Protein AF-0000000071568798 (afdb_homodimer)

Solvent-accessible surface area (backbone atoms only — not comparable to full-atom values): 110452 Å² total; per-residue (Å²): 127,75,78,74,66,63,70,78,69,66,72,73,74,75,79,70,74,93,84,93,96,95,95,94,94,70,35,66,52,79,51,81,70,35,26,46,68,62,47,50,63,55,49,27,70,62,66,70,27,49,75,42,53,26,78,19,25,55,56,41,79,43,61,43,69,45,80,43,75,60,34,46,70,65,58,53,50,53,61,67,34,60,94,37,57,38,45,77,49,81,45,94,85,40,34,30,41,41,48,33,74,70,71,74,75,55,58,53,50,32,55,31,32,27,34,33,16,28,80,80,67,43,45,36,58,60,23,35,37,24,40,64,98,51,90,57,59,37,52,18,39,81,71,2,37,34,68,41,74,79,34,47,24,80,35,35,35,34,36,38,38,95,64,27,42,64,40,76,44,67,34,75,66,48,48,64,54,69,41,64,31,43,60,34,70,55,63,54,68,33,68,38,71,51,79,93,46,69,40,37,48,74,74,53,38,53,53,66,42,73,45,50,14,67,65,42,37,68,56,73,58,90,27,40,54,55,43,45,46,32,68,40,60,42,44,47,52,42,48,39,41,53,45,52,80,49,55,46,70,45,51,26,41,70,48,59,60,55,93,67,83,31,54,44,32,34,26,48,72,86,37,81,51,60,66,66,76,43,57,39,83,44,33,45,32,37,29,37,23,65,36,33,49,42,15,36,79,70,34,40,62,18,61,26,12,28,37,38,37,36,59,58,71,44,46,48,82,33,68,40,42,35,39,38,42,36,43,34,39,37,30,68,69,47,62,68,56,60,54,55,62,53,57,45,43,51,49,49,9,47,22,47,19,67,71,36,60,90,63,37,70,52,61,76,47,45,71,63,51,48,75,35,36,75,64,43,22,79,79,38,43,79,84,31,22,79,34,60,50,58,69,74,47,42,49,80,51,18,52,35,40,38,41,36,42,37,40,31,23,22,36,85,42,32,20,33,23,37,37,42,35,41,39,39,27,41,31,46,37,81,73,28,36,20,40,37,42,38,39,41,38,40,36,39,36,44,77,50,98,40,35,35,39,36,47,34,41,38,39,38,40,37,40,43,40,30,35,58,42,78,43,49,54,54,40,73,34,57,39,29,65,33,32,53,46,34,94,85,67,47,45,28,40,28,62,82,14,48,25,50,59,44,35,36,74,43,22,30,39,32,40,38,36,42,37,37,42,38,39,38,41,35,42,38,43,32,90,50,91,46,35,41,38,36,45,36,45,33,48,36,39,38,44,37,39,38,42,34,37,37,26,47,23,69,21,33,37,93,90,39,80,87,39,73,70,45,40,36,42,77,81,54,76,20,68,38,23,31,40,41,37,36,50,33,42,36,39,36,40,40,38,36,44,37,38,37,40,44,53,72,45,96,87,34,40,38,41,39,39,36,41,35,40,41,38,38,41,41,42,40,40,40,36,34,37,33,24,37,62,37,81,63,88,85,57,94,35,49,57,65,28,42,81,83,43,60,48,69,40,23,49,74,51,71,54,43,39,41,36,42,36,38,37,41,37,40,31,45,68,80,27,44,37,38,37,41,38,41,30,41,40,33,40,62,48,32,34,88,95,44,22,69,50,76,32,46,20,33,26,34,25,42,31,51,49,69,34,67,73,49,52,70,62,65,53,77,55,58,60,40,38,36,44,27,34,30,33,18,34,24,33,36,75,87,75,63,84,36,54,39,47,76,49,73,47,65,44,80,42,82,40,80,50,97,98,33,81,41,77,44,78,44,72,41,65,51,50,53,51,39,56,80,37,58,66,21,39,36,37,29,40,38,42,35,41,40,39,22,26,59,79,57,28,37,34,41,39,38,39,40,39,42,36,41,24,37,35,30,75,31,66,43,88,64,68,61,89,75,74,42,51,57,34,65,35,60,44,27,33,29,39,25,39,37,42,32,36,38,41,34,38,50,54,68,55,86,64,41,35,43,33,42,35,42,28,29,19,39,54,50,34,34,32,32,58,38,86,84,50,68,47,83,53,60,42,25,45,34,64,75,33,36,61,47,15,31,33,21,35,48,57,66,57,54,25,83,44,73,65,54,57,71,74,46,47,47,78,50,74,87,64,64,50,79,22,32,64,31,52,50,53,62,13,33,100,85,65,42,55,68,68,42,42,43,84,89,45,22,48,41,80,72,47,51,47,55,70,31,46,37,31,18,28,39,37,40,37,33,46,78,54,39,42,40,38,36,32,32,31,35,31,67,36,20,52,34,68,68,51,61,91,62,64,48,56,36,45,97,81,65,24,30,40,33,40,83,47,64,93,30,35,21,46,94,88,47,52,71,73,54,39,72,68,32,79,38,52,38,56,46,77,86,42,39,72,67,62,67,45,58,33,58,76,43,46,42,64,48,23,35,42,31,40,52,29,40,36,45,36,40,44,56,56,52,71,59,25,54,69,65,77,30,65,34,42,33,42,34,41,35,37,26,43,76,50,68,54,59,67,52,59,83,32,52,52,90,52,36,42,92,56,40,49,50,41,48,22,37,42,34,42,34,39,38,39,32,74,127,75,78,74,66,63,68,77,67,66,72,72,72,74,77,71,74,89,81,90,95,96,92,92,92,68,35,66,53,81,49,79,69,36,26,44,68,64,47,51,63,56,50,26,70,64,65,72,28,49,74,43,53,25,77,19,26,56,58,41,78,43,62,44,70,45,80,43,75,58,36,46,71,66,60,55,51,53,61,68,36,61,93,38,57,40,46,75,48,78,47,95,86,40,33,31,40,39,48,33,74,70,71,78,73,55,61,56,49,32,55,32,31,27,35,33,15,30,80,76,67,44,45,37,58,62,24,36,38,25,40,65,98,51,91,56,58,36,51,18,40,82,72,2,37,34,70,40,72,76,34,46,22,80,34,33,35,32,37,37,37,96,63,28,43,63,40,76,42,69,35,74,67,47,48,66,54,70,41,63,29,42,61,34,71,56,62,54,68,35,68,39,70,52,77,92,45,70,41,38,48,74,74,52,38,52,54,66,43,72,44,50,15,68,66,42,36,69,54,72,57,90,28,40,54,55,46,45,46,32,69,40,60,43,45,47,51,42,49,37,40,53,44,52,80,51,56,45,70,45,50,24,40,70,48,58,61,52,93,66,83,32,53,45,32,34,26,48,71,88,36,82,50,60,65,67,74,44,58,39,82,44,32,44,32,38,27,36,22,64,35,32,50,41,17,35,80,69,32,40,62,19,61,28,12,29,39,36,37,35,61,58,72,42,46,48,84,35,69,41,40,35,40,39,42,35,43,34,40,38,29,68,69,48,62,69,57,59,54,56,61,51,58,43,44,51,51,49,8,48,22,46,19,66,71,36,60,91,63,38,71,52,62,75,46,45,69,64,51,46,75,36,37,74,64,43,21,78,79,38,43,77,82,31,24,78,35,60,50,57,69,74,49,41,48,79,52,17,50,33,39,38,40,35,41,37,41,32,22,22,36,84,43,32,20,33,22,35,39,43,36,42,39,39,29,41,32,46,37,79,73,27,37,20,39,36,40,39,38,41,37,39,34,41,37,44,78,52,99,41,34,34,38,37,48,35,41,37,40,37,40,37,38,43,40,31,35,58,43,78,42,49,52,52,40,72,33,55,39,28,64,33,32,52,45,35,93,86,68,46,43,28,40,29,62,82,13,48,26,49,59,42,36,37,74,44,22,30,37,32,40,38,37,42,36,38,42,38,37,39,40,36,42,36,42,33,92,48,91,46,36,39,38,36,44,37,44,32,48,36,40,39,43,36,38,40,42,34,39,37,25,47,23,69,23,33,36,92,92,38,79,88,40,73,70,47,41,34,43,78,82,54,77,21,67,39,23,32,40,39,39,36,51,32,41,35,38,35,40,40,38,38,44,38,39,37,38,43,53,72,46,96,86,34,42,40,40,39,39,36,41,37,39,40,39,37,41,39,42,41,39,43,38,36,36,33,26,37,62,38,80,62,89,84,56,93,36,50,60,64,28,42,81,85,42,60,49,69,40,24,49,73,51,73,52,44,40,40,35,41,36,39,37,42,38,39,30,45,68,79,28,43,36,39,38,40,37,41,30,40,40,34,40,63,46,32,33,87,94,44,23,67,49,78,31,45,21,34,25,34,26,41,30,51,50,69,34,68,72,49,53,69,60,65,52,76,55,59,59,40,37,34,42,29,36,30,35,18,36,25,34,36,74,88,75,64,84,36,52,40,47,77,51,73,47,67,44,80,43,82,39,80,51,98,96,35,82,44,76,44,78,44,73,42,64,51,50,53,51,41,56,82,38,58,65,21,38,38,36,30,38,38,42,37,42,41,39,24,25,60,79,57,27,37,35,40,39,37,37,42,38,42,34,42,23,38,34,30,76,37,67,44,85,64,68,64,87,76,71,40,49,58,35,65,36,60,55,25,33,30,38,25,39,37,41,33,36,38,41,36,38,51,54,68,56,82,64,39,34,42,35,42,36,40,28,30,18,39,54,49,35,35,31,33,55,38,82,91,50,64,47,82,53,59,42,24,45,33,62,75,33,36,61,47,15,30,33,22,34,48,56,65,56,55,24,83,44,70,64,55,56,70,75,50,45,47,76,50,75,89,63,63,51,77,22,32,65,30,53,51,51,63,15,33,101,82,65,42,56,68,67,43,42,44,83,88,44,21,47,43,81,71,46,53,48,56,70,30,45,38,31,18,27,40,36,40,37,34,46,78,54,40,41,41,39,36,31,34,32,36,31,66,37,20,51,34,67,66,47,62,90,63,65,49,56,35,46,96,80,65,24,30,39,33,40,82,50,64,93,29,35,20,46,94,87,47,52,72,71,54,39,71,67,32,79,38,51,38,56,46,77,85,43,38,72,68,61,66,45,56,33,58,76,44,45,45,64,48,22,34,41,32,41,52,28,40,36,45,36,40,43,57,57,52,71,63,26,53,70,67,76,30,64,34,40,33,42,35,41,35,36,27,42,77,48,68,52,59,68,52,59,84,31,52,52,89,52,36,43,92,55,40,48,50,42,48,21,37,42,37,42,35,40,38,39,31,72

InterPro domains:
  IPR008969 Carboxypeptidase-like, regulatory domain superfamily [SSF49464] (111-191)
  IPR011662 Secretin/TonB, short N-terminal domain [PF07660] (49-100)
  IPR011662 Secretin/TonB, short N-terminal domain [SM00965] (49-101)
  IPR012910 TonB-dependent receptor, plug domain [PF07715] (200-306)
  IPR023996 TonB-dependent outer membrane protein, SusC/RagA [TIGR04056] (110-1107)
  IPR023997 TonB-dependent outer membrane protein SusC/RagA, conserved site [TIGR04057] (282-312)
  IPR036942 TonB-dependent receptor-like, beta-barrel domain superfamily [G3DSA:2.40.170.20] (400-1056)
  IPR037066 TonB-dependent receptor, plug domain superfamily [G3DSA:2.170.130.10] (183-317)
  IPR039426 TonB-dependent receptor-like [PS52016] (200-1052)

Secondary structure (DSSP, 8-state):
--GGGSGGGGGGGGGG----------EEEEEEEEEHHHHHHHHHHHHSPEEE--TTSTTTT-EEEEEEEEE-HHHHHHHHTTTSSEEEEEETTTEEEEEE-----SS--EEEEEEEEETT--B-TT-EEEETTSS-EEE--TTSEEEEEEE-TT-EEEEEETTEEEEEEE-TT-SB--EEEEE---GGG-EEEETTEEEEGGG--S-EEEEEHHHHHTT--S-HHHHTTTTSTTEEEE-S---TT---SEEEESS---SS--PPEEEETTEE--GGGS-GGGEEEEEEE-SHHHHGGG-GGGTT-EEEEEE----TT-EEEEEEEEEEEEEES----B--HHHHHHHHHHHHHHH-GGG-TTSSS-HHHHHHHHHHHHH-TTTS----HHHHH--S-EEEEEEEEEEEEE-SSEEEEEEEEEEEEE-SSTT-EEEEEEEEEEEEEE-SSSEEEEEEEEEEEEEEEEESS--HHHHHH--TTS-SB-TTSPBP-TBTTB-HHHHHHHSEEEEEEEEEEEEEEEEEE-SSTTEEEEEEEEEEEEEEEEEEEEPP-EEE-SS-TTSEEEESSTTSTTSS-EEEEEEEEEEEEEEEEEEEEEEEETTTEEEEEEEEEEEEEEEEEEEEEEEE--S-TT---GGGS-STTEEEEEEEEEEEEEEEEEEEEEEETTTEEEEEEEEEEEETTS-TTT-EEEEEEEEEEEEGGGSHHHHTTT-TTEEEEEEEEEEEEEEE--S-S-TTS-PEEEEEEEEEETTEEEEEEEEEE-B---TT---EEEEEEEEEEEEEETTTTEEEEEEEEEEEEES-EEE----GGG-PBPPEEE--EEEEEEEEEEEEEEEEETTEEEEEEEEEEEEEEEE---TT--B-SSEEB-TTSBTTEEEEBPEEEE--SHHHHHHS--S-TTT--TTSEEE-----TTSS--S---TTTS-EEEEE-S-EEEEEEEEEEEETTEEEEEEEEEEEE-EEE--HHHH-TTGGGTPPPBGGGTTSB--TTS-HHHHHT-SBPPP-STTHHHHTSSBGGGEEE--EEEEEEEEEEEEPPHHHHHHTT-SEEEEEEEEES--EEE-SPTT--TTS-TTSPPPEEEEEEEEEEE-/--GGGSHHHHTTGGGG-----PPP--EEEEEEEEEHHHHHHHHHHHHSPEEE--TTSTTTT-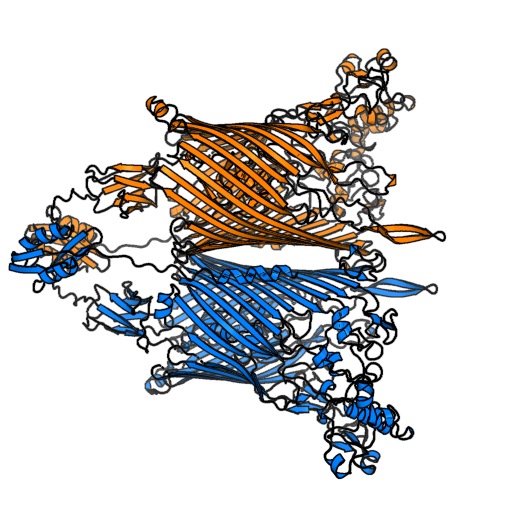EEEEEEEEE-HHHHHHHHTTTSSEEEEEETTTEEEEEE-----SS--EEEEEEEEETT--B-TT-EEEETTSS-EEE--TTSEEEEEEE-TTPEEEEEETTEEEEEEE-TT-SB--EEEEE---GGG-EEEETTEEEEGGG--S-EEEEEHHHHHTT--S-HHHHTTTTSTTEEEE-S---TT---SEEEESS---SS--PPEEEETTEE--GGGS-GGGEEEEEEE-SHHHHGGG-GGGTT-EEEEEE----TT-EEEEEEEEEEEEEES----B--HHHHHHHHHHHHHHH-GGG-S-SSS-HHHHHHHHHHHHH-TTTS----HHHHH--S-EEEEEEEEEEEEE-SSEEEEEEEEEEEEE-SSTT-EEEEEEEEEEEEEE-SSSEEEEEEEEEEEEEEEEESS--HHHHHH--TTS-SB-TTSPBP-TBTTB-HHHHHHHSEEEEEEEEEEEEEEEEEE-SSTTEEEEEEEEEEEEEEEEEEEEPP-EEE-SS-TTSEEEESSTTSTTSS-EEEEEEEEEEEEEEEEEEEEEEEETTTEEEEEEEEEEEEEEEEEEEEEEEE--S-TT---GGGS-STTEEEEEEEEEEEEEEEEEEEEEEETTTEEEEEEEEEEEETTS-TTT-EEEEEEEEEEEEGGGSHHHHHTT-TTEEEEEEEEEEEEEEE--S-S-TTS-PEEEEEEEEEETTEEEEEEEEEE-B---TT---EEEEEEEEEEEEEETTTTEEEEEEEEEEEEEEEEEE----GGG-PBPPEEEEEEEEEEEEEEEEEEEEEETTEEEEEEEEEEEEEEEE---TT--B-SSEEB-TTSBTTEEEEBPEEEE--SHHHHHHS--S-TTT--TTSEEE-----TTSS--S---TTTS-EEEEE-S-EEEEEEEEEEEETTEEEEEEEEEEEE-EEE--HHHH-TTGGGTPPPBGGGTTSB--TTS-HHHHHT-SBPPP-STTHHHHTSSBGGGEEE--EEEEEEEEEEEEPPHHHHHHTT-SEEEEEEEEES--EEE-SPTT--TTS-TTSPPPEEEEEEEEEEE-

Sequence (2214 aa):
MRQNKMIMRSLVLLGALFFWGNSFAQISLSVNKQTIKQIIPQIEKASGYNVFYTDKLPNLETKKDLNVSNASLEAVLKELFKGTKISFEIKANKQILLFQQTNKSVGAKKKVTGRIVDENDEPLIGASVIIKGSTQGTITNIDGEYTLEDVPEKATLTVSYVGYIPASVAVNGKNAINVVLQEDSKTLEEVVVIGYGTVKKKDLTGAVGSVGGAEVAARKTTSLSTALQGTIPGLMVTRNNNAPGANADKIYVRGITTIGNSDPLVIVDGVPGDINSVNANDVESISVLKDAASAAIYGSRAAAGVILVTTKRASDKELSLTYNGEFGWEIPTAEPEVVGVQRFLEMANELRYTDNPDGGKYQAYSEDQVNNWVKNNATNPNQYPITDWQDLILEKSATRQSHSIHLSGGSKVVKTKASLAYDEVGGLYGDRYFQRYTLRVNNDFNITQKLSATLDFNVKRTKHHMPQFTPFGMMRYMPAIYAGVWDDGRIAEGKSGANPYGLMKLGGTTEKWYTALGGKASIDFKPFDGFKISAIVAPRFNYDKFKTFKKAASYTLADDPNTIGGYLDNSGLYNTTKLSETRNDSYNVTTQLIANYAKKFAGKHDINLMAGYENYYEYIEELGADRDGYVLTNFPYLNNGPKDLIGNSGKGKEYAYRSYFGRVMYSYADRYLFQANIRHDGSSRFAKKHRWGTFPSFSAGWVLSEENFMKNLNWDWLSFLKIRATWGALGNERIGDFPYMSTIAFGNTIFYQNNGIYFDQTASQQKYAIENVTWEKTESTDIGLDISFLNNRLRVNGDYYWKNTKDMLLAMAIPDFLGFSDPDVNAGKMSTKGYELNVSWNDHIGDFSYGIAINFSDFTSKMGDLQGTQFLGDKVKMEGSEFNEWYGYVSDGLFLTEEDLKNSPKINDKNTQLGDIKYKDISGPDGVPDGKISPEYDRVLLGSSLPHFLYGGNINLGYKNFDLSLAFQGVGKQNARLAREMVEPFRNNYGNFPAIIDGNYWSPYNTDEQNAVAKYPRLTHVNKSSNYAMSDYWLFNGGYFRLKNITLGYTFPKEWMNAIGIKGARIYASASDLFCLSKYPKGWDPEMGVSEYPITTSILLGVSVNFMRQNKMIMRSLVLLGALFFWGNSFAQISLSVNKQTIKQIIPQIEKASGYNVFYTDKLPNLETKKDLNVSNASLEAVLKELFKGTKISFEIKANKQILLFQQTNKSVGAKKKVTGRIVDENDEPLIGASVIIKGSTQGTITNIDGEYTLEDVPEKATLTVSYVGYIPASVAVNGKNAINVVLQEDSKTLEEVVVIGYGTVKKKDLTGAVGSVGGAEVAARKTTSLSTALQGTIPGLMVTRNNNAPGANADKIYVRGITTIGNSDPLVIVDGVPGDINSVNANDVESISVLKDAASAAIYGSRAAAGVILVTTKRASDKELSLTYNGEFGWEIPTAEPEVVGVQRFLEMANELRYTDNPDGGKYQAYSEDQVNNWVKNNATNPNQYPITDWQDLILEKSATRQSHSIHLSGGSKVVKTKASLAYDEVGGLYGDRYFQRYTLRVNNDFNITQKLSATLDFNVKRTKHHMPQFTPFGMMRYMPAIYAGVWDDGRIAEGKSGANPYGLMKLGGTTEKWYTALGGKASIDFKPFDGFKISAIVAPRFNYDKFKTFKKAASYTLADDPNTIGGYLDNSGLYNTTKLSETRNDSYNVTTQLIANYAKKFAGKHDINLMAGYENYYEYIEELGADRDGYVLTNFPYLNNGPKDLIGNSGKGKEYAYRSYFGRVMYSYADRYLFQANIRHDGSSRFAKKHRWGTFPSFSAGWVLSEENFMKNLNWDWLSFLKIRATWGALGNERIGDFPYMSTIAFGNTIFYQNNGIYFDQTASQQKYAIENVTWEKTESTDIGLDISFLNNRLRVNGDYYWKNTKDMLLAMAIPDFLGFSDPDVNAGKMSTKGYELNVSWNDHIGDFSYGIAINFSDFTSKMGDLQGTQFLGDKVKMEGSEFNEWYGYVSDGLFLTEEDLKNSPKINDKNTQLGDIKYKDISGPDGVPDGKISPEYDRVLLGSSLPHFLYGGNINLGYKNFDLSLAFQGVGKQNARLAREMVEPFRNNYGNFPAIIDGNYWSPYNTDEQNAVAKYPRLTHVNKSSNYAMSDYWLFNGGYFRLKNITLGYTFPKEWMNAIGIKGARIYASASDLFCLSKYPKGWDPEMGVSEYPITTSILLGVSVNF

Structure (mmCIF, N/CA/C/O backbone):
data_AF-0000000071568798-model_v1
#
loop_
_entity.id
_entity.type
_entity.pdbx_description
1 polymer 'TonB-linked outer membrane protein, SusC/RagA family'
#
loop_
_atom_site.group_PDB
_atom_site.id
_atom_site.type_symbol
_atom_site.label_atom_id
_atom_site.label_alt_id
_atom_site.label_comp_id
_atom_site.label_asym_id
_atom_site.label_entity_id
_atom_site.label_seq_id
_atom_site.pdbx_PDB_ins_code
_atom_site.Cartn_x
_atom_site.Cartn_y
_atom_site.Cartn_z
_atom_site.occupancy
_atom_site.B_iso_or_equiv
_atom_site.auth_seq_id
_atom_site.auth_comp_id
_atom_site.auth_asym_id
_atom_site.auth_atom_id
_atom_site.pdbx_PDB_model_num
ATOM 1 N N . MET A 1 1 ? -7.872 4.97 -21.879 1 19.92 1 MET A N 1
ATOM 2 C CA . MET A 1 1 ? -7.15 3.702 -21.823 1 19.92 1 MET A CA 1
ATOM 3 C C . MET A 1 1 ? -6.275 3.519 -23.059 1 19.92 1 MET A C 1
ATOM 5 O O . MET A 1 1 ? -5.183 2.955 -22.974 1 19.92 1 MET A O 1
ATOM 9 N N . ARG A 1 2 ? -6.842 3.884 -24.289 1 23.44 2 ARG A N 1
ATOM 10 C CA . ARG A 1 2 ? -6.102 3.501 -25.487 1 23.44 2 ARG A CA 1
ATOM 11 C C . ARG A 1 2 ? -4.852 4.358 -25.656 1 23.44 2 ARG A C 1
ATOM 13 O O . ARG A 1 2 ? -3.856 3.907 -26.224 1 23.44 2 ARG A O 1
ATOM 20 N N . GLN A 1 3 ? -5.001 5.689 -25.426 1 22.32 3 GLN A N 1
ATOM 21 C CA . GLN A 1 3 ? -3.989 6.618 -25.918 1 22.32 3 GLN A CA 1
ATOM 22 C C . GLN A 1 3 ? -2.708 6.524 -25.094 1 22.32 3 GLN A C 1
ATOM 24 O O . GLN A 1 3 ? -1.726 7.211 -25.382 1 22.32 3 GLN A O 1
ATOM 29 N N . ASN A 1 4 ? -2.742 5.808 -23.931 1 24.05 4 ASN A N 1
ATOM 30 C CA . ASN A 1 4 ? -1.504 5.832 -23.159 1 24.05 4 ASN A CA 1
ATOM 31 C C . ASN A 1 4 ? -0.44 4.931 -23.779 1 24.05 4 ASN A C 1
ATOM 33 O O . ASN A 1 4 ? 0.594 4.67 -23.161 1 24.05 4 ASN A O 1
ATOM 37 N N . LYS A 1 5 ? -0.738 4.082 -24.899 1 27.02 5 LYS A N 1
ATOM 38 C CA . LYS A 1 5 ? 0.161 3.098 -25.496 1 27.02 5 LYS A CA 1
ATOM 39 C C . LYS A 1 5 ? 1.347 3.777 -26.175 1 27.02 5 LYS A C 1
ATOM 41 O O . LYS A 1 5 ? 2.339 3.123 -26.502 1 27.02 5 LYS A O 1
ATOM 46 N N . MET A 1 6 ? 1.169 5.079 -26.773 1 23.82 6 MET A N 1
ATOM 47 C CA . MET A 1 6 ? 2.154 5.557 -27.739 1 23.82 6 MET A CA 1
ATOM 48 C C . MET A 1 6 ? 3.455 5.944 -27.043 1 23.82 6 MET A C 1
ATOM 50 O O . MET A 1 6 ? 4.531 5.864 -27.639 1 23.82 6 MET A O 1
ATOM 54 N N . ILE A 1 7 ? 3.464 6.52 -25.814 1 24.89 7 ILE A N 1
ATOM 55 C CA . ILE A 1 7 ? 4.65 7.26 -25.395 1 24.89 7 ILE A CA 1
ATOM 56 C C . ILE A 1 7 ? 5.759 6.283 -25.013 1 24.89 7 ILE A C 1
ATOM 58 O O . ILE A 1 7 ? 6.941 6.559 -25.232 1 24.89 7 ILE A O 1
ATOM 62 N N . MET A 1 8 ? 5.543 5.004 -24.664 1 23.32 8 MET A N 1
ATOM 63 C CA . MET A 1 8 ? 6.688 4.234 -24.188 1 23.32 8 MET A CA 1
ATOM 64 C C . MET A 1 8 ? 7.565 3.787 -25.353 1 23.32 8 MET A C 1
ATOM 66 O O . MET A 1 8 ? 8.688 3.323 -25.147 1 23.32 8 MET A O 1
ATOM 70 N N . ARG A 1 9 ? 7.184 3.786 -26.639 1 27.25 9 ARG A N 1
ATOM 71 C CA . ARG A 1 9 ? 8.023 3.319 -27.738 1 27.25 9 ARG A CA 1
ATOM 72 C C . ARG A 1 9 ? 9.175 4.285 -27.996 1 27.25 9 ARG A C 1
ATOM 74 O O . ARG A 1 9 ? 10.249 3.874 -28.441 1 27.25 9 ARG A O 1
ATOM 81 N N . SER A 1 10 ? 9.051 5.657 -27.866 1 24.42 10 SER A N 1
ATOM 82 C CA . SER A 1 10 ? 10.012 6.588 -28.448 1 24.42 10 SER A CA 1
ATOM 83 C C . SER A 1 10 ? 11.294 6.646 -27.624 1 24.42 10 SER A C 1
ATOM 85 O O . SER A 1 10 ? 12.297 7.21 -28.066 1 24.42 10 SER A O 1
ATOM 87 N N . LEU A 1 11 ? 11.429 6.306 -26.457 1 23.14 11 LEU A N 1
ATOM 88 C CA . LEU A 1 11 ? 12.654 6.694 -25.766 1 23.14 11 LEU A CA 1
ATOM 89 C C . LEU A 1 11 ? 13.825 5.82 -26.203 1 23.14 11 LEU A C 1
ATOM 91 O O . LEU A 1 11 ? 14.979 6.118 -25.888 1 23.14 11 LEU A O 1
ATOM 95 N N . VAL A 1 12 ? 13.725 4.694 -26.881 1 22.61 12 VAL A N 1
ATOM 96 C CA . VAL A 1 12 ? 14.911 3.86 -27.04 1 22.61 12 VAL A CA 1
ATOM 97 C C . VAL A 1 12 ? 15.811 4.444 -28.126 1 22.61 12 VAL A C 1
ATOM 99 O O . VAL A 1 12 ? 17.028 4.24 -28.109 1 22.61 12 VAL A O 1
ATOM 102 N N . LEU A 1 13 ? 15.428 5.238 -29.158 1 21.89 13 LEU A N 1
ATOM 103 C CA . LEU A 1 13 ? 16.291 5.414 -30.321 1 21.89 13 LEU A CA 1
ATOM 104 C C . LEU A 1 13 ? 17.423 6.389 -30.016 1 21.89 13 LEU A C 1
ATOM 106 O O . LEU A 1 13 ? 18.44 6.403 -30.712 1 21.89 13 LEU A O 1
ATOM 110 N N . LEU A 1 14 ? 17.447 7.361 -29.102 1 21.52 14 LEU A N 1
ATOM 111 C CA . LEU A 1 14 ? 18.343 8.498 -29.285 1 21.52 14 LEU A CA 1
ATOM 112 C C . LEU A 1 14 ? 19.761 8.148 -28.846 1 21.52 14 LEU A C 1
ATOM 114 O O . LEU A 1 14 ? 20.677 8.963 -28.983 1 21.52 14 LEU A O 1
ATOM 118 N N . GLY A 1 15 ? 20.228 7.18 -28.098 1 20.75 15 GLY A N 1
ATOM 119 C CA . GLY A 1 15 ? 21.556 7.183 -27.506 1 20.75 15 GLY A CA 1
ATOM 120 C C . GLY A 1 15 ? 22.652 6.837 -28.496 1 20.75 15 GLY A C 1
ATOM 121 O O . GLY A 1 15 ? 23.83 6.797 -28.137 1 20.75 15 GLY A O 1
ATOM 122 N N . ALA A 1 16 ? 22.64 6.387 -29.724 1 20.53 16 ALA A N 1
ATOM 123 C CA . ALA A 1 16 ? 23.788 5.755 -30.369 1 20.53 16 ALA A CA 1
ATOM 124 C C . ALA A 1 16 ? 24.754 6.801 -30.918 1 20.53 16 ALA A C 1
ATOM 126 O O . ALA A 1 16 ? 25.813 6.459 -31.45 1 20.53 16 ALA A O 1
ATOM 127 N N . LEU A 1 17 ? 24.723 8.21 -30.993 1 18.36 17 LEU A N 1
ATOM 128 C CA . LEU A 1 17 ? 25.529 8.756 -32.08 1 18.36 17 LEU A CA 1
ATOM 129 C C . LEU A 1 17 ? 26.943 9.068 -31.605 1 18.36 17 LEU A C 1
ATOM 131 O O . LEU A 1 17 ? 27.909 8.873 -32.346 1 18.36 17 LEU A O 1
ATOM 135 N N . PHE A 1 18 ? 27.569 9.921 -30.521 1 18.37 18 PHE A N 1
ATOM 136 C CA . PHE A 1 18 ? 28.586 10.938 -30.757 1 18.37 18 PHE A CA 1
ATOM 137 C C . PHE A 1 18 ? 29.967 10.424 -30.368 1 18.37 18 PHE A C 1
ATOM 139 O O . PHE A 1 18 ? 30.335 10.448 -29.191 1 18.37 18 PHE A O 1
ATOM 146 N N . PHE A 1 19 ? 30.843 9.536 -30.905 1 19.04 19 PHE A N 1
ATOM 147 C CA . PHE A 1 19 ? 32.109 8.952 -30.479 1 19.04 19 PHE A CA 1
ATOM 148 C C . PHE A 1 19 ? 33.283 9.808 -30.939 1 19.04 19 PHE A C 1
ATOM 150 O O . PHE A 1 19 ? 33.961 9.469 -31.911 1 19.04 19 PHE A O 1
ATOM 157 N N . TRP A 1 20 ? 33.684 11.254 -30.843 1 19.6 20 TRP A N 1
ATOM 158 C CA . TRP A 1 20 ? 34.799 11.833 -31.585 1 19.6 20 TRP A CA 1
ATOM 159 C C . TRP A 1 20 ? 36.104 11.685 -30.81 1 19.6 20 TRP A C 1
ATOM 161 O O . TRP A 1 20 ? 36.093 11.559 -29.583 1 19.6 20 TRP A O 1
ATOM 171 N N . GLY A 1 21 ? 37.757 11.827 -31.377 1 20.33 21 GLY A N 1
ATOM 172 C CA . GLY A 1 21 ? 39.146 11.41 -31.488 1 20.33 21 GLY A CA 1
ATOM 173 C C . GLY A 1 21 ? 40.108 12.347 -30.782 1 20.33 21 GLY A C 1
ATOM 174 O O . GLY A 1 21 ? 40.161 13.539 -31.09 1 20.33 21 GLY A O 1
ATOM 175 N N . ASN A 1 22 ? 40.843 12.301 -29.446 1 20.98 22 ASN A N 1
ATOM 176 C CA . ASN A 1 22 ? 41.747 13.153 -28.681 1 20.98 22 ASN A CA 1
ATOM 177 C C . ASN A 1 22 ? 43.207 12.884 -29.037 1 20.98 22 ASN A C 1
ATOM 179 O O . ASN A 1 22 ? 43.649 11.734 -29.031 1 20.98 22 ASN A O 1
ATOM 183 N N . SER A 1 23 ? 44.467 13.897 -29.531 1 24.81 23 SER A N 1
ATOM 184 C CA . SER A 1 23 ? 45.78 14.048 -30.151 1 24.81 23 SER A CA 1
ATOM 185 C C . SER A 1 23 ? 46.858 14.313 -29.105 1 24.81 23 SER A C 1
ATOM 187 O O . SER A 1 23 ? 46.72 15.218 -28.28 1 24.81 23 SER A O 1
ATOM 189 N N . PHE A 1 24 ? 48.202 13.533 -28.722 1 30.01 24 PHE A N 1
ATOM 190 C CA . PHE A 1 24 ? 49.315 13.493 -27.781 1 30.01 24 PHE A CA 1
ATOM 191 C C . PHE A 1 24 ? 50.512 14.263 -28.326 1 30.01 24 PHE A C 1
ATOM 193 O O . PHE A 1 24 ? 50.725 14.313 -29.539 1 30.01 24 PHE A O 1
ATOM 200 N N . ALA A 1 25 ? 51.818 15.038 -27.581 1 41.63 25 ALA A N 1
ATOM 201 C CA . ALA A 1 25 ? 52.86 16.03 -27.836 1 41.63 25 ALA A CA 1
ATOM 202 C C . ALA A 1 25 ? 54.185 15.356 -28.181 1 41.63 25 ALA A C 1
ATOM 204 O O . ALA A 1 25 ? 54.645 14.47 -27.457 1 41.63 25 ALA A O 1
ATOM 205 N N . GLN A 1 26 ? 55.12 15.35 -29.322 1 54.79 26 GLN A N 1
ATOM 206 C CA . GLN A 1 26 ? 56.274 14.735 -29.968 1 54.79 26 GLN A CA 1
ATOM 207 C C . GLN A 1 26 ? 57.521 15.599 -29.806 1 54.79 26 GLN A C 1
ATOM 209 O O . GLN A 1 26 ? 57.445 16.828 -29.879 1 54.79 26 GLN A O 1
ATOM 214 N N . ILE A 1 27 ? 59.004 15.069 -29.289 1 69.64 27 ILE A N 1
ATOM 215 C CA . ILE A 1 27 ? 60.234 15.787 -28.975 1 69.64 27 ILE A CA 1
ATOM 216 C C . ILE A 1 27 ? 61.304 15.457 -30.014 1 69.64 27 ILE A C 1
ATOM 218 O O . ILE A 1 27 ? 61.418 14.311 -30.454 1 69.64 27 ILE A O 1
ATOM 222 N N . SER A 1 28 ? 62.231 16.482 -30.691 1 70.82 28 SER A N 1
ATOM 223 C CA . SER A 1 28 ? 63.332 16.311 -31.634 1 70.82 28 SER A CA 1
ATOM 224 C C . SER A 1 28 ? 64.639 16.85 -31.061 1 70.82 28 SER A C 1
ATOM 226 O O . SER A 1 28 ? 64.696 17.991 -30.599 1 70.82 28 SER A O 1
ATOM 228 N N . LEU A 1 29 ? 65.842 15.986 -30.635 1 74.17 29 LEU A N 1
ATOM 229 C CA . LEU A 1 29 ? 67.114 16.403 -30.055 1 74.17 29 LEU A CA 1
ATOM 230 C C . LEU A 1 29 ? 68.28 15.691 -30.733 1 74.17 29 LEU A C 1
ATOM 232 O O . LEU A 1 29 ? 68.23 14.478 -30.951 1 74.17 29 LEU A O 1
ATOM 236 N N . SER A 1 30 ? 69.364 16.309 -31.359 1 73.83 30 SER A N 1
ATOM 237 C CA . SER A 1 30 ? 70.572 15.762 -31.969 1 73.83 30 SER A CA 1
ATOM 238 C C . SER A 1 30 ? 71.816 16.155 -31.179 1 73.83 30 SER A C 1
ATOM 240 O O . SER A 1 30 ? 72.145 17.338 -31.077 1 73.83 30 SER A O 1
ATOM 242 N N . VAL A 1 31 ? 72.508 15.227 -30.24 1 73.67 31 VAL A N 1
ATOM 243 C CA . VAL A 1 31 ? 73.72 15.498 -29.474 1 73.67 31 VAL A CA 1
ATOM 244 C C . VAL A 1 31 ? 74.802 14.486 -29.842 1 73.67 31 VAL A C 1
ATOM 246 O O . VAL A 1 31 ? 74.52 13.296 -29.999 1 73.67 31 VAL A O 1
ATOM 249 N N . ASN A 1 32 ? 76.039 14.792 -30.292 1 72.66 32 ASN A N 1
ATOM 250 C CA . ASN A 1 32 ? 77.173 13.959 -30.677 1 72.66 32 ASN A CA 1
ATOM 251 C C . ASN A 1 32 ? 78.241 13.928 -29.588 1 72.66 32 ASN A C 1
ATOM 253 O O . ASN A 1 32 ? 78.794 14.968 -29.226 1 72.66 32 ASN A O 1
ATOM 257 N N . LYS A 1 33 ? 78.707 12.702 -28.906 1 69.83 33 LYS A N 1
ATOM 258 C CA . LYS A 1 33 ? 79.817 12.329 -28.035 1 69.83 33 LYS A CA 1
ATOM 259 C C . LYS A 1 33 ? 79.823 13.17 -26.761 1 69.83 33 LYS A C 1
ATOM 261 O O . LYS A 1 33 ? 80.832 13.793 -26.427 1 69.83 33 LYS A O 1
ATOM 266 N N . GLN A 1 34 ? 78.687 13.409 -26.181 1 75.97 34 GLN A N 1
ATOM 267 C CA . GLN A 1 34 ? 78.596 14.111 -24.905 1 75.97 34 GLN A CA 1
ATOM 268 C C . GLN A 1 34 ? 78.282 13.144 -23.767 1 75.97 34 GLN A C 1
ATOM 270 O O . GLN A 1 34 ? 77.7 12.081 -23.991 1 75.97 34 GLN A O 1
ATOM 275 N N . THR A 1 35 ? 78.899 13.22 -22.649 1 77.42 35 THR A N 1
ATOM 276 C CA . THR A 1 35 ? 78.664 12.356 -21.498 1 77.42 35 THR A CA 1
ATOM 277 C C . THR A 1 35 ? 77.197 12.4 -21.078 1 77.42 35 THR A C 1
ATOM 279 O O . THR A 1 35 ? 76.492 13.367 -21.371 1 77.42 35 THR A O 1
ATOM 282 N N . ILE A 1 36 ? 76.664 11.417 -20.586 1 77.4 36 ILE A N 1
ATOM 283 C CA . ILE A 1 36 ? 75.279 11.322 -20.135 1 77.4 36 ILE A CA 1
ATOM 284 C C . ILE A 1 36 ? 74.954 12.497 -19.217 1 77.4 36 ILE A C 1
ATOM 286 O O . ILE A 1 36 ? 73.876 13.09 -19.315 1 77.4 36 ILE A O 1
ATOM 290 N N . LYS A 1 37 ? 75.881 12.974 -18.402 1 76.96 37 LYS A N 1
ATOM 291 C CA . LYS A 1 37 ? 75.743 14.12 -17.508 1 76.96 37 LYS A CA 1
ATOM 292 C C . LYS A 1 37 ? 75.513 15.407 -18.296 1 76.96 37 LYS A C 1
ATOM 294 O O . LYS A 1 37 ? 74.754 16.278 -17.865 1 76.96 37 LYS A O 1
ATOM 299 N N . GLN A 1 38 ? 76.05 15.497 -19.567 1 78.21 38 GLN A N 1
ATOM 300 C CA . GLN A 1 38 ? 75.943 16.682 -20.412 1 78.21 38 GLN A CA 1
ATOM 301 C C . GLN A 1 38 ? 74.663 16.652 -21.242 1 78.21 38 GLN A C 1
ATOM 303 O O . GLN A 1 38 ? 74.144 17.701 -21.629 1 78.21 38 GLN A O 1
ATOM 308 N N . ILE A 1 39 ? 74.167 15.447 -21.591 1 78.73 39 ILE A N 1
ATOM 309 C CA . ILE A 1 39 ? 72.99 15.273 -22.436 1 78.73 39 ILE A CA 1
ATOM 310 C C . ILE A 1 39 ? 71.726 15.51 -21.613 1 78.73 39 ILE A C 1
ATOM 312 O O . ILE A 1 39 ? 70.724 16.008 -22.133 1 78.73 39 ILE A O 1
ATOM 316 N N . ILE A 1 40 ? 71.761 15.313 -20.285 1 77.36 40 ILE A N 1
ATOM 317 C CA . ILE A 1 40 ? 70.586 15.361 -19.422 1 77.36 40 ILE A CA 1
ATOM 318 C C . ILE A 1 40 ? 70.033 16.784 -19.383 1 77.36 40 ILE A C 1
ATOM 320 O O . ILE A 1 40 ? 68.834 16.996 -19.576 1 77.36 40 ILE A O 1
ATOM 324 N N . PRO A 1 41 ? 70.852 17.921 -19.299 1 77.56 41 PRO A N 1
ATOM 325 C CA . PRO A 1 41 ? 70.277 19.267 -19.343 1 77.56 41 PRO A CA 1
ATOM 326 C C . PRO A 1 41 ? 69.661 19.601 -20.7 1 77.56 41 PRO A C 1
ATOM 328 O O . PRO A 1 41 ? 68.702 20.373 -20.774 1 77.56 41 PRO A O 1
ATOM 331 N N . GLN A 1 4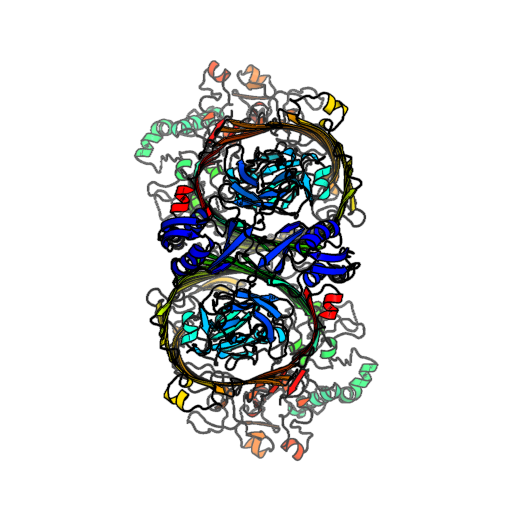2 ? 70.106 18.963 -21.819 1 78.05 42 GLN A N 1
ATOM 332 C CA . GLN A 1 42 ? 69.546 19.204 -23.144 1 78.05 42 GLN A CA 1
ATOM 333 C C . GLN A 1 42 ? 68.193 18.516 -23.304 1 78.05 42 GLN A C 1
ATOM 335 O O . GLN A 1 42 ? 67.304 19.033 -23.984 1 78.05 42 GLN A O 1
ATOM 340 N N . ILE A 1 43 ? 67.998 17.421 -22.707 1 76.5 43 ILE A N 1
ATOM 341 C CA . ILE A 1 43 ? 66.716 16.724 -22.692 1 76.5 43 ILE A CA 1
ATOM 342 C C . ILE A 1 43 ? 65.723 17.488 -21.819 1 76.5 43 ILE A C 1
ATOM 344 O O . ILE A 1 43 ? 64.548 17.616 -22.172 1 76.5 43 ILE A O 1
ATOM 348 N N . GLU A 1 44 ? 66.176 18.079 -20.708 1 75.88 44 GLU A N 1
ATOM 349 C CA . GLU A 1 44 ? 65.323 18.915 -19.868 1 75.88 44 GLU A CA 1
ATOM 350 C C . GLU A 1 44 ? 64.783 20.11 -20.648 1 75.88 44 GLU A C 1
ATOM 352 O O . GLU A 1 44 ? 63.596 20.429 -20.561 1 75.88 44 GLU A O 1
ATOM 357 N N . LYS A 1 45 ? 65.525 20.764 -21.503 1 76.28 45 LYS A N 1
ATOM 358 C CA . LYS A 1 45 ? 65.152 21.929 -22.3 1 76.28 45 LYS A CA 1
ATOM 359 C C . LYS A 1 45 ? 64.206 21.541 -23.432 1 76.28 45 LYS A C 1
ATOM 361 O O . LYS A 1 45 ? 63.24 22.253 -23.713 1 76.28 45 LYS A O 1
ATOM 366 N N . ALA A 1 46 ? 64.347 20.343 -24.041 1 72.87 46 ALA A N 1
ATOM 367 C CA . ALA A 1 46 ? 63.548 19.934 -25.194 1 72.87 46 ALA A CA 1
ATOM 368 C C . ALA A 1 46 ? 62.22 19.326 -24.753 1 72.87 46 ALA A C 1
ATOM 370 O O . ALA A 1 46 ? 61.22 19.417 -25.469 1 72.87 46 ALA A O 1
ATOM 371 N N . SER A 1 47 ? 62.209 18.663 -23.599 1 71.99 47 SER A N 1
ATOM 372 C CA . SER A 1 47 ? 61.009 17.945 -23.181 1 71.99 47 SER A CA 1
ATOM 373 C C . SER A 1 47 ? 60.196 18.762 -22.182 1 71.99 47 SER A C 1
ATOM 375 O O . SER A 1 47 ? 58.994 18.539 -22.023 1 71.99 47 SER A O 1
ATOM 377 N N . GLY A 1 48 ? 60.615 19.865 -21.527 1 71.99 48 GLY A N 1
ATOM 378 C CA . GLY A 1 48 ? 60.03 20.618 -20.429 1 71.99 48 GLY A CA 1
ATOM 379 C C . GLY A 1 48 ? 60.013 19.851 -19.121 1 71.99 48 GLY A C 1
ATOM 380 O O . GLY A 1 48 ? 59.361 20.265 -18.16 1 71.99 48 GLY A O 1
ATOM 381 N N . TYR A 1 49 ? 60.692 18.66 -19.119 1 72.87 49 TYR A N 1
ATOM 382 C CA . TYR A 1 49 ? 60.775 17.856 -17.905 1 72.87 49 TYR A CA 1
ATOM 383 C C . TYR A 1 49 ? 62.044 18.177 -17.124 1 72.87 49 TYR A C 1
ATOM 385 O O . TYR A 1 49 ? 63.073 18.517 -17.712 1 72.87 49 TYR A O 1
ATOM 393 N N . ASN A 1 50 ? 62.026 18.032 -15.702 1 74.51 50 ASN A N 1
ATOM 394 C CA . ASN A 1 50 ? 63.198 18.125 -14.839 1 74.51 50 ASN A CA 1
ATOM 395 C C . ASN A 1 50 ? 63.764 16.747 -14.511 1 74.51 50 ASN A C 1
ATOM 397 O O . ASN A 1 50 ? 63.015 15.83 -14.167 1 74.51 50 ASN A O 1
ATOM 401 N N . VAL A 1 51 ? 65.019 16.364 -14.798 1 73.79 51 VAL A N 1
ATOM 402 C CA . VAL A 1 51 ? 65.66 15.074 -14.563 1 73.79 51 VAL A CA 1
ATOM 403 C C . VAL A 1 51 ? 66.445 15.117 -13.254 1 73.79 51 VAL A C 1
ATOM 405 O O . VAL A 1 51 ? 67.32 15.967 -13.075 1 73.79 51 VAL A O 1
ATOM 408 N N . PHE A 1 52 ? 66.122 14.249 -12.172 1 69.53 52 PHE A N 1
ATOM 409 C CA . PHE A 1 52 ? 66.755 14.09 -10.868 1 69.53 52 PHE A CA 1
ATOM 410 C C . PHE A 1 52 ? 67.633 12.845 -10.84 1 69.53 52 PHE A C 1
ATOM 412 O O . PHE A 1 52 ? 67.198 11.763 -11.239 1 69.53 52 PHE A O 1
ATOM 419 N N . TYR A 1 53 ? 68.908 12.851 -10.705 1 68.5 53 TYR A N 1
ATOM 420 C CA . TYR A 1 53 ? 69.806 11.713 -10.543 1 68.5 53 TYR A CA 1
ATOM 421 C C . TYR A 1 53 ? 70.929 12.04 -9.566 1 68.5 53 TYR A C 1
ATOM 423 O O . TYR A 1 53 ? 71.182 13.21 -9.27 1 68.5 53 TYR A O 1
ATOM 431 N N . THR A 1 54 ? 71.565 10.892 -8.745 1 65.46 54 THR A N 1
ATOM 432 C CA . THR A 1 54 ? 72.738 11.053 -7.894 1 65.46 54 THR A CA 1
ATOM 433 C C . THR A 1 54 ? 74.018 11.011 -8.724 1 65.46 54 THR A C 1
ATOM 435 O O . THR A 1 54 ? 74.064 10.364 -9.772 1 65.46 54 THR A O 1
ATOM 438 N N . ASP A 1 55 ? 75.009 11.785 -8.458 1 63.12 55 ASP A N 1
ATOM 439 C CA . ASP A 1 55 ? 76.284 11.815 -9.168 1 63.12 55 ASP A CA 1
ATOM 440 C C . ASP A 1 55 ? 76.983 10.459 -9.098 1 63.12 55 ASP A C 1
ATOM 442 O O . ASP A 1 55 ? 77.971 10.227 -9.799 1 63.12 55 ASP A O 1
ATOM 446 N N . LYS A 1 56 ? 76.437 9.513 -8.157 1 56.41 56 LYS A N 1
ATOM 447 C CA . LYS A 1 56 ? 77.062 8.199 -8.042 1 56.41 56 LYS A CA 1
ATOM 448 C C . LYS A 1 56 ? 76.444 7.208 -9.024 1 56.41 56 LYS A C 1
ATOM 450 O O . LYS A 1 56 ? 76.706 6.006 -8.949 1 56.41 56 LYS A O 1
ATOM 455 N N . LEU A 1 57 ? 75.587 7.683 -9.816 1 66.5 57 LEU A N 1
ATOM 456 C CA . LEU A 1 57 ? 75.041 6.727 -10.773 1 66.5 57 LEU A CA 1
ATOM 457 C C . LEU A 1 57 ? 76.12 6.245 -11.736 1 66.5 57 LEU A C 1
ATOM 459 O O . LEU A 1 57 ? 76.886 7.05 -12.27 1 66.5 57 LEU A O 1
ATOM 463 N N . PRO A 1 58 ? 76.414 4.899 -11.719 1 70.65 58 PRO A N 1
ATOM 464 C CA . PRO A 1 58 ? 77.446 4.419 -12.641 1 70.65 58 PRO A CA 1
ATOM 465 C C . PRO A 1 58 ? 77.177 4.822 -14.089 1 70.65 58 PRO A C 1
ATOM 467 O O . PRO A 1 58 ? 76.02 4.999 -14.479 1 70.65 58 PRO A O 1
ATOM 470 N N . ASN A 1 59 ? 78.096 5.18 -14.899 1 69.77 59 ASN A N 1
ATOM 471 C CA . ASN A 1 59 ? 78.155 5.384 -16.343 1 69.77 59 ASN A CA 1
ATOM 472 C C . ASN A 1 59 ? 77.646 6.769 -16.734 1 69.77 59 ASN A C 1
ATOM 474 O O . ASN A 1 59 ? 77.273 6.995 -17.886 1 69.77 59 ASN A O 1
ATOM 478 N N . LEU A 1 60 ? 77.606 7.753 -15.616 1 72.77 60 LEU A N 1
ATOM 479 C CA . LEU A 1 60 ? 77.158 9.105 -15.93 1 72.77 60 LEU A CA 1
ATOM 480 C C . LEU A 1 60 ? 78.143 9.799 -16.866 1 72.77 60 LEU A C 1
ATOM 482 O O . LEU A 1 60 ? 77.759 10.692 -17.626 1 72.77 60 LEU A O 1
ATOM 486 N N . GLU A 1 61 ? 79.483 9.298 -16.801 1 71.56 61 GLU A N 1
ATOM 487 C CA . GLU A 1 61 ? 80.543 9.896 -17.606 1 71.56 61 GLU A CA 1
ATOM 488 C C . GLU A 1 61 ? 80.691 9.18 -18.945 1 71.56 61 GLU A C 1
ATOM 490 O O . GLU A 1 61 ? 81.606 9.476 -19.716 1 71.56 61 GLU A O 1
ATOM 495 N N . THR A 1 62 ? 79.772 8.108 -19.285 1 74.84 62 THR A N 1
ATOM 496 C CA . THR A 1 62 ? 79.842 7.402 -20.56 1 74.84 62 THR A CA 1
ATOM 497 C C . THR A 1 62 ? 79.346 8.289 -21.698 1 74.84 62 THR A C 1
ATOM 499 O O . THR A 1 62 ? 78.302 8.934 -21.579 1 74.84 62 THR A O 1
ATOM 502 N N . LYS A 1 63 ? 80.205 8.592 -22.677 1 75.28 63 LYS A N 1
ATOM 503 C CA . LYS A 1 63 ? 79.924 9.404 -23.858 1 75.28 63 LYS A CA 1
ATOM 504 C C . LYS A 1 63 ? 78.926 8.707 -24.779 1 75.28 63 LYS A C 1
ATOM 506 O O . LYS A 1 63 ? 79.065 7.517 -25.066 1 75.28 63 LYS A O 1
ATOM 511 N N . LYS A 1 64 ? 77.841 9.24 -24.912 1 74.32 64 LYS A N 1
ATOM 512 C CA . LYS A 1 64 ? 76.836 8.655 -25.794 1 74.32 64 LYS A CA 1
ATOM 513 C C . LYS A 1 64 ? 76.434 9.632 -26.895 1 74.32 64 LYS A C 1
ATOM 515 O O . LYS A 1 64 ? 76.522 10.848 -26.715 1 74.32 64 LYS A O 1
ATOM 520 N N . ASP A 1 65 ? 76.258 9.17 -28.134 1 75.17 65 ASP A N 1
ATOM 521 C CA . ASP A 1 65 ? 75.679 9.856 -29.285 1 75.17 65 ASP A CA 1
ATOM 522 C C . ASP A 1 65 ? 74.159 9.709 -29.304 1 75.17 65 ASP A C 1
ATOM 524 O O . ASP A 1 65 ? 73.632 8.622 -29.059 1 75.17 65 ASP A O 1
ATOM 528 N N . LEU A 1 66 ? 73.299 10.778 -29.143 1 72.17 66 LEU A N 1
ATOM 529 C CA . LEU A 1 66 ? 71.843 10.696 -29.174 1 72.17 66 LEU A CA 1
ATOM 530 C C . LEU A 1 66 ? 71.273 11.577 -30.281 1 72.17 66 LEU A C 1
ATOM 532 O O . LEU A 1 66 ? 71.482 12.792 -30.283 1 72.17 66 LEU A O 1
ATOM 536 N N . ASN A 1 67 ? 70.811 11.076 -31.467 1 72.78 67 ASN A N 1
ATOM 537 C CA . ASN A 1 67 ? 70.114 11.72 -32.576 1 72.78 67 ASN A CA 1
ATOM 538 C C . ASN A 1 67 ? 68.653 11.285 -32.647 1 72.78 67 ASN A C 1
ATOM 540 O O . ASN A 1 67 ? 68.345 10.209 -33.163 1 72.78 67 ASN A O 1
ATOM 544 N N . VAL A 1 68 ? 67.741 11.987 -31.938 1 71.15 68 VAL A N 1
ATOM 545 C CA . VAL A 1 68 ? 66.331 11.612 -31.929 1 71.15 68 VAL A CA 1
ATOM 546 C C . VAL A 1 68 ? 65.49 12.745 -32.511 1 71.15 68 VAL A C 1
ATOM 548 O O . VAL A 1 68 ? 65.772 13.922 -32.272 1 71.15 68 VAL A O 1
ATOM 551 N N . SER A 1 69 ? 64.605 12.534 -33.54 1 72.97 69 SER A N 1
ATOM 552 C CA . SER A 1 69 ? 63.671 13.444 -34.194 1 72.97 69 SER A CA 1
ATOM 553 C C . SER A 1 69 ? 62.226 13.058 -33.9 1 72.97 69 SER A C 1
ATOM 555 O O . SER A 1 69 ? 61.807 11.934 -34.185 1 72.97 69 SER A O 1
ATOM 557 N N . ASN A 1 70 ? 61.36 13.902 -33.245 1 70.23 70 ASN A N 1
ATOM 558 C CA . ASN A 1 70 ? 59.94 13.752 -32.946 1 70.23 70 ASN A CA 1
ATOM 559 C C . ASN A 1 70 ? 59.674 12.512 -32.096 1 70.23 70 ASN A C 1
ATOM 561 O O . ASN A 1 70 ? 58.74 11.756 -32.369 1 70.23 70 ASN A O 1
ATOM 565 N N . ALA A 1 71 ? 60.569 12.202 -31.125 1 72.92 71 ALA A N 1
ATOM 566 C CA . ALA A 1 71 ? 60.434 10.999 -30.307 1 72.92 71 ALA A CA 1
ATOM 567 C C . ALA A 1 71 ? 59.842 11.329 -28.94 1 72.92 71 ALA A C 1
ATOM 569 O O . ALA A 1 71 ? 59.936 12.468 -28.474 1 72.92 71 ALA A O 1
ATOM 570 N N . SER A 1 72 ? 59.124 10.408 -28.332 1 74.89 72 SER A N 1
ATOM 571 C CA . SER A 1 72 ? 58.595 10.603 -26.986 1 74.89 72 SER A CA 1
ATOM 572 C C . SER A 1 72 ? 59.719 10.701 -25.959 1 74.89 72 SER A C 1
ATOM 574 O O . SER A 1 72 ? 60.813 10.177 -26.177 1 74.89 72 SER A O 1
ATOM 576 N N . LEU A 1 73 ? 59.483 11.412 -24.918 1 77.19 73 LEU A N 1
ATOM 577 C CA . LEU A 1 73 ? 60.452 11.602 -23.845 1 77.19 73 LEU A CA 1
ATOM 578 C C . LEU A 1 73 ? 60.963 10.26 -23.33 1 77.19 73 LEU A C 1
ATOM 580 O O . LEU A 1 73 ? 62.159 10.104 -23.074 1 77.19 73 LEU A O 1
ATOM 584 N N . GLU A 1 74 ? 60.141 9.26 -23.272 1 77.44 74 GLU A N 1
ATOM 585 C CA . GLU A 1 74 ? 60.503 7.935 -22.78 1 77.44 74 GLU A CA 1
ATOM 586 C C . GLU A 1 74 ? 61.46 7.232 -23.739 1 77.44 74 GLU A C 1
ATOM 588 O O . GLU A 1 74 ? 62.433 6.61 -23.308 1 77.44 74 GLU A O 1
ATOM 593 N N . ALA A 1 75 ? 61.238 7.345 -25.014 1 77.52 75 ALA A N 1
ATOM 594 C CA . ALA A 1 75 ? 62.108 6.723 -26.009 1 77.52 75 ALA A CA 1
ATOM 595 C C . ALA A 1 75 ? 63.499 7.351 -25.991 1 77.52 75 ALA A C 1
ATOM 597 O O . ALA A 1 75 ? 64.505 6.651 -26.128 1 77.52 75 ALA A O 1
ATOM 598 N N . VAL A 1 76 ? 63.546 8.725 -25.782 1 79.62 76 VAL A N 1
ATOM 599 C CA . VAL A 1 76 ? 64.809 9.457 -25.767 1 79.62 76 VAL A CA 1
ATOM 600 C C . VAL A 1 76 ? 65.644 9.023 -24.565 1 79.62 76 VAL A C 1
ATOM 602 O O . VAL A 1 76 ? 66.846 8.778 -24.692 1 79.62 76 VAL A O 1
ATOM 605 N N . LEU A 1 77 ? 64.997 8.789 -23.398 1 79.6 77 LEU A N 1
ATOM 606 C CA . LEU A 1 77 ? 65.695 8.4 -22.178 1 79.6 77 LEU A CA 1
ATOM 607 C C . LEU A 1 77 ? 66.143 6.944 -22.249 1 79.6 77 LEU A C 1
ATOM 609 O O . LEU A 1 77 ? 67.237 6.604 -21.791 1 79.6 77 LEU A O 1
ATOM 613 N N . LYS A 1 78 ? 65.384 6.01 -22.864 1 77.66 78 LYS A N 1
ATOM 614 C CA . LYS A 1 78 ? 65.776 4.618 -23.062 1 77.66 78 LYS A CA 1
ATOM 615 C C . LYS A 1 78 ? 67.016 4.515 -23.946 1 77.66 78 LYS A C 1
ATOM 617 O O . LYS A 1 78 ? 67.914 3.715 -23.674 1 77.66 78 LYS A O 1
ATOM 622 N N . GLU A 1 79 ? 67.037 5.405 -24.948 1 78.54 79 GLU A N 1
ATOM 623 C CA . GLU A 1 79 ? 68.19 5.398 -25.844 1 78.54 79 GLU A CA 1
ATOM 624 C C . GLU A 1 79 ? 69.42 5.992 -25.164 1 78.54 79 GLU A C 1
ATOM 626 O O . GLU A 1 79 ? 70.533 5.49 -25.334 1 78.54 79 GLU A O 1
ATOM 631 N N . LEU A 1 80 ? 69.208 7.047 -24.359 1 79.71 80 LEU A N 1
ATOM 632 C CA . LEU A 1 80 ? 70.327 7.69 -23.679 1 79.71 80 LEU A CA 1
ATOM 633 C C . LEU A 1 80 ? 70.98 6.736 -22.684 1 79.71 80 LEU A C 1
ATOM 635 O O . LEU A 1 80 ? 72.208 6.673 -22.592 1 79.71 80 LEU A O 1
ATOM 639 N N . PHE A 1 81 ? 70.17 5.862 -21.884 1 76.49 81 PHE A N 1
ATOM 640 C CA . PHE A 1 81 ? 70.708 5.068 -20.785 1 76.49 81 PHE A CA 1
ATOM 641 C C . PHE A 1 81 ? 70.879 3.612 -21.201 1 76.49 81 PHE A C 1
ATOM 643 O O . PHE A 1 81 ? 71.141 2.748 -20.362 1 76.49 81 PHE A O 1
ATOM 650 N N . LYS A 1 82 ? 70.677 3.313 -22.526 1 74.93 82 LYS A N 1
ATOM 651 C CA . LYS A 1 82 ? 70.978 1.982 -23.047 1 74.93 82 LYS A CA 1
ATOM 652 C C . LYS A 1 82 ? 72.439 1.614 -22.803 1 74.93 82 LYS A C 1
ATOM 654 O O . LYS A 1 82 ? 73.343 2.372 -23.159 1 74.93 82 LYS A O 1
ATOM 659 N N . GLY A 1 83 ? 72.844 0.544 -22.038 1 70.99 83 GLY A N 1
ATOM 660 C CA . GLY A 1 83 ? 74.174 0.038 -21.738 1 70.99 83 GLY A CA 1
ATOM 661 C C . GLY A 1 83 ? 74.764 0.625 -20.47 1 70.99 83 GLY A C 1
ATOM 662 O O . GLY A 1 83 ? 75.938 0.404 -20.165 1 70.99 83 GLY A O 1
ATOM 663 N N . THR A 1 84 ? 74.036 1.571 -19.832 1 73.51 84 THR A N 1
ATOM 664 C CA . THR A 1 84 ? 74.481 2.078 -18.539 1 73.51 84 THR A CA 1
ATOM 665 C C . THR A 1 84 ? 73.654 1.475 -17.407 1 73.51 84 THR A C 1
ATOM 667 O O . THR A 1 84 ? 72.611 0.865 -17.651 1 73.51 84 THR A O 1
ATOM 670 N N . LYS A 1 85 ? 73.985 1.297 -16.244 1 65.48 85 LYS A N 1
ATOM 671 C CA . LYS A 1 85 ? 73.251 0.816 -15.076 1 65.48 85 LYS A CA 1
ATOM 672 C C . LYS A 1 85 ? 72.329 1.898 -14.522 1 65.48 85 LYS A C 1
ATOM 674 O O . LYS A 1 85 ? 71.977 1.876 -13.341 1 65.48 85 LYS A O 1
ATOM 679 N N . ILE A 1 86 ? 72.148 2.977 -15.423 1 74.16 86 ILE A N 1
ATOM 680 C CA . ILE A 1 86 ? 71.259 4.045 -14.98 1 74.16 86 ILE A CA 1
ATOM 681 C C . ILE A 1 86 ? 69.832 3.752 -15.439 1 74.16 86 ILE A C 1
ATOM 683 O O . ILE A 1 86 ? 69.597 3.476 -16.617 1 74.16 86 ILE A O 1
ATOM 687 N N . SER A 1 87 ? 68.838 3.65 -14.691 1 73.74 87 SER A N 1
ATOM 688 C CA . SER A 1 87 ? 67.41 3.534 -14.965 1 73.74 87 SER A CA 1
ATOM 689 C C . SER A 1 87 ? 66.677 4.83 -14.637 1 73.74 87 SER A C 1
ATOM 691 O O . SER A 1 87 ? 67.195 5.673 -13.902 1 73.74 87 SER A O 1
ATOM 693 N N . PHE A 1 88 ? 65.578 5.191 -15.468 1 76.61 88 PHE A N 1
ATOM 694 C CA . PHE A 1 88 ? 64.876 6.448 -15.241 1 76.61 88 PHE A CA 1
ATOM 695 C C . PHE A 1 88 ? 63.393 6.202 -14.99 1 76.61 88 PHE A C 1
ATOM 697 O O . PHE A 1 88 ? 62.851 5.173 -15.399 1 76.61 88 PHE A O 1
ATOM 704 N N . GLU A 1 89 ? 62.676 6.969 -14.159 1 73.86 89 GLU A N 1
ATOM 705 C CA . GLU A 1 89 ? 61.24 7.046 -13.91 1 73.86 89 GLU A CA 1
ATOM 706 C C . GLU A 1 89 ? 60.7 8.44 -14.216 1 73.86 89 GLU A C 1
ATOM 708 O O . GLU A 1 89 ? 61.212 9.436 -13.7 1 73.86 89 GLU A O 1
ATOM 713 N N . ILE A 1 90 ? 59.768 8.593 -15.313 1 72.98 90 ILE A N 1
ATOM 714 C CA . ILE A 1 90 ? 59.127 9.853 -15.674 1 72.98 90 ILE A CA 1
ATOM 715 C C . ILE A 1 90 ? 57.882 10.064 -14.815 1 72.98 90 ILE A C 1
ATOM 717 O O . ILE A 1 90 ? 56.957 9.248 -14.842 1 72.98 90 ILE A O 1
ATOM 721 N N . LYS A 1 91 ? 57.791 10.979 -14.015 1 59.13 91 LYS A N 1
ATOM 722 C CA . LYS A 1 91 ? 56.675 11.301 -13.131 1 59.13 91 LYS A CA 1
ATOM 723 C C . LYS A 1 91 ? 55.716 12.286 -13.793 1 59.13 91 LYS A C 1
ATOM 725 O O . LYS A 1 91 ? 56.109 13.036 -14.689 1 59.13 91 LYS A O 1
ATOM 730 N N . ALA A 1 92 ? 54.409 12.305 -13.571 1 56.88 92 ALA A N 1
ATOM 731 C CA . ALA A 1 92 ? 53.333 13.09 -14.17 1 56.88 92 ALA A CA 1
ATOM 732 C C . ALA A 1 92 ? 53.641 14.584 -14.103 1 56.88 92 ALA A C 1
ATOM 734 O O . ALA A 1 92 ? 53.208 15.352 -14.965 1 56.88 92 ALA A O 1
ATOM 735 N N . ASN A 1 93 ? 54.417 15.157 -13.218 1 52.83 93 ASN A N 1
ATOM 736 C CA . ASN A 1 93 ? 54.704 16.576 -13.036 1 52.83 93 ASN A CA 1
ATOM 737 C C . ASN A 1 93 ? 55.993 16.983 -13.744 1 52.83 93 ASN A C 1
ATOM 739 O O . ASN A 1 93 ? 56.718 17.858 -13.268 1 52.83 93 ASN A O 1
ATOM 743 N N . LYS A 1 94 ? 56.276 16.285 -15.014 1 62.57 94 LYS A N 1
ATOM 744 C CA . LYS A 1 94 ? 57.389 16.543 -15.924 1 62.57 94 LYS A CA 1
ATOM 745 C C . LYS A 1 94 ? 58.729 16.399 -15.208 1 62.57 94 LYS A C 1
ATOM 747 O O . LYS A 1 94 ? 59.634 17.212 -15.405 1 62.57 94 LYS A O 1
ATOM 752 N N . GLN A 1 95 ? 58.849 15.46 -14.133 1 70.54 95 GLN A N 1
ATOM 753 C CA . GLN A 1 95 ? 60.117 15.121 -13.497 1 70.54 95 GLN A CA 1
ATOM 754 C C . GLN A 1 95 ? 60.601 13.741 -13.932 1 70.54 95 GLN A C 1
ATOM 756 O O . GLN A 1 95 ? 59.798 12.82 -14.099 1 70.54 95 GLN A O 1
ATOM 761 N N . ILE A 1 96 ? 61.911 13.601 -14.272 1 75.94 96 ILE A N 1
ATOM 762 C CA . ILE A 1 96 ? 62.571 12.341 -14.596 1 75.94 96 ILE A CA 1
ATOM 763 C C . ILE A 1 96 ? 63.574 11.987 -13.5 1 75.94 96 ILE A C 1
ATOM 765 O O . ILE A 1 96 ? 64.461 12.782 -13.181 1 75.94 96 ILE A O 1
ATOM 769 N N . LEU A 1 97 ? 63.443 10.787 -12.691 1 74.44 97 LEU A N 1
ATOM 770 C CA . LEU A 1 97 ? 64.365 10.268 -11.687 1 74.44 97 LEU A CA 1
ATOM 771 C C . LEU A 1 97 ? 65.282 9.207 -12.287 1 74.44 97 LEU A C 1
ATOM 773 O O . LEU A 1 97 ? 64.809 8.226 -12.865 1 74.44 97 LEU A O 1
ATOM 777 N N . LEU A 1 98 ? 66.719 9.535 -12.282 1 75.69 98 LEU A N 1
ATOM 778 C CA . LEU A 1 98 ? 67.71 8.539 -12.675 1 75.69 98 LEU A CA 1
ATOM 779 C C . LEU A 1 98 ? 68.26 7.808 -11.454 1 75.69 98 LEU A C 1
ATOM 781 O O . LEU A 1 98 ? 68.545 8.431 -10.429 1 75.69 98 LEU A O 1
ATOM 785 N N . PHE A 1 99 ? 68.288 6.469 -11.113 1 72.53 99 PHE A N 1
ATOM 786 C CA . PHE A 1 99 ? 68.79 5.705 -9.976 1 72.53 99 PHE A CA 1
ATOM 787 C C . PHE A 1 99 ? 69.613 4.512 -10.447 1 72.53 99 PHE A C 1
ATOM 789 O O . PHE A 1 99 ? 69.515 4.102 -11.606 1 72.53 99 PHE A O 1
ATOM 796 N N . GLN A 1 100 ? 70.807 4.187 -9.405 1 59.49 100 GLN A N 1
ATOM 797 C CA . GLN A 1 100 ? 71.656 3.033 -9.682 1 59.49 100 GLN A CA 1
ATOM 798 C C . GLN A 1 100 ? 70.884 1.728 -9.51 1 59.49 100 GLN A C 1
ATOM 800 O O . GLN A 1 100 ? 70.117 1.575 -8.556 1 59.49 100 GLN A O 1
ATOM 805 N N . GLN A 1 101 ? 71.107 0.864 -10.133 1 45.34 101 GLN A N 1
ATOM 806 C CA . GLN A 1 101 ? 70.628 -0.511 -10.033 1 45.34 101 GLN A CA 1
ATOM 807 C C . GLN A 1 101 ? 71.404 -1.288 -8.974 1 45.34 101 GLN A C 1
ATOM 809 O O . GLN A 1 101 ? 72.619 -1.459 -9.088 1 45.34 101 GLN A O 1
ATOM 814 N N . THR A 1 102 ? 71.25 -1.049 -7.445 1 37.63 102 THR A N 1
ATOM 815 C CA . THR A 1 102 ? 71.971 -1.864 -6.474 1 37.63 102 THR A CA 1
ATOM 816 C C . THR A 1 102 ? 71.589 -3.335 -6.611 1 37.63 102 THR A C 1
ATOM 818 O O . THR A 1 102 ? 70.411 -3.664 -6.767 1 37.63 102 THR A O 1
ATOM 821 N N . ASN A 1 103 ? 72.603 -4.157 -6.541 1 31.19 103 ASN A N 1
ATOM 822 C CA . ASN A 1 103 ? 72.665 -5.614 -6.589 1 31.19 103 ASN A CA 1
ATOM 823 C C . ASN A 1 103 ? 72.353 -6.234 -5.23 1 31.19 103 ASN A C 1
ATOM 825 O O . ASN A 1 103 ? 72.682 -7.395 -4.983 1 31.19 103 ASN A O 1
ATOM 829 N N . LYS A 1 104 ? 72.097 -5.663 -3.9 1 36.15 104 LYS A N 1
ATOM 830 C CA . LYS A 1 104 ? 72.122 -6.75 -2.926 1 36.15 104 LYS A CA 1
ATOM 831 C C . LYS A 1 104 ? 71.311 -7.946 -3.418 1 36.15 104 LYS A C 1
ATOM 833 O O . LYS A 1 104 ? 70.325 -7.781 -4.139 1 36.15 104 LYS A O 1
ATOM 838 N N . SER A 1 105 ? 72.011 -8.982 -2.896 1 30.63 105 SER A N 1
ATOM 839 C CA . SER A 1 105 ? 71.604 -10.372 -3.078 1 30.63 105 SER A CA 1
ATOM 840 C C . SER A 1 105 ? 70.213 -10.62 -2.504 1 30.63 105 SER A C 1
ATOM 842 O O . SER A 1 105 ? 69.887 -11.744 -2.116 1 30.63 105 SER A O 1
ATOM 844 N N . VAL A 1 106 ? 69.57 -9.555 -1.725 1 34.21 106 VAL A N 1
ATOM 845 C CA . VAL A 1 106 ? 68.203 -9.958 -1.414 1 34.21 106 VAL A CA 1
ATOM 846 C C . VAL A 1 106 ? 67.625 -10.765 -2.575 1 34.21 106 VAL A C 1
ATOM 848 O O . VAL A 1 106 ? 67.826 -10.419 -3.741 1 34.21 106 VAL A O 1
ATOM 851 N N . GLY A 1 107 ? 67.381 -12.097 -2.054 1 34.33 107 GLY A N 1
ATOM 852 C CA . GLY A 1 107 ? 67.009 -12.759 -3.295 1 34.33 107 GLY A CA 1
ATOM 853 C C . GLY A 1 107 ? 66.348 -11.828 -4.293 1 34.33 107 GLY A C 1
ATOM 854 O O . GLY A 1 107 ? 65.827 -10.776 -3.918 1 34.33 107 GLY A O 1
ATOM 855 N N . ALA A 1 108 ? 66.897 -11.624 -5.242 1 42.29 108 ALA A N 1
ATOM 856 C CA . ALA A 1 108 ? 66.566 -10.835 -6.426 1 42.29 108 ALA A CA 1
ATOM 857 C C . ALA A 1 108 ? 65.065 -10.571 -6.506 1 42.29 108 ALA A C 1
ATOM 859 O O . ALA A 1 108 ? 64.271 -11.502 -6.659 1 42.29 108 ALA A O 1
ATOM 860 N N . LYS A 1 109 ? 64.738 -9.591 -5.639 1 56.57 109 LYS A N 1
ATOM 861 C CA . LYS A 1 109 ? 63.355 -9.199 -5.893 1 56.57 109 LYS A CA 1
ATOM 862 C C . LYS A 1 109 ? 63.163 -8.77 -7.345 1 56.57 109 LYS A C 1
ATOM 864 O O . LYS A 1 109 ? 63.983 -8.031 -7.893 1 56.57 109 LYS A O 1
ATOM 869 N N . LYS A 1 110 ? 62.492 -9.447 -7.947 1 67.03 110 LYS A N 1
ATOM 870 C CA . LYS A 1 110 ? 62.31 -9.216 -9.377 1 67.03 110 LYS A CA 1
ATOM 871 C C . LYS A 1 110 ? 60.911 -8.684 -9.674 1 67.03 110 LYS A C 1
ATOM 873 O O . LYS A 1 110 ? 60.003 -8.819 -8.852 1 67.03 110 LYS A O 1
ATOM 878 N N . LYS A 1 111 ? 60.995 -7.793 -10.526 1 75.86 111 LYS A N 1
ATOM 879 C CA . LYS A 1 111 ? 59.728 -7.415 -11.147 1 75.86 111 LYS A CA 1
ATOM 880 C C . LYS A 1 111 ? 59.098 -8.599 -11.874 1 75.86 111 LYS A C 1
ATOM 882 O O . LYS A 1 111 ? 59.739 -9.23 -12.717 1 75.86 111 LYS A O 1
ATOM 887 N N . VAL A 1 112 ? 58.056 -8.999 -11.29 1 78.83 112 VAL A N 1
ATOM 888 C CA . VAL A 1 112 ? 57.353 -10.085 -11.966 1 78.83 112 VAL A CA 1
ATOM 889 C C . VAL A 1 112 ? 56.178 -9.523 -12.762 1 78.83 112 VAL A C 1
ATOM 891 O O . VAL A 1 112 ? 55.368 -8.76 -12.231 1 78.83 112 VAL A O 1
ATOM 894 N N . THR A 1 113 ? 56.268 -9.623 -13.992 1 80.13 113 THR A N 1
ATOM 895 C CA . THR A 1 113 ? 55.166 -9.286 -14.885 1 80.13 113 THR A CA 1
ATOM 896 C C . THR A 1 113 ? 54.509 -10.549 -15.435 1 80.13 113 THR A C 1
ATOM 898 O O . THR A 1 113 ? 55.113 -11.624 -15.425 1 80.13 113 THR A O 1
ATOM 901 N N . GLY A 1 114 ? 53.327 -10.586 -15.613 1 78.86 114 GLY A N 1
ATOM 902 C CA . GLY A 1 114 ? 52.665 -11.723 -16.232 1 78.86 114 GLY A CA 1
ATOM 903 C C . GLY A 1 114 ? 51.254 -11.413 -16.695 1 78.86 114 GLY A C 1
ATOM 904 O O . GLY A 1 114 ? 50.807 -10.267 -16.615 1 78.86 114 GLY A O 1
ATOM 905 N N . ARG A 1 115 ? 50.727 -12.342 -17.347 1 80.59 115 ARG A N 1
ATOM 906 C CA . ARG A 1 115 ? 49.35 -12.328 -17.832 1 80.59 115 ARG A CA 1
ATOM 907 C C . ARG A 1 115 ? 48.526 -13.429 -17.172 1 80.59 115 ARG A C 1
ATOM 909 O O . ARG A 1 115 ? 48.995 -14.559 -17.025 1 80.59 115 ARG A O 1
ATOM 916 N N . ILE A 1 116 ? 47.559 -12.966 -16.546 1 78.16 116 ILE A N 1
ATOM 917 C CA . ILE A 1 116 ? 46.613 -13.946 -16.025 1 78.16 116 ILE A CA 1
ATOM 918 C C . ILE A 1 116 ? 45.481 -14.155 -17.028 1 78.16 116 ILE A C 1
ATOM 920 O O . ILE A 1 116 ? 44.8 -13.202 -17.413 1 78.16 116 ILE A O 1
ATOM 924 N N . VAL A 1 117 ? 45.414 -15.315 -17.506 1 76.09 117 VAL A N 1
ATOM 925 C CA . VAL A 1 117 ? 44.402 -15.673 -18.494 1 76.09 117 VAL A CA 1
ATOM 926 C C . VAL A 1 117 ? 43.626 -16.899 -18.02 1 76.09 117 VAL A C 1
ATOM 928 O O . VAL A 1 117 ? 44.062 -17.602 -17.105 1 76.09 117 VAL A O 1
ATOM 931 N N . ASP A 1 118 ? 42.481 -17.033 -18.536 1 69.92 118 ASP A N 1
ATOM 932 C CA . ASP A 1 118 ? 41.778 -18.284 -18.27 1 69.92 118 ASP A CA 1
ATOM 933 C C . ASP A 1 118 ? 42.248 -19.39 -19.212 1 69.92 118 ASP A C 1
ATOM 935 O O . ASP A 1 118 ? 43.191 -19.197 -19.982 1 69.92 118 ASP A O 1
ATOM 939 N N . GLU A 1 119 ? 41.753 -20.58 -19.055 1 64.24 119 GLU A N 1
ATOM 940 C CA . GLU A 1 119 ? 42.169 -21.735 -19.844 1 64.24 119 GLU A CA 1
ATOM 941 C C . GLU A 1 119 ? 42.062 -21.449 -21.34 1 64.24 119 GLU A C 1
ATOM 943 O O . GLU A 1 119 ? 42.745 -22.081 -22.148 1 64.24 119 GLU A O 1
ATOM 948 N N . ASN A 1 120 ? 41.206 -20.54 -21.682 1 59.66 120 ASN A N 1
ATOM 949 C CA . ASN A 1 120 ? 41.033 -20.196 -23.089 1 59.66 120 ASN A CA 1
ATOM 950 C C . ASN A 1 120 ? 41.914 -19.017 -23.491 1 59.66 120 ASN A C 1
ATOM 952 O O . ASN A 1 120 ? 41.677 -18.381 -24.52 1 59.66 120 ASN A O 1
ATOM 956 N N . ASP A 1 121 ? 42.802 -18.592 -22.732 1 61.7 121 ASP A N 1
ATOM 957 C CA . ASP A 1 121 ? 43.789 -17.536 -22.933 1 61.7 121 ASP A CA 1
ATOM 958 C C . ASP A 1 121 ? 43.129 -16.159 -22.934 1 61.7 121 ASP A C 1
ATOM 960 O O . ASP A 1 121 ? 43.654 -15.213 -23.524 1 61.7 121 ASP A O 1
ATOM 964 N N . GLU A 1 122 ? 41.934 -16.147 -22.342 1 67.32 122 GLU A N 1
ATOM 965 C CA . GLU A 1 122 ? 41.288 -14.849 -22.17 1 67.32 122 GLU A CA 1
ATOM 966 C C . GLU A 1 122 ? 41.835 -14.118 -20.947 1 67.32 122 GLU A C 1
ATOM 968 O O . GLU A 1 122 ? 41.915 -14.692 -19.859 1 67.32 122 GLU A O 1
ATOM 973 N N . PRO A 1 123 ? 42.147 -12.827 -21.161 1 72.69 123 PRO A N 1
ATOM 974 C CA . PRO A 1 123 ? 42.695 -12.091 -20.02 1 72.69 123 PRO A CA 1
ATOM 975 C C . PRO A 1 123 ? 41.684 -11.916 -18.889 1 72.69 123 PRO A C 1
ATOM 977 O O . PRO A 1 123 ? 40.507 -11.651 -19.145 1 72.69 123 PRO A O 1
ATOM 980 N N . LEU A 1 124 ? 41.999 -12.396 -17.749 1 70.12 124 LEU A N 1
ATOM 981 C CA . LEU A 1 124 ? 41.169 -12.177 -16.57 1 70.12 124 LEU A CA 1
ATOM 982 C C . LEU A 1 124 ? 41.431 -10.8 -15.968 1 70.12 124 LEU A C 1
ATOM 984 O O . LEU A 1 124 ? 42.475 -10.576 -15.351 1 70.12 124 LEU A O 1
ATOM 988 N N . ILE A 1 125 ? 40.452 -9.961 -16.267 1 66.64 125 ILE A N 1
ATOM 989 C CA . ILE A 1 125 ? 40.551 -8.58 -15.809 1 66.64 125 ILE A CA 1
ATOM 990 C C . ILE A 1 125 ? 40.198 -8.502 -14.325 1 66.64 125 ILE A C 1
ATOM 992 O O . ILE A 1 125 ? 39.148 -8.993 -13.904 1 66.64 125 ILE A O 1
ATOM 996 N N . GLY A 1 126 ? 41.033 -7.934 -13.46 1 65.85 126 GLY A N 1
ATOM 997 C CA . GLY A 1 126 ? 40.771 -7.728 -12.045 1 65.85 126 GLY A CA 1
ATOM 998 C C . GLY A 1 126 ? 41.153 -8.919 -11.187 1 65.85 126 GLY A C 1
ATOM 999 O O . GLY A 1 126 ? 40.715 -9.031 -10.04 1 65.85 126 GLY A O 1
ATOM 1000 N N . ALA A 1 127 ? 41.874 -9.888 -11.8 1 72.83 127 ALA A N 1
ATOM 1001 C CA . ALA A 1 127 ? 42.384 -10.986 -10.982 1 72.83 127 ALA A CA 1
ATOM 1002 C C . ALA A 1 127 ? 43.375 -10.479 -9.938 1 72.83 127 ALA A C 1
ATOM 1004 O O . ALA A 1 127 ? 44.248 -9.664 -10.247 1 72.83 127 ALA A O 1
ATOM 1005 N N . SER A 1 128 ? 43.184 -10.948 -8.814 1 77.13 128 SER A N 1
ATOM 1006 C CA . SER A 1 128 ? 44.073 -10.567 -7.721 1 77.13 128 SER A CA 1
ATOM 1007 C C . SER A 1 128 ? 45.354 -11.394 -7.738 1 77.13 128 SER A C 1
ATOM 1009 O O . SER A 1 128 ? 45.305 -12.625 -7.763 1 77.13 128 SER A O 1
ATOM 1011 N N . VAL A 1 129 ? 46.468 -10.737 -7.886 1 79.08 129 VAL A N 1
ATOM 1012 C CA . VAL A 1 129 ? 47.786 -11.355 -7.798 1 79.08 129 VAL A CA 1
ATOM 1013 C C . VAL A 1 129 ? 48.487 -10.898 -6.521 1 79.08 129 VAL A C 1
ATOM 1015 O O . VAL A 1 129 ? 48.853 -9.727 -6.391 1 79.08 129 VAL A O 1
ATOM 1018 N N . ILE A 1 130 ? 48.588 -11.797 -5.587 1 77.74 130 ILE A N 1
ATOM 1019 C CA . ILE A 1 130 ? 49.135 -11.455 -4.279 1 77.74 130 ILE A CA 1
ATOM 1020 C C . ILE A 1 130 ? 50.32 -12.364 -3.961 1 77.74 130 ILE A C 1
ATOM 1022 O O . ILE A 1 130 ? 50.328 -13.539 -4.338 1 77.74 130 ILE A O 1
ATOM 1026 N N . ILE A 1 131 ? 51.427 -11.784 -3.365 1 76.46 131 ILE A N 1
ATOM 1027 C CA . ILE A 1 131 ? 52.503 -12.607 -2.824 1 76.46 131 ILE A CA 1
ATOM 1028 C C . ILE A 1 131 ? 51.991 -13.405 -1.627 1 76.46 131 ILE A C 1
ATOM 1030 O O . ILE A 1 131 ? 51.489 -12.829 -0.658 1 76.46 131 ILE A O 1
ATOM 1034 N N . LYS A 1 132 ? 51.985 -14.767 -1.811 1 72.69 132 LYS A N 1
ATOM 1035 C CA . LYS A 1 132 ? 51.463 -15.644 -0.767 1 72.69 132 LYS A CA 1
ATOM 1036 C C . LYS A 1 132 ? 52.064 -15.3 0.592 1 72.69 132 LYS A C 1
ATOM 1038 O O . LYS A 1 132 ? 53.286 -15.234 0.738 1 72.69 132 LYS A O 1
ATOM 1043 N N . GLY A 1 133 ? 51.251 -15.005 1.637 1 63.23 133 GLY A N 1
ATOM 1044 C CA . GLY A 1 133 ? 51.672 -14.67 2.989 1 63.23 133 GLY A CA 1
ATOM 1045 C C . GLY A 1 133 ? 51.899 -13.184 3.192 1 63.23 133 GLY A C 1
ATOM 1046 O O . GLY A 1 133 ? 52.371 -12.762 4.25 1 63.23 133 GLY A O 1
ATOM 1047 N N . SER A 1 134 ? 51.778 -12.332 2.103 1 64.46 134 SER A N 1
ATOM 1048 C CA . SER A 1 134 ? 51.928 -10.885 2.215 1 64.46 134 SER A CA 1
ATOM 1049 C C . SER A 1 134 ? 50.681 -10.159 1.721 1 64.46 134 SER A C 1
ATOM 1051 O O . SER A 1 134 ? 49.816 -10.764 1.085 1 64.46 134 SER A O 1
ATOM 1053 N N . THR A 1 135 ? 50.498 -8.969 2.12 1 63.51 135 THR A N 1
ATOM 1054 C CA . THR A 1 135 ? 49.398 -8.144 1.632 1 63.51 135 THR A CA 1
ATOM 1055 C C . THR A 1 135 ? 49.792 -7.425 0.344 1 63.51 135 THR A C 1
ATOM 1057 O O . THR A 1 135 ? 49.009 -6.645 -0.201 1 63.51 135 THR A O 1
ATOM 1060 N N . GLN A 1 136 ? 50.945 -7.701 -0.15 1 67.6 136 GLN A N 1
ATOM 1061 C CA . GLN A 1 136 ? 51.396 -7.077 -1.389 1 67.6 136 GLN A CA 1
ATOM 1062 C C . GLN A 1 136 ? 50.798 -7.776 -2.606 1 67.6 136 GLN A C 1
ATOM 1064 O O . GLN A 1 136 ? 50.936 -8.991 -2.761 1 67.6 136 GLN A O 1
ATOM 1069 N N . GLY A 1 137 ? 49.895 -7.213 -3.238 1 73.15 137 GLY A N 1
ATOM 1070 C CA . GLY A 1 137 ? 49.283 -7.765 -4.436 1 73.15 137 GLY A CA 1
ATOM 1071 C C . GLY A 1 137 ? 48.886 -6.705 -5.446 1 73.15 137 GLY A C 1
ATOM 1072 O O . GLY A 1 137 ? 49.111 -5.514 -5.224 1 73.15 137 GLY A O 1
ATOM 1073 N N . THR A 1 138 ? 48.64 -7.161 -6.638 1 75.02 138 THR A N 1
ATOM 1074 C CA . THR A 1 138 ? 48.116 -6.346 -7.728 1 75.02 138 THR A CA 1
ATOM 1075 C C . THR A 1 138 ? 46.92 -7.028 -8.386 1 75.02 138 THR A C 1
ATOM 1077 O O . THR A 1 138 ? 46.599 -8.174 -8.067 1 75.02 138 THR A O 1
ATOM 1080 N N . ILE A 1 139 ? 46.176 -6.284 -9.129 1 75.29 139 ILE A N 1
ATOM 1081 C CA . ILE A 1 139 ? 45.108 -6.879 -9.925 1 75.29 139 ILE A CA 1
ATOM 1082 C C . ILE A 1 139 ? 45.438 -6.75 -11.411 1 75.29 139 ILE A C 1
ATOM 1084 O O . ILE A 1 139 ? 46.175 -5.846 -11.813 1 75.29 139 ILE A O 1
ATOM 1088 N N . THR A 1 140 ? 44.968 -7.691 -12.157 1 76.03 140 THR A N 1
ATOM 1089 C CA . THR A 1 140 ? 45.254 -7.685 -13.588 1 76.03 140 THR A CA 1
ATOM 1090 C C . THR A 1 140 ? 44.503 -6.555 -14.285 1 76.03 140 THR A C 1
ATOM 1092 O O . THR A 1 140 ? 43.436 -6.138 -13.829 1 76.03 140 THR A O 1
ATOM 1095 N N . ASN A 1 141 ? 45.131 -5.958 -15.346 1 69.6 141 ASN A N 1
ATOM 1096 C CA . ASN A 1 141 ? 44.482 -4.95 -16.176 1 69.6 141 ASN A CA 1
ATOM 1097 C C . ASN A 1 141 ? 43.569 -5.587 -17.22 1 69.6 141 ASN A C 1
ATOM 1099 O O . ASN A 1 141 ? 43.304 -6.789 -17.169 1 69.6 141 ASN A O 1
ATOM 1103 N N . ILE A 1 142 ? 43.076 -4.872 -18.163 1 67.57 142 ILE A N 1
ATOM 1104 C CA . ILE A 1 142 ? 42.088 -5.299 -19.148 1 67.57 142 ILE A CA 1
ATOM 1105 C C . ILE A 1 142 ? 42.664 -6.426 -20.002 1 67.57 142 ILE A C 1
ATOM 1107 O O . ILE A 1 142 ? 41.921 -7.26 -20.524 1 67.57 142 ILE A O 1
ATOM 1111 N N . ASP A 1 143 ? 43.876 -6.454 -20.172 1 69.62 143 ASP A N 1
ATOM 1112 C CA . ASP A 1 143 ? 44.515 -7.496 -20.971 1 69.62 143 ASP A CA 1
ATOM 1113 C C . ASP A 1 143 ? 44.981 -8.654 -20.093 1 69.62 143 ASP A C 1
ATOM 1115 O O . ASP A 1 143 ? 45.723 -9.527 -20.549 1 69.62 143 ASP A O 1
ATOM 1119 N N . GLY A 1 144 ? 44.575 -8.693 -18.825 1 73.29 144 GLY A N 1
ATOM 1120 C CA . GLY A 1 144 ? 44.966 -9.709 -17.862 1 73.29 144 GLY A CA 1
ATOM 1121 C C . GLY A 1 144 ? 46.397 -9.558 -17.383 1 73.29 144 GLY A C 1
ATOM 1122 O O . GLY A 1 144 ? 46.945 -10.465 -16.752 1 73.29 144 GLY A O 1
ATOM 1123 N N . GLU A 1 145 ? 46.985 -8.507 -17.727 1 76.78 145 GLU A N 1
ATOM 1124 C CA . GLU A 1 145 ? 48.393 -8.311 -17.396 1 76.78 145 GLU A CA 1
ATOM 1125 C C . GLU A 1 145 ? 48.555 -7.732 -15.993 1 76.78 145 GLU A C 1
ATOM 1127 O O . GLU A 1 145 ? 47.727 -6.937 -15.545 1 76.78 145 GLU A O 1
ATOM 1132 N N . TYR A 1 146 ? 49.492 -8.34 -15.277 1 77.07 146 TYR A N 1
ATOM 1133 C CA . TYR A 1 146 ? 49.82 -7.787 -13.968 1 77.07 146 TYR A CA 1
ATOM 1134 C C . TYR A 1 146 ? 51.308 -7.48 -13.862 1 77.07 146 TYR A C 1
ATOM 1136 O O . TYR A 1 146 ? 52.122 -8.065 -14.58 1 77.07 146 TYR A O 1
ATOM 1144 N N . THR A 1 147 ? 51.606 -6.436 -13.167 1 78.37 147 THR A N 1
ATOM 1145 C CA . THR A 1 147 ? 52.973 -6.107 -12.778 1 78.37 147 THR A CA 1
ATOM 1146 C C . THR A 1 147 ? 53.092 -5.996 -11.26 1 78.37 147 THR A C 1
ATOM 1148 O O . THR A 1 147 ? 52.352 -5.239 -10.628 1 78.37 147 THR A O 1
ATOM 1151 N N . LEU A 1 148 ? 53.788 -6.866 -10.626 1 76.91 148 LEU A N 1
ATOM 1152 C CA . LEU A 1 148 ? 54.039 -6.877 -9.189 1 76.91 148 LEU A CA 1
ATOM 1153 C C . LEU A 1 148 ? 55.508 -6.592 -8.892 1 76.91 148 LEU A C 1
ATOM 1155 O O . LEU A 1 148 ? 56.391 -7.325 -9.344 1 76.91 148 LEU A O 1
ATOM 1159 N N . GLU A 1 149 ? 55.712 -5.503 -8.344 1 72.06 149 GLU A N 1
ATOM 1160 C CA . GLU A 1 149 ? 57.076 -5.078 -8.045 1 72.06 149 GLU A CA 1
ATOM 1161 C C . GLU A 1 149 ? 57.543 -5.627 -6.7 1 72.06 149 GLU A C 1
ATOM 1163 O O . GLU A 1 149 ? 56.724 -6.007 -5.861 1 72.06 149 GLU A O 1
ATOM 1168 N N . ASP A 1 150 ? 58.921 -5.779 -6.447 1 69.13 150 ASP A N 1
ATOM 1169 C CA . ASP A 1 150 ? 59.595 -6.175 -5.213 1 69.13 150 ASP A CA 1
ATOM 1170 C C . ASP A 1 150 ? 59.146 -7.563 -4.764 1 69.13 150 ASP A C 1
ATOM 1172 O O . ASP A 1 150 ? 58.856 -7.776 -3.585 1 69.13 150 ASP A O 1
ATOM 1176 N N . VAL A 1 151 ? 59.066 -8.484 -5.755 1 75.95 151 VAL A N 1
ATOM 1177 C CA . VAL A 1 151 ? 58.713 -9.87 -5.463 1 75.95 151 VAL A CA 1
ATOM 1178 C C . VAL A 1 151 ? 59.97 -10.659 -5.107 1 75.95 151 VAL A C 1
ATOM 1180 O O . VAL A 1 151 ? 60.923 -10.708 -5.888 1 75.95 151 VAL A O 1
ATOM 1183 N N . PRO A 1 152 ? 60.129 -11.229 -3.985 1 76.05 152 PRO A N 1
ATOM 1184 C CA . PRO A 1 152 ? 61.27 -12.088 -3.66 1 76.05 152 PRO A CA 1
ATOM 1185 C C . PRO A 1 152 ? 61.419 -13.262 -4.625 1 76.05 152 PRO A C 1
ATOM 1187 O O . PRO A 1 152 ? 60.42 -13.783 -5.128 1 76.05 152 PRO A O 1
ATOM 1190 N N . GLU A 1 153 ? 62.664 -13.639 -5.095 1 70.65 153 GLU A N 1
ATOM 1191 C CA . GLU A 1 153 ? 62.982 -14.679 -6.069 1 70.65 153 GLU A CA 1
ATOM 1192 C C . GLU A 1 153 ? 62.261 -15.983 -5.739 1 70.65 153 GLU A C 1
ATOM 1194 O O . GLU A 1 153 ? 61.853 -16.718 -6.64 1 70.65 153 GLU A O 1
ATOM 1199 N N . LYS A 1 154 ? 62.052 -16.322 -4.511 1 71.49 154 LYS A N 1
ATOM 1200 C CA . LYS A 1 154 ? 61.42 -17.579 -4.122 1 71.49 154 LYS A CA 1
ATOM 1201 C C . LYS A 1 154 ? 59.974 -17.355 -3.688 1 71.49 154 LYS A C 1
ATOM 1203 O O . LYS A 1 154 ? 59.377 -18.213 -3.034 1 71.49 154 LYS A O 1
ATOM 1208 N N . ALA A 1 155 ? 59.46 -16.283 -4.062 1 75.94 155 ALA A N 1
ATOM 1209 C CA . ALA A 1 155 ? 58.093 -15.999 -3.636 1 75.94 155 ALA A CA 1
ATOM 1210 C C . ALA A 1 155 ? 57.085 -16.8 -4.454 1 75.94 155 ALA A C 1
ATOM 1212 O O . ALA A 1 155 ? 57.394 -17.254 -5.558 1 75.94 155 ALA A O 1
ATOM 1213 N N . THR A 1 156 ? 55.9 -17.17 -3.863 1 78.96 156 THR A N 1
ATOM 1214 C CA . THR A 1 156 ? 54.752 -17.753 -4.549 1 78.96 156 THR A CA 1
ATOM 1215 C C . THR A 1 156 ? 53.646 -16.718 -4.73 1 78.96 156 THR A C 1
ATOM 1217 O O . THR A 1 156 ? 53.273 -16.028 -3.779 1 78.96 156 THR A O 1
ATOM 1220 N N . LEU A 1 157 ? 53.303 -16.548 -5.987 1 78.94 157 LEU A N 1
ATOM 1221 C CA . LEU A 1 157 ? 52.17 -15.676 -6.278 1 78.94 157 LEU A CA 1
ATOM 1222 C C . LEU A 1 157 ? 50.857 -16.447 -6.201 1 78.94 157 LEU A C 1
ATOM 1224 O O . LEU A 1 157 ? 50.765 -17.575 -6.691 1 78.94 157 LEU A O 1
ATOM 1228 N N . THR A 1 158 ? 49.972 -15.911 -5.421 1 78.86 158 THR A N 1
ATOM 1229 C CA . THR A 1 158 ? 48.607 -16.423 -5.463 1 78.86 158 THR A CA 1
ATOM 1230 C C . THR A 1 158 ? 47.722 -15.536 -6.335 1 78.86 158 THR A C 1
ATOM 1232 O O . THR A 1 158 ? 47.613 -14.332 -6.095 1 78.86 158 THR A O 1
ATOM 1235 N N . VAL A 1 159 ? 47.247 -16.101 -7.415 1 75.98 159 VAL A N 1
ATOM 1236 C CA . VAL A 1 159 ? 46.35 -15.424 -8.345 1 75.98 159 VAL A CA 1
ATOM 1237 C C . VAL A 1 159 ? 44.917 -15.902 -8.121 1 75.98 159 VAL A C 1
ATOM 1239 O O . VAL A 1 159 ? 44.647 -17.105 -8.136 1 75.98 159 VAL A O 1
ATOM 1242 N N . SER A 1 160 ? 44.098 -15.007 -7.692 1 72.96 160 SER A N 1
ATOM 1243 C CA . SER A 1 160 ? 42.697 -15.363 -7.49 1 72.96 160 SER A CA 1
ATOM 1244 C C . SER A 1 160 ? 41.775 -14.467 -8.309 1 72.96 160 SER A C 1
ATOM 1246 O O . SER A 1 160 ? 42.097 -13.305 -8.566 1 72.96 160 SER A O 1
ATOM 1248 N N . TYR A 1 161 ? 40.862 -15.031 -8.968 1 66.23 161 TYR A N 1
ATOM 1249 C CA . TYR A 1 161 ? 39.797 -14.388 -9.73 1 66.23 161 TYR A CA 1
ATOM 1250 C C . TYR A 1 161 ? 38.464 -15.089 -9.501 1 66.23 161 TYR A C 1
ATOM 1252 O O . TYR A 1 161 ? 38.399 -16.32 -9.475 1 66.23 161 TYR A O 1
ATOM 1260 N N . VAL A 1 162 ? 37.415 -14.273 -9.204 1 54.55 162 VAL A N 1
ATOM 1261 C CA . VAL A 1 162 ? 36.1 -14.85 -8.948 1 54.55 162 VAL A CA 1
ATOM 1262 C C . VAL A 1 162 ? 35.709 -15.776 -10.098 1 54.55 162 VAL A C 1
ATOM 1264 O O . VAL A 1 162 ? 35.785 -15.39 -11.267 1 54.55 162 VAL A O 1
ATOM 1267 N N . GLY A 1 163 ? 35.336 -17.01 -9.896 1 54.53 163 GLY A N 1
ATOM 1268 C CA . GLY A 1 163 ? 34.958 -18.03 -10.861 1 54.53 163 GLY A CA 1
ATOM 1269 C C . GLY A 1 163 ? 36.123 -18.896 -11.301 1 54.53 163 GLY A C 1
ATOM 1270 O O . GLY A 1 163 ? 35.955 -19.802 -12.12 1 54.53 163 GLY A O 1
ATOM 1271 N N . TYR A 1 164 ? 37.385 -18.564 -10.859 1 61.16 164 TYR A N 1
ATOM 1272 C CA . TYR A 1 164 ? 38.565 -19.336 -11.233 1 61.16 164 TYR A CA 1
ATOM 1273 C C . TYR A 1 164 ? 39.264 -19.894 -9.999 1 61.16 164 TYR A C 1
ATOM 1275 O O . TYR A 1 164 ? 39.184 -19.312 -8.915 1 61.16 164 TYR A O 1
ATOM 1283 N N . ILE A 1 165 ? 39.788 -21.133 -10.029 1 62.6 165 ILE A N 1
ATOM 1284 C CA . ILE A 1 165 ? 40.605 -21.73 -8.978 1 62.6 165 ILE A CA 1
ATOM 1285 C C . ILE A 1 165 ? 41.857 -20.885 -8.755 1 62.6 165 ILE A C 1
ATOM 1287 O O . ILE A 1 165 ? 42.607 -20.614 -9.697 1 62.6 165 ILE A O 1
ATOM 1291 N N . PRO A 1 166 ? 41.91 -20.358 -7.512 1 67.3 166 PRO A N 1
ATOM 1292 C CA . PRO A 1 166 ? 43.147 -19.605 -7.294 1 67.3 166 PRO A CA 1
ATOM 1293 C C . PRO A 1 166 ? 44.397 -20.409 -7.643 1 67.3 166 PRO A C 1
ATOM 1295 O O . PRO A 1 166 ? 44.448 -21.616 -7.393 1 67.3 166 PRO A O 1
ATOM 1298 N N . ALA A 1 167 ? 45.317 -19.893 -8.345 1 71.84 167 ALA A N 1
ATOM 1299 C CA . ALA A 1 167 ? 46.578 -20.53 -8.717 1 71.84 167 ALA A CA 1
ATOM 1300 C C . ALA A 1 167 ? 47.741 -19.955 -7.914 1 71.84 167 ALA A C 1
ATOM 1302 O O . ALA A 1 167 ? 47.82 -18.741 -7.707 1 71.84 167 ALA A O 1
ATOM 1303 N N . SER A 1 168 ? 48.459 -20.862 -7.183 1 75.36 168 SER A N 1
ATOM 1304 C CA . SER A 1 168 ? 49.72 -20.466 -6.563 1 75.36 168 SER A CA 1
ATOM 1305 C C . SER A 1 168 ? 50.905 -20.784 -7.469 1 75.36 168 SER A C 1
ATOM 1307 O O . SER A 1 168 ? 51.122 -21.941 -7.833 1 75.36 168 SER A O 1
ATOM 1309 N N . VAL A 1 169 ? 51.585 -19.828 -7.95 1 76.92 169 VAL A N 1
ATOM 1310 C CA . VAL A 1 169 ? 52.708 -20.035 -8.859 1 76.92 169 VAL A CA 1
ATOM 1311 C C . VAL A 1 169 ? 53.997 -19.538 -8.209 1 76.92 169 VAL A C 1
ATOM 1313 O O . VAL A 1 169 ? 54.062 -18.404 -7.73 1 76.92 169 VAL A O 1
ATOM 1316 N N . ALA A 1 170 ? 55.033 -20.405 -8.139 1 76.34 170 ALA A N 1
ATOM 1317 C CA . ALA A 1 170 ? 56.334 -20.022 -7.597 1 76.34 170 ALA A CA 1
ATOM 1318 C C . ALA A 1 170 ? 57.066 -19.078 -8.547 1 76.34 170 ALA A C 1
ATOM 1320 O O . ALA A 1 170 ? 57.106 -19.312 -9.757 1 76.34 170 ALA A O 1
ATOM 1321 N N . VAL A 1 171 ? 57.539 -18.053 -8.17 1 78.37 171 VAL A N 1
ATOM 1322 C CA . VAL A 1 171 ? 58.286 -17.085 -8.966 1 78.37 171 VAL A CA 1
ATOM 1323 C C . VAL A 1 171 ? 59.617 -17.692 -9.403 1 78.37 171 VAL A C 1
ATOM 1325 O O . VAL A 1 171 ? 60.047 -17.505 -10.543 1 78.37 171 VAL A O 1
ATOM 1328 N N . ASN A 1 172 ? 60.129 -18.775 -8.7 1 70.17 172 ASN A N 1
ATOM 1329 C CA . ASN A 1 172 ? 61.388 -19.476 -8.929 1 70.17 172 ASN A CA 1
ATOM 1330 C C . ASN A 1 172 ? 62.318 -18.675 -9.837 1 70.17 172 ASN A C 1
ATOM 1332 O O . ASN A 1 172 ? 62.869 -19.214 -10.799 1 70.17 172 ASN A O 1
ATOM 1336 N N . GLY A 1 173 ? 62.561 -17.329 -9.622 1 70.31 173 GLY A N 1
ATOM 1337 C CA . GLY A 1 173 ? 63.513 -16.483 -10.324 1 70.31 173 GLY A CA 1
ATOM 1338 C C . GLY A 1 173 ? 62.996 -15.984 -11.66 1 70.31 173 GLY A C 1
ATOM 1339 O O . GLY A 1 173 ? 63.728 -15.337 -12.412 1 70.31 173 GLY A O 1
ATOM 1340 N N . LYS A 1 174 ? 61.746 -16.28 -12.024 1 74.93 174 LYS A N 1
ATOM 1341 C CA . LYS A 1 174 ? 61.215 -15.849 -13.314 1 74.93 174 LYS A CA 1
ATOM 1342 C C . LYS A 1 174 ? 60.725 -14.405 -13.252 1 74.93 174 LYS A C 1
ATOM 1344 O O . LYS A 1 174 ? 60.171 -13.975 -12.239 1 74.93 174 LYS A O 1
ATOM 1349 N N . ASN A 1 175 ? 61.024 -13.679 -14.305 1 75.81 175 ASN A N 1
ATOM 1350 C CA . ASN A 1 175 ? 60.593 -12.289 -14.399 1 75.81 175 ASN A CA 1
ATOM 1351 C C . ASN A 1 175 ? 59.215 -12.172 -15.044 1 75.81 175 ASN A C 1
ATOM 1353 O O . ASN A 1 175 ? 58.589 -11.111 -14.994 1 75.81 175 ASN A O 1
ATOM 1357 N N . ALA A 1 176 ? 58.793 -13.061 -15.776 1 75.63 176 ALA A N 1
ATOM 1358 C CA . ALA A 1 176 ? 57.48 -13.109 -16.412 1 75.63 176 ALA A CA 1
ATOM 1359 C C . ALA A 1 176 ? 56.743 -14.396 -16.053 1 75.63 176 ALA A C 1
ATOM 1361 O O . ALA A 1 176 ? 57.244 -15.495 -16.302 1 75.63 176 ALA A O 1
ATOM 1362 N N . ILE A 1 177 ? 55.719 -14.33 -15.284 1 78.32 177 ILE A N 1
ATOM 1363 C CA . ILE A 1 177 ? 54.911 -15.486 -14.91 1 78.32 177 ILE A CA 1
ATOM 1364 C C . ILE A 1 177 ? 53.499 -15.33 -15.469 1 78.32 177 ILE A C 1
ATOM 1366 O O . ILE A 1 177 ? 52.761 -14.427 -15.066 1 78.32 177 ILE A O 1
ATOM 1370 N N . ASN A 1 178 ? 53.197 -16.036 -16.512 1 77.79 178 ASN A N 1
ATOM 1371 C CA . ASN A 1 178 ? 51.838 -16.133 -17.032 1 77.79 178 ASN A CA 1
ATOM 1372 C C . ASN A 1 178 ? 51.043 -17.225 -16.323 1 77.79 178 ASN A C 1
ATOM 1374 O O . ASN A 1 178 ? 51.56 -18.318 -16.081 1 77.79 178 ASN A O 1
ATOM 1378 N N . VAL A 1 179 ? 50.011 -16.864 -15.716 1 75.78 179 VAL A N 1
ATOM 1379 C CA . VAL A 1 179 ? 49.185 -17.823 -14.99 1 75.78 179 VAL A CA 1
ATOM 1380 C C . VAL A 1 179 ? 47.881 -18.061 -15.747 1 75.78 179 VAL A C 1
ATOM 1382 O O . VAL A 1 179 ? 47.239 -17.112 -16.202 1 75.78 179 VAL A O 1
ATOM 1385 N N . VAL A 1 180 ? 47.621 -19.174 -16.111 1 71.37 180 VAL A N 1
ATOM 1386 C CA . VAL A 1 180 ? 46.309 -19.582 -16.601 1 71.37 180 VAL A CA 1
ATOM 1387 C C . VAL A 1 180 ? 45.434 -20.026 -15.431 1 71.37 180 VAL A C 1
ATOM 1389 O O . VAL A 1 180 ? 45.785 -20.959 -14.704 1 71.37 180 VAL A O 1
ATOM 1392 N N . LEU A 1 181 ? 44.528 -19.11 -15.118 1 67.37 181 LEU A N 1
ATOM 1393 C CA . LEU A 1 181 ? 43.589 -19.522 -14.08 1 67.37 181 LEU A CA 1
ATOM 1394 C C . LEU A 1 181 ? 42.529 -20.461 -14.647 1 67.37 181 LEU A C 1
ATOM 1396 O O . LEU A 1 181 ? 42.045 -20.256 -15.762 1 67.37 181 LEU A O 1
ATOM 1400 N N . GLN A 1 182 ? 42.501 -21.542 -14.042 1 57.46 182 GLN A N 1
ATOM 1401 C CA . GLN A 1 182 ? 41.438 -22.474 -14.406 1 57.46 182 GLN A CA 1
ATOM 1402 C C . GLN A 1 182 ? 40.097 -22.029 -13.83 1 57.46 182 GLN A C 1
ATOM 1404 O O . GLN A 1 182 ? 40.026 -21.576 -12.686 1 57.46 182 GLN A O 1
ATOM 1409 N N . GLU A 1 183 ? 39.167 -21.759 -14.744 1 50.83 183 GLU A N 1
ATOM 1410 C CA . GLU A 1 183 ? 37.826 -21.465 -14.247 1 50.83 183 GLU A CA 1
ATOM 1411 C C . GLU A 1 183 ? 37.453 -22.383 -13.087 1 50.83 183 GLU A C 1
ATOM 1413 O O . GLU A 1 183 ? 37.796 -23.567 -13.09 1 50.83 183 GLU A O 1
ATOM 1418 N N . ASP A 1 184 ? 37.294 -21.777 -12.013 1 45.8 184 ASP A N 1
ATOM 1419 C CA . ASP A 1 184 ? 36.827 -22.571 -10.88 1 45.8 184 ASP A CA 1
ATOM 1420 C C . ASP A 1 184 ? 35.588 -23.383 -11.253 1 45.8 184 ASP A C 1
ATOM 1422 O O . ASP A 1 184 ? 34.47 -22.864 -11.23 1 45.8 184 ASP A O 1
ATOM 1426 N N . SER A 1 185 ? 35.665 -24.006 -12.257 1 42.47 185 SER A N 1
ATOM 1427 C CA . SER A 1 185 ? 34.549 -24.935 -12.409 1 42.47 185 SER A CA 1
ATOM 1428 C C . SER A 1 185 ? 34.226 -25.631 -11.091 1 42.47 185 SER A C 1
ATOM 1430 O O . SER A 1 185 ? 33.484 -26.615 -11.069 1 42.47 185 SER A O 1
ATOM 1432 N N . LYS A 1 186 ? 35.119 -25.467 -10.075 1 45.81 186 LYS A N 1
ATOM 1433 C CA . LYS A 1 186 ? 35.007 -26.424 -8.978 1 45.81 186 LYS A CA 1
ATOM 1434 C C . LYS A 1 186 ? 33.74 -26.18 -8.163 1 45.81 186 LYS A C 1
ATOM 1436 O O . LYS A 1 186 ? 33.654 -25.201 -7.418 1 45.81 186 LYS A O 1
ATOM 1441 N N . THR A 1 187 ? 32.682 -26.756 -8.556 1 52.51 187 THR A N 1
ATOM 1442 C CA . THR A 1 187 ? 31.371 -27.004 -7.967 1 52.51 187 THR A CA 1
ATOM 1443 C C . THR A 1 187 ? 31.495 -27.297 -6.474 1 52.51 187 THR A C 1
ATOM 1445 O O . THR A 1 187 ? 30.646 -26.883 -5.682 1 52.51 187 THR A O 1
ATOM 1448 N N . LEU A 1 188 ? 32.657 -27.942 -6.144 1 48.57 188 LEU A N 1
ATOM 1449 C CA . LEU A 1 188 ? 32.683 -28.383 -4.754 1 48.57 188 LEU A CA 1
ATOM 1450 C C . LEU A 1 188 ? 32.964 -27.213 -3.817 1 48.57 188 LEU A C 1
ATOM 1452 O O . LEU A 1 188 ? 32.639 -27.271 -2.629 1 48.57 188 LEU A O 1
ATOM 1456 N N . GLU A 1 189 ? 33.44 -26.064 -4.356 1 56.15 189 GLU A N 1
ATOM 1457 C CA . GLU A 1 189 ? 33.713 -24.882 -3.544 1 56.15 189 GLU A CA 1
ATOM 1458 C C . GLU A 1 189 ? 32.586 -23.86 -3.66 1 56.15 189 GLU A C 1
ATOM 1460 O O . GLU A 1 189 ? 32.664 -22.774 -3.082 1 56.15 189 GLU A O 1
ATOM 1465 N N . GLU A 1 190 ? 31.644 -24.438 -4.389 1 71.33 190 GLU A N 1
ATOM 1466 C CA . GLU A 1 190 ? 30.464 -23.585 -4.492 1 71.33 190 GLU A CA 1
ATOM 1467 C C . GLU A 1 190 ? 29.809 -23.381 -3.129 1 71.33 190 GLU A C 1
ATOM 1469 O O . GLU A 1 190 ? 29.721 -24.316 -2.331 1 71.33 190 GLU A O 1
ATOM 1474 N N . VAL A 1 191 ? 29.64 -22.183 -2.865 1 73.88 191 VAL A N 1
ATOM 1475 C CA . VAL A 1 191 ? 28.987 -21.849 -1.604 1 73.88 191 VAL A CA 1
ATOM 1476 C C . VAL A 1 191 ? 27.472 -21.969 -1.759 1 73.88 191 VAL A C 1
ATOM 1478 O O . VAL A 1 191 ? 26.899 -21.467 -2.729 1 73.88 191 VAL A O 1
ATOM 1481 N N . VAL A 1 192 ? 26.954 -22.749 -0.948 1 78.51 192 VAL A N 1
ATOM 1482 C CA . VAL A 1 192 ? 25.507 -22.937 -0.937 1 78.51 192 VAL A CA 1
ATOM 1483 C C . VAL A 1 192 ? 24.904 -22.236 0.277 1 78.51 192 VAL A C 1
ATOM 1485 O O . VAL A 1 192 ? 25.486 -22.251 1.364 1 78.51 192 VAL A O 1
ATOM 1488 N N . VAL A 1 193 ? 23.865 -21.601 -0.022 1 80.71 193 VAL A N 1
ATOM 1489 C CA . VAL A 1 193 ? 23.186 -20.893 1.058 1 80.71 193 VAL A CA 1
ATOM 1490 C C . VAL A 1 193 ? 22.339 -21.874 1.866 1 80.71 193 VAL A C 1
ATOM 1492 O O . VAL A 1 193 ? 21.604 -22.685 1.297 1 80.71 193 VAL A O 1
ATOM 1495 N N . ILE A 1 194 ? 22.525 -21.808 3.136 1 77.71 194 ILE A N 1
ATOM 1496 C CA . ILE A 1 194 ? 21.708 -22.576 4.069 1 77.71 194 ILE A CA 1
ATOM 1497 C C . ILE A 1 194 ? 21.024 -21.632 5.055 1 77.71 194 ILE A C 1
ATOM 1499 O O . ILE A 1 194 ? 20.982 -20.419 4.835 1 77.71 194 ILE A O 1
ATOM 1503 N N . GLY A 1 195 ? 20.359 -22.214 5.965 1 75.05 195 GLY A N 1
ATOM 1504 C CA . GLY A 1 195 ? 19.652 -21.375 6.92 1 75.05 195 GLY A CA 1
ATOM 1505 C C . GLY A 1 195 ? 20.573 -20.461 7.706 1 75.05 195 GLY A C 1
ATOM 1506 O O . GLY A 1 195 ? 21.329 -20.921 8.565 1 75.05 195 GLY A O 1
ATOM 1507 N N . TYR A 1 196 ? 20.569 -19.271 7.435 1 78.04 196 TYR A N 1
ATOM 1508 C CA . TYR A 1 196 ? 21.25 -18.196 8.148 1 78.04 196 TYR A CA 1
ATOM 1509 C C . TYR A 1 196 ? 22.758 -18.272 7.939 1 78.04 196 TYR A C 1
ATOM 1511 O O . TYR A 1 196 ? 23.533 -17.989 8.855 1 78.04 196 TYR A O 1
ATOM 1519 N N . GLY A 1 197 ? 23.13 -18.903 6.795 1 78.6 197 GLY A N 1
ATOM 1520 C CA . GLY A 1 197 ? 24.553 -18.943 6.496 1 78.6 197 GLY A CA 1
ATOM 1521 C C . GLY A 1 197 ? 24.862 -19.57 5.15 1 78.6 197 GLY A C 1
ATOM 1522 O O . GLY A 1 197 ? 23.957 -19.807 4.347 1 78.6 197 GLY A O 1
ATOM 1523 N N . THR A 1 198 ? 26.093 -19.594 4.885 1 78.73 198 THR A N 1
ATOM 1524 C CA . THR A 1 198 ? 26.592 -20.246 3.679 1 78.73 198 THR A CA 1
ATOM 1525 C C . THR A 1 198 ? 27.625 -21.314 4.029 1 78.73 198 THR A C 1
ATOM 1527 O O . THR A 1 198 ? 28.301 -21.218 5.055 1 78.73 198 THR A O 1
ATOM 1530 N N . VAL A 1 199 ? 27.615 -22.268 3.32 1 81.7 199 VAL A N 1
ATOM 1531 C CA . VAL A 1 199 ? 28.57 -23.356 3.5 1 81.7 199 VAL A CA 1
ATOM 1532 C C . VAL A 1 199 ? 29.07 -23.835 2.139 1 81.7 199 VAL A C 1
ATOM 1534 O O . VAL A 1 199 ? 28.364 -23.716 1.134 1 81.7 199 VAL A O 1
ATOM 1537 N N . LYS A 1 200 ? 30.225 -24.262 2.171 1 82.85 200 LYS A N 1
ATOM 1538 C CA . LYS A 1 200 ? 30.719 -24.893 0.95 1 82.85 200 LYS A CA 1
ATOM 1539 C C . LYS A 1 200 ? 30.013 -26.221 0.694 1 82.85 200 LYS A C 1
ATOM 1541 O O . LYS A 1 200 ? 29.7 -26.955 1.633 1 82.85 200 LYS A O 1
ATOM 1546 N N . LYS A 1 201 ? 29.822 -26.505 -0.439 1 82.2 201 LYS A N 1
ATOM 1547 C CA . LYS A 1 201 ? 29.113 -27.72 -0.829 1 82.2 201 LYS A CA 1
ATOM 1548 C C . LYS A 1 201 ? 29.801 -28.961 -0.267 1 82.2 201 LYS A C 1
ATOM 1550 O O . LYS A 1 201 ? 29.136 -29.932 0.101 1 82.2 201 LYS A O 1
ATOM 1555 N N . LYS A 1 202 ? 31.169 -28.982 -0.248 1 82.48 202 LYS A N 1
ATOM 1556 C CA . LYS A 1 202 ? 31.915 -30.142 0.23 1 82.48 202 LYS A CA 1
ATOM 1557 C C . LYS A 1 202 ? 31.692 -30.363 1.723 1 82.48 202 LYS A C 1
ATOM 1559 O O . LYS A 1 202 ? 31.837 -31.482 2.219 1 82.48 202 LYS A O 1
ATOM 1564 N N . ASP A 1 203 ? 31.338 -29.296 2.458 1 83.55 203 ASP A N 1
ATOM 1565 C CA . ASP A 1 203 ? 31.184 -29.381 3.907 1 83.55 203 ASP A CA 1
ATOM 1566 C C . ASP A 1 203 ? 29.72 -29.577 4.293 1 83.55 203 ASP A C 1
ATOM 1568 O O . ASP A 1 203 ? 29.394 -29.691 5.476 1 83.55 203 ASP A O 1
ATOM 1572 N N . LEU A 1 204 ? 28.932 -29.638 3.356 1 86.75 204 LEU A N 1
ATOM 1573 C CA . LEU A 1 204 ? 27.499 -29.764 3.598 1 86.75 204 LEU A CA 1
ATOM 1574 C C . LEU A 1 204 ? 27.138 -31.192 3.99 1 86.75 204 LEU A C 1
ATOM 1576 O O . LEU A 1 204 ? 27.516 -32.144 3.304 1 86.75 204 LEU A O 1
ATOM 1580 N N . THR A 1 205 ? 26.458 -31.373 5.032 1 90.14 205 THR A N 1
ATOM 1581 C CA . THR A 1 205 ? 26.037 -32.704 5.454 1 90.14 205 THR A CA 1
ATOM 1582 C C . THR A 1 205 ? 24.567 -32.938 5.119 1 90.14 205 THR A C 1
ATOM 1584 O O . THR A 1 205 ? 24.11 -34.083 5.069 1 90.14 205 THR A O 1
ATOM 1587 N N . GLY A 1 206 ? 23.771 -31.933 4.933 1 88.65 206 GLY A N 1
ATOM 1588 C CA . GLY A 1 206 ? 22.363 -32.067 4.596 1 88.65 206 GLY A CA 1
ATOM 1589 C C . GLY A 1 206 ? 22.116 -32.189 3.104 1 88.65 206 GLY A C 1
ATOM 1590 O O . GLY A 1 206 ? 23.024 -31.972 2.299 1 88.65 206 GLY A O 1
ATOM 1591 N N . ALA A 1 207 ? 20.922 -32.603 2.773 1 91.32 207 ALA A N 1
ATOM 1592 C CA . ALA A 1 207 ? 20.524 -32.699 1.371 1 91.32 207 ALA A CA 1
ATOM 1593 C C . ALA A 1 207 ? 20.03 -31.353 0.848 1 91.32 207 ALA A C 1
ATOM 1595 O O . ALA A 1 207 ? 18.935 -30.908 1.198 1 91.32 207 ALA A O 1
ATOM 1596 N N . VAL A 1 208 ? 20.772 -30.726 0.06 1 90.61 208 VAL A N 1
ATOM 1597 C CA . VAL A 1 208 ? 20.434 -29.416 -0.487 1 90.61 208 VAL A CA 1
ATOM 1598 C C . VAL A 1 208 ? 20.628 -29.423 -2.001 1 90.61 208 VAL A C 1
ATOM 1600 O O . VAL A 1 208 ? 21.649 -29.901 -2.501 1 90.61 208 VAL A O 1
ATOM 1603 N N . GLY A 1 209 ? 19.577 -29.105 -2.7 1 90.85 209 GLY A N 1
ATOM 1604 C CA . GLY A 1 209 ? 19.691 -28.829 -4.123 1 90.85 209 GLY A CA 1
ATOM 1605 C C . GLY A 1 209 ? 19.774 -27.347 -4.438 1 90.85 209 GLY A C 1
ATOM 1606 O O . GLY A 1 209 ? 19.122 -26.531 -3.784 1 90.85 209 GLY A O 1
ATOM 1607 N N . SER A 1 210 ? 20.599 -27.013 -5.389 1 89.93 210 SER A N 1
ATOM 1608 C CA . SER A 1 210 ? 20.744 -25.594 -5.698 1 89.93 210 SER A CA 1
ATOM 1609 C C . SER A 1 210 ? 20.767 -25.355 -7.204 1 89.93 210 SER A C 1
ATOM 1611 O O . SER A 1 210 ? 21.218 -26.212 -7.967 1 89.93 210 SER A O 1
ATOM 1613 N N . VAL A 1 211 ? 20.217 -24.186 -7.552 1 89.74 211 VAL A N 1
ATOM 1614 C CA . VAL A 1 211 ? 20.257 -23.725 -8.936 1 89.74 211 VAL A CA 1
ATOM 1615 C C . VAL A 1 211 ? 20.698 -22.263 -8.981 1 89.74 211 VAL A C 1
ATOM 1617 O O . VAL A 1 211 ? 20.286 -21.458 -8.143 1 89.74 211 VAL A O 1
ATOM 1620 N N . GLY A 1 212 ? 21.529 -22.045 -9.945 1 88.53 212 GLY A N 1
ATOM 1621 C CA . GLY A 1 212 ? 22.028 -20.686 -10.086 1 88.53 212 GLY A CA 1
ATOM 1622 C C . GLY A 1 212 ? 21.034 -19.751 -10.749 1 88.53 212 GLY A C 1
ATOM 1623 O O . GLY A 1 212 ? 20.156 -20.195 -11.492 1 88.53 212 GLY A O 1
ATOM 1624 N N . GLY A 1 213 ? 21.281 -18.566 -10.561 1 87.58 213 GLY A N 1
ATOM 1625 C CA . GLY A 1 213 ? 20.406 -17.541 -11.107 1 87.58 213 GLY A CA 1
ATOM 1626 C C . GLY A 1 213 ? 20.417 -17.492 -12.623 1 87.58 213 GLY A C 1
ATOM 1627 O O . GLY A 1 213 ? 19.389 -17.222 -13.248 1 87.58 213 GLY A O 1
ATOM 1628 N N . ALA A 1 214 ? 21.507 -17.697 -13.196 1 81.61 214 ALA A N 1
ATOM 1629 C CA . ALA A 1 214 ? 21.612 -17.662 -14.653 1 81.61 214 ALA A CA 1
ATOM 1630 C C . ALA A 1 214 ? 20.74 -18.739 -15.291 1 81.61 214 ALA A C 1
ATOM 1632 O O . ALA A 1 214 ? 20.104 -18.502 -16.321 1 81.61 214 ALA A O 1
ATOM 1633 N N . GLU A 1 215 ? 20.765 -19.889 -14.703 1 84.93 215 GLU A N 1
ATOM 1634 C CA . GLU A 1 215 ? 19.941 -20.981 -15.212 1 84.93 215 GLU A CA 1
ATOM 1635 C C . GLU A 1 215 ? 18.455 -20.655 -15.089 1 84.93 215 GLU A C 1
ATOM 1637 O O . GLU A 1 215 ? 17.666 -20.991 -15.974 1 84.93 215 GLU A O 1
ATOM 1642 N N . VAL A 1 216 ? 18.096 -20.038 -14.028 1 88.03 216 VAL A N 1
ATOM 1643 C CA . VAL A 1 216 ? 16.702 -19.681 -13.787 1 88.03 216 VAL A CA 1
ATOM 1644 C C . VAL A 1 216 ? 16.273 -18.585 -14.761 1 88.03 216 VAL A C 1
ATOM 1646 O O . VAL A 1 216 ? 15.178 -18.642 -15.326 1 88.03 216 VAL A O 1
ATOM 1649 N N . ALA A 1 217 ? 17.127 -17.645 -14.95 1 85.49 217 ALA A N 1
ATOM 1650 C CA . ALA A 1 217 ? 16.815 -16.532 -15.842 1 85.49 217 ALA A CA 1
ATOM 1651 C C . ALA A 1 217 ? 16.713 -17.001 -17.291 1 85.49 217 ALA A C 1
ATOM 1653 O O . ALA A 1 217 ? 15.989 -16.408 -18.093 1 85.49 217 ALA A O 1
ATOM 1654 N N . ALA A 1 218 ? 17.391 -18.028 -17.6 1 83.72 218 ALA A N 1
ATOM 1655 C CA . ALA A 1 218 ? 17.427 -18.537 -18.969 1 83.72 218 ALA A CA 1
ATOM 1656 C C . ALA A 1 218 ? 16.089 -19.157 -19.359 1 83.72 218 ALA A C 1
ATOM 1658 O O . ALA A 1 218 ? 15.792 -19.312 -20.546 1 83.72 218 ALA A O 1
ATOM 1659 N N . ARG A 1 219 ? 15.273 -19.498 -18.373 1 86.88 219 ARG A N 1
ATOM 1660 C CA . ARG A 1 219 ? 13.97 -20.095 -18.648 1 86.88 219 ARG A CA 1
ATOM 1661 C C . ARG A 1 219 ? 12.999 -19.059 -19.204 1 86.88 219 ARG A C 1
ATOM 1663 O O . ARG A 1 219 ? 11.992 -19.412 -19.821 1 86.88 219 ARG A O 1
ATOM 1670 N N . LYS A 1 220 ? 13.246 -17.807 -19.109 1 83.42 220 LYS A N 1
ATOM 1671 C CA . LYS A 1 220 ? 12.505 -16.677 -19.66 1 83.42 220 LYS A CA 1
ATOM 1672 C C . LYS A 1 220 ? 11.02 -16.778 -19.326 1 83.42 220 LYS A C 1
ATOM 1674 O O . LYS A 1 220 ? 10.168 -16.601 -20.2 1 83.42 220 LYS A O 1
ATOM 1679 N N . THR A 1 221 ? 10.697 -17.207 -18.133 1 84.04 221 THR A N 1
ATOM 1680 C CA . THR A 1 221 ? 9.323 -17.218 -17.642 1 84.04 221 THR A CA 1
ATOM 1681 C C . THR A 1 221 ? 9.065 -16.021 -16.732 1 84.04 221 THR A C 1
ATOM 1683 O O . THR A 1 221 ? 10.005 -15.409 -16.22 1 84.04 221 THR A O 1
ATOM 1686 N N . THR A 1 222 ? 7.778 -15.697 -16.652 1 80.53 222 THR A N 1
ATOM 1687 C CA . THR A 1 222 ? 7.417 -14.583 -15.783 1 80.53 222 THR A CA 1
ATOM 1688 C C . THR A 1 222 ? 7.252 -15.053 -14.341 1 80.53 222 THR A C 1
ATOM 1690 O O . THR A 1 222 ? 7.256 -14.241 -13.413 1 80.53 222 THR A O 1
ATOM 1693 N N . SER A 1 223 ? 7.082 -16.338 -14.153 1 89.85 223 SER A N 1
ATOM 1694 C CA . SER A 1 223 ? 6.915 -16.902 -12.818 1 89.85 223 SER A CA 1
ATOM 1695 C C . SER A 1 223 ? 8.14 -17.709 -12.401 1 89.85 223 SER A C 1
ATOM 1697 O O . SER A 1 223 ? 8.523 -18.662 -13.083 1 89.85 223 SER A O 1
ATOM 1699 N N . LEU A 1 224 ? 8.676 -17.335 -11.322 1 91.09 224 LEU A N 1
ATOM 1700 C CA . LEU A 1 224 ? 9.869 -18.02 -10.835 1 91.09 224 LEU A CA 1
ATOM 1701 C C . LEU A 1 224 ? 9.549 -19.46 -10.447 1 91.09 224 LEU A C 1
ATOM 1703 O O . LEU A 1 224 ? 10.385 -20.352 -10.613 1 91.09 224 LEU A O 1
ATOM 1707 N N . SER A 1 225 ? 8.382 -19.674 -9.96 1 93.45 225 SER A N 1
ATOM 1708 C CA . SER A 1 225 ? 8.001 -21.022 -9.555 1 93.45 225 SER A CA 1
ATOM 1709 C C . SER A 1 225 ? 7.987 -21.974 -10.746 1 93.45 225 SER A C 1
ATOM 1711 O O . SER A 1 225 ? 8.447 -23.113 -10.642 1 93.45 225 SER A O 1
ATOM 1713 N N . THR A 1 226 ? 7.538 -21.529 -11.864 1 91.71 226 THR A N 1
ATOM 1714 C CA . THR A 1 226 ? 7.474 -22.383 -13.045 1 91.71 226 THR A CA 1
ATOM 1715 C C . THR A 1 226 ? 8.869 -22.625 -13.614 1 91.71 226 THR A C 1
ATOM 1717 O O . THR A 1 226 ? 9.114 -23.649 -14.255 1 91.71 226 THR A O 1
ATOM 1720 N N . ALA A 1 227 ? 9.756 -21.709 -13.327 1 90.95 227 ALA A N 1
ATOM 1721 C CA . ALA A 1 227 ? 11.125 -21.838 -13.819 1 90.95 227 ALA A CA 1
ATOM 1722 C C . ALA A 1 227 ? 11.851 -22.988 -13.126 1 90.95 227 ALA A C 1
ATOM 1724 O O . ALA A 1 227 ? 12.878 -23.466 -13.613 1 90.95 227 ALA A O 1
ATOM 1725 N N . LEU A 1 228 ? 11.307 -23.466 -12.105 1 93.17 228 LEU A N 1
ATOM 1726 C CA . LEU A 1 228 ? 11.983 -24.485 -11.309 1 93.17 228 LEU A CA 1
ATOM 1727 C C . LEU A 1 228 ? 11.605 -25.884 -11.783 1 93.17 228 LEU A C 1
ATOM 1729 O O . LEU A 1 228 ? 12.182 -26.875 -11.328 1 93.17 228 LEU A O 1
ATOM 1733 N N . GLN A 1 229 ? 10.746 -25.98 -12.691 1 92.9 229 GLN A N 1
ATOM 1734 C CA . GLN A 1 229 ? 10.33 -27.297 -13.162 1 92.9 229 GLN A CA 1
ATOM 1735 C C . GLN A 1 229 ? 11.507 -28.065 -13.757 1 92.9 229 GLN A C 1
ATOM 1737 O O . GLN A 1 229 ? 12.147 -27.598 -14.702 1 92.9 229 GLN A O 1
ATOM 1742 N N . GLY A 1 230 ? 11.865 -29.193 -13.19 1 92.63 230 GLY A N 1
ATOM 1743 C CA . GLY A 1 230 ? 12.864 -30.102 -13.73 1 92.63 230 GLY A CA 1
ATOM 1744 C C . GLY A 1 230 ? 14.287 -29.675 -13.422 1 92.63 230 GLY A C 1
ATOM 1745 O O . GLY A 1 230 ? 15.239 -30.213 -13.991 1 92.63 230 GLY A O 1
ATOM 1746 N N . THR A 1 231 ? 14.404 -28.774 -12.49 1 91.61 231 THR A N 1
ATOM 1747 C CA . THR A 1 231 ? 15.736 -28.223 -12.268 1 91.61 231 THR A CA 1
ATOM 1748 C C . THR A 1 231 ? 16.434 -28.942 -11.117 1 91.61 231 THR A C 1
ATOM 1750 O O . THR A 1 231 ? 17.663 -29.042 -11.094 1 91.61 231 THR A O 1
ATOM 1753 N N . ILE A 1 232 ? 15.709 -29.35 -10.143 1 94 232 ILE A N 1
ATOM 1754 C CA . ILE A 1 232 ? 16.255 -29.98 -8.946 1 94 232 ILE A CA 1
ATOM 1755 C C . ILE A 1 232 ? 15.553 -31.314 -8.7 1 94 232 ILE A C 1
ATOM 1757 O O . ILE A 1 232 ? 14.322 -31.386 -8.712 1 94 232 ILE A O 1
ATOM 1761 N N . PRO A 1 233 ? 16.365 -32.397 -8.536 1 95.51 233 PRO A N 1
ATOM 1762 C CA . PRO A 1 233 ? 15.704 -33.661 -8.201 1 95.51 233 PRO A CA 1
ATOM 1763 C C . PRO A 1 233 ? 14.932 -33.592 -6.886 1 95.51 233 PRO A C 1
ATOM 1765 O O . PRO A 1 233 ? 15.391 -32.964 -5.928 1 95.51 233 PRO A O 1
ATOM 1768 N N . GLY A 1 234 ? 13.825 -34.179 -6.886 1 94.55 234 GLY A N 1
ATOM 1769 C CA . GLY A 1 234 ? 13.004 -34.198 -5.686 1 94.55 234 GLY A CA 1
ATOM 1770 C C . GLY A 1 234 ? 12.054 -33.019 -5.595 1 94.55 234 GLY A C 1
ATOM 1771 O O . GLY A 1 234 ? 11.189 -32.978 -4.717 1 94.55 234 GLY A O 1
ATOM 1772 N N . LEU A 1 235 ? 12.251 -32.069 -6.392 1 95.15 235 LEU A N 1
ATOM 1773 C CA . LEU A 1 235 ? 11.337 -30.934 -6.467 1 95.15 235 LEU A CA 1
ATOM 1774 C C . LEU A 1 235 ? 10.307 -31.137 -7.573 1 95.15 235 LEU A C 1
ATOM 1776 O O . LEU A 1 235 ? 10.656 -31.16 -8.756 1 95.15 235 LEU A O 1
ATOM 1780 N N . MET A 1 236 ? 9.118 -31.268 -7.137 1 95.6 236 MET A N 1
ATOM 1781 C CA . MET A 1 236 ? 8.03 -31.413 -8.101 1 95.6 236 MET A CA 1
ATOM 1782 C C . MET A 1 236 ? 7.257 -30.107 -8.25 1 95.6 236 MET A C 1
ATOM 1784 O O . MET A 1 236 ? 6.672 -29.614 -7.284 1 95.6 236 MET A O 1
ATOM 1788 N N . VAL A 1 237 ? 7.297 -29.526 -9.405 1 94.74 237 VAL A N 1
ATOM 1789 C CA . VAL A 1 237 ? 6.544 -28.318 -9.728 1 94.74 237 VAL A CA 1
ATOM 1790 C C . VAL A 1 237 ? 5.529 -28.62 -10.828 1 94.74 237 VAL A C 1
ATOM 1792 O O . VAL A 1 237 ? 5.892 -29.116 -11.897 1 94.74 237 VAL A O 1
ATOM 1795 N N . THR A 1 238 ? 4.301 -28.324 -10.548 1 93.72 238 THR A N 1
ATOM 1796 C CA . THR A 1 238 ? 3.262 -28.594 -11.535 1 93.72 238 THR A CA 1
ATOM 1797 C C . THR A 1 238 ? 2.58 -27.3 -11.97 1 93.72 238 THR A C 1
ATOM 1799 O O . THR A 1 238 ? 2.615 -26.301 -11.249 1 93.72 238 THR A O 1
ATOM 1802 N N . ARG A 1 239 ? 2.12 -27.283 -13.18 1 92.42 239 ARG A N 1
ATOM 1803 C CA . ARG A 1 239 ? 1.251 -26.231 -13.696 1 92.42 239 ARG A CA 1
ATOM 1804 C C . ARG A 1 239 ? 0.019 -26.821 -14.373 1 92.42 239 ARG A C 1
ATOM 1806 O O . ARG A 1 239 ? 0 -28.004 -14.718 1 92.42 239 ARG A O 1
ATOM 1813 N N . ASN A 1 240 ? -1.063 -26.048 -14.434 1 93.26 240 ASN A N 1
ATOM 1814 C CA . ASN A 1 240 ? -2.269 -26.553 -15.08 1 93.26 240 ASN A CA 1
ATOM 1815 C C . ASN A 1 240 ? -2.715 -25.647 -16.224 1 93.26 240 ASN A C 1
ATOM 1817 O O . ASN A 1 240 ? -3.682 -25.953 -16.923 1 93.26 240 ASN A O 1
ATOM 1821 N N . ASN A 1 241 ? -2.102 -24.528 -16.389 1 93.5 241 ASN A N 1
ATOM 1822 C CA . ASN A 1 241 ? -2.382 -23.606 -17.485 1 93.5 241 ASN A CA 1
ATOM 1823 C C . ASN A 1 241 ? -1.268 -22.576 -17.651 1 93.5 241 ASN A C 1
ATOM 1825 O O . ASN A 1 241 ? -0.333 -22.533 -16.85 1 93.5 241 ASN A O 1
ATOM 1829 N N . ASN A 1 242 ? -1.328 -21.847 -18.696 1 94.81 242 ASN A N 1
ATOM 1830 C CA . ASN A 1 242 ? -0.418 -20.733 -18.94 1 94.81 242 ASN A CA 1
ATOM 1831 C C . ASN A 1 242 ? -1.173 -19.418 -19.107 1 94.81 242 ASN A C 1
ATOM 1833 O O . ASN A 1 242 ? -0.822 -18.599 -19.958 1 94.81 242 ASN A O 1
ATOM 1837 N N . ALA A 1 243 ? -2.278 -19.278 -18.422 1 95.57 243 ALA A N 1
ATOM 1838 C CA . ALA A 1 243 ? -3.005 -18.013 -18.497 1 95.57 243 ALA A CA 1
ATOM 1839 C C . ALA A 1 243 ? -2.111 -16.842 -18.098 1 95.57 243 ALA A C 1
ATOM 1841 O O . ALA A 1 243 ? -1.144 -17.017 -17.352 1 95.57 243 ALA A O 1
ATOM 1842 N N . PRO A 1 244 ? -2.393 -15.667 -18.636 1 94.6 244 PRO A N 1
ATOM 1843 C CA . PRO A 1 244 ? -1.607 -14.502 -18.222 1 94.6 244 PRO A CA 1
ATOM 1844 C C . PRO A 1 244 ? -1.513 -14.364 -16.704 1 94.6 244 PRO A C 1
ATOM 1846 O O . PRO A 1 244 ? -2.539 -14.281 -16.023 1 94.6 244 PRO A O 1
ATOM 1849 N N . GLY A 1 245 ? -0.315 -14.407 -16.274 1 92.64 245 GLY A N 1
ATOM 1850 C CA . GLY A 1 245 ? -0.094 -14.218 -14.849 1 92.64 245 GLY A CA 1
ATOM 1851 C C . GLY A 1 245 ? -0.148 -15.513 -14.061 1 92.64 245 GLY A C 1
ATOM 1852 O O . GLY A 1 245 ? -0.034 -15.503 -12.833 1 92.64 245 GLY A O 1
ATOM 1853 N N . ALA A 1 246 ? -0.302 -16.575 -14.651 1 93.09 246 ALA A N 1
ATOM 1854 C CA . ALA A 1 246 ? -0.412 -17.857 -13.959 1 93.09 246 ALA A CA 1
ATOM 1855 C C . ALA A 1 246 ? 0.906 -18.234 -13.29 1 93.09 246 ALA A C 1
ATOM 1857 O O . ALA A 1 246 ? 1.983 -17.963 -13.827 1 93.09 246 ALA A O 1
ATOM 1858 N N . ASN A 1 247 ? 0.809 -18.829 -12.189 1 91.11 247 ASN A N 1
ATOM 1859 C CA . ASN A 1 247 ? 1.917 -19.398 -11.43 1 91.11 247 ASN A CA 1
ATOM 1860 C C . ASN A 1 247 ? 1.832 -20.92 -11.37 1 91.11 247 ASN A C 1
ATOM 1862 O O . ASN A 1 247 ? 0.904 -21.516 -11.919 1 91.11 247 ASN A O 1
ATOM 1866 N N . ALA A 1 248 ? 2.893 -21.478 -10.766 1 89.29 248 ALA A N 1
ATOM 1867 C CA . ALA A 1 248 ? 2.809 -22.916 -10.528 1 89.29 248 ALA A CA 1
ATOM 1868 C C . ALA A 1 248 ? 1.604 -23.259 -9.658 1 89.29 248 ALA A C 1
ATOM 1870 O O . ALA A 1 248 ? 1.249 -22.501 -8.752 1 89.29 248 ALA A O 1
ATOM 1871 N N . ASP A 1 249 ? 1.06 -24.299 -10.023 1 86.39 249 ASP A N 1
ATOM 1872 C CA . ASP A 1 249 ? -0.11 -24.762 -9.283 1 86.39 249 ASP A CA 1
ATOM 1873 C C . ASP A 1 249 ? 0.289 -25.327 -7.922 1 86.39 249 ASP A C 1
ATOM 1875 O O . ASP A 1 249 ? -0.337 -25.014 -6.906 1 86.39 249 ASP A O 1
ATOM 1879 N N . LYS A 1 250 ? 1.361 -26.192 -7.949 1 92.52 250 LYS A N 1
ATOM 1880 C CA . LYS A 1 250 ? 1.852 -26.824 -6.728 1 92.52 250 LYS A CA 1
ATOM 1881 C C . LYS A 1 250 ? 3.369 -26.987 -6.763 1 92.52 250 LYS A C 1
ATOM 1883 O O . LYS A 1 250 ? 3.954 -27.163 -7.834 1 92.52 250 LYS A O 1
ATOM 1888 N N . ILE A 1 251 ? 3.934 -26.909 -5.647 1 95.37 251 ILE A N 1
ATOM 1889 C CA . ILE A 1 251 ? 5.346 -27.207 -5.432 1 95.37 251 ILE A CA 1
ATOM 1890 C C . ILE A 1 251 ? 5.497 -28.164 -4.251 1 95.37 251 ILE A C 1
ATOM 1892 O O . ILE A 1 251 ? 5.023 -27.879 -3.149 1 95.37 251 ILE A O 1
ATOM 1896 N N . TYR A 1 252 ? 6.164 -29.302 -4.47 1 95.96 252 TYR A N 1
ATOM 1897 C CA . TYR A 1 252 ? 6.4 -30.277 -3.411 1 95.96 252 TYR A CA 1
ATOM 1898 C C . TYR A 1 252 ? 7.874 -30.659 -3.341 1 95.96 252 TYR A C 1
ATOM 1900 O O . TYR A 1 252 ? 8.53 -30.817 -4.373 1 95.96 252 TYR A O 1
ATOM 1908 N N . VAL A 1 253 ? 8.319 -30.703 -2.238 1 95.78 253 VAL A N 1
ATOM 1909 C CA . VAL A 1 253 ? 9.679 -31.178 -2.003 1 95.78 253 VAL A CA 1
ATOM 1910 C C . VAL A 1 253 ? 9.642 -32.595 -1.435 1 95.78 253 VAL A C 1
ATOM 1912 O O . VAL A 1 253 ? 9.146 -32.813 -0.327 1 95.78 253 VAL A O 1
ATOM 1915 N N . ARG A 1 254 ? 10.187 -33.553 -2.222 1 95.83 254 ARG A N 1
ATOM 1916 C CA . ARG A 1 254 ? 10.302 -34.956 -1.84 1 95.83 254 ARG A CA 1
ATOM 1917 C C . ARG A 1 254 ? 8.937 -35.546 -1.502 1 95.83 254 ARG A C 1
ATOM 1919 O O . ARG A 1 254 ? 8.778 -36.208 -0.475 1 95.83 254 ARG A O 1
ATOM 1926 N N . GLY A 1 255 ? 7.934 -35.176 -2.334 1 93.28 255 GLY A N 1
ATOM 1927 C CA . GLY A 1 255 ? 6.634 -35.826 -2.314 1 93.28 255 GLY A CA 1
ATOM 1928 C C . GLY A 1 255 ? 5.646 -35.157 -1.377 1 93.28 255 GLY A C 1
ATOM 1929 O O . GLY A 1 255 ? 5.861 -34.021 -0.949 1 93.28 255 GLY A O 1
ATOM 1930 N N . ILE A 1 256 ? 4.514 -35.786 -1.166 1 94.62 256 ILE A N 1
ATOM 1931 C CA . ILE A 1 256 ? 3.456 -35.331 -0.272 1 94.62 256 ILE A CA 1
ATOM 1932 C C . ILE A 1 256 ? 3.687 -35.893 1.129 1 94.62 256 ILE A C 1
ATOM 1934 O O . ILE A 1 256 ? 3.767 -37.11 1.312 1 94.62 256 ILE A O 1
ATOM 1938 N N . THR A 1 257 ? 3.702 -35.06 2.06 1 89.97 257 THR A N 1
ATOM 1939 C CA . THR A 1 257 ? 4.17 -35.525 3.362 1 89.97 257 THR A CA 1
ATOM 1940 C C . THR A 1 257 ? 3.043 -35.477 4.39 1 89.97 257 THR A C 1
ATOM 1942 O O . THR A 1 257 ? 3.199 -35.96 5.513 1 89.97 257 THR A O 1
ATOM 1945 N N . THR A 1 258 ? 1.96 -34.852 4.035 1 89.76 258 THR A N 1
ATOM 1946 C CA . THR A 1 258 ? 0.808 -34.81 4.928 1 89.76 258 THR A CA 1
ATOM 1947 C C . THR A 1 258 ? -0.491 -34.725 4.132 1 89.76 258 THR A C 1
ATOM 1949 O O . THR A 1 258 ? -0.472 -34.454 2.929 1 89.76 258 THR A O 1
ATOM 1952 N N . ILE A 1 259 ? -1.599 -34.947 4.821 1 87.53 259 ILE A N 1
ATOM 1953 C CA . ILE A 1 259 ? -2.907 -34.858 4.182 1 87.53 259 ILE A CA 1
ATOM 1954 C C . ILE A 1 259 ? -3.291 -33.392 3.992 1 87.53 259 ILE A C 1
ATOM 1956 O O . ILE A 1 259 ? -4.013 -33.05 3.053 1 87.53 259 ILE A O 1
ATOM 1960 N N . GLY A 1 260 ? -2.728 -32.554 4.882 1 82.2 260 GLY A N 1
ATOM 1961 C CA . GLY A 1 260 ? -3.006 -31.129 4.799 1 82.2 260 GLY A CA 1
ATOM 1962 C C . GLY A 1 260 ? -2.123 -30.406 3.798 1 82.2 260 GLY A C 1
ATOM 1963 O O . GLY A 1 260 ? -1.98 -30.849 2.657 1 82.2 260 GLY A O 1
ATOM 1964 N N . ASN A 1 261 ? -1.6 -29.361 4.15 1 83.96 261 ASN A N 1
ATOM 1965 C CA . ASN A 1 261 ? -0.791 -28.52 3.273 1 83.96 261 ASN A CA 1
ATOM 1966 C C . ASN A 1 261 ? 0.657 -28.997 3.219 1 83.96 261 ASN A C 1
ATOM 1968 O O . ASN A 1 261 ? 1.372 -28.937 4.221 1 83.96 261 ASN A O 1
ATOM 1972 N N . SER A 1 262 ? 1.134 -29.383 2.058 1 89.94 262 SER A N 1
ATOM 1973 C CA . SER A 1 262 ? 2.496 -29.866 1.857 1 89.94 262 SER A CA 1
ATOM 1974 C C . SER A 1 262 ? 3.329 -28.859 1.072 1 89.94 262 SER A C 1
ATOM 1976 O O . SER A 1 262 ? 4.293 -29.232 0.399 1 89.94 262 SER A O 1
ATOM 1978 N N . ASP A 1 263 ? 2.947 -27.58 1.087 1 91.32 263 ASP A N 1
ATOM 1979 C CA . ASP A 1 263 ? 3.73 -26.552 0.407 1 91.32 263 ASP A CA 1
ATOM 1980 C C . ASP A 1 263 ? 5.019 -26.25 1.168 1 91.32 263 ASP A C 1
ATOM 1982 O O . ASP A 1 263 ? 5.019 -26.189 2.399 1 91.32 263 ASP A O 1
ATOM 1986 N N . PRO A 1 264 ? 6.071 -26.085 0.482 1 94.32 264 PRO A N 1
ATOM 1987 C CA . PRO A 1 264 ? 7.308 -25.707 1.17 1 94.32 264 PRO A CA 1
ATOM 1988 C C . PRO A 1 264 ? 7.294 -24.26 1.656 1 94.32 264 PRO A C 1
ATOM 1990 O O . PRO A 1 264 ? 6.506 -23.447 1.166 1 94.32 264 PRO A O 1
ATOM 1993 N N . LEU A 1 265 ? 8.112 -24.013 2.655 1 94.33 265 LEU A N 1
ATOM 1994 C CA . LEU A 1 265 ? 8.327 -22.64 3.097 1 94.33 265 LEU A CA 1
ATOM 1995 C C . LEU A 1 265 ? 9.255 -21.899 2.14 1 94.33 265 LEU A C 1
ATOM 1997 O O . LEU A 1 265 ? 10.302 -22.424 1.754 1 94.33 265 LEU A O 1
ATOM 2001 N N . VAL A 1 266 ? 8.93 -20.768 1.732 1 95.64 266 VAL A N 1
ATOM 2002 C CA . VAL A 1 266 ? 9.77 -19.963 0.851 1 95.64 266 VAL A CA 1
ATOM 2003 C C . VAL A 1 266 ? 10.432 -18.843 1.65 1 95.64 266 VAL A C 1
ATOM 2005 O O . VAL A 1 266 ? 9.753 -18.076 2.336 1 95.64 266 VAL A O 1
ATOM 2008 N N . ILE A 1 267 ? 11.708 -18.833 1.572 1 95.51 267 ILE A N 1
ATOM 2009 C CA . ILE A 1 267 ? 12.51 -17.804 2.226 1 95.51 267 ILE A CA 1
ATOM 2010 C C . ILE A 1 267 ? 13.213 -16.952 1.172 1 95.51 267 ILE A C 1
ATOM 2012 O O . ILE A 1 267 ? 13.955 -17.473 0.336 1 95.51 267 ILE A O 1
ATOM 2016 N N . VAL A 1 268 ? 13.015 -15.71 1.171 1 94.94 268 VAL A N 1
ATOM 2017 C CA . VAL A 1 268 ? 13.699 -14.783 0.276 1 94.94 268 VAL A CA 1
ATOM 2018 C C . VAL A 1 268 ? 14.671 -13.916 1.073 1 94.94 268 VAL A C 1
ATOM 2020 O O . VAL A 1 268 ? 14.251 -13.09 1.886 1 94.94 268 VAL A O 1
ATOM 2023 N N . ASP A 1 269 ? 15.892 -14.107 0.892 1 92.81 269 ASP A N 1
ATOM 2024 C CA . ASP A 1 269 ? 16.951 -13.376 1.582 1 92.81 269 ASP A CA 1
ATOM 2025 C C . ASP A 1 269 ? 16.815 -13.515 3.097 1 92.81 269 ASP A C 1
ATOM 2027 O O . ASP A 1 269 ? 16.868 -12.52 3.823 1 92.81 269 ASP A O 1
ATOM 2031 N N . GLY A 1 270 ? 16.474 -14.66 3.539 1 90.07 270 GLY A N 1
ATOM 2032 C CA . GLY A 1 270 ? 16.534 -14.99 4.954 1 90.07 270 GLY A CA 1
ATOM 2033 C C . GLY A 1 270 ? 15.211 -14.792 5.669 1 90.07 270 GLY A C 1
ATOM 2034 O O . GLY A 1 270 ? 15.09 -15.098 6.857 1 90.07 270 GLY A O 1
ATOM 2035 N N . VAL A 1 271 ? 14.166 -14.319 4.938 1 92 271 VAL A N 1
ATOM 2036 C CA . VAL A 1 271 ? 12.87 -14.121 5.579 1 92 271 VAL A CA 1
ATOM 2037 C C . VAL A 1 271 ? 11.774 -14.774 4.741 1 92 271 VAL A C 1
ATOM 2039 O O . VAL A 1 271 ? 11.913 -14.91 3.523 1 92 271 VAL A O 1
ATOM 2042 N N . PRO A 1 272 ? 10.639 -15.142 5.373 1 91.41 272 PRO A N 1
ATOM 2043 C CA . PRO A 1 272 ? 9.545 -15.751 4.614 1 91.41 272 PRO A CA 1
ATOM 2044 C C . PRO A 1 272 ? 8.989 -14.825 3.534 1 91.41 272 PRO A C 1
ATOM 2046 O O . PRO A 1 272 ? 8.869 -13.617 3.754 1 91.41 272 PRO A O 1
ATOM 2049 N N . GLY A 1 273 ? 8.753 -15.415 2.397 1 90.75 273 GLY A N 1
ATOM 2050 C CA . GLY A 1 273 ? 8.231 -14.624 1.295 1 90.75 273 GLY A CA 1
ATOM 2051 C C . GLY A 1 273 ? 7.533 -15.46 0.238 1 90.75 273 GLY A C 1
ATOM 2052 O O . GLY A 1 273 ? 7.167 -16.609 0.491 1 90.75 273 GLY A O 1
ATOM 2053 N N . ASP A 1 274 ? 7.215 -14.787 -0.85 1 91.24 274 ASP A N 1
ATOM 2054 C CA . ASP A 1 274 ? 6.582 -15.396 -2.016 1 91.24 274 ASP A CA 1
ATOM 2055 C C . ASP A 1 274 ? 7.574 -15.535 -3.169 1 91.24 274 ASP A C 1
ATOM 2057 O O . ASP A 1 274 ? 8.159 -14.545 -3.614 1 91.24 274 ASP A O 1
ATOM 2061 N N . ILE A 1 275 ? 7.674 -16.704 -3.595 1 92.7 275 ILE A N 1
ATOM 2062 C CA . ILE A 1 275 ? 8.668 -17.002 -4.621 1 92.7 275 ILE A CA 1
ATOM 2063 C C . ILE A 1 275 ? 8.378 -16.181 -5.875 1 92.7 275 ILE A C 1
ATOM 2065 O O . ILE A 1 275 ? 9.301 -15.771 -6.583 1 92.7 275 ILE A O 1
ATOM 2069 N N . ASN A 1 276 ? 7.177 -15.903 -6.187 1 91.76 276 ASN A N 1
ATOM 2070 C CA . ASN A 1 276 ? 6.811 -15.231 -7.43 1 91.76 276 ASN A CA 1
ATOM 2071 C C . ASN A 1 276 ? 6.886 -13.714 -7.289 1 91.76 276 ASN A C 1
ATOM 2073 O O . ASN A 1 276 ? 6.537 -12.982 -8.217 1 91.76 276 ASN A O 1
ATOM 2077 N N . SER A 1 277 ? 7.344 -13.27 -6.182 1 89.88 277 SER A N 1
ATOM 2078 C CA . SER A 1 277 ? 7.573 -11.841 -5.993 1 89.88 277 SER A CA 1
ATOM 2079 C C . SER A 1 277 ? 8.963 -11.436 -6.472 1 89.88 277 SER A C 1
ATOM 2081 O O . SER A 1 277 ? 9.271 -10.246 -6.564 1 89.88 277 SER A O 1
ATOM 2083 N N . VAL A 1 278 ? 9.723 -12.392 -6.834 1 91.97 278 VAL A N 1
ATOM 2084 C CA . VAL A 1 278 ? 11.087 -12.108 -7.268 1 91.97 278 VAL A CA 1
ATOM 2085 C C . VAL A 1 278 ? 11.204 -12.315 -8.776 1 91.97 278 VAL A C 1
ATOM 2087 O O . VAL A 1 278 ? 10.763 -13.338 -9.305 1 91.97 278 VAL A O 1
ATOM 2090 N N . ASN A 1 279 ? 11.796 -11.367 -9.364 1 91.6 279 ASN A N 1
ATOM 2091 C CA . ASN A 1 279 ? 12.108 -11.512 -10.782 1 91.6 279 ASN A CA 1
ATOM 2092 C C . ASN A 1 279 ? 13.275 -12.469 -11.005 1 91.6 279 ASN A C 1
ATOM 2094 O O . ASN A 1 279 ? 14.267 -12.427 -10.274 1 91.6 279 ASN A O 1
ATOM 2098 N N . ALA A 1 280 ? 13.155 -13.274 -11.963 1 90.26 280 ALA A N 1
ATOM 2099 C CA . ALA A 1 280 ? 14.173 -14.284 -12.241 1 90.26 280 ALA A CA 1
ATOM 2100 C C . ALA A 1 280 ? 15.539 -13.641 -12.46 1 90.26 280 ALA A C 1
ATOM 2102 O O . ALA A 1 280 ? 16.566 -14.203 -12.073 1 90.26 280 ALA A O 1
ATOM 2103 N N . ASN A 1 281 ? 15.581 -12.49 -13.005 1 89.1 281 ASN A N 1
ATOM 2104 C CA . ASN A 1 281 ? 16.838 -11.813 -13.305 1 89.1 281 ASN A CA 1
ATOM 2105 C C . ASN A 1 281 ? 17.502 -11.277 -12.04 1 89.1 281 ASN A C 1
ATOM 2107 O O . ASN A 1 281 ? 18.683 -10.924 -12.055 1 89.1 281 ASN A O 1
ATOM 2111 N N . ASP A 1 282 ? 16.797 -11.276 -10.99 1 92.92 282 ASP A N 1
ATOM 2112 C CA . ASP A 1 282 ? 17.336 -10.757 -9.737 1 92.92 282 ASP A CA 1
ATOM 2113 C C . ASP A 1 282 ? 17.83 -11.891 -8.841 1 92.92 282 ASP A C 1
ATOM 2115 O O . ASP A 1 282 ? 18.392 -11.644 -7.772 1 92.92 282 ASP A O 1
ATOM 2119 N N . VAL A 1 283 ? 17.671 -13.054 -9.266 1 94.04 283 VAL A N 1
ATOM 2120 C CA . VAL A 1 283 ? 18.011 -14.214 -8.448 1 94.04 283 VAL A CA 1
ATOM 2121 C C . VAL A 1 283 ? 19.495 -14.536 -8.599 1 94.04 283 VAL A C 1
ATOM 2123 O O . VAL A 1 283 ? 20.009 -14.615 -9.718 1 94.04 283 VAL A O 1
ATOM 2126 N N . GLU A 1 284 ? 20.148 -14.633 -7.529 1 93.02 284 GLU A N 1
ATOM 2127 C CA . GLU A 1 284 ? 21.521 -15.13 -7.515 1 93.02 284 GLU A CA 1
ATOM 2128 C C . GLU A 1 284 ? 21.555 -16.655 -7.471 1 93.02 284 GLU A C 1
ATOM 2130 O O . GLU A 1 284 ? 22.372 -17.283 -8.148 1 93.02 284 GLU A O 1
ATOM 2135 N N . SER A 1 285 ? 20.733 -17.181 -6.594 1 92.04 285 SER A N 1
ATOM 2136 C CA . SER A 1 285 ? 20.656 -18.633 -6.468 1 92.04 285 SER A CA 1
ATOM 2137 C C . SER A 1 285 ? 19.362 -19.061 -5.783 1 92.04 285 SER A C 1
ATOM 2139 O O . SER A 1 285 ? 18.718 -18.258 -5.106 1 92.04 285 SER A O 1
ATOM 2141 N N . ILE A 1 286 ? 18.908 -20.207 -6.015 1 94.3 286 ILE A N 1
ATOM 2142 C CA . ILE A 1 286 ? 17.811 -20.873 -5.322 1 94.3 286 ILE A CA 1
ATOM 2143 C C . ILE A 1 286 ? 18.305 -22.183 -4.711 1 94.3 286 ILE A C 1
ATOM 2145 O O . ILE A 1 286 ? 18.918 -23.003 -5.399 1 94.3 286 ILE A O 1
ATOM 2149 N N . SER A 1 287 ? 18.11 -22.326 -3.428 1 94.21 287 SER A N 1
ATOM 2150 C CA . SER A 1 287 ? 18.454 -23.556 -2.724 1 94.21 287 SER A CA 1
ATOM 2151 C C . SER A 1 287 ? 17.213 -24.231 -2.15 1 94.21 287 SER A C 1
ATOM 2153 O O . SER A 1 287 ? 16.346 -23.566 -1.58 1 94.21 287 SER A O 1
ATOM 2155 N N . VAL A 1 288 ? 17.116 -25.447 -2.359 1 94.93 288 VAL A N 1
ATOM 2156 C CA . VAL A 1 288 ? 16.014 -26.223 -1.801 1 94.93 288 VAL A CA 1
ATOM 2157 C C . VAL A 1 288 ? 16.534 -27.138 -0.694 1 94.93 288 VAL A C 1
ATOM 2159 O O . VAL A 1 288 ? 17.356 -28.022 -0.947 1 94.93 288 VAL A O 1
ATOM 2162 N N . LEU A 1 289 ? 16.15 -26.855 0.481 1 94.64 289 LEU A N 1
ATOM 2163 C CA . LEU A 1 289 ? 16.47 -27.702 1.625 1 94.64 289 LEU A CA 1
ATOM 2164 C C . LEU A 1 289 ? 15.461 -28.837 1.76 1 94.64 289 LEU A C 1
ATOM 2166 O O . LEU A 1 289 ? 14.286 -28.599 2.049 1 94.64 289 LEU A O 1
ATOM 2170 N N . LYS A 1 290 ? 15.911 -30.024 1.71 1 93.34 290 LYS A N 1
ATOM 2171 C CA . LYS A 1 290 ? 14.992 -31.135 1.482 1 93.34 290 LYS A CA 1
ATOM 2172 C C . LYS A 1 290 ? 14.896 -32.031 2.713 1 93.34 290 LYS A C 1
ATOM 2174 O O . LYS A 1 290 ? 13.912 -32.754 2.887 1 93.34 290 LYS A O 1
ATOM 2179 N N . ASP A 1 291 ? 15.924 -32.081 3.497 1 89.76 291 ASP A N 1
ATOM 2180 C CA . ASP A 1 291 ? 15.893 -32.953 4.668 1 89.76 291 ASP A CA 1
ATOM 2181 C C . ASP A 1 291 ? 15.762 -32.14 5.954 1 89.76 291 ASP A C 1
ATOM 2183 O O . ASP A 1 291 ? 15.813 -30.909 5.925 1 89.76 291 ASP A O 1
ATOM 2187 N N . ALA A 1 292 ? 15.586 -32.821 7.042 1 84.61 292 ALA A N 1
ATOM 2188 C CA . ALA A 1 292 ? 15.319 -32.166 8.32 1 84.61 292 ALA A CA 1
ATOM 2189 C C . ALA A 1 292 ? 16.545 -31.402 8.812 1 84.61 292 ALA A C 1
ATOM 2191 O O . ALA A 1 292 ? 16.419 -30.332 9.412 1 84.61 292 ALA A O 1
ATOM 2192 N N . ALA A 1 293 ? 17.641 -31.884 8.582 1 81.75 293 ALA A N 1
ATOM 2193 C CA . ALA A 1 293 ? 18.852 -31.242 9.087 1 81.75 293 ALA A CA 1
ATOM 2194 C C . ALA A 1 293 ? 19.057 -29.873 8.444 1 81.75 293 ALA A C 1
ATOM 2196 O O . ALA A 1 293 ? 19.563 -28.949 9.084 1 81.75 293 ALA A O 1
ATOM 2197 N N . SER A 1 294 ? 18.649 -29.798 7.295 1 82.13 294 SER A N 1
ATOM 2198 C CA . SER A 1 294 ? 18.837 -28.539 6.581 1 82.13 294 SER A CA 1
ATOM 2199 C C . SER A 1 294 ? 17.674 -27.584 6.827 1 82.13 294 SER A C 1
ATOM 2201 O O . SER A 1 294 ? 17.867 -26.369 6.904 1 82.13 294 SER A O 1
ATOM 2203 N N . ALA A 1 295 ? 16.485 -28.093 6.925 1 85.69 295 ALA A N 1
ATOM 2204 C CA . ALA A 1 295 ? 15.287 -27.259 6.964 1 85.69 295 ALA A CA 1
ATOM 2205 C C . ALA A 1 295 ? 14.903 -26.918 8.401 1 85.69 295 ALA A C 1
ATOM 2207 O O . ALA A 1 295 ? 14.203 -25.932 8.646 1 85.69 295 ALA A O 1
ATOM 2208 N N . ALA A 1 296 ? 15.414 -27.635 9.32 1 83.21 296 ALA A N 1
ATOM 2209 C CA . ALA A 1 296 ? 14.927 -27.56 10.695 1 83.21 296 ALA A CA 1
ATOM 2210 C C . ALA A 1 296 ? 15.205 -26.187 11.301 1 83.21 296 ALA A C 1
ATOM 2212 O O . ALA A 1 296 ? 14.498 -25.749 12.211 1 83.21 296 ALA A O 1
ATOM 2213 N N . ILE A 1 297 ? 16.124 -25.584 10.77 1 84.63 297 ILE A N 1
ATOM 2214 C CA . ILE A 1 297 ? 16.505 -24.295 11.338 1 84.63 297 ILE A CA 1
ATOM 2215 C C . ILE A 1 297 ? 15.402 -23.271 11.079 1 84.63 297 ILE A C 1
ATOM 2217 O O . ILE A 1 297 ? 15.327 -22.245 11.758 1 84.63 297 ILE A O 1
ATOM 2221 N N . TYR A 1 298 ? 14.543 -23.608 10.155 1 87.4 298 TYR A N 1
ATOM 2222 C CA . TYR A 1 298 ? 13.47 -22.675 9.828 1 87.4 298 TYR A CA 1
ATOM 2223 C C . TYR A 1 298 ? 12.183 -23.048 10.553 1 87.4 298 TYR A C 1
ATOM 2225 O O . TYR A 1 298 ? 11.192 -22.316 10.489 1 87.4 298 TYR A O 1
ATOM 2233 N N . GLY A 1 299 ? 12.212 -24.188 11.132 1 84.58 299 GLY A N 1
ATOM 2234 C CA . GLY A 1 299 ? 11.162 -24.482 12.094 1 84.58 299 GLY A CA 1
ATOM 2235 C C . GLY A 1 299 ? 9.992 -25.234 11.489 1 84.58 299 GLY A C 1
ATOM 2236 O O . GLY A 1 299 ? 10.156 -25.96 10.506 1 84.58 299 GLY A O 1
ATOM 2237 N N . SER A 1 300 ? 8.807 -25.049 12.15 1 82.99 300 SER A N 1
ATOM 2238 C CA . SER A 1 300 ? 7.618 -25.867 11.934 1 82.99 300 SER A CA 1
ATOM 2239 C C . SER A 1 300 ? 7.008 -25.604 10.561 1 82.99 300 SER A C 1
ATOM 2241 O O . SER A 1 300 ? 6.265 -26.436 10.036 1 82.99 300 SER A O 1
ATOM 2243 N N . ARG A 1 301 ? 7.26 -24.576 9.922 1 83.8 301 ARG A N 1
ATOM 2244 C CA . ARG A 1 301 ? 6.713 -24.277 8.603 1 83.8 301 ARG A CA 1
ATOM 2245 C C . ARG A 1 301 ? 7.517 -24.97 7.507 1 83.8 301 ARG A C 1
ATOM 2247 O O . ARG A 1 301 ? 7.117 -24.968 6.341 1 83.8 301 ARG A O 1
ATOM 2254 N N . ALA A 1 302 ? 8.571 -25.613 7.915 1 87.59 302 ALA A N 1
ATOM 2255 C CA . ALA A 1 302 ? 9.513 -26.179 6.954 1 87.59 302 ALA A CA 1
ATOM 2256 C C . ALA A 1 302 ? 9.347 -27.692 6.848 1 87.59 302 ALA A C 1
ATOM 2258 O O . ALA A 1 302 ? 10.176 -28.373 6.24 1 87.59 302 ALA A O 1
ATOM 2259 N N . ALA A 1 303 ? 8.373 -28.188 7.396 1 85.34 303 ALA A N 1
ATOM 2260 C CA . ALA A 1 303 ? 8.201 -29.638 7.425 1 85.34 303 ALA A CA 1
ATOM 2261 C C . ALA A 1 303 ? 8.152 -30.212 6.012 1 85.34 303 ALA A C 1
ATOM 2263 O O . ALA A 1 303 ? 8.612 -31.331 5.773 1 85.34 303 ALA A O 1
ATOM 2264 N N . ALA A 1 304 ? 7.685 -29.442 5.123 1 88.66 304 ALA A N 1
ATOM 2265 C CA . ALA A 1 304 ? 7.558 -29.898 3.741 1 88.66 304 ALA A CA 1
ATOM 2266 C C . ALA A 1 304 ? 8.777 -29.496 2.917 1 88.66 304 ALA A C 1
ATOM 2268 O O . ALA A 1 304 ? 8.819 -29.725 1.706 1 88.66 304 ALA A O 1
ATOM 2269 N N . GLY A 1 305 ? 9.738 -28.877 3.501 1 91.98 305 GLY A N 1
ATOM 2270 C CA . GLY A 1 305 ? 10.915 -28.387 2.801 1 91.98 305 GLY A CA 1
ATOM 2271 C C . GLY A 1 305 ? 10.982 -26.873 2.734 1 91.98 305 GLY A C 1
ATOM 2272 O O . GLY A 1 305 ? 10.017 -26.188 3.078 1 91.98 305 GLY A O 1
ATOM 2273 N N . VAL A 1 306 ? 12.16 -26.394 2.37 1 94.86 306 VAL A N 1
ATOM 2274 C CA . VAL A 1 306 ? 12.35 -24.949 2.297 1 94.86 306 VAL A CA 1
ATOM 2275 C C . VAL A 1 306 ? 12.971 -24.576 0.953 1 94.86 306 VAL A C 1
ATOM 2277 O O . VAL A 1 306 ? 13.862 -25.272 0.459 1 94.86 306 VAL A O 1
ATOM 2280 N N . ILE A 1 307 ? 12.475 -23.545 0.336 1 96.02 307 ILE A N 1
ATOM 2281 C CA . ILE A 1 307 ? 13.09 -22.937 -0.839 1 96.02 307 ILE A CA 1
ATOM 2282 C C . ILE A 1 307 ? 13.688 -21.582 -0.466 1 96.02 307 ILE A C 1
ATOM 2284 O O . ILE A 1 307 ? 12.964 -20.665 -0.073 1 96.02 307 ILE A O 1
ATOM 2288 N N . LEU A 1 308 ? 14.975 -21.521 -0.605 1 95.74 308 LEU A N 1
ATOM 2289 C CA . LEU A 1 308 ? 15.683 -20.276 -0.323 1 95.74 308 LEU A CA 1
ATOM 2290 C C . LEU A 1 308 ? 15.986 -19.52 -1.612 1 95.74 308 LEU A C 1
ATOM 2292 O O . LEU A 1 308 ? 16.648 -20.051 -2.507 1 95.74 308 LEU A O 1
ATOM 2296 N N . VAL A 1 309 ? 15.563 -18.375 -1.685 1 95.57 309 VAL A N 1
ATOM 2297 C CA . VAL A 1 309 ? 15.88 -17.501 -2.81 1 95.57 309 VAL A CA 1
ATOM 2298 C C . VAL A 1 309 ? 16.836 -16.4 -2.355 1 95.57 309 VAL A C 1
ATOM 2300 O O . VAL A 1 309 ? 16.536 -15.657 -1.418 1 95.57 309 VAL A O 1
ATOM 2303 N N . THR A 1 310 ? 17.929 -16.417 -2.946 1 94.38 310 THR A N 1
ATOM 2304 C CA . THR A 1 310 ? 18.901 -15.357 -2.698 1 94.38 310 THR A CA 1
ATOM 2305 C C . THR A 1 310 ? 18.941 -14.376 -3.866 1 94.38 310 THR A C 1
ATOM 2307 O O . THR A 1 310 ? 19.108 -14.781 -5.019 1 94.38 310 THR A O 1
ATOM 2310 N N . THR A 1 311 ? 18.854 -13.159 -3.65 1 94.89 311 THR A N 1
ATOM 2311 C CA . THR A 1 311 ? 18.843 -12.167 -4.72 1 94.89 311 THR A CA 1
ATOM 2312 C C . THR A 1 311 ? 20.23 -11.562 -4.911 1 94.89 311 THR A C 1
ATOM 2314 O O . THR A 1 311 ? 21.068 -11.619 -4.008 1 94.89 311 THR A O 1
ATOM 2317 N N . LYS A 1 312 ? 20.474 -11.062 -6.027 1 93.57 312 LYS A N 1
ATOM 2318 C CA . LYS A 1 312 ? 21.766 -10.495 -6.405 1 93.57 312 LYS A CA 1
ATOM 2319 C C . LYS A 1 312 ? 22.073 -9.238 -5.596 1 93.57 312 LYS A C 1
ATOM 2321 O O . LYS A 1 312 ? 21.173 -8.45 -5.298 1 93.57 312 LYS A O 1
ATOM 2326 N N . ARG A 1 313 ? 23.351 -9.153 -5.298 1 92.83 313 ARG A N 1
ATOM 2327 C CA . ARG A 1 313 ? 23.882 -7.965 -4.636 1 92.83 313 ARG A CA 1
ATOM 2328 C C . ARG A 1 313 ? 25.105 -7.429 -5.372 1 92.83 313 ARG A C 1
ATOM 2330 O O . ARG A 1 313 ? 25.761 -8.164 -6.114 1 92.83 313 ARG A O 1
ATOM 2337 N N . ALA A 1 314 ? 25.428 -6.174 -5.158 1 90.95 314 ALA A N 1
ATOM 2338 C CA . ALA A 1 314 ? 26.568 -5.565 -5.838 1 90.95 314 ALA A CA 1
ATOM 2339 C C . ALA A 1 314 ? 27.881 -5.954 -5.163 1 90.95 314 ALA A C 1
ATOM 2341 O O . ALA A 1 314 ? 27.918 -6.19 -3.953 1 90.95 314 ALA A O 1
ATOM 2342 N N . SER A 1 315 ? 28.867 -5.966 -5.954 1 84.97 315 SER A N 1
ATOM 2343 C CA . SER A 1 315 ? 30.212 -6.181 -5.431 1 84.97 315 SER A CA 1
ATOM 2344 C C . SER A 1 315 ? 30.956 -4.86 -5.259 1 84.97 315 SER A C 1
ATOM 2346 O O . SER A 1 315 ? 30.485 -3.814 -5.71 1 84.97 315 SER A O 1
ATOM 2348 N N . ASP A 1 316 ? 32.022 -4.695 -4.503 1 79.7 316 ASP A N 1
ATOM 2349 C CA . ASP A 1 316 ? 32.758 -3.486 -4.146 1 79.7 316 ASP A CA 1
ATOM 2350 C C . ASP A 1 316 ? 33.127 -2.68 -5.39 1 79.7 316 ASP A C 1
ATOM 2352 O O . ASP A 1 316 ? 33.094 -1.448 -5.37 1 79.7 316 ASP A O 1
ATOM 2356 N N . LYS A 1 317 ? 33.453 -3.271 -6.552 1 74 317 LYS A N 1
ATOM 2357 C CA . LYS A 1 317 ? 33.899 -2.502 -7.711 1 74 317 LYS A CA 1
ATOM 2358 C C . LYS A 1 317 ? 32.948 -2.685 -8.89 1 74 317 LYS A C 1
ATOM 2360 O O . LYS A 1 317 ? 33.325 -2.448 -10.04 1 74 317 LYS A O 1
ATOM 2365 N N . GLU A 1 318 ? 31.824 -2.857 -8.505 1 79.9 318 GLU A N 1
ATOM 2366 C CA . GLU A 1 318 ? 30.87 -3.114 -9.58 1 79.9 318 GLU A CA 1
ATOM 2367 C C . GLU A 1 318 ? 30.182 -1.827 -10.027 1 79.9 318 GLU A C 1
ATOM 2369 O O . GLU A 1 318 ? 29.853 -0.974 -9.2 1 79.9 318 GLU A O 1
ATOM 2374 N N . LEU A 1 319 ? 30.177 -1.558 -11.292 1 82.18 319 LEU A N 1
ATOM 2375 C CA . LEU A 1 319 ? 29.361 -0.523 -11.917 1 82.18 319 LEU A CA 1
ATOM 2376 C C . LEU A 1 319 ? 28.762 -1.022 -13.228 1 82.18 319 LEU A C 1
ATOM 2378 O O . LEU A 1 319 ? 29.491 -1.294 -14.185 1 82.18 319 LEU A O 1
ATOM 2382 N N . SER A 1 320 ? 27.491 -1.172 -13.222 1 84.52 320 SER A N 1
ATOM 2383 C CA . SER A 1 320 ? 26.896 -1.698 -14.447 1 84.52 320 SER A CA 1
ATOM 2384 C C . SER A 1 320 ? 25.438 -1.27 -14.581 1 84.52 320 SER A C 1
ATOM 2386 O O . SER A 1 320 ? 24.742 -1.095 -13.579 1 84.52 320 SER A O 1
ATOM 2388 N N . LEU A 1 321 ? 25.021 -0.917 -15.745 1 89.25 321 LEU A N 1
ATOM 2389 C CA . LEU A 1 321 ? 23.639 -0.722 -16.167 1 89.25 321 LEU A CA 1
ATOM 2390 C C . LEU A 1 321 ? 23.262 -1.709 -17.268 1 89.25 321 LEU A C 1
ATOM 2392 O O . LEU A 1 321 ? 23.868 -1.708 -18.342 1 89.25 321 LEU A O 1
ATOM 2396 N N . THR A 1 322 ? 22.328 -2.488 -16.991 1 91.82 322 THR A N 1
ATOM 2397 C CA . THR A 1 322 ? 21.926 -3.509 -17.953 1 91.82 322 THR A CA 1
ATOM 2398 C C . THR A 1 322 ? 20.459 -3.341 -18.337 1 91.82 322 THR A C 1
ATOM 2400 O O . THR A 1 322 ? 19.606 -3.124 -17.474 1 91.82 322 THR A O 1
ATOM 2403 N N . TYR A 1 323 ? 20.226 -3.341 -19.566 1 92.36 323 TYR A N 1
ATOM 2404 C CA . TYR A 1 323 ? 18.861 -3.369 -20.081 1 92.36 323 TYR A CA 1
ATOM 2405 C C . TYR A 1 323 ? 18.563 -4.699 -20.763 1 92.36 323 TYR A C 1
ATOM 2407 O O . TYR A 1 323 ? 19.336 -5.158 -21.607 1 92.36 323 TYR A O 1
ATOM 2415 N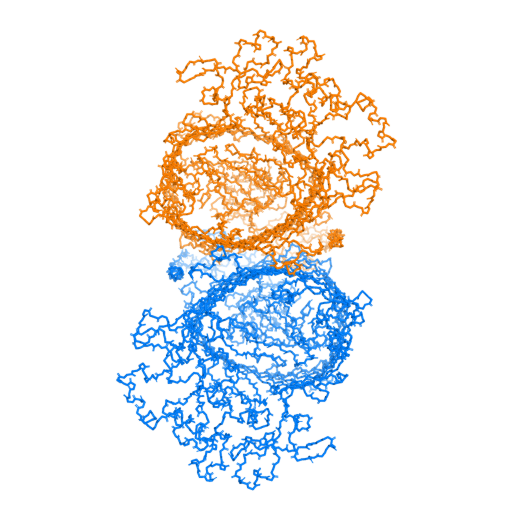 N . ASN A 1 324 ? 17.453 -5.269 -20.4 1 94.36 324 ASN A N 1
ATOM 2416 C CA . ASN A 1 324 ? 16.938 -6.464 -21.059 1 94.36 324 ASN A CA 1
ATOM 2417 C C . ASN A 1 324 ? 15.553 -6.223 -21.654 1 94.36 324 ASN A C 1
ATOM 2419 O O . ASN A 1 324 ? 14.636 -5.796 -20.95 1 94.36 324 ASN A O 1
ATOM 2423 N N . GLY A 1 325 ? 15.4 -6.386 -22.895 1 95.58 325 GLY A N 1
ATOM 2424 C CA . GLY A 1 325 ? 14.125 -6.295 -23.589 1 95.58 325 GLY A CA 1
ATOM 2425 C C . GLY A 1 325 ? 13.744 -7.575 -24.308 1 95.58 325 GLY A C 1
ATOM 2426 O O . GLY A 1 325 ? 14.574 -8.182 -24.987 1 95.58 325 GLY A O 1
ATOM 2427 N N . GLU A 1 326 ? 12.552 -7.99 -24.05 1 96.4 326 GLU A N 1
ATOM 2428 C CA . GLU A 1 326 ? 12.048 -9.195 -24.702 1 96.4 326 GLU A CA 1
ATOM 2429 C C . GLU A 1 326 ? 10.668 -8.957 -25.309 1 96.4 326 GLU A C 1
ATOM 2431 O O . GLU A 1 326 ? 9.839 -8.256 -24.724 1 96.4 326 GLU A O 1
ATOM 2436 N N . PHE A 1 327 ? 10.462 -9.432 -26.487 1 97.18 327 PHE A N 1
ATOM 2437 C CA . PHE A 1 327 ? 9.179 -9.431 -27.178 1 97.18 327 PHE A CA 1
ATOM 2438 C C . PHE A 1 327 ? 8.879 -10.804 -27.767 1 97.18 327 PHE A C 1
ATOM 2440 O O . PHE A 1 327 ? 9.775 -11.47 -28.29 1 97.18 327 PHE A O 1
ATOM 2447 N N . GLY A 1 328 ? 7.59 -11.228 -27.585 1 96.72 328 GLY A N 1
ATOM 2448 C CA . GLY A 1 328 ? 7.308 -12.554 -28.112 1 96.72 328 GLY A CA 1
ATOM 2449 C C . GLY A 1 328 ? 5.824 -12.834 -28.259 1 96.72 328 GLY A C 1
ATOM 2450 O O . GLY A 1 328 ? 5.005 -11.914 -28.212 1 96.72 328 GLY A O 1
ATOM 2451 N N . TRP A 1 329 ? 5.552 -14.124 -28.562 1 97.05 329 TRP A N 1
ATOM 2452 C CA . TRP A 1 329 ? 4.2 -14.605 -28.826 1 97.05 329 TRP A CA 1
ATOM 2453 C C . TRP A 1 329 ? 3.911 -15.877 -28.035 1 97.05 329 TRP A C 1
ATOM 2455 O O . TRP A 1 329 ? 4.798 -16.713 -27.846 1 97.05 329 TRP A O 1
ATOM 2465 N N . GLU A 1 330 ? 2.644 -15.998 -27.63 1 96.55 330 GLU A N 1
ATOM 2466 C CA . GLU A 1 330 ? 2.109 -17.204 -27.005 1 96.55 330 GLU A CA 1
ATOM 2467 C C . GLU A 1 330 ? 1.172 -17.947 -27.953 1 96.55 330 GLU A C 1
ATOM 2469 O O . GLU A 1 330 ? 0.169 -17.391 -28.407 1 96.55 330 GLU A O 1
ATOM 2474 N N . ILE A 1 331 ? 1.529 -19.224 -28.329 1 96.81 331 ILE A N 1
ATOM 2475 C CA . ILE A 1 331 ? 0.771 -20.043 -29.269 1 96.81 331 ILE A CA 1
ATOM 2476 C C . ILE A 1 331 ? 0.291 -21.314 -28.573 1 96.81 331 ILE A C 1
ATOM 2478 O O . ILE A 1 331 ? 1.085 -22.034 -27.964 1 96.81 331 ILE A O 1
ATOM 2482 N N . PRO A 1 332 ? -1.039 -21.603 -28.5 1 95.26 332 PRO A N 1
ATOM 2483 C CA . PRO A 1 332 ? -1.5 -22.82 -27.827 1 95.26 332 PRO A CA 1
ATOM 2484 C C . PRO A 1 332 ? -0.799 -24.077 -28.336 1 95.26 332 PRO A C 1
ATOM 2486 O O . PRO A 1 332 ? -0.587 -24.226 -29.542 1 95.26 332 PRO A O 1
ATOM 2489 N N . THR A 1 333 ? -0.478 -24.996 -27.48 1 94.87 333 THR A N 1
ATOM 2490 C CA . THR A 1 333 ? 0.234 -26.215 -27.848 1 94.87 333 THR A CA 1
ATOM 2491 C C . THR A 1 333 ? -0.731 -27.259 -28.401 1 94.87 333 THR A C 1
ATOM 2493 O O . THR A 1 333 ? -0.346 -28.095 -29.221 1 94.87 333 THR A O 1
ATOM 2496 N N . ALA A 1 334 ? -1.928 -27.25 -27.837 1 92.87 334 ALA A N 1
ATOM 2497 C CA . ALA A 1 334 ? -2.919 -28.258 -28.203 1 92.87 334 ALA A CA 1
ATOM 2498 C C . ALA A 1 334 ? -4.336 -27.712 -28.059 1 92.87 334 ALA A C 1
ATOM 2500 O O . ALA A 1 334 ? -4.615 -26.924 -27.152 1 92.87 334 ALA A O 1
ATOM 2501 N N . GLU A 1 335 ? -5.186 -28.141 -28.981 1 90.99 335 GLU A N 1
ATOM 2502 C CA . GLU A 1 335 ? -6.615 -27.846 -28.954 1 90.99 335 GLU A CA 1
ATOM 2503 C C . GLU A 1 335 ? -7.44 -29.074 -29.33 1 90.99 335 GLU A C 1
ATOM 2505 O O . GLU A 1 335 ? -7.271 -29.632 -30.416 1 90.99 335 GLU A O 1
ATOM 2510 N N . PRO A 1 336 ? -8.29 -29.422 -28.45 1 92.71 336 PRO A N 1
ATOM 2511 C CA . PRO A 1 336 ? -9.095 -30.606 -28.76 1 92.71 336 PRO A CA 1
ATOM 2512 C C . PRO A 1 336 ? -9.992 -30.408 -29.98 1 92.71 336 PRO A C 1
ATOM 2514 O O . PRO A 1 336 ? -10.44 -29.289 -30.245 1 92.71 336 PRO A O 1
ATOM 2517 N N . GLU A 1 337 ? -10.226 -31.509 -30.681 1 92.65 337 GLU A N 1
ATOM 2518 C CA . GLU A 1 337 ? -11.072 -31.468 -31.87 1 92.65 337 GLU A CA 1
ATOM 2519 C C . GLU A 1 337 ? -12.429 -32.115 -31.605 1 92.65 337 GLU A C 1
ATOM 2521 O O . GLU A 1 337 ? -12.54 -33.017 -30.773 1 92.65 337 GLU A O 1
ATOM 2526 N N . VAL A 1 338 ? -13.43 -31.678 -32.295 1 95.5 338 VAL A N 1
ATOM 2527 C CA . VAL A 1 338 ? -14.779 -32.231 -32.236 1 95.5 338 VAL A CA 1
ATOM 2528 C C . VAL A 1 338 ? -15.243 -32.611 -33.64 1 95.5 338 VAL A C 1
ATOM 2530 O O . VAL A 1 338 ? -14.607 -32.246 -34.632 1 95.5 338 VAL A O 1
ATOM 2533 N N . VAL A 1 339 ? -16.299 -33.362 -33.706 1 96.33 339 VAL A N 1
ATOM 2534 C CA . VAL A 1 339 ? -16.784 -33.832 -35 1 96.33 339 VAL A CA 1
ATOM 2535 C C . VAL A 1 339 ? -17.447 -32.681 -35.753 1 96.33 339 VAL A C 1
ATOM 2537 O O . VAL A 1 339 ? -17.84 -31.68 -35.148 1 96.33 339 VAL A O 1
ATOM 2540 N N . GLY A 1 340 ? -17.48 -32.754 -37.048 1 94.7 340 GLY A N 1
ATOM 2541 C CA . GLY A 1 340 ? -18.157 -31.761 -37.867 1 94.7 340 GLY A CA 1
ATOM 2542 C C . GLY A 1 340 ? -19.667 -31.81 -37.737 1 94.7 340 GLY A C 1
ATOM 2543 O O . GLY A 1 340 ? -20.212 -32.705 -37.087 1 94.7 340 GLY A O 1
ATOM 2544 N N . VAL A 1 341 ? -20.405 -30.982 -38.384 1 96.7 341 VAL A N 1
ATOM 2545 C CA . VAL A 1 341 ? -21.84 -30.762 -38.235 1 96.7 341 VAL A CA 1
ATOM 2546 C C . VAL A 1 341 ? -22.602 -32.017 -38.656 1 96.7 341 VAL A C 1
ATOM 2548 O O . VAL A 1 341 ? -23.481 -32.49 -37.931 1 96.7 341 VAL A O 1
ATOM 2551 N N . GLN A 1 342 ? -22.285 -32.585 -39.778 1 96.24 342 GLN A N 1
ATOM 2552 C CA . GLN A 1 342 ? -23.008 -33.753 -40.269 1 96.24 342 GLN A CA 1
ATOM 2553 C C . GLN A 1 342 ? -22.836 -34.943 -39.329 1 96.24 342 GLN A C 1
ATOM 2555 O O . GLN A 1 342 ? -23.81 -35.621 -38.993 1 96.24 342 GLN A O 1
ATOM 2560 N N . ARG A 1 343 ? -21.62 -35.145 -38.99 1 96.38 343 ARG A N 1
ATOM 2561 C CA . ARG A 1 343 ? -21.348 -36.263 -38.092 1 96.38 343 ARG A CA 1
ATOM 2562 C C . ARG A 1 343 ? -22.016 -36.053 -36.738 1 96.38 343 ARG A C 1
ATOM 2564 O O . ARG A 1 343 ? -22.458 -37.013 -36.102 1 96.38 343 ARG A O 1
ATOM 2571 N N . PHE A 1 344 ? -22.065 -34.796 -36.353 1 97.29 344 PHE A N 1
ATOM 2572 C CA . PHE A 1 344 ? -22.775 -34.493 -35.116 1 97.29 344 PHE A CA 1
ATOM 2573 C C . PHE A 1 344 ? -24.23 -34.937 -35.204 1 97.29 344 PHE A C 1
ATOM 2575 O O . PHE A 1 344 ? -24.746 -35.577 -34.286 1 97.29 344 PHE A O 1
ATOM 2582 N N . LEU A 1 345 ? -24.925 -34.645 -36.254 1 98.11 345 LEU A N 1
ATOM 2583 C CA . LEU A 1 345 ? -26.334 -34.978 -36.434 1 98.11 345 LEU A CA 1
ATOM 2584 C C . LEU A 1 345 ? -26.531 -36.489 -36.491 1 98.11 345 LEU A C 1
ATOM 2586 O O . LEU A 1 345 ? -27.472 -37.02 -35.895 1 98.11 345 LEU A O 1
ATOM 2590 N N . GLU A 1 346 ? -25.629 -37.161 -37.171 1 97.47 346 GLU A N 1
ATOM 2591 C CA . GLU A 1 346 ? -25.695 -38.615 -37.274 1 97.47 346 GLU A CA 1
ATOM 2592 C C . GLU A 1 346 ? -25.528 -39.274 -35.908 1 97.47 346 GLU A C 1
ATOM 2594 O O . GLU A 1 346 ? -26.304 -40.158 -35.54 1 97.47 346 GLU A O 1
ATOM 2599 N N . MET A 1 347 ? -24.533 -38.773 -35.199 1 97.92 347 MET A N 1
ATOM 2600 C CA . MET A 1 347 ? -24.209 -39.389 -33.915 1 97.92 347 MET A CA 1
ATOM 2601 C C . MET A 1 347 ? -25.273 -39.064 -32.872 1 97.92 347 MET A C 1
ATOM 2603 O O . MET A 1 347 ? -25.567 -39.886 -32.002 1 97.92 347 MET A O 1
ATOM 2607 N N . ALA A 1 348 ? -25.859 -37.863 -32.957 1 97.91 348 ALA A N 1
ATOM 2608 C CA . ALA A 1 348 ? -26.96 -37.513 -32.062 1 97.91 348 ALA A CA 1
ATOM 2609 C C . ALA A 1 348 ? -28.159 -38.43 -32.284 1 97.91 348 ALA A C 1
ATOM 2611 O O . ALA A 1 348 ? -28.79 -38.881 -31.325 1 97.91 348 ALA A O 1
ATOM 2612 N N . ASN A 1 349 ? -28.492 -38.676 -33.551 1 97.88 349 ASN A N 1
ATOM 2613 C CA . ASN A 1 349 ? -29.569 -39.603 -33.881 1 97.88 349 ASN A CA 1
ATOM 2614 C C . ASN A 1 349 ? -29.255 -41.019 -33.408 1 97.88 349 ASN A C 1
ATOM 2616 O O . ASN A 1 349 ? -30.135 -41.72 -32.904 1 97.88 349 ASN A O 1
ATOM 2620 N N . GLU A 1 350 ? -28.007 -41.41 -33.634 1 97.59 350 GLU A N 1
ATOM 2621 C CA . GLU A 1 350 ? -27.619 -42.742 -33.182 1 97.59 350 GLU A CA 1
ATOM 2622 C C . GLU A 1 350 ? -27.774 -42.88 -31.67 1 97.59 350 GLU A C 1
ATOM 2624 O O . GLU A 1 350 ? -28.252 -43.906 -31.181 1 97.59 350 GLU A O 1
ATOM 2629 N N . LEU A 1 351 ? -27.285 -41.855 -30.934 1 97.81 351 LEU A N 1
ATOM 2630 C CA . LEU A 1 351 ? -27.407 -41.872 -29.48 1 97.81 351 LEU A CA 1
ATOM 2631 C C . LEU A 1 351 ? -28.866 -42.007 -29.058 1 97.81 351 LEU A C 1
ATOM 2633 O O . LEU A 1 351 ? -29.194 -42.826 -28.197 1 97.81 351 LEU A O 1
ATOM 2637 N N . ARG A 1 352 ? -29.793 -41.257 -29.724 1 97.12 352 ARG A N 1
ATOM 2638 C CA . ARG A 1 352 ? -31.215 -41.33 -29.402 1 97.12 352 ARG A CA 1
ATOM 2639 C C . ARG A 1 352 ? -31.786 -42.7 -29.749 1 97.12 352 ARG A C 1
ATOM 2641 O O . ARG A 1 352 ? -32.628 -43.231 -29.021 1 97.12 352 ARG A O 1
ATOM 2648 N N . TYR A 1 353 ? -31.314 -43.222 -30.833 1 96.56 353 TYR A N 1
ATOM 2649 C CA . TYR A 1 353 ? -31.778 -44.536 -31.263 1 96.56 353 TYR A CA 1
ATOM 2650 C C . TYR A 1 353 ? -31.339 -45.617 -30.282 1 96.56 353 TYR A C 1
ATOM 2652 O O . TYR A 1 353 ? -32.119 -46.512 -29.946 1 96.56 353 TYR A O 1
ATOM 2660 N N . THR A 1 354 ? -30.063 -45.53 -29.866 1 95.98 354 THR A N 1
ATOM 2661 C CA . THR A 1 354 ? -29.544 -46.516 -28.925 1 95.98 354 THR A CA 1
ATOM 2662 C C . THR A 1 354 ? -30.276 -46.425 -27.589 1 95.98 354 THR A C 1
ATOM 2664 O O . THR A 1 354 ? -30.478 -47.438 -26.916 1 95.98 354 THR A O 1
ATOM 2667 N N . ASP A 1 355 ? -30.658 -45.259 -27.197 1 95.22 355 ASP A N 1
ATOM 2668 C CA . ASP A 1 355 ? -31.363 -45.052 -25.936 1 95.22 355 ASP A CA 1
ATOM 2669 C C . ASP A 1 355 ? -32.833 -45.447 -26.057 1 95.22 355 ASP A C 1
ATOM 2671 O O . ASP A 1 355 ? -33.452 -45.866 -25.077 1 95.22 355 ASP A O 1
ATOM 2675 N N . ASN A 1 356 ? -33.378 -45.242 -27.288 1 94.84 356 ASN A N 1
ATOM 2676 C CA . ASN A 1 356 ? -34.778 -45.545 -27.567 1 94.84 356 ASN A CA 1
ATOM 2677 C C . ASN A 1 356 ? -34.966 -46.065 -28.989 1 94.84 356 ASN A C 1
ATOM 2679 O O . ASN A 1 356 ? -35.45 -45.34 -29.86 1 94.84 356 ASN A O 1
ATOM 2683 N N . PRO A 1 357 ? -34.762 -47.304 -29.197 1 92.46 357 PRO A N 1
ATOM 2684 C CA . PRO A 1 357 ? -34.844 -47.869 -30.546 1 92.46 357 PRO A CA 1
ATOM 2685 C C . PRO A 1 357 ? -36.232 -47.72 -31.165 1 92.46 357 PRO A C 1
ATOM 2687 O O . PRO A 1 357 ? -36.36 -47.618 -32.387 1 92.46 357 PRO A O 1
ATOM 2690 N N . ASP A 1 358 ? -37.304 -47.682 -30.394 1 93.62 358 ASP A N 1
ATOM 2691 C CA . ASP A 1 358 ? -38.678 -47.621 -30.882 1 93.62 358 ASP A CA 1
ATOM 2692 C C . ASP A 1 358 ? -38.969 -46.272 -31.535 1 93.62 358 ASP A C 1
ATOM 2694 O O . ASP A 1 358 ? -39.916 -46.146 -32.315 1 93.62 358 ASP A O 1
ATOM 2698 N N . GLY A 1 359 ? -38.143 -45.277 -31.22 1 94.33 359 GLY A N 1
ATOM 2699 C CA . GLY A 1 359 ? -38.355 -43.95 -31.776 1 94.33 359 GLY A CA 1
ATOM 2700 C C . GLY A 1 359 ? -37.816 -43.802 -33.186 1 94.33 359 GLY A C 1
ATOM 2701 O O . GLY A 1 359 ? -38.015 -42.767 -33.827 1 94.33 359 GLY A O 1
ATOM 2702 N N . GLY A 1 360 ? -37.1 -44.768 -33.688 1 93.53 360 GLY A N 1
ATOM 2703 C CA . GLY A 1 360 ? -36.589 -44.741 -35.049 1 93.53 360 GLY A CA 1
ATOM 2704 C C . GLY A 1 360 ? -35.205 -44.129 -35.155 1 93.53 360 GLY A C 1
ATOM 2705 O O . GLY A 1 360 ? -34.663 -43.633 -34.165 1 93.53 360 GLY A O 1
ATOM 2706 N N . LYS A 1 361 ? -34.659 -44.076 -36.36 1 94.67 361 LYS A N 1
ATOM 2707 C CA . LYS A 1 361 ? -33.277 -43.684 -36.617 1 94.67 361 LYS A CA 1
ATOM 2708 C C . LYS A 1 361 ? -33.137 -42.165 -36.668 1 94.67 361 LYS A C 1
ATOM 2710 O O . LYS A 1 361 ? -32.047 -41.629 -36.456 1 94.67 361 LYS A O 1
ATOM 2715 N N . TYR A 1 362 ? -34.195 -41.427 -36.928 1 96.31 362 TYR A N 1
ATOM 2716 C CA . TYR A 1 362 ? -34.156 -39.979 -37.094 1 96.31 362 TYR A CA 1
ATOM 2717 C C . TYR A 1 362 ? -35.046 -39.288 -36.067 1 96.31 362 TYR A C 1
ATOM 2719 O O . TYR A 1 362 ? -35.931 -38.509 -36.427 1 96.31 362 TYR A O 1
ATOM 2727 N N . GLN A 1 363 ? -34.672 -39.522 -34.76 1 93.9 363 GLN A N 1
ATOM 2728 C CA . GLN A 1 363 ? -35.484 -39.031 -33.652 1 93.9 363 GLN A CA 1
ATOM 2729 C C . GLN A 1 363 ? -35.084 -37.61 -33.264 1 93.9 363 GLN A C 1
ATOM 2731 O O . GLN A 1 363 ? -35.934 -36.802 -32.885 1 93.9 363 GLN A O 1
ATOM 2736 N N . ALA A 1 364 ? -33.828 -37.311 -33.359 1 95.45 364 ALA A N 1
ATOM 2737 C CA . ALA A 1 364 ? -33.341 -36 -32.936 1 95.45 364 ALA A CA 1
ATOM 2738 C C . ALA A 1 364 ? -33.38 -35.003 -34.091 1 95.45 364 ALA A C 1
ATOM 2740 O O . ALA A 1 364 ? -33.799 -33.856 -33.915 1 95.45 364 ALA A O 1
ATOM 2741 N N . TYR A 1 365 ? -32.906 -35.497 -35.263 1 97.29 365 TYR A N 1
ATOM 2742 C CA . TYR A 1 365 ? -32.855 -34.685 -36.474 1 97.29 365 TYR A CA 1
ATOM 2743 C C . TYR A 1 365 ? -33.38 -35.462 -37.675 1 97.29 365 TYR A C 1
ATOM 2745 O O . TYR A 1 365 ? -33.12 -36.66 -37.809 1 97.29 365 TYR A O 1
ATOM 2753 N N . SER A 1 366 ? -34.072 -34.782 -38.554 1 97.19 366 SER A N 1
ATOM 2754 C CA . SER A 1 366 ? -34.671 -35.423 -39.719 1 97.19 366 SER A CA 1
ATOM 2755 C C . SER A 1 366 ? -33.607 -35.831 -40.734 1 97.19 366 SER A C 1
ATOM 2757 O O . SER A 1 366 ? -32.481 -35.332 -40.694 1 97.19 366 SER A O 1
ATOM 2759 N N . GLU A 1 367 ? -33.991 -36.782 -41.518 1 96.75 367 GLU A N 1
ATOM 2760 C CA . GLU A 1 367 ? -33.09 -37.217 -42.581 1 96.75 367 GLU A CA 1
ATOM 2761 C C . GLU A 1 367 ? -32.668 -36.044 -43.461 1 96.75 367 GLU A C 1
ATOM 2763 O O . GLU A 1 367 ? -31.516 -35.97 -43.895 1 96.75 367 GLU A O 1
ATOM 2768 N N . ASP A 1 368 ? -33.586 -35.158 -43.67 1 96.62 368 ASP A N 1
ATOM 2769 C CA . ASP A 1 368 ? -33.306 -33.976 -44.481 1 96.62 368 ASP A CA 1
ATOM 2770 C C . ASP A 1 368 ? -32.273 -33.078 -43.803 1 96.62 368 ASP A C 1
ATOM 2772 O O . ASP A 1 368 ? -31.367 -32.561 -44.46 1 96.62 368 ASP A O 1
ATOM 2776 N N . GLN A 1 369 ? -32.404 -32.853 -42.546 1 97.16 369 GLN A N 1
ATOM 2777 C CA . GLN A 1 369 ? -31.45 -32.037 -41.803 1 97.16 369 GLN A CA 1
ATOM 2778 C C . GLN A 1 369 ? -30.054 -32.651 -41.84 1 97.16 369 GLN A C 1
ATOM 2780 O O . GLN A 1 369 ? -29.065 -31.947 -42.055 1 97.16 369 GLN A O 1
ATOM 2785 N N . VAL A 1 370 ? -29.989 -33.96 -41.628 1 97.42 370 VAL A N 1
ATOM 2786 C CA . VAL A 1 370 ? -28.714 -34.668 -41.574 1 97.42 370 VAL A CA 1
ATOM 2787 C C . VAL A 1 370 ? -27.999 -34.548 -42.918 1 97.42 370 VAL A C 1
ATOM 2789 O O . VAL A 1 370 ? -26.794 -34.292 -42.967 1 97.42 370 VAL A O 1
ATOM 2792 N N . ASN A 1 371 ? -28.749 -34.636 -44.005 1 95.94 371 ASN A N 1
ATOM 2793 C CA . ASN A 1 371 ? -28.134 -34.726 -45.325 1 95.94 371 ASN A CA 1
ATOM 2794 C C . ASN A 1 371 ? -27.904 -33.345 -45.932 1 95.94 371 ASN A C 1
ATOM 2796 O O . ASN A 1 371 ? -27.037 -33.176 -46.791 1 95.94 371 ASN A O 1
ATOM 2800 N N . ASN A 1 372 ? -28.676 -32.333 -45.456 1 96.53 372 ASN A N 1
ATOM 2801 C CA . ASN A 1 372 ? -28.669 -31.081 -46.206 1 96.53 372 ASN A CA 1
ATOM 2802 C C . ASN A 1 372 ? -28.32 -29.895 -45.312 1 96.53 372 ASN A C 1
ATOM 2804 O O . ASN A 1 372 ? -28.4 -28.743 -45.743 1 96.53 372 ASN A O 1
ATOM 2808 N N . TRP A 1 373 ? -27.88 -30.12 -44.12 1 97.57 373 TRP A N 1
ATOM 2809 C CA . TRP A 1 373 ? -27.598 -29.021 -43.203 1 97.57 373 TRP A CA 1
ATOM 2810 C C . TRP A 1 373 ? -26.585 -28.054 -43.807 1 97.57 373 TRP A C 1
ATOM 2812 O O . TRP A 1 373 ? -26.79 -26.838 -43.787 1 97.57 373 TRP A O 1
ATOM 2822 N N . VAL A 1 374 ? -25.441 -28.574 -44.342 1 96.5 374 VAL A N 1
ATOM 2823 C CA . VAL A 1 374 ? -24.347 -27.77 -44.877 1 96.5 374 VAL A CA 1
ATOM 2824 C C . VAL A 1 374 ? -24.83 -26.985 -46.094 1 96.5 374 VAL A C 1
ATOM 2826 O O . VAL A 1 374 ? -24.497 -25.808 -46.253 1 96.5 374 VAL A O 1
ATOM 2829 N N . LYS A 1 375 ? -25.635 -27.645 -46.878 1 96.26 375 LYS A N 1
ATOM 2830 C CA . LYS A 1 375 ? -26.192 -26.985 -48.056 1 96.26 375 LYS A CA 1
ATOM 2831 C C . LYS A 1 375 ? -27.144 -25.861 -47.658 1 96.26 375 LYS A C 1
ATOM 2833 O O . LYS A 1 375 ? -27.099 -24.771 -48.231 1 96.26 375 LYS A O 1
ATOM 2838 N N . ASN A 1 376 ? -27.963 -26.161 -46.734 1 97.01 376 ASN A N 1
ATOM 2839 C CA . ASN A 1 376 ? -28.951 -25.182 -46.292 1 97.01 376 ASN A CA 1
ATOM 2840 C C . ASN A 1 376 ? -28.293 -24.006 -45.575 1 97.01 376 ASN A C 1
ATOM 2842 O O . ASN A 1 376 ? -28.838 -22.901 -45.557 1 97.01 376 ASN A O 1
ATOM 2846 N N . ASN A 1 377 ? -27.121 -24.273 -44.917 1 96.88 377 ASN A N 1
ATOM 2847 C CA . ASN A 1 377 ? -26.385 -23.199 -44.258 1 96.88 377 ASN A CA 1
ATOM 2848 C C . ASN A 1 377 ? -26.006 -22.094 -45.24 1 96.88 377 ASN A C 1
ATOM 2850 O O . ASN A 1 377 ? -25.99 -20.916 -44.88 1 96.88 377 ASN A O 1
ATOM 2854 N N . ALA A 1 378 ? -25.706 -22.427 -46.53 1 95.36 378 ALA A N 1
ATOM 2855 C CA . ALA A 1 378 ? -25.3 -21.465 -47.551 1 95.36 378 ALA A CA 1
ATOM 2856 C C . ALA A 1 378 ? -26.421 -20.472 -47.845 1 95.36 378 ALA A C 1
ATOM 2858 O O . ALA A 1 378 ? -26.161 -19.303 -48.141 1 95.36 378 ALA A O 1
ATOM 2859 N N . THR A 1 379 ? -27.655 -20.934 -47.691 1 94.66 379 THR A N 1
ATOM 2860 C CA . THR A 1 379 ? -28.784 -20.082 -48.049 1 94.66 379 THR A CA 1
ATOM 2861 C C . THR A 1 379 ? -29.427 -19.484 -46.8 1 94.66 379 THR A C 1
ATOM 2863 O O . THR A 1 379 ? -30.061 -18.429 -46.868 1 94.66 379 THR A O 1
ATOM 2866 N N . ASN A 1 380 ? -29.42 -20.229 -45.738 1 95.78 380 ASN A N 1
ATOM 2867 C CA . ASN A 1 380 ? -30.035 -19.789 -44.491 1 95.78 380 ASN A CA 1
ATOM 2868 C C . ASN A 1 380 ? -29.152 -20.107 -43.287 1 95.78 380 ASN A C 1
ATOM 2870 O O . ASN A 1 380 ? -29.487 -20.974 -42.478 1 95.78 380 ASN A O 1
ATOM 2874 N N . PRO A 1 381 ? -28.105 -19.366 -43.049 1 95.88 381 PRO A N 1
ATOM 2875 C CA . PRO A 1 381 ? -27.139 -19.679 -41.993 1 95.88 381 PRO A CA 1
ATOM 2876 C C . PRO A 1 381 ? -27.711 -19.48 -40.591 1 95.88 381 PRO A C 1
ATOM 2878 O O . PRO A 1 381 ? -27.202 -20.054 -39.625 1 95.88 381 PRO A O 1
ATOM 2881 N N . ASN A 1 382 ? -28.747 -18.674 -40.363 1 96.66 382 ASN A N 1
ATOM 2882 C CA . ASN A 1 382 ? -29.337 -18.467 -39.044 1 96.66 382 ASN A CA 1
ATOM 2883 C C . ASN A 1 382 ? -30.155 -19.677 -38.601 1 96.66 382 ASN A C 1
ATOM 2885 O O . ASN A 1 382 ? -30.204 -19.996 -37.412 1 96.66 382 ASN A O 1
ATOM 2889 N N . GLN A 1 383 ? -30.759 -20.331 -39.546 1 94.82 383 GLN A N 1
ATOM 2890 C CA . GLN A 1 383 ? -31.538 -21.524 -39.233 1 94.82 383 GLN A CA 1
ATOM 2891 C C . GLN A 1 383 ? -30.651 -22.766 -39.193 1 94.82 383 GLN A C 1
ATOM 2893 O O . GLN A 1 383 ? -30.914 -23.699 -38.431 1 94.82 383 GLN A O 1
ATOM 2898 N N . TYR A 1 384 ? -29.625 -22.774 -40.11 1 97.15 384 TYR A N 1
ATOM 2899 C CA . TYR A 1 384 ? -28.696 -23.895 -40.196 1 97.15 384 TYR A CA 1
ATOM 2900 C C . TYR A 1 384 ? -27.268 -23.442 -39.921 1 97.15 384 TYR A C 1
ATOM 2902 O O . TYR A 1 384 ? -26.402 -23.532 -40.795 1 97.15 384 TYR A O 1
ATOM 2910 N N . PRO A 1 385 ? -27.01 -23.061 -38.718 1 96.96 385 PRO A N 1
ATOM 2911 C CA . PRO A 1 385 ? -25.696 -22.502 -38.393 1 96.96 385 PRO A CA 1
ATOM 2912 C C . PRO A 1 385 ? -24.585 -23.549 -38.423 1 96.96 385 PRO A C 1
ATOM 2914 O O . PRO A 1 385 ? -24.833 -24.726 -38.151 1 96.96 385 PRO A O 1
ATOM 2917 N N . ILE A 1 386 ? -23.407 -23.169 -38.781 1 97.57 386 ILE A N 1
ATOM 2918 C CA . ILE A 1 386 ? -22.151 -23.895 -38.628 1 97.57 386 ILE A CA 1
ATOM 2919 C C . ILE A 1 386 ? -21.13 -23.016 -37.908 1 97.57 386 ILE A C 1
ATOM 2921 O O . ILE A 1 386 ? -20.462 -22.19 -38.534 1 97.57 386 ILE A O 1
ATOM 2925 N N . THR A 1 387 ? -21.011 -23.193 -36.633 1 96.99 387 THR A N 1
ATOM 2926 C CA . THR A 1 387 ? -20.177 -22.327 -35.807 1 96.99 387 THR A CA 1
ATOM 2927 C C . THR A 1 387 ? -18.934 -23.071 -35.327 1 96.99 387 THR A C 1
ATOM 2929 O O . THR A 1 387 ? -19.039 -24.113 -34.676 1 96.99 387 THR A O 1
ATOM 2932 N N . ASP A 1 388 ? -17.755 -22.595 -35.66 1 95.78 388 ASP A N 1
ATOM 2933 C CA . ASP A 1 388 ? -16.52 -23.025 -35.012 1 95.78 388 ASP A CA 1
ATOM 2934 C C . ASP A 1 388 ? -16.229 -22.184 -33.771 1 95.78 388 ASP A C 1
ATOM 2936 O O . ASP A 1 388 ? -15.549 -21.159 -33.855 1 95.78 388 ASP A O 1
ATOM 2940 N N . TRP A 1 389 ? -16.656 -22.652 -32.722 1 96.51 389 TRP A N 1
ATOM 2941 C CA . TRP A 1 389 ? -16.598 -21.9 -31.473 1 96.51 389 TRP A CA 1
ATOM 2942 C C . TRP A 1 389 ? -15.156 -21.583 -31.094 1 96.51 389 TRP A C 1
ATOM 2944 O O . TRP A 1 389 ? -14.871 -20.513 -30.55 1 96.51 389 TRP A O 1
ATOM 2954 N N . GLN A 1 390 ? -14.189 -22.483 -31.298 1 94.75 390 GLN A N 1
ATOM 2955 C CA . GLN A 1 390 ? -12.786 -22.265 -30.962 1 94.75 390 GLN A CA 1
ATOM 2956 C C . GLN A 1 390 ? -12.191 -21.129 -31.789 1 94.75 390 GLN A C 1
ATOM 2958 O O . GLN A 1 390 ? -11.508 -20.254 -31.253 1 94.75 390 GLN A O 1
ATOM 2963 N N . ASP A 1 391 ? -12.451 -21.149 -33.016 1 94.63 391 ASP A N 1
ATOM 2964 C CA . ASP A 1 391 ? -11.93 -20.108 -33.896 1 94.63 391 ASP A CA 1
ATOM 2965 C C . ASP A 1 391 ? -12.592 -18.762 -33.605 1 94.63 391 ASP A C 1
ATOM 2967 O O . ASP A 1 391 ? -11.978 -17.709 -33.793 1 94.63 391 ASP A O 1
ATOM 2971 N N . LEU A 1 392 ? -13.888 -18.795 -33.265 1 96.03 392 LEU A N 1
ATOM 2972 C CA . LEU A 1 392 ? -14.635 -17.578 -32.965 1 96.03 392 LEU A CA 1
ATOM 2973 C C . LEU A 1 392 ? -14.089 -16.899 -31.714 1 96.03 392 LEU A C 1
ATOM 2975 O O . LEU A 1 392 ? -14.054 -15.669 -31.635 1 96.03 392 LEU A O 1
ATOM 2979 N N . ILE A 1 393 ? -13.649 -17.671 -30.802 1 96.69 393 ILE A N 1
ATOM 2980 C CA . ILE A 1 393 ? -13.338 -17.132 -29.483 1 96.69 393 ILE A CA 1
ATOM 2981 C C . ILE A 1 393 ? -11.827 -16.964 -29.338 1 96.69 393 ILE A C 1
ATOM 2983 O O . ILE A 1 393 ? -11.355 -15.932 -28.856 1 96.69 393 ILE A O 1
ATOM 2987 N N . LEU A 1 394 ? -11.043 -17.97 -29.788 1 95.82 394 LEU A N 1
ATOM 2988 C CA . LEU A 1 394 ? -9.615 -18.001 -29.494 1 95.82 394 LEU A CA 1
ATOM 2989 C C . LEU A 1 394 ? -8.821 -17.28 -30.578 1 95.82 394 LEU A C 1
ATOM 2991 O O . LEU A 1 394 ? -9.113 -17.425 -31.767 1 95.82 394 LEU A O 1
ATOM 2995 N N . GLU A 1 395 ? -7.894 -16.592 -30.108 1 94.55 395 GLU A N 1
ATOM 2996 C CA . GLU A 1 395 ? -6.896 -16.03 -31.012 1 94.55 395 GLU A CA 1
ATOM 2997 C C . GLU A 1 395 ? -5.789 -17.038 -31.308 1 94.55 395 GLU A C 1
ATOM 2999 O O . GLU A 1 395 ? -5.55 -17.955 -30.519 1 94.55 395 GLU A O 1
ATOM 3004 N N . LYS A 1 396 ? -5.175 -16.797 -32.386 1 94.16 396 LYS A N 1
ATOM 3005 C CA . LYS A 1 396 ? -4.126 -17.726 -32.796 1 94.16 396 LYS A CA 1
ATOM 3006 C C . LYS A 1 396 ? -2.863 -17.532 -31.963 1 94.16 396 LYS A C 1
ATOM 3008 O O . LYS A 1 396 ? -2.055 -18.452 -31.827 1 94.16 396 LYS A O 1
ATOM 3013 N N . SER A 1 397 ? -2.683 -16.365 -31.536 1 95.9 397 SER A N 1
ATOM 3014 C CA . SER A 1 397 ? -1.539 -16.057 -30.684 1 95.9 397 SER A CA 1
ATOM 3015 C C . SER A 1 397 ? -1.797 -14.812 -29.841 1 95.9 397 SER A C 1
ATOM 3017 O O . SER A 1 397 ? -2.726 -14.051 -30.116 1 95.9 397 SER A O 1
ATOM 3019 N N . ALA A 1 398 ? -1.139 -14.667 -28.818 1 96.92 398 ALA A N 1
ATOM 3020 C CA . ALA A 1 398 ? -1.16 -13.483 -27.963 1 96.92 398 ALA A CA 1
ATOM 3021 C C . ALA A 1 398 ? 0.244 -12.911 -27.785 1 96.92 398 ALA A C 1
ATOM 3023 O O . ALA A 1 398 ? 1.232 -13.647 -27.831 1 96.92 398 ALA A O 1
ATOM 3024 N N . THR A 1 399 ? 0.375 -11.642 -27.555 1 96.45 399 THR A N 1
ATOM 3025 C CA . THR A 1 399 ? 1.679 -10.997 -27.446 1 96.45 399 THR A CA 1
ATOM 3026 C C . THR A 1 399 ? 2.147 -10.966 -25.994 1 96.45 399 THR A C 1
ATOM 3028 O O . THR A 1 399 ? 1.333 -11.036 -25.072 1 96.45 399 THR A O 1
ATOM 3031 N N . ARG A 1 400 ? 3.395 -10.905 -25.811 1 96.21 400 ARG A N 1
ATOM 3032 C CA . ARG A 1 400 ? 4.029 -10.736 -24.508 1 96.21 400 ARG A CA 1
ATOM 3033 C C . ARG A 1 400 ? 5.257 -9.838 -24.608 1 96.21 400 ARG A C 1
ATOM 3035 O O . ARG A 1 400 ? 5.953 -9.841 -25.626 1 96.21 400 ARG A O 1
ATOM 3042 N N . GLN A 1 401 ? 5.56 -9.094 -23.647 1 96.56 401 GLN A N 1
ATOM 3043 C CA . GLN A 1 401 ? 6.75 -8.251 -23.597 1 96.56 401 GLN A CA 1
ATOM 3044 C C . GLN A 1 401 ? 7.283 -8.135 -22.172 1 96.56 401 GLN A C 1
ATOM 3046 O O . GLN A 1 401 ? 6.521 -8.233 -21.209 1 96.56 401 GLN A O 1
ATOM 3051 N N . SER A 1 402 ? 8.537 -8.04 -22.023 1 95.4 402 SER A N 1
ATOM 3052 C CA . SER A 1 402 ? 9.229 -7.844 -20.754 1 95.4 402 SER A CA 1
ATOM 3053 C C . SER A 1 402 ? 10.368 -6.84 -20.894 1 95.4 402 SER A C 1
ATOM 3055 O O . SER A 1 402 ? 11.117 -6.876 -21.873 1 95.4 402 SER A O 1
ATOM 3057 N N . HIS A 1 403 ? 10.469 -5.905 -20.05 1 95.42 403 HIS A N 1
ATOM 3058 C CA . HIS A 1 403 ? 11.541 -4.921 -19.96 1 95.42 403 HIS A CA 1
ATOM 3059 C C . HIS A 1 403 ? 12.112 -4.854 -18.548 1 95.42 403 HIS A C 1
ATOM 3061 O O . HIS A 1 403 ? 11.36 -4.851 -17.57 1 95.42 403 HIS A O 1
ATOM 3067 N N . SER A 1 404 ? 13.388 -4.927 -18.465 1 94.22 404 SER A N 1
ATOM 3068 C CA . SER A 1 404 ? 14.008 -4.782 -17.152 1 94.22 404 SER A CA 1
ATOM 3069 C C . SER A 1 404 ? 15.261 -3.915 -17.225 1 94.22 404 SER A C 1
ATOM 3071 O O . SER A 1 404 ? 16.003 -3.969 -18.209 1 94.22 404 SER A O 1
ATOM 3073 N N . ILE A 1 405 ? 15.492 -3.143 -16.268 1 93.71 405 ILE A N 1
ATOM 3074 C CA . ILE A 1 405 ? 16.678 -2.316 -16.076 1 93.71 405 ILE A CA 1
ATOM 3075 C C . ILE A 1 405 ? 17.335 -2.657 -14.741 1 93.71 405 ILE A C 1
ATOM 3077 O O . ILE A 1 405 ? 16.661 -2.731 -13.711 1 93.71 405 ILE A O 1
ATOM 3081 N N . HIS A 1 406 ? 18.598 -2.955 -14.829 1 93.05 406 HIS A N 1
ATOM 3082 C CA . HIS A 1 406 ? 19.372 -3.284 -13.637 1 93.05 406 HIS A CA 1
ATOM 3083 C C . HIS A 1 406 ? 20.529 -2.309 -13.446 1 93.05 406 HIS A C 1
ATOM 3085 O O . HIS A 1 406 ? 21.329 -2.1 -14.361 1 93.05 406 HIS A O 1
ATOM 3091 N N . LEU A 1 407 ? 20.576 -1.761 -12.314 1 91.64 407 LEU A N 1
ATOM 3092 C CA . LEU A 1 407 ? 21.652 -0.848 -11.945 1 91.64 407 LEU A CA 1
ATOM 3093 C C . LEU A 1 407 ? 22.431 -1.381 -10.747 1 91.64 407 LEU A C 1
ATOM 3095 O O . LEU A 1 407 ? 21.837 -1.766 -9.737 1 91.64 407 LEU A O 1
ATOM 3099 N N . SER A 1 408 ? 23.737 -1.468 -10.869 1 91.09 408 SER A N 1
ATOM 3100 C CA . SER A 1 408 ? 24.593 -1.933 -9.783 1 91.09 408 SER A CA 1
ATOM 3101 C C . SER A 1 408 ? 25.779 -0.997 -9.575 1 91.09 408 SER A C 1
ATOM 3103 O O . SER A 1 408 ? 26.391 -0.536 -10.541 1 91.09 408 SER A O 1
ATOM 3105 N N . GLY A 1 409 ? 26.012 -0.646 -8.369 1 88.51 409 GLY A N 1
ATOM 3106 C CA . GLY A 1 409 ? 27.156 0.156 -7.965 1 88.51 409 GLY A CA 1
ATOM 3107 C C . GLY A 1 409 ? 27.706 -0.231 -6.605 1 88.51 409 GLY A C 1
ATOM 3108 O O . GLY A 1 409 ? 26.943 -0.472 -5.667 1 88.51 409 GLY A O 1
ATOM 3109 N N . GLY A 1 410 ? 29.027 -0.406 -6.598 1 87.68 410 GLY A N 1
ATOM 3110 C CA . GLY A 1 410 ? 29.584 -0.83 -5.323 1 87.68 410 GLY A CA 1
ATOM 3111 C C . GLY A 1 410 ? 30.9 -0.152 -4.992 1 87.68 410 GLY A C 1
ATOM 3112 O O . GLY A 1 410 ? 31.681 0.171 -5.89 1 87.68 410 GLY A O 1
ATOM 3113 N N . SER A 1 411 ? 31.104 0.135 -3.707 1 85.47 411 SER A N 1
ATOM 3114 C CA . SER A 1 411 ? 32.357 0.544 -3.08 1 85.47 411 SER A CA 1
ATOM 3115 C C . SER A 1 411 ? 32.593 -0.208 -1.775 1 85.47 411 SER A C 1
ATOM 3117 O O . SER A 1 411 ? 31.797 -1.069 -1.396 1 85.47 411 SER A O 1
ATOM 3119 N N . LYS A 1 412 ? 33.692 0.091 -1.188 1 81.84 412 LYS A N 1
ATOM 3120 C CA . LYS A 1 412 ? 34.004 -0.588 0.066 1 81.84 412 LYS A CA 1
ATOM 3121 C C . LYS A 1 412 ? 33.046 -0.162 1.175 1 81.84 412 LYS A C 1
ATOM 3123 O O . LYS A 1 412 ? 32.844 -0.897 2.144 1 81.84 412 LYS A O 1
ATOM 3128 N N . VAL A 1 413 ? 32.494 0.961 0.921 1 85.29 413 VAL A N 1
ATOM 3129 C CA . VAL A 1 413 ? 31.676 1.511 1.997 1 85.29 413 VAL A CA 1
ATOM 3130 C C . VAL A 1 413 ? 30.201 1.229 1.722 1 85.29 413 VAL A C 1
ATOM 3132 O O . VAL A 1 413 ? 29.425 0.99 2.65 1 85.29 413 VAL A O 1
ATOM 3135 N N . VAL A 1 414 ? 29.819 1.296 0.431 1 90.78 414 VAL A N 1
ATOM 3136 C CA . VAL A 1 414 ? 28.41 1.12 0.094 1 90.78 414 VAL A CA 1
ATOM 3137 C C . VAL A 1 414 ? 28.285 0.33 -1.207 1 90.78 414 VAL A C 1
ATOM 3139 O O . VAL A 1 414 ? 29.072 0.524 -2.137 1 90.78 414 VAL A O 1
ATOM 3142 N N . LYS A 1 415 ? 27.379 -0.582 -1.223 1 93.44 415 LYS A N 1
ATOM 3143 C CA . LYS A 1 415 ? 27.007 -1.359 -2.402 1 93.44 415 LYS A CA 1
ATOM 3144 C C . LYS A 1 415 ? 25.498 -1.33 -2.626 1 93.44 415 LYS A C 1
ATOM 3146 O O . LYS A 1 415 ? 24.723 -1.598 -1.705 1 93.44 415 LYS A O 1
ATOM 3151 N N . THR A 1 416 ? 25.119 -0.997 -3.84 1 93.5 416 THR A N 1
ATOM 3152 C CA . THR A 1 416 ? 23.695 -0.927 -4.15 1 93.5 416 THR A CA 1
ATOM 3153 C C . THR A 1 416 ? 23.39 -1.655 -5.456 1 93.5 416 THR A C 1
ATOM 3155 O O . THR A 1 416 ? 24.094 -1.475 -6.452 1 93.5 416 THR A O 1
ATOM 3158 N N . LYS A 1 417 ? 22.427 -2.434 -5.455 1 94.84 417 LYS A N 1
ATOM 3159 C CA . LYS A 1 417 ? 21.843 -3.045 -6.646 1 94.84 417 LYS A CA 1
ATOM 3160 C C . LYS A 1 417 ? 20.352 -2.737 -6.747 1 94.84 417 LYS A C 1
ATOM 3162 O O . LYS A 1 417 ? 19.592 -3.01 -5.816 1 94.84 417 LYS A O 1
ATOM 3167 N N . ALA A 1 418 ? 19.965 -2.174 -7.857 1 93.17 418 ALA A N 1
ATOM 3168 C CA . ALA A 1 418 ? 18.569 -1.814 -8.089 1 93.17 418 ALA A CA 1
ATOM 3169 C C . ALA A 1 418 ? 18.057 -2.415 -9.395 1 93.17 418 ALA A C 1
ATOM 3171 O O . ALA A 1 418 ? 18.785 -2.467 -10.389 1 93.17 418 ALA A O 1
ATOM 3172 N N . SER A 1 419 ? 16.809 -2.838 -9.353 1 95.21 419 SER A N 1
ATOM 3173 C CA . SER A 1 419 ? 16.204 -3.387 -10.562 1 95.21 419 SER A CA 1
ATOM 3174 C C . SER A 1 419 ? 14.753 -2.942 -10.706 1 95.21 419 SER A C 1
ATOM 3176 O O . SER A 1 419 ? 14.03 -2.836 -9.713 1 95.21 419 SER A O 1
ATOM 3178 N N . LEU A 1 420 ? 14.349 -2.601 -11.857 1 93.65 420 LEU A N 1
ATOM 3179 C CA . LEU A 1 420 ? 12.979 -2.31 -12.265 1 93.65 420 LEU A CA 1
ATOM 3180 C C . LEU A 1 420 ? 12.569 -3.179 -13.449 1 93.65 420 LEU A C 1
ATOM 3182 O O . LEU A 1 420 ? 13.272 -3.228 -14.461 1 93.65 420 LEU A O 1
ATOM 3186 N N . ALA A 1 421 ? 11.423 -3.829 -13.292 1 95.15 421 ALA A N 1
ATOM 3187 C CA . ALA A 1 421 ? 10.969 -4.71 -14.365 1 95.15 421 ALA A CA 1
ATOM 3188 C C . ALA A 1 421 ? 9.49 -4.491 -14.667 1 95.15 421 ALA A C 1
ATOM 3190 O O . ALA A 1 421 ? 8.697 -4.227 -13.76 1 95.15 421 ALA A O 1
ATOM 3191 N N . TYR A 1 422 ? 9.135 -4.543 -15.911 1 95.52 422 TYR A N 1
ATOM 3192 C CA . TYR A 1 422 ? 7.765 -4.495 -16.409 1 95.52 422 TYR A CA 1
ATOM 3193 C C . TYR A 1 422 ? 7.462 -5.702 -17.288 1 95.52 422 TYR A C 1
ATOM 3195 O O . TYR A 1 422 ? 8.191 -5.982 -18.243 1 95.52 422 TYR A O 1
ATOM 3203 N N . ASP A 1 423 ? 6.348 -6.371 -16.979 1 96.27 423 ASP A N 1
ATOM 3204 C CA . ASP A 1 423 ? 5.883 -7.511 -17.763 1 96.27 423 ASP A CA 1
ATOM 3205 C C . ASP A 1 423 ? 4.429 -7.325 -18.192 1 96.27 423 ASP A C 1
ATOM 3207 O O . ASP A 1 423 ? 3.592 -6.892 -17.398 1 96.27 423 ASP A O 1
ATOM 3211 N N . GLU A 1 424 ? 4.147 -7.64 -19.428 1 97.19 424 GLU A N 1
ATOM 3212 C CA . GLU A 1 424 ? 2.785 -7.684 -19.952 1 97.19 424 GLU A CA 1
ATOM 3213 C C . GLU A 1 424 ? 2.56 -8.931 -20.801 1 97.19 424 GLU A C 1
ATOM 3215 O O . GLU A 1 424 ? 3.343 -9.221 -21.708 1 97.19 424 GLU A O 1
ATOM 3220 N N . VAL A 1 425 ? 1.527 -9.619 -20.475 1 96.54 425 VAL A N 1
ATOM 3221 C CA . VAL A 1 425 ? 1.175 -10.832 -21.204 1 96.54 425 VAL A CA 1
ATOM 3222 C C . VAL A 1 425 ? -0.288 -10.768 -21.638 1 96.54 425 VAL A C 1
ATOM 3224 O O . VAL A 1 425 ? -1.181 -10.588 -20.807 1 96.54 425 VAL A O 1
ATOM 3227 N N . GLY A 1 426 ? -0.484 -10.927 -22.934 1 96.81 426 GLY A N 1
ATOM 3228 C CA . GLY A 1 426 ? -1.843 -10.984 -23.449 1 96.81 426 GLY A CA 1
ATOM 3229 C C . GLY A 1 426 ? -2.459 -12.367 -23.355 1 96.81 426 GLY A C 1
ATOM 3230 O O . GLY A 1 426 ? -1.748 -13.358 -23.176 1 96.81 426 GLY A O 1
ATOM 3231 N N . GLY A 1 427 ? -3.785 -12.413 -23.439 1 96.55 427 GLY A N 1
ATOM 3232 C CA . GLY A 1 427 ? -4.504 -13.677 -23.434 1 96.55 427 GLY A CA 1
ATOM 3233 C C . GLY A 1 427 ? -4.916 -14.135 -24.82 1 96.55 427 GLY A C 1
ATOM 3234 O O . GLY A 1 427 ? -4.869 -13.357 -25.776 1 96.55 427 GLY A O 1
ATOM 3235 N N . LEU A 1 428 ? -5.344 -15.34 -24.943 1 96.74 428 LEU A N 1
ATOM 3236 C CA . LEU A 1 428 ? -5.72 -15.943 -26.217 1 96.74 428 LEU A CA 1
ATOM 3237 C C . LEU A 1 428 ? -7.163 -15.603 -26.575 1 96.74 428 LEU A C 1
ATOM 3239 O O . LEU A 1 428 ? -7.714 -16.146 -27.535 1 96.74 428 LEU A O 1
ATOM 3243 N N . TYR A 1 429 ? -7.8 -14.793 -25.762 1 96.01 429 TYR A N 1
ATOM 3244 C CA . TYR A 1 429 ? -9.133 -14.301 -26.091 1 96.01 429 TYR A CA 1
ATOM 3245 C C . TYR A 1 429 ? -9.274 -12.826 -25.731 1 96.01 429 TYR A C 1
ATOM 3247 O O . TYR A 1 429 ? -8.442 -12.276 -25.006 1 96.01 429 TYR A O 1
ATOM 3255 N N . GLY A 1 430 ? -10.231 -12.251 -26.262 1 92.03 430 GLY A N 1
ATOM 3256 C CA . GLY A 1 430 ? -10.356 -10.803 -26.206 1 92.03 430 GLY A CA 1
ATOM 3257 C C . GLY A 1 430 ? -10.492 -10.27 -24.792 1 92.03 430 GLY A C 1
ATOM 3258 O O . GLY A 1 430 ? -11.131 -10.898 -23.945 1 92.03 430 GLY A O 1
ATOM 3259 N N . ASP A 1 431 ? -9.806 -9.139 -24.583 1 93.82 431 ASP A N 1
ATOM 3260 C CA . ASP A 1 431 ? -9.936 -8.332 -23.374 1 93.82 431 ASP A CA 1
ATOM 3261 C C . ASP A 1 431 ? -9.321 -9.044 -22.171 1 93.82 431 ASP A C 1
ATOM 3263 O O . ASP A 1 431 ? -9.895 -9.037 -21.079 1 93.82 431 ASP A O 1
ATOM 3267 N N . ARG A 1 432 ? -8.362 -9.836 -22.329 1 96.98 432 ARG A N 1
ATOM 3268 C CA . ARG A 1 432 ? -7.623 -10.534 -21.282 1 96.98 432 ARG A CA 1
ATOM 3269 C C . ARG A 1 432 ? -6.148 -10.147 -21.302 1 96.98 432 ARG A C 1
ATOM 3271 O O . ARG A 1 432 ? -5.482 -10.272 -22.332 1 96.98 432 ARG A O 1
ATOM 3278 N N . TYR A 1 433 ? -5.598 -9.676 -20.229 1 97.07 433 TYR A N 1
ATOM 3279 C CA . TYR A 1 433 ? -4.17 -9.388 -20.15 1 97.07 433 TYR A CA 1
ATOM 3280 C C . TYR A 1 433 ? -3.706 -9.328 -18.7 1 97.07 433 TYR A C 1
ATOM 3282 O O . TYR A 1 433 ? -4.525 -9.318 -17.779 1 97.07 433 TYR A O 1
ATOM 3290 N N . PHE A 1 434 ? -2.412 -9.407 -18.464 1 96.43 434 PHE A N 1
ATOM 3291 C CA . PHE A 1 434 ? -1.721 -9.323 -17.183 1 96.43 434 PHE A CA 1
ATOM 3292 C C . PHE A 1 434 ? -0.578 -8.317 -17.25 1 96.43 434 PHE A C 1
ATOM 3294 O O . PHE A 1 434 ? 0.164 -8.278 -18.233 1 96.43 434 PHE A O 1
ATOM 3301 N N . GLN A 1 435 ? -0.457 -7.51 -16.235 1 97.03 435 GLN A N 1
ATOM 3302 C CA . GLN A 1 435 ? 0.645 -6.563 -16.102 1 97.03 435 GLN A CA 1
ATOM 3303 C C . GLN A 1 435 ? 1.308 -6.678 -14.733 1 97.03 435 GLN A C 1
ATOM 3305 O O . GLN A 1 435 ? 0.63 -6.888 -13.725 1 97.03 435 GLN A O 1
ATOM 3310 N N . ARG A 1 436 ? 2.602 -6.55 -14.704 1 96.22 436 ARG A N 1
ATOM 3311 C CA . ARG A 1 436 ? 3.346 -6.616 -13.45 1 96.22 436 ARG A CA 1
ATOM 3312 C C . ARG A 1 436 ? 4.48 -5.596 -13.432 1 96.22 436 ARG A C 1
ATOM 3314 O O . ARG A 1 436 ? 5.236 -5.483 -14.399 1 96.22 436 ARG A O 1
ATOM 3321 N N . TYR A 1 437 ? 4.594 -4.837 -12.424 1 94.39 437 TYR A N 1
ATOM 3322 C CA . TYR A 1 437 ? 5.722 -3.971 -12.099 1 94.39 437 TYR A CA 1
ATOM 3323 C C . TYR A 1 437 ? 6.471 -4.488 -10.876 1 94.39 437 TYR A C 1
ATOM 3325 O O . TYR A 1 437 ? 5.862 -4.774 -9.843 1 94.39 437 TYR A O 1
ATOM 3333 N N . THR A 1 438 ? 7.765 -4.649 -10.996 1 94.38 438 THR A N 1
ATOM 3334 C CA . THR A 1 438 ? 8.586 -5.092 -9.875 1 94.38 438 THR A CA 1
ATOM 3335 C C . THR A 1 438 ? 9.758 -4.14 -9.653 1 94.38 438 THR A C 1
ATOM 3337 O O . THR A 1 438 ? 10.473 -3.798 -10.597 1 94.38 438 THR A O 1
ATOM 3340 N N . LEU A 1 439 ? 9.943 -3.724 -8.501 1 93.27 439 LEU A N 1
ATOM 3341 C CA . LEU A 1 439 ? 11.069 -2.902 -8.072 1 93.27 439 LEU A CA 1
ATOM 3342 C C . LEU A 1 439 ? 11.799 -3.55 -6.9 1 93.27 439 LEU A C 1
ATOM 3344 O O . LEU A 1 439 ? 11.166 -4 -5.941 1 93.27 439 LEU A O 1
ATOM 3348 N N . ARG A 1 440 ? 13.061 -3.652 -6.956 1 94.96 440 ARG A N 1
ATOM 3349 C CA . ARG A 1 440 ? 13.888 -4.162 -5.867 1 94.96 440 ARG A CA 1
ATOM 3350 C C . ARG A 1 440 ? 15.152 -3.325 -5.702 1 94.96 440 ARG A C 1
ATOM 3352 O O . ARG A 1 440 ? 15.82 -2.998 -6.686 1 94.96 440 ARG A O 1
ATOM 3359 N N . VAL A 1 441 ? 15.519 -2.984 -4.506 1 93.67 441 VAL A N 1
ATOM 3360 C CA . VAL A 1 441 ? 16.732 -2.248 -4.168 1 93.67 441 VAL A CA 1
ATOM 3361 C C . VAL A 1 441 ? 17.42 -2.907 -2.974 1 93.67 441 VAL A C 1
ATOM 3363 O O . VAL A 1 441 ? 16.854 -2.969 -1.88 1 93.67 441 VAL A O 1
ATOM 3366 N N . ASN A 1 442 ? 18.578 -3.388 -3.159 1 94.77 442 ASN A N 1
ATOM 3367 C CA . ASN A 1 442 ? 19.415 -3.966 -2.113 1 94.77 442 ASN A CA 1
ATOM 3368 C C . ASN A 1 442 ? 20.591 -3.055 -1.769 1 94.77 442 ASN A C 1
ATOM 3370 O O . ASN A 1 442 ? 21.398 -2.721 -2.638 1 94.77 442 ASN A O 1
ATOM 3374 N N . ASN A 1 443 ? 20.737 -2.713 -0.512 1 93.76 443 ASN A N 1
ATOM 3375 C CA . ASN A 1 443 ? 21.809 -1.843 -0.04 1 93.76 443 ASN A CA 1
ATOM 3376 C C . ASN A 1 443 ? 22.619 -2.505 1.072 1 93.76 443 ASN A C 1
ATOM 3378 O O . ASN A 1 443 ? 22.05 -3.051 2.019 1 93.76 443 ASN A O 1
ATOM 3382 N N . ASP A 1 444 ? 23.931 -2.431 0.924 1 93.25 444 ASP A N 1
ATOM 3383 C CA . ASP A 1 444 ? 24.862 -2.865 1.96 1 93.25 444 ASP A CA 1
ATOM 3384 C C . ASP A 1 444 ? 25.768 -1.717 2.4 1 93.25 444 ASP A C 1
ATOM 3386 O O . ASP A 1 444 ? 26.32 -0.998 1.563 1 93.25 444 ASP A O 1
ATOM 3390 N N . PHE A 1 445 ? 25.908 -1.571 3.711 1 91.43 445 PHE A N 1
ATOM 3391 C CA . PHE A 1 445 ? 26.754 -0.532 4.287 1 91.43 445 PHE A CA 1
ATOM 3392 C C . PHE A 1 445 ? 27.81 -1.139 5.203 1 91.43 445 PHE A C 1
ATOM 3394 O O . PHE A 1 445 ? 27.489 -1.936 6.087 1 91.43 445 PHE A O 1
ATOM 3401 N N . ASN A 1 446 ? 29.016 -0.817 4.933 1 89.68 446 ASN A N 1
ATOM 3402 C CA . ASN A 1 446 ? 30.09 -1.072 5.888 1 89.68 446 ASN A CA 1
ATOM 3403 C C . ASN A 1 446 ? 30.462 0.188 6.663 1 89.68 446 ASN A C 1
ATOM 3405 O O . ASN A 1 446 ? 31.329 0.952 6.236 1 89.68 446 ASN A O 1
ATOM 3409 N N . ILE A 1 447 ? 29.971 0.284 7.759 1 85.7 447 ILE A N 1
ATOM 3410 C CA . ILE A 1 447 ? 30.074 1.525 8.518 1 85.7 447 ILE A CA 1
ATOM 3411 C C . ILE A 1 447 ? 31.445 1.611 9.184 1 85.7 447 ILE A C 1
ATOM 3413 O O . ILE A 1 447 ? 32.135 2.627 9.069 1 85.7 447 ILE A O 1
ATOM 3417 N N . THR A 1 448 ? 31.825 0.583 10.025 1 84 448 THR A N 1
ATOM 3418 C CA . THR A 1 448 ? 33.146 0.382 10.61 1 84 448 THR A CA 1
ATOM 3419 C C . THR A 1 448 ? 33.623 -1.051 10.389 1 84 448 THR A C 1
ATOM 3421 O O . THR A 1 448 ? 32.929 -1.852 9.76 1 84 448 THR A O 1
ATOM 3424 N N . GLN A 1 449 ? 34.692 -1.31 10.774 1 81.73 449 GLN A N 1
ATOM 3425 C CA . GLN A 1 449 ? 35.184 -2.679 10.661 1 81.73 449 GLN A CA 1
ATOM 3426 C C . GLN A 1 449 ? 34.331 -3.641 11.483 1 81.73 449 GLN A C 1
ATOM 3428 O O . GLN A 1 449 ? 34.248 -4.83 11.169 1 81.73 449 GLN A O 1
ATOM 3433 N N . LYS A 1 450 ? 33.667 -3.048 12.516 1 87.92 450 LYS A N 1
ATOM 3434 C CA . LYS A 1 450 ? 32.925 -3.915 13.426 1 87.92 450 LYS A CA 1
ATOM 3435 C C . LYS A 1 450 ? 31.423 -3.814 13.178 1 87.92 450 LYS A C 1
ATOM 3437 O O . LYS A 1 450 ? 30.649 -4.63 13.683 1 87.92 450 LYS A O 1
ATOM 3442 N N . LEU A 1 451 ? 30.978 -2.823 12.379 1 89.88 451 LEU A N 1
ATOM 3443 C CA . LEU A 1 451 ? 29.545 -2.595 12.226 1 89.88 451 LEU A CA 1
ATOM 3444 C C . LEU A 1 451 ? 29.165 -2.493 10.753 1 89.88 451 LEU A C 1
ATOM 3446 O O . LEU A 1 451 ? 29.749 -1.702 10.009 1 89.88 451 LEU A O 1
ATOM 3450 N N . SER A 1 452 ? 28.243 -3.315 10.356 1 91.87 452 SER A N 1
ATOM 3451 C CA . SER A 1 452 ? 27.681 -3.245 9.011 1 91.87 452 SER A CA 1
ATOM 3452 C C . SER A 1 452 ? 26.157 -3.271 9.046 1 91.87 452 SER A C 1
ATOM 3454 O O . SER A 1 452 ? 25.56 -3.656 10.054 1 91.87 452 SER A O 1
ATOM 3456 N N . ALA A 1 453 ? 25.533 -2.765 8.003 1 92.76 453 ALA A N 1
ATOM 3457 C CA . ALA A 1 453 ? 24.075 -2.715 7.93 1 92.76 453 ALA A CA 1
ATOM 3458 C C . ALA A 1 453 ? 23.584 -3.069 6.529 1 92.76 453 ALA A C 1
ATOM 3460 O O . ALA A 1 453 ? 24.288 -2.844 5.542 1 92.76 453 ALA A O 1
ATOM 3461 N N . THR A 1 454 ? 22.488 -3.681 6.472 1 94.02 454 THR A N 1
ATOM 3462 C CA . THR A 1 454 ? 21.799 -3.98 5.222 1 94.02 454 THR A CA 1
ATOM 3463 C C . THR A 1 454 ? 20.391 -3.391 5.225 1 94.02 454 THR A C 1
ATOM 3465 O O . THR A 1 454 ? 19.689 -3.453 6.237 1 94.02 454 THR A O 1
ATOM 3468 N N . LEU A 1 455 ? 20.015 -2.785 4.129 1 93.17 455 LEU A N 1
ATOM 3469 C CA . LEU A 1 455 ? 18.67 -2.255 3.938 1 93.17 455 LEU A CA 1
ATOM 3470 C C . LEU A 1 455 ? 18.125 -2.635 2.565 1 93.17 455 LEU A C 1
ATOM 3472 O O . LEU A 1 455 ? 18.513 -2.047 1.554 1 93.17 455 LEU A O 1
ATOM 3476 N N . ASP A 1 456 ? 17.146 -3.515 2.512 1 94.52 456 ASP A N 1
ATOM 3477 C CA . ASP A 1 456 ? 16.532 -3.979 1.272 1 94.52 456 ASP A CA 1
ATOM 3478 C C . ASP A 1 456 ? 15.07 -3.544 1.186 1 94.52 456 ASP A C 1
ATOM 3480 O O . ASP A 1 456 ? 14.357 -3.544 2.191 1 94.52 456 ASP A O 1
ATOM 3484 N N . PHE A 1 457 ? 14.676 -3.192 -0.035 1 91.88 457 PHE A N 1
ATOM 3485 C CA . PHE A 1 457 ? 13.298 -2.8 -0.308 1 91.88 457 PHE A CA 1
ATOM 3486 C C . PHE A 1 457 ? 12.79 -3.463 -1.582 1 91.88 457 PHE A C 1
ATOM 3488 O O . PHE A 1 457 ? 13.528 -3.585 -2.562 1 91.88 457 PHE A O 1
ATOM 3495 N N . ASN A 1 458 ? 11.487 -3.857 -1.58 1 93.6 458 ASN A N 1
ATOM 3496 C CA . ASN A 1 458 ? 10.89 -4.42 -2.786 1 93.6 458 ASN A CA 1
ATOM 3497 C C . ASN A 1 458 ? 9.408 -4.074 -2.893 1 93.6 458 ASN A C 1
ATOM 3499 O O . ASN A 1 458 ? 8.702 -4.03 -1.884 1 93.6 458 ASN A O 1
ATOM 3503 N N . VAL A 1 459 ? 8.943 -3.858 -4.082 1 93.85 459 VAL A N 1
ATOM 3504 C CA . VAL A 1 459 ? 7.546 -3.592 -4.405 1 93.85 459 VAL A CA 1
ATOM 3505 C C . VAL A 1 459 ? 7.133 -4.409 -5.627 1 93.85 459 VAL A C 1
ATOM 3507 O O . VAL A 1 459 ? 7.897 -4.53 -6.588 1 93.85 459 VAL A O 1
ATOM 3510 N N . LYS A 1 460 ? 5.986 -4.988 -5.561 1 95.4 460 LYS A N 1
ATOM 3511 C CA . LYS A 1 460 ? 5.364 -5.689 -6.681 1 95.4 460 LYS A CA 1
ATOM 3512 C C . LYS A 1 460 ? 3.911 -5.258 -6.859 1 95.4 460 LYS A C 1
ATOM 3514 O O . LYS A 1 460 ? 3.126 -5.295 -5.91 1 95.4 460 LYS A O 1
ATOM 3519 N N . ARG A 1 461 ? 3.568 -4.842 -7.948 1 95.31 461 ARG A N 1
ATOM 3520 C CA . ARG A 1 461 ? 2.184 -4.521 -8.284 1 95.31 461 ARG A CA 1
ATOM 3521 C C . ARG A 1 461 ? 1.736 -5.271 -9.534 1 95.31 461 ARG A C 1
ATOM 3523 O O . ARG A 1 461 ? 2.381 -5.184 -10.581 1 95.31 461 ARG A O 1
ATOM 3530 N N . THR A 1 462 ? 0.662 -5.974 -9.436 1 96.67 462 THR A N 1
ATOM 3531 C CA . THR A 1 462 ? 0.129 -6.731 -10.563 1 96.67 462 THR A CA 1
ATOM 3532 C C . THR A 1 462 ? -1.319 -6.336 -10.844 1 96.67 462 THR A C 1
ATOM 3534 O O . THR A 1 462 ? -2.05 -5.949 -9.93 1 96.67 462 THR A O 1
ATOM 3537 N N . LYS A 1 463 ? -1.702 -6.403 -12.056 1 97.13 463 LYS A N 1
ATOM 3538 C CA . LYS A 1 463 ? -3.074 -6.207 -12.514 1 97.13 463 LYS A CA 1
ATOM 3539 C C . LYS A 1 463 ? -3.529 -7.363 -13.4 1 97.13 463 LYS A C 1
ATOM 3541 O O . LYS A 1 463 ? -2.889 -7.669 -14.408 1 97.13 463 LYS A O 1
ATOM 3546 N N . HIS A 1 464 ? -4.521 -8.047 -13.016 1 97.59 464 HIS A N 1
ATOM 3547 C CA . HIS A 1 464 ? -5.223 -9.045 -13.816 1 97.59 464 HIS A CA 1
ATOM 3548 C C . HIS A 1 464 ? -6.506 -8.472 -14.409 1 97.59 464 HIS A C 1
ATOM 3550 O O . HIS A 1 464 ? -7.387 -8.022 -13.673 1 97.59 464 HIS A O 1
ATOM 3556 N N . HIS A 1 465 ? -6.553 -8.375 -15.685 1 97.75 465 HIS A N 1
ATOM 3557 C CA . HIS A 1 465 ? -7.766 -7.96 -16.38 1 97.75 465 HIS A CA 1
ATOM 3558 C C . HIS A 1 465 ? -8.346 -9.102 -17.207 1 97.75 465 HIS A C 1
ATOM 3560 O O . HIS A 1 465 ? -7.644 -9.697 -18.029 1 97.75 465 HIS A O 1
ATOM 3566 N N . MET A 1 466 ? -9.666 -9.385 -17.027 1 97.52 466 MET A N 1
ATOM 3567 C CA . MET A 1 466 ? -10.294 -10.455 -17.796 1 97.52 466 MET A CA 1
ATOM 3568 C C . MET A 1 466 ? -11.802 -10.245 -17.89 1 97.52 466 MET A C 1
ATOM 3570 O O . MET A 1 466 ? -12.394 -9.58 -17.038 1 97.52 466 MET A O 1
ATOM 3574 N N . PRO A 1 467 ? -12.422 -10.851 -18.872 1 96.77 467 PRO A N 1
ATOM 3575 C CA . PRO A 1 467 ? -13.885 -10.908 -18.855 1 96.77 467 PRO A CA 1
ATOM 3576 C C . PRO A 1 467 ? -14.432 -11.687 -17.66 1 96.77 467 PRO A C 1
ATOM 3578 O O . PRO A 1 467 ? -13.737 -12.544 -17.108 1 96.77 467 PRO A O 1
ATOM 3581 N N . GLN A 1 468 ? -15.573 -11.376 -17.296 1 95.35 468 GLN A N 1
ATOM 3582 C CA . GLN A 1 468 ? -16.203 -12.036 -16.157 1 95.35 468 GLN A CA 1
ATOM 3583 C C . GLN A 1 468 ? -16.411 -13.523 -16.428 1 95.35 468 GLN A C 1
ATOM 3585 O O . GLN A 1 468 ? -16.468 -14.327 -15.496 1 95.35 468 GLN A O 1
ATOM 3590 N N . PHE A 1 469 ? -16.512 -13.862 -17.743 1 94.05 469 PHE A N 1
ATOM 3591 C CA . PHE A 1 469 ? -16.74 -15.249 -18.132 1 94.05 469 PHE A CA 1
ATOM 3592 C C . PHE A 1 469 ? -15.483 -15.851 -18.748 1 94.05 469 PHE A C 1
ATOM 3594 O O . PHE A 1 469 ? -14.871 -15.251 -19.634 1 94.05 469 PHE A O 1
ATOM 3601 N N . THR A 1 470 ? -15.086 -17.09 -18.264 1 93.69 470 THR A N 1
ATOM 3602 C CA . THR A 1 470 ? -14.019 -17.871 -18.88 1 93.69 470 THR A CA 1
ATOM 3603 C C . THR A 1 470 ? -14.591 -18.889 -19.862 1 93.69 470 THR A C 1
ATOM 3605 O O . THR A 1 470 ? -15.356 -19.773 -19.472 1 93.69 470 THR A O 1
ATOM 3608 N N . PRO A 1 471 ? -14.159 -18.853 -21.006 1 94.63 471 PRO A N 1
ATOM 3609 C CA . PRO A 1 471 ? -14.927 -19.53 -22.053 1 94.63 471 PRO A CA 1
ATOM 3610 C C . PRO A 1 471 ? -14.51 -20.986 -22.243 1 94.63 471 PRO A C 1
ATOM 3612 O O . PRO A 1 471 ? -15.195 -21.743 -22.937 1 94.63 471 PRO A O 1
ATOM 3615 N N . PHE A 1 472 ? -13.457 -21.523 -21.694 1 93.46 472 PHE A N 1
ATOM 3616 C CA . PHE A 1 472 ? -12.799 -22.75 -22.128 1 93.46 472 PHE A CA 1
ATOM 3617 C C . PHE A 1 472 ? -13.692 -23.96 -21.881 1 93.46 472 PHE A C 1
ATOM 3619 O O . PHE A 1 472 ? -13.801 -24.843 -22.735 1 93.46 472 PHE A O 1
ATOM 3626 N N . GLY A 1 473 ? -14.379 -24.002 -20.729 1 91.38 473 GLY A N 1
ATOM 3627 C CA . GLY A 1 473 ? -15.258 -25.129 -20.464 1 91.38 473 GLY A CA 1
ATOM 3628 C C . GLY A 1 473 ? -16.39 -25.252 -21.466 1 91.38 473 GLY A C 1
ATOM 3629 O O . GLY A 1 473 ? -16.564 -26.301 -22.089 1 91.38 473 GLY A O 1
ATOM 3630 N N . MET A 1 474 ? -17.071 -24.183 -21.765 1 93.38 474 MET A N 1
ATOM 3631 C CA . MET A 1 474 ? -18.237 -24.189 -22.643 1 93.38 474 MET A CA 1
ATOM 3632 C C . MET A 1 474 ? -17.816 -24.201 -24.108 1 93.38 474 MET A C 1
ATOM 3634 O O . MET A 1 474 ? -18.442 -24.869 -24.933 1 93.38 474 MET A O 1
ATOM 3638 N N . MET A 1 475 ? -16.773 -23.522 -24.432 1 94.52 475 MET A N 1
ATOM 3639 C CA . MET A 1 475 ? -16.275 -23.443 -25.803 1 94.52 475 MET A CA 1
ATOM 3640 C C . MET A 1 475 ? -15.975 -24.833 -26.354 1 94.52 475 MET A C 1
ATOM 3642 O O . MET A 1 475 ? -16.24 -25.112 -27.524 1 94.52 475 MET A O 1
ATOM 3646 N N . ARG A 1 476 ? -15.575 -25.718 -25.53 1 92.61 476 ARG A N 1
ATOM 3647 C CA . ARG A 1 476 ? -15.079 -27.015 -25.977 1 92.61 476 ARG A CA 1
ATOM 3648 C C . ARG A 1 476 ? -16.226 -28.001 -26.177 1 92.61 476 ARG A C 1
ATOM 3650 O O . ARG A 1 476 ? -16.094 -28.972 -26.925 1 92.61 476 ARG A O 1
ATOM 3657 N N . TYR A 1 477 ? -17.383 -27.777 -25.548 1 93.83 477 TYR A N 1
ATOM 3658 C CA . TYR A 1 477 ? -18.416 -28.785 -25.757 1 93.83 477 TYR A CA 1
ATOM 3659 C C . TYR A 1 477 ? -19.577 -28.217 -26.564 1 93.83 477 TYR A C 1
ATOM 3661 O O . TYR A 1 477 ? -20.491 -28.95 -26.95 1 93.83 477 TYR A O 1
ATOM 3669 N N . MET A 1 478 ? -19.539 -26.952 -26.953 1 95.55 478 MET A N 1
ATOM 3670 C CA . MET A 1 478 ? -20.625 -26.377 -27.742 1 95.55 478 MET A CA 1
ATOM 3671 C C . MET A 1 478 ? -20.606 -26.918 -29.168 1 95.55 478 MET A C 1
ATOM 3673 O O . MET A 1 478 ? -19.585 -26.839 -29.853 1 95.55 478 MET A O 1
ATOM 3677 N N . PRO A 1 479 ? -21.702 -27.477 -29.639 1 96.74 479 PRO A N 1
ATOM 3678 C CA . PRO A 1 479 ? -21.731 -28.004 -31.006 1 96.74 479 PRO A CA 1
ATOM 3679 C C . PRO A 1 479 ? -21.808 -26.904 -32.061 1 96.74 479 PRO A C 1
ATOM 3681 O O . PRO A 1 479 ? -22.261 -25.794 -31.769 1 96.74 479 PRO A O 1
ATOM 3684 N N . ALA A 1 480 ? -21.425 -27.241 -33.279 1 97.25 480 ALA A N 1
ATOM 3685 C CA . ALA A 1 480 ? -21.348 -26.289 -34.385 1 97.25 480 ALA A CA 1
ATOM 3686 C C . ALA A 1 480 ? -22.741 -25.916 -34.885 1 97.25 480 ALA A C 1
ATOM 3688 O O . ALA A 1 480 ? -22.909 -24.913 -35.581 1 97.25 480 ALA A O 1
ATOM 3689 N N . ILE A 1 481 ? -23.826 -26.583 -34.422 1 97.56 481 ILE A N 1
ATOM 3690 C CA . ILE A 1 481 ? -25.157 -26.405 -34.993 1 97.56 481 ILE A CA 1
ATOM 3691 C C . ILE A 1 481 ? -25.854 -25.226 -34.317 1 97.56 481 ILE A C 1
ATOM 3693 O O . ILE A 1 481 ? -26.98 -24.875 -34.677 1 97.56 481 ILE A O 1
ATOM 3697 N N . TYR A 1 482 ? -25.26 -24.659 -33.361 1 96.61 482 TYR A N 1
ATOM 3698 C CA . TYR A 1 482 ? -25.822 -23.484 -32.706 1 96.61 482 TYR A CA 1
ATOM 3699 C C . TYR A 1 482 ? -25.078 -22.22 -33.121 1 96.61 482 TYR A C 1
ATOM 3701 O O . TYR A 1 482 ? -23.852 -22.232 -33.261 1 96.61 482 TYR A O 1
ATOM 3709 N N . ALA A 1 483 ? -25.761 -21.134 -33.298 1 96.78 483 ALA A N 1
ATOM 3710 C CA . ALA A 1 483 ? -25.165 -19.884 -33.76 1 96.78 483 ALA A CA 1
ATOM 3711 C C . ALA A 1 483 ? -24.543 -19.111 -32.6 1 96.78 483 ALA A C 1
ATOM 3713 O O . ALA A 1 483 ? -25.151 -18.982 -31.535 1 96.78 483 ALA A O 1
ATOM 3714 N N . GLY A 1 484 ? -23.305 -18.713 -32.783 1 96.87 484 GLY A N 1
ATOM 3715 C CA . GLY A 1 484 ? -22.705 -17.77 -31.852 1 96.87 484 GLY A CA 1
ATOM 3716 C C . GLY A 1 484 ? -23.051 -16.326 -32.16 1 96.87 484 GLY A C 1
ATOM 3717 O O . GLY A 1 484 ? -23.26 -15.524 -31.247 1 96.87 484 GLY A O 1
ATOM 3718 N N . VAL A 1 485 ? -23.153 -16.087 -33.437 1 97.16 485 VAL A N 1
ATOM 3719 C CA . VAL A 1 485 ? -23.541 -14.789 -33.979 1 97.16 485 VAL A CA 1
ATOM 3720 C C . VAL A 1 485 ? -24.481 -14.985 -35.167 1 97.16 485 VAL A C 1
ATOM 3722 O O . VAL A 1 485 ? -24.413 -16.004 -35.858 1 97.16 485 VAL A O 1
ATOM 3725 N N . TRP A 1 486 ? -25.408 -14.043 -35.28 1 96.78 486 TRP A N 1
ATOM 3726 C CA . TRP A 1 486 ? -26.236 -14.058 -36.481 1 96.78 486 TRP A CA 1
ATOM 3727 C C . TRP A 1 486 ? -25.438 -13.605 -37.699 1 96.78 486 TRP A C 1
ATOM 3729 O O . TRP A 1 486 ? -24.319 -13.103 -37.564 1 96.78 486 TRP A O 1
ATOM 3739 N N . ASP A 1 487 ? -25.945 -13.765 -38.867 1 93.62 487 ASP A N 1
ATOM 3740 C CA . ASP A 1 487 ? -25.259 -13.452 -40.117 1 93.62 487 ASP A CA 1
ATOM 3741 C C . ASP A 1 487 ? -24.893 -11.971 -40.186 1 93.62 487 ASP A C 1
ATOM 3743 O O . ASP A 1 487 ? -23.957 -11.589 -40.892 1 93.62 487 ASP A O 1
ATOM 3747 N N . ASP A 1 488 ? -25.57 -11.107 -39.335 1 93.1 488 ASP A N 1
ATOM 3748 C CA . ASP A 1 488 ? -25.307 -9.672 -39.359 1 93.1 488 ASP A CA 1
ATOM 3749 C C . ASP A 1 488 ? -24.352 -9.27 -38.238 1 93.1 488 ASP A C 1
ATOM 3751 O O . ASP A 1 488 ? -24.086 -8.083 -38.037 1 93.1 488 ASP A O 1
ATOM 3755 N N . GLY A 1 489 ? -23.891 -10.206 -37.489 1 93.4 489 GLY A N 1
ATOM 3756 C CA . GLY A 1 489 ? -22.853 -9.933 -36.507 1 93.4 489 GLY A CA 1
ATOM 3757 C C . GLY A 1 489 ? -23.391 -9.784 -35.096 1 93.4 489 GLY A C 1
ATOM 3758 O O . GLY A 1 489 ? -22.621 -9.735 -34.134 1 93.4 489 GLY A O 1
ATOM 3759 N N . ARG A 1 490 ? -24.841 -9.801 -34.92 1 93.17 490 ARG A N 1
ATOM 3760 C CA . ARG A 1 490 ? -25.442 -9.717 -33.593 1 93.17 490 ARG A CA 1
ATOM 3761 C C . ARG A 1 490 ? -25.242 -11.015 -32.819 1 93.17 490 ARG A C 1
ATOM 3763 O O . ARG A 1 490 ? -25.094 -12.084 -33.415 1 93.17 490 ARG A O 1
ATOM 3770 N N . ILE A 1 491 ? -25.162 -10.835 -31.486 1 96.29 491 ILE A N 1
ATOM 3771 C CA . ILE A 1 491 ? -25.001 -12.005 -30.63 1 96.29 491 ILE A CA 1
ATOM 3772 C C . ILE A 1 491 ? -26.251 -12.878 -30.707 1 96.29 491 ILE A C 1
ATOM 3774 O O . ILE A 1 491 ? -27.372 -12.382 -30.567 1 96.29 491 ILE A O 1
ATOM 3778 N N . ALA A 1 492 ? -26.068 -14.114 -30.926 1 96.67 492 ALA A N 1
ATOM 3779 C CA . ALA A 1 492 ? -27.162 -15.078 -31.002 1 96.67 492 ALA A CA 1
ATOM 3780 C C . ALA A 1 492 ? -27.376 -15.771 -29.659 1 96.67 492 ALA A C 1
ATOM 3782 O O . ALA A 1 492 ? -26.625 -15.542 -28.709 1 96.67 492 ALA A O 1
ATOM 3783 N N . GLU A 1 493 ? -28.371 -16.536 -29.51 1 94.1 493 GLU A N 1
ATOM 3784 C CA . GLU A 1 493 ? -28.739 -17.188 -28.257 1 94.1 493 GLU A CA 1
ATOM 3785 C C . GLU A 1 493 ? -27.846 -18.394 -27.979 1 94.1 493 GLU A C 1
ATOM 3787 O O . GLU A 1 493 ? -27.684 -18.8 -26.826 1 94.1 493 GLU A O 1
ATOM 3792 N N . GLY A 1 494 ? -27.146 -18.902 -29.056 1 94.59 494 GLY A N 1
ATOM 3793 C CA . GLY A 1 494 ? -26.528 -20.204 -28.869 1 94.59 494 GLY A CA 1
ATOM 3794 C C . GLY A 1 494 ? -27.533 -21.309 -28.603 1 94.59 494 GLY A C 1
ATOM 3795 O O . GLY A 1 494 ? -28.509 -21.459 -29.341 1 94.59 494 GLY A O 1
ATOM 3796 N N . LYS A 1 495 ? -27.284 -22.154 -27.619 1 94.89 495 LYS A N 1
ATOM 3797 C CA . LYS A 1 495 ? -28.269 -23.135 -27.175 1 94.89 495 LYS A CA 1
ATOM 3798 C C . LYS A 1 495 ? -29.107 -22.591 -26.022 1 94.89 495 LYS A C 1
ATOM 3800 O O . LYS A 1 495 ? -28.727 -22.722 -24.856 1 94.89 495 LYS A O 1
ATOM 3805 N N . SER A 1 496 ? -30.274 -22.088 -26.278 1 89.76 496 SER A N 1
ATOM 3806 C CA . SER A 1 496 ? -31.213 -21.602 -25.272 1 89.76 496 SER A CA 1
ATOM 3807 C C . SER A 1 496 ? -30.539 -20.629 -24.311 1 89.76 496 SER A C 1
ATOM 3809 O O . SER A 1 496 ? -30.664 -20.765 -23.092 1 89.76 496 SER A O 1
ATOM 3811 N N . GLY A 1 497 ? -29.64 -19.813 -24.864 1 92.34 497 GLY A N 1
ATOM 3812 C CA . GLY A 1 497 ? -28.976 -18.803 -24.056 1 92.34 497 GLY A CA 1
ATOM 3813 C C . GLY A 1 497 ? -27.517 -19.12 -23.785 1 92.34 497 GLY A C 1
ATOM 3814 O O . GLY A 1 497 ? -26.741 -18.234 -23.422 1 92.34 497 GLY A O 1
ATOM 3815 N N . ALA A 1 498 ? -27.137 -20.394 -23.935 1 94.21 498 ALA A N 1
ATOM 3816 C CA . ALA A 1 498 ? -25.744 -20.774 -23.715 1 94.21 498 ALA A CA 1
ATOM 3817 C C . ALA A 1 498 ? -24.869 -20.355 -24.894 1 94.21 498 ALA A C 1
ATOM 3819 O O . ALA A 1 498 ? -24.876 -21.006 -25.942 1 94.21 498 ALA A O 1
ATOM 3820 N N . ASN A 1 499 ? -24.205 -19.288 -24.837 1 96.05 499 ASN A N 1
ATOM 3821 C CA . ASN A 1 499 ? -23.309 -18.734 -25.846 1 96.05 499 ASN A CA 1
ATOM 3822 C C . ASN A 1 499 ? -22.023 -18.199 -25.22 1 96.05 499 ASN A C 1
ATOM 3824 O O . ASN A 1 499 ? -21.986 -17.064 -24.742 1 96.05 499 ASN A O 1
ATOM 3828 N N . PRO A 1 500 ? -20.979 -19.038 -25.191 1 95.58 500 PRO A N 1
ATOM 3829 C CA . PRO A 1 500 ? -19.737 -18.622 -24.534 1 95.58 500 PRO A CA 1
ATOM 3830 C C . PRO A 1 500 ? -19.13 -17.368 -25.159 1 95.58 500 PRO A C 1
ATOM 3832 O O . PRO A 1 500 ? -18.478 -16.582 -24.467 1 95.58 500 PRO A O 1
ATOM 3835 N N . TYR A 1 501 ? -19.306 -17.13 -26.457 1 96.49 501 TYR A N 1
ATOM 3836 C CA . TYR A 1 501 ? -18.778 -15.936 -27.108 1 96.49 501 TYR A CA 1
ATOM 3837 C C . TYR A 1 501 ? -19.501 -14.685 -26.623 1 96.49 501 TYR A C 1
ATOM 3839 O O . TYR A 1 501 ? -18.865 -13.678 -26.302 1 96.49 501 TYR A O 1
ATOM 3847 N N . GLY A 1 502 ? -20.836 -14.747 -26.63 1 96.27 502 GLY A N 1
ATOM 3848 C CA . GLY A 1 502 ? -21.61 -13.624 -26.127 1 96.27 502 GLY A CA 1
ATOM 3849 C C . GLY A 1 502 ? -21.289 -13.276 -24.686 1 96.27 502 GLY A C 1
ATOM 3850 O O . GLY A 1 502 ? -21.198 -12.099 -24.331 1 96.27 502 GLY A O 1
ATOM 3851 N N . LEU A 1 503 ? -21.183 -14.287 -23.832 1 95.81 503 LEU A N 1
ATOM 3852 C CA . LEU A 1 503 ? -20.878 -14.065 -22.423 1 95.81 503 LEU A CA 1
ATOM 3853 C C . LEU A 1 503 ? -19.511 -13.409 -22.26 1 95.81 503 LEU A C 1
ATOM 3855 O O . LEU A 1 503 ? -19.328 -12.553 -21.391 1 95.81 503 LEU A O 1
ATOM 3859 N N . MET A 1 504 ? -18.553 -13.836 -23.048 1 95.7 504 MET A N 1
ATOM 3860 C CA . MET A 1 504 ? -17.211 -13.264 -22.985 1 95.7 504 MET A CA 1
ATOM 3861 C C . MET A 1 504 ? -17.226 -11.795 -23.395 1 95.7 504 MET A C 1
ATOM 3863 O O . MET A 1 504 ? -16.543 -10.969 -22.787 1 95.7 504 MET A O 1
ATOM 3867 N N . LYS A 1 505 ? -17.979 -11.447 -24.339 1 95.57 505 LYS A N 1
ATOM 3868 C CA . LYS A 1 505 ? -17.978 -10.108 -24.921 1 95.57 505 LYS A CA 1
ATOM 3869 C C . LYS A 1 505 ? -18.838 -9.152 -24.1 1 95.57 505 LYS A C 1
ATOM 3871 O O . LYS A 1 505 ? -18.535 -7.96 -24.007 1 95.57 505 LYS A O 1
ATOM 3876 N N . LEU A 1 506 ? -19.998 -9.685 -23.574 1 95.76 506 LEU A N 1
ATOM 3877 C CA . LEU A 1 506 ? -20.994 -8.787 -23 1 95.76 506 LEU A CA 1
ATOM 3878 C C . LEU A 1 506 ? -21.09 -8.976 -21.49 1 95.76 506 LEU A C 1
ATOM 3880 O O . LEU A 1 506 ? -21.685 -8.149 -20.793 1 95.76 506 LEU A O 1
ATOM 3884 N N . GLY A 1 507 ? -20.548 -10.052 -20.938 1 95.43 507 GLY A N 1
ATOM 3885 C CA . GLY A 1 507 ? -20.8 -10.462 -19.566 1 95.43 507 GLY A CA 1
ATOM 3886 C C . GLY A 1 507 ? -20.124 -9.569 -18.542 1 95.43 507 GLY A C 1
ATOM 3887 O O . GLY A 1 507 ? -20.363 -9.702 -17.34 1 95.43 507 GLY A O 1
ATOM 3888 N N . GLY A 1 508 ? -19.323 -8.643 -18.971 1 96.42 508 GLY A N 1
ATOM 3889 C CA . GLY A 1 508 ? -18.657 -7.74 -18.046 1 96.42 508 GLY A CA 1
ATOM 3890 C C . GLY A 1 508 ? -17.19 -8.068 -17.844 1 96.42 508 GLY A C 1
ATOM 3891 O O . GLY A 1 508 ? -16.579 -8.742 -18.676 1 96.42 508 GLY A O 1
ATOM 3892 N N . THR A 1 509 ? -16.636 -7.443 -16.753 1 96.38 509 THR A N 1
ATOM 3893 C CA . THR A 1 509 ? -15.194 -7.555 -16.569 1 96.38 509 THR A CA 1
ATOM 3894 C C . THR A 1 509 ? -14.853 -7.8 -15.101 1 96.38 509 THR A C 1
ATOM 3896 O O . THR A 1 509 ? -15.637 -7.462 -14.212 1 96.38 509 THR A O 1
ATOM 3899 N N . THR A 1 510 ? -13.727 -8.464 -14.822 1 97.21 510 THR A N 1
ATOM 3900 C CA . THR A 1 510 ? -13.108 -8.631 -13.512 1 97.21 510 THR A CA 1
ATOM 3901 C C . THR A 1 510 ? -11.694 -8.057 -13.504 1 97.21 510 THR A C 1
ATOM 3903 O O . THR A 1 510 ? -10.875 -8.398 -14.359 1 97.21 510 THR A O 1
ATOM 3906 N N . GLU A 1 511 ? -11.46 -7.168 -12.601 1 97.05 511 GLU A N 1
ATOM 3907 C CA . GLU A 1 511 ? -10.132 -6.596 -12.401 1 97.05 511 GLU A CA 1
ATOM 3908 C C . GLU A 1 511 ? -9.595 -6.923 -11.01 1 97.05 511 GLU A C 1
ATOM 3910 O O . GLU A 1 511 ? -10.299 -6.754 -10.012 1 97.05 511 GLU A O 1
ATOM 3915 N N . LYS A 1 512 ? -8.33 -7.407 -10.918 1 97.57 512 LYS A N 1
ATOM 3916 C CA . LYS A 1 512 ? -7.656 -7.692 -9.655 1 97.57 512 LYS A CA 1
ATOM 3917 C C . LYS A 1 512 ? -6.313 -6.971 -9.574 1 97.57 512 LYS A C 1
ATOM 3919 O O . LYS A 1 512 ? -5.504 -7.049 -10.502 1 97.57 512 LYS A O 1
ATOM 3924 N N . TRP A 1 513 ? -6.158 -6.193 -8.585 1 97 513 TRP A N 1
ATOM 3925 C CA . TRP A 1 513 ? -4.885 -5.538 -8.298 1 97 513 TRP A CA 1
ATOM 3926 C C . TRP A 1 513 ? -4.254 -6.106 -7.032 1 97 513 TRP A C 1
ATOM 3928 O O . TRP A 1 513 ? -4.924 -6.245 -6.006 1 97 513 TRP A O 1
ATOM 3938 N N . TYR A 1 514 ? -3.019 -6.508 -7.103 1 96.49 514 TYR A N 1
ATOM 3939 C CA . TYR A 1 514 ? -2.239 -6.943 -5.95 1 96.49 514 TYR A CA 1
ATOM 3940 C C . TYR A 1 514 ? -1.004 -6.07 -5.765 1 96.49 514 TYR A C 1
ATOM 3942 O O . TYR A 1 514 ? -0.183 -5.945 -6.677 1 96.49 514 TYR A O 1
ATOM 3950 N N . THR A 1 515 ? -0.901 -5.41 -4.673 1 95.94 515 THR A N 1
ATOM 3951 C CA . THR A 1 515 ? 0.279 -4.618 -4.345 1 95.94 515 THR A CA 1
ATOM 3952 C C . THR A 1 515 ? 0.952 -5.148 -3.082 1 95.94 515 THR A C 1
ATOM 3954 O O . THR A 1 515 ? 0.319 -5.241 -2.028 1 95.94 515 THR A O 1
ATOM 3957 N N . ALA A 1 516 ? 2.175 -5.481 -3.201 1 95.84 516 ALA A N 1
ATOM 3958 C CA . ALA A 1 516 ? 2.963 -5.967 -2.071 1 95.84 516 ALA A CA 1
ATOM 3959 C C . ALA A 1 516 ? 4.184 -5.083 -1.834 1 95.84 516 ALA A C 1
ATOM 3961 O O . ALA A 1 516 ? 4.903 -4.74 -2.775 1 95.84 516 ALA A O 1
ATOM 3962 N N . LEU A 1 517 ? 4.352 -4.675 -0.63 1 93.51 517 LEU A N 1
ATOM 3963 C CA . LEU A 1 517 ? 5.514 -3.919 -0.176 1 93.51 517 LEU A CA 1
ATOM 3964 C C . LEU A 1 517 ? 6.285 -4.693 0.888 1 93.51 517 LEU A C 1
ATOM 3966 O O . LEU A 1 517 ? 5.696 -5.183 1.854 1 93.51 517 LEU A O 1
ATOM 3970 N N . GLY A 1 518 ? 7.58 -4.856 0.656 1 92 518 GLY A N 1
ATOM 3971 C CA . GLY A 1 518 ? 8.407 -5.551 1.63 1 92 518 GLY A CA 1
ATOM 3972 C C . GLY A 1 518 ? 9.762 -4.902 1.834 1 92 518 GLY A C 1
ATOM 3973 O O . GLY A 1 518 ? 10.178 -4.057 1.039 1 92 518 GLY A O 1
ATOM 3974 N N . GLY A 1 519 ? 10.408 -5.226 2.88 1 90.45 519 GLY A N 1
ATOM 3975 C CA . GLY A 1 519 ? 11.75 -4.759 3.192 1 90.45 519 GLY A CA 1
ATOM 3976 C C . GLY A 1 519 ? 12.432 -5.581 4.269 1 90.45 519 GLY A C 1
ATOM 3977 O O . GLY A 1 519 ? 11.799 -6.425 4.907 1 90.45 519 GLY A O 1
ATOM 3978 N N . LYS A 1 520 ? 13.673 -5.429 4.365 1 94.66 520 LYS A N 1
ATOM 3979 C CA . LYS A 1 520 ? 14.513 -6.055 5.382 1 94.66 520 LYS A CA 1
ATOM 3980 C C . LYS A 1 520 ? 15.609 -5.103 5.852 1 94.66 520 LYS A C 1
ATOM 3982 O O . LYS A 1 520 ? 16.313 -4.505 5.035 1 94.66 520 LYS A O 1
ATOM 3987 N N . ALA A 1 521 ? 15.67 -4.874 7.104 1 93.62 521 ALA A N 1
ATOM 3988 C CA . ALA A 1 521 ? 16.754 -4.123 7.733 1 93.62 521 ALA A CA 1
ATOM 3989 C C . ALA A 1 521 ? 17.544 -5.005 8.697 1 93.62 521 ALA A C 1
ATOM 3991 O O . ALA A 1 521 ? 16.96 -5.769 9.469 1 93.62 521 ALA A O 1
ATOM 3992 N N . SER A 1 522 ? 18.815 -4.965 8.586 1 94.99 522 SER A N 1
ATOM 3993 C CA . SER A 1 522 ? 19.683 -5.756 9.452 1 94.99 522 SER A CA 1
ATOM 3994 C C . SER A 1 522 ? 20.889 -4.945 9.914 1 94.99 522 SER A C 1
ATOM 3996 O O . SER A 1 522 ? 21.428 -4.136 9.155 1 94.99 522 SER A O 1
ATOM 3998 N N . ILE A 1 523 ? 21.311 -5.125 11.138 1 93.54 523 ILE A N 1
ATOM 3999 C CA . ILE A 1 523 ? 22.553 -4.608 11.701 1 93.54 523 ILE A CA 1
ATOM 4000 C C . ILE A 1 523 ? 23.425 -5.767 12.179 1 93.54 523 ILE A C 1
ATOM 4002 O O . ILE A 1 523 ? 22.96 -6.638 12.918 1 93.54 523 ILE A O 1
ATOM 4006 N N . ASP A 1 524 ? 24.624 -5.75 11.726 1 94.37 524 ASP A N 1
ATOM 4007 C CA . ASP A 1 524 ? 25.592 -6.769 12.119 1 94.37 524 ASP A CA 1
ATOM 4008 C C . ASP A 1 524 ? 26.71 -6.166 12.966 1 94.37 524 ASP A C 1
ATOM 4010 O O . ASP A 1 524 ? 27.399 -5.242 12.528 1 94.37 524 ASP A O 1
ATOM 4014 N N . PHE A 1 525 ? 26.993 -6.662 14.157 1 93.01 525 PHE A N 1
ATOM 4015 C CA . PHE A 1 525 ? 28.033 -6.243 15.091 1 93.01 525 PHE A CA 1
ATOM 4016 C C . PHE A 1 525 ? 29.06 -7.35 15.289 1 93.01 525 PHE A C 1
ATOM 4018 O O . PHE A 1 525 ? 28.709 -8.47 15.666 1 93.01 525 PHE A O 1
ATOM 4025 N N . LYS A 1 526 ? 30.195 -7.01 14.964 1 93.18 526 LYS A N 1
ATOM 4026 C CA . LYS A 1 526 ? 31.319 -7.928 15.119 1 93.18 526 LYS A CA 1
ATOM 4027 C C . LYS A 1 526 ? 32.296 -7.426 16.178 1 93.18 526 LYS A C 1
ATOM 4029 O O . LYS A 1 526 ? 33.37 -6.919 15.849 1 93.18 526 LYS A O 1
ATOM 4034 N N . PRO A 1 527 ? 32.092 -7.706 17.423 1 88.95 527 PRO A N 1
ATOM 4035 C CA . PRO A 1 527 ? 32.933 -7.175 18.497 1 88.95 527 PRO A CA 1
ATOM 4036 C C . PRO A 1 527 ? 34.35 -7.746 18.475 1 88.95 527 PRO A C 1
ATOM 4038 O O . PRO A 1 527 ? 35.301 -7.06 18.857 1 88.95 527 PRO A O 1
ATOM 4041 N N . PHE A 1 528 ? 34.55 -9.014 18.082 1 89.06 528 PHE A N 1
ATOM 4042 C CA . PHE A 1 528 ? 35.861 -9.633 17.925 1 89.06 528 PHE A CA 1
ATOM 4043 C C . PHE A 1 528 ? 35.846 -10.655 16.795 1 89.06 528 PHE A C 1
ATOM 4045 O O . PHE A 1 528 ? 34.784 -10.99 16.268 1 89.06 528 PHE A O 1
ATOM 4052 N N . ASP A 1 529 ? 36.892 -11.084 16.419 1 87.47 529 ASP A N 1
ATOM 4053 C CA . ASP A 1 529 ? 37.033 -11.938 15.244 1 87.47 529 ASP A CA 1
ATOM 4054 C C . ASP A 1 529 ? 36.24 -13.233 15.408 1 87.47 529 ASP A C 1
ATOM 4056 O O . ASP A 1 529 ? 36.324 -13.89 16.447 1 87.47 529 ASP A O 1
ATOM 4060 N N . GLY A 1 530 ? 35.469 -13.511 14.455 1 90.19 530 GLY A N 1
ATOM 4061 C CA . GLY A 1 530 ? 34.728 -14.76 14.392 1 90.19 530 GLY A CA 1
ATOM 4062 C C . GLY A 1 530 ? 33.338 -14.66 14.992 1 90.19 530 GLY A C 1
ATOM 4063 O O . GLY A 1 530 ? 32.532 -15.584 14.861 1 90.19 530 GLY A O 1
ATOM 4064 N N . PHE A 1 531 ? 33.085 -13.659 15.706 1 94.27 531 PHE A N 1
ATOM 4065 C CA . PHE A 1 531 ? 31.793 -13.515 16.366 1 94.27 531 PHE A CA 1
ATOM 4066 C C . PHE A 1 531 ? 30.965 -12.42 15.704 1 94.27 531 PHE A C 1
ATOM 4068 O O . PHE A 1 531 ? 31.446 -11.301 15.514 1 94.27 531 PHE A O 1
ATOM 4075 N N . LYS A 1 532 ? 29.696 -12.752 15.365 1 94.51 532 LYS A N 1
ATOM 4076 C CA . LYS A 1 532 ? 28.797 -11.812 14.702 1 94.51 532 LYS A CA 1
ATOM 4077 C C . LYS A 1 532 ? 27.398 -11.867 15.309 1 94.51 532 LYS A C 1
ATOM 4079 O O . LYS A 1 532 ? 26.842 -12.95 15.502 1 94.51 532 LYS A O 1
ATOM 4084 N N . ILE A 1 533 ? 26.858 -10.776 15.699 1 96.6 533 ILE A N 1
ATOM 4085 C CA . ILE A 1 533 ? 25.473 -10.662 16.142 1 96.6 533 ILE A CA 1
ATOM 4086 C C . ILE A 1 533 ? 24.663 -9.884 15.107 1 96.6 533 ILE A C 1
ATOM 4088 O O . ILE A 1 533 ? 25.052 -8.787 14.701 1 96.6 533 ILE A O 1
ATOM 4092 N N . SER A 1 534 ? 23.551 -10.488 14.674 1 95.87 534 SER A N 1
ATOM 4093 C CA . SER A 1 534 ? 22.704 -9.86 13.666 1 95.87 534 SER A CA 1
ATOM 4094 C C . SER A 1 534 ? 21.301 -9.602 14.205 1 95.87 534 SER A C 1
ATOM 4096 O O . SER A 1 534 ? 20.655 -10.511 14.731 1 95.87 534 SER A O 1
ATOM 4098 N N . ALA A 1 535 ? 20.881 -8.379 14.165 1 96.5 535 ALA A N 1
ATOM 4099 C CA . ALA A 1 535 ? 19.496 -8.009 14.443 1 96.5 535 ALA A CA 1
ATOM 4100 C C . ALA A 1 535 ? 18.748 -7.678 13.155 1 96.5 535 ALA A C 1
ATOM 4102 O O . ALA A 1 535 ? 19.17 -6.808 12.391 1 96.5 535 ALA A O 1
ATOM 4103 N N . ILE A 1 536 ? 17.603 -8.391 12.912 1 96.5 536 ILE A N 1
ATOM 4104 C CA . ILE A 1 536 ? 16.909 -8.269 11.634 1 96.5 536 ILE A CA 1
ATOM 4105 C C . ILE A 1 536 ? 15.436 -7.945 11.876 1 96.5 536 ILE A C 1
ATOM 4107 O O . ILE A 1 536 ? 14.806 -8.518 12.767 1 96.5 536 ILE A O 1
ATOM 4111 N N . VAL A 1 537 ? 14.828 -7.043 11.153 1 96.07 537 VAL A N 1
ATOM 4112 C CA . VAL A 1 537 ? 13.398 -6.762 11.086 1 96.07 537 VAL A CA 1
ATOM 4113 C C . VAL A 1 537 ? 12.944 -6.735 9.628 1 96.07 537 VAL A C 1
ATOM 4115 O O . VAL A 1 537 ? 13.574 -6.089 8.787 1 96.07 537 VAL A O 1
ATOM 4118 N N . ALA A 1 538 ? 11.841 -7.452 9.315 1 96.69 538 ALA A N 1
ATOM 4119 C CA . ALA A 1 538 ? 11.384 -7.564 7.932 1 96.69 538 ALA A CA 1
ATOM 4120 C C . ALA A 1 538 ? 9.863 -7.475 7.848 1 96.69 538 ALA A C 1
ATOM 4122 O O . ALA A 1 538 ? 9.17 -8.491 7.939 1 96.69 538 ALA A O 1
ATOM 4123 N N . PRO A 1 539 ? 9.317 -6.309 7.634 1 95.53 539 PRO A N 1
ATOM 4124 C CA . PRO A 1 539 ? 7.873 -6.162 7.438 1 95.53 539 PRO A CA 1
ATOM 4125 C C . PRO A 1 539 ? 7.443 -6.425 5.997 1 95.53 539 PRO A C 1
ATOM 4127 O O . PRO A 1 539 ? 8.216 -6.187 5.065 1 95.53 539 PRO A O 1
ATOM 4130 N N . ARG A 1 540 ? 6.204 -6.877 5.817 1 95.68 540 ARG A N 1
ATOM 4131 C CA . ARG A 1 540 ? 5.553 -7.041 4.522 1 95.68 540 ARG A CA 1
ATOM 4132 C C . ARG A 1 540 ? 4.094 -6.6 4.583 1 95.68 540 ARG A C 1
ATOM 4134 O O . ARG A 1 540 ? 3.341 -7.046 5.452 1 95.68 540 ARG A O 1
ATOM 4141 N N . PHE A 1 541 ? 3.691 -5.778 3.665 1 95.93 541 PHE A N 1
ATOM 4142 C CA . PHE A 1 541 ? 2.32 -5.29 3.563 1 95.93 541 PHE A CA 1
ATOM 4143 C C . PHE A 1 541 ? 1.699 -5.696 2.232 1 95.93 541 PHE A C 1
ATOM 4145 O O . PHE A 1 541 ? 2.362 -5.654 1.194 1 95.93 541 PHE A O 1
ATOM 4152 N N . ASN A 1 542 ? 0.483 -6.113 2.261 1 96.93 542 ASN A N 1
ATOM 4153 C CA . ASN A 1 542 ? -0.259 -6.483 1.06 1 96.93 542 ASN A CA 1
ATOM 4154 C C . ASN A 1 542 ? -1.579 -5.725 0.961 1 96.93 542 ASN A C 1
ATOM 4156 O O . ASN A 1 542 ? -2.302 -5.596 1.951 1 96.93 542 ASN A O 1
ATOM 4160 N N . TYR A 1 543 ? -1.841 -5.212 -0.197 1 97.25 543 TYR A N 1
ATOM 4161 C CA . TYR A 1 543 ? -3.107 -4.567 -0.526 1 97.25 543 TYR A CA 1
ATOM 4162 C C . TYR A 1 543 ? -3.73 -5.191 -1.769 1 97.25 543 TYR A C 1
ATOM 4164 O O . TYR A 1 543 ? -3.229 -5.008 -2.881 1 97.25 543 TYR A O 1
ATOM 4172 N N . ASP A 1 544 ? -4.866 -5.874 -1.559 1 97.64 544 ASP A N 1
ATOM 4173 C CA . ASP A 1 544 ? -5.552 -6.558 -2.651 1 97.64 544 ASP A CA 1
ATOM 4174 C C . ASP A 1 544 ? -6.88 -5.879 -2.977 1 97.64 544 ASP A C 1
ATOM 4176 O O . ASP A 1 544 ? -7.685 -5.616 -2.081 1 97.64 544 ASP A O 1
ATOM 4180 N N . LYS A 1 545 ? -7.096 -5.569 -4.212 1 97.42 545 LYS A N 1
ATOM 4181 C CA . LYS A 1 545 ? -8.328 -4.958 -4.703 1 97.42 545 LYS A CA 1
ATOM 4182 C C . LYS A 1 545 ? -8.969 -5.812 -5.793 1 97.42 545 LYS A C 1
ATOM 4184 O O . LYS A 1 545 ? -8.313 -6.172 -6.772 1 97.42 545 LYS A O 1
ATOM 4189 N N . PHE A 1 546 ? -10.231 -6.239 -5.591 1 97.62 546 PHE A N 1
ATOM 4190 C CA . PHE A 1 546 ? -11.019 -6.983 -6.567 1 97.62 546 PHE A CA 1
ATOM 4191 C C . PHE A 1 546 ? -12.254 -6.191 -6.982 1 97.62 546 PHE A C 1
ATOM 4193 O O . PHE A 1 546 ? -12.995 -5.695 -6.13 1 97.62 546 PHE A O 1
ATOM 4200 N N . LYS A 1 547 ? -12.429 -6.022 -8.218 1 96.72 547 LYS A N 1
ATOM 4201 C CA . LYS A 1 547 ? -13.606 -5.35 -8.76 1 96.72 547 LYS A CA 1
ATOM 4202 C C . LYS A 1 547 ? -14.232 -6.163 -9.889 1 96.72 547 LYS A C 1
ATOM 4204 O O . LYS A 1 547 ? -13.616 -6.354 -10.94 1 96.72 547 LYS A O 1
ATOM 4209 N N . THR A 1 548 ? -15.425 -6.654 -9.674 1 97.75 548 THR A N 1
ATOM 4210 C CA . THR A 1 548 ? -16.168 -7.445 -10.648 1 97.75 548 THR A CA 1
ATOM 4211 C C . THR A 1 548 ? -17.467 -6.745 -11.037 1 97.75 548 THR A C 1
ATOM 4213 O O . THR A 1 548 ? -18.34 -6.532 -10.193 1 97.75 548 THR A O 1
ATOM 4216 N N . PHE A 1 549 ? -17.556 -6.362 -12.232 1 97.39 549 PHE A N 1
ATOM 4217 C CA . PHE A 1 549 ? -18.765 -5.778 -12.798 1 97.39 549 PHE A CA 1
ATOM 4218 C C . PHE A 1 549 ? -19.423 -6.74 -13.781 1 97.39 549 PHE A C 1
ATOM 4220 O O . PHE A 1 549 ? -19.134 -6.706 -14.979 1 97.39 549 PHE A O 1
ATOM 4227 N N . LYS A 1 550 ? -20.315 -7.545 -13.252 1 97 550 LYS A N 1
ATOM 4228 C CA . LYS A 1 550 ? -21.096 -8.476 -14.061 1 97 550 LYS A CA 1
ATOM 4229 C C . LYS A 1 550 ? -22.292 -7.778 -14.702 1 97 550 LYS A C 1
ATOM 4231 O O . LYS A 1 550 ? -23.159 -7.251 -14.002 1 97 550 LYS A O 1
ATOM 4236 N N . LYS A 1 551 ? -22.37 -7.822 -15.99 1 96.4 551 LYS A N 1
ATOM 4237 C CA . LYS A 1 551 ? -23.406 -7.089 -16.711 1 96.4 551 LYS A CA 1
ATOM 4238 C C . LYS A 1 551 ? -24.514 -8.026 -17.184 1 96.4 551 LYS A C 1
ATOM 4240 O O . LYS A 1 551 ? -24.259 -9.194 -17.487 1 96.4 551 LYS A O 1
ATOM 4245 N N . ALA A 1 552 ? -25.669 -7.47 -17.185 1 94.99 552 ALA A N 1
ATOM 4246 C CA . ALA A 1 552 ? -26.746 -8.172 -17.878 1 94.99 552 ALA A CA 1
ATOM 4247 C C . ALA A 1 552 ? -26.415 -8.362 -19.355 1 94.99 552 ALA A C 1
ATOM 4249 O O . ALA A 1 552 ? -26.088 -7.4 -20.053 1 94.99 552 ALA A O 1
ATOM 4250 N N . ALA A 1 553 ? -26.442 -9.623 -19.842 1 95.3 553 ALA A N 1
ATOM 4251 C CA . ALA A 1 553 ? -26.076 -9.954 -21.216 1 95.3 553 ALA A CA 1
ATOM 4252 C C . ALA A 1 553 ? -27.267 -10.525 -21.98 1 95.3 553 ALA A C 1
ATOM 4254 O O . ALA A 1 553 ? -27.613 -11.697 -21.815 1 95.3 553 ALA A O 1
ATOM 4255 N N . SER A 1 554 ? -27.796 -9.7 -22.838 1 94.24 554 SER A N 1
ATOM 4256 C CA . SER A 1 554 ? -28.961 -10.128 -23.607 1 94.24 554 SER A CA 1
ATOM 4257 C C . SER A 1 554 ? -28.584 -10.443 -25.05 1 94.24 554 SER A C 1
ATOM 4259 O O . SER A 1 554 ? -27.516 -10.045 -25.52 1 94.24 554 SER A O 1
ATOM 4261 N N . TYR A 1 555 ? -29.386 -11.28 -25.685 1 95.16 555 TYR A N 1
ATOM 4262 C CA . TYR A 1 555 ? -29.284 -11.505 -27.123 1 95.16 555 TYR A CA 1
ATOM 4263 C C . TYR A 1 555 ? -30.571 -11.101 -27.831 1 95.16 555 TYR A C 1
ATOM 4265 O O . TYR A 1 555 ? -31.621 -10.97 -27.197 1 95.16 555 TYR A O 1
ATOM 4273 N N . THR A 1 556 ? -30.415 -10.931 -29.162 1 94.55 556 THR A N 1
ATOM 4274 C CA . THR A 1 556 ? -31.564 -10.541 -29.971 1 94.55 556 THR A CA 1
ATOM 4275 C C . THR A 1 556 ? -31.986 -11.679 -30.897 1 94.55 556 THR A C 1
ATOM 4277 O O . THR A 1 556 ? -31.215 -12.612 -31.132 1 94.55 556 THR A O 1
ATOM 4280 N N . LEU A 1 557 ? -33.141 -11.59 -31.326 1 94.69 557 LEU A N 1
ATOM 4281 C CA . LEU A 1 557 ? -33.671 -12.62 -32.212 1 94.69 557 LEU A CA 1
ATOM 4282 C C . LEU A 1 557 ? -33.098 -12.476 -33.618 1 94.69 557 LEU A C 1
ATOM 4284 O O . LEU A 1 557 ? -32.739 -11.373 -34.037 1 94.69 557 LEU A O 1
ATOM 4288 N N . ALA A 1 558 ? -33.036 -13.588 -34.332 1 93.9 558 ALA A N 1
ATOM 4289 C CA . ALA A 1 558 ? -32.469 -13.613 -35.677 1 93.9 558 ALA A CA 1
ATOM 4290 C C . ALA A 1 558 ? -33.235 -12.684 -36.613 1 93.9 558 ALA A C 1
ATOM 4292 O O . ALA A 1 558 ? -32.633 -11.951 -37.401 1 93.9 558 ALA A O 1
ATOM 4293 N N . ASP A 1 559 ? -34.558 -12.584 -36.492 1 91.41 559 ASP A N 1
ATOM 4294 C CA . ASP A 1 559 ? -35.411 -11.899 -37.458 1 91.41 559 ASP A CA 1
ATOM 4295 C C . ASP A 1 559 ? -35.748 -10.486 -36.989 1 91.41 559 ASP A C 1
ATOM 4297 O O . ASP A 1 559 ? -36.251 -9.671 -37.766 1 91.41 559 ASP A O 1
ATOM 4301 N N . ASP A 1 560 ? -35.442 -10.203 -35.687 1 93.15 560 ASP A N 1
ATOM 4302 C CA . ASP A 1 560 ? -35.777 -8.886 -35.155 1 93.15 560 ASP A CA 1
ATOM 4303 C C . ASP A 1 560 ? -34.663 -8.356 -34.256 1 93.15 560 ASP A C 1
ATOM 4305 O O . ASP A 1 560 ? -34.632 -8.648 -33.059 1 93.15 560 ASP A O 1
ATOM 4309 N N . PRO A 1 561 ? -33.856 -7.552 -34.694 1 90.52 561 PRO A N 1
ATOM 4310 C CA . PRO A 1 561 ? -32.721 -7.026 -33.931 1 90.52 561 PRO A CA 1
ATOM 4311 C C . PRO A 1 561 ? -33.155 -6.197 -32.725 1 90.52 561 PRO A C 1
ATOM 4313 O O . PRO A 1 561 ? -32.351 -5.944 -31.823 1 90.52 561 PRO A O 1
ATOM 4316 N N . ASN A 1 562 ? -34.4 -5.716 -32.667 1 91.3 562 ASN A N 1
ATOM 4317 C CA . ASN A 1 562 ? -34.841 -4.811 -31.61 1 91.3 562 ASN A CA 1
ATOM 4318 C C . ASN A 1 562 ? -35.499 -5.569 -30.461 1 91.3 562 ASN A C 1
ATOM 4320 O O . ASN A 1 562 ? -35.821 -4.981 -29.427 1 91.3 562 ASN A O 1
ATOM 4324 N N . THR A 1 563 ? -35.607 -6.875 -30.627 1 93.98 563 THR A N 1
ATOM 4325 C CA . THR A 1 563 ? -36.256 -7.667 -29.588 1 93.98 563 THR A CA 1
ATOM 4326 C C . THR A 1 563 ? -35.229 -8.49 -28.815 1 93.98 563 THR A C 1
ATOM 4328 O O . THR A 1 563 ? -34.46 -9.249 -29.408 1 93.98 563 THR A O 1
ATOM 4331 N N . ILE A 1 564 ? -35.269 -8.275 -27.517 1 93.09 564 ILE A N 1
ATOM 4332 C CA . ILE A 1 564 ? -34.47 -9.118 -26.634 1 93.09 564 ILE A CA 1
ATOM 4333 C C . ILE A 1 564 ? -35.108 -10.502 -26.526 1 93.09 564 ILE A C 1
ATOM 4335 O O . ILE A 1 564 ? -36.245 -10.633 -26.067 1 93.09 564 ILE A O 1
ATOM 4339 N N . GLY A 1 565 ? -34.418 -11.429 -27.035 1 93.12 565 GLY A N 1
ATOM 4340 C CA . GLY A 1 565 ? -34.915 -12.794 -26.976 1 93.12 565 GLY A CA 1
ATOM 4341 C C . GLY A 1 565 ? -34.721 -13.442 -25.618 1 93.12 565 GLY A C 1
ATOM 4342 O O . GLY A 1 565 ? -35.37 -14.441 -25.303 1 93.12 565 GLY A O 1
ATOM 4343 N N . GLY A 1 566 ? -33.836 -12.848 -24.839 1 93.96 566 GLY A N 1
ATOM 4344 C CA . GLY A 1 566 ? -33.487 -13.374 -23.528 1 93.96 566 GLY A CA 1
ATOM 4345 C C . GLY A 1 566 ? -32.096 -12.974 -23.076 1 93.96 566 GLY A C 1
ATOM 4346 O O . GLY A 1 566 ? -31.499 -12.048 -23.63 1 93.96 566 GLY A O 1
ATOM 4347 N N . TYR A 1 567 ? -31.646 -13.657 -22.013 1 95.04 567 TYR A N 1
ATOM 4348 C CA . TYR A 1 567 ? -30.315 -13.406 -21.471 1 95.04 567 TYR A CA 1
ATOM 4349 C C . TYR A 1 567 ? -29.428 -14.637 -21.613 1 95.04 567 TYR A C 1
ATOM 4351 O O . TYR A 1 567 ? -29.926 -15.757 -21.75 1 95.04 567 TYR A O 1
ATOM 4359 N N . LEU A 1 568 ? -28.169 -14.275 -21.621 1 93.58 568 LEU A N 1
ATOM 4360 C CA . LEU A 1 568 ? -27.19 -15.341 -21.804 1 93.58 568 LEU A CA 1
ATOM 4361 C C . LEU A 1 568 ? -26.98 -16.114 -20.506 1 93.58 568 LEU A C 1
ATOM 4363 O O . LEU A 1 568 ? -26.955 -15.524 -19.424 1 93.58 568 LEU A O 1
ATOM 4367 N N . ASP A 1 569 ? -26.879 -17.29 -20.471 1 77.46 569 ASP A N 1
ATOM 4368 C CA . ASP A 1 569 ? -26.764 -18.266 -19.391 1 77.46 569 ASP A CA 1
ATOM 4369 C C . ASP A 1 569 ? -28.123 -18.543 -18.754 1 77.46 569 ASP A C 1
ATOM 4371 O O . ASP A 1 569 ? -28.837 -17.613 -18.372 1 77.46 569 ASP A O 1
ATOM 4375 N N . ASN A 1 570 ? -28.602 -19.502 -18.847 1 66.94 570 ASN A N 1
ATOM 4376 C CA . ASN A 1 570 ? -29.948 -19.879 -18.43 1 66.94 570 ASN A CA 1
ATOM 4377 C C . ASN A 1 570 ? -30.077 -19.904 -16.909 1 66.94 570 ASN A C 1
ATOM 4379 O O . ASN A 1 570 ? -31.152 -20.189 -16.378 1 66.94 570 ASN A O 1
ATOM 4383 N N . SER A 1 571 ? -28.988 -19.612 -16.185 1 68.85 571 SER A N 1
ATOM 4384 C CA . SER A 1 571 ? -29.039 -19.702 -14.729 1 68.85 571 SER A CA 1
ATOM 4385 C C . SER A 1 571 ? -29.516 -18.393 -14.11 1 68.85 571 SER A C 1
ATOM 4387 O O . SER A 1 571 ? -29.831 -18.341 -12.92 1 68.85 571 SER A O 1
ATOM 4389 N N . GLY A 1 572 ? -29.663 -17.34 -14.902 1 79.42 572 GLY A N 1
ATOM 4390 C CA . GLY A 1 572 ? -30.116 -16.058 -14.387 1 79.42 572 GLY A CA 1
ATOM 4391 C C . GLY A 1 572 ? -28.986 -15.195 -13.856 1 79.42 572 GLY A C 1
ATOM 4392 O O . GLY A 1 572 ? -29.211 -14.06 -13.432 1 79.42 572 GLY A O 1
ATOM 4393 N N . LEU A 1 573 ? -27.871 -15.717 -13.903 1 86.88 573 LEU A N 1
ATOM 4394 C CA . LEU A 1 573 ? -26.726 -15.009 -13.342 1 86.88 573 LEU A CA 1
ATOM 4395 C C . LEU A 1 573 ? -26.463 -13.713 -14.1 1 86.88 573 LEU A C 1
ATOM 4397 O O . LEU A 1 573 ? -25.943 -12.75 -13.531 1 86.88 573 LEU A O 1
ATOM 4401 N N . TYR A 1 574 ? -26.854 -13.651 -15.43 1 94.54 574 TYR A N 1
ATOM 4402 C CA . TYR A 1 574 ? -26.539 -12.497 -16.265 1 94.54 574 TYR A CA 1
ATOM 4403 C C . TYR A 1 574 ? -27.806 -11.756 -16.672 1 94.54 574 TYR A C 1
ATOM 4405 O O . TYR A 1 574 ? -27.876 -11.185 -17.763 1 94.54 574 TYR A O 1
ATOM 4413 N N . ASN A 1 575 ? -28.829 -11.818 -15.783 1 94.12 575 ASN A N 1
ATOM 4414 C CA . ASN A 1 575 ? -30.071 -11.097 -16.036 1 94.12 575 ASN A CA 1
ATOM 4415 C C . ASN A 1 575 ? -30.029 -9.686 -15.455 1 94.12 575 ASN A C 1
ATOM 4417 O O . ASN A 1 575 ? -30.854 -8.841 -15.805 1 94.12 575 ASN A O 1
ATOM 4421 N N . THR A 1 576 ? -29.071 -9.52 -14.533 1 93.79 576 THR A N 1
ATOM 4422 C CA . THR A 1 576 ? -28.908 -8.204 -13.925 1 93.79 576 THR A CA 1
ATOM 4423 C C . THR A 1 576 ? -27.44 -7.788 -13.922 1 93.79 576 THR A C 1
ATOM 4425 O O . THR A 1 576 ? -26.551 -8.627 -14.084 1 93.79 576 THR A O 1
ATOM 4428 N N . THR A 1 577 ? -27.272 -6.536 -13.821 1 95.86 577 THR A N 1
ATOM 4429 C CA . THR A 1 577 ? -25.923 -5.997 -13.685 1 95.86 577 THR A CA 1
ATOM 4430 C C . THR A 1 577 ? -25.549 -5.842 -12.214 1 95.86 577 THR A C 1
ATOM 4432 O O . THR A 1 577 ? -26.282 -5.218 -11.444 1 95.86 577 THR A O 1
ATOM 4435 N N . LYS A 1 578 ? -24.466 -6.425 -11.827 1 96.85 578 LYS A N 1
ATOM 4436 C CA . LYS A 1 578 ? -24.029 -6.445 -10.434 1 96.85 578 LYS A CA 1
ATOM 4437 C C . LYS A 1 578 ? -22.571 -6.014 -10.308 1 96.85 578 LYS A C 1
ATOM 4439 O O . LYS A 1 578 ? -21.726 -6.423 -11.108 1 96.85 578 LYS A O 1
ATOM 4444 N N . LEU A 1 579 ? -22.317 -5.13 -9.329 1 97.33 579 LEU A N 1
ATOM 4445 C CA . LEU A 1 579 ? -20.947 -4.776 -8.976 1 97.33 579 LEU A CA 1
ATOM 4446 C C . LEU A 1 579 ? -20.556 -5.385 -7.634 1 97.33 579 LEU A C 1
ATOM 4448 O O . LEU A 1 579 ? -21.309 -5.291 -6.662 1 97.33 579 LEU A O 1
ATOM 4452 N N . SER A 1 580 ? -19.452 -6.075 -7.592 1 97.94 580 SER A N 1
ATOM 4453 C CA . SER A 1 580 ? -18.836 -6.558 -6.36 1 97.94 580 SER A CA 1
ATOM 4454 C C . SER A 1 580 ? -17.405 -6.048 -6.221 1 97.94 580 SER A C 1
ATOM 4456 O O . SER A 1 580 ? -16.598 -6.187 -7.143 1 97.94 580 SER A O 1
ATOM 4458 N N . GLU A 1 581 ? -17.147 -5.441 -5.102 1 97.22 581 GLU A N 1
ATOM 4459 C CA . GLU A 1 581 ? -15.808 -4.932 -4.825 1 97.22 581 GLU A CA 1
ATOM 4460 C C . GLU A 1 581 ? -15.281 -5.458 -3.493 1 97.22 581 GLU A C 1
ATOM 4462 O O . GLU A 1 581 ? -16.037 -5.583 -2.527 1 97.22 581 GLU A O 1
ATOM 4467 N N . THR A 1 582 ? -14.026 -5.752 -3.449 1 97.39 582 THR A N 1
ATOM 4468 C CA . THR A 1 582 ? -13.353 -6.165 -2.222 1 97.39 582 THR A CA 1
ATOM 4469 C C . THR A 1 582 ? -12.01 -5.456 -2.077 1 97.39 582 THR A C 1
ATOM 4471 O O . THR A 1 582 ? -11.3 -5.252 -3.064 1 97.39 582 THR A O 1
ATOM 4474 N N . ARG A 1 583 ? -11.716 -4.97 -0.881 1 97.88 583 ARG A N 1
ATOM 4475 C CA . ARG A 1 583 ? -10.413 -4.449 -0.484 1 97.88 583 ARG A CA 1
ATOM 4476 C C . ARG A 1 583 ? -9.861 -5.21 0.717 1 97.88 583 ARG A C 1
ATOM 4478 O O . ARG A 1 583 ? -10.286 -4.983 1.852 1 97.88 583 ARG A O 1
ATOM 4485 N N . ASN A 1 584 ? -8.835 -5.977 0.487 1 97.31 584 ASN A N 1
ATOM 4486 C CA . ASN A 1 584 ? -8.197 -6.75 1.547 1 97.31 584 ASN A CA 1
ATOM 4487 C C . ASN A 1 584 ? -6.805 -6.213 1.871 1 97.31 584 ASN A C 1
ATOM 4489 O O . ASN A 1 584 ? -6.068 -5.804 0.972 1 97.31 584 ASN A O 1
ATOM 4493 N N . ASP A 1 585 ? -6.533 -6.136 3.094 1 95.57 585 ASP A N 1
ATOM 4494 C CA . ASP A 1 585 ? -5.18 -5.765 3.498 1 95.57 585 ASP A CA 1
ATOM 4495 C C . ASP A 1 585 ? -4.63 -6.74 4.536 1 95.57 585 ASP A C 1
ATOM 4497 O O . ASP A 1 585 ? -5.384 -7.284 5.345 1 95.57 585 ASP A O 1
ATOM 4501 N N . SER A 1 586 ? -3.393 -6.971 4.535 1 96.5 586 SER A N 1
ATOM 4502 C CA . SER A 1 586 ? -2.678 -7.812 5.49 1 96.5 586 SER A CA 1
ATOM 4503 C C . SER A 1 586 ? -1.241 -7.338 5.677 1 96.5 586 SER A C 1
ATOM 4505 O O . SER A 1 586 ? -0.706 -6.614 4.835 1 96.5 586 SER A O 1
ATOM 4507 N N . TYR A 1 587 ? -0.663 -7.655 6.778 1 94.91 587 TYR A N 1
ATOM 4508 C CA . TYR A 1 587 ? 0.762 -7.424 6.984 1 94.91 587 TYR A CA 1
ATOM 4509 C C . TYR A 1 587 ? 1.355 -8.473 7.917 1 94.91 587 TYR A C 1
ATOM 4511 O O . TYR A 1 587 ? 0.636 -9.084 8.712 1 94.91 587 TYR A O 1
ATOM 4519 N N . ASN A 1 588 ? 2.55 -8.752 7.785 1 96 588 ASN A N 1
ATOM 4520 C CA . ASN A 1 588 ? 3.329 -9.586 8.693 1 96 588 ASN A CA 1
ATOM 4521 C C . ASN A 1 588 ? 4.696 -8.973 8.985 1 96 588 ASN A C 1
ATOM 4523 O O . ASN A 1 588 ? 5.207 -8.18 8.192 1 96 588 ASN A O 1
ATOM 4527 N N . VAL A 1 589 ? 5.248 -9.283 10.104 1 96.21 589 VAL A N 1
ATOM 4528 C CA . VAL A 1 589 ? 6.551 -8.787 10.534 1 96.21 589 VAL A CA 1
ATOM 4529 C C . VAL A 1 589 ? 7.369 -9.931 11.13 1 96.21 589 VAL A C 1
ATOM 4531 O O . VAL A 1 589 ? 6.897 -10.64 12.021 1 96.21 589 VAL A O 1
ATOM 4534 N N . THR A 1 590 ? 8.539 -10.105 10.615 1 96.57 590 THR A N 1
ATOM 4535 C CA . THR A 1 590 ? 9.513 -11.04 11.166 1 96.57 590 THR A CA 1
ATOM 4536 C C . THR A 1 590 ? 10.639 -10.294 11.875 1 96.57 590 THR A C 1
ATOM 4538 O O . THR A 1 590 ? 11.243 -9.383 11.304 1 96.57 590 THR A O 1
ATOM 4541 N N . THR A 1 591 ? 10.941 -10.626 13.076 1 96.88 591 THR A N 1
ATOM 4542 C CA . THR A 1 591 ? 12.067 -10.099 13.839 1 96.88 591 THR A CA 1
ATOM 4543 C C . THR A 1 591 ? 12.999 -11.226 14.276 1 96.88 591 THR A C 1
ATOM 4545 O O . THR A 1 591 ? 12.542 -12.259 14.771 1 96.88 591 THR A O 1
ATOM 4548 N N . GLN A 1 592 ? 14.294 -11.019 14.076 1 96.76 592 GLN A N 1
ATOM 4549 C CA . GLN A 1 592 ? 15.273 -12.051 14.4 1 96.76 592 GLN A CA 1
ATOM 4550 C C . GLN A 1 592 ? 16.478 -11.459 15.125 1 96.76 592 GLN A C 1
ATOM 4552 O O . GLN A 1 592 ? 16.905 -10.343 14.821 1 96.76 592 GLN A O 1
ATOM 4557 N N . LEU A 1 593 ? 16.989 -12.127 16.06 1 97.37 593 LEU A N 1
ATOM 4558 C CA . LEU A 1 593 ? 18.273 -11.915 16.718 1 97.37 593 LEU A CA 1
ATOM 4559 C C . LEU A 1 593 ? 19.141 -13.166 16.632 1 97.37 593 LEU A C 1
ATOM 4561 O O . LEU A 1 593 ? 18.811 -14.198 17.222 1 97.37 593 LEU A O 1
ATOM 4565 N N . ILE A 1 594 ? 20.222 -13.079 15.898 1 96.31 594 ILE A N 1
ATOM 4566 C CA . ILE A 1 594 ? 21.048 -14.246 15.609 1 96.31 594 ILE A CA 1
ATOM 4567 C C . ILE A 1 594 ? 22.488 -13.98 16.042 1 96.31 594 ILE A C 1
ATOM 4569 O O . ILE A 1 594 ? 23.06 -12.94 15.709 1 96.31 594 ILE A O 1
ATOM 4573 N N . ALA A 1 595 ? 23.107 -14.88 16.722 1 96.68 595 ALA A N 1
ATOM 4574 C CA . ALA A 1 595 ? 24.516 -14.855 17.106 1 96.68 595 ALA A CA 1
ATOM 4575 C C . ALA A 1 595 ? 25.277 -16.017 16.473 1 96.68 595 ALA A C 1
ATOM 4577 O O . ALA A 1 595 ? 24.838 -17.167 16.543 1 96.68 595 ALA A O 1
ATOM 4578 N N . ASN A 1 596 ? 26.309 -15.71 15.804 1 94.75 596 ASN A N 1
ATOM 4579 C CA . ASN A 1 596 ? 27.148 -16.704 15.144 1 94.75 596 ASN A CA 1
ATOM 4580 C C . ASN A 1 596 ? 28.597 -16.616 15.615 1 94.75 596 ASN A C 1
ATOM 4582 O O . ASN A 1 596 ? 29.127 -15.52 15.803 1 94.75 596 ASN A O 1
ATOM 4586 N N . TYR A 1 597 ? 29.221 -17.693 15.915 1 94.36 597 TYR A N 1
ATOM 4587 C CA . TYR A 1 597 ? 30.635 -17.803 16.256 1 94.36 597 TYR A CA 1
ATOM 4588 C C . TYR A 1 597 ? 31.325 -18.85 15.39 1 94.36 597 TYR A C 1
ATOM 4590 O O . TYR A 1 597 ? 30.978 -20.032 15.44 1 94.36 597 TYR A O 1
ATOM 4598 N N . ALA A 1 598 ? 32.16 -18.453 14.543 1 91.76 598 ALA A N 1
ATOM 4599 C CA . ALA A 1 598 ? 32.925 -19.336 13.666 1 91.76 598 ALA A CA 1
ATOM 4600 C C . ALA A 1 598 ? 34.425 -19.146 13.869 1 91.76 598 ALA A C 1
ATOM 4602 O O . ALA A 1 598 ? 34.94 -18.033 13.738 1 91.76 598 ALA A O 1
ATOM 4603 N N . LYS A 1 599 ? 35.148 -20.228 14.198 1 90.91 599 LYS A N 1
ATOM 4604 C CA . LYS A 1 599 ? 36.585 -20.143 14.439 1 90.91 599 LYS A CA 1
ATOM 4605 C C . LYS A 1 599 ? 37.269 -21.479 14.161 1 90.91 599 LYS A C 1
ATOM 4607 O O . LYS A 1 599 ? 36.679 -22.54 14.374 1 90.91 599 LYS A O 1
ATOM 4612 N N . LYS A 1 600 ? 38.353 -21.4 13.584 1 89.5 600 LYS A N 1
ATOM 4613 C CA . LYS A 1 600 ? 39.202 -22.572 13.391 1 89.5 600 LYS A CA 1
ATOM 4614 C C . LYS A 1 600 ? 40.27 -22.662 14.477 1 89.5 600 LYS A C 1
ATOM 4616 O O . LYS A 1 600 ? 41.052 -21.728 14.666 1 89.5 600 LYS A O 1
ATOM 4621 N N . PHE A 1 601 ? 40.305 -23.829 15.185 1 90.33 601 PHE A N 1
ATOM 4622 C CA . PHE A 1 601 ? 41.276 -24.053 16.249 1 90.33 601 PHE A CA 1
ATOM 4623 C C . PHE A 1 601 ? 42.33 -25.065 15.817 1 90.33 601 PHE A C 1
ATOM 4625 O O . PHE A 1 601 ? 42.01 -26.067 15.174 1 90.33 601 PHE A O 1
ATOM 4632 N N . ALA A 1 602 ? 43.624 -24.863 16.16 1 89.88 602 ALA A N 1
ATOM 4633 C CA . ALA A 1 602 ? 44.757 -25.757 15.931 1 89.88 602 ALA A CA 1
ATOM 4634 C C . ALA A 1 602 ? 44.817 -26.205 14.474 1 89.88 602 ALA A C 1
ATOM 4636 O O . ALA A 1 602 ? 45.203 -27.339 14.182 1 89.88 602 ALA A O 1
ATOM 4637 N N . GLY A 1 603 ? 44.167 -25.499 13.579 1 82.45 603 GLY A N 1
ATOM 4638 C CA . GLY A 1 603 ? 44.23 -25.73 12.144 1 82.45 603 GLY A CA 1
ATOM 4639 C C . GLY A 1 603 ? 43.379 -26.902 11.691 1 82.45 603 GLY A C 1
ATOM 4640 O O . GLY A 1 603 ? 43.182 -27.106 10.492 1 82.45 603 GLY A O 1
ATOM 4641 N N . LYS A 1 604 ? 42.864 -27.7 12.572 1 89.68 604 LYS A N 1
ATOM 4642 C CA . LYS A 1 604 ? 42.143 -28.902 12.163 1 89.68 604 LYS A CA 1
ATOM 4643 C C . LYS A 1 604 ? 40.687 -28.851 12.615 1 89.68 604 LYS A C 1
ATOM 4645 O O . LYS A 1 604 ? 39.838 -29.563 12.074 1 89.68 604 LYS A O 1
ATOM 4650 N N . HIS A 1 605 ? 40.404 -28.135 13.741 1 93.32 605 HIS A N 1
ATOM 4651 C CA . HIS A 1 605 ? 39.056 -28.061 14.292 1 93.32 605 HIS A CA 1
ATOM 4652 C C . HIS A 1 605 ? 38.326 -26.816 13.8 1 93.32 605 HIS A C 1
ATOM 4654 O O . HIS A 1 605 ? 38.685 -25.695 14.169 1 93.32 605 HIS A O 1
ATOM 4660 N N . ASP A 1 606 ? 37.341 -27.002 12.941 1 92.4 606 ASP A N 1
ATOM 4661 C CA . ASP A 1 606 ? 36.479 -25.905 12.51 1 92.4 606 ASP A CA 1
ATOM 4662 C C . ASP A 1 606 ? 35.137 -25.944 13.237 1 92.4 606 ASP A C 1
ATOM 4664 O O . ASP A 1 606 ? 34.407 -26.933 13.152 1 92.4 606 ASP A O 1
ATOM 4668 N N . ILE A 1 607 ? 34.812 -24.87 13.946 1 93.28 607 ILE A N 1
ATOM 4669 C CA . ILE A 1 607 ? 33.569 -24.832 14.708 1 93.28 607 ILE A CA 1
ATOM 4670 C C . ILE A 1 607 ? 32.721 -23.646 14.254 1 93.28 607 ILE A C 1
ATOM 4672 O O . ILE A 1 607 ? 33.244 -22.552 14.026 1 93.28 607 ILE A O 1
ATOM 4676 N N . ASN A 1 608 ? 31.46 -23.864 13.977 1 92.81 608 ASN A N 1
ATOM 4677 C CA . ASN A 1 608 ? 30.455 -22.843 13.701 1 92.81 608 ASN A CA 1
ATOM 4678 C C . ASN A 1 608 ? 29.242 -22.988 14.616 1 92.81 608 ASN A C 1
ATOM 4680 O O . ASN A 1 608 ? 28.463 -23.933 14.477 1 92.81 608 ASN A O 1
ATOM 4684 N N . LEU A 1 609 ? 29.118 -22.073 15.581 1 94.59 609 LEU A N 1
ATOM 4685 C CA . LEU A 1 609 ? 28.01 -22.056 16.53 1 94.59 609 LEU A CA 1
ATOM 4686 C C . LEU A 1 609 ? 27.024 -20.942 16.195 1 94.59 609 LEU A C 1
ATOM 4688 O O . LEU A 1 609 ? 27.43 -19.826 15.865 1 94.59 609 LEU A O 1
ATOM 4692 N N . MET A 1 610 ? 25.765 -21.303 16.202 1 94.49 610 MET A N 1
ATOM 4693 C CA . MET A 1 610 ? 24.736 -20.302 15.937 1 94.49 610 MET A CA 1
ATOM 4694 C C . MET A 1 610 ? 23.592 -20.419 16.939 1 94.49 610 MET A C 1
ATOM 4696 O O . MET A 1 610 ? 23.163 -21.525 17.271 1 94.49 610 MET A O 1
ATOM 4700 N N . ALA A 1 611 ? 23.159 -19.369 17.512 1 96.18 611 ALA A N 1
ATOM 4701 C CA . ALA A 1 611 ? 21.958 -19.258 18.337 1 96.18 611 ALA A CA 1
ATOM 4702 C C . ALA A 1 611 ? 21.055 -18.132 17.842 1 96.18 611 ALA A C 1
ATOM 4704 O O . ALA A 1 611 ? 21.539 -17.083 17.411 1 96.18 611 ALA A O 1
ATOM 4705 N N . GLY A 1 612 ? 19.765 -18.397 17.877 1 95.8 612 GLY A N 1
ATOM 4706 C CA . GLY A 1 612 ? 18.883 -17.369 17.349 1 95.8 612 GLY A CA 1
ATOM 4707 C C . GLY A 1 612 ? 17.521 -17.351 18.017 1 95.8 612 GLY A C 1
ATOM 4708 O O . GLY A 1 612 ? 17.14 -18.314 18.687 1 95.8 612 GLY A O 1
ATOM 4709 N N . TYR A 1 613 ? 16.876 -16.261 17.967 1 96.92 613 TYR A N 1
ATOM 4710 C CA . TYR A 1 613 ? 15.497 -16 18.363 1 96.92 613 TYR A CA 1
ATOM 4711 C C . TYR A 1 613 ? 14.708 -15.381 17.215 1 96.92 613 TYR A C 1
ATOM 4713 O O . TYR A 1 613 ? 15.209 -14.499 16.514 1 96.92 613 TYR A O 1
ATOM 4721 N N . GLU A 1 614 ? 13.445 -15.895 16.97 1 96.1 614 GLU A N 1
ATOM 4722 C CA . GLU A 1 614 ? 12.603 -15.378 15.895 1 96.1 614 GLU A CA 1
ATOM 4723 C C . GLU A 1 614 ? 11.176 -15.139 16.378 1 96.1 614 GLU A C 1
ATOM 4725 O O . GLU A 1 614 ? 10.62 -15.955 17.116 1 96.1 614 GLU A O 1
ATOM 4730 N N . ASN A 1 615 ? 10.635 -14.04 16.023 1 96.68 615 ASN A N 1
ATOM 4731 C CA . ASN A 1 615 ? 9.23 -13.701 16.222 1 96.68 615 ASN A CA 1
ATOM 4732 C C . ASN A 1 615 ? 8.536 -13.389 14.899 1 96.68 615 ASN A C 1
ATOM 4734 O O . ASN A 1 615 ? 9.099 -12.704 14.044 1 96.68 615 ASN A O 1
ATOM 4738 N N . TYR A 1 616 ? 7.299 -13.948 14.692 1 95.22 616 TYR A N 1
ATOM 4739 C CA . TYR A 1 616 ? 6.489 -13.703 13.504 1 95.22 616 TYR A CA 1
ATOM 4740 C C . TYR A 1 616 ? 5.061 -13.329 13.886 1 95.22 616 TYR A C 1
ATOM 4742 O O . TYR A 1 616 ? 4.434 -14.003 14.707 1 95.22 616 TYR A O 1
ATOM 4750 N N . TYR A 1 617 ? 4.582 -12.259 13.359 1 96.55 617 TYR A N 1
ATOM 4751 C CA . TYR A 1 617 ? 3.215 -11.798 13.572 1 96.55 617 TYR A CA 1
ATOM 4752 C C . TYR A 1 617 ? 2.521 -11.517 12.245 1 96.55 617 TYR A C 1
ATOM 4754 O O . TYR A 1 617 ? 3.093 -10.873 11.362 1 96.55 617 TYR A O 1
ATOM 4762 N N . GLU A 1 618 ? 1.246 -11.989 12.108 1 95.64 618 GLU A N 1
ATOM 4763 C CA . GLU A 1 618 ? 0.472 -11.76 10.891 1 95.64 618 GLU A CA 1
ATOM 4764 C C . GLU A 1 618 ? -0.938 -11.275 11.217 1 95.64 618 GLU A C 1
ATOM 4766 O O . GLU A 1 618 ? -1.571 -11.771 12.151 1 95.64 618 GLU A O 1
ATOM 4771 N N . TYR A 1 619 ? -1.367 -10.277 10.537 1 96.43 619 TYR A N 1
ATOM 4772 C CA . TYR A 1 619 ? -2.722 -9.742 10.605 1 96.43 619 TYR A CA 1
ATOM 4773 C C . TYR A 1 619 ? -3.35 -9.669 9.218 1 96.43 619 TYR A C 1
ATOM 4775 O O . TYR A 1 619 ? -2.693 -9.271 8.253 1 96.43 619 TYR A O 1
ATOM 4783 N N . ILE A 1 620 ? -4.66 -10.104 9.085 1 96.58 620 ILE A N 1
ATOM 4784 C CA . ILE A 1 620 ? -5.405 -10.076 7.831 1 96.58 620 ILE A CA 1
ATOM 4785 C C . ILE A 1 620 ? -6.793 -9.486 8.069 1 96.58 620 ILE A C 1
ATOM 4787 O O . ILE A 1 620 ? -7.473 -9.85 9.031 1 96.58 620 ILE A O 1
ATOM 4791 N N . GLU A 1 621 ? -7.249 -8.632 7.223 1 96.75 621 GLU A N 1
ATOM 4792 C CA . GLU A 1 621 ? -8.596 -8.072 7.274 1 96.75 621 GLU A CA 1
ATOM 4793 C C . GLU A 1 621 ? -9.187 -7.926 5.875 1 96.75 621 GLU A C 1
ATOM 4795 O O . GLU A 1 621 ? -8.484 -7.549 4.935 1 96.75 621 GLU A O 1
ATOM 4800 N N . GLU A 1 622 ? -10.47 -8.196 5.787 1 97.29 622 GLU A N 1
ATOM 4801 C CA . GLU A 1 622 ? -11.17 -8.144 4.507 1 97.29 622 GLU A CA 1
ATOM 4802 C C . GLU A 1 622 ? -12.363 -7.194 4.569 1 97.29 622 GLU A C 1
ATOM 4804 O O . GLU A 1 622 ? -13.047 -7.114 5.591 1 97.29 622 GLU A O 1
ATOM 4809 N N . LEU A 1 623 ? -12.625 -6.497 3.481 1 97.9 623 LEU A N 1
ATOM 4810 C CA . LEU A 1 623 ? -13.811 -5.669 3.291 1 97.9 623 LEU A CA 1
ATOM 4811 C C . LEU A 1 623 ? -14.423 -5.904 1.914 1 97.9 623 LEU A C 1
ATOM 4813 O O . LEU A 1 623 ? -13.725 -5.836 0.9 1 97.9 623 LEU A O 1
ATOM 4817 N N . GLY A 1 624 ? -15.652 -6.226 1.904 1 97.75 624 GLY A N 1
ATOM 4818 C CA . GLY A 1 624 ? -16.38 -6.402 0.657 1 97.75 624 GLY A CA 1
ATOM 4819 C C . GLY A 1 624 ? -17.706 -5.667 0.631 1 97.75 624 GLY A C 1
ATOM 4820 O O . GLY A 1 624 ? -18.303 -5.415 1.679 1 97.75 624 GLY A O 1
ATOM 4821 N N . ALA A 1 625 ? -18.138 -5.276 -0.578 1 97.76 625 ALA A N 1
ATOM 4822 C CA . ALA A 1 625 ? -19.434 -4.643 -0.807 1 97.76 625 ALA A CA 1
ATOM 4823 C C . ALA A 1 625 ? -19.95 -4.942 -2.212 1 97.76 625 ALA A C 1
ATOM 4825 O O . ALA A 1 625 ? -19.162 -5.147 -3.139 1 97.76 625 ALA A O 1
ATOM 4826 N N . ASP A 1 626 ? -21.23 -4.98 -2.313 1 97.45 626 ASP A N 1
ATOM 4827 C CA . ASP A 1 626 ? -21.814 -5.203 -3.632 1 97.45 626 ASP A CA 1
ATOM 4828 C C . ASP A 1 626 ? -23.204 -4.58 -3.729 1 97.45 626 ASP A C 1
ATOM 4830 O O . ASP A 1 626 ? -23.851 -4.329 -2.71 1 97.45 626 ASP A O 1
ATOM 4834 N N . ARG A 1 627 ? -23.606 -4.283 -4.884 1 95.21 627 ARG A N 1
ATOM 4835 C CA . ARG A 1 627 ? -24.964 -3.884 -5.242 1 95.21 627 ARG A CA 1
ATOM 4836 C C . ARG A 1 627 ? -25.409 -4.558 -6.536 1 95.21 627 ARG A C 1
ATOM 4838 O O . ARG A 1 627 ? -24.599 -4.775 -7.44 1 95.21 627 ARG A O 1
ATOM 4845 N N . ASP A 1 628 ? -26.625 -4.868 -6.576 1 94.7 628 ASP A N 1
ATOM 4846 C CA . ASP A 1 628 ? -27.225 -5.513 -7.739 1 94.7 628 ASP A CA 1
ATOM 4847 C C . ASP A 1 628 ? -28.354 -4.662 -8.317 1 94.7 628 ASP A C 1
ATOM 4849 O O . ASP A 1 628 ? -28.798 -3.7 -7.687 1 94.7 628 ASP A O 1
ATOM 4853 N N . GLY A 1 629 ? -28.67 -4.855 -9.622 1 91.95 629 GLY A N 1
ATOM 4854 C CA . GLY A 1 629 ? -29.811 -4.207 -10.249 1 91.95 629 GLY A CA 1
ATOM 4855 C C . GLY A 1 629 ? -29.481 -2.844 -10.827 1 91.95 629 GLY A C 1
ATOM 4856 O O . GLY A 1 629 ? -30.296 -1.922 -10.762 1 91.95 629 GLY A O 1
ATOM 4857 N N . TYR A 1 630 ? -28.329 -2.675 -11.334 1 91.99 630 TYR A N 1
ATOM 4858 C CA . TYR A 1 630 ? -27.928 -1.402 -11.924 1 91.99 630 TYR A CA 1
ATOM 4859 C C . TYR A 1 630 ? -28.789 -1.066 -13.135 1 91.99 630 TYR A C 1
ATOM 4861 O O . TYR A 1 630 ? -29.067 -1.934 -13.967 1 91.99 630 TYR A O 1
ATOM 4869 N N . VAL A 1 631 ? -29.006 0.17 -13.187 1 86.16 631 VAL A N 1
ATOM 4870 C CA . VAL A 1 631 ? -29.731 0.658 -14.355 1 86.16 631 VAL A CA 1
ATOM 4871 C C . VAL A 1 631 ? -28.742 1.113 -15.426 1 86.16 631 VAL A C 1
ATOM 4873 O O . VAL A 1 631 ? -28.948 0.865 -16.616 1 86.16 631 VAL A O 1
ATOM 4876 N N . LEU A 1 632 ? -27.657 1.801 -14.959 1 86.12 632 LEU A N 1
ATOM 4877 C CA . LEU A 1 632 ? -26.581 2.195 -15.861 1 86.12 632 LEU A CA 1
ATOM 4878 C C . LEU A 1 632 ? -25.46 1.161 -15.855 1 86.12 632 LEU A C 1
ATOM 4880 O O . LEU A 1 632 ? -24.78 0.983 -14.842 1 86.12 632 LEU A O 1
ATOM 4884 N N . THR A 1 633 ? -25.206 0.59 -16.965 1 87.82 633 THR A N 1
ATOM 4885 C CA . THR A 1 633 ? -24.345 -0.587 -16.985 1 87.82 633 THR A CA 1
ATOM 4886 C C . THR A 1 633 ? -22.915 -0.205 -17.357 1 87.82 633 THR A C 1
ATOM 4888 O O . THR A 1 633 ? -22.049 -1.073 -17.485 1 87.82 633 THR A O 1
ATOM 4891 N N . ASN A 1 634 ? -22.64 1.01 -17.494 1 87.29 634 ASN A N 1
ATOM 4892 C CA . ASN A 1 634 ? -21.294 1.391 -17.908 1 87.29 634 ASN A CA 1
ATOM 4893 C C . ASN A 1 634 ? -20.539 2.095 -16.784 1 87.29 634 ASN A C 1
ATOM 4895 O O . ASN A 1 634 ? -19.392 2.508 -16.965 1 87.29 634 ASN A O 1
ATOM 4899 N N . PHE A 1 635 ? -21.148 2.258 -15.609 1 88.88 635 PHE A N 1
ATOM 4900 C CA . PHE A 1 635 ? -20.542 2.982 -14.498 1 88.88 635 PHE A CA 1
ATOM 4901 C C . PHE A 1 635 ? -20.407 2.083 -13.275 1 88.88 635 PHE A C 1
ATOM 4903 O O . PHE A 1 635 ? -21.281 2.072 -12.406 1 88.88 635 PHE A O 1
ATOM 4910 N N . PRO A 1 636 ? -19.273 1.448 -13.135 1 93.03 636 PRO A N 1
ATOM 4911 C CA . PRO A 1 636 ? -19.09 0.448 -12.08 1 93.03 636 PRO A CA 1
ATOM 4912 C C . PRO A 1 636 ? -18.718 1.07 -10.736 1 93.03 636 PRO A C 1
ATOM 4914 O O . PRO A 1 636 ? -17.616 0.841 -10.23 1 93.03 636 PRO A O 1
ATOM 4917 N N . TYR A 1 637 ? -19.735 1.794 -10.09 1 94.27 637 TYR A N 1
ATOM 4918 C CA . TYR A 1 637 ? -19.559 2.361 -8.758 1 94.27 637 TYR A CA 1
ATOM 4919 C C . TYR A 1 637 ? -20.785 2.105 -7.889 1 94.27 637 TYR A C 1
ATOM 4921 O O . TYR A 1 637 ? -21.919 2.204 -8.362 1 94.27 637 TYR A O 1
ATOM 4929 N N . LEU A 1 638 ? -20.537 1.828 -6.655 1 95.24 638 LEU A N 1
ATOM 4930 C CA . LEU A 1 638 ? -21.596 1.36 -5.767 1 95.24 638 LEU A CA 1
ATOM 4931 C C . LEU A 1 638 ? -22.687 2.414 -5.618 1 95.24 638 LEU A C 1
ATOM 4933 O O . LEU A 1 638 ? -23.871 2.081 -5.528 1 95.24 638 LEU A O 1
ATOM 4937 N N . ASN A 1 639 ? -22.307 3.634 -5.617 1 91.26 639 ASN A N 1
ATOM 4938 C CA . ASN A 1 639 ? -23.271 4.707 -5.4 1 91.26 639 ASN A CA 1
ATOM 4939 C C . ASN A 1 639 ? -24.267 4.808 -6.553 1 91.26 639 ASN A C 1
ATOM 4941 O O . ASN A 1 639 ? -25.302 5.465 -6.429 1 91.26 639 ASN A O 1
ATOM 4945 N N . ASN A 1 640 ? -23.964 4.199 -7.661 1 90.38 640 ASN A N 1
ATOM 4946 C CA . ASN A 1 640 ? -24.858 4.208 -8.814 1 90.38 640 ASN A CA 1
ATOM 4947 C C . ASN A 1 640 ? -25.861 3.06 -8.754 1 90.38 640 ASN A C 1
ATOM 4949 O O . ASN A 1 640 ? -26.809 3.017 -9.54 1 90.38 640 ASN A O 1
ATOM 4953 N N . GLY A 1 641 ? -25.639 2.122 -7.854 1 90.3 641 GLY A N 1
ATOM 4954 C CA . GLY A 1 641 ? -26.563 1.01 -7.704 1 90.3 641 GLY A CA 1
ATOM 4955 C C . GLY A 1 641 ? -27.675 1.288 -6.71 1 90.3 641 GLY A C 1
ATOM 4956 O O . GLY A 1 641 ? -27.568 2.203 -5.891 1 90.3 641 GLY A O 1
ATOM 4957 N N . PRO A 1 642 ? -28.691 0.511 -6.798 1 86.6 642 PRO A N 1
ATOM 4958 C CA . PRO A 1 642 ? -29.816 0.708 -5.881 1 86.6 642 PRO A CA 1
ATOM 4959 C C . PRO A 1 642 ? -29.477 0.329 -4.441 1 86.6 642 PRO A C 1
ATOM 4961 O O . PRO A 1 642 ? -28.592 -0.499 -4.209 1 86.6 642 PRO A O 1
ATOM 4964 N N . LYS A 1 643 ? -30.126 0.811 -3.47 1 83.27 643 LYS A N 1
ATOM 4965 C CA . LYS A 1 643 ? -29.877 0.586 -2.049 1 83.27 643 LYS A CA 1
ATOM 4966 C C . LYS A 1 643 ? -30.68 -0.603 -1.531 1 83.27 643 LYS A C 1
ATOM 4968 O O . LYS A 1 643 ? -30.433 -1.092 -0.427 1 83.27 643 LYS A O 1
ATOM 4973 N N . ASP A 1 644 ? -31.529 -1.043 -2.409 1 80.37 644 ASP A N 1
ATOM 4974 C CA . ASP A 1 644 ? -32.386 -2.134 -1.957 1 80.37 644 ASP A CA 1
ATOM 4975 C C . ASP A 1 644 ? -31.668 -3.477 -2.064 1 80.37 644 ASP A C 1
ATOM 4977 O O . ASP A 1 644 ? -32.038 -4.44 -1.389 1 80.37 644 ASP A O 1
ATOM 4981 N N . LEU A 1 645 ? -30.745 -3.563 -2.971 1 88.49 645 LEU A N 1
ATOM 4982 C CA . LEU A 1 645 ? -30.007 -4.807 -3.157 1 88.49 645 LEU A CA 1
ATOM 4983 C C . LEU A 1 645 ? -28.533 -4.623 -2.812 1 88.49 645 LEU A C 1
ATOM 4985 O O . LEU A 1 645 ? -27.668 -4.739 -3.683 1 88.49 645 LEU A O 1
ATOM 4989 N N . ILE A 1 646 ? -28.397 -4.43 -1.534 1 91.57 646 ILE A N 1
ATOM 4990 C CA . ILE A 1 646 ? -27.067 -4.111 -1.027 1 91.57 646 ILE A CA 1
ATOM 4991 C C . ILE A 1 646 ? -26.507 -5.307 -0.26 1 91.57 646 ILE A C 1
ATOM 4993 O O . ILE A 1 646 ? -27.257 -6.054 0.372 1 91.57 646 ILE A O 1
ATOM 4997 N N . GLY A 1 647 ? -25.162 -5.564 -0.399 1 93.47 647 GLY A N 1
ATOM 4998 C CA . GLY A 1 647 ? -24.429 -6.523 0.413 1 93.47 647 GLY A CA 1
ATOM 4999 C C . GLY A 1 647 ? -23.065 -6.019 0.845 1 93.47 647 GLY A C 1
ATOM 5000 O O . GLY A 1 647 ? -22.494 -5.133 0.207 1 93.47 647 GLY A O 1
ATOM 5001 N N . ASN A 1 648 ? -22.67 -6.439 2.018 1 95.6 648 ASN A N 1
ATOM 5002 C CA . ASN A 1 648 ? -21.289 -6.19 2.416 1 95.6 648 ASN A CA 1
ATOM 5003 C C . ASN A 1 648 ? -20.762 -7.293 3.329 1 95.6 648 ASN A C 1
ATOM 5005 O O . ASN A 1 648 ? -21.518 -8.169 3.753 1 95.6 648 ASN A O 1
ATOM 5009 N N . SER A 1 649 ? -19.462 -7.338 3.479 1 95.31 649 SER A N 1
ATOM 5010 C CA . SER A 1 649 ? -18.789 -8.321 4.322 1 95.31 649 SER A CA 1
ATOM 5011 C C . SER A 1 649 ? -17.474 -7.775 4.867 1 95.31 649 SER A C 1
ATOM 5013 O O . SER A 1 649 ? -16.9 -6.843 4.3 1 95.31 649 SER A O 1
ATOM 5015 N N . GLY A 1 650 ? -17.118 -8.294 6.01 1 95.26 650 GLY A N 1
ATOM 5016 C CA . GLY A 1 650 ? -15.857 -7.947 6.645 1 95.26 650 GLY A CA 1
ATOM 5017 C C . GLY A 1 650 ? -15.467 -8.901 7.758 1 95.26 650 GLY A C 1
ATOM 5018 O O . GLY A 1 650 ? -16.283 -9.217 8.627 1 95.26 650 GLY A O 1
ATOM 5019 N N . LYS A 1 651 ? -14.25 -9.372 7.731 1 94.14 651 LYS A N 1
ATOM 5020 C CA . LYS A 1 651 ? -13.714 -10.266 8.753 1 94.14 651 LYS A CA 1
ATOM 5021 C C . LYS A 1 651 ? -12.233 -9.992 9.002 1 94.14 651 LYS A C 1
ATOM 5023 O O . LYS A 1 651 ? -11.603 -9.237 8.259 1 94.14 651 LYS A O 1
ATOM 5028 N N . GLY A 1 652 ? -11.734 -10.556 10.145 1 92.9 652 GLY A N 1
ATOM 5029 C CA . GLY A 1 652 ? -10.334 -10.409 10.508 1 92.9 652 GLY A CA 1
ATOM 5030 C C . GLY A 1 652 ? -9.771 -11.626 11.218 1 92.9 652 GLY A C 1
ATOM 5031 O O . GLY A 1 652 ? -10.521 -12.417 11.794 1 92.9 652 GLY A O 1
ATOM 5032 N N . LYS A 1 653 ? -8.501 -11.749 11.062 1 93.11 653 LYS A N 1
ATOM 5033 C CA . LYS A 1 653 ? -7.783 -12.797 11.782 1 93.11 653 LYS A CA 1
ATOM 5034 C C . LYS A 1 653 ? -6.348 -12.373 12.082 1 93.11 653 LYS A C 1
ATOM 5036 O O . LYS A 1 653 ? -5.783 -11.535 11.377 1 93.11 653 LYS A O 1
ATOM 5041 N N . GLU A 1 654 ? -5.77 -12.927 13.141 1 93.87 654 GLU A N 1
ATOM 5042 C CA . GLU A 1 654 ? -4.373 -12.693 13.493 1 93.87 654 GLU A CA 1
ATOM 5043 C C . GLU A 1 654 ? -3.76 -13.919 14.165 1 93.87 654 GLU A C 1
ATOM 5045 O O . GLU A 1 654 ? -4.47 -14.713 14.785 1 93.87 654 GLU A O 1
ATOM 5050 N N . TYR A 1 655 ? -2.509 -14.177 14.044 1 93.42 655 TYR A N 1
ATOM 5051 C CA . TYR A 1 655 ? -1.769 -15.222 14.743 1 93.42 655 TYR A CA 1
ATOM 5052 C C . TYR A 1 655 ? -0.289 -14.874 14.835 1 93.42 655 TYR A C 1
ATOM 5054 O O . TYR A 1 655 ? 0.184 -13.959 14.157 1 93.42 655 TYR A O 1
ATOM 5062 N N . ALA A 1 656 ? 0.498 -15.607 15.683 1 94.49 656 ALA A N 1
ATOM 5063 C CA . ALA A 1 656 ? 1.905 -15.316 15.945 1 94.49 656 ALA A CA 1
ATOM 5064 C C . ALA A 1 656 ? 2.674 -16.589 16.285 1 94.49 656 ALA A C 1
ATOM 5066 O O . ALA A 1 656 ? 2.077 -17.603 16.653 1 94.49 656 ALA A O 1
ATOM 5067 N N . TYR A 1 657 ? 4.034 -16.531 15.982 1 92.28 657 TYR A N 1
ATOM 5068 C CA . TYR A 1 657 ? 4.98 -17.575 16.36 1 92.28 657 TYR A CA 1
ATOM 5069 C C . TYR A 1 657 ? 6.211 -16.979 17.032 1 92.28 657 TYR A C 1
ATOM 5071 O O . TYR A 1 657 ? 6.627 -15.866 16.704 1 92.28 657 TYR A O 1
ATOM 5079 N N . ARG A 1 658 ? 6.713 -17.77 18.029 1 95.89 658 ARG A N 1
ATOM 5080 C CA . ARG A 1 658 ? 8.003 -17.482 18.647 1 95.89 658 ARG A CA 1
ATOM 5081 C C . ARG A 1 658 ? 8.897 -18.718 18.651 1 95.89 658 ARG A C 1
ATOM 5083 O O . ARG A 1 658 ? 8.418 -19.835 18.855 1 95.89 658 ARG A O 1
ATOM 5090 N N . SER A 1 659 ? 10.188 -18.516 18.394 1 96.41 659 SER A N 1
ATOM 5091 C CA . SER A 1 659 ? 11.082 -19.664 18.287 1 96.41 659 SER A CA 1
ATOM 5092 C C . SER A 1 659 ? 12.461 -19.345 18.857 1 96.41 659 SER A C 1
ATOM 5094 O O . SER A 1 659 ? 12.97 -18.237 18.681 1 96.41 659 SER A O 1
ATOM 5096 N N . TYR A 1 660 ? 13.01 -20.279 19.574 1 96.82 660 TYR A N 1
ATOM 5097 C CA . TYR A 1 660 ? 14.414 -20.331 19.968 1 96.82 660 TYR A CA 1
ATOM 5098 C C . TYR A 1 660 ? 15.138 -21.469 19.258 1 96.82 660 TYR A C 1
ATOM 5100 O O . TYR A 1 660 ? 14.609 -22.578 19.15 1 96.82 660 TYR A O 1
ATOM 5108 N N . PHE A 1 661 ? 16.276 -21.16 18.711 1 95.28 661 PHE A N 1
ATOM 5109 C CA . PHE A 1 661 ? 16.938 -22.241 17.99 1 95.28 661 PHE A CA 1
ATOM 5110 C C . PHE A 1 661 ? 18.453 -22.107 18.085 1 95.28 661 PHE A C 1
ATOM 5112 O O . PHE A 1 661 ? 18.966 -21.044 18.439 1 95.28 661 PHE A O 1
ATOM 5119 N N . GLY A 1 662 ? 19.125 -23.125 17.797 1 95.42 662 GLY A N 1
ATOM 5120 C CA . GLY A 1 662 ? 20.577 -23.217 17.805 1 95.42 662 GLY A CA 1
ATOM 5121 C C . GLY A 1 662 ? 21.113 -24.27 16.853 1 95.42 662 GLY A C 1
ATOM 5122 O O . GLY A 1 662 ? 20.418 -25.236 16.532 1 95.42 662 GLY A O 1
ATOM 5123 N N . ARG A 1 663 ? 22.33 -24.099 16.364 1 94.96 663 ARG A N 1
ATOM 5124 C CA . ARG A 1 663 ? 23 -25.024 15.456 1 94.96 663 ARG A CA 1
ATOM 5125 C C . ARG A 1 663 ? 24.488 -25.123 15.776 1 94.96 663 ARG A C 1
ATOM 5127 O O . ARG A 1 663 ? 25.133 -24.116 16.073 1 94.96 663 ARG A O 1
ATOM 5134 N N . VAL A 1 664 ? 25.019 -26.293 15.769 1 94.75 664 VAL A N 1
ATOM 5135 C CA . VAL A 1 664 ? 26.449 -26.554 15.902 1 94.75 664 VAL A CA 1
ATOM 5136 C C . VAL A 1 664 ? 26.953 -27.307 14.673 1 94.75 664 VAL A C 1
ATOM 5138 O O . VAL A 1 664 ? 26.387 -28.333 14.29 1 94.75 664 VAL A O 1
ATOM 5141 N N . MET A 1 665 ? 27.853 -26.788 14.001 1 93.39 665 MET A N 1
ATOM 5142 C CA . MET A 1 665 ? 28.566 -27.465 12.921 1 93.39 665 MET A CA 1
ATOM 5143 C C . MET A 1 665 ? 30.031 -27.68 13.288 1 93.39 665 MET A C 1
ATOM 5145 O O . MET A 1 665 ? 30.722 -26.738 13.681 1 93.39 665 MET A O 1
ATOM 5149 N N . TYR A 1 666 ? 30.468 -28.839 13.221 1 93.99 666 TYR A N 1
ATOM 5150 C CA . TYR A 1 666 ? 31.834 -29.206 13.579 1 93.99 666 TYR A CA 1
ATOM 5151 C C . TYR A 1 666 ? 32.488 -30.02 12.469 1 93.99 666 TYR A C 1
ATOM 5153 O O . TYR A 1 666 ? 31.87 -30.929 11.91 1 93.99 666 TYR A O 1
ATOM 5161 N N . SER A 1 667 ? 33.614 -29.632 12.058 1 94.41 667 SER A N 1
ATOM 5162 C CA . SER A 1 667 ? 34.426 -30.363 11.09 1 94.41 667 SER A CA 1
ATOM 5163 C C . SER A 1 667 ? 35.818 -30.651 11.642 1 94.41 667 SER A C 1
ATOM 5165 O O . SER A 1 667 ? 36.478 -29.756 12.173 1 94.41 667 SER A O 1
ATOM 5167 N N . TYR A 1 668 ? 36.285 -31.894 11.551 1 94.6 668 TYR A N 1
ATOM 5168 C CA . TYR A 1 668 ? 37.636 -32.278 11.943 1 94.6 668 TYR A CA 1
ATOM 5169 C C . TYR A 1 668 ? 38.478 -32.634 10.723 1 94.6 668 TYR A C 1
ATOM 5171 O O . TYR A 1 668 ? 38.207 -33.626 10.043 1 94.6 668 TYR A O 1
ATOM 5179 N N . ALA A 1 669 ? 39.511 -31.819 10.469 1 91.93 669 ALA A N 1
ATOM 5180 C CA . ALA A 1 669 ? 40.499 -32.016 9.412 1 91.93 669 ALA A CA 1
ATOM 5181 C C . ALA A 1 669 ? 39.828 -32.116 8.045 1 91.93 669 ALA A C 1
ATOM 5183 O O . ALA A 1 669 ? 40.284 -32.864 7.176 1 91.93 669 ALA A O 1
ATOM 5184 N N . ASP A 1 670 ? 38.567 -31.567 7.906 1 87.77 670 ASP A N 1
ATOM 5185 C CA . ASP A 1 670 ? 37.797 -31.581 6.667 1 87.77 670 ASP A CA 1
ATOM 5186 C C . ASP A 1 670 ? 37.441 -33.008 6.257 1 87.77 670 ASP A C 1
ATOM 5188 O O . ASP A 1 670 ? 37.324 -33.307 5.067 1 87.77 670 ASP A O 1
ATOM 5192 N N . ARG A 1 671 ? 37.433 -33.942 7.229 1 92.59 671 ARG A N 1
ATOM 5193 C CA . ARG A 1 671 ? 37.17 -35.358 6.993 1 92.59 671 ARG A CA 1
ATOM 5194 C C . ARG A 1 671 ? 35.88 -35.797 7.677 1 92.59 671 ARG A C 1
ATOM 5196 O O . ARG A 1 671 ? 35.053 -36.483 7.073 1 92.59 671 ARG A O 1
ATOM 5203 N N . TYR A 1 672 ? 35.78 -35.439 8.936 1 96.35 672 TYR A N 1
ATOM 5204 C CA . TYR A 1 672 ? 34.606 -35.792 9.727 1 96.35 672 TYR A CA 1
ATOM 5205 C C . TYR A 1 672 ? 33.739 -34.568 9.991 1 96.35 672 TYR A C 1
ATOM 5207 O O . TYR A 1 672 ? 34.184 -33.61 10.628 1 96.35 672 TYR A O 1
ATOM 5215 N N . LEU A 1 673 ? 32.588 -34.66 9.463 1 96.12 673 LEU A N 1
ATOM 5216 C CA . LEU A 1 673 ? 31.661 -33.538 9.563 1 96.12 673 LEU A CA 1
ATOM 5217 C C . LEU A 1 673 ? 30.47 -33.893 10.446 1 96.12 673 LEU A C 1
ATOM 5219 O O . LEU A 1 673 ? 29.941 -35.003 10.365 1 96.12 673 LEU A O 1
ATOM 5223 N N . PHE A 1 674 ? 30.058 -32.969 11.318 1 95.25 674 PHE A N 1
ATOM 5224 C CA . PHE A 1 674 ? 28.915 -33.155 12.204 1 95.25 674 PHE A CA 1
ATOM 5225 C C . PHE A 1 674 ? 28.102 -31.87 12.316 1 95.25 674 PHE A C 1
ATOM 5227 O O . PHE A 1 674 ? 28.666 -30.776 12.376 1 95.25 674 PHE A O 1
ATOM 5234 N N . GLN A 1 675 ? 26.766 -32.025 12.29 1 94.21 675 GLN A N 1
ATOM 5235 C CA . GLN A 1 675 ? 25.862 -30.901 12.509 1 94.21 675 GLN A CA 1
ATOM 5236 C C . GLN A 1 675 ? 24.695 -31.301 13.407 1 94.21 675 GLN A C 1
ATOM 5238 O O . GLN A 1 675 ? 24.155 -32.402 13.28 1 94.21 675 GLN A O 1
ATOM 5243 N N . ALA A 1 676 ? 24.368 -30.432 14.328 1 94.8 676 ALA A N 1
ATOM 5244 C CA . ALA A 1 676 ? 23.219 -30.615 15.211 1 94.8 676 ALA A CA 1
ATOM 5245 C C . ALA A 1 676 ? 22.41 -29.327 15.333 1 94.8 676 ALA A C 1
ATOM 5247 O O . ALA A 1 676 ? 22.978 -28.236 15.422 1 94.8 676 ALA A O 1
ATOM 5248 N N . ASN A 1 677 ? 21.1 -29.463 15.175 1 94.04 677 ASN A N 1
ATOM 5249 C CA . ASN A 1 677 ? 20.17 -28.351 15.339 1 94.04 677 ASN A CA 1
ATOM 5250 C C . ASN A 1 677 ? 19.085 -28.674 16.362 1 94.04 677 ASN A C 1
ATOM 5252 O O . ASN A 1 677 ? 18.677 -29.829 16.497 1 94.04 677 ASN A O 1
ATOM 5256 N N . ILE A 1 678 ? 18.676 -27.662 17.048 1 95.35 678 ILE A N 1
ATOM 5257 C CA . ILE A 1 678 ? 17.51 -27.776 17.917 1 95.35 678 ILE A CA 1
ATOM 5258 C C . ILE A 1 678 ? 16.668 -26.505 17.82 1 95.35 678 ILE A C 1
ATOM 5260 O O . ILE A 1 678 ? 17.209 -25.402 17.714 1 95.35 678 ILE A O 1
ATOM 5264 N N . ARG A 1 679 ? 15.411 -26.655 17.683 1 94.96 679 ARG A N 1
ATOM 5265 C CA . ARG A 1 679 ? 14.491 -25.524 17.615 1 94.96 679 ARG A CA 1
ATOM 5266 C C . ARG A 1 679 ? 13.283 -25.745 18.52 1 94.96 679 ARG A C 1
ATOM 5268 O O . ARG A 1 679 ? 12.725 -26.844 18.562 1 94.96 679 ARG A O 1
ATOM 5275 N N . HIS A 1 680 ? 12.962 -24.775 19.345 1 96.2 680 HIS A N 1
ATOM 5276 C CA . HIS A 1 680 ? 11.806 -24.719 20.233 1 96.2 680 HIS A CA 1
ATOM 5277 C C . HIS A 1 680 ? 10.803 -23.668 19.766 1 96.2 680 HIS A C 1
ATOM 5279 O O . HIS A 1 680 ? 11.011 -22.471 19.974 1 96.2 680 HIS A O 1
ATOM 5285 N N . ASP A 1 681 ? 9.624 -24.183 19.216 1 96.12 681 ASP A N 1
ATOM 5286 C CA . ASP A 1 681 ? 8.66 -23.306 18.56 1 96.12 681 ASP A CA 1
ATOM 5287 C C . ASP A 1 681 ? 7.394 -23.156 19.401 1 96.12 681 ASP A C 1
ATOM 5289 O O . ASP A 1 681 ? 6.919 -24.125 19.997 1 96.12 681 ASP A O 1
ATOM 5293 N N . GLY A 1 682 ? 6.904 -21.918 19.465 1 95.66 682 GLY A N 1
ATOM 5294 C CA . GLY A 1 682 ? 5.596 -21.62 20.026 1 95.66 682 GLY A CA 1
ATOM 5295 C C . GLY A 1 682 ? 4.621 -21.065 19.005 1 95.66 682 GLY A C 1
ATOM 5296 O O . GLY A 1 682 ? 4.995 -20.243 18.165 1 95.66 682 GLY A O 1
ATOM 5297 N N . SER A 1 683 ? 3.311 -21.634 19.039 1 94.16 683 SER A N 1
ATOM 5298 C CA . SER A 1 683 ? 2.281 -21.173 18.114 1 94.16 683 SER A CA 1
ATOM 5299 C C . SER A 1 683 ? 1.037 -20.705 18.86 1 94.16 683 SER A C 1
ATOM 5301 O O . SER A 1 683 ? 0.586 -21.362 19.8 1 94.16 683 SER A O 1
ATOM 5303 N N . SER A 1 684 ? 0.466 -19.58 18.445 1 92.98 684 SER A N 1
ATOM 5304 C CA . SER A 1 684 ? -0.75 -19.058 19.06 1 92.98 684 SER A CA 1
ATOM 5305 C C . SER A 1 684 ? -1.969 -19.885 18.663 1 92.98 684 SER A C 1
ATOM 5307 O O . SER A 1 684 ? -3.038 -19.753 19.263 1 92.98 684 SER A O 1
ATOM 5309 N N . ARG A 1 685 ? -1.903 -20.785 17.735 1 91.33 685 ARG A N 1
ATOM 5310 C CA . ARG A 1 685 ? -3.024 -21.586 17.253 1 91.33 685 ARG A CA 1
ATOM 5311 C C . ARG A 1 685 ? -3.394 -22.672 18.257 1 91.33 685 ARG A C 1
ATOM 5313 O O . ARG A 1 685 ? -4.493 -23.227 18.203 1 91.33 685 ARG A O 1
ATOM 5320 N N . PHE A 1 686 ? -2.466 -22.954 19.181 1 92.6 686 PHE A N 1
ATOM 5321 C CA . PHE A 1 686 ? -2.691 -23.965 20.208 1 92.6 686 PHE A CA 1
ATOM 5322 C C . PHE A 1 686 ? -2.977 -23.314 21.556 1 92.6 686 PHE A C 1
ATOM 5324 O O . PHE A 1 686 ? -2.561 -22.18 21.804 1 92.6 686 PHE A O 1
ATOM 5331 N N . ALA A 1 687 ? -3.705 -24.119 22.431 1 93.08 687 ALA A N 1
ATOM 5332 C CA . ALA A 1 687 ? -3.944 -23.66 23.797 1 93.08 687 ALA A CA 1
ATOM 5333 C C . ALA A 1 687 ? -2.63 -23.44 24.54 1 93.08 687 ALA A C 1
ATOM 5335 O O . ALA A 1 687 ? -1.616 -24.067 24.221 1 93.08 687 ALA A O 1
ATOM 5336 N N . LYS A 1 688 ? -2.602 -22.707 25.576 1 93.21 688 LYS A N 1
ATOM 5337 C CA . LYS A 1 688 ? -1.407 -22.285 26.301 1 93.21 688 LYS A CA 1
ATOM 5338 C C . LYS A 1 688 ? -0.621 -23.489 26.814 1 93.21 688 LYS A C 1
ATOM 5340 O O . LYS A 1 688 ? 0.612 -23.483 26.801 1 93.21 688 LYS A O 1
ATOM 5345 N N . LYS A 1 689 ? -1.415 -24.557 27.27 1 92.2 689 LYS A N 1
ATOM 5346 C CA . LYS A 1 689 ? -0.786 -25.733 27.866 1 92.2 689 LYS A CA 1
ATOM 5347 C C . LYS A 1 689 ? -0.107 -26.591 26.803 1 92.2 689 LYS A C 1
ATOM 5349 O O . LYS A 1 689 ? 0.742 -27.427 27.121 1 92.2 689 LYS A O 1
ATOM 5354 N N . HIS A 1 690 ? -0.282 -26.408 25.421 1 91.87 690 HIS A N 1
ATOM 5355 C CA . HIS A 1 690 ? 0.186 -27.29 24.358 1 91.87 690 HIS A CA 1
ATOM 5356 C C . HIS A 1 690 ? 0.87 -26.501 23.247 1 91.87 690 HIS A C 1
ATOM 5358 O O . HIS A 1 690 ? 1.184 -27.053 22.19 1 91.87 690 HIS A O 1
ATOM 5364 N N . ARG A 1 691 ? 1.158 -25.294 23.351 1 93.06 691 ARG A N 1
ATOM 5365 C CA . ARG A 1 691 ? 1.549 -24.423 22.247 1 93.06 691 ARG A CA 1
ATOM 5366 C C . ARG A 1 691 ? 3.028 -24.593 21.913 1 93.06 691 ARG A C 1
ATOM 5368 O O . ARG A 1 691 ? 3.462 -24.261 20.808 1 93.06 691 ARG A O 1
ATOM 5375 N N . TRP A 1 692 ? 3.89 -25.203 22.811 1 95.24 692 TRP A N 1
ATOM 5376 C CA . TRP A 1 692 ? 5.329 -25.274 22.581 1 95.24 692 TRP A CA 1
ATOM 5377 C C . TRP A 1 692 ? 5.739 -26.671 22.125 1 95.24 692 TRP A C 1
ATOM 5379 O O . TRP A 1 692 ? 5.219 -27.671 22.624 1 95.24 692 TRP A O 1
ATOM 5389 N N . GLY A 1 693 ? 6.598 -26.803 21.056 1 94.1 693 GLY A N 1
ATOM 5390 C CA . GLY A 1 693 ? 7.198 -28.034 20.568 1 94.1 693 GLY A CA 1
ATOM 5391 C C . GLY A 1 693 ? 8.696 -27.923 20.352 1 94.1 693 GLY A C 1
ATOM 5392 O O . GLY A 1 693 ? 9.195 -26.865 19.965 1 94.1 693 GLY A O 1
ATOM 5393 N N . THR A 1 694 ? 9.433 -28.994 20.636 1 95.44 694 THR A N 1
ATOM 5394 C CA . THR A 1 694 ? 10.877 -29.052 20.437 1 95.44 694 THR A CA 1
ATOM 5395 C C . THR A 1 694 ? 11.231 -30.038 19.327 1 95.44 694 THR A C 1
ATOM 5397 O O . THR A 1 694 ? 10.795 -31.19 19.351 1 95.44 694 THR A O 1
ATOM 5400 N N . PHE A 1 695 ? 12.097 -29.679 18.42 1 95.06 695 PHE A N 1
ATOM 5401 C CA . PHE A 1 695 ? 12.382 -30.466 17.226 1 95.06 695 PHE A CA 1
ATOM 5402 C C . PHE A 1 695 ? 13.881 -30.525 16.962 1 95.06 695 PHE A C 1
ATOM 5404 O O . PHE A 1 695 ? 14.455 -29.594 16.393 1 95.06 695 PHE A O 1
ATOM 5411 N N . PRO A 1 696 ? 14.534 -31.551 17.219 1 94.99 696 PRO A N 1
ATOM 5412 C CA . PRO A 1 696 ? 15.973 -31.714 16.999 1 94.99 696 PRO A CA 1
ATOM 5413 C C . PRO A 1 696 ? 16.296 -32.333 15.641 1 94.99 696 PRO A C 1
ATOM 5415 O O . PRO A 1 696 ? 15.444 -32.994 15.042 1 94.99 696 PRO A O 1
ATOM 5418 N N . SER A 1 697 ? 17.426 -32.161 15.122 1 94.96 697 SER A N 1
ATOM 5419 C CA . SER A 1 697 ? 17.939 -32.792 13.91 1 94.96 697 SER A CA 1
ATOM 5420 C C . SER A 1 697 ? 19.453 -32.966 13.977 1 94.96 697 SER A C 1
ATOM 5422 O O . SER A 1 697 ? 20.149 -32.162 14.601 1 94.96 697 SER A O 1
ATOM 5424 N N . PHE A 1 698 ? 19.953 -34.027 13.346 1 94.97 698 PHE A N 1
ATOM 5425 C CA . PHE A 1 698 ? 21.365 -34.392 13.326 1 94.97 698 PHE A CA 1
ATOM 5426 C C . PHE A 1 698 ? 21.796 -34.808 11.924 1 94.97 698 PHE A C 1
ATOM 5428 O O . PHE A 1 698 ? 21.005 -35.374 11.167 1 94.97 698 PHE A O 1
ATOM 5435 N N . SER A 1 699 ? 23.002 -34.496 11.592 1 95.61 699 SER A N 1
ATOM 5436 C CA . SER A 1 699 ? 23.592 -34.981 10.349 1 95.61 699 SER A CA 1
ATOM 5437 C C . SER A 1 699 ? 25.084 -35.25 10.513 1 95.61 699 SER A C 1
ATOM 5439 O O . SER A 1 699 ? 25.749 -34.61 11.331 1 95.61 699 SER A O 1
ATOM 5441 N N . ALA A 1 700 ? 25.613 -36.174 9.814 1 96.33 700 ALA A N 1
ATOM 5442 C CA . ALA A 1 700 ? 27.024 -36.553 9.818 1 96.33 700 ALA A CA 1
ATOM 5443 C C . ALA A 1 700 ? 27.517 -36.845 8.404 1 96.33 700 ALA A C 1
ATOM 5445 O O . ALA A 1 700 ? 26.762 -37.346 7.568 1 96.33 700 ALA A O 1
ATOM 5446 N N . GLY A 1 701 ? 28.693 -36.456 8.147 1 96.26 701 GLY A N 1
ATOM 5447 C CA . GLY A 1 701 ? 29.349 -36.723 6.877 1 96.26 701 GLY A CA 1
ATOM 5448 C C . GLY A 1 701 ? 30.776 -37.212 7.033 1 96.26 701 GLY A C 1
ATOM 5449 O O . GLY A 1 701 ? 31.481 -36.802 7.958 1 96.26 701 GLY A O 1
ATOM 5450 N N . TRP A 1 702 ? 31.194 -38.169 6.178 1 97.23 702 TRP A N 1
ATOM 5451 C CA . TRP A 1 702 ? 32.539 -38.73 6.121 1 97.23 702 TRP A CA 1
ATOM 5452 C C . TRP A 1 702 ? 33.126 -38.601 4.72 1 97.23 702 TRP A C 1
ATOM 5454 O O . TRP A 1 702 ? 32.642 -39.232 3.777 1 97.23 702 TRP A O 1
ATOM 5464 N N . VAL A 1 703 ? 34.117 -37.743 4.659 1 95.84 703 VAL A N 1
ATOM 5465 C CA . VAL A 1 703 ? 34.793 -37.552 3.38 1 95.84 703 VAL A CA 1
ATOM 5466 C C . VAL A 1 703 ? 35.917 -38.576 3.231 1 95.84 703 VAL A C 1
ATOM 5468 O O . VAL A 1 703 ? 37.072 -38.289 3.552 1 95.84 703 VAL A O 1
ATOM 5471 N N . LEU A 1 704 ? 35.706 -39.608 2.584 1 95.15 704 LEU A N 1
ATOM 5472 C CA . LEU A 1 704 ? 36.621 -40.739 2.466 1 95.15 704 LEU A CA 1
ATOM 5473 C C . LEU A 1 704 ? 37.832 -40.372 1.616 1 95.15 704 LEU A C 1
ATOM 5475 O O . LEU A 1 704 ? 38.933 -40.877 1.845 1 95.15 704 LEU A O 1
ATOM 5479 N N . SER A 1 705 ? 37.636 -39.525 0.662 1 92.16 705 SER A N 1
ATOM 5480 C CA . SER A 1 705 ? 38.728 -39.151 -0.231 1 92.16 705 SER A CA 1
ATOM 5481 C C . SER A 1 705 ? 39.832 -38.418 0.523 1 92.16 705 SER A C 1
ATOM 5483 O O . SER A 1 705 ? 40.967 -38.338 0.049 1 92.16 705 SER A O 1
ATOM 5485 N N . GLU A 1 706 ? 39.467 -37.832 1.658 1 90.1 706 GLU A N 1
ATOM 5486 C CA . GLU A 1 706 ? 40.452 -37.086 2.434 1 90.1 706 GLU A CA 1
ATOM 5487 C C . GLU A 1 706 ? 41.167 -37.99 3.434 1 90.1 706 GLU A C 1
ATOM 5489 O O . GLU A 1 706 ? 42.101 -37.558 4.113 1 90.1 706 GLU A O 1
ATOM 5494 N N . GLU A 1 707 ? 40.858 -39.288 3.484 1 93.5 707 GLU A N 1
ATOM 5495 C CA . GLU A 1 707 ? 41.555 -40.246 4.337 1 93.5 707 GLU A CA 1
ATOM 5496 C C . GLU A 1 707 ? 42.915 -40.617 3.754 1 93.5 707 GLU A C 1
ATOM 5498 O O . GLU A 1 707 ? 43.06 -40.743 2.536 1 93.5 707 GLU A O 1
ATOM 5503 N N . ASN A 1 708 ? 43.799 -40.994 4.65 1 90.08 708 ASN A N 1
ATOM 5504 C CA . ASN A 1 708 ? 45.145 -41.352 4.216 1 90.08 708 ASN A CA 1
ATOM 5505 C C . ASN A 1 708 ? 45.144 -42.633 3.387 1 90.08 708 ASN A C 1
ATOM 5507 O O . ASN A 1 708 ? 45.879 -42.741 2.403 1 90.08 708 ASN A O 1
ATOM 5511 N N . PHE A 1 709 ? 44.414 -43.499 3.785 1 92.25 709 PHE A N 1
ATOM 5512 C CA . PHE A 1 709 ? 44.403 -44.77 3.071 1 92.25 709 PHE A CA 1
ATOM 5513 C C . PHE A 1 709 ? 43.86 -44.593 1.658 1 92.25 709 PHE A C 1
ATOM 5515 O O . PHE A 1 709 ? 44.286 -45.287 0.733 1 92.25 709 PHE A O 1
ATOM 5522 N N . MET A 1 710 ? 42.955 -43.721 1.463 1 91.59 710 MET A N 1
ATOM 5523 C CA . MET A 1 710 ? 42.397 -43.49 0.134 1 91.59 710 MET A CA 1
ATOM 5524 C C . MET A 1 710 ? 43.35 -42.659 -0.719 1 91.59 710 MET A C 1
ATOM 5526 O O . MET A 1 710 ? 43.461 -42.878 -1.927 1 91.59 710 MET A O 1
ATOM 5530 N N . LYS A 1 711 ? 43.918 -41.683 -0.086 1 86.68 711 LYS A N 1
ATOM 5531 C CA . LYS A 1 711 ? 44.894 -40.873 -0.809 1 86.68 711 LYS A CA 1
ATOM 5532 C C . LYS A 1 711 ? 46.078 -41.719 -1.269 1 86.68 711 LYS A C 1
ATOM 5534 O O . LYS A 1 711 ? 46.652 -41.469 -2.331 1 86.68 711 LYS A O 1
ATOM 5539 N N . ASN A 1 712 ? 46.431 -42.78 -0.552 1 88.41 712 ASN A N 1
ATOM 5540 C CA . ASN A 1 712 ? 47.564 -43.646 -0.86 1 88.41 712 ASN A CA 1
ATOM 5541 C C . ASN A 1 712 ? 47.254 -44.583 -2.024 1 88.41 712 ASN A C 1
ATOM 5543 O O . ASN A 1 712 ? 48.166 -45.13 -2.647 1 88.41 712 ASN A O 1
ATOM 5547 N N . LEU A 1 713 ? 46.05 -44.714 -2.282 1 90.91 713 LEU A N 1
ATOM 5548 C CA . LEU A 1 713 ? 45.671 -45.566 -3.405 1 90.91 713 LEU A CA 1
ATOM 5549 C C . LEU A 1 713 ? 45.939 -44.866 -4.733 1 90.91 713 LEU A C 1
ATOM 5551 O O . LEU A 1 713 ? 45.977 -45.511 -5.783 1 90.91 713 LEU A O 1
ATOM 5555 N N . ASN A 1 714 ? 46.203 -43.558 -4.757 1 83.55 714 ASN A N 1
ATOM 5556 C CA . ASN A 1 714 ? 46.519 -42.72 -5.91 1 83.55 714 ASN A CA 1
ATOM 5557 C C . ASN A 1 714 ? 45.542 -42.955 -7.058 1 83.55 714 ASN A C 1
ATOM 5559 O O . ASN A 1 714 ? 45.957 -43.143 -8.203 1 83.55 714 ASN A O 1
ATOM 5563 N N . TRP A 1 715 ? 44.293 -43.188 -6.777 1 90.97 715 TRP A N 1
ATOM 5564 C CA . TRP A 1 715 ? 43.27 -43.306 -7.81 1 90.97 715 TRP A CA 1
ATOM 5565 C C . TRP A 1 715 ? 43.035 -41.966 -8.499 1 90.97 715 TRP A C 1
ATOM 5567 O O . TRP A 1 715 ? 42.222 -41.159 -8.042 1 90.97 715 TRP A O 1
ATOM 5577 N N . ASP A 1 716 ? 43.613 -41.74 -9.679 1 83.38 716 ASP A N 1
ATOM 5578 C CA . ASP A 1 716 ? 43.561 -40.46 -10.378 1 83.38 716 ASP A CA 1
ATOM 5579 C C . ASP A 1 716 ? 42.16 -40.188 -10.922 1 83.38 716 ASP A C 1
ATOM 5581 O O . ASP A 1 716 ? 41.802 -39.037 -11.181 1 83.38 716 ASP A O 1
ATOM 5585 N N . TRP A 1 717 ? 41.336 -41.24 -11.053 1 89.02 717 TRP A N 1
ATOM 5586 C CA . TRP A 1 717 ? 40.014 -41.061 -11.643 1 89.02 717 TRP A CA 1
ATOM 5587 C C . TRP A 1 717 ? 38.997 -40.645 -10.585 1 89.02 717 TRP A C 1
ATOM 5589 O O . TRP A 1 717 ? 37.906 -40.174 -10.915 1 89.02 717 TRP A O 1
ATOM 5599 N N . LEU A 1 718 ? 39.284 -40.782 -9.28 1 92.86 718 LEU A N 1
ATOM 5600 C CA . LEU A 1 718 ? 38.398 -40.396 -8.187 1 92.86 718 LEU A CA 1
ATOM 5601 C C . LEU A 1 718 ? 38.848 -39.081 -7.56 1 92.86 718 LEU A C 1
ATOM 5603 O O . LEU A 1 718 ? 39.945 -38.997 -7.004 1 92.86 718 LEU A O 1
ATOM 5607 N N . SER A 1 719 ? 38.014 -38.062 -7.688 1 88.73 719 SER A N 1
ATOM 5608 C CA . SER A 1 719 ? 38.376 -36.734 -7.204 1 88.73 719 SER A CA 1
ATOM 5609 C C . SER A 1 719 ? 37.84 -36.493 -5.797 1 88.73 719 SER A C 1
ATOM 5611 O O . SER A 1 719 ? 38.471 -35.8 -4.996 1 88.73 719 SER A O 1
ATOM 5613 N N . PHE A 1 720 ? 36.704 -36.947 -5.506 1 91.99 720 PHE A N 1
ATOM 5614 C CA . PHE A 1 720 ? 36.018 -36.666 -4.25 1 91.99 720 PHE A CA 1
ATOM 5615 C C . PHE A 1 720 ? 35.003 -37.757 -3.932 1 91.99 720 PHE A C 1
ATOM 5617 O O . PHE A 1 720 ? 34.318 -38.255 -4.828 1 91.99 720 PHE A O 1
ATOM 5624 N N . LEU A 1 721 ? 34.939 -38.289 -2.702 1 95.36 721 LEU A N 1
ATOM 5625 C CA . LEU A 1 721 ? 33.965 -39.271 -2.237 1 95.36 721 LEU A CA 1
ATOM 5626 C C . LEU A 1 721 ? 33.507 -38.952 -0.818 1 95.36 721 LEU A C 1
ATOM 5628 O O . LEU A 1 721 ? 34.325 -38.888 0.103 1 95.36 721 LEU A O 1
ATOM 5632 N N . LYS A 1 722 ? 32.221 -38.766 -0.646 1 95.87 722 LYS A N 1
ATOM 5633 C CA . LYS A 1 722 ? 31.641 -38.455 0.657 1 95.87 722 LYS A CA 1
ATOM 5634 C C . LYS A 1 722 ? 30.341 -39.223 0.877 1 95.87 722 LYS A C 1
ATOM 5636 O O . LYS A 1 722 ? 29.512 -39.323 -0.029 1 95.87 722 LYS A O 1
ATOM 5641 N N . ILE A 1 723 ? 30.197 -39.81 2.054 1 96.82 723 ILE A N 1
ATOM 5642 C CA . ILE A 1 723 ? 28.934 -40.398 2.487 1 96.82 723 ILE A CA 1
ATOM 5643 C C . ILE A 1 723 ? 28.333 -39.558 3.612 1 96.82 723 ILE A C 1
ATOM 5645 O O . ILE A 1 723 ? 29.059 -39.022 4.451 1 96.82 723 ILE A O 1
ATOM 5649 N N . ARG A 1 724 ? 27.088 -39.389 3.563 1 95.73 724 ARG A N 1
ATOM 5650 C CA . ARG A 1 724 ? 26.444 -38.594 4.603 1 95.73 724 ARG A CA 1
ATOM 5651 C C . ARG A 1 724 ? 25.123 -39.222 5.033 1 95.73 724 ARG A C 1
ATOM 5653 O O . ARG A 1 724 ? 24.505 -39.966 4.269 1 95.73 724 ARG A O 1
ATOM 5660 N N . ALA A 1 725 ? 24.655 -38.906 6.209 1 96.34 725 ALA A N 1
ATOM 5661 C CA . ALA A 1 725 ? 23.397 -39.357 6.8 1 96.34 725 ALA A CA 1
ATOM 5662 C C . ALA A 1 725 ? 22.769 -38.26 7.655 1 96.34 725 ALA A C 1
ATOM 5664 O O . ALA A 1 725 ? 23.475 -37.527 8.352 1 96.34 725 ALA A O 1
ATOM 5665 N N . THR A 1 726 ? 21.473 -38.153 7.534 1 95.83 726 THR A N 1
ATOM 5666 C CA . THR A 1 726 ? 20.756 -37.13 8.287 1 95.83 726 THR A CA 1
ATOM 5667 C C . THR A 1 726 ? 19.507 -37.715 8.94 1 95.83 726 THR A C 1
ATOM 5669 O O . THR A 1 726 ? 18.901 -38.648 8.409 1 95.83 726 THR A O 1
ATOM 5672 N N . TRP A 1 727 ? 19.127 -37.189 10.104 1 95.53 727 TRP A N 1
ATOM 5673 C CA . TRP A 1 727 ? 17.872 -37.47 10.793 1 95.53 727 TRP A CA 1
ATOM 5674 C C . TRP A 1 727 ? 17.345 -36.223 11.495 1 95.53 727 TRP A C 1
ATOM 5676 O O . TRP A 1 727 ? 18.123 -35.424 12.022 1 95.53 727 TRP A O 1
ATOM 5686 N N . GLY A 1 728 ? 16.05 -36.096 11.512 1 94.59 728 GLY A N 1
ATOM 5687 C CA . GLY A 1 728 ? 15.481 -35.004 12.285 1 94.59 728 GLY A CA 1
ATOM 5688 C C . GLY A 1 728 ? 13.964 -35.023 12.316 1 94.59 728 GLY A C 1
ATOM 5689 O O . GLY A 1 728 ? 13.333 -35.806 11.603 1 94.59 728 GLY A O 1
ATOM 5690 N N . ALA A 1 729 ? 13.426 -34.196 13.205 1 93.59 729 ALA A N 1
ATOM 5691 C CA . ALA A 1 729 ? 11.982 -34.031 13.355 1 93.59 729 ALA A CA 1
ATOM 5692 C C . ALA A 1 729 ? 11.576 -32.57 13.181 1 93.59 729 ALA A C 1
ATOM 5694 O O . ALA A 1 729 ? 12.281 -31.665 13.633 1 93.59 729 ALA A O 1
ATOM 5695 N N . LEU A 1 730 ? 10.477 -32.38 12.515 1 92.51 730 LEU A N 1
ATOM 5696 C CA . LEU A 1 730 ? 9.926 -31.043 12.318 1 92.51 730 LEU A CA 1
ATOM 5697 C C . LEU A 1 730 ? 8.448 -31.004 12.691 1 92.51 730 LEU A C 1
ATOM 5699 O O . LEU A 1 730 ? 7.719 -31.972 12.459 1 92.51 730 LEU A O 1
ATOM 5703 N N . GLY A 1 731 ? 8.044 -29.889 13.22 1 89.87 731 GLY A N 1
ATOM 5704 C CA . GLY A 1 731 ? 6.644 -29.708 13.57 1 89.87 731 GLY A CA 1
ATOM 5705 C C . GLY A 1 731 ? 5.847 -28.998 12.492 1 89.87 731 GLY A C 1
ATOM 5706 O O . GLY A 1 731 ? 6.419 -28.325 11.631 1 89.87 731 GLY A O 1
ATOM 5707 N N . ASN A 1 732 ? 4.497 -29.204 12.504 1 88.75 732 ASN A N 1
ATOM 5708 C CA . ASN A 1 732 ? 3.545 -28.516 11.639 1 88.75 732 ASN A CA 1
ATOM 5709 C C . ASN A 1 732 ? 2.351 -27.985 12.428 1 88.75 732 ASN A C 1
ATOM 5711 O O . ASN A 1 732 ? 1.678 -28.744 13.129 1 88.75 732 ASN A O 1
ATOM 5715 N N . GLU A 1 733 ? 2.159 -26.725 12.344 1 84.7 733 GLU A N 1
ATOM 5716 C CA . GLU A 1 733 ? 1.065 -26.115 13.095 1 84.7 733 GLU A CA 1
ATOM 5717 C C . GLU A 1 733 ? -0.045 -25.637 12.164 1 84.7 733 GLU A C 1
ATOM 5719 O O . GLU A 1 733 ? -0.94 -24.9 12.583 1 84.7 733 GLU A O 1
ATOM 5724 N N . ARG A 1 734 ? -0.087 -25.981 10.852 1 76.64 734 ARG A N 1
ATOM 5725 C CA . ARG A 1 734 ? -1.081 -25.491 9.903 1 76.64 734 ARG A CA 1
ATOM 5726 C C . ARG A 1 734 ? -2.375 -26.293 10.003 1 76.64 734 ARG A C 1
ATOM 5728 O O . ARG A 1 734 ? -2.74 -27.011 9.071 1 76.64 734 ARG A O 1
ATOM 5735 N N . ILE A 1 735 ? -3.19 -26.194 11.075 1 68.83 735 ILE A N 1
ATOM 5736 C CA . ILE A 1 735 ? -4.374 -26.987 11.389 1 68.83 735 ILE A CA 1
ATOM 5737 C C . ILE A 1 735 ? -5.603 -26.082 11.439 1 68.83 735 ILE A C 1
ATOM 5739 O O . ILE A 1 735 ? -6.628 -26.448 12.019 1 68.83 735 ILE A O 1
ATOM 5743 N N . GLY A 1 736 ? -5.566 -25.018 10.903 1 74.46 736 GLY A N 1
ATOM 5744 C CA . GLY A 1 736 ? -6.635 -24.051 11.098 1 74.46 736 GLY A CA 1
ATOM 5745 C C . GLY A 1 736 ? -6.366 -23.086 12.237 1 74.46 736 GLY A C 1
ATOM 5746 O O . GLY A 1 736 ? -5.39 -23.243 12.974 1 74.46 736 GLY A O 1
ATOM 5747 N N . ASP A 1 737 ? -7.362 -22.222 12.473 1 82.45 737 ASP A N 1
ATOM 5748 C CA . ASP A 1 737 ? -7.081 -21.183 13.459 1 82.45 737 ASP A CA 1
ATOM 5749 C C . ASP A 1 737 ? -7.852 -21.43 14.753 1 82.45 737 ASP A C 1
ATOM 5751 O O . ASP A 1 737 ? -9.085 -21.452 14.752 1 82.45 737 ASP A O 1
ATOM 5755 N N . PHE A 1 738 ? -7.259 -21.77 15.863 1 87.42 738 PHE A N 1
ATOM 5756 C CA . PHE A 1 738 ? -7.679 -21.811 17.259 1 87.42 738 PHE A CA 1
ATOM 5757 C C . PHE A 1 738 ? -8.702 -22.918 17.484 1 87.42 738 PHE A C 1
ATOM 5759 O O . PHE A 1 738 ? -9.772 -22.677 18.046 1 87.42 738 PHE A O 1
ATOM 5766 N N . PRO A 1 739 ? -8.426 -24.065 17.119 1 85.04 739 PRO A N 1
ATOM 5767 C CA . PRO A 1 739 ? -9.378 -25.16 17.322 1 85.04 739 PRO A CA 1
ATOM 5768 C C . PRO A 1 739 ? -9.696 -25.401 18.796 1 85.04 739 PRO A C 1
ATOM 5770 O O . PRO A 1 739 ? -10.687 -26.061 19.117 1 85.04 739 PRO A O 1
ATOM 5773 N N . TYR A 1 740 ? -8.904 -24.853 19.692 1 88.35 740 TYR A N 1
ATOM 5774 C CA . TYR A 1 740 ? -9.085 -25.05 21.126 1 88.35 740 TYR A CA 1
ATOM 5775 C C . TYR A 1 740 ? -10.141 -24.101 21.679 1 88.35 740 TYR A C 1
ATOM 5777 O O . TYR A 1 740 ? -10.599 -24.263 22.812 1 88.35 740 TYR A O 1
ATOM 5785 N N . MET A 1 741 ? -10.529 -23.204 20.858 1 88.06 741 MET A N 1
ATOM 5786 C CA . MET A 1 741 ? -11.525 -22.239 21.315 1 88.06 741 MET A CA 1
ATOM 5787 C C . MET A 1 741 ? -12.906 -22.581 20.765 1 88.06 741 MET A C 1
ATOM 5789 O O . MET A 1 741 ? -13.031 -23.037 19.627 1 88.06 741 MET A O 1
ATOM 5793 N N . SER A 1 742 ? -13.895 -22.319 21.674 1 85.41 742 SER A N 1
ATOM 5794 C CA . SER A 1 742 ? -15.273 -22.381 21.198 1 85.41 742 SER A CA 1
ATOM 5795 C C . SER A 1 742 ? -15.659 -21.106 20.455 1 85.41 742 SER A C 1
ATOM 5797 O O . SER A 1 742 ? -15.606 -20.012 21.02 1 85.41 742 SER A O 1
ATOM 5799 N N . THR A 1 743 ? -15.87 -21.244 19.211 1 83.25 743 THR A N 1
ATOM 5800 C CA . THR A 1 743 ? -16.229 -20.078 18.411 1 83.25 743 THR A CA 1
ATOM 5801 C C . THR A 1 743 ? -17.728 -20.055 18.13 1 83.25 743 THR A C 1
ATOM 5803 O O . THR A 1 743 ? -18.364 -21.108 18.039 1 83.25 743 THR A O 1
ATOM 5806 N N . ILE A 1 744 ? -18.275 -18.832 18.209 1 85.09 744 ILE A N 1
ATOM 5807 C CA . ILE A 1 744 ? -19.664 -18.622 17.814 1 85.09 744 ILE A CA 1
ATOM 5808 C C . ILE A 1 744 ? -19.717 -18.049 16.4 1 85.09 744 ILE A C 1
ATOM 5810 O O . ILE A 1 744 ? -19.119 -17.006 16.123 1 85.09 744 ILE A O 1
ATOM 5814 N N . ALA A 1 745 ? -20.375 -18.799 15.509 1 83.02 745 ALA A N 1
ATOM 5815 C CA . ALA A 1 745 ? -20.557 -18.342 14.134 1 83.02 745 ALA A CA 1
ATOM 5816 C C . ALA A 1 745 ? -21.946 -17.744 13.933 1 83.02 745 ALA A C 1
ATOM 5818 O O . ALA A 1 745 ? -22.946 -18.325 14.361 1 83.02 745 ALA A O 1
ATOM 5819 N N . PHE A 1 746 ? -21.944 -16.544 13.386 1 79.14 746 PHE A N 1
ATOM 5820 C CA . PHE A 1 746 ? -23.216 -15.916 13.047 1 79.14 746 PHE A CA 1
ATOM 5821 C C . PHE A 1 746 ? -23.68 -16.348 11.661 1 79.14 746 PHE A C 1
ATOM 5823 O O . PHE A 1 746 ? -22.859 -16.617 10.781 1 79.14 746 PHE A O 1
ATOM 5830 N N . GLY A 1 747 ? -24.918 -16.655 11.601 1 74.99 747 GLY A N 1
ATOM 5831 C CA . GLY A 1 747 ? -25.537 -17.013 10.336 1 74.99 747 GLY A CA 1
ATOM 5832 C C . GLY A 1 747 ? -26.877 -16.336 10.114 1 74.99 747 GLY A C 1
ATOM 5833 O O . GLY A 1 747 ? -27.324 -15.546 10.948 1 74.99 747 GLY A O 1
ATOM 5834 N N . ASN A 1 748 ? -27.28 -16.383 8.843 1 72.53 748 ASN A N 1
ATOM 5835 C CA . ASN A 1 748 ? -28.611 -15.908 8.481 1 72.53 748 ASN A CA 1
ATOM 5836 C C . ASN A 1 748 ? -29.54 -17.064 8.121 1 72.53 748 ASN A C 1
ATOM 5838 O O . ASN A 1 748 ? -29.169 -17.945 7.343 1 72.53 748 ASN A O 1
ATOM 5842 N N . THR A 1 749 ? -30.585 -17.112 8.958 1 76.09 749 THR A N 1
ATOM 5843 C CA . THR A 1 749 ? -31.538 -18.185 8.696 1 76.09 749 THR A CA 1
ATOM 5844 C C . THR A 1 749 ? -32.875 -17.618 8.229 1 76.09 749 THR A C 1
ATOM 5846 O O . THR A 1 749 ? -33.245 -16.501 8.597 1 76.09 749 THR A O 1
ATOM 5849 N N . ILE A 1 750 ? -33.49 -18.344 7.353 1 76.9 750 ILE A N 1
ATOM 5850 C CA . ILE A 1 750 ? -34.817 -18.015 6.844 1 76.9 750 ILE A CA 1
ATOM 5851 C C . ILE A 1 750 ? -35.884 -18.607 7.762 1 76.9 750 ILE A C 1
ATOM 5853 O O . ILE A 1 750 ? -35.849 -19.8 8.076 1 76.9 750 ILE A O 1
ATOM 5857 N N . PHE A 1 751 ? -36.62 -17.653 8.283 1 77.63 751 PHE A N 1
ATOM 5858 C CA . PHE A 1 751 ? -37.747 -18.08 9.104 1 77.63 751 PHE A CA 1
ATOM 5859 C C . PHE A 1 751 ? -39.062 -17.899 8.354 1 77.63 751 PHE A C 1
ATOM 5861 O O . PHE A 1 751 ? -39.183 -17.008 7.51 1 77.63 751 PHE A O 1
ATOM 5868 N N . TYR A 1 752 ? -39.833 -18.91 8.398 1 80.68 752 TYR A N 1
ATOM 5869 C CA . TYR A 1 752 ? -41.199 -18.784 7.902 1 80.68 752 TYR A CA 1
ATOM 5870 C C . TYR A 1 752 ? -42.177 -18.558 9.049 1 80.68 752 TYR A C 1
ATOM 5872 O O . TYR A 1 752 ? -42.29 -19.392 9.951 1 80.68 752 TYR A O 1
ATOM 5880 N N . GLN A 1 753 ? -42.552 -17.29 9.094 1 77.21 753 GLN A N 1
ATOM 5881 C CA . GLN A 1 753 ? -43.563 -16.937 10.085 1 77.21 753 GLN A CA 1
ATOM 5882 C C . GLN A 1 753 ? -44.68 -16.107 9.46 1 77.21 753 GLN A C 1
ATOM 5884 O O . GLN A 1 753 ? -44.424 -15.255 8.606 1 77.21 753 GLN A O 1
ATOM 5889 N N . ASN A 1 754 ? -45.89 -16.222 10.061 1 76.53 754 ASN A N 1
ATOM 5890 C CA . ASN A 1 754 ? -47.082 -15.492 9.643 1 76.53 754 ASN A CA 1
ATOM 5891 C C . ASN A 1 754 ? -47.185 -15.41 8.123 1 76.53 754 ASN A C 1
ATOM 5893 O O . ASN A 1 754 ? -47.425 -14.336 7.57 1 76.53 754 ASN A O 1
ATOM 5897 N N . ASN A 1 755 ? -46.898 -16.611 7.407 1 75.42 755 ASN A N 1
ATOM 5898 C CA . ASN A 1 755 ? -47.005 -16.787 5.963 1 75.42 755 ASN A CA 1
ATOM 5899 C C . ASN A 1 755 ? -45.963 -15.957 5.218 1 75.42 755 ASN A C 1
ATOM 5901 O O . ASN A 1 755 ? -46.163 -15.598 4.057 1 75.42 755 ASN A O 1
ATOM 5905 N N . GLY A 1 756 ? -44.996 -15.413 5.975 1 72.91 756 GLY A N 1
ATOM 5906 C CA . GLY A 1 756 ? -43.917 -14.658 5.357 1 72.91 756 GLY A CA 1
ATOM 5907 C C . GLY A 1 756 ? -42.541 -15.207 5.684 1 72.91 756 GLY A C 1
ATOM 5908 O O . GLY A 1 756 ? -42.367 -15.904 6.685 1 72.91 756 GLY A O 1
ATOM 5909 N N . ILE A 1 757 ? -41.703 -15.15 4.699 1 76.27 757 ILE A N 1
ATOM 5910 C CA . ILE A 1 757 ? -40.297 -15.499 4.868 1 76.27 757 ILE A CA 1
ATOM 5911 C C . ILE A 1 757 ? -39.529 -14.298 5.416 1 76.27 757 ILE A C 1
ATOM 5913 O O . ILE A 1 757 ? -39.664 -13.182 4.907 1 76.27 757 ILE A O 1
ATOM 5917 N N . TYR A 1 758 ? -39.05 -14.512 6.633 1 74.54 758 TYR A N 1
ATOM 5918 C CA . TYR A 1 758 ? -38.196 -13.427 7.103 1 74.54 758 TYR A CA 1
ATOM 5919 C C . TYR A 1 758 ? -36.814 -13.945 7.482 1 74.54 758 TYR A C 1
ATOM 5921 O O . TYR A 1 758 ? -36.641 -15.138 7.742 1 74.54 758 TYR A O 1
ATOM 5929 N N . PHE A 1 759 ? -35.8 -13.121 7.345 1 72 759 PHE A N 1
ATOM 5930 C CA . PHE A 1 759 ? -34.411 -13.428 7.663 1 72 759 PHE A CA 1
ATOM 5931 C C . PHE A 1 759 ? -34.031 -12.868 9.029 1 72 759 PHE A C 1
ATOM 5933 O O . PHE A 1 759 ? -34.451 -11.768 9.393 1 72 759 PHE A O 1
ATOM 5940 N N . ASP A 1 760 ? -33.468 -13.732 9.843 1 76.16 760 ASP A N 1
ATOM 5941 C CA . ASP A 1 760 ? -32.928 -13.218 11.098 1 76.16 760 ASP A CA 1
ATOM 5942 C C . ASP A 1 760 ? -31.514 -13.741 11.342 1 76.16 760 ASP A C 1
ATOM 5944 O O . ASP A 1 760 ? -31.127 -14.778 10.799 1 76.16 760 ASP A O 1
ATOM 5948 N N . GLN A 1 761 ? -30.744 -12.992 12.111 1 77.05 761 GLN A N 1
ATOM 5949 C CA . GLN A 1 761 ? -29.387 -13.384 12.477 1 77.05 761 GLN A CA 1
ATOM 5950 C C . GLN A 1 761 ? -29.399 -14.495 13.524 1 77.05 761 GLN A C 1
ATOM 5952 O O . GLN A 1 761 ? -30.207 -14.469 14.455 1 77.05 761 GLN A O 1
ATOM 5957 N N . THR A 1 762 ? -28.755 -15.522 13.311 1 81.88 762 THR A N 1
ATOM 5958 C CA . THR A 1 762 ? -28.551 -16.614 14.257 1 81.88 762 THR A CA 1
ATOM 5959 C C . THR A 1 762 ? -27.102 -16.651 14.736 1 81.88 762 THR A C 1
ATOM 5961 O O . THR A 1 762 ? -26.233 -16.002 14.15 1 81.88 762 THR A O 1
ATOM 5964 N N . ALA A 1 763 ? -26.82 -17.187 15.873 1 83.75 763 ALA A N 1
ATOM 5965 C CA . ALA A 1 763 ? -25.482 -17.471 16.387 1 83.75 763 ALA A CA 1
ATOM 5966 C C . ALA A 1 763 ? -25.415 -18.868 16.997 1 83.75 763 ALA A C 1
ATOM 5968 O O . ALA A 1 763 ? -26.348 -19.301 17.677 1 83.75 763 ALA A O 1
ATOM 5969 N N . SER A 1 764 ? -24.485 -19.63 16.592 1 86.16 764 SER A N 1
ATOM 5970 C CA . SER A 1 764 ? -24.328 -20.971 17.147 1 86.16 764 SER A CA 1
ATOM 5971 C C . SER A 1 764 ? -22.856 -21.352 17.263 1 86.16 764 SER A C 1
ATOM 5973 O O . SER A 1 764 ? -22.014 -20.828 16.532 1 86.16 764 SER A O 1
ATOM 5975 N N . GLN A 1 765 ? -22.608 -22.236 18.22 1 87.06 765 GLN A N 1
ATOM 5976 C CA . GLN A 1 765 ? -21.327 -22.934 18.231 1 87.06 765 GLN A CA 1
ATOM 5977 C C . GLN A 1 765 ? -21.305 -24.061 17.202 1 87.06 765 GLN A C 1
ATOM 5979 O O . GLN A 1 765 ? -22.12 -24.984 17.267 1 87.06 765 GLN A O 1
ATOM 5984 N N . GLN A 1 766 ? -20.484 -24.028 16.282 1 82.4 766 GLN A N 1
ATOM 5985 C CA . GLN A 1 766 ? -20.526 -24.994 15.19 1 82.4 766 GLN A CA 1
ATOM 5986 C C . GLN A 1 766 ? -19.473 -26.083 15.378 1 82.4 766 GLN A C 1
ATOM 5988 O O . GLN A 1 766 ? -19.656 -27.215 14.927 1 82.4 766 GLN A O 1
ATOM 5993 N N . LYS A 1 767 ? -18.366 -25.802 16.046 1 82.49 767 LYS A N 1
ATOM 5994 C CA . LYS A 1 767 ? -17.292 -26.781 16.187 1 82.49 767 LYS A CA 1
ATOM 5995 C C . LYS A 1 767 ? -16.993 -27.062 17.657 1 82.49 767 LYS A C 1
ATOM 5997 O O . LYS A 1 767 ? -17.018 -26.149 18.486 1 82.49 767 LYS A O 1
ATOM 6002 N N . TYR A 1 768 ? -16.751 -28.39 17.896 1 87 768 TYR A N 1
ATOM 6003 C CA . TYR A 1 768 ? -16.326 -28.785 19.234 1 87 768 TYR A CA 1
ATOM 6004 C C . TYR A 1 768 ? -14.892 -28.343 19.504 1 87 768 TYR A C 1
ATOM 6006 O O . TYR A 1 768 ? -13.998 -28.584 18.689 1 87 768 TYR A O 1
ATOM 6014 N N . ALA A 1 769 ? -14.721 -27.678 20.611 1 87.65 769 ALA A N 1
ATOM 6015 C CA . ALA A 1 769 ? -13.383 -27.209 20.964 1 87.65 769 ALA A CA 1
ATOM 6016 C C . ALA A 1 769 ? -12.543 -28.34 21.55 1 87.65 769 ALA A C 1
ATOM 6018 O O . ALA A 1 769 ? -12.995 -29.057 22.446 1 87.65 769 ALA A O 1
ATOM 6019 N N . ILE A 1 770 ? -11.406 -28.567 21.017 1 87.93 770 ILE A N 1
ATOM 6020 C CA . ILE A 1 770 ? -10.467 -29.564 21.519 1 87.93 770 ILE A CA 1
ATOM 6021 C C . ILE A 1 770 ? -9.218 -28.87 22.058 1 87.93 770 ILE A C 1
ATOM 6023 O O . ILE A 1 770 ? -8.342 -28.468 21.289 1 87.93 770 ILE A O 1
ATOM 6027 N N . GLU A 1 771 ? -9.054 -28.961 23.246 1 89.44 771 GLU A N 1
ATOM 6028 C CA . GLU A 1 771 ? -7.974 -28.213 23.883 1 89.44 771 GLU A CA 1
ATOM 6029 C C . GLU A 1 771 ? -6.633 -28.919 23.705 1 89.44 771 GLU A C 1
ATOM 6031 O O . GLU A 1 771 ? -5.581 -28.277 23.721 1 89.44 771 GLU A O 1
ATOM 6036 N N . ASN A 1 772 ? -6.629 -30.222 23.483 1 88.84 772 ASN A N 1
ATOM 6037 C CA . ASN A 1 772 ? -5.374 -30.964 23.533 1 88.84 772 ASN A CA 1
ATOM 6038 C C . ASN A 1 772 ? -4.795 -31.182 22.138 1 88.84 772 ASN A C 1
ATOM 6040 O O . ASN A 1 772 ? -3.928 -32.037 21.947 1 88.84 772 ASN A O 1
ATOM 6044 N N . VAL A 1 773 ? -5.32 -30.444 21.189 1 89.84 773 VAL A N 1
ATOM 6045 C CA . VAL A 1 773 ? -4.711 -30.479 19.863 1 89.84 773 VAL A CA 1
ATOM 6046 C C . VAL A 1 773 ? -3.289 -29.928 19.933 1 89.84 773 VAL A C 1
ATOM 6048 O O . VAL A 1 773 ? -3.033 -28.938 20.622 1 89.84 773 VAL A O 1
ATOM 6051 N N . THR A 1 774 ? -2.408 -30.678 19.315 1 89.78 774 THR A N 1
ATOM 6052 C CA . THR A 1 774 ? -1 -30.301 19.379 1 89.78 774 THR A CA 1
ATOM 6053 C C . THR A 1 774 ? -0.346 -30.418 18.006 1 89.78 774 THR A C 1
ATOM 6055 O O . THR A 1 774 ? -1.036 -30.472 16.986 1 89.78 774 THR A O 1
ATOM 6058 N N . TRP A 1 775 ? 1 -30.482 17.958 1 91.07 775 TRP A N 1
ATOM 6059 C CA . TRP A 1 775 ? 1.791 -30.415 16.733 1 91.07 775 TRP A CA 1
ATOM 6060 C C . TRP A 1 775 ? 1.704 -31.725 15.956 1 91.07 775 TRP A C 1
ATOM 6062 O O . TRP A 1 775 ? 1.724 -32.807 16.547 1 91.07 775 TRP A O 1
ATOM 6072 N N . GLU A 1 776 ? 1.538 -31.572 14.611 1 91.5 776 GLU A N 1
ATOM 6073 C CA . GLU A 1 776 ? 1.92 -32.652 13.706 1 91.5 776 GLU A CA 1
ATOM 6074 C C . GLU A 1 776 ? 3.438 -32.77 13.598 1 91.5 776 GLU A C 1
ATOM 6076 O O . GLU A 1 776 ? 4.141 -31.761 13.527 1 91.5 776 GLU A O 1
ATOM 6081 N N . LYS A 1 777 ? 4.059 -34.037 13.588 1 91.38 777 LYS A N 1
ATOM 6082 C CA . LYS A 1 777 ? 5.505 -34.24 13.571 1 91.38 777 LYS A CA 1
ATOM 6083 C C . LYS A 1 777 ? 5.927 -35.084 12.372 1 91.38 777 LYS A C 1
ATOM 6085 O O . LYS A 1 777 ? 5.369 -36.158 12.135 1 91.38 777 LYS A O 1
ATOM 6090 N N . THR A 1 778 ? 6.816 -34.59 11.633 1 92.63 778 THR A N 1
ATOM 6091 C CA . THR A 1 778 ? 7.403 -35.332 10.523 1 92.63 778 THR A CA 1
ATOM 6092 C C . THR A 1 778 ? 8.853 -35.699 10.825 1 92.63 778 THR A C 1
ATOM 6094 O O . THR A 1 778 ? 9.701 -34.819 10.991 1 92.63 778 THR A O 1
ATOM 6097 N N . GLU A 1 779 ? 9.137 -36.96 10.895 1 94.29 779 GLU A N 1
ATOM 6098 C CA . GLU A 1 779 ? 10.497 -37.464 11.062 1 94.29 779 GLU A CA 1
ATOM 6099 C C . GLU A 1 779 ? 11.106 -37.866 9.722 1 94.29 779 GLU A C 1
ATOM 6101 O O . GLU A 1 779 ? 10.515 -38.649 8.975 1 94.29 779 GLU A O 1
ATOM 6106 N N . SER A 1 780 ? 12.214 -37.35 9.444 1 94.76 780 SER A N 1
ATOM 6107 C CA . SER A 1 780 ? 12.852 -37.594 8.154 1 94.76 780 SER A CA 1
ATOM 6108 C C . SER A 1 780 ? 14.239 -38.203 8.331 1 94.76 780 SER A C 1
ATOM 6110 O O . SER A 1 780 ? 15.003 -37.778 9.2 1 94.76 780 SER A O 1
ATOM 6112 N N . THR A 1 781 ? 14.566 -39.212 7.588 1 95.93 781 THR A N 1
ATOM 6113 C CA . THR A 1 781 ? 15.881 -39.836 7.496 1 95.93 781 THR A CA 1
ATOM 6114 C C . THR A 1 781 ? 16.39 -39.815 6.058 1 95.93 781 THR A C 1
ATOM 6116 O O . THR A 1 781 ? 15.625 -40.045 5.119 1 95.93 781 THR A O 1
ATOM 6119 N N . ASP A 1 782 ? 17.635 -39.558 5.886 1 96.92 782 ASP A N 1
ATOM 6120 C CA . ASP A 1 782 ? 18.232 -39.466 4.557 1 96.92 782 ASP A CA 1
ATOM 6121 C C . ASP A 1 782 ? 19.651 -40.031 4.552 1 96.92 782 ASP A C 1
ATOM 6123 O O . ASP A 1 782 ? 20.422 -39.796 5.485 1 96.92 782 ASP A O 1
ATOM 6127 N N . ILE A 1 783 ? 20.003 -40.835 3.574 1 97.37 783 ILE A N 1
ATOM 6128 C CA . ILE A 1 783 ? 21.353 -41.313 3.297 1 97.37 783 ILE A CA 1
ATOM 6129 C C . ILE A 1 783 ? 21.794 -40.842 1.913 1 97.37 783 ILE A C 1
ATOM 6131 O O . ILE A 1 783 ? 21.08 -41.039 0.927 1 97.37 783 ILE A O 1
ATOM 6135 N N . GLY A 1 784 ? 22.901 -40.227 1.931 1 96.3 784 GLY A N 1
ATOM 6136 C CA . GLY A 1 784 ? 23.35 -39.635 0.681 1 96.3 784 GLY A CA 1
ATOM 6137 C C . GLY A 1 784 ? 24.764 -40.035 0.305 1 96.3 784 GLY A C 1
ATOM 6138 O O . GLY A 1 784 ? 25.552 -40.432 1.166 1 96.3 784 GLY A O 1
ATOM 6139 N N . LEU A 1 785 ? 25.07 -39.931 -0.953 1 96.2 785 LEU A N 1
ATOM 6140 C CA . LEU A 1 785 ? 26.371 -40.209 -1.553 1 96.2 785 LEU A CA 1
ATOM 6141 C C . LEU A 1 785 ? 26.76 -39.112 -2.539 1 96.2 785 LEU A C 1
ATOM 6143 O O . LEU A 1 785 ? 25.968 -38.744 -3.409 1 96.2 785 LEU A O 1
ATOM 6147 N N . ASP A 1 786 ? 27.894 -38.555 -2.337 1 95.44 786 ASP A N 1
ATOM 6148 C CA . ASP A 1 786 ? 28.459 -37.57 -3.255 1 95.44 786 ASP A CA 1
ATOM 6149 C C . ASP A 1 786 ? 29.786 -38.056 -3.833 1 95.44 786 ASP A C 1
ATOM 6151 O O . ASP A 1 786 ? 30.744 -38.287 -3.092 1 95.44 786 ASP A O 1
ATOM 6155 N N . ILE A 1 787 ? 29.868 -38.129 -5.166 1 95.1 787 ILE A N 1
ATOM 6156 C CA . ILE A 1 787 ? 31.07 -38.643 -5.813 1 95.1 787 ILE A CA 1
ATOM 6157 C C . ILE A 1 787 ? 31.439 -37.753 -6.997 1 95.1 787 ILE A C 1
ATOM 6159 O O . ILE A 1 787 ? 30.562 -37.281 -7.725 1 95.1 787 ILE A O 1
ATOM 6163 N N . SER A 1 788 ? 32.624 -37.439 -7.111 1 93.86 788 SER A N 1
ATOM 6164 C CA . SER A 1 788 ? 33.146 -36.75 -8.286 1 93.86 788 SER A CA 1
ATOM 6165 C C . SER A 1 788 ? 34.29 -37.532 -8.923 1 93.86 788 SER A C 1
ATOM 6167 O O . SER A 1 788 ? 35.136 -38.088 -8.219 1 93.86 788 SER A O 1
ATOM 6169 N N . PHE A 1 789 ? 34.333 -37.551 -10.316 1 94.13 789 PHE A N 1
ATOM 6170 C CA . PHE A 1 789 ? 35.342 -38.284 -11.072 1 94.13 789 PHE A CA 1
ATOM 6171 C C . PHE A 1 789 ? 36.044 -37.368 -12.067 1 94.13 789 PHE A C 1
ATOM 6173 O O . PHE A 1 789 ? 35.504 -36.328 -12.45 1 94.13 789 PHE A O 1
ATOM 6180 N N . LEU A 1 790 ? 37.248 -37.714 -12.506 1 92.04 790 LEU A N 1
ATOM 6181 C CA . LEU A 1 790 ? 37.981 -37.14 -13.629 1 92.04 790 LEU A CA 1
ATOM 6182 C C . LEU A 1 790 ? 38.155 -35.635 -13.452 1 92.04 790 LEU A C 1
ATOM 6184 O O . LEU A 1 790 ? 37.779 -34.855 -14.33 1 92.04 790 LEU A O 1
ATOM 6188 N N . ASN A 1 791 ? 38.67 -35.246 -12.331 1 84.14 791 ASN A N 1
ATOM 6189 C CA . ASN A 1 791 ? 38.91 -33.854 -11.963 1 84.14 791 ASN A CA 1
ATOM 6190 C C . ASN A 1 791 ? 37.608 -33.061 -11.892 1 84.14 791 ASN A C 1
ATOM 6192 O O . ASN A 1 791 ? 37.51 -31.97 -12.456 1 84.14 791 ASN A O 1
ATOM 6196 N N . ASN A 1 792 ? 36.539 -33.743 -11.386 1 84.66 792 ASN A N 1
ATOM 6197 C CA . ASN A 1 792 ? 35.242 -33.153 -11.073 1 84.66 792 ASN A CA 1
ATOM 6198 C C . ASN A 1 792 ? 34.44 -32.861 -12.338 1 84.66 792 ASN A C 1
ATOM 6200 O O . ASN A 1 792 ? 33.478 -32.091 -12.305 1 84.66 792 ASN A O 1
ATOM 6204 N N . ARG A 1 793 ? 34.857 -33.411 -13.555 1 89.92 793 ARG A N 1
ATOM 6205 C CA . ARG A 1 793 ? 34.08 -33.245 -14.779 1 89.92 793 ARG A CA 1
ATOM 6206 C C . ARG A 1 793 ? 32.765 -34.013 -14.701 1 89.92 793 ARG A C 1
ATOM 6208 O O . ARG A 1 793 ? 31.759 -33.592 -15.275 1 89.92 793 ARG A O 1
ATOM 6215 N N . LEU A 1 794 ? 32.889 -35.161 -14.032 1 94.32 794 LEU A N 1
ATOM 6216 C CA . LEU A 1 794 ? 31.686 -35.948 -13.787 1 94.32 794 LEU A CA 1
ATOM 6217 C C . LEU A 1 794 ? 31.305 -35.915 -12.311 1 94.32 794 LEU A C 1
ATOM 6219 O O . LEU A 1 794 ? 32.093 -36.32 -11.453 1 94.32 794 LEU A O 1
ATOM 6223 N N . ARG A 1 795 ? 30.207 -35.523 -12.009 1 93.47 795 ARG A N 1
ATOM 6224 C CA . ARG A 1 795 ? 29.711 -35.453 -10.638 1 93.47 795 ARG A CA 1
ATOM 6225 C C . ARG A 1 795 ? 28.404 -36.224 -10.489 1 93.47 795 ARG A C 1
ATOM 6227 O O . ARG A 1 795 ? 27.507 -36.104 -11.327 1 93.47 795 ARG A O 1
ATOM 6234 N N . VAL A 1 796 ? 28.298 -36.982 -9.425 1 95.32 796 VAL A N 1
ATOM 6235 C CA . VAL A 1 796 ? 27.115 -37.789 -9.146 1 95.32 796 VAL A CA 1
ATOM 6236 C C . VAL A 1 796 ? 26.683 -37.589 -7.696 1 95.32 796 VAL A C 1
ATOM 6238 O O . VAL A 1 796 ? 27.491 -37.732 -6.775 1 95.32 796 VAL A O 1
ATOM 6241 N N . ASN A 1 797 ? 25.482 -37.205 -7.517 1 94.37 797 ASN A N 1
ATOM 6242 C CA . ASN A 1 797 ? 24.862 -37.093 -6.202 1 94.37 797 ASN A CA 1
ATOM 6243 C C . ASN A 1 797 ? 23.607 -37.956 -6.098 1 94.37 797 ASN A C 1
ATOM 6245 O O . ASN A 1 797 ? 22.709 -37.856 -6.936 1 94.37 797 ASN A O 1
ATOM 6249 N N . GLY A 1 798 ? 23.513 -38.754 -5.11 1 95.74 798 GLY A N 1
ATOM 6250 C CA . GLY A 1 798 ? 22.369 -39.625 -4.89 1 95.74 798 GLY A CA 1
ATOM 6251 C C . GLY A 1 798 ? 21.871 -39.606 -3.458 1 95.74 798 GLY A C 1
ATOM 6252 O O . GLY A 1 798 ? 22.665 -39.511 -2.52 1 95.74 798 GLY A O 1
ATOM 6253 N N . ASP A 1 799 ? 20.6 -39.719 -3.287 1 97.01 799 ASP A N 1
ATOM 6254 C CA . ASP A 1 799 ? 19.986 -39.747 -1.963 1 97.01 799 ASP A CA 1
ATOM 6255 C C . ASP A 1 799 ? 18.874 -40.791 -1.896 1 97.01 799 ASP A C 1
ATOM 6257 O O . ASP A 1 799 ? 18.139 -40.986 -2.866 1 97.01 799 ASP A O 1
ATOM 6261 N N . TYR A 1 800 ? 18.819 -41.455 -0.842 1 97.61 800 TYR A N 1
ATOM 6262 C CA . TYR A 1 800 ? 17.674 -42.263 -0.436 1 97.61 800 TYR A CA 1
ATOM 6263 C C . TYR A 1 800 ? 17.083 -41.753 0.873 1 97.61 800 TYR A C 1
ATOM 6265 O O . TYR A 1 800 ? 17.814 -41.495 1.832 1 97.61 800 TYR A O 1
ATOM 6273 N N . TYR A 1 801 ? 15.739 -41.582 0.878 1 96.83 801 TYR A N 1
ATOM 6274 C CA . TYR A 1 801 ? 15.153 -40.951 2.056 1 96.83 801 TYR A CA 1
ATOM 6275 C C . TYR A 1 801 ? 13.82 -41.597 2.414 1 96.83 801 TYR A C 1
ATOM 6277 O O . TYR A 1 801 ? 13.182 -42.23 1.569 1 96.83 801 TYR A O 1
ATOM 6285 N N . TRP A 1 802 ? 13.347 -41.442 3.597 1 95.96 802 TRP A N 1
ATOM 6286 C CA . TRP A 1 802 ? 12.002 -41.791 4.04 1 95.96 802 TRP A CA 1
ATOM 6287 C C . TRP A 1 802 ? 11.525 -40.841 5.134 1 95.96 802 TRP A C 1
ATOM 6289 O O . TRP A 1 802 ? 12.308 -40.43 5.993 1 95.96 802 TRP A O 1
ATOM 6299 N N . LYS A 1 803 ? 10.324 -40.348 5.047 1 95.72 803 LYS A N 1
ATOM 6300 C CA . LYS A 1 803 ? 9.644 -39.432 5.958 1 95.72 803 LYS A CA 1
ATOM 6301 C C . LYS A 1 803 ? 8.422 -40.092 6.591 1 95.72 803 LYS A C 1
ATOM 6303 O O . LYS A 1 803 ? 7.623 -40.724 5.897 1 95.72 803 LYS A O 1
ATOM 6308 N N . ASN A 1 804 ? 8.343 -39.962 7.891 1 95.69 804 ASN A N 1
ATOM 6309 C CA . ASN A 1 804 ? 7.177 -40.436 8.629 1 95.69 804 ASN A CA 1
ATOM 6310 C C . ASN A 1 804 ? 6.471 -39.294 9.355 1 95.69 804 ASN A C 1
ATOM 6312 O O . ASN A 1 804 ? 7.048 -38.668 10.246 1 95.69 804 ASN A O 1
ATOM 6316 N N . THR A 1 805 ? 5.283 -39.015 8.981 1 94.24 805 THR A N 1
ATOM 6317 C CA . THR A 1 805 ? 4.478 -37.988 9.634 1 94.24 805 THR A CA 1
ATOM 6318 C C . THR A 1 805 ? 3.485 -38.617 10.607 1 94.24 805 THR A C 1
ATOM 6320 O O . THR A 1 805 ? 2.715 -39.502 10.231 1 94.24 805 THR A O 1
ATOM 6323 N N . LYS A 1 806 ? 3.553 -38.146 11.814 1 93.44 806 LYS A N 1
ATOM 6324 C CA . LYS A 1 806 ? 2.68 -38.654 12.868 1 93.44 806 LYS A CA 1
ATOM 6325 C C . LYS A 1 806 ? 1.807 -37.541 13.443 1 93.44 806 LYS A C 1
ATOM 6327 O O . LYS A 1 806 ? 2.117 -36.359 13.286 1 93.44 806 LYS A O 1
ATOM 6332 N N . ASP A 1 807 ? 0.697 -37.916 14.089 1 91.02 807 ASP A N 1
ATOM 6333 C CA . ASP A 1 807 ? -0.235 -37.013 14.758 1 91.02 807 ASP A CA 1
ATOM 6334 C C . ASP A 1 807 ? -0.794 -35.98 13.782 1 91.02 807 ASP A C 1
ATOM 6336 O O . ASP A 1 807 ? -0.855 -34.79 14.097 1 91.02 807 ASP A O 1
ATOM 6340 N N . MET A 1 808 ? -1.075 -36.506 12.593 1 89.93 808 MET A N 1
ATOM 6341 C CA . MET A 1 808 ? -1.655 -35.596 11.61 1 89.93 808 MET A CA 1
ATOM 6342 C C . MET A 1 808 ? -3.005 -35.069 12.087 1 89.93 808 MET A C 1
ATOM 6344 O O . MET A 1 808 ? -3.725 -35.759 12.81 1 89.93 808 MET A O 1
ATOM 6348 N N . LEU A 1 809 ? -3.3 -33.878 11.752 1 79.31 809 LEU A N 1
ATOM 6349 C CA . LEU A 1 809 ? -4.585 -33.298 12.128 1 79.31 809 LEU A CA 1
ATOM 6350 C C . LEU A 1 809 ? -5.686 -33.75 11.174 1 79.31 809 LEU A C 1
ATOM 6352 O O . LEU A 1 809 ? -5.591 -33.536 9.964 1 79.31 809 LEU A O 1
ATOM 6356 N N . LEU A 1 810 ? -6.612 -34.457 11.69 1 80.97 810 LEU A N 1
ATOM 6357 C CA . LEU A 1 810 ? -7.737 -34.993 10.932 1 80.97 810 LEU A CA 1
ATOM 6358 C C . LEU A 1 810 ? -9.058 -34.688 11.63 1 80.97 810 LEU A C 1
ATOM 6360 O O . LEU A 1 810 ? -9.134 -34.71 12.861 1 80.97 810 LEU A O 1
ATOM 6364 N N . ALA A 1 811 ? -10 -34.35 10.75 1 80.36 811 ALA A N 1
ATOM 6365 C CA . ALA A 1 811 ? -11.349 -34.251 11.302 1 80.36 811 ALA A CA 1
ATOM 6366 C C . ALA A 1 811 ? -11.883 -35.625 11.697 1 80.36 811 ALA A C 1
ATOM 6368 O O . ALA A 1 811 ? -12.09 -36.487 10.839 1 80.36 811 ALA A O 1
ATOM 6369 N N . MET A 1 812 ? -12.001 -35.885 12.981 1 79.92 812 MET A N 1
ATOM 6370 C CA . MET A 1 812 ? -12.487 -37.168 13.481 1 79.92 812 MET A CA 1
ATOM 6371 C C . MET A 1 812 ? -14.011 -37.206 13.493 1 79.92 812 MET A C 1
ATOM 6373 O O . MET A 1 812 ? -14.655 -36.299 14.023 1 79.92 812 MET A O 1
ATOM 6377 N N . ALA A 1 813 ? -14.532 -38.28 12.852 1 78.42 813 ALA A N 1
ATOM 6378 C CA . ALA A 1 813 ? -15.984 -38.424 12.805 1 78.42 813 ALA A CA 1
ATOM 6379 C C . ALA A 1 813 ? -16.562 -38.613 14.204 1 78.42 813 ALA A C 1
ATOM 6381 O O . ALA A 1 813 ? -16.084 -39.452 14.972 1 78.42 813 ALA A O 1
ATOM 6382 N N . ILE A 1 814 ? -17.444 -37.759 14.629 1 81.55 814 ILE A N 1
ATOM 6383 C CA . ILE A 1 814 ? -18.158 -37.877 15.896 1 81.55 814 ILE A CA 1
ATOM 6384 C C . ILE A 1 814 ? -19.645 -38.105 15.631 1 81.55 814 ILE A C 1
ATOM 6386 O O . ILE A 1 814 ? -20.138 -37.819 14.537 1 81.55 814 ILE A O 1
ATOM 6390 N N . PRO A 1 815 ? -20.388 -38.558 16.635 1 85.44 815 PRO A N 1
ATOM 6391 C CA . PRO A 1 815 ? -21.821 -38.777 16.427 1 85.44 815 PRO A CA 1
ATOM 6392 C C . PRO A 1 815 ? -22.586 -37.478 16.178 1 85.44 815 PRO A C 1
ATOM 6394 O O . PRO A 1 815 ? -22.329 -36.47 16.841 1 85.44 815 PRO A O 1
ATOM 6397 N N . ASP A 1 816 ? -23.475 -37.416 15.394 1 85.08 816 ASP A N 1
ATOM 6398 C CA . ASP A 1 816 ? -24.222 -36.237 14.967 1 85.08 816 ASP A CA 1
ATOM 6399 C C . ASP A 1 816 ? -25.076 -35.686 16.107 1 85.08 816 ASP A C 1
ATOM 6401 O O . ASP A 1 816 ? -25.404 -34.497 16.125 1 85.08 816 ASP A O 1
ATOM 6405 N N . PHE A 1 817 ? -25.42 -36.497 17.055 1 86.32 817 PHE A N 1
ATOM 6406 C CA . PHE A 1 817 ? -26.32 -36.061 18.116 1 86.32 817 PHE A CA 1
ATOM 6407 C C . PHE A 1 817 ? -25.634 -35.051 19.027 1 86.32 817 PHE A C 1
ATOM 6409 O O . PHE A 1 817 ? -26.295 -34.357 19.803 1 86.32 817 PHE A O 1
ATOM 6416 N N . LEU A 1 818 ? -24.416 -34.872 18.86 1 86.39 818 LEU A N 1
ATOM 6417 C CA . LEU A 1 818 ? -23.702 -33.864 19.635 1 86.39 818 LEU A CA 1
ATOM 6418 C C . LEU A 1 818 ? -23.931 -32.471 19.057 1 86.39 818 LEU A C 1
ATOM 6420 O O . LEU A 1 818 ? -23.682 -31.467 19.729 1 86.39 818 LEU A O 1
ATOM 6424 N N . GLY A 1 819 ? -24.896 -32.488 17.442 1 85.28 819 GLY A N 1
ATOM 6425 C CA . GLY A 1 819 ? -25.233 -31.224 16.807 1 85.28 819 GLY A CA 1
ATOM 6426 C C . GLY A 1 819 ? -24.019 -30.469 16.299 1 85.28 819 GLY A C 1
ATOM 6427 O O . GLY A 1 819 ? -24.12 -29.299 15.926 1 85.28 819 GLY A O 1
ATOM 6428 N N . PHE A 1 820 ? -22.453 -30.985 16.676 1 88.64 820 PHE A N 1
ATOM 6429 C CA . PHE A 1 820 ? -21.231 -30.327 16.228 1 88.64 820 PHE A CA 1
ATOM 6430 C C . PHE A 1 820 ? -20.701 -30.978 14.956 1 88.64 820 PHE A C 1
ATOM 6432 O O . PHE A 1 820 ? -20.982 -32.148 14.687 1 88.64 820 PHE A O 1
ATOM 6439 N N . SER A 1 821 ? -19.915 -30.142 14.194 1 85.05 821 SER A N 1
ATOM 6440 C CA . SER A 1 821 ? -19.135 -30.713 13.101 1 85.05 821 SER A CA 1
ATOM 6441 C C . SER A 1 821 ? -17.909 -31.454 13.625 1 85.05 821 SER A C 1
ATOM 6443 O O . SER A 1 821 ? -17.501 -31.257 14.771 1 85.05 821 SER A O 1
ATOM 6445 N N . ASP A 1 822 ? -17.341 -32.356 12.841 1 82.99 822 ASP A N 1
ATOM 6446 C CA . ASP A 1 822 ? -16.166 -33.147 13.194 1 82.99 822 ASP A CA 1
ATOM 6447 C C . ASP A 1 822 ? -15.01 -32.25 13.628 1 82.99 822 ASP A C 1
ATOM 6449 O O . ASP A 1 822 ? -14.605 -31.349 12.891 1 82.99 822 ASP A O 1
ATOM 6453 N N . PRO A 1 823 ? -14.56 -32.499 14.854 1 83.6 823 PRO A N 1
ATOM 6454 C CA . PRO A 1 823 ? -13.424 -31.697 15.313 1 83.6 823 PRO A CA 1
ATOM 6455 C C . PRO A 1 823 ? -12.09 -32.193 14.759 1 83.6 823 PRO A C 1
ATOM 6457 O O . PRO A 1 823 ? -11.959 -33.371 14.416 1 83.6 823 PRO A O 1
ATOM 6460 N N . ASP A 1 824 ? -11.123 -31.316 14.666 1 81.88 824 ASP A N 1
ATOM 6461 C CA . ASP A 1 824 ? -9.772 -31.695 14.265 1 81.88 824 ASP A CA 1
ATOM 6462 C C . ASP A 1 824 ? -8.983 -32.251 15.448 1 81.88 824 ASP A C 1
ATOM 6464 O O . ASP A 1 824 ? -8.912 -31.62 16.505 1 81.88 824 ASP A O 1
ATOM 6468 N N . VAL A 1 825 ? -8.496 -33.457 15.371 1 84.95 825 VAL A N 1
ATOM 6469 C CA . VAL A 1 825 ? -7.695 -34.091 16.413 1 84.95 825 VAL A CA 1
ATOM 6470 C C . VAL A 1 825 ? -6.392 -34.617 15.815 1 84.95 825 VAL A C 1
ATOM 6472 O O . VAL A 1 825 ? -6.282 -34.781 14.597 1 84.95 825 VAL A O 1
ATOM 6475 N N . ASN A 1 826 ? -5.434 -34.805 16.687 1 88.77 826 ASN A N 1
ATOM 6476 C CA . ASN A 1 826 ? -4.192 -35.444 16.266 1 88.77 826 ASN A CA 1
ATOM 6477 C C . ASN A 1 826 ? -4.373 -36.947 16.074 1 88.77 826 ASN A C 1
ATOM 6479 O O . ASN A 1 826 ? -4.351 -37.708 17.043 1 88.77 826 ASN A O 1
ATOM 6483 N N . ALA A 1 827 ? -4.702 -37.237 14.742 1 82.78 827 ALA A N 1
ATOM 6484 C CA . ALA A 1 827 ? -4.944 -38.647 14.443 1 82.78 827 ALA A CA 1
ATOM 6485 C C . ALA A 1 827 ? -4.461 -39.001 13.04 1 82.78 827 ALA A C 1
ATOM 6487 O O . ALA A 1 827 ? -4.399 -38.137 12.162 1 82.78 827 ALA A O 1
ATOM 6488 N N . GLY A 1 828 ? -3.433 -39.758 12.773 1 88.01 828 GLY A N 1
ATOM 6489 C CA . GLY A 1 828 ? -3.058 -40.238 11.453 1 88.01 828 GLY A CA 1
ATOM 6490 C C . GLY A 1 828 ? -1.559 -40.396 11.279 1 88.01 828 GLY A C 1
ATOM 6491 O O . GLY A 1 828 ? -0.776 -39.741 11.969 1 88.01 828 GLY A O 1
ATOM 6492 N N . LYS A 1 829 ? -1.31 -41.155 10.403 1 93.79 829 LYS A N 1
ATOM 6493 C CA . LYS A 1 829 ? 0.082 -41.412 10.048 1 93.79 829 LYS A CA 1
ATOM 6494 C C . LYS A 1 829 ? 0.251 -41.526 8.536 1 93.79 829 LYS A C 1
ATOM 6496 O O . LYS A 1 829 ? -0.667 -41.956 7.834 1 93.79 829 LYS A O 1
ATOM 6501 N N . MET A 1 830 ? 1.345 -41.07 8.057 1 94.8 830 MET A N 1
ATOM 6502 C CA . MET A 1 830 ? 1.702 -41.159 6.644 1 94.8 830 MET A CA 1
ATOM 6503 C C . MET A 1 830 ? 3.2 -41.389 6.474 1 94.8 830 MET A C 1
ATOM 6505 O O . MET A 1 830 ? 3.999 -40.938 7.297 1 94.8 830 MET A O 1
ATOM 6509 N N . SER A 1 831 ? 3.532 -42.138 5.481 1 95.92 831 SER A N 1
ATOM 6510 C CA . SER A 1 831 ? 4.941 -42.373 5.184 1 95.92 831 SER A CA 1
ATOM 6511 C C . SER A 1 831 ? 5.265 -42.032 3.733 1 95.92 831 SER A C 1
ATOM 6513 O O . SER A 1 831 ? 4.47 -42.307 2.833 1 95.92 831 SER A O 1
ATOM 6515 N N . THR A 1 832 ? 6.363 -41.408 3.468 1 96.52 832 THR A N 1
ATOM 6516 C CA . THR A 1 832 ? 6.858 -41.084 2.135 1 96.52 832 THR A CA 1
ATOM 6517 C C . THR A 1 832 ? 8.3 -41.551 1.964 1 96.52 832 THR A C 1
ATOM 6519 O O . THR A 1 832 ? 9.166 -41.22 2.777 1 96.52 832 THR A O 1
ATOM 6522 N N . LYS A 1 833 ? 8.539 -42.317 0.947 1 96.99 833 LYS A N 1
ATOM 6523 C CA . LYS A 1 833 ? 9.877 -42.807 0.627 1 96.99 833 LYS A CA 1
ATOM 6524 C C . LYS A 1 833 ? 10.252 -42.48 -0.816 1 96.99 833 LYS A C 1
ATOM 6526 O O . LYS A 1 833 ? 9.384 -42.419 -1.69 1 96.99 833 LYS A O 1
ATOM 6531 N N . GLY A 1 834 ? 11.513 -42.238 -1.009 1 97.41 834 GLY A N 1
ATOM 6532 C CA . GLY A 1 834 ? 11.922 -41.917 -2.367 1 97.41 834 GLY A CA 1
ATOM 6533 C C . GLY A 1 834 ? 13.426 -41.958 -2.563 1 97.41 834 GLY A C 1
ATOM 6534 O O . GLY A 1 834 ? 14.17 -42.278 -1.633 1 97.41 834 GLY A O 1
ATOM 6535 N N . TYR A 1 835 ? 13.904 -41.774 -3.74 1 97.19 835 TYR A N 1
ATOM 6536 C CA . TYR A 1 835 ? 15.314 -41.685 -4.104 1 97.19 835 TYR A CA 1
ATOM 6537 C C . TYR A 1 835 ? 15.54 -40.604 -5.154 1 97.19 835 TYR A C 1
ATOM 6539 O O . TYR A 1 835 ? 14.611 -40.22 -5.868 1 97.19 835 TYR A O 1
ATOM 6547 N N . GLU A 1 836 ? 16.697 -40.138 -5.192 1 97.76 836 GLU A N 1
ATOM 6548 C CA . GLU A 1 836 ? 17.111 -39.051 -6.074 1 97.76 836 GLU A CA 1
ATOM 6549 C C . GLU A 1 836 ? 18.497 -39.31 -6.656 1 97.76 836 GLU A C 1
ATOM 6551 O O . GLU A 1 836 ? 19.361 -39.881 -5.986 1 97.76 836 GLU A O 1
ATOM 6556 N N . LEU A 1 837 ? 18.642 -38.851 -7.858 1 97.47 837 LEU A N 1
ATOM 6557 C CA . LEU A 1 837 ? 19.927 -38.941 -8.542 1 97.47 837 LEU A CA 1
ATOM 6558 C C . LEU A 1 837 ? 20.181 -37.698 -9.388 1 97.47 837 LEU A C 1
ATOM 6560 O O . LEU A 1 837 ? 19.283 -37.224 -10.088 1 97.47 837 LEU A O 1
ATOM 6564 N N . ASN A 1 838 ? 21.259 -37.139 -9.258 1 96.3 838 ASN A N 1
ATOM 6565 C CA . ASN A 1 838 ? 21.735 -36.039 -10.089 1 96.3 838 ASN A CA 1
ATOM 6566 C C . ASN A 1 838 ? 23.093 -36.353 -10.71 1 96.3 838 ASN A C 1
ATOM 6568 O O . ASN A 1 838 ? 24.04 -36.698 -10.001 1 96.3 838 ASN A O 1
ATOM 6572 N N . VAL A 1 839 ? 23.256 -36.252 -12.015 1 96.59 839 VAL A N 1
ATOM 6573 C CA . VAL A 1 839 ? 24.497 -36.503 -12.74 1 96.59 839 VAL A CA 1
ATOM 6574 C C . VAL A 1 839 ? 24.829 -35.306 -13.628 1 96.59 839 VAL A C 1
ATOM 6576 O O . VAL A 1 839 ? 23.975 -34.824 -14.375 1 96.59 839 VAL A O 1
ATOM 6579 N N . SER A 1 840 ? 25.921 -34.855 -13.479 1 94.06 840 SER A N 1
ATOM 6580 C CA . SER A 1 840 ? 26.334 -33.717 -14.294 1 94.06 840 SER A CA 1
ATOM 6581 C C . SER A 1 840 ? 27.701 -33.957 -14.927 1 94.06 840 SER A C 1
ATOM 6583 O O . SER A 1 840 ? 28.591 -34.529 -14.295 1 94.06 840 SER A O 1
ATOM 6585 N N . TRP A 1 841 ? 27.871 -33.575 -16.151 1 94.66 841 TRP A N 1
ATOM 6586 C CA . TRP A 1 841 ? 29.115 -33.624 -16.913 1 94.66 841 TRP A CA 1
ATOM 6587 C C . TRP A 1 841 ? 29.43 -32.264 -17.528 1 94.66 841 TRP A C 1
ATOM 6589 O O . TRP A 1 841 ? 28.587 -31.671 -18.204 1 94.66 841 TRP A O 1
ATOM 6599 N N . ASN A 1 842 ? 30.468 -31.695 -17.293 1 90.22 842 ASN A N 1
ATOM 6600 C CA . ASN A 1 842 ? 30.934 -30.449 -17.893 1 90.22 842 ASN A CA 1
ATOM 6601 C C . ASN A 1 842 ? 32.363 -30.578 -18.412 1 90.22 842 ASN A C 1
ATOM 6603 O O . ASN A 1 842 ? 33.229 -31.131 -17.731 1 90.22 842 ASN A O 1
ATOM 6607 N N . ASP A 1 843 ? 32.65 -30.084 -19.661 1 89.14 843 ASP A N 1
ATOM 6608 C CA . ASP A 1 843 ? 33.978 -30.151 -20.263 1 89.14 843 ASP A CA 1
ATOM 6609 C C . ASP A 1 843 ? 34.122 -29.131 -21.39 1 89.14 843 ASP A C 1
ATOM 6611 O O . ASP A 1 843 ? 33.178 -28.4 -21.697 1 89.14 843 ASP A O 1
ATOM 6615 N N . HIS A 1 844 ? 35.287 -28.917 -21.865 1 87.02 844 HIS A N 1
ATOM 6616 C CA . HIS A 1 844 ? 35.548 -28.019 -22.984 1 87.02 844 HIS A CA 1
ATOM 6617 C C . HIS A 1 844 ? 36.641 -28.574 -23.892 1 87.02 844 HIS A C 1
ATOM 6619 O O . HIS A 1 844 ? 37.521 -29.307 -23.434 1 87.02 844 HIS A O 1
ATOM 6625 N N . ILE A 1 845 ? 36.642 -28.337 -25.21 1 91.74 845 ILE A N 1
ATOM 6626 C CA . ILE A 1 845 ? 37.647 -28.625 -26.228 1 91.74 845 ILE A CA 1
ATOM 6627 C C . ILE A 1 845 ? 37.982 -27.35 -26.998 1 91.74 845 ILE A C 1
ATOM 6629 O O . ILE A 1 845 ? 37.236 -26.942 -27.891 1 91.74 845 ILE A O 1
ATOM 6633 N N . GLY A 1 846 ? 38.995 -26.76 -26.769 1 83.19 846 GLY A N 1
ATOM 6634 C CA . GLY A 1 846 ? 39.3 -25.459 -27.344 1 83.19 846 GLY A CA 1
ATOM 6635 C C . GLY A 1 846 ? 38.259 -24.405 -27.02 1 83.19 846 GLY A C 1
ATOM 6636 O O . GLY A 1 846 ? 37.942 -24.176 -25.851 1 83.19 846 GLY A O 1
ATOM 6637 N N . ASP A 1 847 ? 37.699 -24.066 -28.153 1 84.3 847 ASP A N 1
ATOM 6638 C CA . ASP A 1 847 ? 36.706 -23.009 -27.988 1 84.3 847 ASP A CA 1
ATOM 6639 C C . ASP A 1 847 ? 35.312 -23.594 -27.772 1 84.3 847 ASP A C 1
ATOM 6641 O O . ASP A 1 847 ? 34.358 -22.858 -27.509 1 84.3 847 ASP A O 1
ATOM 6645 N N . PHE A 1 848 ? 35.056 -25.807 -27.424 1 89.71 848 PHE A N 1
ATOM 6646 C CA . PHE A 1 848 ? 33.767 -26.473 -27.281 1 89.71 848 PHE A CA 1
ATOM 6647 C C . PHE A 1 848 ? 33.57 -26.972 -25.855 1 89.71 848 PHE A C 1
ATOM 6649 O O . PHE A 1 848 ? 34.36 -27.779 -25.359 1 89.71 848 PHE A O 1
ATOM 6656 N N . SER A 1 849 ? 32.757 -25.507 -25.531 1 90.27 849 SER A N 1
ATOM 6657 C CA . SER A 1 849 ? 32.364 -25.935 -24.193 1 90.27 849 SER A CA 1
ATOM 6658 C C . SER A 1 849 ? 31.038 -26.689 -24.22 1 90.27 849 SER A C 1
ATOM 6660 O O . SER A 1 849 ? 30.131 -26.333 -24.975 1 90.27 849 SER A O 1
ATOM 6662 N N . TYR A 1 850 ? 30.812 -27.985 -23.424 1 91.26 850 TYR A N 1
ATOM 6663 C CA . TYR A 1 850 ? 29.567 -28.744 -23.386 1 91.26 850 TYR A CA 1
ATOM 6664 C C . TYR A 1 850 ? 29.297 -29.28 -21.986 1 91.26 850 TYR A C 1
ATOM 6666 O O . TYR A 1 850 ? 30.23 -29.623 -21.255 1 91.26 850 TYR A O 1
ATOM 6674 N N . GLY A 1 851 ? 28.196 -28.95 -21.638 1 93.31 851 GLY A N 1
ATOM 6675 C CA . GLY A 1 851 ? 27.735 -29.419 -20.341 1 93.31 851 GLY A CA 1
ATOM 6676 C C . GLY A 1 851 ? 26.373 -30.084 -20.397 1 93.31 851 GLY A C 1
ATOM 6677 O O . GLY A 1 851 ? 25.496 -29.652 -21.148 1 93.31 851 GLY A O 1
ATOM 6678 N N . ILE A 1 852 ? 26.248 -31.204 -19.703 1 95.04 852 ILE A N 1
ATOM 6679 C CA . ILE A 1 852 ? 24.978 -31.914 -19.594 1 95.04 852 ILE A CA 1
ATOM 6680 C C . ILE A 1 852 ? 24.689 -32.231 -18.128 1 95.04 852 ILE A C 1
ATOM 6682 O O . ILE A 1 852 ? 25.58 -32.66 -17.392 1 95.04 852 ILE A O 1
ATOM 6686 N N . ALA A 1 853 ? 23.569 -31.858 -17.641 1 94.33 853 ALA A N 1
ATOM 6687 C CA . ALA A 1 853 ? 23.1 -32.211 -16.304 1 94.33 853 ALA A CA 1
ATOM 6688 C C . ALA A 1 853 ? 21.738 -32.896 -16.363 1 94.33 853 ALA A C 1
ATOM 6690 O O . ALA A 1 853 ? 20.815 -32.401 -17.015 1 94.33 853 ALA A O 1
ATOM 6691 N N . ILE A 1 854 ? 21.66 -34.053 -15.772 1 96.63 854 ILE A N 1
ATOM 6692 C CA . ILE A 1 854 ? 20.416 -34.815 -15.746 1 96.63 854 ILE A CA 1
ATOM 6693 C C . ILE A 1 854 ? 20.051 -35.159 -14.304 1 96.63 854 ILE A C 1
ATOM 6695 O O . ILE A 1 854 ? 20.928 -35.45 -13.487 1 96.63 854 ILE A O 1
ATOM 6699 N N . ASN A 1 855 ? 18.816 -35.083 -13.999 1 96.57 855 ASN A N 1
ATOM 6700 C CA . ASN A 1 855 ? 18.338 -35.486 -12.681 1 96.57 855 ASN A CA 1
ATOM 6701 C C . ASN A 1 855 ? 17.15 -36.439 -12.782 1 96.57 855 ASN A C 1
ATOM 6703 O O . ASN A 1 855 ? 16.436 -36.442 -13.786 1 96.57 855 ASN A O 1
ATOM 6707 N N . PHE A 1 856 ? 17.043 -37.21 -11.779 1 97.67 856 PHE A N 1
ATOM 6708 C CA . PHE A 1 856 ? 16.005 -38.229 -11.68 1 97.67 856 PHE A CA 1
ATOM 6709 C C . PHE A 1 856 ? 15.53 -38.38 -10.24 1 97.67 856 PHE A C 1
ATOM 6711 O O . PHE A 1 856 ? 16.333 -38.319 -9.307 1 97.67 856 PHE A O 1
ATOM 6718 N N . SER A 1 857 ? 14.249 -38.51 -10.076 1 97.92 857 SER A N 1
ATOM 6719 C CA . SER A 1 857 ? 13.726 -38.745 -8.734 1 97.92 857 SER A CA 1
ATOM 6720 C C . SER A 1 857 ? 12.408 -39.511 -8.78 1 97.92 857 SER A C 1
ATOM 6722 O O . SER A 1 857 ? 11.699 -39.475 -9.788 1 97.92 857 SER A O 1
ATOM 6724 N N . ASP A 1 858 ? 12.109 -40.127 -7.714 1 97.59 858 ASP A N 1
ATOM 6725 C CA . ASP A 1 858 ? 10.84 -40.824 -7.526 1 97.59 858 ASP A CA 1
ATOM 6726 C C . ASP A 1 858 ? 10.466 -40.893 -6.047 1 97.59 858 ASP A C 1
ATOM 6728 O O . ASP A 1 858 ? 11.338 -40.836 -5.177 1 97.59 858 ASP A O 1
ATOM 6732 N N . PHE A 1 859 ? 9.201 -40.963 -5.78 1 97.22 859 PHE A N 1
ATOM 6733 C CA . PHE A 1 859 ? 8.726 -41.075 -4.406 1 97.22 859 PHE A CA 1
ATOM 6734 C C . PHE A 1 859 ? 7.394 -41.814 -4.352 1 97.22 859 PHE A C 1
ATOM 6736 O O . PHE A 1 859 ? 6.685 -41.9 -5.357 1 97.22 859 PHE A O 1
ATOM 6743 N N . THR A 1 860 ? 7.052 -42.332 -3.241 1 96.9 860 THR A N 1
ATOM 6744 C CA . THR A 1 860 ? 5.752 -42.911 -2.925 1 96.9 860 THR A CA 1
ATOM 6745 C C . THR A 1 860 ? 5.27 -42.444 -1.554 1 96.9 860 THR A C 1
ATOM 6747 O O . THR A 1 860 ? 5.999 -42.549 -0.565 1 96.9 860 THR A O 1
ATOM 6750 N N . SER A 1 861 ? 4.156 -41.901 -1.543 1 96.49 861 SER A N 1
ATOM 6751 C CA . SER A 1 861 ? 3.51 -41.5 -0.298 1 96.49 861 SER A CA 1
ATOM 6752 C C . SER A 1 861 ? 2.358 -42.434 0.054 1 96.49 861 SER A C 1
ATOM 6754 O O . SER A 1 861 ? 1.38 -42.531 -0.69 1 96.49 861 SER A O 1
ATOM 6756 N N . LYS A 1 862 ? 2.404 -43.015 1.169 1 96.54 862 LYS A N 1
ATOM 6757 C CA . LYS A 1 862 ? 1.409 -44.001 1.58 1 96.54 862 LYS A CA 1
ATOM 6758 C C . LYS A 1 862 ? 0.701 -43.566 2.861 1 96.54 862 LYS A C 1
ATOM 6760 O O . LYS A 1 862 ? 1.337 -43.054 3.784 1 96.54 862 LYS A O 1
ATOM 6765 N N . MET A 1 863 ? -0.547 -43.855 2.859 1 95.6 863 MET A N 1
ATOM 6766 C CA . MET A 1 863 ? -1.343 -43.54 4.042 1 95.6 863 MET A CA 1
ATOM 6767 C C . MET A 1 863 ? -1.202 -44.631 5.099 1 95.6 863 MET A C 1
ATOM 6769 O O . MET A 1 863 ? -1.263 -45.82 4.781 1 95.6 863 MET A O 1
ATOM 6773 N N . GLY A 1 864 ? -0.971 -44.208 6.293 1 94.53 864 GLY A N 1
ATOM 6774 C CA . GLY A 1 864 ? -0.986 -45.12 7.426 1 94.53 864 GLY A CA 1
ATOM 6775 C C . GLY A 1 864 ? -2.304 -45.119 8.177 1 94.53 864 GLY A C 1
ATOM 6776 O O . GLY A 1 864 ? -3.366 -44.94 7.576 1 94.53 864 GLY A O 1
ATOM 6777 N N . ASP A 1 865 ? -2.272 -45.307 9.45 1 92.4 865 ASP A N 1
ATOM 6778 C CA . ASP A 1 865 ? -3.463 -45.369 10.292 1 92.4 865 ASP A CA 1
ATOM 6779 C C . ASP A 1 865 ? -4.18 -44.022 10.329 1 92.4 865 ASP A C 1
ATOM 6781 O O . ASP A 1 865 ? -3.574 -42.998 10.654 1 92.4 865 ASP A O 1
ATOM 6785 N N . LEU A 1 866 ? -5.44 -43.974 9.989 1 91.8 866 LEU A N 1
ATOM 6786 C CA . LEU A 1 866 ? -6.259 -42.767 10 1 91.8 866 LEU A CA 1
ATOM 6787 C C . LEU A 1 866 ? -7.388 -42.884 11.018 1 91.8 866 LEU A C 1
ATOM 6789 O O . LEU A 1 866 ? -8.405 -42.196 10.905 1 91.8 866 LEU A O 1
ATOM 6793 N N . GLN A 1 867 ? -7.238 -43.88 11.894 1 86.67 867 GLN A N 1
ATOM 6794 C CA . GLN A 1 867 ? -8.202 -44.11 12.964 1 86.67 867 GLN A CA 1
ATOM 6795 C C . GLN A 1 867 ? -9.611 -44.292 12.407 1 86.67 867 GLN A C 1
ATOM 6797 O O . GLN A 1 867 ? -10.56 -43.669 12.888 1 86.67 867 GLN A O 1
ATOM 6802 N N . GLY A 1 868 ? -9.671 -44.914 11.31 1 82.59 868 GLY A N 1
ATOM 6803 C CA . GLY A 1 868 ? -10.962 -45.27 10.743 1 82.59 868 GLY A CA 1
ATOM 6804 C C . GLY A 1 868 ? -11.479 -44.247 9.749 1 82.59 868 GLY A C 1
ATOM 6805 O O . GLY A 1 868 ? -12.435 -44.513 9.017 1 82.59 868 GLY A O 1
ATOM 6806 N N . THR A 1 869 ? -10.842 -43.065 9.667 1 85.48 869 THR A N 1
ATOM 6807 C CA . THR A 1 869 ? -11.278 -42.038 8.727 1 85.48 869 THR A CA 1
ATOM 6808 C C . THR A 1 869 ? -10.873 -42.402 7.302 1 85.48 869 THR A C 1
ATOM 6810 O O . THR A 1 869 ? -9.776 -42.916 7.075 1 85.48 869 THR A O 1
ATOM 6813 N N . GLN A 1 870 ? -11.82 -42.235 6.342 1 87.74 870 GLN A N 1
ATOM 6814 C CA . GLN A 1 870 ? -11.553 -42.453 4.924 1 87.74 870 GLN A CA 1
ATOM 6815 C C . GLN A 1 870 ? -12.098 -41.306 4.079 1 87.74 870 GLN A C 1
ATOM 6817 O O . GLN A 1 870 ? -13.171 -40.771 4.367 1 87.74 870 GLN A O 1
ATOM 6822 N N . PHE A 1 871 ? -11.353 -40.874 3.275 1 90.05 871 PHE A N 1
ATOM 6823 C CA . PHE A 1 871 ? -11.796 -39.932 2.254 1 90.05 871 PHE A CA 1
ATOM 6824 C C . PHE A 1 871 ? -12.025 -40.642 0.925 1 90.05 871 PHE A C 1
ATOM 6826 O O . PHE A 1 871 ? -11.069 -41.006 0.237 1 90.05 871 PHE A O 1
ATOM 6833 N N . LEU A 1 872 ? -13.237 -40.808 0.614 1 90.35 872 LEU A N 1
ATOM 6834 C CA . LEU A 1 872 ? -13.577 -41.652 -0.526 1 90.35 872 LEU A CA 1
ATOM 6835 C C . LEU A 1 872 ? -14.026 -40.806 -1.714 1 90.35 872 LEU A C 1
ATOM 6837 O O . LEU A 1 872 ? -14.708 -39.794 -1.538 1 90.35 872 LEU A O 1
ATOM 6841 N N . GLY A 1 873 ? -13.639 -41.077 -2.854 1 93.37 873 GLY A N 1
ATOM 6842 C CA . GLY A 1 873 ? -13.972 -40.542 -4.164 1 93.37 873 GLY A CA 1
ATOM 6843 C C . GLY A 1 873 ? -13.322 -41.305 -5.303 1 93.37 873 GLY A C 1
ATOM 6844 O O . GLY A 1 873 ? -13.115 -42.517 -5.206 1 93.37 873 GLY A O 1
ATOM 6845 N N . ASP A 1 874 ? -13.209 -40.652 -6.393 1 95.6 874 ASP A N 1
ATOM 6846 C CA . ASP A 1 874 ? -12.469 -41.28 -7.483 1 95.6 874 ASP A CA 1
ATOM 6847 C C . ASP A 1 874 ? -11.001 -41.475 -7.11 1 95.6 874 ASP A C 1
ATOM 6849 O O . ASP A 1 874 ? -10.318 -42.326 -7.683 1 95.6 874 ASP A O 1
ATOM 6853 N N . LYS A 1 875 ? -10.578 -40.611 -6.229 1 96.5 875 LYS A N 1
ATOM 6854 C CA . LYS A 1 875 ? -9.311 -40.751 -5.518 1 96.5 875 LYS A CA 1
ATOM 6855 C C . LYS A 1 875 ? -9.537 -40.921 -4.018 1 96.5 875 LYS A C 1
ATOM 6857 O O . LYS A 1 875 ? -10.485 -40.364 -3.461 1 96.5 875 LYS A O 1
ATOM 6862 N N . VAL A 1 876 ? -8.679 -41.701 -3.425 1 95.29 876 VAL A N 1
ATOM 6863 C CA . VAL A 1 876 ? -8.984 -42.008 -2.031 1 95.29 876 VAL A CA 1
ATOM 6864 C C . VAL A 1 876 ? -7.757 -41.739 -1.163 1 95.29 876 VAL A C 1
ATOM 6866 O O . VAL A 1 876 ? -6.631 -41.693 -1.665 1 95.29 876 VAL A O 1
ATOM 6869 N N . LYS A 1 877 ? -7.974 -41.509 0.071 1 94.32 877 LYS A N 1
ATOM 6870 C CA . LYS A 1 877 ? -7.027 -41.517 1.182 1 94.32 877 LYS A CA 1
ATOM 6871 C C . LYS A 1 877 ? -7.517 -42.414 2.315 1 94.32 877 LYS A C 1
ATOM 6873 O O . LYS A 1 877 ? -8.367 -42.009 3.111 1 94.32 877 LYS A O 1
ATOM 6878 N N . MET A 1 878 ? -7.03 -43.621 2.363 1 93.32 878 MET A N 1
ATOM 6879 C CA . MET A 1 878 ? -7.385 -44.584 3.401 1 93.32 878 MET A CA 1
ATOM 6880 C C . MET A 1 878 ? -6.171 -45.406 3.819 1 93.32 878 MET A C 1
ATOM 6882 O O . MET A 1 878 ? -5.137 -45.379 3.149 1 93.32 878 MET A O 1
ATOM 6886 N N . GLU A 1 879 ? -6.234 -46.039 4.913 1 93.51 879 GLU A N 1
ATOM 6887 C CA . GLU A 1 879 ? -5.107 -46.818 5.417 1 93.51 879 GLU A CA 1
ATOM 6888 C C . GLU A 1 879 ? -4.643 -47.846 4.389 1 93.51 879 GLU A C 1
ATOM 6890 O O . GLU A 1 879 ? -5.45 -48.62 3.871 1 93.51 879 GLU A O 1
ATOM 6895 N N . GLY A 1 880 ? -3.394 -47.784 4.04 1 93.88 880 GLY A N 1
ATOM 6896 C CA . GLY A 1 880 ? -2.815 -48.74 3.109 1 93.88 880 GLY A CA 1
ATOM 6897 C C . GLY A 1 880 ? -2.746 -48.221 1.686 1 93.88 880 GLY A C 1
ATOM 6898 O O . GLY A 1 880 ? -2.017 -48.767 0.855 1 93.88 880 GLY A O 1
ATOM 6899 N N . SER A 1 881 ? -3.481 -47.26 1.347 1 96.4 881 SER A N 1
ATOM 6900 C CA . SER A 1 881 ? -3.458 -46.691 0.004 1 96.4 881 SER A CA 1
ATOM 6901 C C . SER A 1 881 ? -2.324 -45.682 -0.15 1 96.4 881 SER A C 1
ATOM 6903 O O . SER A 1 881 ? -1.799 -45.175 0.843 1 96.4 881 SER A O 1
ATOM 6905 N N . GLU A 1 882 ? -1.972 -45.424 -1.342 1 96.59 882 GLU A N 1
ATOM 6906 C CA . GLU A 1 882 ? -1.163 -44.241 -1.622 1 96.59 882 GLU A CA 1
ATOM 6907 C C . GLU A 1 882 ? -1.996 -42.967 -1.52 1 96.59 882 GLU A C 1
ATOM 6909 O O . GLU A 1 882 ? -3.227 -43.021 -1.523 1 96.59 882 GLU A O 1
ATOM 6914 N N . PHE A 1 883 ? -1.373 -41.857 -1.325 1 95.71 883 PHE A N 1
ATOM 6915 C CA . PHE A 1 883 ? -2.07 -40.577 -1.294 1 95.71 883 PHE A CA 1
ATOM 6916 C C . PHE A 1 883 ? -2.769 -40.309 -2.622 1 95.71 883 PHE A C 1
ATOM 6918 O O . PHE A 1 883 ? -2.123 -40.258 -3.67 1 95.71 883 PHE A O 1
ATOM 6925 N N . ASN A 1 884 ? -4.048 -40.143 -2.639 1 95.79 884 ASN A N 1
ATOM 6926 C CA . ASN A 1 884 ? -4.884 -39.876 -3.804 1 95.79 884 ASN A CA 1
ATOM 6927 C C . ASN A 1 884 ? -4.76 -40.983 -4.848 1 95.79 884 ASN A C 1
ATOM 6929 O O . ASN A 1 884 ? -4.519 -40.708 -6.025 1 95.79 884 ASN A O 1
ATOM 6933 N N . GLU A 1 885 ? -4.84 -42.162 -4.413 1 97.16 885 GLU A N 1
ATOM 6934 C CA . GLU A 1 885 ? -4.801 -43.312 -5.312 1 97.16 885 GLU A CA 1
ATOM 6935 C C . GLU A 1 885 ? -6.13 -43.486 -6.042 1 97.16 885 GLU A C 1
ATOM 6937 O O . GLU A 1 885 ? -7.196 -43.275 -5.461 1 97.16 885 GLU A O 1
ATOM 6942 N N . TRP A 1 886 ? -6.042 -43.768 -7.312 1 97.91 886 TRP A N 1
ATOM 6943 C CA . TRP A 1 886 ? -7.27 -44.031 -8.056 1 97.91 886 TRP A CA 1
ATOM 6944 C C . TRP A 1 886 ? -8.048 -45.184 -7.43 1 97.91 886 TRP A C 1
ATOM 6946 O O . TRP A 1 886 ? -7.46 -46.186 -7.015 1 97.91 886 TRP A O 1
ATOM 6956 N N . TYR A 1 887 ? -9.34 -45.009 -7.259 1 97.56 887 TYR A N 1
ATOM 6957 C CA . TYR A 1 887 ? -10.243 -45.97 -6.635 1 97.56 887 TYR A CA 1
ATOM 6958 C C . TYR A 1 887 ? -11.513 -46.14 -7.461 1 97.56 887 TYR A C 1
ATOM 6960 O O . TYR A 1 887 ? -12.273 -45.187 -7.646 1 97.56 887 TYR A O 1
ATOM 6968 N N . GLY A 1 888 ? -11.62 -47.301 -8.057 1 97.22 888 GLY A N 1
ATOM 6969 C CA . GLY A 1 888 ? -12.756 -47.539 -8.933 1 97.22 888 GLY A CA 1
ATOM 6970 C C . GLY A 1 888 ? -12.929 -49 -9.303 1 97.22 888 GLY A C 1
ATOM 6971 O O . GLY A 1 888 ? -12.531 -49.888 -8.547 1 97.22 888 GLY A O 1
ATOM 6972 N N . TYR A 1 889 ? -13.615 -49.309 -10.387 1 97.31 889 TYR A N 1
ATOM 6973 C CA . TYR A 1 889 ? -13.991 -50.66 -10.79 1 97.31 889 TYR A CA 1
ATOM 6974 C C . TYR A 1 889 ? -12.954 -51.257 -11.733 1 97.31 889 TYR A C 1
ATOM 6976 O O . TYR A 1 889 ? -12.218 -50.526 -12.4 1 97.31 889 TYR A O 1
ATOM 6984 N N . VAL A 1 890 ? -12.827 -52.597 -11.718 1 97.49 890 VAL A N 1
ATOM 6985 C CA . VAL A 1 890 ? -12.056 -53.318 -12.726 1 97.49 890 VAL A CA 1
ATOM 6986 C C . VAL A 1 890 ? -12.959 -53.689 -13.9 1 97.49 890 VAL A C 1
ATOM 6988 O O . VAL A 1 890 ? -14.028 -54.273 -13.708 1 97.49 890 VAL A O 1
ATOM 6991 N N . SER A 1 891 ? -12.55 -53.301 -15.056 1 97.07 891 SER A N 1
ATOM 6992 C CA . SER A 1 891 ? -13.38 -53.512 -16.238 1 97.07 891 SER A CA 1
ATOM 6993 C C . SER A 1 891 ? -13.061 -54.846 -16.906 1 97.07 891 SER A C 1
ATOM 6995 O O . SER A 1 891 ? -11.962 -55.38 -16.744 1 97.07 891 SER A O 1
ATOM 6997 N N . ASP A 1 892 ? -13.999 -55.433 -17.507 1 95.25 892 ASP A N 1
ATOM 6998 C CA . ASP A 1 892 ? -13.858 -56.649 -18.302 1 95.25 892 ASP A CA 1
ATOM 6999 C C . ASP A 1 892 ? -14.335 -56.427 -19.736 1 95.25 892 ASP A C 1
ATOM 7001 O O . ASP A 1 892 ? -15.145 -57.198 -20.253 1 95.25 892 ASP A O 1
ATOM 7005 N N . GLY A 1 893 ? -13.968 -55.224 -20.334 1 94.93 893 GLY A N 1
ATOM 7006 C CA . GLY A 1 893 ? -14.303 -54.885 -21.707 1 94.93 893 GLY A CA 1
ATOM 7007 C C . GLY A 1 893 ? -15.732 -54.402 -21.871 1 94.93 893 GLY A C 1
ATOM 7008 O O . GLY A 1 893 ? -16.286 -53.767 -20.971 1 94.93 893 GLY A O 1
ATOM 7009 N N . LEU A 1 894 ? -16.319 -54.566 -23.115 1 97.33 894 LEU A N 1
ATOM 7010 C CA . LEU A 1 894 ? -17.692 -54.191 -23.438 1 97.33 894 LEU A CA 1
ATOM 7011 C C . LEU A 1 894 ? -18.592 -55.421 -23.49 1 97.33 894 LEU A C 1
ATOM 7013 O O . LEU A 1 894 ? -18.116 -56.535 -23.721 1 97.33 894 LEU A O 1
ATOM 7017 N N . PHE A 1 895 ? -19.818 -55.262 -23.191 1 97.2 895 PHE A N 1
ATOM 7018 C CA . PHE A 1 895 ? -20.788 -56.311 -23.483 1 97.2 895 PHE A CA 1
ATOM 7019 C C . PHE A 1 895 ? -20.942 -56.502 -24.987 1 97.2 895 PHE A C 1
ATOM 7021 O O . PHE A 1 895 ? -21.463 -55.626 -25.68 1 97.2 895 PHE A O 1
ATOM 7028 N N . LEU A 1 896 ? -20.513 -57.63 -25.501 1 96.03 896 LEU A N 1
ATOM 7029 C CA . LEU A 1 896 ? -20.487 -57.797 -26.95 1 96.03 896 LEU A CA 1
ATOM 7030 C C . LEU A 1 896 ? -21.576 -58.762 -27.406 1 96.03 896 LEU A C 1
ATOM 7032 O O . LEU A 1 896 ? -21.953 -58.77 -28.58 1 96.03 896 LEU A O 1
ATOM 7036 N N . THR A 1 897 ? -22.097 -59.637 -26.364 1 95.23 897 THR A N 1
ATOM 7037 C CA . THR A 1 897 ? -23.117 -60.616 -26.728 1 95.23 897 THR A CA 1
ATOM 7038 C C . THR A 1 897 ? -24.288 -60.565 -25.75 1 95.23 897 THR A C 1
ATOM 7040 O O . THR A 1 897 ? -24.124 -60.158 -24.598 1 95.23 897 THR A O 1
ATOM 7043 N N . GLU A 1 898 ? -25.434 -60.987 -26.217 1 94.5 898 GLU A N 1
ATOM 7044 C CA . GLU A 1 898 ? -26.631 -61.024 -25.382 1 94.5 898 GLU A CA 1
ATOM 7045 C C . GLU A 1 898 ? -26.458 -61.99 -24.212 1 94.5 898 GLU A C 1
ATOM 7047 O O . GLU A 1 898 ? -26.992 -61.759 -23.126 1 94.5 898 GLU A O 1
ATOM 7052 N N . GLU A 1 899 ? -25.727 -63.027 -24.503 1 95.08 899 GLU A N 1
ATOM 7053 C CA . GLU A 1 899 ? -25.477 -64.008 -23.451 1 95.08 899 GLU A CA 1
ATOM 7054 C C . GLU A 1 899 ? -24.663 -63.4 -22.312 1 95.08 899 GLU A C 1
ATOM 7056 O O . GLU A 1 899 ? -24.991 -63.587 -21.138 1 95.08 899 GLU A O 1
ATOM 7061 N N . ASP A 1 900 ? -23.676 -62.763 -22.748 1 94.09 900 ASP A N 1
ATOM 7062 C CA . ASP A 1 900 ? -22.832 -62.097 -21.761 1 94.09 900 ASP A CA 1
ATOM 7063 C C . ASP A 1 900 ? -23.615 -61.029 -21.001 1 94.09 900 ASP A C 1
ATOM 7065 O O . ASP A 1 900 ? -23.46 -60.885 -19.786 1 94.09 900 ASP A O 1
ATOM 7069 N N . LEU A 1 901 ? -24.441 -60.206 -21.629 1 95.58 901 LEU A N 1
ATOM 7070 C CA . LEU A 1 901 ? -25.262 -59.159 -21.03 1 95.58 901 LEU A CA 1
ATOM 7071 C C . LEU A 1 901 ? -26.246 -59.749 -20.024 1 95.58 901 LEU A C 1
ATOM 7073 O O . LEU A 1 901 ? -26.486 -59.162 -18.967 1 95.58 901 LEU A O 1
ATOM 7077 N N . LYS A 1 902 ? -26.774 -60.913 -20.322 1 93.57 902 LYS A N 1
ATOM 7078 C CA . LYS A 1 902 ? -27.781 -61.54 -19.471 1 93.57 902 LYS A CA 1
ATOM 7079 C C . LYS A 1 902 ? -27.141 -62.19 -18.248 1 93.57 902 LYS A C 1
ATOM 7081 O O . LYS A 1 902 ? -27.715 -62.174 -17.157 1 93.57 902 LYS A O 1
ATOM 7086 N N . ASN A 1 903 ? -25.936 -62.722 -18.401 1 92.43 903 ASN A N 1
ATOM 7087 C CA . ASN A 1 903 ? -25.374 -63.587 -17.369 1 92.43 903 ASN A CA 1
ATOM 7088 C C . ASN A 1 903 ? -24.336 -62.852 -16.525 1 92.43 903 ASN A C 1
ATOM 7090 O O . ASN A 1 903 ? -23.798 -63.412 -15.569 1 92.43 903 ASN A O 1
ATOM 7094 N N . SER A 1 904 ? -24.022 -61.649 -16.815 1 94.31 904 SER A N 1
ATOM 7095 C CA . SER A 1 904 ? -22.986 -60.908 -16.103 1 94.31 904 SER A CA 1
ATOM 7096 C C . SER A 1 904 ? -23.593 -59.876 -15.159 1 94.31 904 SER A C 1
ATOM 7098 O O . SER A 1 904 ? -24.656 -59.318 -15.442 1 94.31 904 SER A O 1
ATOM 7100 N N . PRO A 1 905 ? -22.908 -59.598 -14.005 1 94.32 905 PRO A N 1
ATOM 7101 C CA . PRO A 1 905 ? -23.37 -58.535 -13.11 1 94.32 905 PRO A CA 1
ATOM 7102 C C . PRO A 1 905 ? -23.224 -57.144 -13.721 1 94.32 905 PRO A C 1
ATOM 7104 O O . PRO A 1 905 ? -22.319 -56.911 -14.527 1 94.32 905 PRO A O 1
ATOM 7107 N N . LYS A 1 906 ? -24.13 -56.223 -13.31 1 94.25 906 LYS A N 1
ATOM 7108 C CA . LYS A 1 906 ? -24.146 -54.862 -13.839 1 94.25 906 LYS A CA 1
ATOM 7109 C C . LYS A 1 906 ? -24.253 -53.836 -12.714 1 94.25 906 LYS A C 1
ATOM 7111 O O . LYS A 1 906 ? -24.795 -54.131 -11.647 1 94.25 906 LYS A O 1
ATOM 7116 N N . ILE A 1 907 ? -23.685 -52.653 -12.907 1 91.36 907 ILE A N 1
ATOM 7117 C CA . ILE A 1 907 ? -23.863 -51.533 -11.99 1 91.36 907 ILE A CA 1
ATOM 7118 C C . ILE A 1 907 ? -25.311 -51.051 -12.038 1 91.36 907 ILE A C 1
ATOM 7120 O O . ILE A 1 907 ? -25.902 -50.739 -11.002 1 91.36 907 ILE A O 1
ATOM 7124 N N . ASN A 1 908 ? -25.811 -50.876 -13.238 1 89.93 908 ASN A N 1
ATOM 7125 C CA . ASN A 1 908 ? -27.179 -50.47 -13.542 1 89.93 908 ASN A CA 1
ATOM 7126 C C . ASN A 1 908 ? -27.885 -51.494 -14.426 1 89.93 908 ASN A C 1
ATOM 7128 O O . ASN A 1 908 ? -27.638 -51.555 -15.632 1 89.93 908 ASN A O 1
ATOM 7132 N N . ASP A 1 909 ? -28.841 -52.213 -13.917 1 86.07 909 ASP A N 1
ATOM 7133 C CA . ASP A 1 909 ? -29.499 -53.298 -14.638 1 86.07 909 ASP A CA 1
ATOM 7134 C C . ASP A 1 909 ? -30.494 -52.754 -15.66 1 86.07 909 ASP A C 1
ATOM 7136 O O . ASP A 1 909 ? -30.674 -53.338 -16.731 1 86.07 909 ASP A O 1
ATOM 7140 N N . LYS A 1 910 ? -31.079 -51.669 -15.291 1 88.13 910 LYS A N 1
ATOM 7141 C CA . LYS A 1 910 ? -32.198 -51.177 -16.089 1 88.13 910 LYS A CA 1
ATOM 7142 C C . LYS A 1 910 ? -31.717 -50.621 -17.427 1 88.13 910 LYS A C 1
ATOM 7144 O O . LYS A 1 910 ? -32.367 -50.815 -18.456 1 88.13 910 LYS A O 1
ATOM 7149 N N . ASN A 1 911 ? -30.597 -50.008 -17.516 1 92.31 911 ASN A N 1
ATOM 7150 C CA . ASN A 1 911 ? -30.233 -49.257 -18.713 1 92.31 911 ASN A CA 1
ATOM 7151 C C . ASN A 1 911 ? -29.033 -49.878 -19.422 1 92.31 911 ASN A C 1
ATOM 7153 O O . ASN A 1 911 ? -28.647 -49.434 -20.504 1 92.31 911 ASN A O 1
ATOM 7157 N N . THR A 1 912 ? -28.442 -50.967 -18.882 1 95.88 912 THR A N 1
ATOM 7158 C CA . THR A 1 912 ? -27.247 -51.564 -19.467 1 95.88 912 THR A CA 1
ATOM 7159 C C . THR A 1 912 ? -27.597 -52.354 -20.725 1 95.88 912 THR A C 1
ATOM 7161 O O . THR A 1 912 ? -28.538 -53.15 -20.722 1 95.88 912 THR A O 1
ATOM 7164 N N . GLN A 1 913 ? -26.856 -52.121 -21.823 1 95.57 913 GLN A N 1
ATOM 7165 C CA . GLN A 1 913 ? -27.073 -52.765 -23.114 1 95.57 913 GLN A CA 1
ATOM 7166 C C . GLN A 1 913 ? -25.751 -53.19 -23.746 1 95.57 913 GLN A C 1
ATOM 7168 O O . GLN A 1 913 ? -24.684 -52.981 -23.165 1 95.57 913 GLN A O 1
ATOM 7173 N N . LEU A 1 914 ? -25.924 -53.899 -24.956 1 95.71 914 LEU A N 1
ATOM 7174 C CA . LEU A 1 914 ? -24.721 -54.231 -25.711 1 95.71 914 LEU A CA 1
ATOM 7175 C C . LEU A 1 914 ? -23.916 -52.976 -26.03 1 95.71 914 LEU A C 1
ATOM 7177 O O . LEU A 1 914 ? -24.486 -51.938 -26.374 1 95.71 914 LEU A O 1
ATOM 7181 N N . GLY A 1 915 ? -22.611 -53.07 -25.794 1 97.11 915 GLY A N 1
ATOM 7182 C CA . GLY A 1 915 ? -21.734 -51.946 -26.083 1 97.11 915 GLY A CA 1
ATOM 7183 C C . GLY A 1 915 ? -21.358 -51.149 -24.848 1 97.11 915 GLY A C 1
ATOM 7184 O O . GLY A 1 915 ? -20.468 -50.298 -24.9 1 97.11 915 GLY A O 1
ATOM 7185 N N . ASP A 1 916 ? -22.069 -51.367 -23.733 1 97.73 916 ASP A N 1
ATOM 7186 C CA . ASP A 1 916 ? -21.715 -50.711 -22.477 1 97.73 916 ASP A CA 1
ATOM 7187 C C . ASP A 1 916 ? -20.517 -51.393 -21.82 1 97.73 916 ASP A C 1
ATOM 7189 O O . ASP A 1 916 ? -20.16 -52.516 -22.181 1 97.73 916 ASP A O 1
ATOM 7193 N N . ILE A 1 917 ? -19.942 -50.7 -20.879 1 97.56 917 ILE A N 1
ATOM 7194 C CA . ILE A 1 917 ? -18.754 -51.232 -20.221 1 97.56 917 ILE A CA 1
ATOM 7195 C C . ILE A 1 917 ? -19.16 -52.298 -19.206 1 97.56 917 ILE A C 1
ATOM 7197 O O . ILE A 1 917 ? -20.102 -52.102 -18.434 1 97.56 917 ILE A O 1
ATOM 7201 N N . LYS A 1 918 ? -18.436 -53.392 -19.252 1 96.29 918 LYS A N 1
ATOM 7202 C CA . LYS A 1 918 ? -18.626 -54.496 -18.316 1 96.29 918 LYS A CA 1
ATOM 7203 C C . LYS A 1 918 ? -17.633 -54.414 -17.16 1 96.29 918 LYS A C 1
ATOM 7205 O O . LYS A 1 918 ? -16.433 -54.23 -17.378 1 96.29 918 LYS A O 1
ATOM 7210 N N . TYR A 1 919 ? -18.148 -54.498 -15.917 1 96.88 919 TYR A N 1
ATOM 7211 C CA . TYR A 1 919 ? -17.297 -54.452 -14.732 1 96.88 919 TYR A CA 1
ATOM 7212 C C . TYR A 1 919 ? -17.276 -55.801 -14.024 1 96.88 919 TYR A C 1
ATOM 7214 O O . TYR A 1 919 ? -18.231 -56.576 -14.121 1 96.88 919 TYR A O 1
ATOM 7222 N N . LYS A 1 920 ? -16.225 -56.022 -13.298 1 96.07 920 LYS A N 1
ATOM 7223 C CA . LYS A 1 920 ? -16.07 -57.29 -12.591 1 96.07 920 LYS A CA 1
ATOM 7224 C C . LYS A 1 920 ? -16.661 -57.212 -11.186 1 96.07 920 LYS A C 1
ATOM 7226 O O . LYS A 1 920 ? -16.515 -56.197 -10.501 1 96.07 920 LYS A O 1
ATOM 7231 N N . ASP A 1 921 ? -17.371 -58.145 -10.832 1 96.07 921 ASP A N 1
ATOM 7232 C CA . ASP A 1 921 ? -17.789 -58.342 -9.447 1 96.07 921 ASP A CA 1
ATOM 7233 C C . ASP A 1 921 ? -16.65 -58.912 -8.605 1 96.07 921 ASP A C 1
ATOM 7235 O O . ASP A 1 921 ? -16.28 -60.077 -8.759 1 96.07 921 ASP A O 1
ATOM 7239 N N . ILE A 1 922 ? -16.15 -58.157 -7.823 1 95.38 922 ILE A N 1
ATOM 7240 C CA . ILE A 1 922 ? -14.935 -58.529 -7.106 1 95.38 922 ILE A CA 1
ATOM 7241 C C . ILE A 1 922 ? -15.296 -59.066 -5.723 1 95.38 922 ILE A C 1
ATOM 7243 O O . ILE A 1 922 ? -14.643 -59.981 -5.216 1 95.38 922 ILE A O 1
ATOM 7247 N N . SER A 1 923 ? -16.345 -58.436 -5.093 1 94.47 923 SER A N 1
ATOM 7248 C CA . SER A 1 923 ? -16.666 -58.825 -3.724 1 94.47 923 SER A CA 1
ATOM 7249 C C . SER A 1 923 ? -18.127 -58.535 -3.395 1 94.47 923 SER A C 1
ATOM 7251 O O . SER A 1 923 ? -18.877 -58.058 -4.248 1 94.47 923 SER A O 1
ATOM 7253 N N . GLY A 1 924 ? -18.627 -58.81 -2.129 1 92.94 924 GLY A N 1
ATOM 7254 C CA . GLY A 1 924 ? -19.943 -58.566 -1.561 1 92.94 924 GLY A CA 1
ATOM 7255 C C . GLY A 1 924 ? -19.935 -58.496 -0.045 1 92.94 924 GLY A C 1
ATOM 7256 O O . GLY A 1 924 ? -18.87 -58.503 0.576 1 92.94 924 GLY A O 1
ATOM 7257 N N . PRO A 1 925 ? -21.086 -58.435 0.521 1 92.16 925 PRO A N 1
ATOM 7258 C CA . PRO A 1 925 ? -21.175 -58.318 1.978 1 92.16 925 PRO A CA 1
ATOM 7259 C C . PRO A 1 925 ? -20.45 -59.448 2.706 1 92.16 925 PRO A C 1
ATOM 7261 O O . PRO A 1 925 ? -19.942 -59.248 3.812 1 92.16 925 PRO A O 1
ATOM 7264 N N . ASP A 1 926 ? -20.34 -60.65 1.996 1 91.04 926 ASP A N 1
ATOM 7265 C CA . ASP A 1 926 ? -19.672 -61.795 2.607 1 91.04 926 ASP A CA 1
ATOM 7266 C C . ASP A 1 926 ? -18.237 -61.928 2.102 1 91.04 926 ASP A C 1
ATOM 7268 O O . ASP A 1 926 ? -17.56 -62.917 2.392 1 91.04 926 ASP A O 1
ATOM 7272 N N . GLY A 1 927 ? -17.723 -61.051 1.28 1 91.4 927 GLY A N 1
ATOM 7273 C CA . GLY A 1 927 ? -16.345 -61.03 0.817 1 91.4 927 GLY A CA 1
ATOM 7274 C C . GLY A 1 927 ? -16.138 -61.8 -0.474 1 91.4 927 GLY A C 1
ATOM 7275 O O . GLY A 1 927 ? -15.002 -61.995 -0.911 1 91.4 927 GLY A O 1
ATOM 7276 N N . VAL A 1 928 ? -17.209 -62.376 -0.959 1 93.82 928 VAL A N 1
ATOM 7277 C CA . VAL A 1 928 ? -17.151 -63.098 -2.226 1 93.82 928 VAL A CA 1
ATOM 7278 C C . VAL A 1 928 ? -18.099 -62.451 -3.233 1 93.82 928 VAL A C 1
ATOM 7280 O O . VAL A 1 928 ? -19.06 -61.78 -2.849 1 93.82 928 VAL A O 1
ATOM 7283 N N . PRO A 1 929 ? -17.743 -62.576 -4.458 1 94.33 929 PRO A N 1
ATOM 7284 C CA . PRO A 1 929 ? -18.646 -62.005 -5.46 1 94.33 929 PRO A CA 1
ATOM 7285 C C . PRO A 1 929 ? -20.096 -62.443 -5.264 1 94.33 929 PRO A C 1
ATOM 7287 O O . PRO A 1 929 ? -20.361 -63.624 -5.024 1 94.33 929 PRO A O 1
ATOM 7290 N N . ASP A 1 930 ? -21.026 -61.579 -5.247 1 92.53 930 ASP A N 1
ATOM 7291 C CA . ASP A 1 930 ? -22.426 -61.882 -4.967 1 92.53 930 ASP A CA 1
ATOM 7292 C C . ASP A 1 930 ? -23.291 -61.68 -6.209 1 92.53 930 ASP A C 1
ATOM 7294 O O . ASP A 1 930 ? -24.519 -61.627 -6.116 1 92.53 930 ASP A O 1
ATOM 7298 N N . GLY A 1 931 ? -22.738 -61.407 -7.307 1 91.74 931 GLY A N 1
ATOM 7299 C CA . GLY A 1 931 ? -23.47 -61.248 -8.554 1 91.74 931 GLY A CA 1
ATOM 7300 C C . GLY A 1 931 ? -23.972 -59.834 -8.775 1 91.74 931 GLY A C 1
ATOM 7301 O O . GLY A 1 931 ? -24.709 -59.574 -9.729 1 91.74 931 GLY A O 1
ATOM 7302 N N . LYS A 1 932 ? -23.497 -58.908 -7.867 1 92.07 932 LYS A N 1
ATOM 7303 C CA . LYS A 1 932 ? -23.865 -57.5 -7.985 1 92.07 932 LYS A CA 1
ATOM 7304 C C . LYS A 1 932 ? -22.632 -56.602 -7.924 1 92.07 932 LYS A C 1
ATOM 7306 O O . LYS A 1 932 ? -21.665 -56.914 -7.225 1 92.07 932 LYS A O 1
ATOM 7311 N N . ILE A 1 933 ? -22.66 -55.561 -8.718 1 95.19 933 ILE A N 1
ATOM 7312 C CA . ILE A 1 933 ? -21.595 -54.567 -8.65 1 95.19 933 ILE A CA 1
ATOM 7313 C C . ILE A 1 933 ? -22.017 -53.42 -7.734 1 95.19 933 ILE A C 1
ATOM 7315 O O . ILE A 1 933 ? -22.953 -52.68 -8.047 1 95.19 933 ILE A O 1
ATOM 7319 N N . SER A 1 934 ? -21.443 -53.223 -6.612 1 92.02 934 SER A N 1
ATOM 7320 C CA . SER A 1 934 ? -21.759 -52.161 -5.663 1 92.02 934 SER A CA 1
ATOM 7321 C C . SER A 1 934 ? -20.538 -51.294 -5.376 1 92.02 934 SER A C 1
ATOM 7323 O O . SER A 1 934 ? -19.404 -51.775 -5.424 1 92.02 934 SER A O 1
ATOM 7325 N N . PRO A 1 935 ? -20.776 -49.953 -5.161 1 91.67 935 PRO A N 1
ATOM 7326 C CA . PRO A 1 935 ? -19.656 -49.061 -4.85 1 91.67 935 PRO A CA 1
ATOM 7327 C C . PRO A 1 935 ? -18.941 -49.442 -3.555 1 91.67 935 PRO A C 1
ATOM 7329 O O . PRO A 1 935 ? -17.745 -49.178 -3.406 1 91.67 935 PRO A O 1
ATOM 7332 N N . GLU A 1 936 ? -19.622 -50.071 -2.648 1 89.79 936 GLU A N 1
ATOM 7333 C CA . GLU A 1 936 ? -19.104 -50.387 -1.32 1 89.79 936 GLU A CA 1
ATOM 7334 C C . GLU A 1 936 ? -18.135 -51.565 -1.371 1 89.79 936 GLU A C 1
ATOM 7336 O O . GLU A 1 936 ? -17.157 -51.604 -0.621 1 89.79 936 GLU A O 1
ATOM 7341 N N . TYR A 1 937 ? -18.373 -52.505 -2.335 1 93.55 937 TYR A N 1
ATOM 7342 C CA . TYR A 1 937 ? -17.637 -53.758 -2.205 1 93.55 937 TYR A CA 1
ATOM 7343 C C . TYR A 1 937 ? -16.799 -54.03 -3.448 1 93.55 937 TYR A C 1
ATOM 7345 O O . TYR A 1 937 ? -15.867 -54.837 -3.411 1 93.55 937 TYR A O 1
ATOM 7353 N N . ASP A 1 938 ? -17.094 -53.371 -4.488 1 95.66 938 ASP A N 1
ATOM 7354 C CA . ASP A 1 938 ? -16.489 -53.817 -5.739 1 95.66 938 ASP A CA 1
ATOM 7355 C C . ASP A 1 938 ? -15.474 -52.798 -6.253 1 95.66 938 ASP A C 1
ATOM 7357 O O . ASP A 1 938 ? -14.887 -52.983 -7.321 1 95.66 938 ASP A O 1
ATOM 7361 N N . ARG A 1 939 ? -15.267 -51.677 -5.678 1 96.83 939 ARG A N 1
ATOM 7362 C CA . ARG A 1 939 ? -14.205 -50.747 -6.046 1 96.83 939 ARG A CA 1
ATOM 7363 C C . ARG A 1 939 ? -12.871 -51.172 -5.441 1 96.83 939 ARG A C 1
ATOM 7365 O O . ARG A 1 939 ? -12.824 -51.664 -4.312 1 96.83 939 ARG A O 1
ATOM 7372 N N . VAL A 1 940 ? -11.83 -51.069 -6.216 1 95.99 940 VAL A N 1
ATOM 7373 C CA . VAL A 1 940 ? -10.5 -51.465 -5.763 1 95.99 940 VAL A CA 1
ATOM 7374 C C . VAL A 1 940 ? -9.502 -50.345 -6.047 1 95.99 940 VAL A C 1
ATOM 7376 O O . VAL A 1 940 ? -9.802 -49.414 -6.798 1 95.99 940 VAL A O 1
ATOM 7379 N N . LEU A 1 941 ? -8.356 -50.403 -5.399 1 96.63 941 LEU A N 1
ATOM 7380 C CA . LEU A 1 941 ? -7.253 -49.493 -5.684 1 96.63 941 LEU A CA 1
ATOM 7381 C C . LEU A 1 941 ? -6.643 -49.789 -7.05 1 96.63 941 LEU A C 1
ATOM 7383 O O . LEU A 1 941 ? -6.288 -50.933 -7.341 1 96.63 941 LEU A O 1
ATOM 7387 N N . LEU A 1 942 ? -6.593 -48.803 -7.91 1 97.33 942 LEU A N 1
ATOM 7388 C CA . LEU A 1 942 ? -6.213 -49.01 -9.303 1 97.33 942 LEU A CA 1
ATOM 7389 C C . LEU A 1 942 ? -4.819 -48.455 -9.575 1 97.33 942 LEU A C 1
ATOM 7391 O O . LEU A 1 942 ? -4.393 -48.37 -10.729 1 97.33 942 LEU A O 1
ATOM 7395 N N . GLY A 1 943 ? -4.178 -48.067 -8.571 1 95.52 943 GLY A N 1
ATOM 7396 C CA . GLY A 1 943 ? -2.829 -47.551 -8.745 1 95.52 943 GLY A CA 1
ATOM 7397 C C . GLY A 1 943 ? -2.711 -46.072 -8.426 1 95.52 943 GLY A C 1
ATOM 7398 O O . GLY A 1 943 ? -3.715 -45.357 -8.391 1 95.52 943 GLY A O 1
ATOM 7399 N N . SER A 1 944 ? -1.532 -45.572 -8.382 1 95.03 944 SER A N 1
ATOM 7400 C CA . SER A 1 944 ? -1.224 -44.215 -7.943 1 95.03 944 SER A CA 1
ATOM 7401 C C . SER A 1 944 ? -1.654 -43.187 -8.985 1 95.03 944 SER A C 1
ATOM 7403 O O . SER A 1 944 ? -1.491 -43.408 -10.186 1 95.03 944 SER A O 1
ATOM 7405 N N . SER A 1 945 ? -2.247 -42.089 -8.514 1 95.9 945 SER A N 1
ATOM 7406 C CA . SER A 1 945 ? -2.578 -40.98 -9.403 1 95.9 945 SER A CA 1
ATOM 7407 C C . SER A 1 945 ? -1.417 -39.997 -9.517 1 95.9 945 SER A C 1
ATOM 7409 O O . SER A 1 945 ? -1.429 -39.112 -10.375 1 95.9 945 SER A O 1
ATOM 7411 N N . LEU A 1 946 ? -0.401 -40.126 -8.715 1 95.16 946 LEU A N 1
ATOM 7412 C CA . LEU A 1 946 ? 0.736 -39.212 -8.701 1 95.16 946 LEU A CA 1
ATOM 7413 C C . LEU A 1 946 ? 1.781 -39.629 -9.73 1 95.16 946 LEU A C 1
ATOM 7415 O O . LEU A 1 946 ? 1.889 -40.81 -10.068 1 95.16 946 LEU A O 1
ATOM 7419 N N . PRO A 1 947 ? 2.537 -38.69 -10.197 1 95.52 947 PRO A N 1
ATOM 7420 C CA . PRO A 1 947 ? 3.58 -39.027 -11.169 1 95.52 947 PRO A CA 1
ATOM 7421 C C . PRO A 1 947 ? 4.744 -39.792 -10.544 1 95.52 947 PRO A C 1
ATOM 7423 O O . PRO A 1 947 ? 5.102 -39.544 -9.389 1 95.52 947 PRO A O 1
ATOM 7426 N N . HIS A 1 948 ? 5.354 -40.695 -11.325 1 96.34 948 HIS A N 1
ATOM 7427 C CA . HIS A 1 948 ? 6.541 -41.458 -10.957 1 96.34 948 HIS A CA 1
ATOM 7428 C C . HIS A 1 948 ? 7.657 -41.268 -11.979 1 96.34 948 HIS A C 1
ATOM 7430 O O . HIS A 1 948 ? 7.389 -41.052 -13.164 1 96.34 948 HIS A O 1
ATOM 7436 N N . PHE A 1 949 ? 8.816 -41.323 -11.487 1 97.19 949 PHE A N 1
ATOM 7437 C CA . PHE A 1 949 ? 10.019 -41.216 -12.303 1 97.19 949 PHE A CA 1
ATOM 7438 C C . PHE A 1 949 ? 10.124 -39.833 -12.933 1 97.19 949 PHE A C 1
ATOM 7440 O O . PHE A 1 949 ? 10.161 -39.704 -14.159 1 97.19 949 PHE A O 1
ATOM 7447 N N . LEU A 1 950 ? 10.168 -38.881 -12.097 1 97.7 950 LEU A N 1
ATOM 7448 C CA . LEU A 1 950 ? 10.38 -37.507 -12.537 1 97.7 950 LEU A CA 1
ATOM 7449 C C . LEU A 1 950 ? 11.815 -37.302 -13.009 1 97.7 950 LEU A C 1
ATOM 7451 O O . LEU A 1 950 ? 12.756 -37.792 -12.379 1 97.7 950 LEU A O 1
ATOM 7455 N N . TYR A 1 951 ? 11.961 -36.692 -14.117 1 97.32 951 TYR A N 1
ATOM 7456 C CA . TYR A 1 951 ? 13.315 -36.437 -14.598 1 97.32 951 TYR A CA 1
ATOM 7457 C C . TYR A 1 951 ? 13.4 -35.084 -15.294 1 97.32 951 TYR A C 1
ATOM 7459 O O . TYR A 1 951 ? 12.377 -34.504 -15.665 1 97.32 951 TYR A O 1
ATOM 7467 N N . GLY A 1 952 ? 14.46 -34.525 -15.41 1 96.6 952 GLY A N 1
ATOM 7468 C CA . GLY A 1 952 ? 14.766 -33.274 -16.085 1 96.6 952 GLY A CA 1
ATOM 7469 C C . GLY A 1 952 ? 16.251 -33.069 -16.318 1 96.6 952 GLY A C 1
ATOM 7470 O O . GLY A 1 952 ? 17.067 -33.907 -15.929 1 96.6 952 GLY A O 1
ATOM 7471 N N . GLY A 1 953 ? 16.533 -32.042 -17.002 1 94.53 953 GLY A N 1
ATOM 7472 C CA . GLY A 1 953 ? 17.937 -31.769 -17.268 1 94.53 953 GLY A CA 1
ATOM 7473 C C . GLY A 1 953 ? 18.152 -30.565 -18.164 1 94.53 953 GLY A C 1
ATOM 7474 O O . GLY A 1 953 ? 17.191 -29.905 -18.566 1 94.53 953 GLY A O 1
ATOM 7475 N N . ASN A 1 954 ? 19.36 -30.301 -18.339 1 93.91 954 ASN A N 1
ATOM 7476 C CA . ASN A 1 954 ? 19.766 -29.197 -19.202 1 93.91 954 ASN A CA 1
ATOM 7477 C C . ASN A 1 954 ? 21.018 -29.543 -20.004 1 93.91 954 ASN A C 1
ATOM 7479 O O . ASN A 1 954 ? 21.846 -30.339 -19.557 1 93.91 954 ASN A O 1
ATOM 7483 N N . ILE A 1 955 ? 21.154 -29.016 -21.189 1 95.43 955 ILE A N 1
ATOM 7484 C CA . ILE A 1 955 ? 22.309 -29.112 -22.075 1 95.43 955 ILE A CA 1
ATOM 7485 C C . ILE A 1 955 ? 22.782 -27.711 -22.459 1 95.43 955 ILE A C 1
ATOM 7487 O O . ILE A 1 955 ? 21.987 -26.88 -22.902 1 95.43 955 ILE A O 1
ATOM 7491 N N . ASN A 1 956 ? 23.977 -27.478 -22.246 1 93.09 956 ASN A N 1
ATOM 7492 C CA . ASN A 1 956 ? 24.571 -26.197 -22.615 1 93.09 956 ASN A CA 1
ATOM 7493 C C . ASN A 1 956 ? 25.741 -26.378 -23.578 1 93.09 956 ASN A C 1
ATOM 7495 O O . ASN A 1 956 ? 26.633 -27.192 -23.331 1 93.09 956 ASN A O 1
ATOM 7499 N N . LEU A 1 957 ? 25.741 -25.651 -24.668 1 95.1 957 LEU A N 1
ATOM 7500 C CA . LEU A 1 957 ? 26.806 -25.64 -25.665 1 95.1 957 LEU A CA 1
ATOM 7501 C C . LEU A 1 957 ? 27.271 -24.215 -25.948 1 95.1 957 LEU A C 1
ATOM 7503 O O . LEU A 1 957 ? 26.458 -23.289 -25.991 1 95.1 957 LEU A O 1
ATOM 7507 N N . GLY A 1 958 ? 28.561 -24.116 -25.951 1 92.27 958 GLY A N 1
ATOM 7508 C CA . GLY A 1 958 ? 29.139 -22.832 -26.314 1 92.27 958 GLY A CA 1
ATOM 7509 C C . GLY A 1 958 ? 30.288 -22.952 -27.298 1 92.27 958 GLY A C 1
ATOM 7510 O O . GLY A 1 958 ? 31.098 -23.877 -27.204 1 92.27 958 GLY A O 1
ATOM 7511 N N . TYR A 1 959 ? 30.766 -22.364 -28.072 1 92.57 959 TYR A N 1
ATOM 7512 C CA . TYR A 1 959 ? 31.868 -22.26 -29.023 1 92.57 959 TYR A CA 1
ATOM 7513 C C . TYR A 1 959 ? 32.175 -20.803 -29.344 1 92.57 959 TYR A C 1
ATOM 7515 O O . TYR A 1 959 ? 31.417 -20.145 -30.062 1 92.57 959 TYR A O 1
ATOM 7523 N N . LYS A 1 960 ? 32.762 -20.016 -29.125 1 89.13 960 LYS A N 1
ATOM 7524 C CA . LYS A 1 960 ? 33.14 -18.611 -29.246 1 89.13 960 LYS A CA 1
ATOM 7525 C C . LYS A 1 960 ? 32.03 -17.697 -28.734 1 89.13 960 LYS A C 1
ATOM 7527 O O . LYS A 1 960 ? 31.629 -17.791 -27.572 1 89.13 960 LYS A O 1
ATOM 7532 N N . ASN A 1 961 ? 31.286 -16.92 -29.775 1 89.96 961 ASN A N 1
ATOM 7533 C CA . ASN A 1 961 ? 30.299 -15.937 -29.341 1 89.96 961 ASN A CA 1
ATOM 7534 C C . ASN A 1 961 ? 28.882 -16.498 -29.41 1 89.96 961 ASN A C 1
ATOM 7536 O O . ASN A 1 961 ? 27.917 -15.8 -29.09 1 89.96 961 ASN A O 1
ATOM 7540 N N . PHE A 1 962 ? 28.744 -17.793 -29.707 1 94.95 962 PHE A N 1
ATOM 7541 C CA . PHE A 1 962 ? 27.44 -18.441 -29.775 1 94.95 962 PHE A CA 1
ATOM 7542 C C . PHE A 1 962 ? 27.216 -19.335 -28.561 1 94.95 962 PHE A C 1
ATOM 7544 O O . PHE A 1 962 ? 28.14 -20.01 -28.101 1 94.95 962 PHE A O 1
ATOM 7551 N N . ASP A 1 963 ? 26.058 -19.376 -27.989 1 92.89 963 ASP A N 1
ATOM 7552 C CA . ASP A 1 963 ? 25.694 -20.315 -26.932 1 92.89 963 ASP A CA 1
ATOM 7553 C C . ASP A 1 963 ? 24.316 -20.921 -27.186 1 92.89 963 ASP A C 1
ATOM 7555 O O . ASP A 1 963 ? 23.437 -20.264 -27.747 1 92.89 963 ASP A O 1
ATOM 7559 N N . LEU A 1 964 ? 23.731 -22.856 -26.502 1 94.09 964 LEU A N 1
ATOM 7560 C CA . LEU A 1 964 ? 22.485 -23.606 -26.621 1 94.09 964 LEU A CA 1
ATOM 7561 C C . LEU A 1 964 ? 22.163 -24.334 -25.32 1 94.09 964 LEU A C 1
ATOM 7563 O O . LEU A 1 964 ? 23.002 -25.066 -24.79 1 94.09 964 LEU A O 1
ATOM 7567 N N . SER A 1 965 ? 21.368 -23.343 -25.15 1 93.88 965 SER A N 1
ATOM 7568 C CA . SER A 1 965 ? 20.909 -23.988 -23.925 1 93.88 965 SER A CA 1
ATOM 7569 C C . SER A 1 965 ? 19.582 -24.708 -24.142 1 93.88 965 SER A C 1
ATOM 7571 O O . SER A 1 965 ? 18.653 -24.146 -24.726 1 93.88 965 SER A O 1
ATOM 7573 N N . LEU A 1 966 ? 19.535 -25.906 -23.782 1 95.58 966 LEU A N 1
ATOM 7574 C CA . LEU A 1 966 ? 18.322 -26.714 -23.845 1 95.58 966 LEU A CA 1
ATOM 7575 C C . LEU A 1 966 ? 17.941 -27.231 -22.462 1 95.58 966 LEU A C 1
ATOM 7577 O O . LEU A 1 966 ? 18.797 -27.714 -21.718 1 95.58 966 LEU A O 1
ATOM 7581 N N . ALA A 1 967 ? 16.727 -27.048 -22.101 1 95.26 967 ALA A N 1
ATOM 7582 C CA . ALA A 1 967 ? 16.189 -27.622 -20.87 1 95.26 967 ALA A CA 1
ATOM 7583 C C . ALA A 1 967 ? 15.012 -28.548 -21.165 1 95.26 967 ALA A C 1
ATOM 7585 O O . ALA A 1 967 ? 14.175 -28.246 -22.019 1 95.26 967 ALA A O 1
ATOM 7586 N N . PHE A 1 968 ? 14.961 -29.696 -20.549 1 96.02 968 PHE A N 1
ATOM 7587 C CA . PHE A 1 968 ? 13.859 -30.63 -20.745 1 96.02 968 PHE A CA 1
ATOM 7588 C C . PHE A 1 968 ? 13.367 -31.174 -19.409 1 96.02 968 PHE A C 1
ATOM 7590 O O . PHE A 1 968 ? 14.064 -31.074 -18.397 1 96.02 968 PHE A O 1
ATOM 7597 N N . GLN A 1 969 ? 12.209 -31.716 -19.341 1 96.41 969 GLN A N 1
ATOM 7598 C CA . GLN A 1 969 ? 11.567 -32.318 -18.177 1 96.41 969 GLN A CA 1
ATOM 7599 C C . GLN A 1 969 ? 10.535 -33.36 -18.595 1 96.41 969 GLN A C 1
ATOM 7601 O O . GLN A 1 969 ? 9.942 -33.258 -19.671 1 96.41 969 GLN A O 1
ATOM 7606 N N . GLY A 1 970 ? 10.298 -34.3 -17.716 1 96.31 970 GLY A N 1
ATOM 7607 C CA . GLY A 1 970 ? 9.291 -35.295 -18.049 1 96.31 970 GLY A CA 1
ATOM 7608 C C . GLY A 1 970 ? 8.848 -36.118 -16.854 1 96.31 970 GLY A C 1
ATOM 7609 O O . GLY A 1 970 ? 9.371 -35.951 -15.75 1 96.31 970 GLY A O 1
ATOM 7610 N N . VAL A 1 971 ? 7.856 -36.847 -17.069 1 97.07 971 VAL A N 1
ATOM 7611 C CA . VAL A 1 971 ? 7.287 -37.843 -16.168 1 97.07 971 VAL A CA 1
ATOM 7612 C C . VAL A 1 971 ? 7.305 -39.216 -16.836 1 97.07 971 VAL A C 1
ATOM 7614 O O . VAL A 1 971 ? 6.748 -39.392 -17.922 1 97.07 971 VAL A O 1
ATOM 7617 N N . GLY A 1 972 ? 7.985 -40.158 -16.165 1 96.5 972 GLY A N 1
ATOM 7618 C CA . GLY A 1 972 ? 8.144 -41.474 -16.763 1 96.5 972 GLY A CA 1
ATOM 7619 C C . GLY A 1 972 ? 6.871 -42.299 -16.735 1 96.5 972 GLY A C 1
ATOM 7620 O O . GLY A 1 972 ? 6.607 -43.074 -17.656 1 96.5 972 GLY A O 1
ATOM 7621 N N . LYS A 1 973 ? 6.141 -42.12 -15.686 1 95.37 973 LYS A N 1
ATOM 7622 C CA . LYS A 1 973 ? 4.905 -42.884 -15.544 1 95.37 973 LYS A CA 1
ATOM 7623 C C . LYS A 1 973 ? 3.878 -42.118 -14.714 1 95.37 973 LYS A C 1
ATOM 7625 O O . LYS A 1 973 ? 4.222 -41.509 -13.699 1 95.37 973 LYS A O 1
ATOM 7630 N N . GLN A 1 974 ? 2.683 -42.155 -15.192 1 94.53 974 GLN A N 1
ATOM 7631 C CA . GLN A 1 974 ? 1.537 -41.625 -14.46 1 94.53 974 GLN A CA 1
ATOM 7632 C C . GLN A 1 974 ? 0.238 -42.276 -14.926 1 94.53 974 GLN A C 1
ATOM 7634 O O . GLN A 1 974 ? -0.064 -42.286 -16.122 1 94.53 974 GLN A O 1
ATOM 7639 N N . ASN A 1 975 ? -0.428 -42.887 -14.019 1 95.96 975 ASN A N 1
ATOM 7640 C CA . ASN A 1 975 ? -1.776 -43.333 -14.357 1 95.96 975 ASN A CA 1
ATOM 7641 C C . ASN A 1 975 ? -2.738 -42.156 -14.49 1 95.96 975 ASN A C 1
ATOM 7643 O O . ASN A 1 975 ? -3.294 -41.688 -13.495 1 95.96 975 ASN A O 1
ATOM 7647 N N . ALA A 1 976 ? -2.896 -41.696 -15.717 1 96.33 976 ALA A N 1
ATOM 7648 C CA . ALA A 1 976 ? -3.806 -40.583 -15.973 1 96.33 976 ALA A CA 1
ATOM 7649 C C . ALA A 1 976 ? -5.192 -41.086 -16.369 1 96.33 976 ALA A C 1
ATOM 7651 O O . ALA A 1 976 ? -5.338 -42.219 -16.833 1 96.33 976 ALA A O 1
ATOM 7652 N N . ARG A 1 977 ? -6.175 -40.317 -16.08 1 96.77 977 ARG A N 1
ATOM 7653 C CA . ARG A 1 977 ? -7.55 -40.67 -16.417 1 96.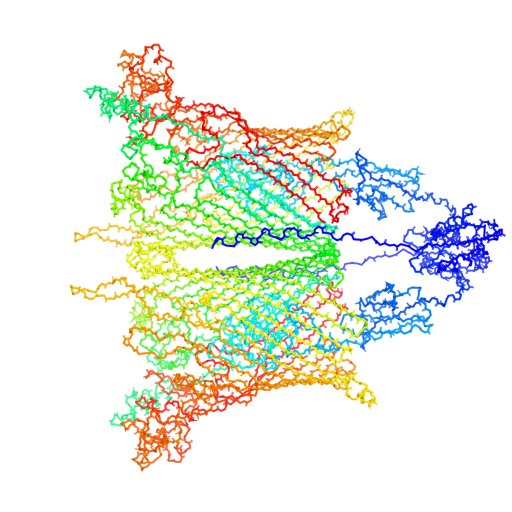77 977 ARG A CA 1
ATOM 7654 C C . ARG A 1 977 ? -8.027 -39.902 -17.645 1 96.77 977 ARG A C 1
ATOM 7656 O O . ARG A 1 977 ? -7.829 -38.689 -17.74 1 96.77 977 ARG A O 1
ATOM 7663 N N . LEU A 1 978 ? -8.56 -40.583 -18.602 1 96.26 978 LEU A N 1
ATOM 7664 C CA . LEU A 1 978 ? -9.354 -39.898 -19.616 1 96.26 978 LEU A CA 1
ATOM 7665 C C . LEU A 1 978 ? -10.585 -39.247 -18.995 1 96.26 978 LEU A C 1
ATOM 7667 O O . LEU A 1 978 ? -11.578 -39.924 -18.719 1 96.26 978 LEU A O 1
ATOM 7671 N N . ALA A 1 979 ? -10.527 -37.977 -18.831 1 94.49 979 ALA A N 1
ATOM 7672 C CA . ALA A 1 979 ? -11.621 -37.249 -18.193 1 94.49 979 ALA A CA 1
ATOM 7673 C C . ALA A 1 979 ? -12.884 -37.298 -19.048 1 94.49 979 ALA A C 1
ATOM 7675 O O . ALA A 1 979 ? -12.815 -37.536 -20.256 1 94.49 979 ALA A O 1
ATOM 7676 N N . ARG A 1 980 ? -13.986 -37.069 -18.376 1 94.55 980 ARG A N 1
ATOM 7677 C CA . ARG A 1 980 ? -15.271 -37.079 -19.068 1 94.55 980 ARG A CA 1
ATOM 7678 C C . ARG A 1 980 ? -15.298 -36.045 -20.188 1 94.55 980 ARG A C 1
ATOM 7680 O O . ARG A 1 980 ? -15.859 -36.294 -21.257 1 94.55 980 ARG A O 1
ATOM 7687 N N . GLU A 1 981 ? -14.662 -34.97 -19.968 1 93.36 981 GLU A N 1
ATOM 7688 C CA . GLU A 1 981 ? -14.63 -33.874 -20.931 1 93.36 981 GLU A CA 1
ATOM 7689 C C . GLU A 1 981 ? -13.918 -34.288 -22.216 1 93.36 981 GLU A C 1
ATOM 7691 O O . GLU A 1 981 ? -14.121 -33.679 -23.268 1 93.36 981 GLU A O 1
ATOM 7696 N N . MET A 1 982 ? -13.183 -35.364 -22.198 1 94.92 982 MET A N 1
ATOM 7697 C CA . MET A 1 982 ? -12.378 -35.78 -23.342 1 94.92 982 MET A CA 1
ATOM 7698 C C . MET A 1 982 ? -13.125 -36.805 -24.189 1 94.92 982 MET A C 1
ATOM 7700 O O . MET A 1 982 ? -12.87 -36.93 -25.388 1 94.92 982 MET A O 1
ATOM 7704 N N . VAL A 1 983 ? -14.096 -37.573 -23.519 1 95.5 983 VAL A N 1
ATOM 7705 C CA . VAL A 1 983 ? -14.553 -38.753 -24.246 1 95.5 983 VAL A CA 1
ATOM 7706 C C . VAL A 1 983 ? -16.075 -38.853 -24.166 1 95.5 983 VAL A C 1
ATOM 7708 O O . VAL A 1 983 ? -16.697 -39.582 -24.941 1 95.5 983 VAL A O 1
ATOM 7711 N N . GLU A 1 984 ? -16.689 -38.11 -23.211 1 95.95 984 GLU A N 1
ATOM 7712 C CA . GLU A 1 984 ? -18.136 -38.23 -23.062 1 95.95 984 GLU A CA 1
ATOM 7713 C C . GLU A 1 984 ? -18.867 -37.597 -24.244 1 95.95 984 GLU A C 1
ATOM 7715 O O . GLU A 1 984 ? -18.655 -36.423 -24.555 1 95.95 984 GLU A O 1
ATOM 7720 N N . PRO A 1 985 ? -19.648 -38.38 -24.945 1 95.94 985 PRO A N 1
ATOM 7721 C CA . PRO A 1 985 ? -20.426 -37.807 -26.045 1 95.94 985 PRO A CA 1
ATOM 7722 C C . PRO A 1 985 ? -21.64 -37.018 -25.56 1 95.94 985 PRO A C 1
ATOM 7724 O O . PRO A 1 985 ? -22.23 -37.355 -24.53 1 95.94 985 PRO A O 1
ATOM 7727 N N . PHE A 1 986 ? -21.955 -35.963 -26.253 1 95.62 986 PHE A N 1
ATOM 7728 C CA . PHE A 1 986 ? -23.226 -35.265 -26.092 1 95.62 986 PHE A CA 1
ATOM 7729 C C . PHE A 1 986 ? -23.392 -34.767 -24.662 1 95.62 986 PHE A C 1
ATOM 7731 O O . PHE A 1 986 ? -24.433 -34.987 -24.039 1 95.62 986 PHE A O 1
ATOM 7738 N N . ARG A 1 987 ? -22.382 -34.234 -24.122 1 93.72 987 ARG A N 1
ATOM 7739 C CA . ARG A 1 987 ? -22.407 -33.688 -22.769 1 93.72 987 ARG A CA 1
ATOM 7740 C C . ARG A 1 987 ? -23.561 -32.706 -22.596 1 93.72 987 ARG A C 1
ATOM 7742 O O . ARG A 1 987 ? -23.845 -31.909 -23.493 1 93.72 987 ARG A O 1
ATOM 7749 N N . ASN A 1 988 ? -24.228 -32.751 -21.424 1 91.14 988 ASN A N 1
ATOM 7750 C CA . ASN A 1 988 ? -25.349 -31.887 -21.069 1 91.14 988 ASN A CA 1
ATOM 7751 C C . ASN A 1 988 ? -26.546 -32.114 -21.988 1 91.14 988 ASN A C 1
ATOM 7753 O O . ASN A 1 988 ? -27.444 -31.274 -22.063 1 91.14 988 ASN A O 1
ATOM 7757 N N . ASN A 1 989 ? -26.526 -33.188 -22.747 1 93.02 989 ASN A N 1
ATOM 7758 C CA . ASN A 1 989 ? -27.6 -33.648 -23.62 1 93.02 989 ASN A CA 1
ATOM 7759 C C . ASN A 1 989 ? -27.734 -32.765 -24.857 1 93.02 989 ASN A C 1
ATOM 7761 O O . ASN A 1 989 ? -28.8 -32.709 -25.473 1 93.02 989 ASN A O 1
ATOM 7765 N N . TYR A 1 990 ? -26.75 -31.953 -25.129 1 94.38 990 TYR A N 1
ATOM 7766 C CA . TYR A 1 990 ? -26.738 -31.202 -26.38 1 94.38 990 TYR A CA 1
ATOM 7767 C C . TYR A 1 990 ? -25.311 -30.941 -26.846 1 94.38 990 TYR A C 1
ATOM 7769 O O . TYR A 1 990 ? -25.096 -30.369 -27.917 1 94.38 990 TYR A O 1
ATOM 7777 N N . GLY A 1 991 ? -24.303 -31.315 -26.057 1 95.52 991 GLY A N 1
ATOM 7778 C CA . GLY A 1 991 ? -22.909 -31.007 -26.331 1 95.52 991 GLY A CA 1
ATOM 7779 C C . GLY A 1 991 ? -22.35 -31.773 -27.515 1 95.52 991 GLY A C 1
ATOM 7780 O O . GLY A 1 991 ? -22.985 -32.705 -28.013 1 95.52 991 GLY A O 1
ATOM 7781 N N . ASN A 1 992 ? -21.193 -31.36 -27.939 1 95.79 992 ASN A N 1
ATOM 7782 C CA . ASN A 1 992 ? -20.545 -31.955 -29.103 1 95.79 992 ASN A CA 1
ATOM 7783 C C . ASN A 1 992 ? -19.975 -33.334 -28.784 1 95.79 992 ASN A C 1
ATOM 7785 O O . ASN A 1 992 ? -20.002 -33.771 -27.632 1 95.79 992 ASN A O 1
ATOM 7789 N N . PHE A 1 993 ? -19.624 -34.035 -29.852 1 97.02 993 PHE A N 1
ATOM 7790 C CA . PHE A 1 993 ? -18.935 -35.314 -29.724 1 97.02 993 PHE A CA 1
ATOM 7791 C C . PHE A 1 993 ? -17.434 -35.142 -29.926 1 97.02 993 PHE A C 1
ATOM 7793 O O . PHE A 1 993 ? -16.999 -34.561 -30.922 1 97.02 993 PHE A O 1
ATOM 7800 N N . PRO A 1 994 ? -16.635 -35.626 -28.986 1 95.96 994 PRO A N 1
ATOM 7801 C CA . PRO A 1 994 ? -15.188 -35.578 -29.21 1 95.96 994 PRO A CA 1
ATOM 7802 C C . PRO A 1 994 ? -14.755 -36.37 -30.442 1 95.96 994 PRO A C 1
ATOM 7804 O O . PRO A 1 994 ? -15.236 -37.484 -30.664 1 95.96 994 PRO A O 1
ATOM 7807 N N . ALA A 1 995 ? -13.874 -35.864 -31.231 1 95.67 995 ALA A N 1
ATOM 7808 C CA . ALA A 1 995 ? -13.447 -36.493 -32.478 1 95.67 995 ALA A CA 1
ATOM 7809 C C . ALA A 1 995 ? -12.759 -37.829 -32.211 1 95.67 995 ALA A C 1
ATOM 7811 O O . ALA A 1 995 ? -12.819 -38.742 -33.039 1 95.67 995 ALA A O 1
ATOM 7812 N N . ILE A 1 996 ? -12.225 -38.027 -31.075 1 94.88 996 ILE A N 1
ATOM 7813 C CA . ILE A 1 996 ? -11.413 -39.198 -30.762 1 94.88 996 ILE A CA 1
ATOM 7814 C C . ILE A 1 996 ? -12.301 -40.439 -30.693 1 94.88 996 ILE A C 1
ATOM 7816 O O . ILE A 1 996 ? -11.829 -41.56 -30.898 1 94.88 996 ILE A O 1
ATOM 7820 N N . ILE A 1 997 ? -13.601 -40.25 -30.408 1 96.48 997 ILE A N 1
ATOM 7821 C CA . ILE A 1 997 ? -14.437 -41.434 -30.248 1 96.48 997 ILE A CA 1
ATOM 7822 C C . ILE A 1 997 ? -15.05 -41.819 -31.592 1 96.48 997 ILE A C 1
ATOM 7824 O O . ILE A 1 997 ? -15.543 -42.938 -31.76 1 96.48 997 ILE A O 1
ATOM 7828 N N . ASP A 1 998 ? -15.088 -40.863 -32.494 1 96.17 998 ASP A N 1
ATOM 7829 C CA . ASP A 1 998 ? -15.714 -41.124 -33.786 1 96.17 998 ASP A CA 1
ATOM 7830 C C . ASP A 1 998 ? -15.028 -42.284 -34.504 1 96.17 998 ASP A C 1
ATOM 7832 O O . ASP A 1 998 ? -13.818 -42.249 -34.738 1 96.17 998 ASP A O 1
ATOM 7836 N N . GLY A 1 999 ? -15.788 -43.227 -34.805 1 94.44 999 GLY A N 1
ATOM 7837 C CA . GLY A 1 999 ? -15.284 -44.388 -35.52 1 94.44 999 GLY A CA 1
ATOM 7838 C C . GLY A 1 999 ? -14.664 -45.429 -34.607 1 94.44 999 GLY A C 1
ATOM 7839 O O . GLY A 1 999 ? -14.252 -46.497 -35.064 1 94.44 999 GLY A O 1
ATOM 7840 N N . ASN A 1 1000 ? -14.643 -45.202 -33.338 1 96.18 1000 ASN A N 1
ATOM 7841 C CA . ASN A 1 1000 ? -13.956 -46.099 -32.415 1 96.18 1000 ASN A CA 1
ATOM 7842 C C . ASN A 1 1000 ? -14.876 -46.556 -31.287 1 96.18 1000 ASN A C 1
ATOM 7844 O O . ASN A 1 1000 ? -14.41 -47.08 -30.274 1 96.18 1000 ASN A O 1
ATOM 7848 N N . TYR A 1 1001 ? -16.119 -46.332 -31.474 1 97.91 1001 TYR A N 1
ATOM 7849 C CA . TYR A 1 1001 ? -17.075 -46.726 -30.445 1 97.91 1001 TYR A CA 1
ATOM 7850 C C . TYR A 1 1001 ? -17.938 -47.889 -30.919 1 97.91 1001 TYR A C 1
ATOM 7852 O O . TYR A 1 1001 ? -17.982 -48.191 -32.114 1 97.91 1001 TYR A O 1
ATOM 7860 N N . TRP A 1 1002 ? -18.552 -48.567 -29.974 1 97.99 1002 TRP A N 1
ATOM 7861 C CA . TRP A 1 1002 ? -19.518 -49.612 -30.297 1 97.99 1002 TRP A CA 1
ATOM 7862 C C . TRP A 1 1002 ? -20.771 -49.017 -30.931 1 97.99 1002 TRP A C 1
ATOM 7864 O O . TRP A 1 1002 ? -21.261 -47.974 -30.493 1 97.99 1002 TRP A O 1
ATOM 7874 N N . SER A 1 1003 ? -21.227 -49.603 -31.974 1 97.6 1003 SER A N 1
ATOM 7875 C CA . SER A 1 1003 ? -22.416 -49.117 -32.666 1 97.6 1003 SER A CA 1
ATOM 7876 C C . SER A 1 1003 ? -23.255 -50.272 -33.201 1 97.6 1003 SER A C 1
ATOM 7878 O O . SER A 1 1003 ? -22.712 -51.274 -33.673 1 97.6 1003 SER A O 1
ATOM 7880 N N . PRO A 1 1004 ? -24.605 -50.13 -33.144 1 95.06 1004 PRO A N 1
ATOM 7881 C CA . PRO A 1 1004 ? -25.448 -51.132 -33.801 1 95.06 1004 PRO A CA 1
ATOM 7882 C C . PRO A 1 1004 ? -25.276 -51.144 -35.318 1 95.06 1004 PRO A C 1
ATOM 7884 O O . PRO A 1 1004 ? -25.712 -52.087 -35.984 1 95.06 1004 PRO A O 1
ATOM 7887 N N . TYR A 1 1005 ? -24.66 -50.106 -35.819 1 95.17 1005 TYR A N 1
ATOM 7888 C CA . TYR A 1 1005 ? -24.471 -50.002 -37.261 1 95.17 1005 TYR A CA 1
ATOM 7889 C C . TYR A 1 1005 ? -23.158 -50.649 -37.687 1 95.17 1005 TYR A C 1
ATOM 7891 O O . TYR A 1 1005 ? -22.883 -50.782 -38.881 1 95.17 1005 TYR A O 1
ATOM 7899 N N . ASN A 1 1006 ? -22.361 -51.033 -36.728 1 96.97 1006 ASN A N 1
ATOM 7900 C CA . ASN A 1 1006 ? -21.078 -51.67 -37.003 1 96.97 1006 ASN A CA 1
ATOM 7901 C C . ASN A 1 1006 ? -21.214 -53.187 -37.1 1 96.97 1006 ASN A C 1
ATOM 7903 O O . ASN A 1 1006 ? -22.175 -53.762 -36.585 1 96.97 1006 ASN A O 1
ATOM 7907 N N . THR A 1 1007 ? -20.23 -53.873 -37.703 1 96.02 1007 THR A N 1
ATOM 7908 C CA . THR A 1 1007 ? -20.158 -55.329 -37.713 1 96.02 1007 THR A CA 1
ATOM 7909 C C . THR A 1 1007 ? -19.679 -55.857 -36.363 1 96.02 1007 THR A C 1
ATOM 7911 O O . THR A 1 1007 ? -19.157 -55.098 -35.545 1 96.02 1007 THR A O 1
ATOM 7914 N N . ASP A 1 1008 ? -19.924 -57.048 -36.165 1 94.5 1008 ASP A N 1
ATOM 7915 C CA . ASP A 1 1008 ? -19.467 -57.671 -34.926 1 94.5 1008 ASP A CA 1
ATOM 7916 C C . ASP A 1 1008 ? -17.952 -57.551 -34.777 1 94.5 1008 ASP A C 1
ATOM 7918 O O . ASP A 1 1008 ? -17.444 -57.393 -33.665 1 94.5 1008 ASP A O 1
ATOM 7922 N N . GLU A 1 1009 ? -17.276 -57.618 -35.94 1 95.55 1009 GLU A N 1
ATOM 7923 C CA . GLU A 1 1009 ? -15.822 -57.495 -35.928 1 95.55 1009 GLU A CA 1
ATOM 7924 C C . GLU A 1 1009 ? -15.39 -56.087 -35.527 1 95.55 1009 GLU A C 1
ATOM 7926 O O . GLU A 1 1009 ? -14.44 -55.919 -34.76 1 95.55 1009 GLU A O 1
ATOM 7931 N N . GLN A 1 1010 ? -16.116 -55.136 -36.004 1 96.36 1010 GLN A N 1
ATOM 7932 C CA . GLN A 1 1010 ? -15.833 -53.746 -35.666 1 96.36 1010 GLN A CA 1
ATOM 7933 C C . GLN A 1 1010 ? -16.127 -53.466 -34.195 1 96.36 1010 GLN A C 1
ATOM 7935 O O . GLN A 1 1010 ? -15.367 -52.762 -33.527 1 96.36 1010 GLN A O 1
ATOM 7940 N N . ASN A 1 1011 ? -17.173 -53.905 -33.678 1 97.1 1011 ASN A N 1
ATOM 7941 C CA . ASN A 1 1011 ? -17.57 -53.722 -32.286 1 97.1 1011 ASN A CA 1
ATOM 7942 C C . ASN A 1 1011 ? -16.61 -54.428 -31.332 1 97.1 1011 ASN A C 1
ATOM 7944 O O . ASN A 1 1011 ? -16.394 -53.969 -30.209 1 97.1 1011 ASN A O 1
ATOM 7948 N N . ALA A 1 1012 ? -16.001 -55.538 -31.827 1 95.43 1012 ALA A N 1
ATOM 7949 C CA . ALA A 1 1012 ? -15.088 -56.308 -30.987 1 95.43 1012 ALA A CA 1
ATOM 7950 C C . ALA A 1 1012 ? -13.818 -55.517 -30.687 1 95.43 1012 ALA A C 1
ATOM 7952 O O . ALA A 1 1012 ? -13.17 -55.736 -29.661 1 95.43 1012 ALA A O 1
ATOM 7953 N N . VAL A 1 1013 ? -13.541 -54.614 -31.607 1 95.28 1013 VAL A N 1
ATOM 7954 C CA . VAL A 1 1013 ? -12.305 -53.861 -31.417 1 95.28 1013 VAL A CA 1
ATOM 7955 C C . VAL A 1 1013 ? -12.631 -52.433 -30.985 1 95.28 1013 VAL A C 1
ATOM 7957 O O . VAL A 1 1013 ? -11.745 -51.577 -30.931 1 95.28 1013 VAL A O 1
ATOM 7960 N N . ALA A 1 1014 ? -13.921 -52.138 -30.701 1 97 1014 ALA A N 1
ATOM 7961 C CA . ALA A 1 1014 ? -14.324 -50.801 -30.274 1 97 1014 ALA A CA 1
ATOM 7962 C C . ALA A 1 1014 ? -13.651 -50.419 -28.959 1 97 1014 ALA A C 1
ATOM 7964 O O . ALA A 1 1014 ? -13.581 -51.229 -28.032 1 97 1014 ALA A O 1
ATOM 7965 N N . LYS A 1 1015 ? -13.089 -49.202 -28.934 1 96.02 1015 LYS A N 1
ATOM 7966 C CA . LYS A 1 1015 ? -12.368 -48.722 -27.759 1 96.02 1015 LYS A CA 1
ATOM 7967 C C . LYS A 1 1015 ? -13.306 -48 -26.796 1 96.02 1015 LYS A C 1
ATOM 7969 O O . LYS A 1 1015 ? -13.023 -47.906 -25.6 1 96.02 1015 LYS A O 1
ATOM 7974 N N . TYR A 1 1016 ? -14.369 -47.397 -27.335 1 97.95 1016 TYR A N 1
ATOM 7975 C CA . TYR A 1 1016 ? -15.296 -46.62 -26.519 1 97.95 1016 TYR A CA 1
ATOM 7976 C C . TYR A 1 1016 ? -16.684 -47.251 -26.52 1 97.95 1016 TYR A C 1
ATOM 7978 O O . TYR A 1 1016 ? -17.052 -47.955 -27.464 1 97.95 1016 TYR A O 1
ATOM 7986 N N . PRO A 1 1017 ? -17.473 -47.036 -25.437 1 97.88 1017 PRO A N 1
ATOM 7987 C CA . PRO A 1 1017 ? -18.804 -47.639 -25.343 1 97.88 1017 PRO A CA 1
ATOM 7988 C C . PRO A 1 1017 ? -19.796 -47.035 -26.335 1 97.88 1017 PRO A C 1
ATOM 7990 O O . PRO A 1 1017 ? -19.465 -46.078 -27.04 1 97.88 1017 PRO A O 1
ATOM 7993 N N . ARG A 1 1018 ? -20.941 -47.671 -26.361 1 97.43 1018 ARG A N 1
ATOM 7994 C CA . ARG A 1 1018 ? -21.974 -47.161 -27.256 1 97.43 1018 ARG A CA 1
ATOM 7995 C C . ARG A 1 1018 ? -22.363 -45.733 -26.887 1 97.43 1018 ARG A C 1
ATOM 7997 O O . ARG A 1 1018 ? -22.16 -45.304 -25.749 1 97.43 1018 ARG A O 1
ATOM 8004 N N . LEU A 1 1019 ? -22.873 -44.993 -27.82 1 97.8 1019 LEU A N 1
ATOM 8005 C CA . LEU A 1 1019 ? -23.382 -43.653 -27.548 1 97.8 1019 LEU A CA 1
ATOM 8006 C C . LEU A 1 1019 ? -24.678 -43.716 -26.747 1 97.8 1019 LEU A C 1
ATOM 8008 O O . LEU A 1 1019 ? -25.669 -44.287 -27.206 1 97.8 1019 LEU A O 1
ATOM 8012 N N . THR A 1 1020 ? -24.636 -43.165 -25.516 1 96.01 1020 THR A N 1
ATOM 8013 C CA . THR A 1 1020 ? -25.838 -43.177 -24.69 1 96.01 1020 THR A CA 1
ATOM 8014 C C . THR A 1 1020 ? -25.798 -42.051 -23.661 1 96.01 1020 THR A C 1
ATOM 8016 O O . THR A 1 1020 ? -24.725 -41.679 -23.182 1 96.01 1020 THR A O 1
ATOM 8019 N N . HIS A 1 1021 ? -26.901 -41.504 -23.354 1 94.03 1021 HIS A N 1
ATOM 8020 C CA . HIS A 1 1021 ? -27.037 -40.537 -22.271 1 94.03 1021 HIS A CA 1
ATOM 8021 C C . HIS A 1 1021 ? -27.627 -41.185 -21.023 1 94.03 1021 HIS A C 1
ATOM 8023 O O . HIS A 1 1021 ? -27.4 -40.713 -19.907 1 94.03 1021 HIS A O 1
ATOM 8029 N N . VAL A 1 1022 ? -28.382 -42.259 -21.126 1 93.14 1022 VAL A N 1
ATOM 8030 C CA . VAL A 1 1022 ? -29.159 -42.831 -20.032 1 93.14 1022 VAL A CA 1
ATOM 8031 C C . VAL A 1 1022 ? -28.255 -43.686 -19.147 1 93.14 1022 VAL A C 1
ATOM 8033 O O . VAL A 1 1022 ? -28.538 -43.879 -17.962 1 93.14 1022 VAL A O 1
ATOM 8036 N N . ASN A 1 1023 ? -27.215 -44.279 -19.75 1 95.23 1023 ASN A N 1
ATOM 8037 C CA . ASN A 1 1023 ? -26.328 -45.116 -18.95 1 95.23 1023 ASN A CA 1
ATOM 8038 C C . ASN A 1 1023 ? -24.947 -44.485 -18.798 1 95.23 1023 ASN A C 1
ATOM 8040 O O . ASN A 1 1023 ? -23.96 -45.187 -18.571 1 95.23 1023 ASN A O 1
ATOM 8044 N N . LYS A 1 1024 ? -24.842 -43.206 -18.989 1 95.22 1024 LYS A N 1
ATOM 8045 C CA . LYS A 1 1024 ? -23.549 -42.529 -18.953 1 95.22 1024 LYS A CA 1
ATOM 8046 C C . LYS A 1 1024 ? -22.892 -42.67 -17.583 1 95.22 1024 LYS A C 1
ATOM 8048 O O . LYS A 1 1024 ? -21.665 -42.731 -17.481 1 95.22 1024 LYS A O 1
ATOM 8053 N N . SER A 1 1025 ? -23.664 -42.685 -16.446 1 94.3 1025 SER A N 1
ATOM 8054 C CA . SER A 1 1025 ? -23.107 -42.779 -15.1 1 94.3 1025 SER A CA 1
ATOM 8055 C C . SER A 1 1025 ? -22.318 -44.071 -14.917 1 94.3 1025 SER A C 1
ATOM 8057 O O . SER A 1 1025 ? -21.29 -44.086 -14.237 1 94.3 1025 SER A O 1
ATOM 8059 N N . SER A 1 1026 ? -22.804 -45.154 -15.522 1 95.44 1026 SER A N 1
ATOM 8060 C CA . SER A 1 1026 ? -22.114 -46.436 -15.425 1 95.44 1026 SER A CA 1
ATOM 8061 C C . SER A 1 1026 ? -20.916 -46.493 -16.367 1 95.44 1026 SER A C 1
ATOM 8063 O O . SER A 1 1026 ? -19.847 -46.977 -15.991 1 95.44 1026 SER A O 1
ATOM 8065 N N . ASN A 1 1027 ? -21.114 -46.019 -17.574 1 97.09 1027 ASN A N 1
ATOM 8066 C CA . ASN A 1 1027 ? -20.06 -46.092 -18.58 1 97.09 1027 ASN A CA 1
ATOM 8067 C C . ASN A 1 1027 ? -18.854 -45.242 -18.192 1 97.09 1027 ASN A C 1
ATOM 8069 O O . ASN A 1 1027 ? -17.724 -45.546 -18.58 1 97.09 1027 ASN A O 1
ATOM 8073 N N . TYR A 1 1028 ? -19.077 -44.17 -17.477 1 96.89 1028 TYR A N 1
ATOM 8074 C CA . TYR A 1 1028 ? -17.968 -43.268 -17.189 1 96.89 1028 TYR A CA 1
ATOM 8075 C C . TYR A 1 1028 ? -17.649 -43.254 -15.699 1 96.89 1028 TYR A C 1
ATOM 8077 O O . TYR A 1 1028 ? -17.04 -42.306 -15.197 1 96.89 1028 TYR A O 1
ATOM 8085 N N . ALA A 1 1029 ? -18.114 -44.225 -14.963 1 95.65 1029 ALA A N 1
ATOM 8086 C CA . ALA A 1 1029 ? -17.673 -44.433 -13.586 1 95.65 1029 ALA A CA 1
ATOM 8087 C C . ALA A 1 1029 ? -16.164 -44.647 -13.52 1 95.65 1029 ALA A C 1
ATOM 8089 O O . ALA A 1 1029 ? -15.559 -45.142 -14.473 1 95.65 1029 ALA A O 1
ATOM 8090 N N . MET A 1 1030 ? -15.57 -44.254 -12.421 1 96.87 1030 MET A N 1
ATOM 8091 C CA . MET A 1 1030 ? -14.125 -44.413 -12.287 1 96.87 1030 MET A CA 1
ATOM 8092 C C . MET A 1 1030 ? -13.728 -45.883 -12.377 1 96.87 1030 MET A C 1
ATOM 8094 O O . MET A 1 1030 ? -14.209 -46.708 -11.598 1 96.87 1030 MET A O 1
ATOM 8098 N N . SER A 1 1031 ? -12.946 -46.325 -13.326 1 97.09 1031 SER A N 1
ATOM 8099 C CA . SER A 1 1031 ? -12.481 -47.69 -13.546 1 97.09 1031 SER A CA 1
ATOM 8100 C C . SER A 1 1031 ? -11.138 -47.707 -14.269 1 97.09 1031 SER A C 1
ATOM 8102 O O . SER A 1 1031 ? -10.67 -46.671 -14.745 1 97.09 1031 SER A O 1
ATOM 8104 N N . ASP A 1 1032 ? -10.518 -48.866 -14.32 1 97.13 1032 ASP A N 1
ATOM 8105 C CA . ASP A 1 1032 ? -9.242 -49.011 -15.013 1 97.13 1032 ASP A CA 1
ATOM 8106 C C . ASP A 1 1032 ? -9.419 -48.875 -16.524 1 97.13 1032 ASP A C 1
ATOM 8108 O O . ASP A 1 1032 ? -8.441 -48.715 -17.257 1 97.13 1032 ASP A O 1
ATOM 8112 N N . TYR A 1 1033 ? -10.751 -48.877 -17.013 1 97.17 1033 TYR A N 1
ATOM 8113 C CA . TYR A 1 1033 ? -11.042 -48.71 -18.432 1 97.17 1033 TYR A CA 1
ATOM 8114 C C . TYR A 1 1033 ? -10.539 -47.364 -18.938 1 97.17 1033 TYR A C 1
ATOM 8116 O O . TYR A 1 1033 ? -10.141 -47.239 -20.099 1 97.17 1033 TYR A O 1
ATOM 8124 N N . TRP A 1 1034 ? -10.572 -46.387 -18.114 1 97.28 1034 TRP A N 1
ATOM 8125 C CA . TRP A 1 1034 ? -10.315 -45.008 -18.515 1 97.28 1034 TRP A CA 1
ATOM 8126 C C . TRP A 1 1034 ? -8.899 -44.586 -18.136 1 97.28 1034 TRP A C 1
ATOM 8128 O O . TRP A 1 1034 ? -8.509 -43.436 -18.349 1 97.28 1034 TRP A O 1
ATOM 8138 N N . LEU A 1 1035 ? -8.106 -45.446 -17.501 1 97.33 1035 LEU A N 1
ATOM 8139 C CA . LEU A 1 1035 ? -6.747 -45.108 -17.092 1 97.33 1035 LEU A CA 1
ATOM 8140 C C . LEU A 1 1035 ? -5.751 -45.42 -18.203 1 97.33 1035 LEU A C 1
ATOM 8142 O O . LEU A 1 1035 ? -5.904 -46.412 -18.919 1 97.33 1035 LEU A O 1
ATOM 8146 N N . PHE A 1 1036 ? -4.863 -44.594 -18.468 1 96.02 1036 PHE A N 1
ATOM 8147 C CA . PHE A 1 1036 ? -3.794 -44.787 -19.441 1 96.02 1036 PHE A CA 1
ATOM 8148 C C . PHE A 1 1036 ? -2.484 -44.199 -18.929 1 96.02 1036 PHE A C 1
ATOM 8150 O O . PHE A 1 1036 ? -2.462 -43.52 -17.9 1 96.02 1036 PHE A O 1
ATOM 8157 N N . ASN A 1 1037 ? -1.465 -44.525 -19.521 1 95.32 1037 ASN A N 1
ATOM 8158 C CA . ASN A 1 1037 ? -0.163 -43.986 -19.143 1 95.32 1037 ASN A CA 1
ATOM 8159 C C . ASN A 1 1037 ? -0.006 -42.535 -19.588 1 95.32 1037 ASN A C 1
ATOM 8161 O O . ASN A 1 1037 ? 0.112 -42.257 -20.783 1 95.32 1037 ASN A O 1
ATOM 8165 N N . GLY A 1 1038 ? 0.024 -41.643 -18.682 1 95.99 1038 GLY A N 1
ATOM 8166 C CA . GLY A 1 1038 ? 0.134 -40.224 -18.982 1 95.99 1038 GLY A CA 1
ATOM 8167 C C . GLY A 1 1038 ? 1.563 -39.715 -18.941 1 95.99 1038 GLY A C 1
ATOM 8168 O O . GLY A 1 1038 ? 1.795 -38.51 -18.821 1 95.99 1038 GLY A O 1
ATOM 8169 N N . GLY A 1 1039 ? 2.561 -40.522 -18.973 1 96.61 1039 GLY A N 1
ATOM 8170 C CA . GLY A 1 1039 ? 3.949 -40.09 -19.023 1 96.61 1039 GLY A CA 1
ATOM 8171 C C . GLY A 1 1039 ? 4.256 -39.206 -20.217 1 96.61 1039 GLY A C 1
ATOM 8172 O O . GLY A 1 1039 ? 3.611 -39.318 -21.261 1 96.61 1039 GLY A O 1
ATOM 8173 N N . TYR A 1 1040 ? 5.212 -38.306 -20.125 1 97.15 1040 TYR A N 1
ATOM 8174 C CA . TYR A 1 1040 ? 5.542 -37.416 -21.233 1 97.15 1040 TYR A CA 1
ATOM 8175 C C . TYR A 1 1040 ? 6.969 -36.896 -21.109 1 97.15 1040 TYR A C 1
ATOM 8177 O O . TYR A 1 1040 ? 7.597 -37.034 -20.056 1 97.15 1040 TYR A O 1
ATOM 8185 N N . PHE A 1 1041 ? 7.494 -36.447 -22.149 1 97.51 1041 PHE A N 1
ATOM 8186 C CA . PHE A 1 1041 ? 8.753 -35.723 -22.281 1 97.51 1041 PHE A CA 1
ATOM 8187 C C . PHE A 1 1041 ? 8.535 -34.379 -22.967 1 97.51 1041 PHE A C 1
ATOM 8189 O O . PHE A 1 1041 ? 7.912 -34.312 -24.029 1 97.51 1041 PHE A O 1
ATOM 8196 N N . ARG A 1 1042 ? 9.005 -33.32 -22.38 1 97.15 1042 ARG A N 1
ATOM 8197 C CA . ARG A 1 1042 ? 8.788 -31.989 -22.94 1 97.15 1042 ARG A CA 1
ATOM 8198 C C . ARG A 1 1042 ? 10.094 -31.207 -23.015 1 97.15 1042 ARG A C 1
ATOM 8200 O O . ARG A 1 1042 ? 10.893 -31.229 -22.076 1 97.15 1042 ARG A O 1
ATOM 8207 N N . LEU A 1 1043 ? 10.284 -30.566 -24.129 1 96.67 1043 LEU A N 1
ATOM 8208 C CA . LEU A 1 1043 ? 11.335 -29.559 -24.217 1 96.67 1043 LEU A CA 1
ATOM 8209 C C . LEU A 1 1043 ? 10.878 -28.241 -23.602 1 96.67 1043 LEU A C 1
ATOM 8211 O O . LEU A 1 1043 ? 10.125 -27.488 -24.225 1 96.67 1043 LEU A O 1
ATOM 8215 N N . LYS A 1 1044 ? 11.336 -27.945 -22.481 1 95.18 1044 LYS A N 1
ATOM 8216 C CA . LYS A 1 1044 ? 10.844 -26.817 -21.695 1 95.18 1044 LYS A CA 1
ATOM 8217 C C . LYS A 1 1044 ? 11.375 -25.494 -22.238 1 95.18 1044 LYS A C 1
ATOM 8219 O O . LYS A 1 1044 ? 10.733 -24.453 -22.088 1 95.18 1044 LYS A O 1
ATOM 8224 N N . ASN A 1 1045 ? 12.631 -25.536 -22.721 1 95.29 1045 ASN A N 1
ATOM 8225 C CA . ASN A 1 1045 ? 13.197 -24.288 -23.224 1 95.29 1045 ASN A CA 1
ATOM 8226 C C . ASN A 1 1045 ? 14.386 -24.543 -24.146 1 95.29 1045 ASN A C 1
ATOM 8228 O O . ASN A 1 1045 ? 15.165 -25.47 -23.919 1 95.29 1045 ASN A O 1
ATOM 8232 N N . ILE A 1 1046 ? 14.501 -23.802 -25.158 1 96.27 1046 ILE A N 1
ATOM 8233 C CA . ILE A 1 1046 ? 15.673 -23.736 -26.023 1 96.27 1046 ILE A CA 1
ATOM 8234 C C . ILE A 1 1046 ? 16.03 -22.276 -26.297 1 96.27 1046 ILE A C 1
ATOM 8236 O O . ILE A 1 1046 ? 15.162 -21.474 -26.647 1 96.27 1046 ILE A O 1
ATOM 8240 N N . THR A 1 1047 ? 17.202 -21.92 -26.074 1 95.56 1047 THR A N 1
ATOM 8241 C CA . THR A 1 1047 ? 17.644 -20.545 -26.275 1 95.56 1047 THR A CA 1
ATOM 8242 C C . THR A 1 1047 ? 18.933 -20.506 -27.092 1 95.56 1047 THR A C 1
ATOM 8244 O O . THR A 1 1047 ? 19.908 -21.179 -26.755 1 95.56 1047 THR A O 1
ATOM 8247 N N . LEU A 1 1048 ? 18.925 -19.761 -28.132 1 96.53 1048 LEU A N 1
ATOM 8248 C CA . LEU A 1 1048 ? 20.101 -19.466 -28.943 1 96.53 1048 LEU A CA 1
ATOM 8249 C C . LEU A 1 1048 ? 20.508 -18.004 -28.799 1 96.53 1048 LEU A C 1
ATOM 8251 O O . LEU A 1 1048 ? 19.684 -17.105 -28.982 1 96.53 1048 LEU A O 1
ATOM 8255 N N . GLY A 1 1049 ? 21.741 -17.855 -28.432 1 95.54 1049 GLY A N 1
ATOM 8256 C CA . GLY A 1 1049 ? 22.202 -16.492 -28.218 1 95.54 1049 GLY A CA 1
ATOM 8257 C C . GLY A 1 1049 ? 23.495 -16.178 -28.947 1 95.54 1049 GLY A C 1
ATOM 8258 O O . GLY A 1 1049 ? 24.274 -17.082 -29.257 1 95.54 1049 GLY A O 1
ATOM 8259 N N . TYR A 1 1050 ? 23.663 -14.925 -29.263 1 96 1050 TYR A N 1
ATOM 8260 C CA . TYR A 1 1050 ? 24.879 -14.373 -29.849 1 96 1050 TYR A CA 1
ATOM 8261 C C . TYR A 1 1050 ? 25.327 -13.125 -29.099 1 96 1050 TYR A C 1
ATOM 8263 O O . TYR A 1 1050 ? 24.555 -12.176 -28.943 1 96 1050 TYR A O 1
ATOM 8271 N N . THR A 1 1051 ? 26.482 -13.221 -28.655 1 93 1051 THR A N 1
ATOM 8272 C CA . THR A 1 1051 ? 27.08 -12.066 -27.996 1 93 1051 THR A CA 1
ATOM 8273 C C . THR A 1 1051 ? 28.006 -11.317 -28.95 1 93 1051 THR A C 1
ATOM 8275 O O . THR A 1 1051 ? 28.963 -11.892 -29.473 1 93 1051 THR A O 1
ATOM 8278 N N . PHE A 1 1052 ? 27.81 -10.081 -29.112 1 93.54 1052 PHE A N 1
ATOM 8279 C CA . PHE A 1 1052 ? 28.614 -9.281 -30.028 1 93.54 1052 PHE A CA 1
ATOM 8280 C C . PHE A 1 1052 ? 30.037 -9.125 -29.505 1 93.54 1052 PHE A C 1
ATOM 8282 O O . PHE A 1 1052 ? 30.248 -8.982 -28.299 1 93.54 1052 PHE A O 1
ATOM 8289 N N . PRO A 1 1053 ? 30.992 -9.122 -30.413 1 89.83 1053 PRO A N 1
ATOM 8290 C CA . PRO A 1 1053 ? 32.382 -8.932 -29.991 1 89.83 1053 PRO A CA 1
ATOM 8291 C C . PRO A 1 1053 ? 32.61 -7.592 -29.296 1 89.83 1053 PRO A C 1
ATOM 8293 O O . PRO A 1 1053 ? 32.036 -6.577 -29.7 1 89.83 1053 PRO A O 1
ATOM 8296 N N . LYS A 1 1054 ? 33.313 -7.661 -28.339 1 82.75 1054 LYS A N 1
ATOM 8297 C CA . LYS A 1 1054 ? 33.588 -6.486 -27.517 1 82.75 1054 LYS A CA 1
ATOM 8298 C C . LYS A 1 1054 ? 34.13 -5.337 -28.364 1 82.75 1054 LYS A C 1
ATOM 8300 O O . LYS A 1 1054 ? 33.875 -4.168 -28.069 1 82.75 1054 LYS A O 1
ATOM 8305 N N . GLU A 1 1055 ? 34.916 -5.726 -29.437 1 81.63 1055 GLU A N 1
ATOM 8306 C CA . GLU A 1 1055 ? 35.516 -4.714 -30.301 1 81.63 1055 GLU A CA 1
ATOM 8307 C C . GLU A 1 1055 ? 34.446 -3.859 -30.974 1 81.63 1055 GLU A C 1
ATOM 8309 O O . GLU A 1 1055 ? 34.601 -2.642 -31.093 1 81.63 1055 GLU A O 1
ATOM 8314 N N . TRP A 1 1056 ? 33.426 -4.532 -31.386 1 86.8 1056 TRP A N 1
ATOM 8315 C CA . TRP A 1 1056 ? 32.335 -3.808 -32.031 1 86.8 1056 TRP A CA 1
ATOM 8316 C C . TRP A 1 1056 ? 31.604 -2.92 -31.03 1 86.8 1056 TRP A C 1
ATOM 8318 O O . TRP A 1 1056 ? 31.211 -1.798 -31.358 1 86.8 1056 TRP A O 1
ATOM 8328 N N . MET A 1 1057 ? 31.401 -3.503 -29.874 1 82.41 1057 MET A N 1
ATOM 8329 C CA . MET A 1 1057 ? 30.618 -2.817 -28.85 1 82.41 1057 MET A CA 1
ATOM 8330 C C . MET A 1 1057 ? 31.356 -1.587 -28.333 1 82.41 1057 MET A C 1
ATOM 8332 O O . MET A 1 1057 ? 30.744 -0.542 -28.104 1 82.41 1057 MET A O 1
ATOM 8336 N N . ASN A 1 1058 ? 32.63 -1.771 -28.276 1 77.38 1058 ASN A N 1
ATOM 8337 C CA . ASN A 1 1058 ? 33.437 -0.639 -27.834 1 77.38 1058 ASN A CA 1
ATOM 8338 C C . ASN A 1 1058 ? 33.355 0.526 -28.816 1 77.38 1058 ASN A C 1
ATOM 8340 O O . ASN A 1 1058 ? 33.402 1.689 -28.411 1 77.38 1058 ASN A O 1
ATOM 8344 N N . ALA A 1 1059 ? 33.178 -0.217 -30.201 1 72.44 1059 ALA A N 1
ATOM 8345 C CA . ALA A 1 1059 ? 33.115 0.773 -31.272 1 72.44 1059 ALA A CA 1
ATOM 8346 C C . ALA A 1 1059 ? 31.872 1.649 -31.138 1 72.44 1059 ALA A C 1
ATOM 8348 O O . ALA A 1 1059 ? 31.858 2.792 -31.6 1 72.44 1059 ALA A O 1
ATOM 8349 N N . ILE A 1 1060 ? 30.868 1.131 -30.516 1 72.38 1060 ILE A N 1
ATOM 8350 C CA . ILE A 1 1060 ? 29.631 1.903 -30.483 1 72.38 1060 ILE A CA 1
ATOM 8351 C C . ILE A 1 1060 ? 29.346 2.361 -29.055 1 72.38 1060 ILE A C 1
ATOM 8353 O O . ILE A 1 1060 ? 28.233 2.792 -28.745 1 72.38 1060 ILE A O 1
ATOM 8357 N N . GLY A 1 1061 ? 30.346 2.48 -27.716 1 75.83 1061 GLY A N 1
ATOM 8358 C CA . GLY A 1 1061 ? 30.256 2.904 -26.328 1 75.83 1061 GLY A CA 1
ATOM 8359 C C . GLY A 1 1061 ? 29.446 1.955 -25.465 1 75.83 1061 GLY A C 1
ATOM 8360 O O . GLY A 1 1061 ? 28.823 2.375 -24.488 1 75.83 1061 GLY A O 1
ATOM 8361 N N . ILE A 1 1062 ? 29.295 0.782 -25.785 1 83.86 1062 ILE A N 1
ATOM 8362 C CA . ILE A 1 1062 ? 28.554 -0.249 -25.066 1 83.86 1062 ILE A CA 1
ATOM 8363 C C . ILE A 1 1062 ? 29.516 -1.33 -24.578 1 83.86 1062 ILE A C 1
ATOM 8365 O O . ILE A 1 1062 ? 30.462 -1.691 -25.282 1 83.86 1062 ILE A O 1
ATOM 8369 N N . LYS A 1 1063 ? 29.354 -1.731 -23.262 1 81.15 1063 LYS A N 1
ATOM 8370 C CA . LYS A 1 1063 ? 30.231 -2.756 -22.704 1 81.15 1063 LYS A CA 1
ATOM 8371 C C . LYS A 1 1063 ? 29.951 -4.119 -23.33 1 81.15 1063 LYS A C 1
ATOM 8373 O O . LYS A 1 1063 ? 30.854 -4.95 -23.453 1 81.15 1063 LYS A O 1
ATOM 8378 N N . GLY A 1 1064 ? 28.701 -4.34 -23.566 1 88.01 1064 GLY A N 1
ATOM 8379 C CA . GLY A 1 1064 ? 28.34 -5.618 -24.158 1 88.01 1064 GLY A CA 1
ATOM 8380 C C . GLY A 1 1064 ? 26.892 -5.679 -24.609 1 88.01 1064 GLY A C 1
ATOM 8381 O O . GLY A 1 1064 ? 26.037 -4.979 -24.064 1 88.01 1064 GLY A O 1
ATOM 8382 N N . ALA A 1 1065 ? 26.736 -6.42 -25.627 1 92.19 1065 ALA A N 1
ATOM 8383 C CA . ALA A 1 1065 ? 25.383 -6.642 -26.131 1 92.19 1065 ALA A CA 1
ATOM 8384 C C . ALA A 1 1065 ? 25.19 -8.093 -26.564 1 92.19 1065 ALA A C 1
ATOM 8386 O O . ALA A 1 1065 ? 26.105 -8.709 -27.116 1 92.19 1065 ALA A O 1
ATOM 8387 N N . ARG A 1 1066 ? 24.081 -8.531 -26.26 1 94.23 1066 ARG A N 1
ATOM 8388 C CA . ARG A 1 1066 ? 23.72 -9.903 -26.601 1 94.23 1066 ARG A CA 1
ATOM 8389 C C . ARG A 1 1066 ? 22.304 -9.974 -27.163 1 94.23 1066 ARG A C 1
ATOM 8391 O O . ARG A 1 1066 ? 21.396 -9.31 -26.658 1 94.23 1066 ARG A O 1
ATOM 8398 N N . ILE A 1 1067 ? 22.117 -10.634 -28.292 1 95.97 1067 ILE A N 1
ATOM 8399 C CA . ILE A 1 1067 ? 20.792 -10.931 -28.824 1 95.97 1067 ILE A CA 1
ATOM 8400 C C . ILE A 1 1067 ? 20.509 -12.426 -28.7 1 95.97 1067 ILE A C 1
ATOM 8402 O O . ILE A 1 1067 ? 21.433 -13.243 -28.717 1 95.97 1067 ILE A O 1
ATOM 8406 N N . TYR A 1 1068 ? 19.263 -12.727 -28.493 1 95.52 1068 TYR A N 1
ATOM 8407 C CA . TYR A 1 1068 ? 18.949 -14.147 -28.376 1 95.52 1068 TYR A CA 1
ATOM 8408 C C . TYR A 1 1068 ? 17.514 -14.426 -28.807 1 95.52 1068 TYR A C 1
ATOM 8410 O O . TYR A 1 1068 ? 16.69 -13.51 -28.874 1 95.52 1068 TYR A O 1
ATOM 8418 N N . ALA A 1 1069 ? 17.254 -15.61 -29.161 1 96.88 1069 ALA A N 1
ATOM 8419 C CA . ALA A 1 1069 ? 15.933 -16.176 -29.422 1 96.88 1069 ALA A CA 1
ATOM 8420 C C . ALA A 1 1069 ? 15.66 -17.373 -28.515 1 96.88 1069 ALA A C 1
ATOM 8422 O O . ALA A 1 1069 ? 16.553 -18.186 -28.266 1 96.88 1069 ALA A O 1
ATOM 8423 N N . SER A 1 1070 ? 14.524 -17.374 -27.938 1 96.09 1070 SER A N 1
ATOM 8424 C CA . SER A 1 1070 ? 14.172 -18.438 -27.002 1 96.09 1070 SER A CA 1
ATOM 8425 C C . SER A 1 1070 ? 12.774 -18.979 -27.281 1 96.09 1070 SER A C 1
ATOM 8427 O O . SER A 1 1070 ? 11.868 -18.221 -27.632 1 96.09 1070 SER A O 1
ATOM 8429 N N . ALA A 1 1071 ? 12.602 -20.261 -27.153 1 96.37 1071 ALA A N 1
ATOM 8430 C CA . ALA A 1 1071 ? 11.305 -20.922 -27.267 1 96.37 1071 ALA A CA 1
ATOM 8431 C C . ALA A 1 1071 ? 11.059 -21.856 -26.086 1 96.37 1071 ALA A C 1
ATOM 8433 O O . ALA A 1 1071 ? 11.961 -22.584 -25.664 1 96.37 1071 ALA A O 1
ATOM 8434 N N . SER A 1 1072 ? 9.903 -21.762 -25.539 1 95.25 1072 SER A N 1
ATOM 8435 C CA . SER A 1 1072 ? 9.531 -22.626 -24.423 1 95.25 1072 SER A CA 1
ATOM 8436 C C . SER A 1 1072 ? 8.369 -23.541 -24.796 1 95.25 1072 SER A C 1
ATOM 8438 O O . SER A 1 1072 ? 7.44 -23.123 -25.49 1 95.25 1072 SER A O 1
ATOM 8440 N N . ASP A 1 1073 ? 8.414 -24.766 -24.408 1 95.91 1073 ASP A N 1
ATOM 8441 C CA . ASP A 1 1073 ? 7.376 -25.772 -24.615 1 95.91 1073 ASP A CA 1
ATOM 8442 C C . ASP A 1 1073 ? 7.13 -26.008 -26.103 1 95.91 1073 ASP A C 1
ATOM 8444 O O . ASP A 1 1073 ? 5.983 -26.013 -26.555 1 95.91 1073 ASP A O 1
ATOM 8448 N N . LEU A 1 1074 ? 8.148 -26.125 -26.825 1 94.19 1074 LEU A N 1
ATOM 8449 C CA . LEU A 1 1074 ? 8.092 -26.224 -28.279 1 94.19 1074 LEU A CA 1
ATOM 8450 C C . LEU A 1 1074 ? 7.457 -27.542 -28.71 1 94.19 1074 LEU A C 1
ATOM 8452 O O . LEU A 1 1074 ? 6.731 -27.59 -29.706 1 94.19 1074 LEU A O 1
ATOM 8456 N N . PHE A 1 1075 ? 7.765 -28.616 -27.957 1 93.49 1075 PHE A N 1
ATOM 8457 C CA . PHE A 1 1075 ? 7.078 -29.862 -28.275 1 93.49 1075 PHE A CA 1
ATOM 8458 C C . PHE A 1 1075 ? 6.965 -30.748 -27.04 1 93.49 1075 PHE A C 1
ATOM 8460 O O . PHE A 1 1075 ? 7.658 -30.526 -26.044 1 93.49 1075 PHE A O 1
ATOM 8467 N N . CYS A 1 1076 ? 6.18 -31.69 -27.096 1 96.41 1076 CYS A N 1
ATOM 8468 C CA . CYS A 1 1076 ? 5.875 -32.65 -26.04 1 96.41 1076 CYS A CA 1
ATOM 8469 C C . CYS A 1 1076 ? 5.587 -34.028 -26.623 1 96.41 1076 CYS A C 1
ATOM 8471 O O . CYS A 1 1076 ? 4.719 -34.173 -27.485 1 96.41 1076 CYS A O 1
ATOM 8473 N N . LEU A 1 1077 ? 6.386 -34.986 -26.209 1 96.87 1077 LEU A N 1
ATOM 8474 C CA . LEU A 1 1077 ? 6.116 -36.377 -26.557 1 96.87 1077 LEU A CA 1
ATOM 8475 C C . LEU A 1 1077 ? 5.288 -37.057 -25.472 1 96.87 1077 LEU A C 1
ATOM 8477 O O . LEU A 1 1077 ? 5.724 -37.157 -24.323 1 96.87 1077 LEU A O 1
ATOM 8481 N N . SER A 1 1078 ? 4.136 -37.415 -25.759 1 96.28 1078 SER A N 1
ATOM 8482 C CA . SER A 1 1078 ? 3.242 -38.043 -24.791 1 96.28 1078 SER A CA 1
ATOM 8483 C C . SER A 1 1078 ? 2.268 -38.996 -25.476 1 96.28 1078 SER A C 1
ATOM 8485 O O . SER A 1 1078 ? 2.167 -39.012 -26.704 1 96.28 1078 SER A O 1
ATOM 8487 N N . LYS A 1 1079 ? 1.588 -39.756 -24.726 1 92.97 1079 LYS A N 1
ATOM 8488 C CA . LYS A 1 1079 ? 0.548 -40.652 -25.223 1 92.97 1079 LYS A CA 1
ATOM 8489 C C . LYS A 1 1079 ? -0.843 -40.096 -24.928 1 92.97 1079 LYS A C 1
ATOM 8491 O O . LYS A 1 1079 ? -1.834 -40.827 -24.986 1 92.97 1079 LYS A O 1
ATOM 8496 N N . TYR A 1 1080 ? -0.874 -38.856 -24.611 1 94.96 1080 TYR A N 1
ATOM 8497 C CA . TYR A 1 1080 ? -2.167 -38.212 -24.405 1 94.96 1080 TYR A CA 1
ATOM 8498 C C . TYR A 1 1080 ? -2.949 -38.129 -25.71 1 94.96 1080 TYR A C 1
ATOM 8500 O O . TYR A 1 1080 ? -2.36 -38.057 -26.791 1 94.96 1080 TYR A O 1
ATOM 8508 N N . PRO A 1 1081 ? -4.237 -38.161 -25.548 1 93.04 1081 PRO A N 1
ATOM 8509 C CA . PRO A 1 1081 ? -5.028 -38.039 -26.775 1 93.04 1081 PRO A CA 1
ATOM 8510 C C . PRO A 1 1081 ? -4.72 -36.76 -27.551 1 93.04 1081 PRO A C 1
ATOM 8512 O O . PRO A 1 1081 ? -4.365 -35.741 -26.952 1 93.04 1081 PRO A O 1
ATOM 8515 N N . LYS A 1 1082 ? -4.89 -36.882 -28.838 1 90.6 1082 LYS A N 1
ATOM 8516 C CA . LYS A 1 1082 ? -4.631 -35.733 -29.7 1 90.6 1082 LYS A CA 1
ATOM 8517 C C . LYS A 1 1082 ? -5.469 -34.529 -29.279 1 90.6 1082 LYS A C 1
ATOM 8519 O O . LYS A 1 1082 ? -6.666 -34.662 -29.017 1 90.6 1082 LYS A O 1
ATOM 8524 N N . GLY A 1 1083 ? -4.837 -33.433 -29.202 1 91.89 1083 GLY A N 1
ATOM 8525 C CA . GLY A 1 1083 ? -5.511 -32.192 -28.853 1 91.89 1083 GLY A CA 1
ATOM 8526 C C . GLY A 1 1083 ? -5.439 -31.87 -27.373 1 91.89 1083 GLY A C 1
ATOM 8527 O O . GLY A 1 1083 ? -5.839 -30.783 -26.949 1 91.89 1083 GLY A O 1
ATOM 8528 N N . TRP A 1 1084 ? -4.939 -32.802 -26.619 1 94.77 1084 TRP A N 1
ATOM 8529 C CA . TRP A 1 1084 ? -4.829 -32.567 -25.183 1 94.77 1084 TRP A CA 1
ATOM 8530 C C . TRP A 1 1084 ? -3.369 -32.566 -24.742 1 94.77 1084 TRP A C 1
ATOM 8532 O O . TRP A 1 1084 ? -2.564 -33.359 -25.238 1 94.77 1084 TRP A O 1
ATOM 8542 N N . ASP A 1 1085 ? -3.07 -31.671 -23.895 1 95.28 1085 ASP A N 1
ATOM 8543 C CA . ASP A 1 1085 ? -1.731 -31.546 -23.329 1 95.28 1085 ASP A CA 1
ATOM 8544 C C . ASP A 1 1085 ? -1.662 -32.174 -21.939 1 95.28 1085 ASP A C 1
ATOM 8546 O O . ASP A 1 1085 ? -2.57 -31.994 -21.125 1 95.28 1085 ASP A O 1
ATOM 8550 N N . PRO A 1 1086 ? -0.652 -32.925 -21.617 1 95.35 1086 PRO A N 1
ATOM 8551 C CA . PRO A 1 1086 ? -0.56 -33.625 -20.334 1 95.35 1086 PRO A CA 1
ATOM 8552 C C . PRO A 1 1086 ? -0.554 -32.673 -19.14 1 95.35 1086 PRO A C 1
ATOM 8554 O O . PRO A 1 1086 ? -0.876 -33.078 -18.021 1 95.35 1086 PRO A O 1
ATOM 8557 N N . GLU A 1 1087 ? -0.207 -31.415 -19.272 1 94.77 1087 GLU A N 1
ATOM 8558 C CA . GLU A 1 1087 ? -0.119 -30.476 -18.157 1 94.77 1087 GLU A CA 1
ATOM 8559 C C . GLU A 1 1087 ? -1.345 -29.57 -18.101 1 94.77 1087 GLU A C 1
ATOM 8561 O O . GLU A 1 1087 ? -1.473 -28.745 -17.194 1 94.77 1087 GLU A O 1
ATOM 8566 N N . MET A 1 1088 ? -2.202 -29.64 -18.988 1 93.5 1088 MET A N 1
ATOM 8567 C CA . MET A 1 1088 ? -3.342 -28.734 -19.09 1 93.5 1088 MET A CA 1
ATOM 8568 C C . MET A 1 1088 ? -4.566 -29.319 -18.392 1 93.5 1088 MET A C 1
ATOM 8570 O O . MET A 1 1088 ? -4.901 -30.488 -18.593 1 93.5 1088 MET A O 1
ATOM 8574 N N . GLY A 1 1089 ? -5.213 -28.563 -17.574 1 91.38 1089 GLY A N 1
ATOM 8575 C CA . GLY A 1 1089 ? -6.525 -28.966 -17.093 1 91.38 1089 GLY A CA 1
ATOM 8576 C C . GLY A 1 1089 ? -7.577 -28.999 -18.185 1 91.38 1089 GLY A C 1
ATOM 8577 O O . GLY A 1 1089 ? -7.497 -28.24 -19.153 1 91.38 1089 GLY A O 1
ATOM 8578 N N . VAL A 1 1090 ? -8.564 -29.716 -17.989 1 90.69 1090 VAL A N 1
ATOM 8579 C CA . VAL A 1 1090 ? -9.521 -30.005 -19.052 1 90.69 1090 VAL A CA 1
ATOM 8580 C C . VAL A 1 1090 ? -10.357 -28.761 -19.346 1 90.69 1090 VAL A C 1
ATOM 8582 O O . VAL A 1 1090 ? -10.906 -28.619 -20.442 1 90.69 1090 VAL A O 1
ATOM 8585 N N . SER A 1 1091 ? -10.554 -27.897 -18.36 1 91.05 1091 SER A N 1
ATOM 8586 C CA . SER A 1 1091 ? -11.354 -26.697 -18.576 1 91.05 1091 SER A CA 1
ATOM 8587 C C . SER A 1 1091 ? -10.514 -25.435 -18.413 1 91.05 1091 SER A C 1
ATOM 8589 O O . SER A 1 1091 ? -11.055 -24.336 -18.271 1 91.05 1091 SER A O 1
ATOM 8591 N N . GLU A 1 1092 ? -9.261 -25.664 -18.478 1 93.06 1092 GLU A N 1
ATOM 8592 C CA . GLU A 1 1092 ? -8.379 -24.548 -18.148 1 93.06 1092 GLU A CA 1
ATOM 8593 C C . GLU A 1 1092 ? -7.838 -23.88 -19.408 1 93.06 1092 GLU A C 1
ATOM 8595 O O . GLU A 1 1092 ? -8.008 -24.398 -20.514 1 93.06 1092 GLU A O 1
ATOM 8600 N N . TYR A 1 1093 ? -7.283 -22.72 -19.266 1 95.41 1093 TYR A N 1
ATOM 8601 C CA . TYR A 1 1093 ? -6.502 -22.04 -20.294 1 95.41 1093 TYR A CA 1
ATOM 8602 C C . TYR A 1 1093 ? -5.392 -22.942 -20.821 1 95.41 1093 TYR A C 1
ATOM 8604 O O . TYR A 1 1093 ? -4.748 -23.659 -20.051 1 95.41 1093 TYR A O 1
ATOM 8612 N N . PRO A 1 1094 ? -5.149 -23.008 -22.04 1 94.95 1094 PRO A N 1
ATOM 8613 C CA . PRO A 1 1094 ? -4.19 -23.956 -22.612 1 94.95 1094 PRO A CA 1
ATOM 8614 C C . PRO A 1 1094 ? -2.747 -23.641 -22.225 1 94.95 1094 PRO A C 1
ATOM 8616 O O . PRO A 1 1094 ? -2.426 -22.495 -21.9 1 94.95 1094 PRO A O 1
ATOM 8619 N N . ILE A 1 1095 ? -1.968 -24.693 -22.263 1 96.02 1095 ILE A N 1
ATOM 8620 C CA . ILE A 1 1095 ? -0.522 -24.504 -22.253 1 96.02 1095 ILE A CA 1
ATOM 8621 C C . ILE A 1 1095 ? -0.073 -23.878 -23.571 1 96.02 1095 ILE A C 1
ATOM 8623 O O . ILE A 1 1095 ? -0.591 -24.222 -24.636 1 96.02 1095 ILE A O 1
ATOM 8627 N N . THR A 1 1096 ? 0.848 -22.952 -23.516 1 96.17 1096 THR A N 1
ATOM 8628 C CA . THR A 1 1096 ? 1.259 -22.246 -24.724 1 96.17 1096 THR A CA 1
ATOM 8629 C C . THR A 1 1096 ? 2.757 -22.415 -24.966 1 96.17 1096 THR A C 1
ATOM 8631 O O . THR A 1 1096 ? 3.526 -22.604 -24.022 1 96.17 1096 THR A O 1
ATOM 8634 N N . THR A 1 1097 ? 3.118 -22.451 -26.195 1 96.28 1097 THR A N 1
ATOM 8635 C CA . THR A 1 1097 ? 4.495 -22.24 -26.627 1 96.28 1097 THR A CA 1
ATOM 8636 C C . THR A 1 1097 ? 4.826 -20.751 -26.67 1 96.28 1097 THR A C 1
ATOM 8638 O O . THR A 1 1097 ? 4.091 -19.963 -27.27 1 96.28 1097 THR A O 1
ATOM 8641 N N . SER A 1 1098 ? 5.877 -20.463 -26.052 1 95.68 1098 SER A N 1
ATOM 8642 C CA . SER A 1 1098 ? 6.329 -19.075 -26.069 1 95.68 1098 SER A CA 1
ATOM 8643 C C . SER A 1 1098 ? 7.547 -18.901 -26.969 1 95.68 1098 SER A C 1
ATOM 8645 O O . SER A 1 1098 ? 8.536 -19.625 -26.832 1 95.68 1098 SER A O 1
ATOM 8647 N N . ILE A 1 1099 ? 7.481 -17.969 -27.879 1 96.85 1099 ILE A N 1
ATOM 8648 C CA . ILE A 1 1099 ? 8.613 -17.587 -28.716 1 96.85 1099 ILE A CA 1
ATOM 8649 C C . ILE A 1 1099 ? 9.022 -16.149 -28.406 1 96.85 1099 ILE A C 1
ATOM 8651 O O . ILE A 1 1099 ? 8.224 -15.222 -28.567 1 96.85 1099 ILE A O 1
ATOM 8655 N N . LEU A 1 1100 ? 10.254 -16.046 -28.052 1 96.66 1100 LEU A N 1
ATOM 8656 C CA . LEU A 1 1100 ? 10.707 -14.738 -27.594 1 96.66 1100 LEU A CA 1
ATOM 8657 C C . LEU A 1 1100 ? 11.966 -14.307 -28.339 1 96.66 1100 LEU A C 1
ATOM 8659 O O . LEU A 1 1100 ? 12.847 -15.127 -28.605 1 96.66 1100 LEU A O 1
ATOM 8663 N N . LEU A 1 1101 ? 12.032 -13.031 -28.66 1 97.44 1101 LEU A N 1
ATOM 8664 C CA . LEU A 1 1101 ? 13.237 -12.333 -29.095 1 97.44 1101 LEU A CA 1
ATOM 8665 C C . LEU A 1 1101 ? 13.692 -11.326 -28.044 1 97.44 1101 LEU A C 1
ATOM 8667 O O . LEU A 1 1101 ? 12.872 -10.595 -27.483 1 97.44 1101 LEU A O 1
ATOM 8671 N N . GLY A 1 1102 ? 14.944 -11.526 -27.754 1 96.55 1102 GLY A N 1
ATOM 8672 C CA . GLY A 1 1102 ? 15.41 -10.662 -26.681 1 96.55 1102 GLY A CA 1
ATOM 8673 C C . GLY A 1 1102 ? 16.731 -9.984 -26.992 1 96.55 1102 GLY A C 1
ATOM 8674 O O . GLY A 1 1102 ? 17.479 -10.438 -27.861 1 96.55 1102 GLY A O 1
ATOM 8675 N N . VAL A 1 1103 ? 16.977 -8.877 -26.34 1 95.65 1103 VAL A N 1
ATOM 8676 C CA . VAL A 1 1103 ? 18.223 -8.121 -26.402 1 95.65 1103 VAL A CA 1
ATOM 8677 C C . VAL A 1 1103 ? 18.676 -7.753 -24.99 1 95.65 1103 VAL A C 1
ATOM 8679 O O . VAL A 1 1103 ? 17.851 -7.428 -24.132 1 95.65 1103 VAL A O 1
ATOM 8682 N N . SER A 1 1104 ? 19.883 -7.97 -24.729 1 93.68 1104 SER A N 1
ATOM 8683 C CA . SER A 1 1104 ? 20.519 -7.532 -23.491 1 93.68 1104 SER A CA 1
ATOM 8684 C C . SER A 1 1104 ? 21.668 -6.568 -23.77 1 93.68 1104 SER A C 1
ATOM 8686 O O . SER A 1 1104 ? 22.588 -6.893 -24.523 1 93.68 1104 SER A O 1
ATOM 8688 N N . VAL A 1 1105 ? 21.621 -5.444 -23.212 1 92.71 1105 VAL A N 1
ATOM 8689 C CA . VAL A 1 1105 ? 22.643 -4.426 -23.434 1 92.71 1105 VAL A CA 1
ATOM 8690 C C . VAL A 1 1105 ? 23.249 -4.002 -22.098 1 92.71 1105 VAL A C 1
ATOM 8692 O O . VAL A 1 1105 ? 22.524 -3.689 -21.152 1 92.71 1105 VAL A O 1
ATOM 8695 N N . ASN A 1 1106 ? 24.478 -4.093 -22.06 1 88.51 1106 ASN A N 1
ATOM 8696 C CA . ASN A 1 1106 ? 25.224 -3.682 -20.874 1 88.51 1106 ASN A CA 1
ATOM 8697 C C . ASN A 1 1106 ? 26.035 -2.416 -21.134 1 88.51 1106 ASN A C 1
ATOM 8699 O O . ASN A 1 1106 ? 26.775 -2.338 -22.116 1 88.51 1106 ASN A O 1
ATOM 8703 N N . PHE A 1 1107 ? 25.98 -1.549 -20.297 1 86.24 1107 PHE A N 1
ATOM 8704 C CA . PHE A 1 1107 ? 26.698 -0.286 -20.419 1 86.24 1107 PHE A CA 1
ATOM 8705 C C . PHE A 1 1107 ? 27.746 -0.151 -19.32 1 86.24 1107 PHE A C 1
ATOM 8707 O O . PHE A 1 1107 ? 27.598 -0.728 -18.241 1 86.24 1107 PHE A O 1
ATOM 8714 N N . MET B 1 1 ? -1.941 -6.639 22.558 1 20.32 1 MET B N 1
ATOM 8715 C CA . MET B 1 1 ? -1.623 -5.228 22.362 1 20.32 1 MET B CA 1
ATOM 8716 C C . MET B 1 1 ? -0.66 -4.733 23.436 1 20.32 1 MET B C 1
ATOM 8718 O O . MET B 1 1 ? 0.17 -3.86 23.177 1 20.32 1 MET B O 1
ATOM 8722 N N . ARG B 1 2 ? -0.858 -5.212 24.727 1 23.98 2 ARG B N 1
ATOM 8723 C CA . ARG B 1 2 ? -0.05 -4.637 25.797 1 23.98 2 ARG B CA 1
ATOM 8724 C C . ARG B 1 2 ? 1.396 -5.113 25.707 1 23.98 2 ARG B C 1
ATOM 8726 O O . ARG B 1 2 ? 2.322 -4.366 26.031 1 23.98 2 ARG B O 1
ATOM 8733 N N . GLN B 1 3 ? 1.617 -6.462 25.519 1 22.81 3 GLN B N 1
ATOM 8734 C CA . GLN B 1 3 ? 2.918 -7.064 25.789 1 22.81 3 GLN B CA 1
ATOM 8735 C C . GLN B 1 3 ? 3.93 -6.693 24.708 1 22.81 3 GLN B C 1
ATOM 8737 O O . GLN B 1 3 ? 5.11 -7.037 24.811 1 22.81 3 GLN B O 1
ATOM 8742 N N . ASN B 1 4 ? 3.496 -6.12 23.563 1 24.39 4 ASN B N 1
ATOM 8743 C CA . ASN B 1 4 ? 4.52 -5.87 22.554 1 24.39 4 ASN B CA 1
ATOM 8744 C C . ASN B 1 4 ? 5.405 -4.687 22.936 1 24.39 4 ASN B C 1
ATOM 8746 O O . ASN B 1 4 ? 6.192 -4.206 22.118 1 24.39 4 ASN B O 1
ATOM 8750 N N . LYS B 1 5 ? 5.093 -3.881 24.083 1 28.11 5 LYS B N 1
ATOM 8751 C CA . LYS B 1 5 ? 5.804 -2.677 24.501 1 28.11 5 LYS B CA 1
ATOM 8752 C C . LYS B 1 5 ? 7.231 -3.003 24.935 1 28.11 5 LYS B C 1
ATOM 8754 O O . LYS B 1 5 ? 8.072 -2.109 25.044 1 28.11 5 LYS B O 1
ATOM 8759 N N . MET B 1 6 ? 7.489 -4.285 25.549 1 24.16 6 MET B N 1
ATOM 8760 C CA . MET B 1 6 ? 8.729 -4.47 26.297 1 24.16 6 MET B CA 1
ATOM 8761 C C . MET B 1 6 ? 9.924 -4.562 25.355 1 24.16 6 MET B C 1
ATOM 8763 O O . MET B 1 6 ? 11.038 -4.181 25.72 1 24.16 6 MET B O 1
ATOM 8767 N N . ILE B 1 7 ? 9.829 -5.204 24.159 1 25.31 7 ILE B N 1
ATOM 8768 C CA . ILE B 1 7 ? 11.058 -5.636 23.503 1 25.31 7 ILE B CA 1
ATOM 8769 C C . ILE B 1 7 ? 11.775 -4.428 22.903 1 25.31 7 ILE B C 1
ATOM 8771 O O . ILE B 1 7 ? 13.007 -4.389 22.858 1 25.31 7 ILE B O 1
ATOM 8775 N N . MET B 1 8 ? 11.15 -3.285 22.602 1 24.04 8 MET B N 1
ATOM 8776 C CA . MET B 1 8 ? 11.938 -2.264 21.919 1 24.04 8 MET B CA 1
ATOM 8777 C C . MET B 1 8 ? 12.878 -1.56 22.892 1 24.04 8 MET B C 1
ATOM 8779 O O . MET B 1 8 ? 13.787 -0.84 22.474 1 24.04 8 MET B O 1
ATOM 8783 N N . ARG B 1 9 ? 12.741 -1.596 24.217 1 28.08 9 ARG B N 1
ATOM 8784 C CA . ARG B 1 9 ? 13.63 -0.894 25.138 1 28.08 9 ARG B CA 1
ATOM 8785 C C . ARG B 1 9 ? 15.01 -1.543 25.168 1 28.08 9 ARG B C 1
ATOM 8787 O O . ARG B 1 9 ? 16.015 -0.867 25.395 1 28.08 9 ARG B O 1
ATOM 8794 N N . SER B 1 10 ? 15.173 -2.915 25.057 1 24.9 10 SER B N 1
ATOM 8795 C CA . SER B 1 10 ? 16.425 -3.566 25.428 1 24.9 10 SER B CA 1
ATOM 8796 C C . SER B 1 10 ? 17.493 -3.359 24.359 1 24.9 10 SER B C 1
ATOM 8798 O O . SER B 1 10 ? 18.667 -3.664 24.579 1 24.9 10 SER B O 1
ATOM 8800 N N . LEU B 1 11 ? 17.295 -3.065 23.194 1 23.52 11 LEU B N 1
ATOM 8801 C CA . LEU B 1 11 ? 18.421 -3.166 22.272 1 23.52 11 LEU B CA 1
ATOM 8802 C C . LEU B 1 11 ? 19.408 -2.025 22.492 1 23.52 11 LEU B C 1
ATOM 8804 O O . LEU B 1 11 ? 20.517 -2.046 21.952 1 23.52 11 LEU B O 1
ATOM 8808 N N . VAL B 1 12 ? 19.143 -0.929 23.17 1 22.94 12 VAL B N 1
ATOM 8809 C CA . VAL B 1 12 ? 20.102 0.169 23.116 1 22.94 12 VAL B CA 1
ATOM 8810 C C . VAL B 1 12 ? 21.298 -0.146 24.012 1 22.94 12 VAL B C 1
ATOM 8812 O O . VAL B 1 12 ? 22.404 0.345 23.777 1 22.94 12 VAL B O 1
ATOM 8815 N N . LEU B 1 13 ? 21.283 -0.982 25.083 1 22.26 13 LEU B N 1
ATOM 8816 C CA . LEU B 1 13 ? 22.365 -0.918 26.059 1 22.26 13 LEU B CA 1
ATOM 8817 C C . LEU B 1 13 ? 23.616 -1.611 25.529 1 22.26 13 LEU B C 1
ATOM 8819 O O . LEU B 1 13 ? 24.722 -1.364 26.016 1 22.26 13 LEU B O 1
ATOM 8823 N N . LEU B 1 14 ? 23.64 -2.59 24.609 1 21.89 14 LEU B N 1
ATOM 8824 C CA . LEU B 1 14 ? 24.799 -3.476 24.591 1 21.89 14 LEU B CA 1
ATOM 8825 C C . LEU B 1 14 ? 25.978 -2.815 23.887 1 21.89 14 LEU B C 1
ATOM 8827 O O . LEU B 1 14 ? 27.069 -3.387 23.825 1 21.89 14 LEU B O 1
ATOM 8831 N N . GLY B 1 15 ? 26.018 -1.79 23.085 1 20.95 15 GLY B N 1
ATOM 8832 C CA . GLY B 1 15 ? 27.162 -1.471 22.245 1 20.95 15 GLY B CA 1
ATOM 8833 C C . GLY B 1 15 ? 28.319 -0.866 23.017 1 20.95 15 GLY B C 1
ATOM 8834 O O . GLY B 1 15 ? 29.372 -0.58 22.444 1 20.95 15 GLY B O 1
ATOM 8835 N N . ALA B 1 16 ? 28.392 -0.413 24.234 1 20.63 16 ALA B N 1
ATOM 8836 C CA . ALA B 1 16 ? 29.465 0.482 24.661 1 20.63 16 ALA B CA 1
ATOM 8837 C C . ALA B 1 16 ? 30.729 -0.302 25.003 1 20.63 16 ALA B C 1
ATOM 8839 O O . ALA B 1 16 ? 31.759 0.287 25.343 1 20.63 16 ALA B O 1
ATOM 8840 N N . LEU B 1 17 ? 31.004 -1.689 25.073 1 18.32 17 LEU B N 1
ATOM 8841 C CA . LEU B 1 17 ? 32.109 -2.012 25.97 1 18.32 17 LEU B CA 1
ATOM 8842 C C . LEU B 1 17 ? 33.438 -1.997 25.223 1 18.32 17 LEU B C 1
ATOM 8844 O O . LEU B 1 17 ? 34.45 -1.537 25.757 1 18.32 17 LEU B O 1
ATOM 8848 N N . PHE B 1 18 ? 33.973 -2.754 24.047 1 18.61 18 PHE B N 1
ATOM 8849 C CA . PHE B 1 18 ? 35.228 -3.496 24.078 1 18.61 18 PHE B CA 1
ATOM 8850 C C . PHE B 1 18 ? 36.343 -2.702 23.409 1 18.61 18 PHE B C 1
ATOM 8852 O O . PHE B 1 18 ? 36.474 -2.718 22.183 1 18.61 18 PHE B O 1
ATOM 8859 N N . PHE B 1 19 ? 37.011 -1.592 23.734 1 18.82 19 PHE B N 1
ATOM 8860 C CA . PHE B 1 19 ? 37.995 -0.773 23.035 1 18.82 19 PHE B CA 1
ATOM 8861 C C . PHE B 1 19 ? 39.404 -1.305 23.266 1 18.82 19 PHE B C 1
ATOM 8863 O O . PHE B 1 19 ? 40.147 -0.772 24.094 1 18.82 19 PHE B O 1
ATOM 8870 N N . TRP B 1 20 ? 40.049 -2.64 23.155 1 19.83 20 TRP B N 1
ATOM 8871 C CA . TRP B 1 20 ? 41.397 -2.89 23.656 1 19.83 20 TRP B CA 1
ATOM 8872 C C . TRP B 1 20 ? 42.444 -2.5 22.619 1 19.83 20 TRP B C 1
ATOM 8874 O O . TRP B 1 20 ? 42.162 -2.482 21.419 1 19.83 20 TRP B O 1
ATOM 8884 N N . GLY B 1 21 ? 44.06 -2.159 22.867 1 20.1 21 GLY B N 1
ATOM 8885 C CA . GLY B 1 21 ? 45.289 -1.421 22.626 1 20.1 21 GLY B CA 1
ATOM 8886 C C . GLY B 1 21 ? 46.283 -2.18 21.767 1 20.1 21 GLY B C 1
ATOM 8887 O O . GLY B 1 21 ? 46.616 -3.329 22.063 1 20.1 21 GLY B O 1
ATOM 8888 N N . ASN B 1 22 ? 46.722 -1.97 20.333 1 21.1 22 ASN B N 1
ATOM 8889 C CA . ASN B 1 22 ? 47.607 -2.563 19.337 1 21.1 22 ASN B CA 1
ATOM 8890 C C . ASN B 1 22 ? 49.036 -2.046 19.478 1 21.1 22 ASN B C 1
ATOM 8892 O O . ASN B 1 22 ? 49.265 -0.835 19.493 1 21.1 22 ASN B O 1
ATOM 8896 N N . SER B 1 23 ? 50.426 -2.812 19.734 1 24.97 23 SER B N 1
ATOM 8897 C CA . SER B 1 23 ? 51.834 -2.686 20.096 1 24.97 23 SER B CA 1
ATOM 8898 C C . SER B 1 23 ? 52.727 -2.725 18.86 1 24.97 23 SER B C 1
ATOM 8900 O O . SER B 1 23 ? 52.622 -3.639 18.041 1 24.97 23 SER B O 1
ATOM 8902 N N . PHE B 1 24 ? 53.688 -1.651 18.275 1 29.78 24 PHE B N 1
ATOM 8903 C CA . PHE B 1 24 ? 54.582 -1.392 17.152 1 29.78 24 PHE B CA 1
ATOM 8904 C C . PHE B 1 24 ? 55.991 -1.888 17.456 1 29.78 24 PHE B C 1
ATOM 8906 O O . PHE B 1 24 ? 56.422 -1.88 18.611 1 29.78 24 PHE B O 1
ATOM 8913 N N . ALA B 1 25 ? 57.181 -2.399 16.492 1 41.28 25 ALA B N 1
ATOM 8914 C CA . ALA B 1 25 ? 58.447 -3.126 16.535 1 41.28 25 ALA B CA 1
ATOM 8915 C C . ALA B 1 25 ? 59.625 -2.166 16.676 1 41.28 25 ALA B C 1
ATOM 8917 O O . ALA B 1 25 ? 59.751 -1.21 15.907 1 41.28 25 ALA B O 1
ATOM 8918 N N . GLN B 1 26 ? 60.623 -1.917 17.674 1 53.69 26 GLN B N 1
ATOM 8919 C CA . GLN B 1 26 ? 61.701 -1.048 18.135 1 53.69 26 GLN B CA 1
ATOM 8920 C C . GLN B 1 26 ? 63.066 -1.623 17.768 1 53.69 26 GLN B C 1
ATOM 8922 O O . GLN B 1 26 ? 63.272 -2.837 17.832 1 53.69 26 GLN B O 1
ATOM 8927 N N . ILE B 1 27 ? 64.235 -0.785 17.013 1 68.77 27 ILE B N 1
ATOM 8928 C CA . ILE B 1 27 ? 65.532 -1.217 16.505 1 68.77 27 ILE B CA 1
ATOM 8929 C C . ILE B 1 27 ? 66.646 -0.636 17.371 1 68.77 27 ILE B C 1
ATOM 8931 O O . ILE B 1 27 ? 66.569 0.517 17.802 1 68.77 27 ILE B O 1
ATOM 8935 N N . SER B 1 28 ? 67.843 -1.414 17.89 1 69.97 28 SER B N 1
ATOM 8936 C CA . SER B 1 28 ? 69.007 -0.977 18.652 1 69.97 28 SER B CA 1
ATOM 8937 C C . SER B 1 28 ? 70.299 -1.224 17.88 1 69.97 28 SER B C 1
ATOM 8939 O O . SER B 1 28 ? 70.539 -2.334 17.401 1 69.97 28 SER B O 1
ATOM 8941 N N . LEU B 1 29 ? 71.171 -0.127 17.283 1 73.84 29 LEU B N 1
ATOM 8942 C CA . LEU B 1 29 ? 72.401 -0.262 16.512 1 73.84 29 LEU B CA 1
ATOM 8943 C C . LEU B 1 29 ? 73.468 0.703 17.016 1 73.84 29 LEU B C 1
ATOM 8945 O O . LEU B 1 29 ? 73.184 1.879 17.257 1 73.84 29 LEU B O 1
ATOM 8949 N N . SER B 1 30 ? 74.733 0.358 17.472 1 73.27 30 SER B N 1
ATOM 8950 C CA . SER B 1 30 ? 75.867 1.172 17.897 1 73.27 30 SER B CA 1
ATOM 8951 C C . SER B 1 30 ? 77.032 1.049 16.921 1 73.27 30 SER B C 1
ATOM 8953 O O . SER B 1 30 ? 77.593 -0.035 16.749 1 73.27 30 SER B O 1
ATOM 8955 N N . VAL B 1 31 ? 77.353 2.091 15.914 1 73.48 31 VAL B N 1
ATOM 8956 C CA . VAL B 1 31 ? 78.468 2.081 14.973 1 73.48 31 VAL B CA 1
ATOM 8957 C C . VAL B 1 31 ? 79.34 3.316 15.191 1 73.48 31 VAL B C 1
ATOM 8959 O O . VAL B 1 31 ? 78.826 4.416 15.405 1 73.48 31 VAL B O 1
ATOM 8962 N N . ASN B 1 32 ? 80.652 3.305 15.431 1 72.14 32 ASN B N 1
ATOM 8963 C CA . ASN B 1 32 ? 81.612 4.38 15.658 1 72.14 32 ASN B CA 1
ATOM 8964 C C . ASN B 1 32 ? 82.477 4.628 14.426 1 72.14 32 ASN B C 1
ATOM 8966 O O . ASN B 1 32 ? 83.192 3.733 13.974 1 72.14 32 ASN B O 1
ATOM 8970 N N . LYS B 1 33 ? 82.556 5.899 13.707 1 68.98 33 LYS B N 1
ATOM 8971 C CA . LYS B 1 33 ? 83.412 6.494 12.685 1 68.98 33 LYS B CA 1
ATOM 8972 C C . LYS B 1 33 ? 83.42 5.648 11.415 1 68.98 33 LYS B C 1
ATOM 8974 O O . LYS B 1 33 ? 84.484 5.26 10.928 1 68.98 33 LYS B O 1
ATOM 8979 N N . GLN B 1 34 ? 82.299 5.166 11.001 1 75.5 34 GLN B N 1
ATOM 8980 C CA . GLN B 1 34 ? 82.19 4.435 9.743 1 75.5 34 GLN B CA 1
ATOM 8981 C C . GLN B 1 34 ? 81.506 5.281 8.673 1 75.5 34 GLN B C 1
ATOM 8983 O O . GLN B 1 34 ? 80.736 6.19 8.991 1 75.5 34 GLN B O 1
ATOM 8988 N N . THR B 1 35 ? 81.952 5.351 7.481 1 76.89 35 THR B N 1
ATOM 8989 C CA . THR B 1 35 ? 81.367 6.115 6.385 1 76.89 35 THR B CA 1
ATOM 8990 C C . THR B 1 35 ? 79.907 5.726 6.174 1 76.89 35 THR B C 1
ATOM 8992 O O . THR B 1 35 ? 79.491 4.627 6.549 1 76.89 35 THR B O 1
ATOM 8995 N N . ILE B 1 36 ? 79.123 6.57 5.779 1 77.08 36 ILE B N 1
ATOM 8996 C CA . ILE B 1 36 ? 77.704 6.338 5.531 1 77.08 36 ILE B CA 1
ATOM 8997 C C . ILE B 1 36 ? 77.53 5.102 4.651 1 77.08 36 ILE B C 1
ATOM 8999 O O . ILE B 1 36 ? 76.642 4.281 4.891 1 77.08 36 ILE B O 1
ATOM 9003 N N . LYS B 1 37 ? 78.398 4.835 3.725 1 76.83 37 LYS B N 1
ATOM 9004 C CA . LYS B 1 37 ? 78.395 3.668 2.847 1 76.83 37 LYS B CA 1
ATOM 9005 C C . LYS B 1 37 ? 78.578 2.38 3.645 1 76.83 37 LYS B C 1
ATOM 9007 O O . LYS B 1 37 ? 77.98 1.352 3.319 1 76.83 37 LYS B O 1
ATOM 9012 N N . GLN B 1 38 ? 79.296 2.447 4.823 1 78.01 38 GLN B N 1
ATOM 9013 C CA . GLN B 1 38 ? 79.581 1.287 5.66 1 78.01 38 GLN B CA 1
ATOM 9014 C C . GLN B 1 38 ? 78.46 1.045 6.666 1 78.01 38 GLN B C 1
ATOM 9016 O O . GLN B 1 38 ? 78.252 -0.086 7.112 1 78.01 38 GLN B O 1
ATOM 9021 N N . ILE B 1 39 ? 77.761 2.114 7.092 1 78.57 39 ILE B N 1
ATOM 9022 C CA . ILE B 1 39 ? 76.707 2.034 8.097 1 78.57 39 ILE B CA 1
ATOM 9023 C C . ILE B 1 39 ? 75.426 1.497 7.46 1 78.57 39 ILE B C 1
ATOM 9025 O O . ILE B 1 39 ? 74.651 0.792 8.11 1 78.57 39 ILE B O 1
ATOM 9029 N N . ILE B 1 40 ? 75.228 1.665 6.152 1 77.15 40 ILE B N 1
ATOM 9030 C CA . ILE B 1 40 ? 73.984 1.329 5.468 1 77.15 40 ILE B CA 1
ATOM 9031 C C . ILE B 1 40 ? 73.773 -0.184 5.493 1 77.15 40 ILE B C 1
ATOM 9033 O O . ILE B 1 40 ? 72.695 -0.661 5.856 1 77.15 40 ILE B O 1
ATOM 9037 N N . PRO B 1 41 ? 74.803 -1.086 5.301 1 77.36 41 PRO B N 1
ATOM 9038 C CA . PRO B 1 41 ? 74.563 -2.526 5.415 1 77.36 41 PRO B CA 1
ATOM 9039 C C . PRO B 1 41 ? 74.244 -2.96 6.844 1 77.36 41 PRO B C 1
ATOM 9041 O O . PRO B 1 41 ? 73.507 -3.928 7.049 1 77.36 41 PRO B O 1
ATOM 9044 N N . GLN B 1 42 ? 74.661 -2.214 7.861 1 77.68 42 GLN B N 1
ATOM 9045 C CA . GLN B 1 42 ? 74.365 -2.546 9.251 1 77.68 42 GLN B CA 1
ATOM 9046 C C . GLN B 1 42 ? 72.927 -2.183 9.609 1 77.68 42 GLN B C 1
ATOM 9048 O O . GLN B 1 42 ? 72.286 -2.874 10.403 1 77.68 42 GLN B O 1
ATOM 9053 N N . ILE B 1 43 ? 72.436 -1.181 9.073 1 76.34 43 ILE B N 1
ATOM 9054 C CA . ILE B 1 43 ? 71.04 -0.798 9.252 1 76.34 43 ILE B CA 1
ATOM 9055 C C . ILE B 1 43 ? 70.136 -1.787 8.52 1 76.34 43 ILE B C 1
ATOM 9057 O O . ILE B 1 43 ? 69.085 -2.176 9.036 1 76.34 43 ILE B O 1
ATOM 9061 N N . GLU B 1 44 ? 70.521 -2.256 7.376 1 75.61 44 GLU B N 1
ATOM 9062 C CA . GLU B 1 44 ? 69.772 -3.283 6.659 1 75.61 44 GLU B CA 1
ATOM 9063 C C . GLU B 1 44 ? 69.643 -4.555 7.493 1 75.61 44 GLU B C 1
ATOM 9065 O O . GLU B 1 44 ? 68.562 -5.142 7.577 1 75.61 44 GLU B O 1
ATOM 9070 N N . LYS B 1 45 ? 70.627 -5.018 8.211 1 75.77 45 LYS B N 1
ATOM 9071 C CA . LYS B 1 45 ? 70.653 -6.22 9.04 1 75.77 45 LYS B CA 1
ATOM 9072 C C . LYS B 1 45 ? 69.816 -6.034 10.302 1 75.77 45 LYS B C 1
ATOM 9074 O O . LYS B 1 45 ? 69.091 -6.943 10.712 1 75.77 45 LYS B O 1
ATOM 9079 N N . ALA B 1 46 ? 69.756 -4.813 10.903 1 72.64 46 ALA B N 1
ATOM 9080 C CA . ALA B 1 46 ? 69.057 -4.574 12.163 1 72.64 46 ALA B CA 1
ATOM 9081 C C . ALA B 1 46 ? 67.576 -4.295 11.925 1 72.64 46 ALA B C 1
ATOM 9083 O O . ALA B 1 46 ? 66.735 -4.6 12.774 1 72.64 46 ALA B O 1
ATOM 9084 N N . SER B 1 47 ? 67.241 -3.697 10.781 1 71.63 47 SER B N 1
ATOM 9085 C CA . SER B 1 47 ? 65.863 -3.279 10.549 1 71.63 47 SER B CA 1
ATOM 9086 C C . SER B 1 47 ? 65.125 -4.276 9.661 1 71.63 47 SER B C 1
ATOM 9088 O O . SER B 1 47 ? 63.894 -4.336 9.676 1 71.63 47 SER B O 1
ATOM 9090 N N . GLY B 1 48 ? 65.663 -5.236 8.956 1 71.89 48 GLY B N 1
ATOM 9091 C CA . GLY B 1 48 ? 65.12 -6.129 7.944 1 71.89 48 GLY B CA 1
ATOM 9092 C C . GLY B 1 48 ? 64.746 -5.417 6.658 1 71.89 48 GLY B C 1
ATOM 9093 O O . GLY B 1 48 ? 64.08 -5.992 5.795 1 71.89 48 GLY B O 1
ATOM 9094 N N . TYR B 1 49 ? 65.133 -4.112 6.55 1 73.01 49 TYR B N 1
ATOM 9095 C CA . TYR B 1 49 ? 64.858 -3.339 5.344 1 73.01 49 TYR B CA 1
ATOM 9096 C C . TYR B 1 49 ? 66.042 -3.382 4.386 1 73.01 49 TYR B C 1
ATOM 9098 O O . TYR B 1 49 ? 67.195 -3.467 4.818 1 73.01 49 TYR B O 1
ATOM 9106 N N . ASN B 1 50 ? 65.801 -3.247 3.002 1 74.3 50 ASN B N 1
ATOM 9107 C CA . ASN B 1 50 ? 66.831 -3.091 1.98 1 74.3 50 ASN B CA 1
ATOM 9108 C C . ASN B 1 50 ? 67.013 -1.628 1.586 1 74.3 50 ASN B C 1
ATOM 9110 O O . ASN B 1 50 ? 66.034 -0.915 1.361 1 74.3 50 ASN B O 1
ATOM 9114 N N . VAL B 1 51 ? 68.175 -0.977 1.681 1 73.2 51 VAL B N 1
ATOM 9115 C CA . VAL B 1 51 ? 68.462 0.419 1.367 1 73.2 51 VAL B CA 1
ATOM 9116 C C . VAL B 1 51 ? 69.041 0.523 -0.042 1 73.2 51 VAL B C 1
ATOM 9118 O O . VAL B 1 51 ? 70.055 -0.107 -0.351 1 73.2 51 VAL B O 1
ATOM 9121 N N . PHE B 1 52 ? 68.375 1.291 -1.042 1 69.48 52 PHE B N 1
ATOM 9122 C CA . PHE B 1 52 ? 68.764 1.556 -2.422 1 69.48 52 PHE B CA 1
ATOM 9123 C C . PHE B 1 52 ? 69.323 2.967 -2.565 1 69.48 52 PHE B C 1
ATOM 9125 O O . PHE B 1 52 ? 68.714 3.932 -2.098 1 69.48 52 PHE B O 1
ATOM 9132 N N . TYR B 1 53 ? 70.531 3.225 -2.887 1 67.75 53 TYR B N 1
ATOM 9133 C CA . TYR B 1 53 ? 71.111 4.534 -3.164 1 67.75 53 TYR B CA 1
ATOM 9134 C C . TYR B 1 53 ? 72.129 4.451 -4.295 1 67.75 53 TYR B C 1
ATOM 9136 O O . TYR B 1 53 ? 72.6 3.364 -4.637 1 67.75 53 TYR B O 1
ATOM 9144 N N . THR B 1 54 ? 72.379 5.709 -5.193 1 65.14 54 THR B N 1
ATOM 9145 C CA . THR B 1 54 ? 73.424 5.8 -6.207 1 65.14 54 THR B CA 1
ATOM 9146 C C . THR B 1 54 ? 74.765 6.154 -5.572 1 65.14 54 THR B C 1
ATOM 9148 O O . THR B 1 54 ? 74.811 6.82 -4.535 1 65.14 54 THR B O 1
ATOM 9151 N N . ASP B 1 55 ? 75.857 5.627 -6.004 1 62.7 55 ASP B N 1
ATOM 9152 C CA . ASP B 1 55 ? 77.193 5.909 -5.487 1 62.7 55 ASP B CA 1
ATOM 9153 C C . ASP B 1 55 ? 77.541 7.387 -5.644 1 62.7 55 ASP B C 1
ATOM 9155 O O . ASP B 1 55 ? 78.531 7.86 -5.081 1 62.7 55 ASP B O 1
ATOM 9159 N N . LYS B 1 56 ? 76.688 8.157 -6.464 1 56.24 56 LYS B N 1
ATOM 9160 C CA . LYS B 1 56 ? 76.973 9.577 -6.649 1 56.24 56 LYS B CA 1
ATOM 9161 C C . LYS B 1 56 ? 76.291 10.419 -5.575 1 56.24 56 LYS B C 1
ATOM 9163 O O . LYS B 1 56 ? 76.259 11.648 -5.669 1 56.24 56 LYS B O 1
ATOM 9168 N N . LEU B 1 57 ? 75.716 9.782 -4.685 1 66.24 57 LEU B N 1
ATOM 9169 C CA . LEU B 1 57 ? 75.118 10.61 -3.644 1 66.24 57 LEU B CA 1
ATOM 9170 C C . LEU B 1 57 ? 76.192 11.345 -2.849 1 66.24 57 LEU B C 1
ATOM 9172 O O . LEU B 1 57 ? 77.194 10.747 -2.451 1 66.24 57 LEU B O 1
ATOM 9176 N N . PRO B 1 58 ? 76.126 12.695 -2.888 1 70.15 58 PRO B N 1
ATOM 9177 C CA . PRO B 1 58 ? 77.151 13.41 -2.124 1 70.15 58 PRO B CA 1
ATOM 9178 C C . PRO B 1 58 ? 77.209 12.975 -0.662 1 70.15 58 PRO B C 1
ATOM 9180 O O . PRO B 1 58 ? 76.194 12.557 -0.098 1 70.15 58 PRO B O 1
ATOM 9183 N N . ASN B 1 59 ? 78.332 12.831 -0.005 1 69.33 59 ASN B N 1
ATOM 9184 C CA . ASN B 1 59 ? 78.664 12.67 1.407 1 69.33 59 ASN B CA 1
ATOM 9185 C C . ASN B 1 59 ? 78.535 11.216 1.851 1 69.33 59 ASN B C 1
ATOM 9187 O O . ASN B 1 59 ? 78.403 10.936 3.043 1 69.33 59 ASN B O 1
ATOM 9191 N N . LEU B 1 60 ? 78.524 10.264 0.754 1 72.65 60 LEU B N 1
ATOM 9192 C CA . LEU B 1 60 ? 78.443 8.853 1.116 1 72.65 60 LEU B CA 1
ATOM 9193 C C . LEU B 1 60 ? 79.683 8.419 1.891 1 72.65 60 LEU B C 1
ATOM 9195 O O . LEU B 1 60 ? 79.624 7.48 2.688 1 72.65 60 LEU B O 1
ATOM 9199 N N . GLU B 1 61 ? 80.836 9.19 1.656 1 71.46 61 GLU B N 1
ATOM 9200 C CA . GLU B 1 61 ? 82.106 8.864 2.298 1 71.46 61 GLU B CA 1
ATOM 9201 C C . GLU B 1 61 ? 82.271 9.622 3.612 1 71.46 61 GLU B C 1
ATOM 9203 O O . GLU B 1 61 ? 83.324 9.55 4.249 1 71.46 61 GLU B O 1
ATOM 9208 N N . THR B 1 62 ? 81.21 10.435 4.087 1 74.29 62 THR B N 1
ATOM 9209 C CA . THR B 1 62 ? 81.299 11.16 5.35 1 74.29 62 THR B CA 1
ATOM 9210 C C . THR B 1 62 ? 81.185 10.202 6.533 1 74.29 62 THR B C 1
ATOM 9212 O O . THR B 1 62 ? 80.306 9.337 6.555 1 74.29 62 THR B O 1
ATOM 9215 N N . LYS B 1 63 ? 82.168 10.152 7.389 1 74.72 63 LYS B N 1
ATOM 9216 C CA . LYS B 1 63 ? 82.243 9.32 8.586 1 74.72 63 LYS B CA 1
ATOM 9217 C C . LYS B 1 63 ? 81.255 9.794 9.648 1 74.72 63 LYS B C 1
ATOM 9219 O O . LYS B 1 63 ? 81.162 10.991 9.927 1 74.72 63 LYS B O 1
ATOM 9224 N N . LYS B 1 64 ? 80.391 9.01 9.942 1 73.8 64 LYS B N 1
ATOM 9225 C CA . LYS B 1 64 ? 79.421 9.368 10.973 1 73.8 64 LYS B CA 1
ATOM 9226 C C . LYS B 1 64 ? 79.417 8.343 12.104 1 73.8 64 LYS B C 1
ATOM 9228 O O . LYS B 1 64 ? 79.747 7.174 11.891 1 73.8 64 LYS B O 1
ATOM 9233 N N . ASP B 1 65 ? 79.284 8.781 13.354 1 74.63 65 ASP B N 1
ATOM 9234 C CA . ASP B 1 65 ? 79.046 8.006 14.567 1 74.63 65 ASP B CA 1
ATOM 9235 C C . ASP B 1 65 ? 77.552 7.804 14.806 1 74.63 65 ASP B C 1
ATOM 9237 O O . ASP B 1 65 ? 76.762 8.739 14.659 1 74.63 65 ASP B O 1
ATOM 9241 N N . LEU B 1 66 ? 76.972 6.581 14.769 1 71.52 66 LEU B N 1
ATOM 9242 C CA . LEU B 1 66 ? 75.557 6.327 15.017 1 71.52 66 LEU B CA 1
ATOM 9243 C C . LEU B 1 66 ? 75.374 5.364 16.185 1 71.52 66 LEU B C 1
ATOM 9245 O O . LEU B 1 66 ? 75.858 4.231 16.142 1 71.52 66 LEU B O 1
ATOM 9249 N N . ASN B 1 67 ? 74.956 5.785 17.43 1 72.23 67 ASN B N 1
ATOM 9250 C CA . ASN B 1 67 ? 74.59 5.023 18.62 1 72.23 67 ASN B CA 1
ATOM 9251 C C . ASN B 1 67 ? 73.093 5.113 18.904 1 72.23 67 ASN B C 1
ATOM 9253 O O . ASN B 1 67 ? 72.621 6.106 19.461 1 72.23 67 ASN B O 1
ATOM 9257 N N . VAL B 1 68 ? 72.273 4.199 18.335 1 70.33 68 VAL B N 1
ATOM 9258 C CA . VAL B 1 68 ? 70.828 4.24 18.535 1 70.33 68 VAL B CA 1
ATOM 9259 C C . VAL B 1 68 ? 70.364 2.953 19.214 1 70.33 68 VAL B C 1
ATOM 9261 O O . VAL B 1 68 ? 70.87 1.869 18.916 1 70.33 68 VAL B O 1
ATOM 9264 N N . SER B 1 69 ? 69.606 2.991 20.365 1 72.49 69 SER B N 1
ATOM 9265 C CA . SER B 1 69 ? 69.01 1.903 21.133 1 72.49 69 SER B CA 1
ATOM 9266 C C . SER B 1 69 ? 67.488 1.939 21.055 1 72.49 69 SER B C 1
ATOM 9268 O O . SER B 1 69 ? 66.866 2.941 21.414 1 72.49 69 SER B O 1
ATOM 9270 N N . ASN B 1 70 ? 66.756 0.919 20.523 1 69.87 70 ASN B N 1
ATOM 9271 C CA . ASN B 1 70 ? 65.312 0.734 20.43 1 69.87 70 ASN B CA 1
ATOM 9272 C C . ASN B 1 70 ? 64.653 1.859 19.637 1 69.87 70 ASN B C 1
ATOM 9274 O O . ASN B 1 70 ? 63.613 2.382 20.041 1 69.87 70 ASN B O 1
ATOM 9278 N N . ALA B 1 71 ? 65.295 2.348 18.552 1 72.26 71 ALA B N 1
ATOM 9279 C CA . ALA B 1 71 ? 64.775 3.467 17.771 1 72.26 71 ALA B CA 1
ATOM 9280 C C . ALA B 1 71 ? 64.082 2.977 16.503 1 72.26 71 ALA B C 1
ATOM 9282 O O . ALA B 1 71 ? 64.373 1.884 16.012 1 72.26 71 ALA B O 1
ATOM 9283 N N . SER B 1 72 ? 63.097 3.698 16.024 1 74.67 72 SER B N 1
ATOM 9284 C CA . SER B 1 72 ? 62.435 3.353 14.771 1 74.67 72 SER B CA 1
ATOM 9285 C C . SER B 1 72 ? 63.386 3.488 13.587 1 74.67 72 SER B C 1
ATOM 9287 O O . SER B 1 72 ? 64.351 4.254 13.643 1 74.67 72 SER B O 1
ATOM 9289 N N . LEU B 1 73 ? 63.185 2.755 12.585 1 76.81 73 LEU B N 1
ATOM 9290 C CA . LEU B 1 73 ? 64.005 2.761 11.379 1 76.81 73 LEU B CA 1
ATOM 9291 C C . LEU B 1 73 ? 64.116 4.169 10.804 1 76.81 73 LEU B C 1
ATOM 9293 O O . LEU B 1 73 ? 65.193 4.586 10.374 1 76.81 73 LEU B O 1
ATOM 9297 N N . GLU B 1 74 ? 63.081 4.942 10.878 1 77.25 74 GLU B N 1
ATOM 9298 C CA . GLU B 1 74 ? 63.057 6.304 10.352 1 77.25 74 GLU B CA 1
ATOM 9299 C C . GLU B 1 74 ? 63.961 7.226 11.165 1 77.25 74 GLU B C 1
ATOM 9301 O O . GLU B 1 74 ? 64.693 8.042 10.601 1 77.25 74 GLU B O 1
ATOM 9306 N N . ALA B 1 75 ? 63.978 7.096 12.442 1 76.92 75 ALA B N 1
ATOM 9307 C CA . ALA B 1 75 ? 64.822 7.923 13.301 1 76.92 75 ALA B CA 1
ATOM 9308 C C . ALA B 1 75 ? 66.3 7.623 13.069 1 76.92 75 ALA B C 1
ATOM 9310 O O . ALA B 1 75 ? 67.131 8.535 13.06 1 76.92 75 ALA B O 1
ATOM 9311 N N . VAL B 1 76 ? 66.609 6.303 12.839 1 79.26 76 VAL B N 1
ATOM 9312 C CA . VAL B 1 76 ? 67.989 5.88 12.628 1 79.26 76 VAL B CA 1
ATOM 9313 C C . VAL B 1 76 ? 68.514 6.462 11.317 1 79.26 76 VAL B C 1
ATOM 9315 O O . VAL B 1 76 ? 69.633 6.976 11.263 1 79.26 76 VAL B O 1
ATOM 9318 N N . LEU B 1 77 ? 67.664 6.527 10.276 1 79.46 77 LEU B N 1
ATOM 9319 C CA . LEU B 1 77 ? 68.067 7.037 8.97 1 79.46 77 LEU B CA 1
ATOM 9320 C C . LEU B 1 77 ? 68.18 8.557 8.992 1 79.46 77 LEU B C 1
ATOM 9322 O O . LEU B 1 77 ? 69.087 9.126 8.379 1 79.46 77 LEU B O 1
ATOM 9326 N N . LYS B 1 78 ? 67.348 9.287 9.719 1 77.35 78 LYS B N 1
ATOM 9327 C CA . LYS B 1 78 ? 67.44 10.736 9.876 1 77.35 78 LYS B CA 1
ATOM 9328 C C . LYS B 1 78 ? 68.742 11.133 10.565 1 77.35 78 LYS B C 1
ATOM 9330 O O . LYS B 1 78 ? 69.385 12.11 10.175 1 77.35 78 LYS B O 1
ATOM 9335 N N . GLU B 1 79 ? 69.092 10.304 11.537 1 77.81 79 GLU B N 1
ATOM 9336 C CA . GLU B 1 79 ? 70.333 10.594 12.248 1 77.81 79 GLU B CA 1
ATOM 9337 C C . GLU B 1 79 ? 71.551 10.276 11.384 1 77.81 79 GLU B C 1
ATOM 9339 O O . GLU B 1 79 ? 72.533 11.021 11.388 1 77.81 79 GLU B O 1
ATOM 9344 N N . LEU B 1 80 ? 71.469 9.189 10.622 1 79.4 80 LEU B N 1
ATOM 9345 C CA . LEU B 1 80 ? 72.593 8.8 9.778 1 79.4 80 LEU B CA 1
ATOM 9346 C C . LEU B 1 80 ? 72.856 9.851 8.705 1 79.4 80 LEU B C 1
ATOM 9348 O O . LEU B 1 80 ? 74.01 10.189 8.43 1 79.4 80 LEU B O 1
ATOM 9352 N N . PHE B 1 81 ? 71.764 10.492 8.036 1 76.32 81 PHE B N 1
ATOM 9353 C CA . PHE B 1 81 ? 71.94 11.361 6.879 1 76.32 81 PHE B CA 1
ATOM 9354 C C . PHE B 1 81 ? 71.834 12.827 7.281 1 76.32 81 PHE B C 1
ATOM 9356 O O . PHE B 1 81 ? 71.77 13.709 6.421 1 76.32 81 PHE B O 1
ATOM 9363 N N . LYS B 1 82 ? 71.778 13.116 8.622 1 74.65 82 LYS B N 1
ATOM 9364 C CA . LYS B 1 82 ? 71.84 14.493 9.105 1 74.65 82 LYS B CA 1
ATOM 9365 C C . LYS B 1 82 ? 73.125 15.178 8.649 1 74.65 82 LYS B C 1
ATOM 9367 O O . LYS B 1 82 ? 74.221 14.655 8.859 1 74.65 82 LYS B O 1
ATOM 9372 N N . GLY B 1 83 ? 73.151 16.27 7.842 1 70.28 83 GLY B N 1
ATOM 9373 C CA . GLY B 1 83 ? 74.268 17.063 7.356 1 70.28 83 GLY B CA 1
ATOM 9374 C C . GLY B 1 83 ? 74.788 16.6 6.008 1 70.28 83 GLY B C 1
ATOM 9375 O O . GLY B 1 83 ? 75.821 17.079 5.537 1 70.28 83 GLY B O 1
ATOM 9376 N N . THR B 1 84 ? 74.22 15.531 5.482 1 73.25 84 THR B N 1
ATOM 9377 C CA . THR B 1 84 ? 74.581 15.116 4.131 1 73.25 84 THR B CA 1
ATOM 9378 C C . THR B 1 84 ? 73.479 15.483 3.14 1 73.25 84 THR B C 1
ATOM 9380 O O . THR B 1 84 ? 72.368 15.835 3.542 1 73.25 84 THR B O 1
ATOM 9383 N N . LYS B 1 85 ? 73.572 15.713 1.947 1 64.81 85 LYS B N 1
ATOM 9384 C CA . LYS B 1 85 ? 72.584 15.987 0.907 1 64.81 85 LYS B CA 1
ATOM 9385 C C . LYS B 1 85 ? 71.874 14.708 0.473 1 64.81 85 LYS B C 1
ATOM 9387 O O . LYS B 1 85 ? 71.351 14.63 -0.641 1 64.81 85 LYS B O 1
ATOM 9392 N N . ILE B 1 86 ? 72.063 13.668 1.386 1 73.95 86 ILE B N 1
ATOM 9393 C CA . ILE B 1 86 ? 71.389 12.416 1.059 1 73.95 86 ILE B CA 1
ATOM 9394 C C . ILE B 1 86 ? 70.015 12.381 1.725 1 73.95 86 ILE B C 1
ATOM 9396 O O . ILE B 1 86 ? 69.896 12.618 2.93 1 73.95 86 ILE B O 1
ATOM 9400 N N . SER B 1 87 ? 68.952 12.236 1.139 1 73.28 87 SER B N 1
ATOM 9401 C CA . SER B 1 87 ? 67.591 12.027 1.623 1 73.28 87 SER B CA 1
ATOM 9402 C C . SER B 1 87 ? 67.134 10.591 1.386 1 73.28 87 SER B C 1
ATOM 9404 O O . SER B 1 87 ? 67.713 9.877 0.565 1 73.28 87 SER B O 1
ATOM 9406 N N . PHE B 1 88 ? 66.253 10.019 2.354 1 76.47 88 PHE B N 1
ATOM 9407 C CA . PHE B 1 88 ? 65.833 8.629 2.215 1 76.47 88 PHE B CA 1
ATOM 9408 C C . PHE B 1 88 ? 64.313 8.522 2.187 1 76.47 88 PHE B C 1
ATOM 9410 O O . PHE B 1 88 ? 63.614 9.408 2.684 1 76.47 88 PHE B O 1
ATOM 9417 N N . GLU B 1 89 ? 63.67 7.593 1.484 1 73.75 89 GLU B N 1
ATOM 9418 C CA . GLU B 1 89 ? 62.27 7.181 1.449 1 73.75 89 GLU B CA 1
ATOM 9419 C C . GLU B 1 89 ? 62.12 5.706 1.808 1 73.75 89 GLU B C 1
ATOM 9421 O O . GLU B 1 89 ? 62.773 4.847 1.212 1 73.75 89 GLU B O 1
ATOM 9426 N N . ILE B 1 90 ? 61.393 5.365 3.018 1 72.64 90 ILE B N 1
ATOM 9427 C CA . ILE B 1 90 ? 61.121 3.999 3.453 1 72.64 90 ILE B CA 1
ATOM 9428 C C . ILE B 1 90 ? 59.843 3.49 2.788 1 72.64 90 ILE B C 1
ATOM 9430 O O . ILE B 1 90 ? 58.77 4.072 2.965 1 72.64 90 ILE B O 1
ATOM 9434 N N . LYS B 1 91 ? 59.82 2.565 2.004 1 58.65 91 LYS B N 1
ATOM 9435 C CA . LYS B 1 91 ? 58.69 1.978 1.29 1 58.65 91 LYS B CA 1
ATOM 9436 C C . LYS B 1 91 ? 58.096 0.808 2.067 1 58.65 91 LYS B C 1
ATOM 9438 O O . LYS B 1 91 ? 58.78 0.185 2.882 1 58.65 91 LYS B O 1
ATOM 9443 N N . ALA B 1 92 ? 56.796 0.468 2.026 1 56.21 92 ALA B N 1
ATOM 9444 C CA . ALA B 1 92 ? 56.029 -0.53 2.766 1 56.21 92 ALA B CA 1
ATOM 9445 C C . ALA B 1 92 ? 56.657 -1.915 2.631 1 56.21 92 ALA B C 1
ATOM 9447 O O . ALA B 1 92 ? 56.547 -2.744 3.537 1 56.21 92 ALA B O 1
ATOM 9448 N N . ASN B 1 93 ? 57.44 -2.284 1.649 1 52.7 93 ASN B N 1
ATOM 9449 C CA . ASN B 1 93 ? 58.02 -3.602 1.411 1 52.7 93 ASN B CA 1
ATOM 9450 C C . ASN B 1 93 ? 59.457 -3.682 1.919 1 52.7 93 ASN B C 1
ATOM 9452 O O . ASN B 1 93 ? 60.29 -4.374 1.331 1 52.7 93 ASN B O 1
ATOM 9456 N N . LYS B 1 94 ? 59.764 -2.902 3.135 1 61.39 94 LYS B N 1
ATOM 9457 C CA . LYS B 1 94 ? 61.024 -2.873 3.873 1 61.39 94 LYS B CA 1
ATOM 9458 C C . LYS B 1 94 ? 62.179 -2.447 2.972 1 61.39 94 LYS B C 1
ATOM 9460 O O . LYS B 1 94 ? 63.266 -3.027 3.03 1 61.39 94 LYS B O 1
ATOM 9465 N N . GLN B 1 95 ? 61.933 -1.504 1.915 1 70.08 95 GLN B N 1
ATOM 9466 C CA . GLN B 1 95 ? 62.988 -0.904 1.107 1 70.08 95 GLN B CA 1
ATOM 9467 C C . GLN B 1 95 ? 63.205 0.559 1.483 1 70.08 95 GLN B C 1
ATOM 9469 O O . GLN B 1 95 ? 62.247 1.278 1.775 1 70.08 95 GLN B O 1
ATOM 9474 N N . ILE B 1 96 ? 64.475 1.003 1.598 1 75.45 96 ILE B N 1
ATOM 9475 C CA . ILE B 1 96 ? 64.869 2.387 1.835 1 75.45 96 ILE B CA 1
ATOM 9476 C C . ILE B 1 96 ? 65.597 2.934 0.609 1 75.45 96 ILE B C 1
ATOM 9478 O O . ILE B 1 96 ? 66.584 2.351 0.154 1 75.45 96 ILE B O 1
ATOM 9482 N N . LEU B 1 97 ? 65.086 4.085 -0.111 1 74.08 97 LEU B N 1
ATOM 9483 C CA . LEU B 1 97 ? 65.71 4.775 -1.235 1 74.08 97 LEU B CA 1
ATOM 9484 C C . LEU B 1 97 ? 66.438 6.03 -0.765 1 74.08 97 LEU B C 1
ATOM 9486 O O . LEU B 1 97 ? 65.843 6.892 -0.114 1 74.08 97 LEU B O 1
ATOM 9490 N N . LEU B 1 98 ? 67.883 6.011 -1.025 1 75.09 98 LEU B N 1
ATOM 9491 C CA . LEU B 1 98 ? 68.665 7.216 -0.77 1 75.09 98 LEU B CA 1
ATOM 9492 C C . LEU B 1 98 ? 68.853 8.023 -2.05 1 75.09 98 LEU B C 1
ATOM 9494 O O . LEU B 1 98 ? 69.125 7.457 -3.111 1 75.09 98 LEU B O 1
ATOM 9498 N N . PHE B 1 99 ? 68.514 9.337 -2.358 1 72.28 99 PHE B N 1
ATOM 9499 C CA . PHE B 1 99 ? 68.659 10.162 -3.551 1 72.28 99 PHE B CA 1
ATOM 9500 C C . PHE B 1 99 ? 69.246 11.524 -3.199 1 72.28 99 PHE B C 1
ATOM 9502 O O . PHE B 1 99 ? 69.219 11.936 -2.037 1 72.28 99 PHE B O 1
ATOM 9509 N N . GLN B 1 100 ? 70.14 12.097 -4.38 1 58.46 100 GLN B N 1
ATOM 9510 C CA . GLN B 1 100 ? 70.733 13.42 -4.218 1 58.46 100 GLN B CA 1
ATOM 9511 C C . GLN B 1 100 ? 69.667 14.511 -4.273 1 58.46 100 GLN B C 1
ATOM 9513 O O . GLN B 1 100 ? 68.763 14.461 -5.11 1 58.46 100 GLN B O 1
ATOM 9518 N N . GLN B 1 101 ? 69.752 15.404 -3.718 1 44.93 101 GLN B N 1
ATOM 9519 C CA . GLN B 1 101 ? 68.952 16.625 -3.728 1 44.93 101 GLN B CA 1
ATOM 9520 C C . GLN B 1 101 ? 69.368 17.546 -4.871 1 44.93 101 GLN B C 1
ATOM 9522 O O . GLN B 1 101 ? 70.512 18.001 -4.924 1 44.93 101 GLN B O 1
ATOM 9527 N N . THR B 1 102 ? 69.037 17.304 -6.319 1 37.03 102 THR B N 1
ATOM 9528 C CA . THR B 1 102 ? 69.424 18.238 -7.37 1 37.03 102 THR B CA 1
ATOM 9529 C C . THR B 1 102 ? 68.756 19.595 -7.161 1 37.03 102 THR B C 1
ATOM 9531 O O . THR B 1 102 ? 67.591 19.664 -6.764 1 37.03 102 THR B O 1
ATOM 9534 N N . ASN B 1 103 ? 69.472 20.656 -7.533 1 30.45 103 ASN B N 1
ATOM 9535 C CA . ASN B 1 103 ? 69.282 22.102 -7.473 1 30.45 103 ASN B CA 1
ATOM 9536 C C . ASN B 1 103 ? 68.533 22.62 -8.698 1 30.45 103 ASN B C 1
ATOM 9538 O O . ASN B 1 103 ? 68.555 23.818 -8.983 1 30.45 103 ASN B O 1
ATOM 9542 N N . LYS B 1 104 ? 68.194 22.031 -9.993 1 35.67 104 LYS B N 1
ATOM 9543 C CA . LYS B 1 104 ? 67.743 23.1 -10.879 1 35.67 104 LYS B CA 1
ATOM 9544 C C . LYS B 1 104 ? 66.791 24.049 -10.155 1 35.67 104 LYS B C 1
ATOM 9546 O O . LYS B 1 104 ? 66.048 23.631 -9.265 1 35.67 104 LYS B O 1
ATOM 9551 N N . SER B 1 105 ? 67.071 25.217 -10.711 1 29.49 105 SER B N 1
ATOM 9552 C CA . SER B 1 105 ? 66.421 26.475 -10.358 1 29.49 105 SER B CA 1
ATOM 9553 C C . SER B 1 105 ? 64.921 26.418 -10.628 1 29.49 105 SER B C 1
ATOM 9555 O O . SER B 1 105 ? 64.366 27.313 -11.269 1 29.49 105 SER B O 1
ATOM 9557 N N . VAL B 1 106 ? 64.405 25.3 -11.342 1 34.16 106 VAL B N 1
ATOM 9558 C CA . VAL B 1 106 ? 62.951 25.407 -11.385 1 34.16 106 VAL B CA 1
ATOM 9559 C C . VAL B 1 106 ? 62.447 26.12 -10.132 1 34.16 106 VAL B C 1
ATOM 9561 O O . VAL B 1 106 ? 62.945 25.877 -9.03 1 34.16 106 VAL B O 1
ATOM 9564 N N . GLY B 1 107 ? 61.807 27.33 -10.631 1 35.29 107 GLY B N 1
ATOM 9565 C CA . GLY B 1 107 ? 61.5 28.011 -9.384 1 35.29 107 GLY B CA 1
ATOM 9566 C C . GLY B 1 107 ? 61.246 27.059 -8.231 1 35.29 107 GLY B C 1
ATOM 9567 O O . GLY B 1 107 ? 60.957 25.879 -8.445 1 35.29 107 GLY B O 1
ATOM 9568 N N . ALA B 1 108 ? 62.017 27.118 -7.346 1 41.73 108 ALA B N 1
ATOM 9569 C CA . ALA B 1 108 ? 62.078 26.396 -6.078 1 41.73 108 ALA B CA 1
ATOM 9570 C C . ALA B 1 108 ? 60.725 25.783 -5.73 1 41.73 108 ALA B C 1
ATOM 9572 O O . ALA B 1 108 ? 59.758 26.503 -5.47 1 41.73 108 ALA B O 1
ATOM 9573 N N . LYS B 1 109 ? 60.463 24.698 -6.558 1 54.86 109 LYS B N 1
ATOM 9574 C CA . LYS B 1 109 ? 59.282 23.993 -6.068 1 54.86 109 LYS B CA 1
ATOM 9575 C C . LYS B 1 109 ? 59.481 23.518 -4.632 1 54.86 109 LYS B C 1
ATOM 9577 O O . LYS B 1 109 ? 60.536 22.977 -4.292 1 54.86 109 LYS B O 1
ATOM 9582 N N . LYS B 1 110 ? 58.833 24.016 -3.851 1 65.12 110 LYS B N 1
ATOM 9583 C CA . LYS B 1 110 ? 58.985 23.762 -2.421 1 65.12 110 LYS B CA 1
ATOM 9584 C C . LYS B 1 110 ? 57.84 22.906 -1.889 1 65.12 110 LYS B C 1
ATOM 9586 O O . LYS B 1 110 ? 56.794 22.79 -2.531 1 65.12 110 LYS B O 1
ATOM 9591 N N . LYS B 1 111 ? 58.233 22.092 -1.06 1 74.06 111 LYS B N 1
ATOM 9592 C CA . LYS B 1 111 ? 57.226 21.441 -0.227 1 74.06 111 LYS B CA 1
ATOM 9593 C C . LYS B 1 111 ? 56.468 22.461 0.617 1 74.06 111 LYS B C 1
ATOM 9595 O O . LYS B 1 111 ? 57.077 23.251 1.341 1 74.06 111 LYS B O 1
ATOM 9600 N N . VAL B 1 112 ? 55.295 22.596 0.236 1 77.94 112 VAL B N 1
ATOM 9601 C CA . VAL B 1 112 ? 54.486 23.499 1.048 1 77.94 112 VAL B CA 1
ATOM 9602 C C . VAL B 1 112 ? 53.648 22.694 2.038 1 77.94 112 VAL B C 1
ATOM 9604 O O . VAL B 1 112 ? 52.964 21.743 1.653 1 77.94 112 VAL B O 1
ATOM 9607 N N . THR B 1 113 ? 53.958 22.841 3.231 1 79.69 113 THR B N 1
ATOM 9608 C CA . THR B 1 113 ? 53.15 22.276 4.306 1 79.69 113 THR B CA 1
ATOM 9609 C C . THR B 1 113 ? 52.318 23.361 4.984 1 79.69 113 THR B C 1
ATOM 9611 O O . THR B 1 113 ? 52.635 24.548 4.884 1 79.69 113 THR B O 1
ATOM 9614 N N . GLY B 1 114 ? 51.21 23.104 5.359 1 78.28 114 GLY B N 1
ATOM 9615 C CA . GLY B 1 114 ? 50.417 24.067 6.107 1 78.28 114 GLY B CA 1
ATOM 9616 C C . GLY B 1 114 ? 49.231 23.44 6.817 1 78.28 114 GLY B C 1
ATOM 9617 O O . GLY B 1 114 ? 49.067 22.219 6.802 1 78.28 114 GLY B O 1
ATOM 9618 N N . ARG B 1 115 ? 48.63 24.23 7.566 1 80.33 115 ARG B N 1
ATOM 9619 C CA . ARG B 1 115 ? 47.41 23.899 8.295 1 80.33 115 ARG B CA 1
ATOM 9620 C C . ARG B 1 115 ? 46.239 24.751 7.818 1 80.33 115 ARG B C 1
ATOM 9622 O O . ARG B 1 115 ? 46.386 25.957 7.61 1 80.33 115 ARG B O 1
ATOM 9629 N N . ILE B 1 116 ? 45.316 24.052 7.366 1 77.77 116 ILE B N 1
ATOM 9630 C CA . ILE B 1 116 ? 44.082 24.762 7.045 1 77.77 116 ILE B CA 1
ATOM 9631 C C . ILE B 1 116 ? 43.137 24.723 8.244 1 77.77 116 ILE B C 1
ATOM 9633 O O . ILE B 1 116 ? 42.789 23.645 8.734 1 77.77 116 ILE B O 1
ATOM 9637 N N . VAL B 1 117 ? 42.892 25.831 8.747 1 75.65 117 VAL B N 1
ATOM 9638 C CA . VAL B 1 117 ? 42.021 25.959 9.91 1 75.65 117 VAL B CA 1
ATOM 9639 C C . VAL B 1 117 ? 40.899 26.95 9.608 1 75.65 117 VAL B C 1
ATOM 9641 O O . VAL B 1 117 ? 40.978 27.712 8.641 1 75.65 117 VAL B O 1
ATOM 9644 N N . ASP B 1 118 ? 39.871 26.811 10.323 1 69.55 118 ASP B N 1
ATOM 9645 C CA . ASP B 1 118 ? 38.85 27.848 10.213 1 69.55 118 ASP B CA 1
ATOM 9646 C C . ASP B 1 118 ? 39.202 29.059 11.074 1 69.55 118 ASP B C 1
ATOM 9648 O O . ASP B 1 118 ? 40.288 29.12 11.654 1 69.55 118 ASP B O 1
ATOM 9652 N N . GLU B 1 119 ? 38.427 30.089 11.039 1 64.05 119 GLU B N 1
ATOM 9653 C CA . GLU B 1 119 ? 38.689 31.33 11.762 1 64.05 119 GLU B CA 1
ATOM 9654 C C . GLU B 1 119 ? 38.932 31.065 13.245 1 64.05 119 GLU B C 1
ATOM 9656 O O . GLU B 1 119 ? 39.576 31.865 13.926 1 64.05 119 GLU B O 1
ATOM 9661 N N . ASN B 1 120 ? 38.456 29.993 13.715 1 59.41 120 ASN B N 1
ATOM 9662 C CA . ASN B 1 120 ? 38.634 29.655 15.123 1 59.41 120 ASN B CA 1
ATOM 9663 C C . ASN B 1 120 ? 39.834 28.735 15.331 1 59.41 120 ASN B C 1
ATOM 9665 O O . ASN B 1 120 ? 39.949 28.084 16.371 1 59.41 120 ASN B O 1
ATOM 9669 N N . ASP B 1 121 ? 40.585 28.517 14.435 1 61.84 121 ASP B N 1
ATOM 9670 C CA . ASP B 1 121 ? 41.814 27.731 14.434 1 61.84 121 ASP B CA 1
ATOM 9671 C C . ASP B 1 121 ? 41.511 26.237 14.523 1 61.84 121 ASP B C 1
ATOM 9673 O O . ASP B 1 121 ? 42.341 25.456 14.993 1 61.84 121 ASP B O 1
ATOM 9677 N N . GLU B 1 122 ? 40.26 25.925 14.158 1 67.14 122 GLU B N 1
ATOM 9678 C CA . GLU B 1 122 ? 39.921 24.507 14.079 1 67.14 122 GLU B CA 1
ATOM 9679 C C . GLU B 1 122 ? 40.394 23.9 12.761 1 67.14 122 GLU B C 1
ATOM 9681 O O . GLU B 1 122 ? 40.134 24.451 11.689 1 67.14 122 GLU B O 1
ATOM 9686 N N . PRO B 1 123 ? 41.039 22.737 12.885 1 72.32 123 PRO B N 1
ATOM 9687 C CA . PRO B 1 123 ? 41.532 22.128 11.648 1 72.32 123 PRO B CA 1
ATOM 9688 C C . PRO B 1 123 ? 40.404 21.687 10.717 1 72.32 123 PRO B C 1
ATOM 9690 O O . PRO B 1 123 ? 39.394 21.149 11.177 1 72.32 123 PRO B O 1
ATOM 9693 N N . LEU B 1 124 ? 40.395 22.192 9.556 1 69.64 124 LEU B N 1
ATOM 9694 C CA . LEU B 1 124 ? 39.441 21.751 8.544 1 69.64 124 LEU B CA 1
ATOM 9695 C C . LEU B 1 124 ? 39.914 20.464 7.875 1 69.64 124 LEU B C 1
ATOM 9697 O O . LEU B 1 124 ? 40.844 20.485 7.067 1 69.64 124 LEU B O 1
ATOM 9701 N N . ILE B 1 125 ? 39.246 19.422 8.329 1 66.35 125 ILE B N 1
ATOM 9702 C CA . ILE B 1 125 ? 39.591 18.095 7.832 1 66.35 125 ILE B CA 1
ATOM 9703 C C . ILE B 1 125 ? 38.996 17.894 6.44 1 66.35 125 ILE B C 1
ATOM 9705 O 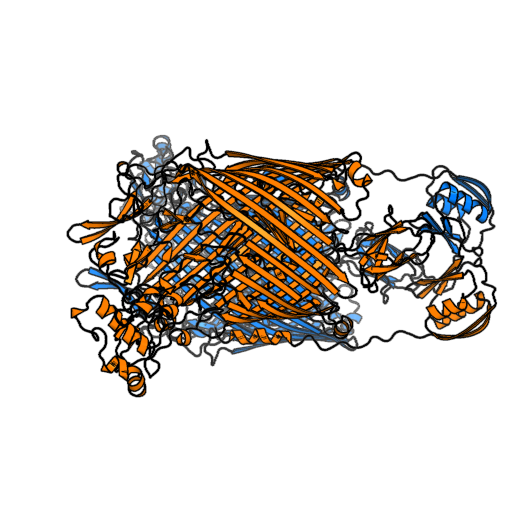O . ILE B 1 125 ? 37.798 18.102 6.234 1 66.35 125 ILE B O 1
ATOM 9709 N N . GLY B 1 126 ? 39.764 17.538 5.427 1 65.61 126 GLY B N 1
ATOM 9710 C CA . GLY B 1 126 ? 39.299 17.238 4.082 1 65.61 126 GLY B CA 1
ATOM 9711 C C . GLY B 1 126 ? 39.218 18.463 3.191 1 65.61 126 GLY B C 1
ATOM 9712 O O . GLY B 1 126 ? 38.564 18.436 2.147 1 65.61 126 GLY B O 1
ATOM 9713 N N . ALA B 1 127 ? 39.784 19.579 3.676 1 72.59 127 ALA B N 1
ATOM 9714 C CA . ALA B 1 127 ? 39.855 20.745 2.799 1 72.59 127 ALA B CA 1
ATOM 9715 C C . ALA B 1 127 ? 40.729 20.463 1.581 1 72.59 127 ALA B C 1
ATOM 9717 O O . ALA B 1 127 ? 41.812 19.887 1.705 1 72.59 127 ALA B O 1
ATOM 9718 N N . SER B 1 128 ? 40.23 20.856 0.529 1 76.82 128 SER B N 1
ATOM 9719 C CA . SER B 1 128 ? 40.968 20.669 -0.716 1 76.82 128 SER B CA 1
ATOM 9720 C C . SER B 1 128 ? 41.994 21.778 -0.923 1 76.82 128 SER B C 1
ATOM 9722 O O . SER B 1 128 ? 41.655 22.962 -0.872 1 76.82 128 SER B O 1
ATOM 9724 N N . VAL B 1 129 ? 43.246 21.403 -0.996 1 78.74 129 VAL B N 1
ATOM 9725 C CA . VAL B 1 129 ? 44.337 22.318 -1.314 1 78.74 129 VAL B CA 1
ATOM 9726 C C . VAL B 1 129 ? 44.881 22.009 -2.707 1 78.74 129 VAL B C 1
ATOM 9728 O O . VAL B 1 129 ? 45.488 20.957 -2.924 1 78.74 129 VAL B O 1
ATOM 9731 N N . ILE B 1 130 ? 44.597 22.869 -3.612 1 77.55 130 ILE B N 1
ATOM 9732 C CA . ILE B 1 130 ? 44.963 22.634 -5.005 1 77.55 130 ILE B CA 1
ATOM 9733 C C . ILE B 1 130 ? 45.817 23.792 -5.517 1 77.55 130 ILE B C 1
ATOM 9735 O O . ILE B 1 130 ? 45.611 24.943 -5.125 1 77.55 130 ILE B O 1
ATOM 9739 N N . ILE B 1 131 ? 46.9 23.479 -6.308 1 76.24 131 ILE B N 1
ATOM 9740 C CA . ILE B 1 131 ? 47.631 24.521 -7.021 1 76.24 131 ILE B CA 1
ATOM 9741 C C . ILE B 1 131 ? 46.735 25.141 -8.09 1 76.24 131 ILE B C 1
ATOM 9743 O O . ILE B 1 131 ? 46.22 24.438 -8.962 1 76.24 131 ILE B O 1
ATOM 9747 N N . LYS B 1 132 ? 46.436 26.458 -7.888 1 72.32 132 LYS B N 1
ATOM 9748 C CA . LYS B 1 132 ? 45.537 27.159 -8.799 1 72.32 132 LYS B CA 1
ATOM 9749 C C . LYS B 1 132 ? 45.943 26.936 -10.253 1 72.32 132 LYS B C 1
ATOM 9751 O O . LYS B 1 132 ? 47.098 27.16 -10.622 1 72.32 132 LYS B O 1
ATOM 9756 N N . GLY B 1 133 ? 45.04 26.417 -11.144 1 63.2 133 GLY B N 1
ATOM 9757 C CA . GLY B 1 133 ? 45.272 26.155 -12.556 1 63.2 133 GLY B CA 1
ATOM 9758 C C . GLY B 1 133 ? 45.806 24.761 -12.824 1 63.2 133 GLY B C 1
ATOM 9759 O O . GLY B 1 133 ? 46.163 24.435 -13.958 1 63.2 133 GLY B O 1
ATOM 9760 N N . SER B 1 134 ? 46.093 23.947 -11.74 1 64.33 134 SER B N 1
ATOM 9761 C CA . SER B 1 134 ? 46.564 22.576 -11.904 1 64.33 134 SER B CA 1
ATOM 9762 C C . SER B 1 134 ? 45.638 21.586 -11.205 1 64.33 134 SER B C 1
ATOM 9764 O O . SER B 1 134 ? 44.784 21.982 -10.409 1 64.33 134 SER B O 1
ATOM 9766 N N . THR B 1 135 ? 45.68 20.388 -11.597 1 63.5 135 THR B N 1
ATOM 9767 C CA . THR B 1 135 ? 44.92 19.338 -10.929 1 63.5 135 THR B CA 1
ATOM 9768 C C . THR B 1 135 ? 45.704 18.769 -9.75 1 63.5 135 THR B C 1
ATOM 9770 O O . THR B 1 135 ? 45.245 17.84 -9.082 1 63.5 135 THR B O 1
ATOM 9773 N N . GLN B 1 136 ? 46.816 19.312 -9.464 1 67.68 136 GLN B N 1
ATOM 9774 C CA . GLN B 1 136 ? 47.621 18.848 -8.338 1 67.68 136 GLN B CA 1
ATOM 9775 C C . GLN B 1 136 ? 47.103 19.417 -7.02 1 67.68 136 GLN B C 1
ATOM 9777 O O . GLN B 1 136 ? 46.974 20.634 -6.871 1 67.68 136 GLN B O 1
ATOM 9782 N N . GLY B 1 137 ? 46.508 18.671 -6.243 1 72.84 137 GLY B N 1
ATOM 9783 C CA . GLY B 1 137 ? 46.009 19.094 -4.944 1 72.84 137 GLY B CA 1
ATOM 9784 C C . GLY B 1 137 ? 46.071 17.999 -3.895 1 72.84 137 GLY B C 1
ATOM 9785 O O . GLY B 1 137 ? 46.531 16.89 -4.175 1 72.84 137 GLY B O 1
ATOM 9786 N N . THR B 1 138 ? 45.943 18.427 -2.676 1 74.81 138 THR B N 1
ATOM 9787 C CA . THR B 1 138 ? 45.838 17.54 -1.523 1 74.81 138 THR B CA 1
ATOM 9788 C C . THR B 1 138 ? 44.653 17.931 -0.645 1 74.81 138 THR B C 1
ATOM 9790 O O . THR B 1 138 ? 44.014 18.959 -0.878 1 74.81 138 THR B O 1
ATOM 9793 N N . ILE B 1 139 ? 44.266 17.062 0.198 1 75.02 139 ILE B N 1
ATOM 9794 C CA . ILE B 1 139 ? 43.251 17.404 1.188 1 75.02 139 ILE B CA 1
ATOM 9795 C C . ILE B 1 139 ? 43.869 17.397 2.584 1 75.02 139 ILE B C 1
ATOM 9797 O O . ILE B 1 139 ? 44.86 16.704 2.828 1 75.02 139 ILE B O 1
ATOM 9801 N N . THR B 1 140 ? 43.364 18.209 3.428 1 75.73 140 THR B N 1
ATOM 9802 C CA . THR B 1 140 ? 43.901 18.311 4.781 1 75.73 140 THR B CA 1
ATOM 9803 C C . THR B 1 140 ? 43.588 17.051 5.583 1 75.73 140 THR B C 1
ATOM 9805 O O . THR B 1 140 ? 42.586 16.379 5.328 1 75.73 140 THR B O 1
ATOM 9808 N N . ASN B 1 141 ? 44.553 16.641 6.493 1 68.37 141 ASN B N 1
ATOM 9809 C CA . ASN B 1 141 ? 44.338 15.528 7.412 1 68.37 141 ASN B CA 1
ATOM 9810 C C . ASN B 1 141 ? 43.502 15.948 8.616 1 68.37 141 ASN B C 1
ATOM 9812 O O . ASN B 1 141 ? 42.94 17.045 8.636 1 68.37 141 ASN B O 1
ATOM 9816 N N . ILE B 1 142 ? 43.35 15.184 9.618 1 67.5 142 ILE B N 1
ATOM 9817 C CA . ILE B 1 142 ? 42.484 15.386 10.774 1 67.5 142 ILE B CA 1
ATOM 9818 C C . ILE B 1 142 ? 42.916 16.641 11.529 1 67.5 142 ILE B C 1
ATOM 9820 O O . ILE B 1 142 ? 42.1 17.285 12.192 1 67.5 142 ILE B O 1
ATOM 9824 N N . ASP B 1 143 ? 44.091 16.964 11.483 1 69.52 143 ASP B N 1
ATOM 9825 C CA . ASP B 1 143 ? 44.594 18.149 12.171 1 69.52 143 ASP B CA 1
ATOM 9826 C C . ASP B 1 143 ? 44.593 19.363 11.245 1 69.52 143 ASP B C 1
ATOM 9828 O O . ASP B 1 143 ? 45.17 20.402 11.574 1 69.52 143 ASP B O 1
ATOM 9832 N N . GLY B 1 144 ? 43.958 19.262 10.079 1 72.85 144 GLY B N 1
ATOM 9833 C CA . GLY B 1 144 ? 43.903 20.316 9.079 1 72.85 144 GLY B CA 1
ATOM 9834 C C . GLY B 1 144 ? 45.213 20.505 8.338 1 72.85 144 GLY B C 1
ATOM 9835 O O . GLY B 1 144 ? 45.395 21.5 7.633 1 72.85 144 GLY B O 1
ATOM 9836 N N . GLU B 1 145 ? 46.096 19.644 8.552 1 76.44 145 GLU B N 1
ATOM 9837 C CA . GLU B 1 145 ? 47.422 19.786 7.96 1 76.44 145 GLU B CA 1
ATOM 9838 C C . GLU B 1 145 ? 47.455 19.23 6.539 1 76.44 145 GLU B C 1
ATOM 9840 O O . GLU B 1 145 ? 46.774 18.247 6.236 1 76.44 145 GLU B O 1
ATOM 9845 N N . TYR B 1 146 ? 48.063 20.024 5.677 1 76.44 146 TYR B N 1
ATOM 9846 C CA . TYR B 1 146 ? 48.265 19.535 4.318 1 76.44 146 TYR B CA 1
ATOM 9847 C C . TYR B 1 146 ? 49.737 19.597 3.929 1 76.44 146 TYR B C 1
ATOM 9849 O O . TYR B 1 146 ? 50.502 20.384 4.492 1 76.44 146 TYR B O 1
ATOM 9857 N N . THR B 1 147 ? 50.135 18.634 3.198 1 78.18 147 THR B N 1
ATOM 9858 C CA . THR B 1 147 ? 51.447 18.635 2.56 1 78.18 147 THR B CA 1
ATOM 9859 C C . THR B 1 147 ? 51.312 18.51 1.045 1 78.18 147 THR B C 1
ATOM 9861 O O . THR B 1 147 ? 50.675 17.579 0.548 1 78.18 147 THR B O 1
ATOM 9864 N N . LEU B 1 148 ? 51.65 19.49 0.312 1 76.63 148 LEU B N 1
ATOM 9865 C CA . LEU B 1 148 ? 51.626 19.521 -1.146 1 76.63 148 LEU B CA 1
ATOM 9866 C C . LEU B 1 148 ? 53.04 19.593 -1.712 1 76.63 148 LEU B C 1
ATOM 9868 O O . LEU B 1 148 ? 53.785 20.531 -1.416 1 76.63 148 LEU B O 1
ATOM 9872 N N . GLU B 1 149 ? 53.391 18.57 -2.291 1 72.08 149 GLU B N 1
ATOM 9873 C CA . GLU B 1 149 ? 54.741 18.482 -2.839 1 72.08 149 GLU B CA 1
ATOM 9874 C C . GLU B 1 149 ? 54.809 19.085 -4.239 1 72.08 149 GLU B C 1
ATOM 9876 O O . GLU B 1 149 ? 53.785 19.226 -4.91 1 72.08 149 GLU B O 1
ATOM 9881 N N . ASP B 1 150 ? 56.029 19.546 -4.712 1 69.13 150 ASP B N 1
ATOM 9882 C CA . ASP B 1 150 ? 56.357 20.055 -6.041 1 69.13 150 ASP B CA 1
ATOM 9883 C C . ASP B 1 150 ? 55.511 21.279 -6.383 1 69.13 150 ASP B C 1
ATOM 9885 O O . ASP B 1 150 ? 54.974 21.38 -7.488 1 69.13 150 ASP B O 1
ATOM 9889 N N . VAL B 1 151 ? 55.386 22.162 -5.402 1 75.78 151 VAL B N 1
ATOM 9890 C CA . VAL B 1 151 ? 54.657 23.409 -5.607 1 75.78 151 VAL B CA 1
ATOM 9891 C C . VAL B 1 151 ? 55.596 24.468 -6.18 1 75.78 151 VAL B C 1
ATOM 9893 O O . VAL B 1 151 ? 56.632 24.776 -5.586 1 75.78 151 VAL B O 1
ATOM 9896 N N . PRO B 1 152 ? 55.42 25 -7.304 1 75.8 152 PRO B N 1
ATOM 9897 C CA . PRO B 1 152 ? 56.243 26.095 -7.825 1 75.8 152 PRO B CA 1
ATOM 9898 C C . PRO B 1 152 ? 56.282 27.301 -6.889 1 75.8 152 PRO B C 1
ATOM 9900 O O . PRO B 1 152 ? 55.298 27.585 -6.201 1 75.8 152 PRO B O 1
ATOM 9903 N N . GLU B 1 153 ? 57.447 27.962 -6.64 1 70.13 153 GLU B N 1
ATOM 9904 C CA . GLU B 1 153 ? 57.677 29.078 -5.728 1 70.13 153 GLU B CA 1
ATOM 9905 C C . GLU B 1 153 ? 56.619 30.163 -5.905 1 70.13 153 GLU B C 1
ATOM 9907 O O . GLU B 1 153 ? 56.214 30.808 -4.935 1 70.13 153 GLU B O 1
ATOM 9912 N N . LYS B 1 154 ? 56.13 30.391 -7.054 1 70.78 154 LYS B N 1
ATOM 9913 C CA . LYS B 1 154 ? 55.16 31.453 -7.306 1 70.78 154 LYS B CA 1
ATOM 9914 C C . LYS B 1 154 ? 53.754 30.885 -7.472 1 70.78 154 LYS B C 1
ATOM 9916 O O . LYS B 1 154 ? 52.863 31.56 -7.993 1 70.78 154 LYS B O 1
ATOM 9921 N N . ALA B 1 155 ? 53.585 29.741 -7.03 1 75.71 155 ALA B N 1
ATOM 9922 C CA . ALA B 1 155 ? 52.271 29.129 -7.203 1 75.71 155 ALA B CA 1
ATOM 9923 C C . ALA B 1 155 ? 51.267 29.692 -6.2 1 75.71 155 ALA B C 1
ATOM 9925 O O . ALA B 1 155 ? 51.655 30.235 -5.163 1 75.71 155 ALA B O 1
ATOM 9926 N N . THR B 1 156 ? 49.953 29.753 -6.556 1 78.56 156 THR B N 1
ATOM 9927 C CA . THR B 1 156 ? 48.845 30.066 -5.66 1 78.56 156 THR B CA 1
ATOM 9928 C C . THR B 1 156 ? 48.072 28.802 -5.295 1 78.56 156 THR B C 1
ATOM 9930 O O . THR B 1 156 ? 47.705 28.017 -6.172 1 78.56 156 THR B O 1
ATOM 9933 N N . LEU B 1 157 ? 48.021 28.601 -3.997 1 78.52 157 LEU B N 1
ATOM 9934 C CA . LEU B 1 157 ? 47.201 27.494 -3.516 1 78.52 157 LEU B CA 1
ATOM 9935 C C . LEU B 1 157 ? 45.75 27.929 -3.339 1 78.52 157 LEU B C 1
ATOM 9937 O O . LEU B 1 157 ? 45.482 29.017 -2.824 1 78.52 157 LEU B O 1
ATOM 9941 N N . THR B 1 158 ? 44.899 27.17 -3.95 1 78.63 158 THR B N 1
ATOM 9942 C CA . THR B 1 158 ? 43.481 27.343 -3.652 1 78.63 158 THR B CA 1
ATOM 9943 C C . THR B 1 158 ? 43.007 26.295 -2.649 1 78.63 158 THR B C 1
ATOM 9945 O O . THR B 1 158 ? 43.151 25.094 -2.885 1 78.63 158 THR B O 1
ATOM 9948 N N . VAL B 1 159 ? 42.598 26.768 -1.493 1 75.65 159 VAL B N 1
ATOM 9949 C CA . VAL B 1 159 ? 42.073 25.92 -0.429 1 75.65 159 VAL B CA 1
ATOM 9950 C C . VAL B 1 159 ? 40.551 26.036 -0.378 1 75.65 159 VAL B C 1
ATOM 9952 O O . VAL B 1 159 ? 40.009 27.14 -0.295 1 75.65 159 VAL B O 1
ATOM 9955 N N . SER B 1 160 ? 39.905 24.962 -0.667 1 72.57 160 SER B N 1
ATOM 9956 C CA . SER B 1 160 ? 38.447 24.966 -0.6 1 72.57 160 SER B CA 1
ATOM 9957 C C . SER B 1 160 ? 37.934 23.897 0.359 1 72.57 160 SER B C 1
ATOM 9959 O O . SER B 1 160 ? 38.566 22.852 0.527 1 72.57 160 SER B O 1
ATOM 9961 N N . TYR B 1 161 ? 37.05 24.253 1.181 1 65.93 161 TYR B N 1
ATOM 9962 C CA . TYR B 1 161 ? 36.33 23.395 2.116 1 65.93 161 TYR B CA 1
ATOM 9963 C C . TYR B 1 161 ? 34.85 23.754 2.155 1 65.93 161 TYR B C 1
ATOM 9965 O O . TYR B 1 161 ? 34.49 24.934 2.171 1 65.93 161 TYR B O 1
ATOM 9973 N N . VAL B 1 162 ? 33.989 22.712 2.033 1 54.36 162 VAL B N 1
ATOM 9974 C CA . VAL B 1 162 ? 32.55 22.953 2.039 1 54.36 162 VAL B CA 1
ATOM 9975 C C . VAL B 1 162 ? 32.17 23.786 3.261 1 54.36 162 VAL B C 1
ATOM 9977 O O . VAL B 1 162 ? 32.555 23.46 4.386 1 54.36 162 VAL B O 1
ATOM 9980 N N . GLY B 1 163 ? 31.486 24.887 3.161 1 54.45 163 GLY B N 1
ATOM 9981 C CA . GLY B 1 163 ? 31.06 25.809 4.201 1 54.45 163 GLY B CA 1
ATOM 9982 C C . GLY B 1 163 ? 32.045 26.939 4.438 1 54.45 163 GLY B C 1
ATOM 9983 O O . GLY B 1 163 ? 31.819 27.797 5.294 1 54.45 163 GLY B O 1
ATOM 9984 N N . TYR B 1 164 ? 33.246 26.896 3.756 1 60.9 164 TYR B N 1
ATOM 9985 C CA . TYR B 1 164 ? 34.258 27.934 3.919 1 60.9 164 TYR B CA 1
ATOM 9986 C C . TYR B 1 164 ? 34.563 28.612 2.589 1 60.9 164 TYR B C 1
ATOM 9988 O O . TYR B 1 164 ? 34.425 28.001 1.527 1 60.9 164 TYR B O 1
ATOM 9996 N N . ILE B 1 165 ? 34.775 29.939 2.55 1 62.29 165 ILE B N 1
ATOM 9997 C CA . ILE B 1 165 ? 35.216 30.687 1.378 1 62.29 165 ILE B CA 1
ATOM 9998 C C . ILE B 1 165 ? 36.568 30.157 0.905 1 62.29 165 ILE B C 1
ATOM 10000 O O . ILE B 1 165 ? 37.524 30.099 1.681 1 62.29 165 ILE B O 1
ATOM 10004 N N . PRO B 1 166 ? 36.508 29.635 -0.335 1 66.68 166 PRO B N 1
ATOM 10005 C CA . PRO B 1 166 ? 37.826 29.189 -0.795 1 66.68 166 PRO B CA 1
ATOM 10006 C C . PRO B 1 166 ? 38.893 30.273 -0.669 1 66.68 166 PRO B C 1
ATOM 10008 O O . PRO B 1 166 ? 38.612 31.452 -0.901 1 66.68 166 PRO B O 1
ATOM 10011 N N . ALA B 1 167 ? 40.024 30.011 -0.165 1 71.55 167 ALA B N 1
ATOM 10012 C CA . ALA B 1 167 ? 41.144 30.937 -0.022 1 71.55 167 ALA B CA 1
ATOM 10013 C C . ALA B 1 167 ? 42.24 30.632 -1.04 1 71.55 167 ALA B C 1
ATOM 10015 O O . ALA B 1 167 ? 42.563 29.468 -1.285 1 71.55 167 ALA B O 1
ATOM 10016 N N . SER B 1 168 ? 42.58 31.67 -1.866 1 75.1 168 SER B N 1
ATOM 10017 C CA . SER B 1 168 ? 43.761 31.569 -2.717 1 75.1 168 SER B CA 1
ATOM 10018 C C . SER B 1 168 ? 44.983 32.183 -2.043 1 75.1 168 SER B C 1
ATOM 10020 O O . SER B 1 168 ? 44.986 33.371 -1.714 1 75.1 168 SER B O 1
ATOM 10022 N N . VAL B 1 169 ? 45.959 31.42 -1.714 1 76.57 169 VAL B N 1
ATOM 10023 C CA . VAL B 1 169 ? 47.149 31.911 -1.027 1 76.57 169 VAL B CA 1
ATOM 10024 C C . VAL B 1 169 ? 48.376 31.718 -1.916 1 76.57 169 VAL B C 1
ATOM 10026 O O . VAL B 1 169 ? 48.621 30.617 -2.415 1 76.57 169 VAL B O 1
ATOM 10029 N N . ALA B 1 170 ? 49.135 32.789 -2.162 1 75.92 170 ALA B N 1
ATOM 10030 C CA . ALA B 1 170 ? 50.367 32.711 -2.942 1 75.92 170 ALA B CA 1
ATOM 10031 C C . ALA B 1 170 ? 51.467 31.997 -2.161 1 75.92 170 ALA B C 1
ATOM 10033 O O . ALA B 1 170 ? 51.678 32.276 -0.978 1 75.92 170 ALA B O 1
ATOM 10034 N N . VAL B 1 171 ? 52.104 31.089 -2.626 1 77.9 171 VAL B N 1
ATOM 10035 C CA . VAL B 1 171 ? 53.193 30.348 -1.999 1 77.9 171 VAL B CA 1
ATOM 10036 C C . VAL B 1 171 ? 54.401 31.263 -1.813 1 77.9 171 VAL B C 1
ATOM 10038 O O . VAL B 1 171 ? 55.065 31.222 -0.774 1 77.9 171 VAL B O 1
ATOM 10041 N N . ASN B 1 172 ? 54.508 32.384 -2.622 1 70.43 172 ASN B N 1
ATOM 10042 C CA . ASN B 1 172 ? 55.585 33.368 -2.637 1 70.43 172 ASN B CA 1
ATOM 10043 C C . ASN B 1 172 ? 56.827 32.852 -1.916 1 70.43 172 ASN B C 1
ATOM 10045 O O . ASN B 1 172 ? 57.391 33.546 -1.068 1 70.43 172 ASN B O 1
ATOM 10049 N N . GLY B 1 173 ? 57.35 31.672 -2.138 1 69.33 173 GLY B N 1
ATOM 10050 C CA . GLY B 1 173 ? 58.59 31.111 -1.627 1 69.33 173 GLY B CA 1
ATOM 10051 C C . GLY B 1 173 ? 58.456 30.541 -0.228 1 69.33 173 GLY B C 1
ATOM 10052 O O . GLY B 1 173 ? 59.443 30.106 0.369 1 69.33 173 GLY B O 1
ATOM 10053 N N . LYS B 1 174 ? 57.249 30.527 0.371 1 74.45 174 LYS B N 1
ATOM 10054 C CA . LYS B 1 174 ? 57.073 30.018 1.728 1 74.45 174 LYS B CA 1
ATOM 10055 C C . LYS B 1 174 ? 56.938 28.498 1.732 1 74.45 174 LYS B C 1
ATOM 10057 O O . LYS B 1 174 ? 56.32 27.922 0.833 1 74.45 174 LYS B O 1
ATOM 10062 N N . ASN B 1 175 ? 57.584 27.907 2.717 1 75.59 175 ASN B N 1
ATOM 10063 C CA . ASN B 1 175 ? 57.522 26.456 2.863 1 75.59 175 ASN B CA 1
ATOM 10064 C C . ASN B 1 175 ? 56.35 26.031 3.743 1 75.59 175 ASN B C 1
ATOM 10066 O O . ASN B 1 175 ? 55.988 24.853 3.775 1 75.59 175 ASN B O 1
ATOM 10070 N N . ALA B 1 176 ? 55.863 26.799 4.567 1 75.47 176 ALA B N 1
ATOM 10071 C CA . ALA B 1 176 ? 54.712 26.55 5.43 1 75.47 176 ALA B CA 1
ATOM 10072 C C . ALA B 1 176 ? 53.638 27.616 5.234 1 75.47 176 ALA B C 1
ATOM 10074 O O . ALA B 1 176 ? 53.899 28.808 5.412 1 75.47 176 ALA B O 1
ATOM 10075 N N . ILE B 1 177 ? 52.551 27.282 4.669 1 77.8 177 ILE B N 1
ATOM 10076 C CA . ILE B 1 177 ? 51.436 28.201 4.467 1 77.8 177 ILE B CA 1
ATOM 10077 C C . ILE B 1 177 ? 50.226 27.729 5.269 1 77.8 177 ILE B C 1
ATOM 10079 O O . ILE B 1 177 ? 49.664 26.667 4.99 1 77.8 177 ILE B O 1
ATOM 10083 N N . ASN B 1 178 ? 49.952 28.362 6.368 1 77.5 178 ASN B N 1
ATOM 10084 C CA . ASN B 1 178 ? 48.726 28.143 7.128 1 77.5 178 ASN B CA 1
ATOM 10085 C C . ASN B 1 178 ? 47.578 28.996 6.596 1 77.5 178 ASN B C 1
ATOM 10087 O O . ASN B 1 178 ? 47.765 30.174 6.287 1 77.5 178 ASN B O 1
ATOM 10091 N N . VAL B 1 179 ? 46.571 28.379 6.19 1 75.48 179 VAL B N 1
ATOM 10092 C CA . VAL B 1 179 ? 45.421 29.094 5.646 1 75.48 179 VAL B CA 1
ATOM 10093 C C . VAL B 1 179 ? 44.259 29.033 6.634 1 75.48 179 VAL B C 1
ATOM 10095 O O . VAL B 1 179 ? 43.956 27.97 7.18 1 75.48 179 VAL B O 1
ATOM 10098 N N . VAL B 1 180 ? 43.81 30.058 7.057 1 70.77 180 VAL B N 1
ATOM 10099 C CA . VAL B 1 180 ? 42.551 30.152 7.788 1 70.77 180 VAL B CA 1
ATOM 10100 C C . VAL B 1 180 ? 41.397 30.346 6.808 1 70.77 180 VAL B C 1
ATOM 10102 O O . VAL B 1 180 ? 41.374 31.319 6.05 1 70.77 180 VAL B O 1
ATOM 10105 N N . LEU B 1 181 ? 40.703 29.229 6.654 1 67.09 181 LEU B N 1
ATOM 10106 C CA . LEU B 1 181 ? 39.52 29.377 5.813 1 67.09 181 LEU B CA 1
ATOM 10107 C C . LEU B 1 181 ? 38.388 30.051 6.581 1 67.09 181 LEU B C 1
ATOM 10109 O O . LEU B 1 181 ? 38.177 29.765 7.761 1 67.09 181 LEU B O 1
ATOM 10113 N N . GLN B 1 182 ? 37.996 31.074 6.007 1 57.21 182 GLN B N 1
ATOM 10114 C CA . GLN B 1 182 ? 36.828 31.735 6.58 1 57.21 182 GLN B CA 1
ATOM 10115 C C . GLN B 1 182 ? 35.548 30.972 6.249 1 57.21 182 GLN B C 1
ATOM 10117 O O . GLN B 1 182 ? 35.377 30.494 5.126 1 57.21 182 GLN B O 1
ATOM 10122 N N . GLU B 1 183 ? 34.905 30.497 7.315 1 50.46 183 GLU B N 1
ATOM 10123 C CA . GLU B 1 183 ? 33.604 29.881 7.069 1 50.46 183 GLU B CA 1
ATOM 10124 C C . GLU B 1 183 ? 32.818 30.656 6.015 1 50.46 183 GLU B C 1
ATOM 10126 O O . GLU B 1 183 ? 32.86 31.888 5.983 1 50.46 183 GLU B O 1
ATOM 10131 N N . ASP B 1 184 ? 32.621 30.008 4.977 1 45.79 184 ASP B N 1
ATOM 10132 C CA . ASP B 1 184 ? 31.783 30.64 3.963 1 45.79 184 ASP B CA 1
ATOM 10133 C C . ASP B 1 184 ? 30.469 31.133 4.565 1 45.79 184 ASP B C 1
ATOM 10135 O O . ASP B 1 184 ? 29.527 30.356 4.732 1 45.79 184 ASP B O 1
ATOM 10139 N N . SER B 1 185 ? 30.585 31.786 5.537 1 42.36 185 SER B N 1
ATOM 10140 C CA . SER B 1 185 ? 29.321 32.417 5.901 1 42.36 185 SER B CA 1
ATOM 10141 C C . SER B 1 185 ? 28.613 32.983 4.674 1 42.36 185 SER B C 1
ATOM 10143 O O . SER B 1 185 ? 27.675 33.773 4.802 1 42.36 185 SER B O 1
ATOM 10145 N N . LYS B 1 186 ? 29.32 32.981 3.513 1 45.87 186 LYS B N 1
ATOM 10146 C CA . LYS B 1 186 ? 28.801 33.864 2.472 1 45.87 186 LYS B CA 1
ATOM 10147 C C . LYS B 1 186 ? 27.489 33.332 1.903 1 45.87 186 LYS B C 1
ATOM 10149 O O . LYS B 1 186 ? 27.478 32.327 1.19 1 45.87 186 LYS B O 1
ATOM 10154 N N . THR B 1 187 ? 26.432 33.682 2.49 1 52.29 187 THR B N 1
ATOM 10155 C CA . THR B 1 187 ? 25.011 33.623 2.165 1 52.29 187 THR B CA 1
ATOM 10156 C C . THR B 1 187 ? 24.783 33.912 0.684 1 52.29 187 THR B C 1
ATOM 10158 O O . THR B 1 187 ? 23.914 33.304 0.055 1 52.29 187 THR B O 1
ATOM 10161 N N . LEU B 1 188 ? 25.684 34.78 0.158 1 47.9 188 LEU B N 1
ATOM 10162 C CA . LEU B 1 188 ? 25.343 35.194 -1.199 1 47.9 188 LEU B CA 1
ATOM 10163 C C . LEU B 1 188 ? 25.699 34.104 -2.205 1 47.9 188 LEU B C 1
ATOM 10165 O O . LEU B 1 188 ? 25.145 34.065 -3.306 1 47.9 188 LEU B O 1
ATOM 10169 N N . GLU B 1 189 ? 26.528 33.107 -1.794 1 55.78 189 GLU B N 1
ATOM 10170 C CA . GLU B 1 189 ? 26.908 32.007 -2.676 1 55.78 189 GLU B CA 1
ATOM 10171 C C . GLU B 1 189 ? 26.097 30.751 -2.371 1 55.78 189 GLU B C 1
ATOM 10173 O O . GLU B 1 189 ? 26.313 29.702 -2.983 1 55.78 189 GLU B O 1
ATOM 10178 N N . GLU B 1 190 ? 25.198 31.106 -1.459 1 71.41 190 GLU B N 1
ATOM 10179 C CA . GLU B 1 190 ? 24.295 30.001 -1.152 1 71.41 190 GLU B CA 1
ATOM 10180 C C . GLU B 1 190 ? 23.455 29.619 -2.368 1 71.41 190 GLU B C 1
ATOM 10182 O O . GLU B 1 190 ? 23.005 30.49 -3.116 1 71.41 190 GLU B O 1
ATOM 10187 N N . VAL B 1 191 ? 23.527 28.413 -2.621 1 73.93 191 VAL B N 1
ATOM 10188 C CA . VAL B 1 191 ? 22.738 27.907 -3.739 1 73.93 191 VAL B CA 1
ATOM 10189 C C . VAL B 1 191 ? 21.297 27.674 -3.292 1 73.93 191 VAL B C 1
ATOM 10191 O O . VAL B 1 191 ? 21.056 27.072 -2.243 1 73.93 191 VAL B O 1
ATOM 10194 N N . VAL B 1 192 ? 20.466 28.294 -3.974 1 78.62 192 VAL B N 1
ATOM 10195 C CA . VAL B 1 192 ? 19.041 28.137 -3.702 1 78.62 192 VAL B CA 1
ATOM 10196 C C . VAL B 1 192 ? 18.396 27.287 -4.794 1 78.62 192 VAL B C 1
ATOM 10198 O O . VAL B 1 192 ? 18.736 27.418 -5.972 1 78.62 192 VAL B O 1
ATOM 10201 N N . VAL B 1 193 ? 17.608 26.43 -4.314 1 80.88 193 VAL B N 1
ATOM 10202 C CA . VAL B 1 193 ? 16.919 25.559 -5.26 1 80.88 193 VAL B CA 1
ATOM 10203 C C . VAL B 1 193 ? 15.722 26.293 -5.861 1 80.88 193 VAL B C 1
ATOM 10205 O O . VAL B 1 193 ? 14.945 26.922 -5.138 1 80.88 193 VAL B O 1
ATOM 10208 N N . ILE B 1 194 ? 15.661 26.249 -7.149 1 77.68 194 ILE B N 1
ATOM 10209 C CA . ILE B 1 194 ? 14.52 26.784 -7.884 1 77.68 194 ILE B CA 1
ATOM 10210 C C . ILE B 1 194 ? 13.901 25.687 -8.748 1 77.68 194 ILE B C 1
ATOM 10212 O O . ILE B 1 194 ? 14.186 24.503 -8.556 1 77.68 194 ILE B O 1
ATOM 10216 N N . GLY B 1 195 ? 12.964 26.079 -9.496 1 74.83 195 GLY B N 1
ATOM 10217 C CA . GLY B 1 195 ? 12.303 25.08 -10.321 1 74.83 195 GLY B CA 1
ATOM 10218 C C . GLY B 1 195 ? 13.244 24.39 -11.29 1 74.83 195 GLY B C 1
ATOM 10219 O O . GLY B 1 195 ? 13.69 24.995 -12.267 1 74.83 195 GLY B O 1
ATOM 10220 N N . TYR B 1 196 ? 13.575 23.238 -11.058 1 77.87 196 TYR B N 1
ATOM 10221 C CA . TYR B 1 196 ? 14.336 22.335 -11.913 1 77.87 196 TYR B CA 1
ATOM 10222 C C . TYR B 1 196 ? 15.797 22.761 -11.993 1 77.87 196 TYR B C 1
ATOM 10224 O O . TYR B 1 196 ? 16.433 22.629 -13.041 1 77.87 196 TYR B O 1
ATOM 10232 N N . GLY B 1 197 ? 16.22 23.492 -10.929 1 78.6 197 GLY B N 1
ATOM 10233 C CA . GLY B 1 197 ? 17.624 23.871 -10.911 1 78.6 197 GLY B CA 1
ATOM 10234 C C . GLY B 1 197 ? 18.035 24.577 -9.633 1 78.6 197 GLY B C 1
ATOM 10235 O O . GLY B 1 197 ? 17.273 24.613 -8.664 1 78.6 197 GLY B O 1
ATOM 10236 N N . THR B 1 198 ? 19.25 24.897 -9.608 1 78.68 198 THR B N 1
ATOM 10237 C CA . THR B 1 198 ? 19.81 25.67 -8.504 1 78.68 198 THR B CA 1
ATOM 10238 C C . THR B 1 198 ? 20.477 26.942 -9.018 1 78.68 198 THR B C 1
ATOM 10240 O O . THR B 1 198 ? 20.95 26.985 -10.156 1 78.68 198 THR B O 1
ATOM 10243 N N . VAL B 1 199 ? 20.382 27.888 -8.294 1 81.74 199 VAL B N 1
ATOM 10244 C CA . VAL B 1 199 ? 21.003 29.166 -8.627 1 81.74 199 VAL B CA 1
ATOM 10245 C C . VAL B 1 199 ? 21.632 29.777 -7.376 1 81.74 199 VAL B C 1
ATOM 10247 O O . VAL B 1 199 ? 21.183 29.516 -6.258 1 81.74 199 VAL B O 1
ATOM 10250 N N . LYS B 1 200 ? 22.624 30.461 -7.623 1 82.83 200 LYS B N 1
ATOM 10251 C CA . LYS B 1 200 ? 23.183 31.215 -6.505 1 82.83 200 LYS B CA 1
ATOM 10252 C C . LYS B 1 200 ? 22.25 32.347 -6.085 1 82.83 200 LYS B C 1
ATOM 10254 O O . LYS B 1 200 ? 21.598 32.967 -6.928 1 82.83 200 LYS B O 1
ATOM 10259 N N . LYS B 1 201 ? 22.219 32.602 -4.928 1 82.27 201 LYS B N 1
ATOM 10260 C CA . LYS B 1 201 ? 21.335 33.626 -4.379 1 82.27 201 LYS B CA 1
ATOM 10261 C C . LYS B 1 201 ? 21.591 34.981 -5.033 1 82.27 201 LYS B C 1
ATOM 10263 O O . LYS B 1 201 ? 20.66 35.761 -5.243 1 82.27 201 LYS B O 1
ATOM 10268 N N . LYS B 1 202 ? 22.883 35.332 -5.312 1 82.62 202 LYS B N 1
ATOM 10269 C CA . LYS B 1 202 ? 23.231 36.625 -5.895 1 82.62 202 LYS B CA 1
ATOM 10270 C C . LYS B 1 202 ? 22.68 36.755 -7.312 1 82.62 202 LYS B C 1
ATOM 10272 O O . LYS B 1 202 ? 22.462 37.865 -7.8 1 82.62 202 LYS B O 1
ATOM 10277 N N . ASP B 1 203 ? 22.451 35.613 -7.995 1 83.62 203 ASP B N 1
ATOM 10278 C CA . ASP B 1 203 ? 22.005 35.628 -9.385 1 83.62 203 ASP B CA 1
ATOM 10279 C C . ASP B 1 203 ? 20.49 35.468 -9.478 1 83.62 203 ASP B C 1
ATOM 10281 O O . ASP B 1 203 ? 19.924 35.487 -10.573 1 83.62 203 ASP B O 1
ATOM 10285 N N . LEU B 1 204 ? 19.907 35.359 -8.397 1 86.79 204 LEU B N 1
ATOM 10286 C CA . LEU B 1 204 ? 18.466 35.137 -8.356 1 86.79 204 LEU B CA 1
ATOM 10287 C C . LEU B 1 204 ? 17.709 36.432 -8.634 1 86.79 204 LEU B C 1
ATOM 10289 O O . LEU B 1 204 ? 17.98 37.461 -8.01 1 86.79 204 LEU B O 1
ATOM 10293 N N . THR B 1 205 ? 16.814 36.435 -9.522 1 90.21 205 THR B N 1
ATOM 10294 C CA . THR B 1 205 ? 16.022 37.623 -9.822 1 90.21 205 THR B CA 1
ATOM 10295 C C . THR B 1 205 ? 14.63 37.514 -9.208 1 90.21 205 THR B C 1
ATOM 10297 O O . THR B 1 205 ? 13.938 38.521 -9.044 1 90.21 205 THR B O 1
ATOM 10300 N N . GLY B 1 206 ? 14.147 36.35 -8.883 1 88.74 206 GLY B N 1
ATOM 10301 C CA . GLY B 1 206 ? 12.837 36.161 -8.28 1 88.74 206 GLY B CA 1
ATOM 10302 C C . GLY B 1 206 ? 12.859 36.254 -6.766 1 88.74 206 GLY B C 1
ATOM 10303 O O . GLY B 1 206 ? 13.93 36.268 -6.155 1 88.74 206 GLY B O 1
ATOM 10304 N N . ALA B 1 207 ? 11.686 36.383 -6.204 1 91.49 207 ALA B N 1
ATOM 10305 C CA . ALA B 1 207 ? 11.555 36.413 -4.749 1 91.49 207 ALA B CA 1
ATOM 10306 C C . ALA B 1 207 ? 11.503 35 -4.175 1 91.49 207 ALA B C 1
ATOM 10308 O O . ALA B 1 207 ? 10.498 34.3 -4.32 1 91.49 207 ALA B O 1
ATOM 10309 N N . VAL B 1 208 ? 12.513 34.579 -3.562 1 90.75 208 VAL B N 1
ATOM 10310 C CA . VAL B 1 208 ? 12.603 33.238 -2.994 1 90.75 208 VAL B CA 1
ATOM 10311 C C . VAL B 1 208 ? 13.079 33.321 -1.545 1 90.75 208 VAL B C 1
ATOM 10313 O O . VAL B 1 208 ? 14.035 34.037 -1.239 1 90.75 208 VAL B O 1
ATOM 10316 N N . GLY B 1 209 ? 12.284 32.781 -0.672 1 91.07 209 GLY B N 1
ATOM 10317 C CA . GLY B 1 209 ? 12.734 32.568 0.694 1 91.07 209 GLY B CA 1
ATOM 10318 C C . GLY B 1 209 ? 13.22 31.154 0.948 1 91.07 209 GLY B C 1
ATOM 10319 O O . GLY B 1 209 ? 12.663 30.194 0.411 1 91.07 209 GLY B O 1
ATOM 10320 N N . SER B 1 210 ? 14.271 31.045 1.719 1 90.05 210 SER B N 1
ATOM 10321 C CA . SER B 1 210 ? 14.801 29.707 1.957 1 90.05 210 SER B CA 1
ATOM 10322 C C . SER B 1 210 ? 15.172 29.511 3.423 1 90.05 210 SER B C 1
ATOM 10324 O O . SER B 1 210 ? 15.549 30.466 4.106 1 90.05 210 SER B O 1
ATOM 10326 N N . VAL B 1 211 ? 14.995 28.25 3.835 1 89.9 211 VAL B N 1
ATOM 10327 C CA . VAL B 1 211 ? 15.411 27.841 5.173 1 89.9 211 VAL B CA 1
ATOM 10328 C C . VAL B 1 211 ? 16.183 26.526 5.094 1 89.9 211 VAL B C 1
ATOM 10330 O O . VAL B 1 211 ? 15.815 25.627 4.334 1 89.9 211 VAL B O 1
ATOM 10333 N N . GLY B 1 212 ? 17.213 26.529 5.877 1 88.66 212 GLY B N 1
ATOM 10334 C CA . GLY B 1 212 ? 18.036 25.329 5.881 1 88.66 212 GLY B CA 1
ATOM 10335 C C . GLY B 1 212 ? 17.439 24.2 6.699 1 88.66 212 GLY B C 1
ATOM 10336 O O . GLY B 1 212 ? 16.641 24.438 7.607 1 88.66 212 GLY B O 1
ATOM 10337 N N . GLY B 1 213 ? 17.919 23.103 6.433 1 87.67 213 GLY B N 1
ATOM 10338 C CA . GLY B 1 213 ? 17.432 21.912 7.111 1 87.67 213 GLY B CA 1
ATOM 10339 C C . GLY B 1 213 ? 17.747 21.899 8.595 1 87.67 213 GLY B C 1
ATOM 10340 O O . GLY B 1 213 ? 16.954 21.404 9.399 1 87.67 213 GLY B O 1
ATOM 10341 N N . ALA B 1 214 ? 18.849 22.373 8.954 1 82.02 214 ALA B N 1
ATOM 10342 C CA . ALA B 1 214 ? 19.239 22.394 10.362 1 82.02 214 ALA B CA 1
ATOM 10343 C C . ALA B 1 214 ? 18.279 23.249 11.184 1 82.02 214 ALA B C 1
ATOM 10345 O O . ALA B 1 214 ? 17.929 22.891 12.311 1 82.02 214 ALA B O 1
ATOM 10346 N N . GLU B 1 215 ? 17.915 24.357 10.631 1 85.02 215 GLU B N 1
ATOM 10347 C CA . GLU B 1 215 ? 16.973 25.236 11.317 1 85.02 215 GLU B CA 1
ATOM 10348 C C . GLU B 1 215 ? 15.61 24.569 11.475 1 85.02 215 GLU B C 1
ATOM 10350 O O . GLU B 1 215 ? 14.95 24.728 12.504 1 85.02 215 GLU B O 1
ATOM 10355 N N . VAL B 1 216 ? 15.208 23.865 10.483 1 88.23 216 VAL B N 1
ATOM 10356 C CA . VAL B 1 216 ? 13.917 23.185 10.509 1 88.23 216 VAL B CA 1
ATOM 10357 C C . VAL B 1 216 ? 13.956 22.041 11.52 1 88.23 216 VAL B C 1
ATOM 10359 O O . VAL B 1 216 ? 13.01 21.85 12.287 1 88.23 216 VAL B O 1
ATOM 10362 N N . ALA B 1 217 ? 15.033 21.33 11.516 1 85.69 217 ALA B N 1
ATOM 10363 C CA . ALA B 1 217 ? 15.169 20.194 12.423 1 85.69 217 ALA B CA 1
ATOM 10364 C C . ALA B 1 217 ? 15.242 20.657 13.875 1 85.69 217 ALA B C 1
ATOM 10366 O O . ALA B 1 217 ? 14.843 19.927 14.787 1 85.69 217 ALA B O 1
ATOM 10367 N N . ALA B 1 218 ? 15.705 21.818 14.077 1 83.89 218 ALA B N 1
ATOM 10368 C CA . ALA B 1 218 ? 15.885 22.349 15.425 1 83.89 218 ALA B CA 1
ATOM 10369 C C . ALA B 1 218 ? 14.54 22.647 16.082 1 83.89 218 ALA B C 1
ATOM 10371 O O . ALA B 1 218 ? 14.451 22.757 17.307 1 83.89 218 ALA B O 1
ATOM 10372 N N . ARG B 1 219 ? 13.494 22.763 15.282 1 87.07 219 ARG B N 1
ATOM 10373 C CA . ARG B 1 219 ? 12.166 23.043 15.818 1 87.07 219 ARG B CA 1
ATOM 10374 C C . ARG B 1 219 ? 11.594 21.823 16.532 1 87.07 219 ARG B C 1
ATOM 10376 O O . ARG B 1 219 ? 10.671 21.945 17.34 1 87.07 219 ARG B O 1
ATOM 10383 N N . LYS B 1 220 ? 12.099 20.662 16.35 1 83.91 220 LYS B N 1
ATOM 10384 C CA . LYS B 1 220 ? 11.763 19.403 17.007 1 83.91 220 LYS B CA 1
ATOM 10385 C C . LYS B 1 220 ? 10.259 19.144 16.964 1 83.91 220 LYS B C 1
ATOM 10387 O O . LYS B 1 220 ? 9.655 18.795 17.981 1 83.91 220 LYS B O 1
ATOM 10392 N N . THR B 1 221 ? 9.629 19.454 15.87 1 84.4 221 THR B N 1
ATOM 10393 C CA . THR B 1 221 ? 8.224 19.128 15.649 1 84.4 221 THR B CA 1
ATOM 10394 C C . THR B 1 221 ? 8.089 17.882 14.778 1 84.4 221 THR B C 1
ATOM 10396 O O . THR B 1 221 ? 9.031 17.501 14.08 1 84.4 221 THR B O 1
ATOM 10399 N N . THR B 1 222 ? 6.923 17.265 14.929 1 80.8 222 THR B N 1
ATOM 10400 C CA . THR B 1 222 ? 6.68 16.076 14.118 1 80.8 222 THR B CA 1
ATOM 10401 C C . THR B 1 222 ? 6.13 16.459 12.747 1 80.8 222 THR B C 1
ATOM 10403 O O . THR B 1 222 ? 6.145 15.649 11.818 1 80.8 222 THR B O 1
ATOM 10406 N N . SER B 1 223 ? 5.626 17.665 12.628 1 89.89 223 SER B N 1
ATOM 10407 C CA . SER B 1 223 ? 5.075 18.141 11.364 1 89.89 223 SER B CA 1
ATOM 10408 C C . SER B 1 223 ? 5.966 19.211 10.741 1 89.89 223 SER B C 1
ATOM 10410 O O . SER B 1 223 ? 6.232 20.243 11.361 1 89.89 223 SER B O 1
ATOM 10412 N N . LEU B 1 224 ? 6.354 18.963 9.571 1 91.25 224 LEU B N 1
ATOM 10413 C CA . LEU B 1 224 ? 7.231 19.903 8.881 1 91.25 224 LEU B CA 1
ATOM 10414 C C . LEU B 1 224 ? 6.508 21.216 8.6 1 91.25 224 LEU B C 1
ATOM 10416 O O . LEU B 1 224 ? 7.122 22.285 8.625 1 91.25 224 LEU B O 1
ATOM 10420 N N . SER B 1 225 ? 5.241 21.13 8.358 1 93.56 225 SER B N 1
ATOM 10421 C CA . SER B 1 225 ? 4.473 22.338 8.071 1 93.56 225 SER B CA 1
ATOM 10422 C C . SER B 1 225 ? 4.465 23.285 9.266 1 93.56 225 SER B C 1
ATOM 10424 O O . SER B 1 225 ? 4.61 24.498 9.103 1 93.56 225 SER B O 1
ATOM 10426 N N . THR B 1 226 ? 4.37 22.775 10.436 1 91.86 226 THR B N 1
ATOM 10427 C CA . THR B 1 226 ? 4.335 23.613 11.63 1 91.86 226 THR B CA 1
ATOM 10428 C C . THR B 1 226 ? 5.716 24.191 11.925 1 91.86 226 THR B C 1
ATOM 10430 O O . THR B 1 226 ? 5.831 25.258 12.531 1 91.86 226 THR B O 1
ATOM 10433 N N . ALA B 1 227 ? 6.72 23.502 11.448 1 91.1 227 ALA B N 1
ATOM 10434 C CA . ALA B 1 227 ? 8.089 23.96 11.671 1 91.1 227 ALA B CA 1
ATOM 10435 C C . ALA B 1 227 ? 8.377 25.233 10.88 1 91.1 227 ALA B C 1
ATOM 10437 O O . ALA B 1 227 ? 9.336 25.95 11.174 1 91.1 227 ALA B O 1
ATOM 10438 N N . LEU B 1 228 ? 7.547 25.551 9.998 1 93.28 228 LEU B N 1
ATOM 10439 C CA . LEU B 1 228 ? 7.798 26.683 9.112 1 93.28 228 LEU B CA 1
ATOM 10440 C C . LEU B 1 228 ? 7.205 27.965 9.687 1 93.28 228 LEU B C 1
ATOM 10442 O O . LEU B 1 228 ? 7.436 29.053 9.155 1 93.28 228 LEU B O 1
ATOM 10446 N N . GLN B 1 229 ? 6.54 27.871 10.747 1 92.97 229 GLN B N 1
ATOM 10447 C CA . GLN B 1 229 ? 5.929 29.063 11.325 1 92.97 229 GLN B CA 1
ATOM 10448 C C . GLN B 1 229 ? 6.987 30.097 11.701 1 92.97 229 GLN B C 1
ATOM 10450 O O . GLN B 1 229 ? 7.89 29.809 12.489 1 92.97 229 GLN B O 1
ATOM 10455 N N . GLY B 1 230 ? 6.961 31.264 11.109 1 92.68 230 GLY B N 1
ATOM 10456 C CA . GLY B 1 230 ? 7.806 32.391 11.47 1 92.68 230 GLY B CA 1
ATOM 10457 C C . GLY B 1 230 ? 9.201 32.304 10.88 1 92.68 230 GLY B C 1
ATOM 10458 O O . GLY B 1 230 ? 10.094 33.059 11.27 1 92.68 230 GLY B O 1
ATOM 10459 N N . THR B 1 231 ? 9.335 31.439 9.912 1 91.69 231 THR B N 1
ATOM 10460 C CA . THR B 1 231 ? 10.689 31.21 9.421 1 91.69 231 THR B CA 1
ATOM 10461 C C . THR B 1 231 ? 10.962 32.048 8.175 1 91.69 231 THR B C 1
ATOM 10463 O O . THR B 1 231 ? 12.106 32.427 7.913 1 91.69 231 THR B O 1
ATOM 10466 N N . ILE B 1 232 ? 9.989 32.263 7.381 1 94.14 232 ILE B N 1
ATOM 10467 C CA . ILE B 1 232 ? 10.129 32.979 6.117 1 94.14 232 ILE B CA 1
ATOM 10468 C C . ILE B 1 232 ? 9.101 34.105 6.045 1 94.14 232 ILE B C 1
ATOM 10470 O O . ILE B 1 232 ? 7.913 33.886 6.295 1 94.14 232 ILE B O 1
ATOM 10474 N N . PRO B 1 233 ? 9.592 35.342 5.758 1 95.61 233 PRO B N 1
ATOM 10475 C CA . PRO B 1 233 ? 8.601 36.408 5.591 1 95.61 233 PRO B CA 1
ATOM 10476 C C . PRO B 1 233 ? 7.628 36.135 4.446 1 95.61 233 PRO B C 1
ATOM 10478 O O . PRO B 1 233 ? 8.029 35.615 3.401 1 95.61 233 PRO B O 1
ATOM 10481 N N . GLY B 1 234 ? 6.429 36.452 4.67 1 94.63 234 GLY B N 1
ATOM 10482 C CA . GLY B 1 234 ? 5.41 36.251 3.652 1 94.63 234 GLY B CA 1
ATOM 10483 C C . GLY B 1 234 ? 4.763 34.881 3.718 1 94.63 234 GLY B C 1
ATOM 10484 O O . GLY B 1 234 ? 3.778 34.62 3.024 1 94.63 234 GLY B O 1
ATOM 10485 N N . LEU B 1 235 ? 5.326 34.016 4.435 1 95.21 235 LEU B N 1
ATOM 10486 C CA . LEU B 1 235 ? 4.737 32.699 4.656 1 95.21 235 LEU B CA 1
ATOM 10487 C C . LEU B 1 235 ? 3.923 32.677 5.946 1 95.21 235 LEU B C 1
ATOM 10489 O O . LEU B 1 235 ? 4.48 32.806 7.038 1 95.21 235 LEU B O 1
ATOM 10493 N N . MET B 1 236 ? 2.672 32.52 5.756 1 95.71 236 MET B N 1
ATOM 10494 C CA . MET B 1 236 ? 1.791 32.422 6.916 1 95.71 236 MET B CA 1
ATOM 10495 C C . MET B 1 236 ? 1.394 30.972 7.178 1 95.71 236 MET B C 1
ATOM 10497 O O . MET B 1 236 ? 0.777 30.33 6.326 1 95.71 236 MET B O 1
ATOM 10501 N N . VAL B 1 237 ? 1.786 30.445 8.29 1 94.87 237 VAL B N 1
ATOM 10502 C CA . VAL B 1 237 ? 1.418 29.1 8.72 1 94.87 237 VAL B CA 1
ATOM 10503 C C . VAL B 1 237 ? 0.59 29.175 10 1 94.87 237 VAL B C 1
ATOM 10505 O O . VAL B 1 237 ? 1.019 29.771 10.991 1 94.87 237 VAL B O 1
ATOM 10508 N N . THR B 1 238 ? -0.557 28.583 9.949 1 93.82 238 THR B N 1
ATOM 10509 C CA . THR B 1 238 ? -1.422 28.617 11.123 1 93.82 238 THR B CA 1
ATOM 10510 C C . THR B 1 238 ? -1.68 27.206 11.645 1 93.82 238 THR B C 1
ATOM 10512 O O . THR B 1 238 ? -1.547 26.23 10.904 1 93.82 238 THR B O 1
ATOM 10515 N N . ARG B 1 239 ? -1.882 27.109 12.924 1 92.46 239 ARG B N 1
ATOM 10516 C CA . ARG B 1 239 ? -2.361 25.892 13.57 1 92.46 239 ARG B CA 1
ATOM 10517 C C . ARG B 1 239 ? -3.545 26.187 14.485 1 92.46 239 ARG B C 1
ATOM 10519 O O . ARG B 1 239 ? -3.781 27.341 14.85 1 92.46 239 ARG B O 1
ATOM 10526 N N . ASN B 1 240 ? -4.375 25.186 14.739 1 93.35 240 ASN B N 1
ATOM 10527 C CA . ASN B 1 240 ? -5.519 25.405 15.618 1 93.35 240 ASN B CA 1
ATOM 10528 C C . ASN B 1 240 ? -5.506 24.444 16.804 1 93.35 240 ASN B C 1
ATOM 10530 O O . ASN B 1 240 ? -6.358 24.534 17.689 1 93.35 240 ASN B O 1
ATOM 10534 N N . ASN B 1 241 ? -4.634 23.505 16.817 1 93.66 241 ASN B N 1
ATOM 10535 C CA . ASN B 1 241 ? -4.468 22.567 17.923 1 93.66 241 ASN B CA 1
ATOM 10536 C C . ASN B 1 241 ? -3.132 21.834 17.841 1 93.66 241 ASN B C 1
ATOM 10538 O O . ASN B 1 241 ? -2.389 21.997 16.872 1 93.66 241 ASN B O 1
ATOM 10542 N N . ASN B 1 242 ? -2.808 21.127 18.86 1 94.89 242 ASN B N 1
ATOM 10543 C CA . ASN B 1 242 ? -1.632 20.265 18.894 1 94.89 242 ASN B CA 1
ATOM 10544 C C . ASN B 1 242 ? -2.009 18.812 19.169 1 94.89 242 ASN B C 1
ATOM 10546 O O . ASN B 1 242 ? -1.317 18.117 19.916 1 94.89 242 ASN B O 1
ATOM 10550 N N . ALA B 1 243 ? -3.16 18.413 18.702 1 95.65 243 ALA B N 1
ATOM 10551 C CA . ALA B 1 243 ? -3.539 17.014 18.883 1 95.65 243 ALA B CA 1
ATOM 10552 C C . ALA B 1 243 ? -2.491 16.08 18.286 1 95.65 243 ALA B C 1
ATOM 10554 O O . ALA B 1 243 ? -1.757 16.464 17.372 1 95.65 243 ALA B O 1
ATOM 10555 N N . PRO B 1 244 ? -2.384 14.877 18.829 1 94.67 244 PRO B N 1
ATOM 10556 C CA . PRO B 1 244 ? -1.443 13.921 18.24 1 94.67 244 PRO B CA 1
ATOM 10557 C C . PRO B 1 244 ? -1.617 13.777 16.729 1 94.67 244 PRO B C 1
ATOM 10559 O O . PRO B 1 244 ? -2.706 13.441 16.259 1 94.67 244 PRO B O 1
ATOM 10562 N N . GLY B 1 245 ? -0.564 14.084 16.075 1 92.71 245 GLY B N 1
ATOM 10563 C CA . GLY B 1 245 ? -0.588 13.925 14.63 1 92.71 245 GLY B CA 1
ATOM 10564 C C . GLY B 1 245 ? -1.097 15.156 13.903 1 92.71 245 GLY B C 1
ATOM 10565 O O . GLY B 1 245 ? -1.231 15.148 12.678 1 92.71 245 GLY B O 1
ATOM 10566 N N . ALA B 1 246 ? -1.378 16.17 14.55 1 93.27 246 ALA B N 1
ATOM 10567 C CA . ALA B 1 246 ? -1.917 17.377 13.929 1 93.27 246 ALA B CA 1
ATOM 10568 C C . ALA B 1 246 ? -0.879 18.041 13.028 1 93.27 246 ALA B C 1
ATOM 10570 O O . ALA B 1 246 ? 0.314 18.038 13.338 1 93.27 246 ALA B O 1
ATOM 10571 N N . ASN B 1 247 ? -1.32 18.575 11.98 1 91.29 247 ASN B N 1
ATOM 10572 C CA . ASN B 1 247 ? -0.547 19.374 11.036 1 91.29 247 ASN B CA 1
ATOM 10573 C C . ASN B 1 247 ? -1.001 20.831 11.032 1 91.29 247 ASN B C 1
ATOM 10575 O O . ASN B 1 247 ? -1.919 21.202 11.765 1 91.29 247 ASN B O 1
ATOM 10579 N N . ALA B 1 248 ? -0.244 21.613 10.252 1 89.4 248 ALA B N 1
ATOM 10580 C CA . ALA B 1 248 ? -0.709 22.986 10.073 1 89.4 248 ALA B CA 1
ATOM 10581 C C . ALA B 1 248 ? -2.107 23.017 9.461 1 89.4 248 ALA B C 1
ATOM 10583 O O . ALA B 1 248 ? -2.442 22.178 8.621 1 89.4 248 ALA B O 1
ATOM 10584 N N . ASP B 1 249 ? -2.793 23.906 9.954 1 86.65 249 ASP B N 1
ATOM 10585 C CA . ASP B 1 249 ? -4.16 24.064 9.465 1 86.65 249 ASP B CA 1
ATOM 10586 C C . ASP B 1 249 ? -4.176 24.677 8.067 1 86.65 249 ASP B C 1
ATOM 10588 O O . ASP B 1 249 ? -4.89 24.2 7.183 1 86.65 249 ASP B O 1
ATOM 10592 N N . LYS B 1 250 ? -3.355 25.776 7.912 1 92.7 250 LYS B N 1
ATOM 10593 C CA . LYS B 1 250 ? -3.273 26.478 6.634 1 92.7 250 LYS B CA 1
ATOM 10594 C C . LYS B 1 250 ? -1.859 26.995 6.38 1 92.7 250 LYS B C 1
ATOM 10596 O O . LYS B 1 250 ? -1.136 27.327 7.322 1 92.7 250 LYS B O 1
ATOM 10601 N N . ILE B 1 251 ? -1.521 27.028 5.174 1 95.43 251 ILE B N 1
ATOM 10602 C CA . ILE B 1 251 ? -0.288 27.647 4.699 1 95.43 251 ILE B CA 1
ATOM 10603 C C . ILE B 1 251 ? -0.598 28.587 3.536 1 95.43 251 ILE B C 1
ATOM 10605 O O . ILE B 1 251 ? -1.195 28.175 2.538 1 95.43 251 ILE B O 1
ATOM 10609 N N . TYR B 1 252 ? -0.198 29.857 3.655 1 96.02 252 TYR B N 1
ATOM 10610 C CA . TYR B 1 252 ? -0.409 30.837 2.595 1 96.02 252 TYR B CA 1
ATOM 10611 C C . TYR B 1 252 ? 0.89 31.557 2.252 1 96.02 252 TYR B C 1
ATOM 10613 O O . TYR B 1 252 ? 1.677 31.889 3.141 1 96.02 252 TYR B O 1
ATOM 10621 N N . VAL B 1 253 ? 1.099 31.679 1.087 1 95.83 253 VAL B N 1
ATOM 10622 C CA . VAL B 1 253 ? 2.237 32.455 0.607 1 95.83 253 VAL B CA 1
ATOM 10623 C C . VAL B 1 253 ? 1.758 33.811 0.094 1 95.83 253 VAL B C 1
ATOM 10625 O O . VAL B 1 253 ? 1.014 33.884 -0.887 1 95.83 253 VAL B O 1
ATOM 10628 N N . ARG B 1 254 ? 2.2 34.878 0.785 1 95.89 254 ARG B N 1
ATOM 10629 C CA . ARG B 1 254 ? 1.907 36.26 0.422 1 95.89 254 ARG B CA 1
ATOM 10630 C C . ARG B 1 254 ? 0.402 36.504 0.369 1 95.89 254 ARG B C 1
ATOM 10632 O O . ARG B 1 254 ? -0.104 37.088 -0.592 1 95.89 254 ARG B O 1
ATOM 10639 N N . GLY B 1 255 ? -0.303 35.93 1.366 1 93.34 255 GLY B N 1
ATOM 10640 C CA . GLY B 1 255 ? -1.699 36.256 1.613 1 93.34 255 GLY B CA 1
ATOM 10641 C C . GLY B 1 255 ? -2.663 35.351 0.868 1 93.34 255 GLY B C 1
ATOM 10642 O O . GLY B 1 255 ? -2.274 34.288 0.381 1 93.34 255 GLY B O 1
ATOM 10643 N N . ILE B 1 256 ? -3.936 35.691 0.888 1 94.68 256 ILE B N 1
ATOM 10644 C CA . ILE B 1 256 ? -5.009 34.98 0.202 1 94.68 256 ILE B CA 1
ATOM 10645 C C . ILE B 1 256 ? -5.185 35.545 -1.205 1 94.68 256 ILE B C 1
ATOM 10647 O O . ILE B 1 256 ? -5.42 36.744 -1.375 1 94.68 256 ILE B O 1
ATOM 10651 N N . THR B 1 257 ? -5.157 34.715 -2.136 1 90.03 257 THR B N 1
ATOM 10652 C CA . THR B 1 257 ? -5.07 35.244 -3.493 1 90.03 257 THR B CA 1
ATOM 10653 C C . THR B 1 257 ? -6.332 34.913 -4.285 1 90.03 257 THR B C 1
ATOM 10655 O O . THR B 1 257 ? -6.509 35.39 -5.408 1 90.03 257 THR B O 1
ATOM 10658 N N . THR B 1 258 ? -7.156 34.065 -3.733 1 89.88 258 THR B N 1
ATOM 10659 C CA . THR B 1 258 ? -8.419 33.739 -4.387 1 89.88 258 THR B CA 1
ATOM 10660 C C . THR B 1 258 ? -9.482 33.371 -3.356 1 89.88 258 THR B C 1
ATOM 10662 O O . THR B 1 258 ? -9.167 33.138 -2.188 1 89.88 258 THR B O 1
ATOM 10665 N N . ILE B 1 259 ? -10.724 33.305 -3.82 1 87.62 259 ILE B N 1
ATOM 10666 C CA . ILE B 1 259 ? -11.824 32.925 -2.94 1 87.62 259 ILE B CA 1
ATOM 10667 C C . ILE B 1 259 ? -11.804 31.415 -2.712 1 87.62 259 ILE B C 1
ATOM 10669 O O . ILE B 1 259 ? -12.224 30.935 -1.657 1 87.62 259 ILE B O 1
ATOM 10673 N N . GLY B 1 260 ? -11.247 30.71 -3.715 1 82.32 260 GLY B N 1
ATOM 10674 C CA . GLY B 1 260 ? -11.158 29.262 -3.613 1 82.32 260 GLY B CA 1
ATOM 10675 C C . GLY B 1 260 ? -9.951 28.792 -2.824 1 82.32 260 GLY B C 1
ATOM 10676 O O . GLY B 1 260 ? -9.684 29.294 -1.73 1 82.32 260 GLY B O 1
ATOM 10677 N N . ASN B 1 261 ? -9.279 27.874 -3.298 1 83.82 261 ASN B N 1
ATOM 10678 C CA . ASN B 1 261 ? -8.14 27.267 -2.618 1 83.82 261 ASN B CA 1
ATOM 10679 C C . ASN B 1 261 ? -6.862 28.073 -2.834 1 83.82 261 ASN B C 1
ATOM 10681 O O . ASN B 1 261 ? -6.364 28.166 -3.958 1 83.82 261 ASN B O 1
ATOM 10685 N N . SER B 1 262 ? -6.28 28.601 -1.78 1 90.05 262 SER B N 1
ATOM 10686 C CA . SER B 1 262 ? -5.059 29.398 -1.834 1 90.05 262 SER B CA 1
ATOM 10687 C C . SER B 1 262 ? -3.875 28.634 -1.251 1 90.05 262 SER B C 1
ATOM 10689 O O . SER B 1 262 ? -2.916 29.24 -0.769 1 90.05 262 SER B O 1
ATOM 10691 N N . ASP B 1 263 ? -3.932 27.29 -1.233 1 91.38 263 ASP B N 1
ATOM 10692 C CA . ASP B 1 263 ? -2.812 26.491 -0.746 1 91.38 263 ASP B CA 1
ATOM 10693 C C . ASP B 1 263 ? -1.662 26.488 -1.751 1 91.38 263 ASP B C 1
ATOM 10695 O O . ASP B 1 263 ? -1.887 26.409 -2.96 1 91.38 263 ASP B O 1
ATOM 10699 N N . PRO B 1 264 ? -0.483 26.592 -1.279 1 94.37 264 PRO B N 1
ATOM 10700 C CA . PRO B 1 264 ? 0.65 26.502 -2.202 1 94.37 264 PRO B CA 1
ATOM 10701 C C . PRO B 1 264 ? 0.883 25.082 -2.714 1 94.37 264 PRO B C 1
ATOM 10703 O O . PRO B 1 264 ? 0.415 24.117 -2.103 1 94.37 264 PRO B O 1
ATOM 10706 N N . LEU B 1 265 ? 1.537 25.017 -3.862 1 94.4 265 LEU B N 1
ATOM 10707 C CA . LEU B 1 265 ? 1.979 23.724 -4.371 1 94.4 265 LEU B CA 1
ATOM 10708 C C . LEU B 1 265 ? 3.221 23.243 -3.627 1 94.4 265 LEU B C 1
ATOM 10710 O O . LEU B 1 265 ? 4.169 24.008 -3.434 1 94.4 265 LEU B O 1
ATOM 10714 N N . VAL B 1 266 ? 3.251 22.076 -3.189 1 95.7 266 VAL B N 1
ATOM 10715 C CA . VAL B 1 266 ? 4.41 21.51 -2.506 1 95.7 266 VAL B CA 1
ATOM 10716 C C . VAL B 1 266 ? 5.15 20.56 -3.445 1 95.7 266 VAL B C 1
ATOM 10718 O O . VAL B 1 266 ? 4.551 19.642 -4.008 1 95.7 266 VAL B O 1
ATOM 10721 N N . ILE B 1 267 ? 6.382 20.853 -3.613 1 95.56 267 ILE B N 1
ATOM 10722 C CA . ILE B 1 267 ? 7.263 20.028 -4.433 1 95.56 267 ILE B CA 1
ATOM 10723 C C . ILE B 1 267 ? 8.336 19.388 -3.555 1 95.56 267 ILE B C 1
ATOM 10725 O O . ILE B 1 267 ? 9.075 20.087 -2.857 1 95.56 267 ILE B O 1
ATOM 10729 N N . VAL B 1 268 ? 8.446 18.133 -3.559 1 94.98 268 VAL B N 1
ATOM 10730 C CA . VAL B 1 268 ? 9.487 17.412 -2.834 1 94.98 268 VAL B CA 1
ATOM 10731 C C . VAL B 1 268 ? 10.465 16.782 -3.824 1 94.98 268 VAL B C 1
ATOM 10733 O O . VAL B 1 268 ? 10.102 15.865 -4.565 1 94.98 268 VAL B O 1
ATOM 10736 N N . ASP B 1 269 ? 11.621 17.266 -3.877 1 92.92 269 ASP B N 1
ATOM 10737 C CA . ASP B 1 269 ? 12.669 16.79 -4.774 1 92.92 269 ASP B CA 1
ATOM 10738 C C . ASP B 1 269 ? 12.218 16.856 -6.231 1 92.92 269 ASP B C 1
ATOM 10740 O O . ASP B 1 269 ? 12.367 15.886 -6.977 1 92.92 269 ASP B O 1
ATOM 10744 N N . GLY B 1 270 ? 11.542 17.883 -6.568 1 90.23 270 GLY B N 1
ATOM 10745 C CA . GLY B 1 270 ? 11.248 18.183 -7.961 1 90.23 270 GLY B CA 1
ATOM 10746 C C . GLY B 1 270 ? 9.897 17.661 -8.412 1 90.23 270 GLY B C 1
ATOM 10747 O O . GLY B 1 270 ? 9.48 17.902 -9.546 1 90.23 270 GLY B O 1
ATOM 10748 N N . VAL B 1 271 ? 9.151 16.968 -7.506 1 92.17 271 VAL B N 1
ATOM 10749 C CA . VAL B 1 271 ? 7.841 16.452 -7.89 1 92.17 271 VAL B CA 1
ATOM 10750 C C . VAL B 1 271 ? 6.802 16.849 -6.844 1 92.17 271 VAL B C 1
ATOM 10752 O O . VAL B 1 271 ? 7.134 17.041 -5.672 1 92.17 271 VAL B O 1
ATOM 10755 N N . PRO B 1 272 ? 5.509 16.931 -7.243 1 91.54 272 PRO B N 1
ATOM 10756 C CA . PRO B 1 272 ? 4.466 17.282 -6.275 1 91.54 272 PRO B CA 1
ATOM 10757 C C . PRO B 1 272 ? 4.356 16.274 -5.134 1 91.54 272 PRO B C 1
ATOM 10759 O O . PRO B 1 272 ? 4.481 15.067 -5.358 1 91.54 272 PRO B O 1
ATOM 10762 N N . GLY B 1 273 ? 4.211 16.818 -3.954 1 90.9 273 GLY B N 1
ATOM 10763 C CA . GLY B 1 273 ? 4.107 15.949 -2.793 1 90.9 273 GLY B CA 1
ATOM 10764 C C . GLY B 1 273 ? 3.451 16.62 -1.601 1 90.9 273 GLY B C 1
ATOM 10765 O O . GLY B 1 273 ? 2.769 17.636 -1.752 1 90.9 273 GLY B O 1
ATOM 10766 N N . ASP B 1 274 ? 3.533 15.93 -0.491 1 91.35 274 ASP B N 1
ATOM 10767 C CA . ASP B 1 274 ? 3.011 16.397 0.79 1 91.35 274 ASP B CA 1
ATOM 10768 C C . ASP B 1 274 ? 4.145 16.79 1.734 1 91.35 274 ASP B C 1
ATOM 10770 O O . ASP B 1 274 ? 5.025 15.979 2.028 1 91.35 274 ASP B O 1
ATOM 10774 N N . ILE B 1 275 ? 4.046 17.958 2.167 1 92.87 275 ILE B N 1
ATOM 10775 C CA . ILE B 1 275 ? 5.12 18.505 2.988 1 92.87 275 ILE B CA 1
ATOM 10776 C C . ILE B 1 275 ? 5.283 17.664 4.252 1 92.87 275 ILE B C 1
ATOM 10778 O O . ILE B 1 275 ? 6.397 17.496 4.754 1 92.87 275 ILE B O 1
ATOM 10782 N N . ASN B 1 276 ? 4.26 17.115 4.778 1 91.96 276 ASN B N 1
ATOM 10783 C CA . ASN B 1 276 ? 4.316 16.399 6.049 1 91.96 276 ASN B CA 1
ATOM 10784 C C . ASN B 1 276 ? 4.719 14.941 5.853 1 91.96 276 ASN B C 1
ATOM 10786 O O . ASN B 1 276 ? 4.742 14.165 6.81 1 91.96 276 ASN B O 1
ATOM 10790 N N . SER B 1 277 ? 5.048 14.598 4.667 1 89.91 277 SER B N 1
ATOM 10791 C CA . SER B 1 277 ? 5.565 13.26 4.399 1 89.91 277 SER B CA 1
ATOM 10792 C C . SER B 1 277 ? 7.077 13.203 4.591 1 89.91 277 SER B C 1
ATOM 10794 O O . SER B 1 277 ? 7.668 12.121 4.584 1 89.91 277 SER B O 1
ATOM 10796 N N . VAL B 1 278 ? 7.654 14.32 4.832 1 92.05 278 VAL B N 1
ATOM 10797 C CA . VAL B 1 278 ? 9.104 14.375 4.988 1 92.05 278 VAL B CA 1
ATOM 10798 C C . VAL B 1 278 ? 9.457 14.634 6.451 1 92.05 278 VAL B C 1
ATOM 10800 O O . VAL B 1 278 ? 8.906 15.542 7.077 1 92.05 278 VAL B O 1
ATOM 10803 N N . ASN B 1 279 ? 10.359 13.861 6.897 1 91.66 279 ASN B N 1
ATOM 10804 C CA . ASN B 1 279 ? 10.895 14.102 8.232 1 91.66 279 ASN B CA 1
ATOM 10805 C C . ASN B 1 279 ? 11.822 15.315 8.253 1 91.66 279 ASN B C 1
ATOM 10807 O O . ASN B 1 279 ? 12.631 15.498 7.342 1 91.66 279 ASN B O 1
ATOM 10811 N N . ALA B 1 280 ? 11.696 16.086 9.241 1 90.4 280 ALA B N 1
ATOM 10812 C CA . ALA B 1 280 ? 12.479 17.314 9.345 1 90.4 280 ALA B CA 1
ATOM 10813 C C . ALA B 1 280 ? 13.975 17.018 9.279 1 90.4 2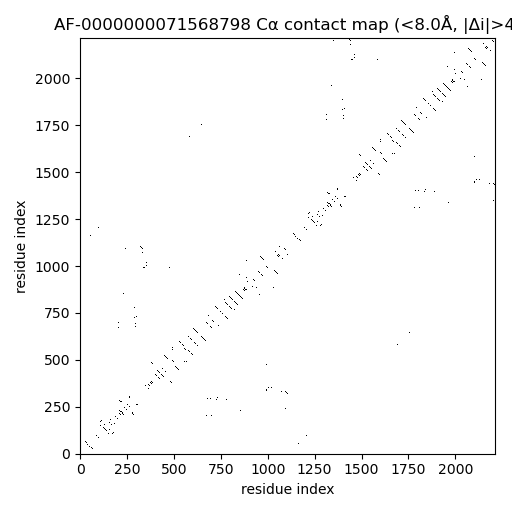80 ALA B C 1
ATOM 10815 O O . ALA B 1 280 ? 14.745 17.801 8.717 1 90.4 280 ALA B O 1
ATOM 10816 N N . ASN B 1 281 ? 14.399 15.923 9.772 1 89.13 281 ASN B N 1
ATOM 10817 C CA . ASN B 1 281 ? 15.815 15.572 9.806 1 89.13 281 ASN B CA 1
ATOM 10818 C C . ASN B 1 281 ? 16.329 15.18 8.424 1 89.13 281 ASN B C 1
ATOM 10820 O O . ASN B 1 281 ? 17.539 15.119 8.201 1 89.13 281 ASN B O 1
ATOM 10824 N N . ASP B 1 282 ? 15.451 14.989 7.535 1 92.89 282 ASP B N 1
ATOM 10825 C CA . ASP B 1 282 ? 15.843 14.587 6.187 1 92.89 282 ASP B CA 1
ATOM 10826 C C . ASP B 1 282 ? 15.874 15.787 5.244 1 92.89 282 ASP B C 1
ATOM 10828 O O . ASP B 1 282 ? 16.266 15.659 4.082 1 92.89 282 ASP B O 1
ATOM 10832 N N . VAL B 1 283 ? 15.526 16.884 5.728 1 94.08 283 VAL B N 1
ATOM 10833 C CA . VAL B 1 283 ? 15.42 18.074 4.89 1 94.08 283 VAL B CA 1
ATOM 10834 C C . VAL B 1 283 ? 16.789 18.737 4.758 1 94.08 283 VAL B C 1
ATOM 10836 O O . VAL B 1 283 ? 17.479 18.956 5.757 1 94.08 283 VAL B O 1
ATOM 10839 N N . GLU B 1 284 ? 17.183 18.959 3.58 1 93.07 284 GLU B N 1
ATOM 10840 C CA . GLU B 1 284 ? 18.37 19.765 3.312 1 93.07 284 GLU B CA 1
ATOM 10841 C C . GLU B 1 284 ? 18.036 21.254 3.301 1 93.07 284 GLU B C 1
ATOM 10843 O O . GLU B 1 284 ? 18.799 22.071 3.821 1 93.07 284 GLU B O 1
ATOM 10848 N N . SER B 1 285 ? 16.959 21.559 2.611 1 92.11 285 SER B N 1
ATOM 10849 C CA . SER B 1 285 ? 16.519 22.949 2.543 1 92.11 285 SER B CA 1
ATOM 10850 C C . SER B 1 285 ? 15.054 23.045 2.131 1 92.11 285 SER B C 1
ATOM 10852 O O . SER B 1 285 ? 14.5 22.101 1.563 1 92.11 285 SER B O 1
ATOM 10854 N N . ILE B 1 286 ? 14.389 24.04 2.477 1 94.39 286 ILE B N 1
ATOM 10855 C CA . ILE B 1 286 ? 13.053 24.413 2.026 1 94.39 286 ILE B CA 1
ATOM 10856 C C . ILE B 1 286 ? 13.097 25.789 1.365 1 94.39 286 ILE B C 1
ATOM 10858 O O . ILE B 1 286 ? 13.63 26.742 1.938 1 94.39 286 ILE B O 1
ATOM 10862 N N . SER B 1 287 ? 12.63 25.864 0.153 1 94.28 287 SER B N 1
ATOM 10863 C CA . SER B 1 287 ? 12.531 27.127 -0.571 1 94.28 287 SER B CA 1
ATOM 10864 C C . SER B 1 287 ? 11.079 27.476 -0.878 1 94.28 287 SER B C 1
ATOM 10866 O O . SER B 1 287 ? 10.298 26.61 -1.28 1 94.28 287 SER B O 1
ATOM 10868 N N . VAL B 1 288 ? 10.738 28.636 -0.629 1 95.04 288 VAL B N 1
ATOM 10869 C CA . VAL B 1 288 ? 9.398 29.119 -0.945 1 95.04 288 VAL B CA 1
ATOM 10870 C C . VAL B 1 288 ? 9.466 30.107 -2.108 1 95.04 288 VAL B C 1
ATOM 10872 O O . VAL B 1 288 ? 10.097 31.161 -1.999 1 95.04 288 VAL B O 1
ATOM 10875 N N . LEU B 1 289 ? 8.937 29.721 -3.191 1 94.71 289 LEU B N 1
ATOM 10876 C CA . LEU B 1 289 ? 8.822 30.596 -4.353 1 94.71 289 LEU B CA 1
ATOM 10877 C C . LEU B 1 289 ? 7.568 31.459 -4.262 1 94.71 289 LEU B C 1
ATOM 10879 O O . LEU B 1 289 ? 6.449 30.944 -4.323 1 94.71 289 LEU B O 1
ATOM 10883 N N . LYS B 1 290 ? 7.733 32.717 -4.262 1 93.4 290 LYS B N 1
ATOM 10884 C CA . LYS B 1 290 ? 6.64 33.584 -3.831 1 93.4 290 LYS B CA 1
ATOM 10885 C C . LYS B 1 290 ? 6.102 34.41 -4.996 1 93.4 290 LYS B C 1
ATOM 10887 O O . LYS B 1 290 ? 4.964 34.883 -4.955 1 93.4 290 LYS B O 1
ATOM 10892 N N . ASP B 1 291 ? 6.916 34.681 -5.972 1 89.93 291 ASP B N 1
ATOM 10893 C CA . ASP B 1 291 ? 6.457 35.498 -7.092 1 89.93 291 ASP B CA 1
ATOM 10894 C C . ASP B 1 291 ? 6.275 34.652 -8.35 1 89.93 291 ASP B C 1
ATOM 10896 O O . ASP B 1 291 ? 6.611 33.466 -8.361 1 89.93 291 ASP B O 1
ATOM 10900 N N . ALA B 1 292 ? 5.739 35.25 -9.362 1 84.92 292 ALA B N 1
ATOM 10901 C CA . ALA B 1 292 ? 5.393 34.526 -10.583 1 84.92 292 ALA B CA 1
ATOM 10902 C C . ALA B 1 292 ? 6.647 34.063 -11.319 1 84.92 292 ALA B C 1
ATOM 10904 O O . ALA B 1 292 ? 6.662 32.982 -11.914 1 84.92 292 ALA B O 1
ATOM 10905 N N . ALA B 1 293 ? 7.628 34.8 -11.295 1 82.05 293 ALA B N 1
ATOM 10906 C CA . ALA B 1 293 ? 8.836 34.452 -12.038 1 82.05 293 ALA B CA 1
ATOM 10907 C C . ALA B 1 293 ? 9.474 33.181 -11.485 1 82.05 293 ALA B C 1
ATOM 10909 O O . ALA B 1 293 ? 10.052 32.391 -12.235 1 82.05 293 ALA B O 1
ATOM 10910 N N . SER B 1 294 ? 9.319 33.029 -10.281 1 82.35 294 SER B N 1
ATOM 10911 C CA . SER B 1 294 ? 9.931 31.863 -9.652 1 82.35 294 SER B CA 1
ATOM 10912 C C . SER B 1 294 ? 8.998 30.658 -9.695 1 82.35 294 SER B C 1
ATOM 10914 O O . SER B 1 294 ? 9.45 29.52 -9.839 1 82.35 294 SER B O 1
ATOM 10916 N N . ALA B 1 295 ? 7.73 30.871 -9.55 1 85.88 295 ALA B N 1
ATOM 10917 C CA . ALA B 1 295 ? 6.776 29.778 -9.377 1 85.88 295 ALA B CA 1
ATOM 10918 C C . ALA B 1 295 ? 6.209 29.327 -10.72 1 85.88 295 ALA B C 1
ATOM 10920 O O . ALA B 1 295 ? 5.726 28.2 -10.85 1 85.88 295 ALA B O 1
ATOM 10921 N N . ALA B 1 296 ? 6.353 30.126 -11.695 1 83.28 296 ALA B N 1
ATOM 10922 C CA . ALA B 1 296 ? 5.636 29.908 -12.949 1 83.28 296 ALA B CA 1
ATOM 10923 C C . ALA B 1 296 ? 6.103 28.627 -13.634 1 83.28 296 ALA B C 1
ATOM 10925 O O . ALA B 1 296 ? 5.353 28.014 -14.397 1 83.28 296 ALA B O 1
ATOM 10926 N N . ILE B 1 297 ? 7.226 28.27 -13.313 1 84.7 297 ILE B N 1
ATOM 10927 C CA . ILE B 1 297 ? 7.779 27.096 -13.98 1 84.7 297 ILE B CA 1
ATOM 10928 C C . ILE B 1 297 ? 7.022 25.847 -13.537 1 84.7 297 ILE B C 1
ATOM 10930 O O . ILE B 1 297 ? 7.059 24.817 -14.215 1 84.7 297 ILE B O 1
ATOM 10934 N N . TYR B 1 298 ? 6.302 25.989 -12.464 1 87.45 298 TYR B N 1
ATOM 10935 C CA . TYR B 1 298 ? 5.563 24.837 -11.959 1 87.45 298 TYR B CA 1
ATOM 10936 C C . TYR B 1 298 ? 4.11 24.879 -12.417 1 87.45 298 TYR B C 1
ATOM 10938 O O . TYR B 1 298 ? 3.354 23.931 -12.191 1 87.45 298 TYR B O 1
ATOM 10946 N N . GLY B 1 299 ? 3.756 25.982 -12.951 1 84.77 299 GLY B N 1
ATOM 10947 C CA . GLY B 1 299 ? 2.503 26 -13.689 1 84.77 299 GLY B CA 1
ATOM 10948 C C . GLY B 1 299 ? 1.324 26.459 -12.852 1 84.77 299 GLY B C 1
ATOM 10949 O O . GLY B 1 299 ? 1.494 27.219 -11.896 1 84.77 299 GLY B O 1
ATOM 10950 N N . SER B 1 300 ? 0.112 25.978 -13.279 1 82.98 300 SER B N 1
ATOM 10951 C CA . SER B 1 300 ? -1.176 26.488 -12.819 1 82.98 300 SER B CA 1
ATOM 10952 C C . SER B 1 300 ? -1.431 26.114 -11.363 1 82.98 300 SER B C 1
ATOM 10954 O O . SER B 1 300 ? -2.244 26.747 -10.687 1 82.98 300 SER B O 1
ATOM 10956 N N . ARG B 1 301 ? -0.819 25.199 -10.804 1 83.86 301 ARG B N 1
ATOM 10957 C CA . ARG B 1 301 ? -1.015 24.807 -9.412 1 83.86 301 ARG B CA 1
ATOM 10958 C C . ARG B 1 301 ? -0.206 25.696 -8.474 1 83.86 301 ARG B C 1
ATOM 10960 O O . ARG B 1 301 ? -0.363 25.625 -7.253 1 83.86 301 ARG B O 1
ATOM 10967 N N . ALA B 1 302 ? 0.573 26.571 -9.058 1 87.53 302 ALA B N 1
ATOM 10968 C CA . ALA B 1 302 ? 1.523 27.363 -8.282 1 87.53 302 ALA B CA 1
ATOM 10969 C C . ALA B 1 302 ? 1.028 28.796 -8.108 1 87.53 302 ALA B C 1
ATOM 10971 O O . ALA B 1 302 ? 1.773 29.666 -7.651 1 87.53 302 ALA B O 1
ATOM 10972 N N . ALA B 1 303 ? -0.125 29.038 -8.444 1 85.26 303 ALA B N 1
ATOM 10973 C CA . ALA B 1 303 ? -0.637 30.405 -8.402 1 85.26 303 ALA B CA 1
ATOM 10974 C C . ALA B 1 303 ? -0.545 30.982 -6.992 1 85.26 303 ALA B C 1
ATOM 10976 O O . ALA B 1 303 ? -0.325 32.183 -6.819 1 85.26 303 ALA B O 1
ATOM 10977 N N . ALA B 1 304 ? -0.639 30.138 -6.047 1 88.72 304 ALA B N 1
ATOM 10978 C CA . ALA B 1 304 ? -0.6 30.579 -4.655 1 88.72 304 ALA B CA 1
ATOM 10979 C C . ALA B 1 304 ? 0.815 30.487 -4.09 1 88.72 304 ALA B C 1
ATOM 10981 O O . ALA B 1 304 ? 1.033 30.739 -2.902 1 88.72 304 ALA B O 1
ATOM 10982 N N . GLY B 1 305 ? 1.768 30.121 -4.876 1 92.05 305 GLY B N 1
ATOM 10983 C CA . GLY B 1 305 ? 3.139 29.936 -4.428 1 92.05 305 GLY B CA 1
ATOM 10984 C C . GLY B 1 305 ? 3.57 28.481 -4.411 1 92.05 305 GLY B C 1
ATOM 10985 O O . GLY B 1 305 ? 2.743 27.582 -4.574 1 92.05 305 GLY B O 1
ATOM 10986 N N . VAL B 1 306 ? 4.879 28.297 -4.29 1 94.89 306 VAL B N 1
ATOM 10987 C CA . VAL B 1 306 ? 5.413 26.939 -4.291 1 94.89 306 VAL B CA 1
ATOM 10988 C C . VAL B 1 306 ? 6.352 26.752 -3.102 1 94.89 306 VAL B C 1
ATOM 10990 O O . VAL B 1 306 ? 7.132 27.648 -2.771 1 94.89 306 VAL B O 1
ATOM 10993 N N . ILE B 1 307 ? 6.243 25.642 -2.424 1 96.09 307 ILE B N 1
ATOM 10994 C CA . ILE B 1 307 ? 7.2 25.222 -1.407 1 96.09 307 ILE B CA 1
ATOM 10995 C C . ILE B 1 307 ? 8.015 24.038 -1.922 1 96.09 307 ILE B C 1
ATOM 10997 O O . ILE B 1 307 ? 7.463 22.97 -2.198 1 96.09 307 ILE B O 1
ATOM 11001 N N . LEU B 1 308 ? 9.279 24.277 -2.039 1 95.8 308 LEU B N 1
ATOM 11002 C CA . LEU B 1 308 ? 10.19 23.228 -2.484 1 95.8 308 LEU B CA 1
ATOM 11003 C C . LEU B 1 308 ? 10.907 22.592 -1.297 1 95.8 308 LEU B C 1
ATOM 11005 O O . LEU B 1 308 ? 11.587 23.283 -0.535 1 95.8 308 LEU B O 1
ATOM 11009 N N . VAL B 1 309 ? 10.791 21.386 -1.176 1 95.64 309 VAL B N 1
ATOM 11010 C CA . VAL B 1 309 ? 11.517 20.635 -0.157 1 95.64 309 VAL B CA 1
ATOM 11011 C C . VAL B 1 309 ? 12.6 19.783 -0.815 1 95.64 309 VAL B C 1
ATOM 11013 O O . VAL B 1 309 ? 12.309 18.97 -1.696 1 95.64 309 VAL B O 1
ATOM 11016 N N . THR B 1 310 ? 13.758 20.075 -0.443 1 94.46 310 THR B N 1
ATOM 11017 C CA . THR B 1 310 ? 14.886 19.27 -0.9 1 94.46 310 THR B CA 1
ATOM 11018 C C . THR B 1 310 ? 15.382 18.352 0.214 1 94.46 310 THR B C 1
ATOM 11020 O O . THR B 1 310 ? 15.668 18.81 1.322 1 94.46 310 THR B O 1
ATOM 11023 N N . THR B 1 311 ? 15.55 17.144 -0.022 1 94.92 311 THR B N 1
ATOM 11024 C CA . THR B 1 311 ? 15.978 16.201 1.005 1 94.92 311 THR B CA 1
ATOM 11025 C C . THR B 1 311 ? 17.479 15.94 0.908 1 94.92 311 THR B C 1
ATOM 11027 O O . THR B 1 311 ? 18.088 16.169 -0.139 1 94.92 311 THR B O 1
ATOM 11030 N N . LYS B 1 312 ? 18.045 15.539 1.949 1 93.62 312 LYS B N 1
ATOM 11031 C CA . LYS B 1 312 ? 19.481 15.301 2.055 1 93.62 312 LYS B CA 1
ATOM 11032 C C . LYS B 1 312 ? 19.912 14.134 1.171 1 93.62 312 LYS B C 1
ATOM 11034 O O . LYS B 1 312 ? 19.181 13.151 1.033 1 93.62 312 LYS B O 1
ATOM 11039 N N . ARG B 1 313 ? 21.096 14.339 0.626 1 92.9 313 ARG B N 1
ATOM 11040 C CA . ARG B 1 313 ? 21.751 13.296 -0.158 1 92.9 313 ARG B CA 1
ATOM 11041 C C . ARG B 1 313 ? 23.185 13.078 0.311 1 92.9 313 ARG B C 1
ATOM 11043 O O . ARG B 1 313 ? 23.784 13.962 0.927 1 92.9 313 ARG B O 1
ATOM 11050 N N . ALA B 1 314 ? 23.746 11.939 -0.002 1 90.99 314 ALA B N 1
ATOM 11051 C CA . ALA B 1 314 ? 25.107 11.627 0.426 1 90.99 314 ALA B CA 1
ATOM 11052 C C . ALA B 1 314 ? 26.135 12.296 -0.482 1 90.99 314 ALA B C 1
ATOM 11054 O O . ALA B 1 314 ? 25.882 12.498 -1.672 1 90.99 314 ALA B O 1
ATOM 11055 N N . SER B 1 315 ? 27.225 12.558 0.11 1 84.96 315 SER B N 1
ATOM 11056 C CA . SER B 1 315 ? 28.356 13.067 -0.66 1 84.96 315 SER B CA 1
ATOM 11057 C C . SER B 1 315 ? 29.338 11.952 -1.002 1 84.96 315 SER B C 1
ATOM 11059 O O . SER B 1 315 ? 29.224 10.837 -0.488 1 84.96 315 SER B O 1
ATOM 11061 N N . ASP B 1 316 ? 30.249 12.037 -1.951 1 79.93 316 ASP B N 1
ATOM 11062 C CA . ASP B 1 316 ? 31.165 11.027 -2.471 1 79.93 316 ASP B CA 1
ATOM 11063 C C . ASP B 1 316 ? 31.947 10.362 -1.341 1 79.93 316 ASP B C 1
ATOM 11065 O O . ASP B 1 316 ? 32.199 9.155 -1.379 1 79.93 316 ASP B O 1
ATOM 11069 N N . LYS B 1 317 ? 32.347 11.031 -0.264 1 74.31 317 LYS B N 1
ATOM 11070 C CA . LYS B 1 317 ? 33.18 10.416 0.766 1 74.31 317 LYS B CA 1
ATOM 11071 C C . LYS B 1 317 ? 32.46 10.388 2.111 1 74.31 317 LYS B C 1
ATOM 11073 O O . LYS B 1 317 ? 33.096 10.26 3.159 1 74.31 317 LYS B O 1
ATOM 11078 N N . GLU B 1 318 ? 31.274 10.283 1.959 1 79.84 318 GLU B N 1
ATOM 11079 C CA . GLU B 1 318 ? 30.513 10.328 3.204 1 79.84 318 GLU B CA 1
ATOM 11080 C C . GLU B 1 318 ? 30.248 8.925 3.741 1 79.84 318 GLU B C 1
ATOM 11082 O O . GLU B 1 318 ? 29.978 8.001 2.97 1 79.84 318 GLU B O 1
ATOM 11087 N N . LEU B 1 319 ? 30.55 8.686 4.983 1 82.43 319 LEU B N 1
ATOM 11088 C CA . LEU B 1 319 ? 30.139 7.498 5.723 1 82.43 319 LEU B CA 1
ATOM 11089 C C . LEU B 1 319 ? 29.71 7.862 7.14 1 82.43 319 LEU B C 1
ATOM 11091 O O . LEU B 1 319 ? 30.53 8.303 7.948 1 82.43 319 LEU B O 1
ATOM 11095 N N . SER B 1 320 ? 28.464 7.71 7.388 1 84.5 320 SER B N 1
ATOM 11096 C CA . SER B 1 320 ? 28.014 8.1 8.72 1 84.5 320 SER B CA 1
ATOM 11097 C C . SER B 1 320 ? 26.749 7.348 9.119 1 84.5 320 SER B C 1
ATOM 11099 O O . SER B 1 320 ? 25.933 6.997 8.264 1 84.5 320 SER B O 1
ATOM 11101 N N . LEU B 1 321 ? 26.65 6.926 10.327 1 89.39 321 LEU B N 1
ATOM 11102 C CA . LEU B 1 321 ? 25.457 6.426 11.001 1 89.39 321 LEU B CA 1
ATOM 11103 C C . LEU B 1 321 ? 25.083 7.32 12.179 1 89.39 321 LEU B C 1
ATOM 11105 O O . LEU B 1 321 ? 25.869 7.483 13.115 1 89.39 321 LEU B O 1
ATOM 11109 N N . THR B 1 322 ? 23.956 7.861 12.111 1 91.89 322 THR B N 1
ATOM 11110 C CA . THR B 1 322 ? 23.521 8.776 13.161 1 91.89 322 THR B CA 1
ATOM 11111 C C . THR B 1 322 ? 22.236 8.278 13.815 1 91.89 322 THR B C 1
ATOM 11113 O O . THR B 1 322 ? 21.306 7.853 13.126 1 91.89 322 THR B O 1
ATOM 11116 N N . TYR B 1 323 ? 22.251 8.242 15.06 1 92.45 323 TYR B N 1
ATOM 11117 C CA . TYR B 1 323 ? 21.045 7.958 15.828 1 92.45 323 TYR B CA 1
ATOM 11118 C C . TYR B 1 323 ? 20.578 9.194 16.588 1 92.45 323 TYR B C 1
ATOM 11120 O O . TYR B 1 323 ? 21.369 9.84 17.28 1 92.45 323 TYR B O 1
ATOM 11128 N N . ASN B 1 324 ? 19.322 9.484 16.46 1 94.49 324 ASN B N 1
ATOM 11129 C CA . ASN B 1 324 ? 18.678 10.537 17.237 1 94.49 324 ASN B CA 1
ATOM 11130 C C . ASN B 1 324 ? 17.53 9.989 18.08 1 94.49 324 ASN B C 1
ATOM 11132 O O . ASN B 1 324 ? 16.618 9.349 17.554 1 94.49 324 ASN B O 1
ATOM 11136 N N . GLY B 1 325 ? 17.578 10.132 19.338 1 95.69 325 GLY B N 1
ATOM 11137 C CA . GLY B 1 325 ? 16.52 9.755 20.261 1 95.69 325 GLY B CA 1
ATOM 11138 C C . GLY B 1 325 ? 15.994 10.923 21.074 1 95.69 325 GLY B C 1
ATOM 11139 O O . GLY B 1 325 ? 16.773 11.719 21.603 1 95.69 325 GLY B O 1
ATOM 11140 N N . GLU B 1 326 ? 14.716 11.049 21.063 1 96.45 326 GLU B N 1
ATOM 11141 C CA . GLU B 1 326 ? 14.079 12.113 21.832 1 96.45 326 GLU B CA 1
ATOM 11142 C C . GLU B 1 326 ? 12.939 11.569 22.688 1 96.45 326 GLU B C 1
ATOM 11144 O O . GLU B 1 326 ? 12.202 10.679 22.257 1 96.45 326 GLU B O 1
ATOM 11149 N N . PHE B 1 327 ? 12.844 12.001 23.889 1 97.2 327 PHE B N 1
ATOM 11150 C CA . PHE B 1 327 ? 11.756 11.712 24.816 1 97.2 327 PHE B CA 1
ATOM 11151 C C . PHE B 1 327 ? 11.265 12.987 25.49 1 97.2 327 PHE B C 1
ATOM 11153 O O . PHE B 1 327 ? 12.065 13.854 25.847 1 97.2 327 PHE B O 1
ATOM 11160 N N . GLY B 1 328 ? 9.908 13.098 25.57 1 96.73 328 GLY B N 1
ATOM 11161 C CA . GLY B 1 328 ? 9.432 14.329 26.181 1 96.73 328 GLY B CA 1
ATOM 11162 C C . GLY B 1 328 ? 7.982 14.256 26.619 1 96.73 328 GLY B C 1
ATOM 11163 O O . GLY B 1 328 ? 7.406 13.169 26.699 1 96.73 328 GLY B O 1
ATOM 11164 N N . TRP B 1 329 ? 7.475 15.439 27.008 1 97.08 329 TRP B N 1
ATOM 11165 C CA . TRP B 1 329 ? 6.126 15.593 27.54 1 97.08 329 TRP B CA 1
ATOM 11166 C C . TRP B 1 329 ? 5.398 16.745 26.856 1 97.08 329 TRP B C 1
ATOM 11168 O O . TRP B 1 329 ? 6.01 17.763 26.522 1 97.08 329 TRP B O 1
ATOM 11178 N N . GLU B 1 330 ? 4.083 16.553 26.699 1 96.6 330 GLU B N 1
ATOM 11179 C CA . GLU B 1 330 ? 3.169 17.587 26.222 1 96.6 330 GLU B CA 1
ATOM 11180 C C . GLU B 1 330 ? 2.286 18.107 27.352 1 96.6 330 GLU B C 1
ATOM 11182 O O . GLU B 1 330 ? 1.547 17.34 27.973 1 96.6 330 GLU B O 1
ATOM 11187 N N . ILE B 1 331 ? 2.384 19.424 27.683 1 96.85 331 ILE B N 1
ATOM 11188 C CA . ILE B 1 331 ? 1.651 20.06 28.773 1 96.85 331 ILE B CA 1
ATOM 11189 C C . ILE B 1 331 ? 0.758 21.167 28.217 1 96.85 331 ILE B C 1
ATOM 11191 O O . ILE B 1 331 ? 1.225 22.041 27.483 1 96.85 331 ILE B O 1
ATOM 11195 N N . PRO B 1 332 ? -0.572 21.138 28.415 1 95.3 332 PRO B N 1
ATOM 11196 C CA . PRO B 1 332 ? -1.43 22.196 27.877 1 95.3 332 PRO B CA 1
ATOM 11197 C C . PRO B 1 332 ? -0.963 23.594 28.276 1 95.3 332 PRO B C 1
ATOM 11199 O O . PRO B 1 332 ? -0.563 23.812 29.422 1 95.3 332 PRO B O 1
ATOM 11202 N N . THR B 1 333 ? -1.033 24.548 27.404 1 94.89 333 THR B N 1
ATOM 11203 C CA . THR B 1 333 ? -0.572 25.908 27.661 1 94.89 333 THR B CA 1
ATOM 11204 C C . THR B 1 333 ? -1.634 26.705 28.414 1 94.89 333 THR B C 1
ATOM 11206 O O . THR B 1 333 ? -1.308 27.628 29.164 1 94.89 333 THR B O 1
ATOM 11209 N N . ALA B 1 334 ? -2.881 26.398 28.094 1 92.93 334 ALA B N 1
ATOM 11210 C CA . ALA B 1 334 ? -3.994 27.151 28.667 1 92.93 334 ALA B CA 1
ATOM 11211 C C . ALA B 1 334 ? -5.242 26.281 28.784 1 92.93 334 ALA B C 1
ATOM 11213 O O . ALA B 1 334 ? -5.498 25.432 27.927 1 92.93 334 ALA B O 1
ATOM 11214 N N . GLU B 1 335 ? -5.978 26.519 29.866 1 90.96 335 GLU B N 1
ATOM 11215 C CA . GLU B 1 335 ? -7.273 25.89 30.11 1 90.96 335 GLU B CA 1
ATOM 11216 C C . GLU B 1 335 ? -8.276 26.893 30.672 1 90.96 335 GLU B C 1
ATOM 11218 O O . GLU B 1 335 ? -8.037 27.497 31.72 1 90.96 335 GLU B O 1
ATOM 11223 N N . PRO B 1 336 ? -9.343 27.019 29.974 1 92.72 336 PRO B N 1
ATOM 11224 C CA . PRO B 1 336 ? -10.329 27.983 30.469 1 92.72 336 PRO B CA 1
ATOM 11225 C C . PRO B 1 336 ? -10.901 27.595 31.831 1 92.72 336 PRO B C 1
ATOM 11227 O O . PRO B 1 336 ? -11.006 26.406 32.144 1 92.72 336 PRO B O 1
ATOM 11230 N N . GLU B 1 337 ? -11.252 28.614 32.607 1 92.61 337 GLU B N 1
ATOM 11231 C CA . GLU B 1 337 ? -11.82 28.391 33.933 1 92.61 337 GLU B CA 1
ATOM 11232 C C . GLU B 1 337 ? -13.314 28.699 33.952 1 92.61 337 GLU B C 1
ATOM 11234 O O . GLU B 1 337 ? -13.79 29.538 33.184 1 92.61 337 GLU B O 1
ATOM 11239 N N . VAL B 1 338 ? -14.029 28.045 34.808 1 95.53 338 VAL B N 1
ATOM 11240 C CA . VAL B 1 338 ? -15.455 28.267 35.024 1 95.53 338 VAL B CA 1
ATOM 11241 C C . VAL B 1 338 ? -15.717 28.551 36.501 1 95.53 338 VAL B C 1
ATOM 11243 O O . VAL B 1 338 ? -14.835 28.36 37.342 1 95.53 338 VAL B O 1
ATOM 11246 N N . VAL B 1 339 ? -16.891 29.046 36.789 1 96.36 339 VAL B N 1
ATOM 11247 C CA . VAL B 1 339 ? -17.213 29.412 38.165 1 96.36 339 VAL B CA 1
ATOM 11248 C C . VAL B 1 339 ? -17.429 28.151 38.998 1 96.36 339 VAL B C 1
ATOM 11250 O O . VAL B 1 339 ? -17.685 27.075 38.453 1 96.36 339 VAL B O 1
ATOM 11253 N N . GLY B 1 340 ? -17.221 28.224 40.285 1 94.8 340 GLY B N 1
ATOM 11254 C CA . GLY B 1 340 ? -17.475 27.115 41.19 1 94.8 340 GLY B CA 1
ATOM 11255 C C . GLY B 1 340 ? -18.951 26.804 41.354 1 94.8 340 GLY B C 1
ATOM 11256 O O . GLY B 1 340 ? -19.804 27.539 40.852 1 94.8 340 GLY B O 1
ATOM 11257 N N . VAL B 1 341 ? -19.342 25.852 42.104 1 96.71 341 VAL B N 1
ATOM 11258 C CA . VAL B 1 341 ? -20.687 25.298 42.22 1 96.71 341 VAL B CA 1
ATOM 11259 C C . VAL B 1 341 ? -21.628 26.344 42.813 1 96.71 341 VAL B C 1
ATOM 11261 O O . VAL B 1 341 ? -22.717 26.58 42.284 1 96.71 341 VAL B O 1
ATOM 11264 N N . GLN B 1 342 ? -21.245 26.983 43.871 1 96.28 342 GLN B N 1
ATOM 11265 C CA . GLN B 1 342 ? -22.118 27.955 44.522 1 96.28 342 GLN B CA 1
ATOM 11266 C C . GLN B 1 342 ? -22.413 29.134 43.599 1 96.28 342 GLN B C 1
ATOM 11268 O O . GLN B 1 342 ? -23.565 29.555 43.471 1 96.28 342 GLN B O 1
ATOM 11273 N N . ARG B 1 343 ? -21.36 29.61 43.04 1 96.4 343 ARG B N 1
ATOM 11274 C CA . ARG B 1 343 ? -21.537 30.743 42.138 1 96.4 343 ARG B CA 1
ATOM 11275 C C . ARG B 1 343 ? -22.383 30.355 40.931 1 96.4 343 ARG B C 1
ATOM 11277 O O . ARG B 1 343 ? -23.15 31.171 40.416 1 96.4 343 ARG B O 1
ATOM 11284 N N . PHE B 1 344 ? -22.203 29.113 40.524 1 97.31 344 PHE B N 1
ATOM 11285 C CA . PHE B 1 344 ? -23.044 28.626 39.437 1 97.31 344 PHE B CA 1
ATOM 11286 C C . PHE B 1 344 ? -24.519 28.717 39.811 1 97.31 344 PHE B C 1
ATOM 11288 O O . PHE B 1 344 ? -25.337 29.195 39.023 1 97.31 344 PHE B O 1
ATOM 11295 N N . LEU B 1 345 ? -24.917 28.292 40.974 1 98.13 345 LEU B N 1
ATOM 11296 C CA . LEU B 1 345 ? -26.304 28.286 41.427 1 98.13 345 LEU B CA 1
ATOM 11297 C C . LEU B 1 345 ? -26.837 29.709 41.562 1 98.13 345 LEU B C 1
ATOM 11299 O O . LEU B 1 345 ? -27.972 29.99 41.17 1 98.13 345 LEU B O 1
ATOM 11303 N N . GLU B 1 346 ? -26.006 30.584 42.074 1 97.51 346 GLU B N 1
ATOM 11304 C CA . GLU B 1 346 ? -26.392 31.983 42.227 1 97.51 346 GLU B CA 1
ATOM 11305 C C . GLU B 1 346 ? -26.65 32.637 40.873 1 97.51 346 GLU B C 1
ATOM 11307 O O . GLU B 1 346 ? -27.668 33.305 40.684 1 97.51 346 GLU B O 1
ATOM 11312 N N . MET B 1 347 ? -25.716 32.37 39.974 1 97.95 347 MET B N 1
ATOM 11313 C CA . MET B 1 347 ? -25.798 33.019 38.669 1 97.95 347 MET B CA 1
ATOM 11314 C C . MET B 1 347 ? -26.935 32.432 37.839 1 97.95 347 MET B C 1
ATOM 11316 O O . MET B 1 347 ? -27.575 33.143 37.064 1 97.95 347 MET B O 1
ATOM 11320 N N . ALA B 1 348 ? -27.197 31.134 37.998 1 97.93 348 ALA B N 1
ATOM 11321 C CA . ALA B 1 348 ? -28.334 30.516 37.32 1 97.93 348 ALA B CA 1
ATOM 11322 C C . ALA B 1 348 ? -29.651 31.126 37.793 1 97.93 348 ALA B C 1
ATOM 11324 O O . ALA B 1 348 ? -30.544 31.394 36.984 1 97.93 348 ALA B O 1
ATOM 11325 N N . ASN B 1 349 ? -29.782 31.305 39.105 1 97.91 349 ASN B N 1
ATOM 11326 C CA . ASN B 1 349 ? -30.965 31.954 39.661 1 97.91 349 ASN B CA 1
ATOM 11327 C C . ASN B 1 349 ? -31.093 33.395 39.175 1 97.91 349 ASN B C 1
ATOM 11329 O O . ASN B 1 349 ? -32.194 33.857 38.871 1 97.91 349 ASN B O 1
ATOM 11333 N N . GLU B 1 350 ? -29.96 34.071 39.172 1 97.64 350 GLU B N 1
ATOM 11334 C CA . GLU B 1 350 ? -29.993 35.449 38.693 1 97.64 350 GLU B CA 1
ATOM 11335 C C . GLU B 1 350 ? -30.462 35.519 37.242 1 97.64 350 GLU B C 1
ATOM 11337 O O . GLU B 1 350 ? -31.255 36.392 36.882 1 97.64 350 GLU B O 1
ATOM 11342 N N . LEU B 1 351 ? -29.893 34.619 36.403 1 97.83 351 LEU B N 1
ATOM 11343 C CA . LEU B 1 351 ? -30.292 34.578 35.001 1 97.83 351 LEU B CA 1
ATOM 11344 C C . LEU B 1 351 ? -31.795 34.355 34.869 1 97.83 351 LEU B C 1
ATOM 11346 O O . LEU B 1 351 ? -32.467 35.056 34.11 1 97.83 351 LEU B O 1
ATOM 11350 N N . ARG B 1 352 ? -32.374 33.419 35.664 1 97.11 352 ARG B N 1
ATOM 11351 C CA . ARG B 1 352 ? -33.806 33.146 35.623 1 97.11 352 ARG B CA 1
ATOM 11352 C C . ARG B 1 352 ? -34.608 34.348 36.11 1 97.11 352 ARG B C 1
ATOM 11354 O O . ARG B 1 352 ? -35.677 34.647 35.573 1 97.11 352 ARG B O 1
ATOM 11361 N N . TYR B 1 353 ? -34.067 34.983 37.105 1 96.6 353 TYR B N 1
ATOM 11362 C CA . TYR B 1 353 ? -34.738 36.158 37.651 1 96.6 353 TYR B CA 1
ATOM 11363 C C . TYR B 1 353 ? -34.765 37.292 36.633 1 96.6 353 TYR B C 1
ATOM 11365 O O . TYR B 1 353 ? -35.786 37.966 36.473 1 96.6 353 TYR B O 1
ATOM 11373 N N . THR B 1 354 ? -33.603 37.504 35.977 1 96.05 354 THR B N 1
ATOM 11374 C CA . THR B 1 354 ? -33.524 38.569 34.983 1 96.05 354 THR B CA 1
ATOM 11375 C C . THR B 1 354 ? -34.458 38.283 33.81 1 96.05 354 THR B C 1
ATOM 11377 O O . THR B 1 354 ? -35.021 39.207 33.218 1 96.05 354 THR B O 1
ATOM 11380 N N . ASP B 1 355 ? -34.629 37.047 33.472 1 95.28 355 ASP B N 1
ATOM 11381 C CA . ASP B 1 355 ? -35.497 36.657 32.365 1 95.28 355 ASP B CA 1
ATOM 11382 C C . ASP B 1 355 ? -36.965 36.689 32.781 1 95.28 355 ASP B C 1
ATOM 11384 O O . ASP B 1 355 ? -37.846 36.931 31.953 1 95.28 355 ASP B O 1
ATOM 11388 N N . ASN B 1 356 ? -37.189 36.391 34.084 1 94.99 356 ASN B N 1
ATOM 11389 C CA . ASN B 1 356 ? -38.538 36.353 34.638 1 94.99 356 ASN B CA 1
ATOM 11390 C C . ASN B 1 356 ? -38.564 36.838 36.084 1 94.99 356 ASN B C 1
ATOM 11392 O O . ASN B 1 356 ? -38.679 36.034 37.011 1 94.99 356 ASN B O 1
ATOM 11396 N N . PRO B 1 357 ? -38.616 38.088 36.285 1 92.65 357 PRO B N 1
ATOM 11397 C CA . PRO B 1 357 ? -38.567 38.639 37.641 1 92.65 357 PRO B CA 1
ATOM 11398 C C . PRO B 1 357 ? -39.735 38.176 38.509 1 92.65 357 PRO B C 1
ATOM 11400 O O . PRO B 1 357 ? -39.596 38.062 39.729 1 92.65 357 PRO B O 1
ATOM 11403 N N . ASP B 1 358 ? -40.899 37.887 37.957 1 93.89 358 ASP B N 1
ATOM 11404 C CA . ASP B 1 358 ? -42.101 37.51 38.695 1 93.89 358 ASP B CA 1
ATOM 11405 C C . ASP B 1 358 ? -41.937 36.139 39.349 1 93.89 358 ASP B C 1
ATOM 11407 O O . ASP B 1 358 ? -42.656 35.805 40.292 1 93.89 358 ASP B O 1
ATOM 11411 N N . GLY B 1 359 ? -40.975 35.376 38.853 1 94.52 359 GLY B N 1
ATOM 11412 C CA . GLY B 1 359 ? -40.757 34.045 39.397 1 94.52 359 GLY B CA 1
ATOM 11413 C C . GLY B 1 359 ? -39.941 34.05 40.676 1 94.52 359 GLY B C 1
ATOM 11414 O O . GLY B 1 359 ? -39.767 33.008 41.312 1 94.52 359 GLY B O 1
ATOM 11415 N N . GLY B 1 360 ? -39.397 35.161 41.061 1 93.71 360 GLY B N 1
ATOM 11416 C CA . GLY B 1 360 ? -38.647 35.275 42.302 1 93.71 360 GLY B CA 1
ATOM 11417 C C . GLY B 1 360 ? -37.162 35.021 42.126 1 93.71 360 GLY B C 1
ATOM 11418 O O . GLY B 1 360 ? -36.713 34.659 41.036 1 93.71 360 GLY B O 1
ATOM 11419 N N . LYS B 1 361 ? -36.396 35.12 43.209 1 94.78 361 LYS B N 1
ATOM 11420 C CA . LYS B 1 361 ? -34.936 35.077 43.192 1 94.78 361 LYS B CA 1
ATOM 11421 C C . LYS B 1 361 ? -34.429 33.638 43.169 1 94.78 361 LYS B C 1
ATOM 11423 O O . LYS B 1 361 ? -33.302 33.379 42.741 1 94.78 361 LYS B O 1
ATOM 11428 N N . TYR B 1 362 ? -35.207 32.677 43.594 1 96.37 362 TYR B N 1
ATOM 11429 C CA . TYR B 1 362 ? -34.795 31.282 43.705 1 96.37 362 TYR B CA 1
ATOM 11430 C C . TYR B 1 362 ? -35.673 30.384 42.842 1 96.37 362 TYR B C 1
ATOM 11432 O O . TYR B 1 362 ? -36.264 29.422 43.339 1 96.37 362 TYR B O 1
ATOM 11440 N N . GLN B 1 363 ? -35.617 30.685 41.505 1 94 363 GLN B N 1
ATOM 11441 C CA . GLN B 1 363 ? -36.486 29.998 40.555 1 94 363 GLN B CA 1
ATOM 11442 C C . GLN B 1 363 ? -35.847 28.704 40.061 1 94 363 GLN B C 1
ATOM 11444 O O . GLN B 1 363 ? -36.541 27.71 39.834 1 94 363 GLN B O 1
ATOM 11449 N N . ALA B 1 364 ? -34.561 28.708 39.898 1 95.47 364 ALA B N 1
ATOM 11450 C CA . ALA B 1 364 ? -33.87 27.541 39.357 1 95.47 364 ALA B CA 1
ATOM 11451 C C . ALA B 1 364 ? -33.449 26.586 40.471 1 95.47 364 ALA B C 1
ATOM 11453 O O . ALA B 1 364 ? -33.602 25.369 40.345 1 95.47 364 ALA B O 1
ATOM 11454 N N . TYR B 1 365 ? -32.905 27.206 41.558 1 97.33 365 TYR B N 1
ATOM 11455 C CA . TYR B 1 365 ? -32.43 26.452 42.713 1 97.33 365 TYR B CA 1
ATOM 11456 C C . TYR B 1 365 ? -32.885 27.105 44.014 1 97.33 365 TYR B C 1
ATOM 11458 O O . TYR B 1 365 ? -32.894 28.332 44.129 1 97.33 365 TYR B O 1
ATOM 11466 N N . SER B 1 366 ? -33.205 26.306 44.992 1 97.22 366 SER B N 1
ATOM 11467 C CA . SER B 1 366 ? -33.706 26.808 46.267 1 97.22 366 SER B CA 1
ATOM 11468 C C . SER B 1 366 ? -32.597 27.478 47.072 1 97.22 366 SER B C 1
ATOM 11470 O O . SER B 1 366 ? -31.413 27.264 46.805 1 97.22 366 SER B O 1
ATOM 11472 N N . GLU B 1 367 ? -33.046 28.31 47.942 1 96.83 367 GLU B N 1
ATOM 11473 C CA . GLU B 1 367 ? -32.09 28.967 48.827 1 96.83 367 GLU B CA 1
ATOM 11474 C C . GLU B 1 367 ? -31.239 27.946 49.577 1 96.83 367 GLU B C 1
ATOM 11476 O O . GLU B 1 367 ? -30.042 28.158 49.782 1 96.83 367 GLU B O 1
ATOM 11481 N N . ASP B 1 368 ? -31.862 26.878 49.939 1 96.7 368 ASP B N 1
ATOM 11482 C CA . ASP B 1 368 ? -31.158 25.813 50.646 1 96.7 368 ASP B CA 1
ATOM 11483 C C . ASP B 1 368 ? -30.091 25.176 49.758 1 96.7 368 ASP B C 1
ATOM 11485 O O . ASP B 1 368 ? -28.978 24.905 50.212 1 96.7 368 ASP B O 1
ATOM 11489 N N . GLN B 1 369 ? -30.4 24.903 48.539 1 97.24 369 GLN B N 1
ATOM 11490 C CA . GLN B 1 369 ? -29.441 24.324 47.604 1 97.24 369 GLN B CA 1
ATOM 11491 C C . GLN B 1 369 ? -28.249 25.254 47.392 1 97.24 369 GLN B C 1
ATOM 11493 O O . GLN B 1 369 ? -27.1 24.809 47.395 1 97.24 369 GLN B O 1
ATOM 11498 N N . VAL B 1 370 ? -28.542 26.536 47.202 1 97.5 370 VAL B N 1
ATOM 11499 C CA . VAL B 1 370 ? -27.506 27.526 46.925 1 97.5 370 VAL B CA 1
ATOM 11500 C C . VAL B 1 370 ? -26.54 27.606 48.105 1 97.5 370 VAL B C 1
ATOM 11502 O O . VAL B 1 370 ? -25.322 27.645 47.917 1 97.5 370 VAL B O 1
ATOM 11505 N N . ASN B 1 371 ? -27.065 27.538 49.322 1 96.06 371 ASN B N 1
ATOM 11506 C CA . ASN B 1 371 ? -26.249 27.798 50.503 1 96.06 371 ASN B CA 1
ATOM 11507 C C . ASN B 1 371 ? -25.583 26.524 51.016 1 96.06 371 ASN B C 1
ATOM 11509 O O . ASN B 1 371 ? -24.553 26.584 51.689 1 96.06 371 ASN B O 1
ATOM 11513 N N . ASN B 1 372 ? -26.166 25.355 50.668 1 96.6 372 ASN B N 1
ATOM 11514 C CA . ASN B 1 372 ? -25.718 24.157 51.369 1 96.6 372 ASN B CA 1
ATOM 11515 C C . ASN B 1 372 ? -25.274 23.069 50.395 1 96.6 372 ASN B C 1
ATOM 11517 O O . ASN B 1 372 ? -24.986 21.943 50.804 1 96.6 372 ASN B O 1
ATOM 11521 N N . TRP B 1 373 ? -25.14 23.361 49.146 1 97.62 373 TRP B N 1
ATOM 11522 C CA . TRP B 1 373 ? -24.786 22.343 48.162 1 97.62 373 TRP B CA 1
ATOM 11523 C C . TRP B 1 373 ? -23.473 21.661 48.534 1 97.62 373 TRP B C 1
ATOM 11525 O O . TRP B 1 373 ? -23.38 20.432 48.521 1 97.62 373 TRP B O 1
ATOM 11535 N N . VAL B 1 374 ? -22.408 22.46 48.847 1 96.56 374 VAL B N 1
ATOM 11536 C CA . VAL B 1 374 ? -21.071 21.952 49.139 1 96.56 374 VAL B CA 1
ATOM 11537 C C . VAL B 1 374 ? -21.108 21.096 50.402 1 96.56 374 VAL B C 1
ATOM 11539 O O . VAL B 1 374 ? -20.479 20.036 50.46 1 96.56 374 VAL B O 1
ATOM 11542 N N . LYS B 1 375 ? -21.879 21.549 51.357 1 96.31 375 LYS B N 1
ATOM 11543 C CA . LYS B 1 375 ? -22.022 20.797 52.6 1 96.31 375 LYS B CA 1
ATOM 11544 C C . LYS B 1 375 ? -22.737 19.471 52.361 1 96.31 375 LYS B C 1
ATOM 11546 O O . LYS B 1 375 ? -22.322 18.433 52.883 1 96.31 375 LYS B O 1
ATOM 11551 N N . ASN B 1 376 ? -23.762 19.555 51.616 1 97.03 376 ASN B N 1
ATOM 11552 C CA . ASN B 1 376 ? -24.555 18.36 51.344 1 97.03 376 ASN B CA 1
ATOM 11553 C C . ASN B 1 376 ? -23.788 17.362 50.482 1 97.03 376 ASN B C 1
ATOM 11555 O O . ASN B 1 376 ? -24.05 16.159 50.534 1 97.03 376 ASN B O 1
ATOM 11559 N N . ASN B 1 377 ? -22.875 17.883 49.615 1 96.87 377 ASN B N 1
ATOM 11560 C CA . ASN B 1 377 ? -22.049 17.003 48.795 1 96.87 377 ASN B CA 1
ATOM 11561 C C . ASN B 1 377 ? -21.237 16.036 49.652 1 96.87 377 ASN B C 1
ATOM 11563 O O . ASN B 1 377 ? -21.017 14.888 49.262 1 96.87 377 ASN B O 1
ATOM 11567 N N . ALA B 1 378 ? -20.771 16.461 50.864 1 95.42 378 ALA B N 1
ATOM 11568 C CA . ALA B 1 378 ? -19.959 15.64 51.758 1 95.42 378 ALA B CA 1
ATOM 11569 C C . ALA B 1 378 ? -20.734 14.414 52.233 1 95.42 378 ALA B C 1
ATOM 11571 O O . ALA B 1 378 ? -20.153 13.345 52.437 1 95.42 378 ALA B O 1
ATOM 11572 N N . THR B 1 379 ? -22.041 14.566 52.344 1 94.69 379 THR B N 1
ATOM 11573 C CA . THR B 1 379 ? -22.844 13.477 52.889 1 94.69 379 THR B CA 1
ATOM 11574 C C . THR B 1 379 ? -23.561 12.723 51.773 1 94.69 379 THR B C 1
ATOM 11576 O O . THR B 1 379 ? -23.909 11.551 51.932 1 94.69 379 THR B O 1
ATOM 11579 N N . ASN B 1 380 ? -23.938 13.42 50.75 1 95.87 380 ASN B N 1
ATOM 11580 C CA . ASN B 1 380 ? -24.667 12.826 49.633 1 95.87 380 ASN B CA 1
ATOM 11581 C C . ASN B 1 380 ? -24.135 13.32 48.291 1 95.87 380 ASN B C 1
ATOM 11583 O O . ASN B 1 380 ? -24.813 14.07 47.588 1 95.87 380 ASN B O 1
ATOM 11587 N N . PRO B 1 381 ? -23.006 12.854 47.829 1 95.9 381 PRO B N 1
ATOM 11588 C CA . PRO B 1 381 ? -22.364 13.365 46.615 1 95.9 381 PRO B CA 1
ATOM 11589 C C . PRO B 1 381 ? -23.134 13.009 45.346 1 95.9 381 PRO B C 1
ATOM 11591 O O . PRO B 1 381 ? -22.969 13.666 44.314 1 95.9 381 PRO B O 1
ATOM 11594 N N . ASN B 1 382 ? -23.981 11.974 45.304 1 96.66 382 ASN B N 1
ATOM 11595 C CA . ASN B 1 382 ? -24.75 11.606 44.12 1 96.66 382 ASN B CA 1
ATOM 11596 C C . ASN B 1 382 ? -25.9 12.579 43.875 1 96.66 382 ASN B C 1
ATOM 11598 O O . ASN B 1 382 ? -26.25 12.856 42.726 1 96.66 382 ASN B O 1
ATOM 11602 N N . GLN B 1 383 ? -26.448 13.088 44.93 1 94.88 383 GLN B N 1
ATOM 11603 C CA . GLN B 1 383 ? -27.532 14.057 44.805 1 94.88 383 GLN B CA 1
ATOM 11604 C C . GLN B 1 383 ? -26.989 15.472 44.63 1 94.88 383 GLN B C 1
ATOM 11606 O O . GLN B 1 383 ? -27.606 16.3 43.958 1 94.88 383 GLN B O 1
ATOM 11611 N N . TYR B 1 384 ? -25.836 15.747 45.335 1 97.19 384 TYR B N 1
ATOM 11612 C CA . TYR B 1 384 ? -25.2 17.058 45.271 1 97.19 384 TYR B CA 1
ATOM 11613 C C . TYR B 1 384 ? -23.784 16.951 44.717 1 97.19 384 TYR B C 1
ATOM 11615 O O . TYR B 1 384 ? -22.814 17.262 45.411 1 97.19 384 TYR B O 1
ATOM 11623 N N . PRO B 1 385 ? -23.682 16.618 43.481 1 96.99 385 PRO B N 1
ATOM 11624 C CA . PRO B 1 385 ? -22.36 16.383 42.895 1 96.99 385 PRO B CA 1
ATOM 11625 C C . PRO B 1 385 ? -21.547 17.667 42.74 1 96.99 385 PRO B C 1
ATOM 11627 O O . PRO B 1 385 ? -22.117 18.745 42.556 1 96.99 385 PRO B O 1
ATOM 11630 N N . ILE B 1 386 ? -20.257 17.588 42.849 1 97.6 386 ILE B N 1
ATOM 11631 C CA . ILE B 1 386 ? -19.266 18.591 42.475 1 97.6 386 ILE B CA 1
ATOM 11632 C C . ILE B 1 386 ? -18.224 17.967 41.55 1 97.6 386 ILE B C 1
ATOM 11634 O O . ILE B 1 386 ? -17.257 17.36 42.016 1 97.6 386 ILE B O 1
ATOM 11638 N N . THR B 1 387 ? -18.413 18.131 40.277 1 96.99 387 THR B N 1
ATOM 11639 C CA . THR B 1 387 ? -17.573 17.469 39.285 1 96.99 387 THR B CA 1
ATOM 11640 C C . THR B 1 387 ? -16.654 18.474 38.597 1 96.99 387 THR B C 1
ATOM 11642 O O . THR B 1 387 ? -17.122 19.449 38.007 1 96.99 387 THR B O 1
ATOM 11645 N N . ASP B 1 388 ? -15.357 18.289 38.687 1 95.74 388 ASP B N 1
ATOM 11646 C CA . ASP B 1 388 ? -14.404 18.986 37.829 1 95.74 388 ASP B CA 1
ATOM 11647 C C . ASP B 1 388 ? -14.166 18.215 36.533 1 95.74 388 ASP B C 1
ATOM 11649 O O . ASP B 1 388 ? -13.262 17.38 36.458 1 95.74 388 ASP B O 1
ATOM 11653 N N . TRP B 1 389 ? -14.886 18.547 35.587 1 96.48 389 TRP B N 1
ATOM 11654 C CA . TRP B 1 389 ? -14.894 17.806 34.33 1 96.48 389 TRP B CA 1
ATOM 11655 C C . TRP B 1 389 ? -13.518 17.833 33.673 1 96.48 389 TRP B C 1
ATOM 11657 O O . TRP B 1 389 ? -13.1 16.852 33.053 1 96.48 389 TRP B O 1
ATOM 11667 N N . GLN B 1 390 ? -12.773 18.934 33.719 1 94.63 390 GLN B N 1
ATOM 11668 C CA . GLN B 1 390 ? -11.45 19.05 33.113 1 94.63 390 GLN B CA 1
ATOM 11669 C C . GLN B 1 390 ? -10.456 18.101 33.777 1 94.63 390 GLN B C 1
ATOM 11671 O O . GLN B 1 390 ? -9.704 17.404 33.093 1 94.63 390 GLN B O 1
ATOM 11676 N N . ASP B 1 391 ? -10.47 18.087 35.03 1 94.58 391 ASP B N 1
ATOM 11677 C CA . ASP B 1 391 ? -9.556 17.215 35.762 1 94.58 391 ASP B CA 1
ATOM 11678 C C . ASP B 1 391 ? -9.925 15.746 35.569 1 94.58 391 ASP B C 1
ATOM 11680 O O . ASP B 1 391 ? -9.055 14.873 35.598 1 94.58 391 ASP B O 1
ATOM 11684 N N . LEU B 1 392 ? -11.235 15.47 35.493 1 96 392 LEU B N 1
ATOM 11685 C CA . LEU B 1 392 ? -11.716 14.105 35.31 1 96 392 LEU B CA 1
ATOM 11686 C C . LEU B 1 392 ? -11.278 13.551 33.959 1 96 392 LEU B C 1
ATOM 11688 O O . LEU B 1 392 ? -10.959 12.365 33.843 1 96 392 LEU B O 1
ATOM 11692 N N . ILE B 1 393 ? -11.221 14.386 33 1 96.67 393 ILE B N 1
ATOM 11693 C CA . ILE B 1 393 ? -11.051 13.911 31.631 1 96.67 393 ILE B CA 1
ATOM 11694 C C . ILE B 1 393 ? -9.601 14.103 31.194 1 96.67 393 ILE B C 1
ATOM 11696 O O . ILE B 1 393 ? -9.002 13.206 30.597 1 96.67 393 ILE B O 1
ATOM 11700 N N . LEU B 1 394 ? -9.006 15.274 31.517 1 95.77 394 LEU B N 1
ATOM 11701 C CA . LEU B 1 394 ? -7.71 15.638 30.953 1 95.77 394 LEU B CA 1
ATOM 11702 C C . LEU B 1 394 ? -6.573 15.149 31.844 1 95.77 394 LEU B C 1
ATOM 11704 O O . LEU B 1 394 ? -6.655 15.244 33.071 1 95.77 394 LEU B O 1
ATOM 11708 N N . GLU B 1 395 ? -5.613 14.693 31.185 1 94.55 395 GLU B N 1
ATOM 11709 C CA . GLU B 1 395 ? -4.354 14.403 31.864 1 94.55 395 GLU B CA 1
ATOM 11710 C C . GLU B 1 395 ? -3.483 15.651 31.969 1 94.55 395 GLU B C 1
ATOM 11712 O O . GLU B 1 395 ? -3.624 16.582 31.173 1 94.55 395 GLU B O 1
ATOM 11717 N N . LYS B 1 396 ? -2.634 15.58 32.903 1 94.14 396 LYS B N 1
ATOM 11718 C CA . LYS B 1 396 ? -1.776 16.74 33.128 1 94.14 396 LYS B CA 1
ATOM 11719 C C . LYS B 1 396 ? -0.69 16.835 32.059 1 94.14 396 LYS B C 1
ATOM 11721 O O . LYS B 1 396 ? -0.161 17.918 31.8 1 94.14 396 LYS B O 1
ATOM 11726 N N . SER B 1 397 ? -0.329 15.732 31.568 1 95.91 397 SER B N 1
ATOM 11727 C CA . SER B 1 397 ? 0.666 15.688 30.502 1 95.91 397 SER B CA 1
ATOM 11728 C C . SER B 1 397 ? 0.552 14.402 29.691 1 95.91 397 SER B C 1
ATOM 11730 O O . SER B 1 397 ? -0.098 13.446 30.122 1 95.91 397 SER B O 1
ATOM 11732 N N . ALA B 1 398 ? 1.017 14.404 28.549 1 96.94 398 ALA B N 1
ATOM 11733 C CA . ALA B 1 398 ? 1.115 13.232 27.682 1 96.94 398 ALA B CA 1
ATOM 11734 C C . ALA B 1 398 ? 2.554 13.005 27.228 1 96.94 398 ALA B C 1
ATOM 11736 O O . ALA B 1 398 ? 3.333 13.954 27.116 1 96.94 398 ALA B O 1
ATOM 11737 N N . THR B 1 399 ? 2.931 11.798 26.941 1 96.49 399 THR B N 1
ATOM 11738 C CA . THR B 1 399 ? 4.304 11.479 26.567 1 96.49 399 THR B CA 1
ATOM 11739 C C . THR B 1 399 ? 4.479 11.532 25.052 1 96.49 399 THR B C 1
ATOM 11741 O O . THR B 1 399 ? 3.51 11.387 24.305 1 96.49 399 THR B O 1
ATOM 11744 N N . ARG B 1 400 ? 5.644 11.759 24.623 1 96.25 400 ARG B N 1
ATOM 11745 C CA . ARG B 1 400 ? 6.036 11.722 23.218 1 96.25 400 ARG B CA 1
ATOM 11746 C C . ARG B 1 400 ? 7.436 11.141 23.056 1 96.25 400 ARG B C 1
ATOM 11748 O O . ARG B 1 400 ? 8.296 11.329 23.919 1 96.25 400 ARG B O 1
ATOM 11755 N N . GLN B 1 401 ? 7.71 10.478 22.037 1 96.59 401 GLN B N 1
ATOM 11756 C CA . GLN B 1 401 ? 9.032 9.937 21.739 1 96.59 401 GLN B CA 1
ATOM 11757 C C . GLN B 1 401 ? 9.292 9.918 20.235 1 96.59 401 GLN B C 1
ATOM 11759 O O . GLN B 1 401 ? 8.357 9.807 19.439 1 96.59 401 GLN B O 1
ATOM 11764 N N . SER B 1 402 ? 10.484 10.106 19.841 1 95.43 402 SER B N 1
ATOM 11765 C CA . SER B 1 402 ? 10.944 10.051 18.458 1 95.43 402 SER B CA 1
ATOM 11766 C C . SER B 1 402 ? 12.293 9.346 18.352 1 95.43 402 SER B C 1
ATOM 11768 O O . SER B 1 402 ? 13.187 9.579 19.168 1 95.43 402 SER B O 1
ATOM 11770 N N . HIS B 1 403 ? 12.45 8.456 17.479 1 95.48 403 HIS B N 1
ATOM 11771 C CA . HIS B 1 403 ? 13.685 7.749 17.163 1 95.48 403 HIS B CA 1
ATOM 11772 C C . HIS B 1 403 ? 13.971 7.783 15.665 1 95.48 403 HIS B C 1
ATOM 11774 O O . HIS B 1 403 ? 13.069 7.57 14.852 1 95.48 403 HIS B O 1
ATOM 11780 N N . SER B 1 404 ? 15.144 8.152 15.339 1 94.21 404 SER B N 1
ATOM 11781 C CA . SER B 1 404 ? 15.515 8.129 13.928 1 94.21 404 SER B CA 1
ATOM 11782 C C . SER B 1 404 ? 16.926 7.582 13.736 1 94.21 404 SER B C 1
ATOM 11784 O O . SER B 1 404 ? 17.811 7.831 14.557 1 94.21 404 SER B O 1
ATOM 11786 N N . ILE B 1 405 ? 17.146 6.878 12.73 1 93.75 405 ILE B N 1
ATOM 11787 C CA . ILE B 1 405 ? 18.433 6.348 12.294 1 93.75 405 ILE B CA 1
ATOM 11788 C C . ILE B 1 405 ? 18.723 6.806 10.866 1 93.75 405 ILE B C 1
ATOM 11790 O O . ILE B 1 405 ? 17.866 6.695 9.986 1 93.75 405 ILE B O 1
ATOM 11794 N N . HIS B 1 406 ? 19.87 7.386 10.722 1 93.11 406 HIS B N 1
ATOM 11795 C CA . HIS B 1 406 ? 20.301 7.863 9.413 1 93.11 406 HIS B CA 1
ATOM 11796 C C . HIS B 1 406 ? 21.593 7.181 8.975 1 93.11 406 HIS B C 1
ATOM 11798 O O . HIS B 1 406 ? 22.582 7.183 9.713 1 93.11 406 HIS B O 1
ATOM 11804 N N . LEU B 1 407 ? 21.554 6.645 7.839 1 91.68 407 LEU B N 1
ATOM 11805 C CA . LEU B 1 407 ? 22.721 6.004 7.244 1 91.68 407 LEU B CA 1
ATOM 11806 C C . LEU B 1 407 ? 23.107 6.684 5.935 1 91.68 407 LEU B C 1
ATOM 11808 O O . LEU B 1 407 ? 22.257 6.901 5.068 1 91.68 407 LEU B O 1
ATOM 11812 N N . SER B 1 408 ? 24.352 7.065 5.813 1 91.23 408 SER B N 1
ATOM 11813 C CA . SER B 1 408 ? 24.849 7.698 4.595 1 91.23 408 SER B CA 1
ATOM 11814 C C . SER B 1 408 ? 26.157 7.063 4.136 1 91.23 408 SER B C 1
ATOM 11816 O O . SER B 1 408 ? 27.035 6.777 4.953 1 91.23 408 SER B O 1
ATOM 11818 N N . GLY B 1 409 ? 26.235 6.763 2.891 1 88.52 409 GLY B N 1
ATOM 11819 C CA . GLY B 1 409 ? 27.435 6.245 2.253 1 88.52 409 GLY B CA 1
ATOM 11820 C C . GLY B 1 409 ? 27.606 6.726 0.825 1 88.52 409 GLY B C 1
ATOM 11821 O O . GLY B 1 409 ? 26.642 6.762 0.057 1 88.52 409 GLY B O 1
ATOM 11822 N N . GLY B 1 410 ? 28.83 7.205 0.572 1 87.77 410 GLY B N 1
ATOM 11823 C CA . GLY B 1 410 ? 29.017 7.724 -0.773 1 87.77 410 GLY B CA 1
ATOM 11824 C C . GLY B 1 410 ? 30.36 7.355 -1.374 1 87.77 410 GLY B C 1
ATOM 11825 O O . GLY B 1 410 ? 31.353 7.226 -0.655 1 87.77 410 GLY B O 1
ATOM 11826 N N . SER B 1 411 ? 30.36 7.108 -2.687 1 85.52 411 SER B N 1
ATOM 11827 C CA . SER B 1 411 ? 31.524 6.98 -3.558 1 85.52 411 SER B CA 1
ATOM 11828 C C . SER B 1 411 ? 31.322 7.736 -4.866 1 85.52 411 SER B C 1
ATOM 11830 O O . SER B 1 411 ? 30.292 8.385 -5.062 1 85.52 411 SER B O 1
ATOM 11832 N N . LYS B 1 412 ? 32.331 7.685 -5.662 1 81.91 412 LYS B N 1
ATOM 11833 C CA . LYS B 1 412 ? 32.227 8.388 -6.938 1 81.91 412 LYS B CA 1
ATOM 11834 C C . LYS B 1 412 ? 31.194 7.728 -7.847 1 81.91 412 LYS B C 1
ATOM 11836 O O . LYS B 1 412 ? 30.641 8.374 -8.739 1 81.91 412 LYS B O 1
ATOM 11841 N N . VAL B 1 413 ? 30.987 6.507 -7.515 1 85.31 413 VAL B N 1
ATOM 11842 C CA . VAL B 1 413 ? 30.123 5.758 -8.423 1 85.31 413 VAL B CA 1
ATOM 11843 C C . VAL B 1 413 ? 28.706 5.699 -7.857 1 85.31 413 VAL B C 1
ATOM 11845 O O . VAL B 1 413 ? 27.729 5.721 -8.609 1 85.31 413 VAL B O 1
ATOM 11848 N N . VAL B 1 414 ? 28.61 5.569 -6.517 1 90.79 414 VAL B N 1
ATOM 11849 C CA . VAL B 1 414 ? 27.293 5.423 -5.907 1 90.79 414 VAL B CA 1
ATOM 11850 C C . VAL B 1 414 ? 27.244 6.196 -4.591 1 90.79 414 VAL B C 1
ATOM 11852 O O . VAL B 1 414 ? 28.22 6.214 -3.837 1 90.79 414 VAL B O 1
ATOM 11855 N N . LYS B 1 415 ? 26.168 6.88 -4.381 1 93.36 415 LYS B N 1
ATOM 11856 C CA . LYS B 1 415 ? 25.86 7.578 -3.136 1 93.36 415 LYS B CA 1
ATOM 11857 C C . LYS B 1 415 ? 24.472 7.203 -2.624 1 93.36 415 LYS B C 1
ATOM 11859 O O . LYS B 1 415 ? 23.491 7.275 -3.367 1 93.36 415 LYS B O 1
ATOM 11864 N N . THR B 1 416 ? 24.419 6.81 -1.363 1 93.58 416 THR B N 1
ATOM 11865 C CA . THR B 1 416 ? 23.14 6.411 -0.786 1 93.58 416 THR B CA 1
ATOM 11866 C C . THR B 1 416 ? 22.93 7.072 0.573 1 93.58 416 THR B C 1
ATOM 11868 O O . THR B 1 416 ? 23.836 7.086 1.409 1 93.58 416 THR B O 1
ATOM 11871 N N . LYS B 1 417 ? 21.826 7.604 0.78 1 94.81 417 LYS B N 1
ATOM 11872 C CA . LYS B 1 417 ? 21.357 8.082 2.077 1 94.81 417 LYS B CA 1
ATOM 11873 C C . LYS B 1 417 ? 20.028 7.433 2.454 1 94.81 417 LYS B C 1
ATOM 11875 O O . LYS B 1 417 ? 19.06 7.502 1.694 1 94.81 417 LYS B O 1
ATOM 11880 N N . ALA B 1 418 ? 20.005 6.811 3.599 1 93.2 418 ALA B N 1
ATOM 11881 C CA . ALA B 1 418 ? 18.804 6.139 4.086 1 93.2 418 ALA B CA 1
ATOM 11882 C C . ALA B 1 418 ? 18.429 6.628 5.481 1 93.2 418 ALA B C 1
ATOM 11884 O O . ALA B 1 418 ? 19.303 6.869 6.317 1 93.2 418 ALA B O 1
ATOM 11885 N N . SER B 1 419 ? 17.134 6.755 5.696 1 95.24 419 SER B N 1
ATOM 11886 C CA . SER B 1 419 ? 16.663 7.17 7.013 1 95.24 419 SER B CA 1
ATOM 11887 C C . SER B 1 419 ? 15.411 6.4 7.421 1 95.24 419 SER B C 1
ATOM 11889 O O . SER B 1 419 ? 14.554 6.111 6.583 1 95.24 419 SER B O 1
ATOM 11891 N N . LEU B 1 420 ? 15.335 5.992 8.619 1 93.65 420 LEU B N 1
ATOM 11892 C CA . LEU B 1 420 ? 14.177 5.395 9.274 1 93.65 420 LEU B CA 1
ATOM 11893 C C . LEU B 1 420 ? 13.811 6.165 10.539 1 93.65 420 LEU B C 1
ATOM 11895 O O . LEU B 1 420 ? 14.663 6.393 11.4 1 93.65 420 LEU B O 1
ATOM 11899 N N . ALA B 1 421 ? 12.534 6.53 10.623 1 95.18 421 ALA B N 1
ATOM 11900 C CA . ALA B 1 421 ? 12.101 7.3 11.786 1 95.18 421 ALA B CA 1
ATOM 11901 C C . ALA B 1 421 ? 10.803 6.74 12.362 1 95.18 421 ALA B C 1
ATOM 11903 O O . ALA B 1 421 ? 9.934 6.279 11.618 1 95.18 421 ALA B O 1
ATOM 11904 N N . TYR B 1 422 ? 10.689 6.719 13.65 1 95.55 422 TYR B N 1
ATOM 11905 C CA . TYR B 1 422 ? 9.493 6.36 14.404 1 95.55 422 TYR B CA 1
ATOM 11906 C C . TYR B 1 422 ? 9.089 7.482 15.352 1 95.55 422 TYR B C 1
ATOM 11908 O O . TYR B 1 422 ? 9.901 7.947 16.155 1 95.55 422 TYR B O 1
ATOM 11916 N N . ASP B 1 423 ? 7.817 7.868 15.275 1 96.28 423 ASP B N 1
ATOM 11917 C CA . ASP B 1 423 ? 7.258 8.886 16.16 1 96.28 423 ASP B CA 1
ATOM 11918 C C . ASP B 1 423 ? 5.999 8.376 16.857 1 96.28 423 ASP B C 1
ATOM 11920 O O . ASP B 1 423 ? 5.149 7.74 16.229 1 96.28 423 ASP B O 1
ATOM 11924 N N . GLU B 1 424 ? 5.892 8.643 18.129 1 97.2 424 GLU B N 1
ATOM 11925 C CA . GLU B 1 424 ? 4.686 8.376 18.908 1 97.2 424 GLU B CA 1
ATOM 11926 C C . GLU B 1 424 ? 4.343 9.554 19.815 1 97.2 424 GLU B C 1
ATOM 11928 O O . GLU B 1 424 ? 5.199 10.047 20.552 1 97.2 424 GLU B O 1
ATOM 11933 N N . VAL B 1 425 ? 3.133 9.969 19.713 1 96.6 425 VAL B N 1
ATOM 11934 C CA . VAL B 1 425 ? 2.654 11.081 20.527 1 96.6 425 VAL B CA 1
ATOM 11935 C C . VAL B 1 425 ? 1.361 10.684 21.235 1 96.6 425 VAL B C 1
ATOM 11937 O O . VAL B 1 425 ? 0.39 10.282 20.589 1 96.6 425 VAL B O 1
ATOM 11940 N N . GLY B 1 426 ? 1.385 10.814 22.548 1 96.85 426 GLY B N 1
ATOM 11941 C CA . GLY B 1 426 ? 0.18 10.56 23.32 1 96.85 426 GLY B CA 1
ATOM 11942 C C . GLY B 1 426 ? -0.752 11.755 23.385 1 96.85 426 GLY B C 1
ATOM 11943 O O . GLY B 1 426 ? -0.344 12.883 23.098 1 96.85 426 GLY B O 1
ATOM 11944 N N . GLY B 1 427 ? -2.006 11.49 23.729 1 96.58 427 GLY B N 1
ATOM 11945 C CA . GLY B 1 427 ? -2.99 12.547 23.899 1 96.58 427 GLY B CA 1
ATOM 11946 C C . GLY B 1 427 ? -3.219 12.922 25.351 1 96.58 427 GLY B C 1
ATOM 11947 O O . GLY B 1 427 ? -2.8 12.199 26.258 1 96.58 427 GLY B O 1
ATOM 11948 N N . LEU B 1 428 ? -3.893 13.995 25.586 1 96.74 428 LEU B N 1
ATOM 11949 C CA . LEU B 1 428 ? -4.146 14.518 26.925 1 96.74 428 LEU B CA 1
ATOM 11950 C C . LEU B 1 428 ? -5.368 13.85 27.547 1 96.74 428 LEU B C 1
ATOM 11952 O O . LEU B 1 428 ? -5.829 14.262 28.614 1 96.74 428 LEU B O 1
ATOM 11956 N N . TYR B 1 429 ? -5.951 12.897 26.851 1 96.05 429 TYR B N 1
ATOM 11957 C CA . TYR B 1 429 ? -7.039 12.108 27.418 1 96.05 429 TYR B CA 1
ATOM 11958 C C . TYR B 1 429 ? -6.896 10.636 27.048 1 96.05 429 TYR B C 1
ATOM 11960 O O . TYR B 1 429 ? -6.116 10.286 26.159 1 96.05 429 TYR B O 1
ATOM 11968 N N . GLY B 1 430 ? -7.563 9.863 27.736 1 92.14 430 GLY B N 1
ATOM 11969 C CA . GLY B 1 430 ? -7.351 8.426 27.667 1 92.14 430 GLY B CA 1
ATOM 11970 C C . GLY B 1 430 ? -7.631 7.847 26.293 1 92.14 430 GLY B C 1
ATOM 11971 O O . GLY B 1 430 ? -8.556 8.285 25.606 1 92.14 430 GLY B O 1
ATOM 11972 N N . ASP B 1 431 ? -6.75 6.914 25.926 1 93.9 431 ASP B N 1
ATOM 11973 C CA . ASP B 1 431 ? -6.92 6.076 24.743 1 93.9 431 ASP B CA 1
ATOM 11974 C C . ASP B 1 431 ? -6.736 6.889 23.464 1 93.9 431 ASP B C 1
ATOM 11976 O O . ASP B 1 431 ? -7.488 6.719 22.501 1 93.9 431 ASP B O 1
ATOM 11980 N N . ARG B 1 432 ? -5.982 7.887 23.45 1 97 432 ARG B N 1
ATOM 11981 C CA . ARG B 1 432 ? -5.645 8.718 22.299 1 97 432 ARG B CA 1
ATOM 11982 C C . ARG B 1 432 ? -4.145 8.692 22.026 1 97 432 ARG B C 1
ATOM 11984 O O . ARG B 1 432 ? -3.342 8.997 22.91 1 97 432 ARG B O 1
ATOM 11991 N N . TYR B 1 433 ? -3.711 8.343 20.854 1 97.11 433 TYR B N 1
ATOM 11992 C CA . TYR B 1 433 ? -2.299 8.4 20.495 1 97.11 433 TYR B CA 1
ATOM 11993 C C . TYR B 1 433 ? -2.121 8.417 18.981 1 97.11 433 TYR B C 1
ATOM 11995 O O . TYR B 1 433 ? -3.074 8.179 18.236 1 97.11 433 TYR B O 1
ATOM 12003 N N . PHE B 1 434 ? -0.961 8.792 18.501 1 96.41 434 PHE B N 1
ATOM 12004 C CA . PHE B 1 434 ? -0.531 8.845 17.108 1 96.41 434 PHE B CA 1
ATOM 12005 C C . PHE B 1 434 ? 0.806 8.136 16.927 1 96.41 434 PHE B C 1
ATOM 12007 O O . PHE B 1 434 ? 1.711 8.286 17.751 1 96.41 434 PHE B O 1
ATOM 12014 N N . GLN B 1 435 ? 0.923 7.367 15.891 1 97.07 435 GLN B N 1
ATOM 12015 C CA . GLN B 1 435 ? 2.169 6.702 15.525 1 97.07 435 GLN B CA 1
ATOM 12016 C C . GLN B 1 435 ? 2.509 6.938 14.056 1 97.07 435 GLN B C 1
ATOM 12018 O O . GLN B 1 435 ? 1.618 6.961 13.204 1 97.07 435 GLN B O 1
ATOM 12023 N N . ARG B 1 436 ? 3.758 7.112 13.769 1 96.26 436 ARG B N 1
ATOM 12024 C CA . ARG B 1 436 ? 4.208 7.322 12.397 1 96.26 436 ARG B CA 1
ATOM 12025 C C . ARG B 1 436 ? 5.524 6.598 12.134 1 96.26 436 ARG B C 1
ATOM 12027 O O . ARG B 1 436 ? 6.457 6.685 12.935 1 96.26 436 ARG B O 1
ATOM 12034 N N . TYR B 1 437 ? 5.623 5.873 11.113 1 94.4 437 TYR B N 1
ATOM 12035 C CA . TYR B 1 437 ? 6.839 5.293 10.554 1 94.4 437 TYR B CA 1
ATOM 12036 C C . TYR B 1 437 ? 7.193 5.947 9.223 1 94.4 437 TYR B C 1
ATOM 12038 O O . TYR B 1 437 ? 6.346 6.054 8.333 1 94.4 437 TYR B O 1
ATOM 12046 N N . THR B 1 438 ? 8.407 6.401 9.098 1 94.39 438 THR B N 1
ATOM 12047 C CA . THR B 1 438 ? 8.867 7.008 7.854 1 94.39 438 THR B CA 1
ATOM 12048 C C . THR B 1 438 ? 10.164 6.357 7.382 1 94.39 438 THR B C 1
ATOM 12050 O O . THR B 1 438 ? 11.111 6.214 8.157 1 94.39 438 THR B O 1
ATOM 12053 N N . LEU B 1 439 ? 10.22 5.98 6.206 1 93.39 439 LEU B N 1
ATOM 12054 C CA . LEU B 1 439 ? 11.403 5.439 5.545 1 93.39 439 LEU B CA 1
ATOM 12055 C C . LEU B 1 439 ? 11.718 6.218 4.272 1 93.39 439 LEU B C 1
ATOM 12057 O O . LEU B 1 439 ? 10.824 6.486 3.466 1 93.39 439 LEU B O 1
ATOM 12061 N N . ARG B 1 440 ? 12.9 6.613 4.088 1 94.99 440 ARG B N 1
ATOM 12062 C CA . ARG B 1 440 ? 13.358 7.282 2.874 1 94.99 440 ARG B CA 1
ATOM 12063 C C . ARG B 1 440 ? 14.726 6.763 2.446 1 94.99 440 ARG B C 1
ATOM 12065 O O . ARG B 1 440 ? 15.631 6.629 3.271 1 94.99 440 ARG B O 1
ATOM 12072 N N . VAL B 1 441 ? 14.928 6.5 1.19 1 93.69 441 VAL B N 1
ATOM 12073 C CA . VAL B 1 441 ? 16.191 6.06 0.606 1 93.69 441 VAL B CA 1
ATOM 12074 C C . VAL B 1 441 ? 16.462 6.833 -0.682 1 93.69 441 VAL B C 1
ATOM 12076 O O . VAL B 1 441 ? 15.698 6.734 -1.646 1 93.69 441 VAL B O 1
ATOM 12079 N N . ASN B 1 442 ? 17.491 7.573 -0.702 1 94.83 442 ASN B N 1
ATOM 12080 C CA . ASN B 1 442 ? 17.95 8.308 -1.875 1 94.83 442 ASN B CA 1
ATOM 12081 C C . ASN B 1 442 ? 19.216 7.691 -2.463 1 94.83 442 ASN B C 1
ATOM 12083 O O . ASN B 1 442 ? 20.232 7.573 -1.775 1 94.83 442 ASN B O 1
ATOM 12087 N N . ASN B 1 443 ? 19.199 7.371 -3.739 1 93.75 443 ASN B N 1
ATOM 12088 C CA . ASN B 1 443 ? 20.333 6.77 -4.433 1 93.75 443 ASN B CA 1
ATOM 12089 C C . ASN B 1 443 ? 20.73 7.58 -5.664 1 93.75 443 ASN B C 1
ATOM 12091 O O . ASN B 1 443 ? 19.874 7.957 -6.466 1 93.75 443 ASN B O 1
ATOM 12095 N N . ASP B 1 444 ? 22.028 7.818 -5.767 1 93.31 444 ASP B N 1
ATOM 12096 C CA . ASP B 1 444 ? 22.61 8.436 -6.955 1 93.31 444 ASP B CA 1
ATOM 12097 C C . ASP B 1 444 ? 23.662 7.528 -7.587 1 93.31 444 ASP B C 1
ATOM 12099 O O . ASP B 1 444 ? 24.521 6.986 -6.889 1 93.31 444 ASP B O 1
ATOM 12103 N N . PHE B 1 445 ? 23.573 7.384 -8.91 1 91.42 445 PHE B N 1
ATOM 12104 C CA . PHE B 1 445 ? 24.515 6.562 -9.661 1 91.42 445 PHE B CA 1
ATOM 12105 C C . PHE B 1 445 ? 25.2 7.38 -10.749 1 91.42 445 PHE B C 1
ATOM 12107 O O . PHE B 1 445 ? 24.536 8.068 -11.526 1 91.42 445 PHE B O 1
ATOM 12114 N N . ASN B 1 446 ? 26.481 7.354 -10.725 1 89.67 446 ASN B N 1
ATOM 12115 C CA . ASN B 1 446 ? 27.258 7.831 -11.864 1 89.67 446 ASN B CA 1
ATOM 12116 C C . ASN B 1 446 ? 27.76 6.675 -12.725 1 89.67 446 ASN B C 1
ATOM 12118 O O . ASN B 1 446 ? 28.847 6.145 -12.487 1 89.67 446 ASN B O 1
ATOM 12122 N N . ILE B 1 447 ? 27.095 6.439 -13.719 1 85.68 447 ILE B N 1
ATOM 12123 C CA . ILE B 1 447 ? 27.338 5.239 -14.512 1 85.68 447 ILE B CA 1
ATOM 12124 C C . ILE B 1 447 ? 28.535 5.463 -15.433 1 85.68 447 ILE B C 1
ATOM 12126 O O . ILE B 1 447 ? 29.453 4.641 -15.479 1 85.68 447 ILE B O 1
ATOM 12130 N N . THR B 1 448 ? 28.487 6.53 -16.319 1 83.9 448 THR B N 1
ATOM 12131 C CA . THR B 1 448 ? 29.585 7.023 -17.143 1 83.9 448 THR B CA 1
ATOM 12132 C C . THR B 1 448 ? 29.747 8.532 -16.981 1 83.9 448 THR B C 1
ATOM 12134 O O . THR B 1 448 ? 29.018 9.16 -16.21 1 83.9 448 THR B O 1
ATOM 12137 N N . GLN B 1 449 ? 30.635 9.022 -17.556 1 81.73 449 GLN B N 1
ATOM 12138 C CA . GLN B 1 449 ? 30.805 10.47 -17.504 1 81.73 449 GLN B CA 1
ATOM 12139 C C . GLN B 1 449 ? 29.607 11.187 -18.121 1 81.73 449 GLN B C 1
ATOM 12141 O O . GLN B 1 449 ? 29.311 12.33 -17.766 1 81.73 449 GLN B O 1
ATOM 12146 N N . LYS B 1 450 ? 28.911 10.438 -19.014 1 87.9 450 LYS B N 1
ATOM 12147 C CA . LYS B 1 450 ? 27.823 11.087 -19.741 1 87.9 450 LYS B CA 1
ATOM 12148 C C . LYS B 1 450 ? 26.464 10.641 -19.211 1 87.9 450 LYS B C 1
ATOM 12150 O O . LYS B 1 450 ? 25.438 11.242 -19.535 1 87.9 450 LYS B O 1
ATOM 12155 N N . LEU B 1 451 ? 26.427 9.592 -18.366 1 89.85 451 LEU B N 1
ATOM 12156 C CA . LEU B 1 451 ? 25.145 9.036 -17.945 1 89.85 451 LEU B CA 1
ATOM 12157 C C . LEU B 1 451 ? 25.091 8.883 -16.428 1 89.85 451 LEU B C 1
ATOM 12159 O O . LEU B 1 451 ? 25.977 8.268 -15.83 1 89.85 451 LEU B O 1
ATOM 12163 N N . SER B 1 452 ? 24.094 9.473 -15.836 1 91.83 452 SER B N 1
ATOM 12164 C CA . SER B 1 452 ? 23.835 9.304 -14.41 1 91.83 452 SER B CA 1
ATOM 12165 C C . SER B 1 452 ? 22.371 8.966 -14.15 1 91.83 452 SER B C 1
ATOM 12167 O O . SER B 1 452 ? 21.517 9.176 -15.015 1 91.83 452 SER B O 1
ATOM 12169 N N . ALA B 1 453 ? 22.108 8.348 -13.014 1 92.76 453 ALA B N 1
ATOM 12170 C CA . ALA B 1 453 ? 20.745 7.958 -12.663 1 92.76 453 ALA B CA 1
ATOM 12171 C C . ALA B 1 453 ? 20.463 8.221 -11.187 1 92.76 453 ALA B C 1
ATOM 12173 O O . ALA B 1 453 ? 21.377 8.196 -10.359 1 92.76 453 ALA B O 1
ATOM 12174 N N . THR B 1 454 ? 19.281 8.562 -10.904 1 94.02 454 THR B N 1
ATOM 12175 C CA . THR B 1 454 ? 18.793 8.725 -9.539 1 94.02 454 THR B CA 1
ATOM 12176 C C . THR B 1 454 ? 17.593 7.819 -9.283 1 94.02 454 THR B C 1
ATOM 12178 O O . THR B 1 454 ? 16.709 7.694 -10.133 1 94.02 454 THR B O 1
ATOM 12181 N N . LEU B 1 455 ? 17.597 7.162 -8.151 1 93.22 455 LEU B N 1
ATOM 12182 C CA . LEU B 1 455 ? 16.48 6.332 -7.715 1 93.22 455 LEU B CA 1
ATOM 12183 C C . LEU B 1 455 ? 16.137 6.604 -6.255 1 93.22 455 LEU B C 1
ATOM 12185 O O . LEU B 1 455 ? 16.843 6.151 -5.352 1 93.22 455 LEU B O 1
ATOM 12189 N N . ASP B 1 456 ? 15 7.232 -5.99 1 94.55 456 ASP B N 1
ATOM 12190 C CA . ASP B 1 456 ? 14.545 7.567 -4.644 1 94.55 456 ASP B CA 1
ATOM 12191 C C . ASP B 1 456 ? 13.272 6.803 -4.289 1 94.55 456 ASP B C 1
ATOM 12193 O O . ASP B 1 456 ? 12.398 6.614 -5.137 1 94.55 456 ASP B O 1
ATOM 12197 N N . PHE B 1 457 ? 13.22 6.389 -3.017 1 91.92 457 PHE B N 1
ATOM 12198 C CA . PHE B 1 457 ? 12.053 5.692 -2.491 1 91.92 457 PHE B CA 1
ATOM 12199 C C . PHE B 1 457 ? 11.657 6.25 -1.129 1 91.92 457 PHE B C 1
ATOM 12201 O O . PHE B 1 457 ? 12.52 6.568 -0.309 1 91.92 457 PHE B O 1
ATOM 12208 N N . ASN B 1 458 ? 10.318 6.328 -0.877 1 93.64 458 ASN B N 1
ATOM 12209 C CA . ASN B 1 458 ? 9.846 6.764 0.433 1 93.64 458 ASN B CA 1
ATOM 12210 C C . ASN B 1 458 ? 8.539 6.077 0.816 1 93.64 458 ASN B C 1
ATOM 12212 O O . ASN B 1 458 ? 7.683 5.842 -0.039 1 93.64 458 ASN B O 1
ATOM 12216 N N . VAL B 1 459 ? 8.382 5.775 2.066 1 93.88 459 VAL B N 1
ATOM 12217 C CA . VAL B 1 459 ? 7.179 5.188 2.648 1 93.88 459 VAL B CA 1
ATOM 12218 C C . VAL B 1 459 ? 6.828 5.91 3.947 1 93.88 459 VAL B C 1
ATOM 12220 O O . VAL B 1 459 ? 7.713 6.23 4.745 1 93.88 459 VAL B O 1
ATOM 12223 N N . LYS B 1 460 ? 5.584 6.204 4.114 1 95.43 460 LYS B N 1
ATOM 12224 C CA . LYS B 1 460 ? 5.042 6.762 5.35 1 95.43 460 LYS B CA 1
ATOM 12225 C C . LYS B 1 460 ? 3.793 6.006 5.794 1 95.43 460 LYS B C 1
ATOM 12227 O O . LYS B 1 460 ? 2.853 5.837 5.014 1 95.43 460 LYS B O 1
ATOM 12232 N N . ARG B 1 461 ? 3.775 5.536 6.919 1 95.28 461 ARG B N 1
ATOM 12233 C CA . ARG B 1 461 ? 2.598 4.904 7.505 1 95.28 461 ARG B CA 1
ATOM 12234 C C . ARG B 1 461 ? 2.235 5.551 8.838 1 95.28 461 ARG B C 1
ATOM 12236 O O . ARG B 1 461 ? 3.069 5.63 9.742 1 95.28 461 ARG B O 1
ATOM 12243 N N . THR B 1 462 ? 1.033 5.993 8.965 1 96.75 462 THR B N 1
ATOM 12244 C CA . THR B 1 462 ? 0.565 6.627 10.193 1 96.75 462 THR B CA 1
ATOM 12245 C C . THR B 1 462 ? -0.665 5.908 10.739 1 96.75 462 THR B C 1
ATOM 12247 O O . THR B 1 462 ? -1.448 5.339 9.975 1 96.75 462 THR B O 1
ATOM 12250 N N . LYS B 1 463 ? -0.818 5.909 12.005 1 97.13 463 LYS B N 1
ATOM 12251 C CA . LYS B 1 463 ? -1.989 5.403 12.716 1 97.13 463 LYS B CA 1
ATOM 12252 C C . LYS B 1 463 ? -2.525 6.439 13.7 1 97.13 463 LYS B C 1
ATOM 12254 O O . LYS B 1 463 ? -1.794 6.91 14.573 1 97.13 463 LYS B O 1
ATOM 12259 N N . HIS B 1 464 ? -3.697 6.862 13.526 1 97.63 464 HIS B N 1
ATOM 12260 C CA . HIS B 1 464 ? -4.447 7.683 14.47 1 97.63 464 HIS B CA 1
ATOM 12261 C C . HIS B 1 464 ? -5.419 6.836 15.286 1 97.63 464 HIS B C 1
ATOM 12263 O O . HIS B 1 464 ? -6.297 6.177 14.724 1 97.63 464 HIS B O 1
ATOM 12269 N N . HIS B 1 465 ? -5.193 6.752 16.548 1 97.74 465 HIS B N 1
ATOM 12270 C CA . HIS B 1 465 ? -6.113 6.075 17.454 1 97.74 465 HIS B CA 1
ATOM 12271 C C . HIS B 1 465 ? -6.775 7.064 18.407 1 97.74 465 HIS B C 1
ATOM 12273 O O . HIS B 1 465 ? -6.09 7.826 19.093 1 97.74 465 HIS B O 1
ATOM 12279 N N . MET B 1 466 ? -8.133 7.027 18.497 1 97.52 466 MET B N 1
ATOM 12280 C CA . MET B 1 466 ? -8.835 7.936 19.4 1 97.52 466 MET B CA 1
ATOM 12281 C C . MET B 1 466 ? -10.202 7.377 19.78 1 97.52 466 MET B C 1
ATOM 12283 O O . MET B 1 466 ? -10.773 6.569 19.045 1 97.52 466 MET B O 1
ATOM 12287 N N . PRO B 1 467 ? -10.748 7.838 20.865 1 96.78 467 PRO B N 1
ATOM 12288 C CA . PRO B 1 467 ? -12.159 7.546 21.133 1 96.78 467 PRO B CA 1
ATOM 12289 C C . PRO B 1 467 ? -13.095 8.147 20.087 1 96.78 467 PRO B C 1
ATOM 12291 O O . PRO B 1 467 ? -12.745 9.134 19.435 1 96.78 467 PRO B O 1
ATOM 12294 N N . GLN B 1 468 ? -14.186 7.562 19.939 1 95.36 468 GLN B N 1
ATOM 12295 C CA . GLN B 1 468 ? -15.165 8.029 18.963 1 95.36 468 GLN B CA 1
ATOM 12296 C C . GLN B 1 468 ? -15.665 9.428 19.312 1 95.36 468 GLN B C 1
ATOM 12298 O O . GLN B 1 468 ? -16.101 10.175 18.434 1 95.36 468 GLN B O 1
ATOM 12303 N N . PHE B 1 469 ? -15.574 9.77 20.637 1 94 469 PHE B N 1
ATOM 12304 C CA . PHE B 1 469 ? -16.041 11.07 21.104 1 94 469 PHE B CA 1
ATOM 12305 C C . PHE B 1 469 ? -14.867 11.963 21.483 1 94 469 PHE B C 1
ATOM 12307 O O . PHE B 1 469 ? -13.968 11.54 22.213 1 94 469 PHE B O 1
ATOM 12314 N N . THR B 1 470 ? -14.87 13.246 20.96 1 93.66 470 THR B N 1
ATOM 12315 C CA . THR B 1 470 ? -13.917 14.267 21.383 1 93.66 470 THR B CA 1
ATOM 12316 C C . THR B 1 470 ? -14.512 15.137 22.486 1 93.66 470 THR B C 1
ATOM 12318 O O . THR B 1 470 ? -15.528 15.805 22.278 1 93.66 470 THR B O 1
ATOM 12321 N N . PRO B 1 471 ? -13.874 15.237 23.526 1 94.61 471 PRO B N 1
ATOM 12322 C CA . PRO B 1 471 ? -14.559 15.739 24.72 1 94.61 471 PRO B CA 1
ATOM 12323 C C . PRO B 1 471 ? -14.472 17.257 24.856 1 94.61 471 PRO B C 1
ATOM 12325 O O . PRO B 1 471 ? -15.174 17.848 25.681 1 94.61 471 PRO B O 1
ATOM 12328 N N . PHE B 1 472 ? -13.695 18.007 24.13 1 93.43 472 PHE B N 1
ATOM 12329 C CA . PHE B 1 472 ? -13.277 19.365 24.455 1 93.43 472 PHE B CA 1
ATOM 12330 C C . PHE B 1 472 ? -14.462 20.323 24.408 1 93.43 472 PHE B C 1
ATOM 12332 O O . PHE B 1 472 ? -14.609 21.18 25.281 1 93.43 472 PHE B O 1
ATOM 12339 N N . GLY B 1 473 ? -15.349 20.163 23.412 1 91.34 473 GLY B N 1
ATOM 12340 C CA . GLY B 1 473 ? -16.506 21.041 23.343 1 91.34 473 GLY B CA 1
ATOM 12341 C C . GLY B 1 473 ? -17.424 20.915 24.544 1 91.34 473 GLY B C 1
ATOM 12342 O O . GLY B 1 473 ? -17.724 21.909 25.209 1 91.34 473 GLY B O 1
ATOM 12343 N N . MET B 1 474 ? -17.759 19.729 24.946 1 93.39 474 MET B N 1
ATOM 12344 C CA . MET B 1 474 ? -18.705 19.477 26.029 1 93.39 474 MET B CA 1
ATOM 12345 C C . MET B 1 474 ? -18.028 19.622 27.388 1 93.39 474 MET B C 1
ATOM 12347 O O . MET B 1 474 ? -18.628 20.138 28.333 1 93.39 474 MET B O 1
ATOM 12351 N N . MET B 1 475 ? -16.809 19.216 27.49 1 94.43 475 MET B N 1
ATOM 12352 C CA . MET B 1 475 ? -16.057 19.287 28.739 1 94.43 475 MET B CA 1
ATOM 12353 C C . MET B 1 475 ? -15.996 20.719 29.258 1 94.43 475 MET B C 1
ATOM 12355 O O . MET B 1 475 ? -16.093 20.952 30.464 1 94.43 475 MET B O 1
ATOM 12359 N N . ARG B 1 476 ? -15.983 21.654 28.391 1 92.57 476 ARG B N 1
ATOM 12360 C CA . ARG B 1 476 ? -15.733 23.042 28.766 1 92.57 476 ARG B CA 1
ATOM 12361 C C . ARG B 1 476 ? -17.02 23.729 29.211 1 92.57 476 ARG B C 1
ATOM 12363 O O . ARG B 1 476 ? -16.979 24.722 29.94 1 92.57 476 ARG B O 1
ATOM 12370 N N . TYR B 1 477 ? -18.187 23.218 28.823 1 93.91 477 TYR B N 1
ATOM 12371 C CA . TYR B 1 477 ? -19.371 23.951 29.256 1 93.91 477 TYR B CA 1
ATOM 12372 C C . TYR B 1 477 ? -20.181 23.138 30.258 1 93.91 477 TYR B C 1
ATOM 12374 O O . TYR B 1 477 ? -21.152 23.636 30.831 1 93.91 477 TYR B O 1
ATOM 12382 N N . MET B 1 478 ? -19.761 21.932 30.599 1 95.57 478 MET B N 1
ATOM 12383 C CA . MET B 1 478 ? -20.501 21.13 31.569 1 95.57 478 MET B CA 1
ATOM 12384 C C . MET B 1 478 ? -20.331 21.687 32.978 1 95.57 478 MET B C 1
ATOM 12386 O O . MET B 1 478 ? -19.206 21.866 33.449 1 95.57 478 MET B O 1
ATOM 12390 N N . PRO B 1 479 ? -21.41 21.979 33.671 1 96.73 479 PRO B N 1
ATOM 12391 C CA . PRO B 1 479 ? -21.291 22.513 35.03 1 96.73 479 PRO B CA 1
ATOM 12392 C C . PRO B 1 479 ? -20.913 21.444 36.053 1 96.73 479 PRO B C 1
ATOM 12394 O O . PRO B 1 479 ? -21.133 20.254 35.817 1 96.73 479 PRO B O 1
ATOM 12397 N N . ALA B 1 480 ? -20.405 21.873 37.194 1 97.28 480 ALA B N 1
ATOM 12398 C CA . ALA B 1 480 ? -19.902 20.987 38.241 1 97.28 480 ALA B CA 1
ATOM 12399 C C . ALA B 1 480 ? -21.049 20.306 38.981 1 97.28 480 ALA B C 1
ATOM 12401 O O . ALA B 1 480 ? -20.843 19.304 39.671 1 97.28 480 ALA B O 1
ATOM 12402 N N . ILE B 1 481 ? -22.325 20.7 38.745 1 97.58 481 ILE B N 1
ATOM 12403 C CA . ILE B 1 481 ? -23.445 20.225 39.551 1 97.58 481 ILE B CA 1
ATOM 12404 C C . ILE B 1 481 ? -23.96 18.902 38.989 1 97.58 481 ILE B C 1
ATOM 12406 O O . ILE B 1 481 ? -24.883 18.302 39.545 1 97.58 481 ILE B O 1
ATOM 12410 N N . TYR B 1 482 ? -23.451 18.465 37.916 1 96.64 482 TYR B N 1
ATOM 12411 C CA . TYR B 1 482 ? -23.832 17.175 37.351 1 96.64 482 TYR B CA 1
ATOM 12412 C C . TYR B 1 482 ? -22.744 16.134 37.586 1 96.64 482 TYR B C 1
ATOM 12414 O O . TYR B 1 482 ? -21.553 16.439 37.492 1 96.64 482 TYR B O 1
ATOM 12422 N N . ALA B 1 483 ? -23.099 14.936 37.863 1 96.78 483 ALA B N 1
ATOM 12423 C CA . ALA B 1 483 ? -22.146 13.872 38.168 1 96.78 483 ALA B CA 1
ATOM 12424 C C . ALA B 1 483 ? -21.596 13.245 36.89 1 96.78 483 ALA B C 1
ATOM 12426 O O . ALA B 1 483 ? -22.352 12.951 35.96 1 96.78 483 ALA B O 1
ATOM 12427 N N . GLY B 1 484 ? -20.287 13.154 36.819 1 96.84 484 GLY B N 1
ATOM 12428 C CA . GLY B 1 484 ? -19.675 12.36 35.765 1 96.84 484 GLY B CA 1
ATOM 12429 C C . GLY B 1 484 ? -19.608 10.881 36.096 1 96.84 484 GLY B C 1
ATOM 12430 O O . GLY B 1 484 ? -19.799 10.034 35.221 1 96.84 484 GLY B O 1
ATOM 12431 N N . VAL B 1 485 ? -19.401 10.657 37.36 1 97.11 485 VAL B N 1
ATOM 12432 C CA . VAL B 1 485 ? -19.367 9.315 37.93 1 97.11 485 VAL B CA 1
ATOM 12433 C C . VAL B 1 485 ? -20.078 9.308 39.281 1 97.11 485 VAL B C 1
ATOM 12435 O O . VAL B 1 485 ? -20.124 10.329 39.971 1 97.11 485 VAL B O 1
ATOM 12438 N N . TRP B 1 486 ? -20.711 8.177 39.557 1 96.77 486 TRP B N 1
ATOM 12439 C CA . TRP B 1 486 ? -21.271 8.02 40.895 1 96.77 486 TRP B CA 1
ATOM 12440 C C . TRP B 1 486 ? -20.168 7.794 41.924 1 96.77 486 TRP B C 1
ATOM 12442 O O . TRP B 1 486 ? -19.01 7.575 41.563 1 96.77 486 TRP B O 1
ATOM 12452 N N . ASP B 1 487 ? -20.462 7.856 43.176 1 93.65 487 ASP B N 1
ATOM 12453 C CA . ASP B 1 487 ? -19.491 7.739 44.259 1 93.65 487 ASP B CA 1
ATOM 12454 C C . ASP B 1 487 ? -18.777 6.39 44.213 1 93.65 487 ASP B C 1
ATOM 12456 O O . ASP B 1 487 ? -17.659 6.256 44.716 1 93.65 487 ASP B O 1
ATOM 12460 N N . ASP B 1 488 ? -19.375 5.372 43.486 1 93.12 488 ASP B N 1
ATOM 12461 C CA . ASP B 1 488 ? -18.777 4.043 43.415 1 93.12 488 ASP B CA 1
ATOM 12462 C C . ASP B 1 488 ? -17.99 3.863 42.119 1 93.12 488 ASP B C 1
ATOM 12464 O O . ASP B 1 488 ? -17.493 2.772 41.834 1 93.12 488 ASP B O 1
ATOM 12468 N N . GLY B 1 489 ? -17.922 4.872 41.318 1 93.4 489 GLY B N 1
ATOM 12469 C CA . GLY B 1 489 ? -17.061 4.84 40.146 1 93.4 489 GLY B CA 1
ATOM 12470 C C . GLY B 1 489 ? -17.811 4.537 38.863 1 93.4 489 GLY B C 1
ATOM 12471 O O . GLY B 1 489 ? -17.254 4.655 37.769 1 93.4 489 GLY B O 1
ATOM 12472 N N . ARG B 1 490 ? -19.223 4.204 38.969 1 93.22 490 ARG B N 1
ATOM 12473 C CA . ARG B 1 490 ? -20.033 3.95 37.781 1 93.22 490 ARG B CA 1
ATOM 12474 C C . ARG B 1 490 ? -20.303 5.241 37.016 1 93.22 490 ARG B C 1
ATOM 12476 O O . ARG B 1 490 ? -20.304 6.326 37.6 1 93.22 490 ARG B O 1
ATOM 12483 N N . ILE B 1 491 ? -20.448 5.056 35.694 1 96.32 491 ILE B N 1
ATOM 12484 C CA . ILE B 1 491 ? -20.737 6.213 34.853 1 96.32 491 ILE B CA 1
ATOM 12485 C C . ILE B 1 491 ? -22.119 6.767 35.194 1 96.32 491 ILE B C 1
ATOM 12487 O O . ILE B 1 491 ? -23.096 6.018 35.259 1 96.32 491 ILE B O 1
ATOM 12491 N N . ALA B 1 492 ? -22.197 8.005 35.409 1 96.69 492 ALA B N 1
ATOM 12492 C CA . ALA B 1 492 ? -23.452 8.686 35.717 1 96.69 492 ALA B CA 1
ATOM 12493 C C . ALA B 1 492 ? -24.077 9.28 34.457 1 96.69 492 ALA B C 1
ATOM 12495 O O . ALA B 1 492 ? -23.489 9.213 33.375 1 96.69 492 ALA B O 1
ATOM 12496 N N . GLU B 1 493 ? -25.232 9.778 34.513 1 94.1 493 GLU B N 1
ATOM 12497 C CA . GLU B 1 493 ? -25.977 10.298 33.37 1 94.1 493 GLU B CA 1
ATOM 12498 C C . GLU B 1 493 ? -25.463 11.674 32.956 1 94.1 493 GLU B C 1
ATOM 12500 O O . GLU B 1 493 ? -25.62 12.08 31.803 1 94.1 493 GLU B O 1
ATOM 12505 N N . GLY B 1 494 ? -24.704 12.358 33.897 1 94.6 494 GLY B N 1
ATOM 12506 C CA . GLY B 1 494 ? -24.462 13.766 33.629 1 94.6 494 GLY B CA 1
ATOM 12507 C C . GLY B 1 494 ? -25.733 14.593 33.59 1 94.6 494 GLY B C 1
ATOM 12508 O O . GLY B 1 494 ? -26.556 14.519 34.504 1 94.6 494 GLY B O 1
ATOM 12509 N N . LYS B 1 495 ? -25.882 15.45 32.595 1 94.91 495 LYS B N 1
ATOM 12510 C CA . LYS B 1 495 ? -27.141 16.155 32.376 1 94.91 495 LYS B CA 1
ATOM 12511 C C . LYS B 1 495 ? -28.03 15.401 31.391 1 94.91 495 LYS B C 1
ATOM 12513 O O . LYS B 1 495 ? -27.923 15.593 30.178 1 94.91 495 LYS B O 1
ATOM 12518 N N . SER B 1 496 ? -28.972 14.636 31.856 1 89.93 496 SER B N 1
ATOM 12519 C CA . SER B 1 496 ? -29.943 13.92 31.035 1 89.93 496 SER B CA 1
ATOM 12520 C C . SER B 1 496 ? -29.255 13.115 29.938 1 89.93 496 SER B C 1
ATOM 12522 O O . SER B 1 496 ? -29.643 13.188 28.771 1 89.93 496 SER B O 1
ATOM 12524 N N . GLY B 1 497 ? -28.096 12.558 30.282 1 92.48 497 GLY B N 1
ATOM 12525 C CA . GLY B 1 497 ? -27.376 11.722 29.335 1 92.48 497 GLY B CA 1
ATOM 12526 C C . GLY B 1 497 ? -26.117 12.377 28.799 1 92.48 497 GLY B C 1
ATOM 12527 O O . GLY B 1 497 ? -25.238 11.698 28.262 1 92.48 497 GLY B O 1
ATOM 12528 N N . ALA B 1 498 ? -26.034 13.705 28.914 1 94.29 498 ALA B N 1
ATOM 12529 C CA . ALA B 1 498 ? -24.84 14.404 28.447 1 94.29 498 ALA B CA 1
ATOM 12530 C C . ALA B 1 498 ? -23.683 14.228 29.425 1 94.29 498 ALA B C 1
ATOM 12532 O O . ALA B 1 498 ? -23.643 14.877 30.473 1 94.29 498 ALA B O 1
ATOM 12533 N N . ASN B 1 499 ? -22.812 13.353 29.217 1 96.09 499 ASN B N 1
ATOM 12534 C CA . ASN B 1 499 ? -21.634 13.045 30.021 1 96.09 499 ASN B CA 1
ATOM 12535 C C . ASN B 1 499 ? -20.404 12.815 29.148 1 96.09 499 ASN B C 1
ATOM 12537 O O . ASN B 1 499 ? -20.192 11.71 28.644 1 96.09 499 ASN B O 1
ATOM 12541 N N . PRO B 1 500 ? -19.613 13.868 28.945 1 95.61 500 PRO B N 1
ATOM 12542 C CA . PRO B 1 500 ? -18.459 13.745 28.051 1 95.61 500 PRO B CA 1
ATOM 12543 C C . PRO B 1 500 ? -17.463 12.685 28.517 1 95.61 500 PRO B C 1
ATOM 12545 O O . PRO B 1 500 ? -16.785 12.066 27.693 1 95.61 500 PRO B O 1
ATOM 12548 N N . TYR B 1 501 ? -17.337 12.444 29.817 1 96.48 501 TYR B N 1
ATOM 12549 C CA . TYR B 1 501 ? -16.427 11.422 30.323 1 96.48 501 TYR B CA 1
ATOM 12550 C C . TYR B 1 501 ? -16.913 10.027 29.952 1 96.48 501 TYR B C 1
ATOM 12552 O O . TYR B 1 501 ? -16.131 9.193 29.489 1 96.48 501 TYR B O 1
ATOM 12560 N N . GLY B 1 502 ? -18.194 9.781 30.212 1 96.29 502 GLY B N 1
ATOM 12561 C CA . GLY B 1 502 ? -18.763 8.497 29.836 1 96.29 502 GLY B CA 1
ATOM 12562 C C . GLY B 1 502 ? -18.651 8.207 28.351 1 96.29 502 GLY B C 1
ATOM 12563 O O . GLY B 1 502 ? -18.355 7.078 27.954 1 96.29 502 GLY B O 1
ATOM 12564 N N . LEU B 1 503 ? -18.947 9.192 27.516 1 95.83 503 LEU B N 1
ATOM 12565 C CA . LEU B 1 503 ? -18.876 9.022 26.069 1 95.83 503 LEU B CA 1
ATOM 12566 C C . LEU B 1 503 ? -17.451 8.703 25.629 1 95.83 503 LEU B C 1
ATOM 12568 O O . LEU B 1 503 ? -17.243 7.897 24.719 1 95.83 503 LEU B O 1
ATOM 12572 N N . MET B 1 504 ? -16.489 9.366 26.235 1 95.67 504 MET B N 1
ATOM 12573 C CA . MET B 1 504 ? -15.088 9.126 25.9 1 95.67 504 MET B CA 1
ATOM 12574 C C . MET B 1 504 ? -14.677 7.703 26.266 1 95.67 504 MET B C 1
ATOM 12576 O O . MET B 1 504 ? -13.951 7.05 25.514 1 95.67 504 MET B O 1
ATOM 12580 N N . LYS B 1 505 ? -15.132 7.217 27.33 1 95.61 505 LYS B N 1
ATOM 12581 C CA . LYS B 1 505 ? -14.703 5.927 27.863 1 95.61 505 LYS B CA 1
ATOM 12582 C C . LYS B 1 505 ? -15.456 4.779 27.197 1 95.61 505 LYS B C 1
ATOM 12584 O O . LYS B 1 505 ? -14.905 3.691 27.016 1 95.61 505 LYS B O 1
ATOM 12589 N N . LEU B 1 506 ? -16.782 5.011 26.921 1 95.79 506 LEU B N 1
ATOM 12590 C CA . LEU B 1 506 ? -17.631 3.892 26.525 1 95.79 506 LEU B CA 1
ATOM 12591 C C . LEU B 1 506 ? -18.056 4.022 25.067 1 95.79 506 LEU B C 1
ATOM 12593 O O . LEU B 1 506 ? -18.559 3.064 24.475 1 95.79 506 LEU B O 1
ATOM 12597 N N . GLY B 1 507 ? -17.903 5.185 24.447 1 95.46 507 GLY B N 1
ATOM 12598 C CA . GLY B 1 507 ? -18.503 5.495 23.159 1 95.46 507 GLY B CA 1
ATOM 12599 C C . GLY B 1 507 ? -17.847 4.763 22.003 1 95.46 507 GLY B C 1
ATOM 12600 O O . GLY B 1 507 ? -18.341 4.806 20.874 1 95.46 507 GLY B O 1
ATOM 12601 N N . GLY B 1 508 ? -16.779 4.07 22.244 1 96.43 508 GLY B N 1
ATOM 12602 C CA . GLY B 1 508 ? -16.111 3.328 21.187 1 96.43 508 GLY B CA 1
ATOM 12603 C C . GLY B 1 508 ? -14.829 3.987 20.714 1 96.43 508 GLY B C 1
ATOM 12604 O O . GLY B 1 508 ? -14.243 4.802 21.43 1 96.43 508 GLY B O 1
ATOM 12605 N N . THR B 1 509 ? -14.368 3.485 19.528 1 96.41 509 THR B N 1
ATOM 12606 C CA . THR B 1 509 ? -13.055 3.928 19.071 1 96.41 509 THR B CA 1
ATOM 12607 C C . THR B 1 509 ? -13.072 4.211 17.571 1 96.41 509 THR B C 1
ATOM 12609 O O . THR B 1 509 ? -13.907 3.672 16.842 1 96.41 509 THR B O 1
ATOM 12612 N N . THR B 1 510 ? -12.21 5.119 17.09 1 97.21 510 THR B N 1
ATOM 12613 C CA . THR B 1 510 ? -11.914 5.398 15.689 1 97.21 510 THR B CA 1
ATOM 12614 C C . THR B 1 510 ? -10.433 5.177 15.395 1 97.21 510 THR B C 1
ATOM 12616 O O . THR B 1 510 ? -9.569 5.723 16.084 1 97.21 510 THR B O 1
ATOM 12619 N N . GLU B 1 511 ? -10.178 4.355 14.444 1 97.04 511 GLU B N 1
ATOM 12620 C CA . GLU B 1 511 ? -8.816 4.111 13.978 1 97.04 511 GLU B CA 1
ATOM 12621 C C . GLU B 1 511 ? -8.652 4.518 12.516 1 97.04 511 GLU B C 1
ATOM 12623 O O . GLU B 1 511 ? -9.475 4.162 11.671 1 97.04 511 GLU B O 1
ATOM 12628 N N . LYS B 1 512 ? -7.579 5.288 12.191 1 97.57 512 LYS B N 1
ATOM 12629 C CA . LYS B 1 512 ? -7.252 5.692 10.827 1 97.57 512 LYS B CA 1
ATOM 12630 C C . LYS B 1 512 ? -5.818 5.311 10.47 1 97.57 512 LYS B C 1
ATOM 12632 O O . LYS B 1 512 ? -4.886 5.608 11.221 1 97.57 512 LYS B O 1
ATOM 12637 N N . TRP B 1 513 ? -5.672 4.566 9.451 1 97.01 513 TRP B N 1
ATOM 12638 C CA . TRP B 1 513 ? -4.36 4.227 8.909 1 97.01 513 TRP B CA 1
ATOM 12639 C C . TRP B 1 513 ? -4.139 4.898 7.557 1 97.01 513 TRP B C 1
ATOM 12641 O O . TRP B 1 513 ? -5.008 4.847 6.683 1 97.01 513 TRP B O 1
ATOM 12651 N N . TYR B 1 514 ? -3.056 5.586 7.396 1 96.54 514 TYR B N 1
ATOM 12652 C CA . TYR B 1 514 ? -2.641 6.166 6.123 1 96.54 514 TYR B CA 1
ATOM 12653 C C . TYR B 1 514 ? -1.294 5.607 5.683 1 96.54 514 TYR B C 1
ATOM 12655 O O . TYR B 1 514 ? -0.305 5.707 6.413 1 96.54 514 TYR B O 1
ATOM 12663 N N . THR B 1 515 ? -1.245 4.964 4.581 1 95.99 515 THR B N 1
ATOM 12664 C CA . THR B 1 515 ? 0.003 4.465 4.015 1 95.99 515 THR B CA 1
ATOM 12665 C C . THR B 1 515 ? 0.275 5.107 2.657 1 95.99 515 THR B C 1
ATOM 12667 O O . THR B 1 515 ? -0.55 5.019 1.746 1 95.99 515 THR B O 1
ATOM 12670 N N . ALA B 1 516 ? 1.384 5.723 2.554 1 95.87 516 ALA B N 1
ATOM 12671 C CA . ALA B 1 516 ? 1.8 6.353 1.303 1 95.87 516 ALA B CA 1
ATOM 12672 C C . ALA B 1 516 ? 3.123 5.773 0.811 1 95.87 516 ALA B C 1
ATOM 12674 O O . ALA B 1 516 ? 4.07 5.624 1.588 1 95.87 516 ALA B O 1
ATOM 12675 N N . LEU B 1 517 ? 3.146 5.401 -0.412 1 93.54 517 LEU B N 1
ATOM 12676 C CA . LEU B 1 517 ? 4.342 4.929 -1.102 1 93.54 517 LEU B CA 1
ATOM 12677 C C . LEU B 1 517 ? 4.688 5.84 -2.275 1 93.54 517 LEU B C 1
ATOM 12679 O O . LEU B 1 517 ? 3.826 6.153 -3.099 1 93.54 517 LEU B O 1
ATOM 12683 N N . GLY B 1 518 ? 5.928 6.312 -2.292 1 92.09 518 GLY B N 1
ATOM 12684 C CA . GLY B 1 518 ? 6.362 7.161 -3.389 1 92.09 518 GLY B CA 1
ATOM 12685 C C . GLY B 1 518 ? 7.767 6.847 -3.867 1 92.09 518 GLY B C 1
ATOM 12686 O O . GLY B 1 518 ? 8.516 6.141 -3.189 1 92.09 518 GLY B O 1
ATOM 12687 N N . GLY B 1 519 ? 8.101 7.293 -5.013 1 90.5 519 GLY B N 1
ATOM 12688 C CA . GLY B 1 519 ? 9.429 7.149 -5.588 1 90.5 519 GLY B CA 1
ATOM 12689 C C . GLY B 1 519 ? 9.678 8.085 -6.756 1 90.5 519 GLY B C 1
ATOM 12690 O O . GLY B 1 519 ? 8.752 8.737 -7.244 1 90.5 519 GLY B O 1
ATOM 12691 N N . LYS B 1 520 ? 10.878 8.226 -7.087 1 94.74 520 LYS B N 1
ATOM 12692 C CA . LYS B 1 520 ? 11.333 9.009 -8.232 1 94.74 520 LYS B CA 1
ATOM 12693 C C . LYS B 1 520 ? 12.51 8.331 -8.928 1 94.74 520 LYS B C 1
ATOM 12695 O O . LYS B 1 520 ? 13.479 7.935 -8.277 1 94.74 520 LYS B O 1
ATOM 12700 N N . ALA B 1 521 ? 12.385 8.097 -10.182 1 93.65 521 ALA B N 1
ATOM 12701 C CA . ALA B 1 521 ? 13.471 7.608 -11.027 1 93.65 521 ALA B CA 1
ATOM 12702 C C . ALA B 1 521 ? 13.831 8.628 -12.104 1 93.65 521 ALA B C 1
ATOM 12704 O O . ALA B 1 521 ? 12.946 9.216 -12.731 1 93.65 521 ALA B O 1
ATOM 12705 N N . SER B 1 522 ? 15.069 8.892 -12.234 1 95.01 522 SER B N 1
ATOM 12706 C CA . SER B 1 522 ? 15.542 9.846 -13.232 1 95.01 522 SER B CA 1
ATOM 12707 C C . SER B 1 522 ? 16.793 9.333 -13.937 1 95.01 522 SER B C 1
ATOM 12709 O O . SER B 1 522 ? 17.642 8.689 -13.317 1 95.01 522 SER B O 1
ATOM 12711 N N . ILE B 1 523 ? 16.923 9.582 -15.215 1 93.42 523 ILE B N 1
ATOM 12712 C CA . ILE B 1 523 ? 18.12 9.359 -16.02 1 93.42 523 ILE B CA 1
ATOM 12713 C C . ILE B 1 523 ? 18.585 10.68 -16.629 1 93.42 523 ILE B C 1
ATOM 12715 O O . ILE B 1 523 ? 17.793 11.404 -17.237 1 93.42 523 ILE B O 1
ATOM 12719 N N . ASP B 1 524 ? 19.815 10.953 -16.416 1 94.35 524 ASP B N 1
ATOM 12720 C CA . ASP B 1 524 ? 20.422 12.161 -16.966 1 94.35 524 ASP B CA 1
ATOM 12721 C C . ASP B 1 524 ? 21.462 11.818 -18.029 1 94.35 524 ASP B C 1
ATOM 12723 O O . ASP B 1 524 ? 22.418 11.089 -17.758 1 94.35 524 ASP B O 1
ATOM 12727 N N . PHE B 1 525 ? 21.377 12.344 -19.253 1 92.98 525 PHE B N 1
ATOM 12728 C CA . PHE B 1 525 ? 22.283 12.16 -20.38 1 92.98 525 PHE B CA 1
ATOM 12729 C C . PHE B 1 525 ? 22.967 13.472 -20.745 1 92.98 525 PHE B C 1
ATOM 12731 O O . PHE B 1 525 ? 22.298 14.472 -21.017 1 92.98 525 PHE B O 1
ATOM 12738 N N . LYS B 1 526 ? 24.188 13.411 -20.667 1 92.98 526 LYS B N 1
ATOM 12739 C CA . LYS B 1 526 ? 25.015 14.563 -21.016 1 92.98 526 LYS B CA 1
ATOM 12740 C C . LYS B 1 526 ? 25.854 14.281 -22.258 1 92.98 526 LYS B C 1
ATOM 12742 O O . LYS B 1 526 ? 27.061 14.048 -22.159 1 92.98 526 LYS B O 1
ATOM 12747 N N . PRO B 1 527 ? 25.339 14.476 -23.46 1 88.58 527 PRO B N 1
ATOM 12748 C CA . PRO B 1 527 ? 26.052 14.141 -24.695 1 88.58 527 PRO B CA 1
ATOM 12749 C C . PRO B 1 527 ? 27.273 15.027 -24.93 1 88.58 527 PRO B C 1
ATOM 12751 O O . PRO B 1 527 ? 28.261 14.58 -25.518 1 88.58 527 PRO B O 1
ATOM 12754 N N . PHE B 1 528 ? 27.251 16.329 -24.515 1 88.72 528 PHE B N 1
ATOM 12755 C CA . PHE B 1 528 ? 28.384 17.243 -24.597 1 88.72 528 PHE B CA 1
ATOM 12756 C C . PHE B 1 528 ? 28.348 18.255 -23.459 1 88.72 528 PHE B C 1
ATOM 12758 O O . PHE B 1 528 ? 27.359 18.34 -22.728 1 88.72 528 PHE B O 1
ATOM 12765 N N . ASP B 1 529 ? 29.314 18.926 -23.272 1 87.35 529 ASP B N 1
ATOM 12766 C CA . ASP B 1 529 ? 29.475 19.813 -22.123 1 87.35 529 ASP B CA 1
ATOM 12767 C C . ASP B 1 529 ? 28.379 20.876 -22.092 1 87.35 529 ASP B C 1
ATOM 12769 O O . ASP B 1 529 ? 28.096 21.513 -23.109 1 87.35 529 ASP B O 1
ATOM 12773 N N . GLY B 1 530 ? 27.775 20.994 -20.991 1 90.05 530 GLY B N 1
ATOM 12774 C CA . GLY B 1 530 ? 26.786 22.033 -20.75 1 90.05 530 GLY B CA 1
ATOM 12775 C C . GLY B 1 530 ? 25.37 21.595 -21.072 1 90.05 530 GLY B C 1
ATOM 12776 O O . GLY B 1 530 ? 24.409 22.299 -20.753 1 90.05 530 GLY B O 1
ATOM 12777 N N . PHE B 1 531 ? 25.231 20.549 -21.752 1 94.24 531 PHE B N 1
ATOM 12778 C CA . PHE B 1 531 ? 23.907 20.092 -22.155 1 94.24 531 PHE B CA 1
ATOM 12779 C C . PHE B 1 531 ? 23.503 18.846 -21.375 1 94.24 531 PHE B C 1
ATOM 12781 O O . PHE B 1 531 ? 24.262 17.877 -21.308 1 94.24 531 PHE B O 1
ATOM 12788 N N . LYS B 1 532 ? 22.285 18.869 -20.79 1 94.41 532 LYS B N 1
ATOM 12789 C CA . LYS B 1 532 ? 21.779 17.757 -19.991 1 94.41 532 LYS B CA 1
ATOM 12790 C C . LYS B 1 532 ? 20.315 17.469 -20.315 1 94.41 532 LYS B C 1
ATOM 12792 O O . LYS B 1 532 ? 19.494 18.387 -20.369 1 94.41 532 LYS B O 1
ATOM 12797 N N . ILE B 1 533 ? 19.986 16.277 -20.629 1 96.56 533 ILE B N 1
ATOM 12798 C CA . ILE B 1 533 ? 18.607 15.832 -20.797 1 96.56 533 ILE B CA 1
ATOM 12799 C C . ILE B 1 533 ? 18.218 14.909 -19.645 1 96.56 533 ILE B C 1
ATOM 12801 O O . ILE B 1 533 ? 18.926 13.943 -19.349 1 96.56 533 ILE B O 1
ATOM 12805 N N . SER B 1 534 ? 17.103 15.246 -18.984 1 95.83 534 SER B N 1
ATOM 12806 C CA . SER B 1 534 ? 16.638 14.458 -17.847 1 95.83 534 SER B CA 1
ATOM 12807 C C . SER B 1 534 ? 15.258 13.866 -18.112 1 95.83 534 SER B C 1
ATOM 12809 O O . SER B 1 534 ? 14.329 14.585 -18.485 1 95.83 534 SER B O 1
ATOM 12811 N N . ALA B 1 535 ? 15.159 12.579 -18.022 1 96.47 535 ALA B N 1
ATOM 12812 C CA . ALA B 1 535 ? 13.872 11.889 -18.036 1 96.47 535 ALA B CA 1
ATOM 12813 C C . ALA B 1 535 ? 13.487 11.417 -16.637 1 96.47 535 ALA B C 1
ATOM 12815 O O . ALA B 1 535 ? 14.242 10.686 -15.991 1 96.47 535 ALA B O 1
ATOM 12816 N N . ILE B 1 536 ? 12.272 11.848 -16.159 1 96.53 536 ILE B N 1
ATOM 12817 C CA . ILE B 1 536 ? 11.886 11.591 -14.776 1 96.53 536 ILE B CA 1
ATOM 12818 C C . ILE B 1 536 ? 10.513 10.923 -14.739 1 96.53 536 ILE B C 1
ATOM 12820 O O . ILE B 1 536 ? 9.606 11.313 -15.477 1 96.53 536 ILE B O 1
ATOM 12824 N N . VAL B 1 537 ? 10.294 9.908 -13.936 1 96.1 537 VAL B N 1
ATOM 12825 C CA . VAL B 1 537 ? 9.011 9.298 -13.602 1 96.1 537 VAL B CA 1
ATOM 12826 C C . VAL B 1 537 ? 8.867 9.195 -12.086 1 96.1 537 VAL B C 1
ATOM 12828 O O . VAL B 1 537 ? 9.782 8.736 -11.398 1 96.1 537 VAL B O 1
ATOM 12831 N N . ALA B 1 538 ? 7.706 9.647 -11.544 1 96.71 538 ALA B N 1
ATOM 12832 C CA . ALA B 1 538 ? 7.511 9.677 -10.097 1 96.71 538 ALA B CA 1
ATOM 12833 C C . ALA B 1 538 ? 6.1 9.233 -9.724 1 96.71 538 ALA B C 1
ATOM 12835 O O . ALA B 1 538 ? 5.182 10.054 -9.657 1 96.71 538 ALA B O 1
ATOM 12836 N N . PRO B 1 539 ? 5.905 7.975 -9.435 1 95.52 539 PRO B N 1
ATOM 12837 C CA . PRO B 1 539 ? 4.602 7.495 -8.968 1 95.52 539 PRO B CA 1
ATOM 12838 C C . PRO B 1 539 ? 4.407 7.683 -7.465 1 95.52 539 PRO B C 1
ATOM 12840 O O . PRO B 1 539 ? 5.379 7.659 -6.706 1 95.52 539 PRO B O 1
ATOM 12843 N N . ARG B 1 540 ? 3.15 7.833 -7.044 1 95.71 540 ARG B N 1
ATOM 12844 C CA . ARG B 1 540 ? 2.74 7.869 -5.644 1 95.71 540 ARG B CA 1
ATOM 12845 C C . ARG B 1 540 ? 1.442 7.096 -5.433 1 95.71 540 ARG B C 1
ATOM 12847 O O . ARG B 1 540 ? 0.455 7.329 -6.133 1 95.71 540 ARG B O 1
ATOM 12854 N N . PHE B 1 541 ? 1.436 6.216 -4.479 1 95.99 541 PHE B N 1
ATOM 12855 C CA . PHE B 1 541 ? 0.266 5.421 -4.126 1 95.99 541 PHE B CA 1
ATOM 12856 C C . PHE B 1 541 ? -0.165 5.698 -2.691 1 95.99 541 PHE B C 1
ATOM 12858 O O . PHE B 1 541 ? 0.677 5.837 -1.801 1 95.99 541 PHE B O 1
ATOM 12865 N N . ASN B 1 542 ? -1.435 5.815 -2.477 1 96.97 542 ASN B N 1
ATOM 12866 C CA . ASN B 1 542 ? -1.995 6.022 -1.145 1 96.97 542 ASN B CA 1
ATOM 12867 C C . ASN B 1 542 ? -3.053 4.975 -0.813 1 96.97 542 ASN B C 1
ATOM 12869 O O . ASN B 1 542 ? -3.9 4.654 -1.649 1 96.97 542 ASN B O 1
ATOM 12873 N N . TYR B 1 543 ? -2.951 4.435 0.363 1 97.27 543 TYR B N 1
ATOM 12874 C CA . TYR B 1 543 ? -3.941 3.516 0.913 1 97.27 543 TYR B CA 1
ATOM 12875 C C . TYR B 1 543 ? -4.443 4.001 2.268 1 97.27 543 TYR B C 1
ATOM 12877 O O . TYR B 1 543 ? -3.709 3.964 3.258 1 97.27 543 TYR B O 1
ATOM 12885 N N . ASP B 1 544 ? -5.727 4.403 2.299 1 97.66 544 ASP B N 1
ATOM 12886 C CA . ASP B 1 544 ? -6.329 4.931 3.519 1 97.66 544 ASP B CA 1
ATOM 12887 C C . ASP B 1 544 ? -7.369 3.964 4.081 1 97.66 544 ASP B C 1
ATOM 12889 O O . ASP B 1 544 ? -8.247 3.496 3.353 1 97.66 544 ASP B O 1
ATOM 12893 N N . LYS B 1 545 ? -7.258 3.635 5.327 1 97.4 545 LYS B N 1
ATOM 12894 C CA . LYS B 1 545 ? -8.185 2.758 6.036 1 97.4 545 LYS B CA 1
ATOM 12895 C C . LYS B 1 545 ? -8.787 3.46 7.25 1 97.4 545 LYS B C 1
ATOM 12897 O O . LYS B 1 545 ? -8.059 3.993 8.09 1 97.4 545 LYS B O 1
ATOM 12902 N N . PHE B 1 546 ? -10.136 3.569 7.307 1 97.61 546 PHE B N 1
ATOM 12903 C CA . PHE B 1 546 ? -10.872 4.126 8.435 1 97.61 546 PHE B CA 1
ATOM 12904 C C . PHE B 1 546 ? -11.78 3.075 9.062 1 97.61 546 PHE B C 1
ATOM 12906 O O . PHE B 1 546 ? -12.524 2.389 8.357 1 97.61 546 PHE B O 1
ATOM 12913 N N . LYS B 1 547 ? -11.67 2.914 10.305 1 96.68 547 LYS B N 1
ATOM 12914 C CA . LYS B 1 547 ? -12.53 1.998 11.048 1 96.68 547 LYS B CA 1
ATOM 12915 C C . LYS B 1 547 ? -13.102 2.669 12.294 1 96.68 547 LYS B C 1
ATOM 12917 O O . LYS B 1 547 ? -12.358 3.033 13.207 1 96.68 547 LYS B O 1
ATOM 12922 N N . THR B 1 548 ? -14.397 2.841 12.324 1 97.78 548 THR B N 1
ATOM 12923 C CA . THR B 1 548 ? -15.105 3.457 13.441 1 97.78 548 THR B CA 1
ATOM 12924 C C . THR B 1 548 ? -16.1 2.477 14.057 1 97.78 548 THR B C 1
ATOM 12926 O O . THR B 1 548 ? -17.038 2.036 13.391 1 97.78 548 THR B O 1
ATOM 12929 N N . PHE B 1 549 ? -15.869 2.126 15.24 1 97.37 549 PHE B N 1
ATOM 12930 C CA . PHE B 1 549 ? -16.774 1.287 16.017 1 97.37 549 PHE B CA 1
ATOM 12931 C C . PHE B 1 549 ? -17.438 2.091 17.128 1 97.37 549 PHE B C 1
ATOM 12933 O O . PHE B 1 549 ? -16.925 2.155 18.248 1 97.37 549 PHE B O 1
ATOM 12940 N N . LYS B 1 550 ? -18.578 2.644 16.797 1 97.02 550 LYS B N 1
ATOM 12941 C CA . LYS B 1 550 ? -19.385 3.383 17.764 1 97.02 550 LYS B CA 1
ATOM 12942 C C . LYS B 1 550 ? -20.235 2.438 18.608 1 97.02 550 LYS B C 1
ATOM 12944 O O . LYS B 1 550 ? -21.07 1.703 18.076 1 97.02 550 LYS B O 1
ATOM 12949 N N . LYS B 1 551 ? -20.076 2.492 19.884 1 96.4 551 LYS B N 1
ATOM 12950 C CA . LYS B 1 551 ? -20.749 1.549 20.773 1 96.4 551 LYS B CA 1
ATOM 12951 C C . LYS B 1 551 ? -21.933 2.206 21.476 1 96.4 551 LYS B C 1
ATOM 12953 O O . LYS B 1 551 ? -21.908 3.406 21.756 1 96.4 551 LYS B O 1
ATOM 12958 N N . ALA B 1 552 ? -22.896 1.39 21.687 1 94.99 552 ALA B N 1
ATOM 12959 C CA . ALA B 1 552 ? -23.954 1.83 22.593 1 94.99 552 ALA B CA 1
ATOM 12960 C C . ALA B 1 552 ? -23.398 2.127 23.983 1 94.99 552 ALA B C 1
ATOM 12962 O O . ALA B 1 552 ? -22.728 1.283 24.583 1 94.99 552 ALA B O 1
ATOM 12963 N N . ALA B 1 553 ? -23.617 3.345 24.492 1 95.26 553 ALA B N 1
ATOM 12964 C CA . ALA B 1 553 ? -23.08 3.784 25.777 1 95.26 553 ALA B CA 1
ATOM 12965 C C . ALA B 1 553 ? -24.201 4.075 26.77 1 95.26 553 ALA B C 1
ATOM 12967 O O . ALA B 1 553 ? -24.84 5.128 26.703 1 95.26 553 ALA B O 1
ATOM 12968 N N . SER B 1 554 ? -24.355 3.165 27.697 1 94.19 554 SER B N 1
ATOM 12969 C CA . SER B 1 554 ? -25.416 3.322 28.687 1 94.19 554 SER B CA 1
ATOM 12970 C C . SER B 1 554 ? -24.853 3.746 30.039 1 94.19 554 SER B C 1
ATOM 12972 O O . SER B 1 554 ? -23.652 3.614 30.286 1 94.19 554 SER B O 1
ATOM 12974 N N . TYR B 1 555 ? -25.684 4.38 30.835 1 95.17 555 TYR B N 1
ATOM 12975 C CA . TYR B 1 555 ? -25.361 4.652 32.231 1 95.17 555 TYR B CA 1
ATOM 12976 C C . TYR B 1 555 ? -26.353 3.966 33.163 1 95.17 555 TYR B C 1
ATOM 12978 O O . TYR B 1 555 ? -27.443 3.573 32.74 1 95.17 555 TYR B O 1
ATOM 12986 N N . THR B 1 556 ? -25.911 3.859 34.431 1 94.55 556 THR B N 1
ATOM 12987 C CA . THR B 1 556 ? -26.756 3.221 35.434 1 94.55 556 THR B CA 1
ATOM 12988 C C . THR B 1 556 ? -27.251 4.243 36.453 1 94.55 556 THR B C 1
ATOM 12990 O O . THR B 1 556 ? -26.691 5.335 36.568 1 94.55 556 THR B O 1
ATOM 12993 N N . LEU B 1 557 ? -28.247 3.886 37.096 1 94.71 557 LEU B N 1
ATOM 12994 C CA . LEU B 1 557 ? -28.826 4.777 38.095 1 94.71 557 LEU B CA 1
ATOM 12995 C C . LEU B 1 557 ? -27.975 4.802 39.36 1 94.71 557 LEU B C 1
ATOM 12997 O O . LEU B 1 557 ? -27.29 3.826 39.672 1 94.71 557 LEU B O 1
ATOM 13001 N N . ALA B 1 558 ? -28.042 5.9 40.074 1 93.84 558 ALA B N 1
ATOM 13002 C CA . ALA B 1 558 ? -27.251 6.085 41.287 1 93.84 558 ALA B CA 1
ATOM 13003 C C . ALA B 1 558 ? -27.582 5.017 42.326 1 93.84 558 ALA B C 1
ATOM 13005 O O . ALA B 1 558 ? -26.684 4.458 42.96 1 93.84 558 ALA B O 1
ATOM 13006 N N . ASP B 1 559 ? -28.841 4.608 42.463 1 91.44 559 ASP B N 1
ATOM 13007 C CA . ASP B 1 559 ? -29.306 3.759 43.556 1 91.44 559 ASP B CA 1
ATOM 13008 C C . ASP B 1 559 ? -29.387 2.298 43.12 1 91.44 559 ASP B C 1
ATOM 13010 O O . ASP B 1 559 ? -29.53 1.403 43.955 1 91.44 559 ASP B O 1
ATOM 13014 N N . ASP B 1 560 ? -29.268 2.074 41.779 1 93.16 560 ASP B N 1
ATOM 13015 C CA . ASP B 1 560 ? -29.381 0.706 41.283 1 93.16 560 ASP B CA 1
ATOM 13016 C C . ASP B 1 560 ? -28.365 0.438 40.175 1 93.16 560 ASP B C 1
ATOM 13018 O O . ASP B 1 560 ? -28.634 0.703 39.001 1 93.16 560 ASP B O 1
ATOM 13022 N N . PRO B 1 561 ? -27.326 -0.129 40.433 1 90.56 561 PRO B N 1
ATOM 13023 C CA . PRO B 1 561 ? -26.264 -0.382 39.457 1 90.56 561 PRO B CA 1
ATOM 13024 C C . PRO B 1 561 ? -26.706 -1.317 38.333 1 90.56 561 PRO B C 1
ATOM 13026 O O . PRO B 1 561 ? -26.053 -1.386 37.289 1 90.56 561 PRO B O 1
ATOM 13029 N N . ASN B 1 562 ? -27.783 -2.089 38.507 1 91.31 562 ASN B N 1
ATOM 13030 C CA . ASN B 1 562 ? -28.186 -3.094 37.53 1 91.31 562 ASN B CA 1
ATOM 13031 C C . ASN B 1 562 ? -29.214 -2.54 36.547 1 91.31 562 ASN B C 1
ATOM 13033 O O . ASN B 1 562 ? -29.577 -3.209 35.579 1 91.31 562 ASN B O 1
ATOM 13037 N N . THR B 1 563 ? -29.597 -1.296 36.762 1 93.94 563 THR B N 1
ATOM 13038 C CA . THR B 1 563 ? -30.604 -0.703 35.889 1 93.94 563 THR B CA 1
ATOM 13039 C C . THR B 1 563 ? -29.972 0.327 34.956 1 93.94 563 THR B C 1
ATOM 13041 O O . THR B 1 563 ? -29.306 1.259 35.412 1 93.94 563 THR B O 1
ATOM 13044 N N . ILE B 1 564 ? -30.207 0.089 33.68 1 93.01 564 ILE B N 1
ATOM 13045 C CA . ILE B 1 564 ? -29.82 1.082 32.684 1 93.01 564 ILE B CA 1
ATOM 13046 C C . ILE B 1 564 ? -30.777 2.271 32.741 1 93.01 564 ILE B C 1
ATOM 13048 O O . ILE B 1 564 ? -31.98 2.118 32.515 1 93.01 564 ILE B O 1
ATOM 13052 N N . GLY B 1 565 ? -30.244 3.347 33.133 1 93.08 565 GLY B N 1
ATOM 13053 C CA . GLY B 1 565 ? -31.052 4.553 33.21 1 93.08 565 GLY B CA 1
ATOM 13054 C C . GLY B 1 565 ? -31.283 5.204 31.86 1 93.08 565 GLY B C 1
ATOM 13055 O O . GLY B 1 565 ? -32.195 6.02 31.705 1 93.08 565 GLY B O 1
ATOM 13056 N N . GLY B 1 566 ? -30.452 4.808 30.899 1 93.95 566 GLY B N 1
ATOM 13057 C CA . GLY B 1 566 ? -30.498 5.377 29.562 1 93.95 566 GLY B CA 1
ATOM 13058 C C . GLY B 1 566 ? -29.167 5.31 28.838 1 93.95 566 GLY B C 1
ATOM 13059 O O . GLY B 1 566 ? -28.272 4.564 29.241 1 93.95 566 GLY B O 1
ATOM 13060 N N . TYR B 1 567 ? -29.111 6.06 27.73 1 95.07 567 TYR B N 1
ATOM 13061 C CA . TYR B 1 567 ? -27.89 6.118 26.933 1 95.07 567 TYR B CA 1
ATOM 13062 C C . TYR B 1 567 ? -27.31 7.527 26.928 1 95.07 567 TYR B C 1
ATOM 13064 O O . TYR B 1 567 ? -28.023 8.501 27.181 1 95.07 567 TYR B O 1
ATOM 13072 N N . LEU B 1 568 ? -26.022 7.482 26.684 1 93.73 568 LEU B N 1
ATOM 13073 C CA . LEU B 1 568 ? -25.309 8.755 26.695 1 93.73 568 LEU B CA 1
ATOM 13074 C C . LEU B 1 568 ? -25.546 9.521 25.398 1 93.73 568 LEU B C 1
ATOM 13076 O O . LEU B 1 568 ? -25.609 8.924 24.321 1 93.73 568 LEU B O 1
ATOM 13080 N N . ASP B 1 569 ? -25.704 10.698 25.362 1 77.37 569 ASP B N 1
ATOM 13081 C CA . ASP B 1 569 ? -26.038 11.647 24.304 1 77.37 569 ASP B CA 1
ATOM 13082 C C . ASP B 1 569 ? -27.522 11.578 23.953 1 77.37 569 ASP B C 1
ATOM 13084 O O . ASP B 1 569 ? -28.05 10.499 23.675 1 77.37 569 ASP B O 1
ATOM 13088 N N . ASN B 1 570 ? -28.185 12.386 24.177 1 66.77 570 ASN B N 1
ATOM 13089 C CA . ASN B 1 570 ? -29.638 12.423 24.047 1 66.77 570 ASN B CA 1
ATOM 13090 C C . ASN B 1 570 ? -30.071 12.386 22.584 1 66.77 570 ASN B C 1
ATOM 13092 O O . ASN B 1 570 ? -31.266 12.389 22.286 1 66.77 570 ASN B O 1
ATOM 13096 N N . SER B 1 571 ? -29.105 12.348 21.647 1 68.6 571 SER B N 1
ATOM 13097 C CA . SER B 1 571 ? -29.467 12.394 20.234 1 68.6 571 SER B CA 1
ATOM 13098 C C . SER B 1 571 ? -29.723 10.995 19.682 1 68.6 571 SER B C 1
ATOM 13100 O O . SER B 1 571 ? -30.232 10.844 18.57 1 68.6 571 SER B O 1
ATOM 13102 N N . GLY B 1 572 ? -29.461 9.965 20.469 1 79.56 572 GLY B N 1
ATOM 13103 C CA . GLY B 1 572 ? -29.685 8.601 20.016 1 79.56 572 GLY B CA 1
ATOM 13104 C C . GLY B 1 572 ? -28.507 8.024 19.255 1 79.56 572 GLY B C 1
ATOM 13105 O O . GLY B 1 572 ? -28.532 6.86 18.851 1 79.56 572 GLY B O 1
ATOM 13106 N N . LEU B 1 573 ? -27.563 8.788 19.097 1 86.92 573 LEU B N 1
ATOM 13107 C CA . LEU B 1 573 ? -26.412 8.364 18.308 1 86.92 573 LEU B CA 1
ATOM 13108 C C . LEU B 1 573 ? -25.71 7.179 18.964 1 86.92 573 LEU B C 1
ATOM 13110 O O . LEU B 1 573 ? -25.102 6.355 18.277 1 86.92 573 LEU B O 1
ATOM 13114 N N . TYR B 1 574 ? -25.814 7.062 20.343 1 94.56 574 TYR B N 1
ATOM 13115 C CA . TYR B 1 574 ? -25.08 6.031 21.067 1 94.56 574 TYR B CA 1
ATOM 13116 C C . TYR B 1 574 ? -26.033 5.019 21.692 1 94.56 574 TYR B C 1
ATOM 13118 O O . TYR B 1 574 ? -25.751 4.468 22.758 1 94.56 574 TYR B O 1
ATOM 13126 N N . ASN B 1 575 ? -27.197 4.828 21.04 1 94.13 575 ASN B N 1
ATOM 13127 C CA . ASN B 1 575 ? -28.159 3.837 21.512 1 94.13 575 ASN B CA 1
ATOM 13128 C C . ASN B 1 575 ? -27.902 2.467 20.892 1 94.13 575 ASN B C 1
ATOM 13130 O O . ASN B 1 575 ? -28.421 1.457 21.37 1 94.13 575 ASN B O 1
ATOM 13134 N N . THR B 1 576 ? -27.128 2.515 19.794 1 93.82 576 THR B N 1
ATOM 13135 C CA . THR B 1 576 ? -26.777 1.263 19.133 1 93.82 576 THR B CA 1
ATOM 13136 C C . THR B 1 576 ? -25.28 1.209 18.837 1 93.82 576 THR B C 1
ATOM 13138 O O . THR B 1 576 ? -24.602 2.238 18.85 1 93.82 576 THR B O 1
ATOM 13141 N N . THR B 1 577 ? -24.846 0.035 18.679 1 95.86 577 THR B N 1
ATOM 13142 C CA . THR B 1 577 ? -23.46 -0.17 18.272 1 95.86 577 THR B CA 1
ATOM 13143 C C . THR B 1 577 ? -23.35 -0.268 16.753 1 95.86 577 THR B C 1
ATOM 13145 O O . THR B 1 577 ? -24.05 -1.065 16.125 1 95.86 577 THR B O 1
ATOM 13148 N N . LYS B 1 578 ? -22.533 0.544 16.167 1 96.89 578 LYS B N 1
ATOM 13149 C CA . LYS B 1 578 ? -22.391 0.632 14.717 1 96.89 578 LYS B CA 1
ATOM 13150 C C . LYS B 1 578 ? -20.925 0.556 14.302 1 96.89 578 LYS B C 1
ATOM 13152 O O . LYS B 1 578 ? -20.063 1.172 14.932 1 96.89 578 LYS B O 1
ATOM 13157 N N . LEU B 1 579 ? -20.665 -0.266 13.277 1 97.35 579 LEU B N 1
ATOM 13158 C CA . LEU B 1 579 ? -19.344 -0.298 12.659 1 97.35 579 LEU B CA 1
ATOM 13159 C C . LEU B 1 579 ? -19.374 0.353 11.28 1 97.35 579 LEU B C 1
ATOM 13161 O O . LEU B 1 579 ? -20.258 0.063 10.47 1 97.35 579 LEU B O 1
ATOM 13165 N N . SER B 1 580 ? -18.492 1.281 11.043 1 97.96 580 SER B N 1
ATOM 13166 C CA . SER B 1 580 ? -18.255 1.866 9.727 1 97.96 580 SER B CA 1
ATOM 13167 C C . SER B 1 580 ? -16.799 1.704 9.303 1 97.96 580 SER B C 1
ATOM 13169 O O . SER B 1 580 ? -15.886 2.05 10.056 1 97.96 580 SER B O 1
ATOM 13171 N N . GLU B 1 581 ? -16.628 1.154 8.14 1 97.29 581 GLU B N 1
ATOM 13172 C CA . GLU B 1 581 ? -15.285 0.968 7.598 1 97.29 581 GLU B CA 1
ATOM 13173 C C . GLU B 1 581 ? -15.163 1.575 6.204 1 97.29 581 GLU B C 1
ATOM 13175 O O . GLU B 1 581 ? -16.099 1.503 5.405 1 97.29 581 GLU B O 1
ATOM 13180 N N . THR B 1 582 ? -14.042 2.151 5.925 1 97.4 582 THR B N 1
ATOM 13181 C CA . THR B 1 582 ? -13.734 2.68 4.601 1 97.4 582 THR B CA 1
ATOM 13182 C C . THR B 1 582 ? -12.319 2.294 4.181 1 97.4 582 THR B C 1
ATOM 13184 O O . THR B 1 582 ? -11.404 2.271 5.007 1 97.4 582 THR B O 1
ATOM 13187 N N . ARG B 1 583 ? -12.152 1.868 2.938 1 97.89 583 ARG B N 1
ATOM 13188 C CA . ARG B 1 583 ? -10.867 1.652 2.281 1 97.89 583 ARG B CA 1
ATOM 13189 C C . ARG B 1 583 ? -10.752 2.495 1.015 1 97.89 583 ARG B C 1
ATOM 13191 O O . ARG B 1 583 ? -11.289 2.129 -0.032 1 97.89 583 ARG B O 1
ATOM 13198 N N . ASN B 1 584 ? -9.934 3.509 1.071 1 97.32 584 ASN B N 1
ATOM 13199 C CA . ASN B 1 584 ? -9.716 4.388 -0.073 1 97.32 584 ASN B CA 1
ATOM 13200 C C . ASN B 1 584 ? -8.326 4.195 -0.672 1 97.32 584 ASN B C 1
ATOM 13202 O O . ASN B 1 584 ? -7.354 3.994 0.058 1 97.32 584 ASN B O 1
ATOM 13206 N N . ASP B 1 585 ? -8.282 4.155 -1.932 1 95.61 585 ASP B N 1
ATOM 13207 C CA . ASP B 1 585 ? -6.982 4.108 -2.595 1 95.61 585 ASP B CA 1
ATOM 13208 C C . ASP B 1 585 ? -6.889 5.16 -3.697 1 95.61 585 ASP B C 1
ATOM 13210 O O . ASP B 1 585 ? -7.894 5.497 -4.328 1 95.61 585 ASP B O 1
ATOM 13214 N N . SER B 1 586 ? -5.768 5.68 -3.938 1 96.55 586 SER B N 1
ATOM 13215 C CA . SER B 1 586 ? -5.473 6.641 -4.997 1 96.55 586 SER B CA 1
ATOM 13216 C C . SER B 1 586 ? -4.029 6.514 -5.471 1 96.55 586 SER B C 1
ATOM 13218 O O . SER B 1 586 ? -3.186 5.954 -4.768 1 96.55 586 SER B O 1
ATOM 13220 N N . TYR B 1 587 ? -3.757 6.941 -6.646 1 94.98 587 TYR B N 1
ATOM 13221 C CA . TYR B 1 587 ? -2.386 7.047 -7.131 1 94.98 587 TYR B CA 1
ATOM 13222 C C . TYR B 1 587 ? -2.25 8.184 -8.137 1 94.98 587 TYR B C 1
ATOM 13224 O O . TYR B 1 587 ? -3.233 8.59 -8.761 1 94.98 587 TYR B O 1
ATOM 13232 N N . ASN B 1 588 ? -1.159 8.746 -8.227 1 96.02 588 ASN B N 1
ATOM 13233 C CA . ASN B 1 588 ? -0.792 9.717 -9.252 1 96.02 588 ASN B CA 1
ATOM 13234 C C . ASN B 1 588 ? 0.599 9.438 -9.816 1 96.02 588 ASN B C 1
ATOM 13236 O O . ASN B 1 588 ? 1.425 8.806 -9.156 1 96.02 588 ASN B O 1
ATOM 13240 N N . VAL B 1 589 ? 0.841 9.845 -11.011 1 96.26 589 VAL B N 1
ATOM 13241 C CA . VAL B 1 589 ? 2.117 9.661 -11.694 1 96.26 589 VAL B CA 1
ATOM 13242 C C . VAL B 1 589 ? 2.512 10.952 -12.407 1 96.26 589 VAL B C 1
ATOM 13244 O O . VAL B 1 589 ? 1.723 11.512 -13.173 1 96.26 589 VAL B O 1
ATOM 13247 N N . THR B 1 590 ? 3.684 11.414 -12.114 1 96.64 590 THR B N 1
ATOM 13248 C CA . THR B 1 590 ? 4.284 12.542 -12.818 1 96.64 590 THR B CA 1
ATOM 13249 C C . THR B 1 590 ? 5.396 12.069 -13.75 1 96.64 590 THR B C 1
ATOM 13251 O O . THR B 1 590 ? 6.294 11.336 -13.331 1 96.64 590 THR B O 1
ATOM 13254 N N . THR B 1 591 ? 5.377 12.438 -14.982 1 96.93 591 THR B N 1
ATOM 13255 C CA . THR B 1 591 ? 6.425 12.177 -15.962 1 96.93 591 THR B CA 1
ATOM 13256 C C . THR B 1 591 ? 6.962 13.483 -16.54 1 96.93 591 THR B C 1
ATOM 13258 O O . THR B 1 591 ? 6.188 14.37 -16.908 1 96.93 591 THR B O 1
ATOM 13261 N N . GLN B 1 592 ? 8.288 13.587 -16.599 1 96.84 592 GLN B N 1
ATOM 13262 C CA . GLN B 1 592 ? 8.913 14.815 -17.079 1 96.84 592 GLN B CA 1
ATOM 13263 C C . GLN B 1 592 ? 10.061 14.51 -18.036 1 96.84 592 GLN B C 1
ATOM 13265 O O . GLN B 1 592 ? 10.793 13.536 -17.846 1 96.84 592 GLN B O 1
ATOM 13270 N N . LEU B 1 593 ? 10.206 15.26 -19.037 1 97.38 593 LEU B N 1
ATOM 13271 C CA . LEU B 1 593 ? 11.351 15.342 -19.936 1 97.38 593 LEU B CA 1
ATOM 13272 C C . LEU B 1 593 ? 11.9 16.764 -19.989 1 97.38 593 LEU B C 1
ATOM 13274 O O . LEU B 1 593 ? 11.226 17.676 -20.475 1 97.38 593 LEU B O 1
ATOM 13278 N N . ILE B 1 594 ? 13.089 16.951 -19.473 1 96.34 594 ILE B N 1
ATOM 13279 C CA . ILE B 1 594 ? 13.654 18.287 -19.322 1 96.34 594 ILE B CA 1
ATOM 13280 C C . ILE B 1 594 ? 15.006 18.358 -20.028 1 96.34 594 ILE B C 1
ATOM 13282 O O . ILE B 1 594 ? 15.86 17.49 -19.837 1 96.34 594 ILE B O 1
ATOM 13286 N N . ALA B 1 595 ? 15.254 19.366 -20.788 1 96.68 595 ALA B N 1
ATOM 13287 C CA . ALA B 1 595 ? 16.529 19.667 -21.434 1 96.68 595 ALA B CA 1
ATOM 13288 C C . ALA B 1 595 ? 17.103 20.987 -20.928 1 96.68 595 ALA B C 1
ATOM 13290 O O . ALA B 1 595 ? 16.396 21.996 -20.866 1 96.68 595 ALA B O 1
ATOM 13291 N N . ASN B 1 596 ? 18.283 20.939 -20.484 1 94.74 596 ASN B N 1
ATOM 13292 C CA . ASN B 1 596 ? 18.976 22.116 -19.971 1 94.74 596 ASN B CA 1
ATOM 13293 C C . ASN B 1 596 ? 20.285 22.364 -20.714 1 94.74 596 ASN B C 1
ATOM 13295 O O . ASN B 1 596 ? 21.012 21.421 -21.031 1 94.74 596 ASN B O 1
ATOM 13299 N N . TYR B 1 597 ? 20.562 23.556 -21.09 1 94.37 597 TYR B N 1
ATOM 13300 C CA . TYR B 1 597 ? 21.815 23.99 -21.696 1 94.37 597 TYR B CA 1
ATOM 13301 C C . TYR B 1 597 ? 22.395 25.188 -20.953 1 94.37 597 TYR B C 1
ATOM 13303 O O . TYR B 1 597 ? 21.773 26.251 -20.897 1 94.37 597 TYR B O 1
ATOM 13311 N N . ALA B 1 598 ? 23.44 25.024 -20.298 1 91.72 598 ALA B N 1
ATOM 13312 C CA . ALA B 1 598 ? 24.132 26.08 -19.563 1 91.72 598 ALA B CA 1
ATOM 13313 C C . ALA B 1 598 ? 25.567 26.241 -20.055 1 91.72 598 ALA B C 1
ATOM 13315 O O . ALA B 1 598 ? 26.342 25.282 -20.056 1 91.72 598 ALA B O 1
ATOM 13316 N N . LYS B 1 599 ? 25.945 27.455 -20.48 1 90.8 599 LYS B N 1
ATOM 13317 C CA . LYS B 1 599 ? 27.289 27.703 -20.994 1 90.8 599 LYS B CA 1
ATOM 13318 C C . LYS B 1 599 ? 27.681 29.168 -20.82 1 90.8 599 LYS B C 1
ATOM 13320 O O . LYS B 1 599 ? 26.831 30.057 -20.895 1 90.8 599 LYS B O 1
ATOM 13325 N N . LYS B 1 600 ? 28.847 29.352 -20.464 1 89.62 600 LYS B N 1
ATOM 13326 C CA . LYS B 1 600 ? 29.422 30.693 -20.407 1 89.62 600 LYS B CA 1
ATOM 13327 C C . LYS B 1 600 ? 30.208 31.009 -21.677 1 89.62 600 LYS B C 1
ATOM 13329 O O . LYS B 1 600 ? 31.126 30.273 -22.044 1 89.62 600 LYS B O 1
ATOM 13334 N N . PHE B 1 601 ? 29.835 32.141 -22.339 1 90.31 601 PHE B N 1
ATOM 13335 C CA . PHE B 1 601 ? 30.504 32.565 -23.563 1 90.31 601 PHE B CA 1
ATOM 13336 C C . PHE B 1 601 ? 31.357 33.804 -23.314 1 90.31 601 PHE B C 1
ATOM 13338 O O . PHE B 1 601 ? 30.94 34.716 -22.597 1 90.31 601 PHE B O 1
ATOM 13345 N N . ALA B 1 602 ? 32.569 33.895 -23.908 1 89.86 602 ALA B N 1
ATOM 13346 C CA . ALA B 1 602 ? 33.482 35.035 -23.88 1 89.86 602 ALA B CA 1
ATOM 13347 C C . ALA B 1 602 ? 33.717 35.515 -22.451 1 89.86 602 ALA B C 1
ATOM 13349 O O . ALA B 1 602 ? 33.89 36.712 -22.212 1 89.86 602 ALA B O 1
ATOM 13350 N N . GLY B 1 603 ? 33.425 34.694 -21.477 1 82.39 603 GLY B N 1
ATOM 13351 C CA . GLY B 1 603 ? 33.707 34.963 -20.076 1 82.39 603 GLY B CA 1
ATOM 13352 C C . GLY B 1 603 ? 32.713 35.915 -19.439 1 82.39 603 GLY B C 1
ATOM 13353 O O . GLY B 1 603 ? 32.707 36.09 -18.218 1 82.39 603 GLY B O 1
ATOM 13354 N N . LYS B 1 604 ? 31.867 36.556 -20.177 1 89.63 604 LYS B N 1
ATOM 13355 C CA . LYS B 1 604 ? 30.979 37.566 -19.607 1 89.63 604 LYS B CA 1
ATOM 13356 C C . LYS B 1 604 ? 29.516 37.165 -19.769 1 89.63 604 LYS B C 1
ATOM 13358 O O . LYS B 1 604 ? 28.647 37.666 -19.053 1 89.63 604 LYS B O 1
ATOM 13363 N N . HIS B 1 605 ? 29.203 36.383 -20.841 1 93.37 605 HIS B N 1
ATOM 13364 C CA . HIS B 1 605 ? 27.828 35.984 -21.121 1 93.37 605 HIS B CA 1
ATOM 13365 C C . HIS B 1 605 ? 27.521 34.613 -20.527 1 93.37 605 HIS B C 1
ATOM 13367 O O . HIS B 1 605 ? 28.069 33.602 -20.972 1 93.37 605 HIS B O 1
ATOM 13373 N N . ASP B 1 606 ? 26.691 34.578 -19.499 1 92.45 606 ASP B N 1
ATOM 13374 C CA . ASP B 1 606 ? 26.21 33.32 -18.936 1 92.45 606 ASP B CA 1
ATOM 13375 C C . ASP B 1 606 ? 24.781 33.028 -19.387 1 92.45 606 ASP B C 1
ATOM 13377 O O . ASP B 1 606 ? 23.871 33.823 -19.141 1 92.45 606 ASP B O 1
ATOM 13381 N N . ILE B 1 607 ? 24.595 31.886 -20.036 1 93.26 607 ILE B N 1
ATOM 13382 C CA . ILE B 1 607 ? 23.272 31.541 -20.544 1 93.26 607 ILE B CA 1
ATOM 13383 C C . ILE B 1 607 ? 22.829 30.201 -19.961 1 93.26 607 ILE B C 1
ATOM 13385 O O . ILE B 1 607 ? 23.628 29.268 -19.856 1 93.26 607 ILE B O 1
ATOM 13389 N N . ASN B 1 608 ? 21.62 30.128 -19.454 1 92.85 608 ASN B N 1
ATOM 13390 C CA . ASN B 1 608 ? 20.954 28.907 -19.014 1 92.85 608 ASN B CA 1
ATOM 13391 C C . ASN B 1 608 ? 19.588 28.743 -19.675 1 92.85 608 ASN B C 1
ATOM 13393 O O . ASN B 1 608 ? 18.652 29.483 -19.366 1 92.85 608 ASN B O 1
ATOM 13397 N N . LEU B 1 609 ? 19.506 27.797 -20.618 1 94.61 609 LEU B N 1
ATOM 13398 C CA . LEU B 1 609 ? 18.271 27.499 -21.337 1 94.61 609 LEU B CA 1
ATOM 13399 C C . LEU B 1 609 ? 17.658 26.192 -20.846 1 94.61 609 LEU B C 1
ATOM 13401 O O . LEU B 1 609 ? 18.372 25.211 -20.627 1 94.61 609 LEU B O 1
ATOM 13405 N N . MET B 1 610 ? 16.371 26.244 -20.609 1 94.48 610 MET B N 1
ATOM 13406 C CA . MET B 1 610 ? 15.677 25.034 -20.179 1 94.48 610 MET B CA 1
ATOM 13407 C C . MET B 1 610 ? 14.367 24.859 -20.939 1 94.48 610 MET B C 1
ATOM 13409 O O . MET B 1 610 ? 13.634 25.827 -21.154 1 94.48 610 MET B O 1
ATOM 13413 N N . ALA B 1 611 ? 14.093 23.734 -21.455 1 96.2 611 ALA B N 1
ATOM 13414 C CA . ALA B 1 611 ? 12.817 23.326 -22.036 1 96.2 611 ALA B CA 1
ATOM 13415 C C . ALA B 1 611 ? 12.317 22.028 -21.408 1 96.2 611 ALA B C 1
ATOM 13417 O O . ALA B 1 611 ? 13.108 21.129 -21.115 1 96.2 611 ALA B O 1
ATOM 13418 N N . GLY B 1 612 ? 11.013 21.981 -21.186 1 95.83 612 GLY B N 1
ATOM 13419 C CA . GLY B 1 612 ? 10.517 20.782 -20.528 1 95.83 612 GLY B CA 1
ATOM 13420 C C . GLY B 1 612 ? 9.094 20.432 -20.92 1 95.83 612 GLY B C 1
ATOM 13421 O O . GLY B 1 612 ? 8.374 21.265 -21.473 1 95.83 612 GLY B O 1
ATOM 13422 N N . TYR B 1 613 ? 8.755 19.215 -20.777 1 96.95 613 TYR B N 1
ATOM 13423 C CA . TYR B 1 613 ? 7.426 18.628 -20.905 1 96.95 613 TYR B CA 1
ATOM 13424 C C . TYR B 1 613 ? 7.043 17.866 -19.642 1 96.95 613 TYR B C 1
ATOM 13426 O O . TYR B 1 613 ? 7.864 17.145 -19.071 1 96.95 613 TYR B O 1
ATOM 13434 N N . GLU B 1 614 ? 5.764 18.069 -19.142 1 96.1 614 GLU B N 1
ATOM 13435 C CA . GLU B 1 614 ? 5.29 17.392 -17.939 1 96.1 614 GLU B CA 1
ATOM 13436 C C . GLU B 1 614 ? 3.895 16.811 -18.147 1 96.1 614 GLU B C 1
ATOM 13438 O O . GLU B 1 614 ? 3.031 17.455 -18.745 1 96.1 614 GLU B O 1
ATOM 13443 N N . ASN B 1 615 ? 3.715 15.621 -17.719 1 96.69 615 ASN B N 1
ATOM 13444 C CA . ASN B 1 615 ? 2.42 14.952 -17.657 1 96.69 615 ASN B CA 1
ATOM 13445 C C . ASN B 1 615 ? 2.084 14.512 -16.235 1 96.69 615 ASN B C 1
ATOM 13447 O O . ASN B 1 615 ? 2.947 13.999 -15.519 1 96.69 615 ASN B O 1
ATOM 13451 N N . TYR B 1 616 ? 0.812 14.773 -15.783 1 95.2 616 TYR B N 1
ATOM 13452 C CA . TYR B 1 616 ? 0.325 14.368 -14.469 1 95.2 616 TYR B CA 1
ATOM 13453 C C . TYR B 1 616 ? -1.019 13.659 -14.58 1 95.2 616 TYR B C 1
ATOM 13455 O O . TYR B 1 616 ? -1.93 14.144 -15.255 1 95.2 616 TYR B O 1
ATOM 13463 N N . TYR B 1 617 ? -1.12 12.514 -13.993 1 96.57 617 TYR B N 1
ATOM 13464 C CA . TYR B 1 617 ? -2.354 11.738 -13.95 1 96.57 617 TYR B CA 1
ATOM 13465 C C . TYR B 1 617 ? -2.689 11.326 -12.521 1 96.57 617 TYR B C 1
ATOM 13467 O O . TYR B 1 617 ? -1.82 10.855 -11.784 1 96.57 617 TYR B O 1
ATOM 13475 N N . GLU B 1 618 ? -3.993 11.475 -12.121 1 95.62 618 GLU B N 1
ATOM 13476 C CA . GLU B 1 618 ? -4.437 11.089 -10.785 1 95.62 618 GLU B CA 1
ATOM 13477 C C . GLU B 1 618 ? -5.731 10.283 -10.845 1 95.62 618 GLU B C 1
ATOM 13479 O O . GLU B 1 618 ? -6.633 10.603 -11.622 1 95.62 618 GLU B O 1
ATOM 13484 N N . TYR B 1 619 ? -5.785 9.23 -10.131 1 96.48 619 TYR B N 1
ATOM 13485 C CA . TYR B 1 619 ? -6.966 8.394 -9.95 1 96.48 619 TYR B CA 1
ATOM 13486 C C . TYR B 1 619 ? -7.275 8.2 -8.471 1 96.48 619 TYR B C 1
ATOM 13488 O O . TYR B 1 619 ? -6.368 7.982 -7.664 1 96.48 619 TYR B O 1
ATOM 13496 N N . ILE B 1 620 ? -8.593 8.324 -8.071 1 96.64 620 ILE B N 1
ATOM 13497 C CA . ILE B 1 620 ? -9.051 8.147 -6.698 1 96.64 620 ILE B CA 1
ATOM 13498 C C . ILE B 1 620 ? -10.279 7.24 -6.677 1 96.64 620 ILE B C 1
ATOM 13500 O O . ILE B 1 620 ? -11.199 7.411 -7.479 1 96.64 620 ILE B O 1
ATOM 13504 N N . GLU B 1 621 ? -10.347 6.319 -5.783 1 96.78 621 GLU B N 1
ATOM 13505 C CA . GLU B 1 621 ? -11.507 5.456 -5.587 1 96.78 621 GLU B CA 1
ATOM 13506 C C . GLU B 1 621 ? -11.768 5.209 -4.104 1 96.78 621 GLU B C 1
ATOM 13508 O O . GLU B 1 621 ? -10.829 5.031 -3.325 1 96.78 621 GLU B O 1
ATOM 13513 N N . GLU B 1 622 ? -13.043 5.179 -3.763 1 97.29 622 GLU B N 1
ATOM 13514 C CA . GLU B 1 622 ? -13.452 4.995 -2.374 1 97.29 622 GLU B CA 1
ATOM 13515 C C . GLU B 1 622 ? -14.371 3.787 -2.225 1 97.29 622 GLU B C 1
ATOM 13517 O O . GLU B 1 622 ? -15.196 3.516 -3.1 1 97.29 622 GLU B O 1
ATOM 13522 N N . LEU B 1 623 ? -14.243 3.07 -1.118 1 97.92 623 LEU B N 1
ATOM 13523 C CA . LEU B 1 623 ? -15.136 1.987 -0.722 1 97.92 623 LEU B CA 1
ATOM 13524 C C . LEU B 1 623 ? -15.507 2.1 0.753 1 97.92 623 LEU B C 1
ATOM 13526 O O . LEU B 1 623 ? -14.63 2.232 1.61 1 97.92 623 LEU B O 1
ATOM 13530 N N . GLY B 1 624 ? -16.754 2.107 1.007 1 97.74 624 GLY B N 1
ATOM 13531 C CA . GLY B 1 624 ? -17.244 2.13 2.376 1 97.74 624 GLY B CA 1
ATOM 13532 C C . GLY B 1 624 ? -18.328 1.102 2.638 1 97.74 624 GLY B C 1
ATOM 13533 O O . GLY B 1 624 ? -19.04 0.693 1.718 1 97.74 624 GLY B O 1
ATOM 13534 N N . ALA B 1 625 ? -18.409 0.652 3.895 1 97.77 625 ALA B N 1
ATOM 13535 C CA . ALA B 1 625 ? -19.45 -0.264 4.354 1 97.77 625 ALA B CA 1
ATOM 13536 C C . ALA B 1 625 ? -19.741 -0.065 5.839 1 97.77 625 ALA B C 1
ATOM 13538 O O . ALA B 1 625 ? -18.86 0.34 6.602 1 97.77 625 ALA B O 1
ATOM 13539 N N . ASP B 1 626 ? -20.948 -0.322 6.185 1 97.45 626 ASP B N 1
ATOM 13540 C CA . ASP B 1 626 ? -21.3 -0.213 7.598 1 97.45 626 ASP B CA 1
ATOM 13541 C C . ASP B 1 626 ? -22.46 -1.144 7.947 1 97.45 626 ASP B C 1
ATOM 13543 O O . ASP B 1 626 ? -23.216 -1.559 7.067 1 97.45 626 ASP B O 1
ATOM 13547 N N . ARG B 1 627 ? -22.548 -1.499 9.15 1 95.29 627 ARG B N 1
ATOM 13548 C CA . ARG B 1 627 ? -23.676 -2.199 9.755 1 95.29 627 ARG B CA 1
ATOM 13549 C C . ARG B 1 627 ? -24.01 -1.618 11.125 1 95.29 627 ARG B C 1
ATOM 13551 O O . ARG B 1 627 ? -23.115 -1.189 11.857 1 95.29 627 ARG B O 1
ATOM 13558 N N . ASP B 1 628 ? -25.233 -1.608 11.408 1 94.79 628 ASP B N 1
ATOM 13559 C CA . ASP B 1 628 ? -25.731 -1.094 12.68 1 94.79 628 ASP B CA 1
ATOM 13560 C C . ASP B 1 628 ? -26.497 -2.17 13.445 1 94.79 628 ASP B C 1
ATOM 13562 O O . ASP B 1 628 ? -26.814 -3.226 12.892 1 94.79 628 ASP B O 1
ATOM 13566 N N . GLY B 1 629 ? -26.593 -2.03 14.789 1 91.99 629 GLY B N 1
ATOM 13567 C CA . GLY B 1 629 ? -27.406 -2.913 15.61 1 91.99 629 GLY B CA 1
ATOM 13568 C C . GLY B 1 629 ? -26.657 -4.145 16.083 1 91.99 629 GLY B C 1
ATOM 13569 O O . GLY B 1 629 ? -27.226 -5.236 16.151 1 91.99 629 GLY B O 1
ATOM 13570 N N . TYR B 1 630 ? -25.426 -4.023 16.359 1 92.02 630 TYR B N 1
ATOM 13571 C CA . TYR B 1 630 ? -24.628 -5.149 16.83 1 92.02 630 TYR B CA 1
ATOM 13572 C C . TYR B 1 630 ? -25.134 -5.652 18.176 1 92.02 630 TYR B C 1
ATOM 13574 O O . TYR B 1 630 ? -25.442 -4.857 19.067 1 92.02 630 TYR B O 1
ATOM 13582 N N . VAL B 1 631 ? -25.041 -6.896 18.246 1 86.24 631 VAL B N 1
ATOM 13583 C CA . VAL B 1 631 ? -25.39 -7.517 19.519 1 86.24 631 VAL B CA 1
ATOM 13584 C C . VAL B 1 631 ? -24.134 -7.696 20.369 1 86.24 631 VAL B C 1
ATOM 13586 O O . VAL B 1 631 ? -24.162 -7.48 21.583 1 86.24 631 VAL B O 1
ATOM 13589 N N . LEU B 1 632 ? -23.022 -8.113 19.679 1 86.26 632 LEU B N 1
ATOM 13590 C CA . LEU B 1 632 ? -21.73 -8.217 20.348 1 86.26 632 LEU B CA 1
ATOM 13591 C C . LEU B 1 632 ? -20.911 -6.945 20.15 1 86.26 632 LEU B C 1
ATOM 13593 O O . LEU B 1 632 ? -20.503 -6.633 19.029 1 86.26 632 LEU B O 1
ATOM 13597 N N . THR B 1 633 ? -20.589 -6.306 21.199 1 87.99 633 THR B N 1
ATOM 13598 C CA . THR B 1 633 ? -20.044 -4.958 21.08 1 87.99 633 THR B CA 1
ATOM 13599 C C . THR B 1 633 ? -18.521 -4.981 21.165 1 87.99 633 THR B C 1
ATOM 13601 O O . THR B 1 633 ? -17.877 -3.93 21.155 1 87.99 633 THR B O 1
ATOM 13604 N N . ASN B 1 634 ? -17.94 -6.1 21.221 1 87.5 634 ASN B N 1
ATOM 13605 C CA . ASN B 1 634 ? -16.488 -6.142 21.364 1 87.5 634 ASN B CA 1
ATOM 13606 C C . ASN B 1 634 ? -15.816 -6.672 20.101 1 87.5 634 ASN B C 1
ATOM 13608 O O . ASN B 1 634 ? -14.59 -6.788 20.047 1 87.5 634 ASN B O 1
ATOM 13612 N N . PHE B 1 635 ? -16.583 -7.002 19.067 1 88.95 635 PHE B N 1
ATOM 13613 C CA . PHE B 1 635 ? -16.046 -7.589 17.845 1 88.95 635 PHE B CA 1
ATOM 13614 C C . PHE B 1 635 ? -16.37 -6.717 16.638 1 88.95 635 PHE B C 1
ATOM 13616 O O . PHE B 1 635 ? -17.378 -6.934 15.961 1 88.95 635 PHE B O 1
ATOM 13623 N N . PRO B 1 636 ? -15.478 -5.834 16.28 1 93.04 636 PRO B N 1
ATOM 13624 C CA . PRO B 1 636 ? -1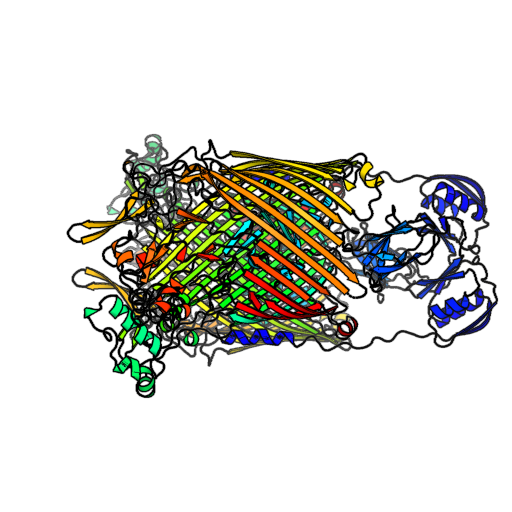5.75 -4.849 15.23 1 93.04 636 PRO B CA 1
ATOM 13625 C C . PRO B 1 636 ? -15.509 -5.401 13.826 1 93.04 636 PRO B C 1
ATOM 13627 O O . PRO B 1 636 ? -14.615 -4.93 13.119 1 93.04 636 PRO B O 1
ATOM 13630 N N . TYR B 1 637 ? -16.437 -6.357 13.38 1 94.24 637 TYR B N 1
ATOM 13631 C CA . TYR B 1 637 ? -16.393 -6.902 12.028 1 94.24 637 TYR B CA 1
ATOM 13632 C C . TYR B 1 637 ? -17.788 -6.961 11.418 1 94.24 637 TYR B C 1
ATOM 13634 O O . TYR B 1 637 ? -18.756 -7.312 12.098 1 94.24 637 TYR B O 1
ATOM 13642 N N . LEU B 1 638 ? -17.853 -6.663 10.167 1 95.25 638 LEU B N 1
ATOM 13643 C CA . LEU B 1 638 ? -19.143 -6.482 9.51 1 95.25 638 LEU B CA 1
ATOM 13644 C C . LEU B 1 638 ? -19.959 -7.77 9.551 1 95.25 638 LEU B C 1
ATOM 13646 O O . LEU B 1 638 ? -21.183 -7.73 9.697 1 95.25 638 LEU B O 1
ATOM 13650 N N . ASN B 1 639 ? -19.307 -8.859 9.447 1 91.28 639 ASN B N 1
ATOM 13651 C CA . ASN B 1 639 ? -20.009 -10.137 9.398 1 91.28 639 ASN B CA 1
ATOM 13652 C C . ASN B 1 639 ? -20.71 -10.443 10.718 1 91.28 639 ASN B C 1
ATOM 13654 O O . ASN B 1 639 ? -21.56 -11.333 10.782 1 91.28 639 ASN B O 1
ATOM 13658 N N . ASN B 1 640 ? -20.35 -9.751 11.76 1 90.42 640 ASN B N 1
ATOM 13659 C CA . ASN B 1 640 ? -20.977 -9.943 13.063 1 90.42 640 ASN B CA 1
ATOM 13660 C C . ASN B 1 640 ? -22.217 -9.068 13.223 1 90.42 640 ASN B C 1
ATOM 13662 O O . ASN B 1 640 ? -22.973 -9.225 14.183 1 90.42 640 ASN B O 1
ATOM 13666 N N . GLY B 1 641 ? -22.414 -8.132 12.315 1 90.33 641 GLY B N 1
ATOM 13667 C CA . GLY B 1 641 ? -23.586 -7.273 12.372 1 90.33 641 GLY B CA 1
ATOM 13668 C C . GLY B 1 641 ? -24.771 -7.828 11.603 1 90.33 641 GLY B C 1
ATOM 13669 O O . GLY B 1 641 ? -24.61 -8.711 10.758 1 90.33 641 GLY B O 1
ATOM 13670 N N . PRO B 1 642 ? -25.897 -7.317 11.902 1 86.74 642 PRO B N 1
ATOM 13671 C CA . PRO B 1 642 ? -27.097 -7.797 11.213 1 86.74 642 PRO B CA 1
ATOM 13672 C C . PRO B 1 642 ? -27.141 -7.381 9.744 1 86.74 642 PRO B C 1
ATOM 13674 O O . PRO B 1 642 ? -26.538 -6.373 9.366 1 86.74 642 PRO B O 1
ATOM 13677 N N . LYS B 1 643 ? -27.837 -8.024 8.897 1 83.34 643 LYS B N 1
ATOM 13678 C CA . LYS B 1 643 ? -27.927 -7.78 7.461 1 83.34 643 LYS B CA 1
ATOM 13679 C C . LYS B 1 643 ? -29.073 -6.825 7.136 1 83.34 643 LYS B C 1
ATOM 13681 O O . LYS B 1 643 ? -29.169 -6.321 6.015 1 83.34 643 LYS B O 1
ATOM 13686 N N . ASP B 1 644 ? -29.82 -6.58 8.171 1 80.48 644 ASP B N 1
ATOM 13687 C CA . ASP B 1 644 ? -30.979 -5.728 7.919 1 80.48 644 ASP B CA 1
ATOM 13688 C C . ASP B 1 644 ? -30.588 -4.252 7.928 1 80.48 644 ASP B C 1
ATOM 13690 O O . ASP B 1 644 ? -31.297 -3.414 7.368 1 80.48 644 ASP B O 1
ATOM 13694 N N . LEU B 1 645 ? -29.554 -3.928 8.641 1 88.53 645 LEU B N 1
ATOM 13695 C CA . LEU B 1 645 ? -29.105 -2.542 8.715 1 88.53 645 LEU B CA 1
ATOM 13696 C C . LEU B 1 645 ? -27.726 -2.383 8.083 1 88.53 645 LEU B C 1
ATOM 13698 O O . LEU B 1 645 ? -26.76 -2.038 8.767 1 88.53 645 LEU B O 1
ATOM 13702 N N . ILE B 1 646 ? -27.794 -2.576 6.796 1 91.59 646 ILE B N 1
ATOM 13703 C CA . ILE B 1 646 ? -26.553 -2.587 6.031 1 91.59 646 ILE B CA 1
ATOM 13704 C C . ILE B 1 646 ? -26.447 -1.311 5.2 1 91.59 646 ILE B C 1
ATOM 13706 O O . ILE B 1 646 ? -27.459 -0.773 4.745 1 91.59 646 ILE B O 1
ATOM 13710 N N . GLY B 1 647 ? -25.211 -0.741 5.078 1 93.48 647 GLY B N 1
ATOM 13711 C CA . GLY B 1 647 ? -24.897 0.346 4.165 1 93.48 647 GLY B CA 1
ATOM 13712 C C . GLY B 1 647 ? -23.562 0.172 3.466 1 93.48 647 GLY B C 1
ATOM 13713 O O . GLY B 1 647 ? -22.686 -0.542 3.96 1 93.48 647 GLY B O 1
ATOM 13714 N N . ASN B 1 648 ? -23.507 0.651 2.255 1 95.66 648 ASN B N 1
ATOM 13715 C CA . ASN B 1 648 ? -22.208 0.729 1.594 1 95.66 648 ASN B CA 1
ATOM 13716 C C . ASN B 1 648 ? -22.143 1.906 0.624 1 95.66 648 ASN B C 1
ATOM 13718 O O . ASN B 1 648 ? -23.151 2.573 0.383 1 95.66 648 ASN B O 1
ATOM 13722 N N . SER B 1 649 ? -20.941 2.252 0.22 1 95.33 649 SER B N 1
ATOM 13723 C CA . SER B 1 649 ? -20.697 3.349 -0.711 1 95.33 649 SER B CA 1
ATOM 13724 C C . SER B 1 649 ? -19.422 3.118 -1.516 1 95.33 649 SER B C 1
ATOM 13726 O O . SER B 1 649 ? -18.545 2.361 -1.095 1 95.33 649 SER B O 1
ATOM 13728 N N . GLY B 1 650 ? -19.432 3.682 -2.694 1 95.24 650 GLY B N 1
ATOM 13729 C CA . GLY B 1 650 ? -18.272 3.632 -3.57 1 95.24 650 GLY B CA 1
ATOM 13730 C C . GLY B 1 650 ? -18.342 4.628 -4.711 1 95.24 650 GLY B C 1
ATOM 13731 O O . GLY B 1 650 ? -19.363 4.724 -5.396 1 95.24 650 GLY B O 1
ATOM 13732 N N . LYS B 1 651 ? -17.286 5.383 -4.902 1 94.13 651 LYS B N 1
ATOM 13733 C CA . LYS B 1 651 ? -17.186 6.356 -5.986 1 94.13 651 LYS B CA 1
ATOM 13734 C C . LYS B 1 651 ? -15.762 6.426 -6.531 1 94.13 651 LYS B C 1
ATOM 13736 O O . LYS B 1 651 ? -14.839 5.853 -5.948 1 94.13 651 LYS B O 1
ATOM 13741 N N . GLY B 1 652 ? -15.638 7.068 -7.743 1 92.9 652 GLY B N 1
ATOM 13742 C CA . GLY B 1 652 ? -14.344 7.243 -8.381 1 92.9 652 GLY B CA 1
ATOM 13743 C C . GLY B 1 652 ? -14.226 8.549 -9.144 1 92.9 652 GLY B C 1
ATOM 13744 O O . GLY B 1 652 ? -15.235 9.134 -9.542 1 92.9 652 GLY B O 1
ATOM 13745 N N . LYS B 1 653 ? -13.012 8.968 -9.219 1 93.08 653 LYS B N 1
ATOM 13746 C CA . LYS B 1 653 ? -12.712 10.148 -10.025 1 93.08 653 LYS B CA 1
ATOM 13747 C C . LYS B 1 653 ? -11.304 10.069 -10.61 1 93.08 653 LYS B C 1
ATOM 13749 O O . LYS B 1 653 ? -10.43 9.403 -10.052 1 93.08 653 LYS B O 1
ATOM 13754 N N . GLU B 1 654 ? -11.091 10.726 -11.744 1 93.83 654 GLU B N 1
ATOM 13755 C CA . GLU B 1 654 ? -9.773 10.82 -12.365 1 93.83 654 GLU B CA 1
ATOM 13756 C C . GLU B 1 654 ? -9.607 12.14 -13.111 1 93.83 654 GLU B C 1
ATOM 13758 O O . GLU B 1 654 ? -10.591 12.737 -13.553 1 93.83 654 GLU B O 1
ATOM 13763 N N . TYR B 1 655 ? -8.448 12.689 -13.232 1 93.41 655 TYR B N 1
ATOM 13764 C CA . TYR B 1 655 ? -8.127 13.864 -14.036 1 93.41 655 TYR B CA 1
ATOM 13765 C C . TYR B 1 655 ? -6.653 13.873 -14.422 1 93.41 655 TYR B C 1
ATOM 13767 O O . TYR B 1 655 ? -5.856 13.105 -13.876 1 93.41 655 TYR B O 1
ATOM 13775 N N . ALA B 1 656 ? -6.241 14.761 -15.377 1 94.51 656 ALA B N 1
ATOM 13776 C CA . ALA B 1 656 ? -4.884 14.804 -15.915 1 94.51 656 ALA B CA 1
ATOM 13777 C C . ALA B 1 656 ? -4.516 16.215 -16.365 1 94.51 656 ALA B C 1
ATOM 13779 O O . ALA B 1 656 ? -5.395 17.051 -16.588 1 94.51 656 ALA B O 1
ATOM 13780 N N . TYR B 1 657 ? -3.146 16.493 -16.33 1 92.31 657 TYR B N 1
ATOM 13781 C CA . TYR B 1 657 ? -2.564 17.721 -16.859 1 92.31 657 TYR B CA 1
ATOM 13782 C C . TYR B 1 657 ? -1.388 17.415 -17.779 1 92.31 657 TYR B C 1
ATOM 13784 O O . TYR B 1 657 ? -0.671 16.433 -17.575 1 92.31 657 TYR B O 1
ATOM 13792 N N . ARG B 1 658 ? -1.289 18.28 -18.831 1 95.93 658 ARG B N 1
ATOM 13793 C CA . ARG B 1 658 ? -0.114 18.293 -19.696 1 95.93 658 ARG B CA 1
ATOM 13794 C C . ARG B 1 658 ? 0.445 19.704 -19.84 1 95.93 658 ARG B C 1
ATOM 13796 O O . ARG B 1 658 ? -0.313 20.673 -19.917 1 95.93 658 ARG B O 1
ATOM 13803 N N . SER B 1 659 ? 1.773 19.825 -19.844 1 96.43 659 SER B N 1
ATOM 13804 C CA . SER B 1 659 ? 2.375 21.154 -19.884 1 96.43 659 SER B CA 1
ATOM 13805 C C . SER B 1 659 ? 3.654 21.157 -20.715 1 96.43 659 SER B C 1
ATOM 13807 O O . SER B 1 659 ? 4.432 20.202 -20.67 1 96.43 659 SER B O 1
ATOM 13809 N N . TYR B 1 660 ? 3.82 22.173 -21.496 1 96.85 660 TYR B N 1
ATOM 13810 C CA . TYR B 1 660 ? 5.069 22.545 -22.151 1 96.85 660 TYR B CA 1
ATOM 13811 C C . TYR B 1 660 ? 5.628 23.837 -21.567 1 96.85 660 TYR B C 1
ATOM 13813 O O . TYR B 1 660 ? 4.883 24.791 -21.331 1 96.85 660 TYR B O 1
ATOM 13821 N N . PHE B 1 661 ? 6.888 23.827 -21.255 1 95.33 661 PHE B N 1
ATOM 13822 C CA . PHE B 1 661 ? 7.403 25.049 -20.649 1 95.33 661 PHE B CA 1
ATOM 13823 C C . PHE B 1 661 ? 8.859 25.275 -21.037 1 95.33 661 PHE B C 1
ATOM 13825 O O . PHE B 1 661 ? 9.532 24.354 -21.505 1 95.33 661 PHE B O 1
ATOM 13832 N N . GLY B 1 662 ? 9.318 26.428 -20.855 1 95.46 662 GLY B N 1
ATOM 13833 C CA . GLY B 1 662 ? 10.676 26.862 -21.141 1 95.46 662 GLY B CA 1
ATOM 13834 C C . GLY B 1 662 ? 11.123 28.03 -20.282 1 95.46 662 GLY B C 1
ATOM 13835 O O . GLY B 1 662 ? 10.295 28.815 -19.814 1 95.46 662 GLY B O 1
ATOM 13836 N N . ARG B 1 663 ? 12.414 28.154 -20.039 1 94.99 663 ARG B N 1
ATOM 13837 C CA . ARG B 1 663 ? 13.011 29.229 -19.254 1 94.99 663 ARG B CA 1
ATOM 13838 C C . ARG B 1 663 ? 14.342 29.671 -19.853 1 94.99 663 ARG B C 1
ATOM 13840 O O . ARG B 1 663 ? 15.137 28.838 -20.294 1 94.99 663 ARG B O 1
ATOM 13847 N N . VAL B 1 664 ? 14.577 30.94 -19.908 1 94.81 664 VAL B N 1
ATOM 13848 C CA . VAL B 1 664 ? 15.85 31.529 -20.309 1 94.81 664 VAL B CA 1
ATOM 13849 C C . VAL B 1 664 ? 16.394 32.404 -19.182 1 94.81 664 VAL B C 1
ATOM 13851 O O . VAL B 1 664 ? 15.687 33.273 -18.666 1 94.81 664 VAL B O 1
ATOM 13854 N N . MET B 1 665 ? 17.498 32.123 -18.714 1 93.52 665 MET B N 1
ATOM 13855 C CA . MET B 1 665 ? 18.229 32.969 -17.775 1 93.52 665 MET B CA 1
ATOM 13856 C C . MET B 1 665 ? 19.504 33.512 -18.41 1 93.52 665 MET B C 1
ATOM 13858 O O . MET B 1 665 ? 20.306 32.75 -18.953 1 93.52 665 MET B O 1
ATOM 13862 N N . TYR B 1 666 ? 19.664 34.747 -18.397 1 94.08 666 TYR B N 1
ATOM 13863 C CA . TYR B 1 666 ? 20.811 35.416 -19 1 94.08 666 TYR B CA 1
ATOM 13864 C C . TYR B 1 666 ? 21.458 36.383 -18.016 1 94.08 666 TYR B C 1
ATOM 13866 O O . TYR B 1 666 ? 20.764 37.131 -17.324 1 94.08 666 TYR B O 1
ATOM 13874 N N . SER B 1 667 ? 22.702 36.278 -17.843 1 94.5 667 SER B N 1
ATOM 13875 C CA . SER B 1 667 ? 23.492 37.199 -17.033 1 94.5 667 SER B CA 1
ATOM 13876 C C . SER B 1 667 ? 24.643 37.794 -17.836 1 94.5 667 SER B C 1
ATOM 13878 O O . SER B 1 667 ? 25.374 37.069 -18.514 1 94.5 667 SER B O 1
ATOM 13880 N N . TYR B 1 668 ? 24.829 39.127 -17.812 1 94.62 668 TYR B N 1
ATOM 13881 C CA . TYR B 1 668 ? 25.955 39.807 -18.443 1 94.62 668 TYR B CA 1
ATOM 13882 C C . TYR B 1 668 ? 26.906 40.374 -17.395 1 94.62 668 TYR B C 1
ATOM 13884 O O . TYR B 1 668 ? 26.544 41.285 -16.646 1 94.62 668 TYR B O 1
ATOM 13892 N N . ALA B 1 669 ? 28.123 39.821 -17.359 1 92.06 669 ALA B N 1
ATOM 13893 C CA . ALA B 1 669 ? 29.221 40.262 -16.504 1 92.06 669 ALA B CA 1
ATOM 13894 C C . ALA B 1 669 ? 28.818 40.227 -15.032 1 92.06 669 ALA B C 1
ATOM 13896 O O . ALA B 1 669 ? 29.251 41.07 -14.244 1 92.06 669 ALA B O 1
ATOM 13897 N N . ASP B 1 670 ? 27.763 39.409 -14.674 1 87.82 670 ASP B N 1
ATOM 13898 C CA . ASP B 1 670 ? 27.261 39.266 -13.311 1 87.82 670 ASP B CA 1
ATOM 13899 C C . ASP B 1 670 ? 26.67 40.578 -12.802 1 87.82 670 ASP B C 1
ATOM 13901 O O . ASP B 1 670 ? 26.712 40.861 -11.603 1 87.82 670 ASP B O 1
ATOM 13905 N N . ARG B 1 671 ? 26.265 41.463 -13.729 1 92.72 671 ARG B N 1
ATOM 13906 C CA . ARG B 1 671 ? 25.734 42.784 -13.41 1 92.72 671 ARG B CA 1
ATOM 13907 C C . ARG B 1 671 ? 24.269 42.899 -13.819 1 92.72 671 ARG B C 1
ATOM 13909 O O . ARG B 1 671 ? 23.441 43.39 -13.049 1 92.72 671 ARG B O 1
ATOM 13916 N N . TYR B 1 672 ? 24.014 42.496 -15.041 1 96.43 672 TYR B N 1
ATOM 13917 C CA . TYR B 1 672 ? 22.658 42.549 -15.578 1 96.43 672 TYR B CA 1
ATOM 13918 C C . TYR B 1 672 ? 22.066 41.15 -15.703 1 96.43 672 TYR B C 1
ATOM 13920 O O . TYR B 1 672 ? 22.595 40.308 -16.432 1 96.43 672 TYR B O 1
ATOM 13928 N N . LEU B 1 673 ? 21.038 40.985 -14.967 1 96.2 673 LEU B N 1
ATOM 13929 C CA . LEU B 1 673 ? 20.398 39.675 -14.917 1 96.2 673 LEU B CA 1
ATOM 13930 C C . LEU B 1 673 ? 19.009 39.724 -15.545 1 96.2 673 LEU B C 1
ATOM 13932 O O . LEU B 1 673 ? 18.261 40.682 -15.334 1 96.2 673 LEU B O 1
ATOM 13936 N N . PHE B 1 674 ? 18.679 38.71 -16.347 1 95.23 674 PHE B N 1
ATOM 13937 C CA . PHE B 1 674 ? 17.376 38.605 -16.992 1 95.23 674 PHE B CA 1
ATOM 13938 C C . PHE B 1 674 ? 16.879 37.165 -16.979 1 95.23 674 PHE B C 1
ATOM 13940 O O . PHE B 1 674 ? 17.661 36.231 -17.175 1 95.23 674 PHE B O 1
ATOM 13947 N N . GLN B 1 675 ? 15.562 36.999 -16.687 1 94.28 675 GLN B N 1
ATOM 13948 C CA . GLN B 1 675 ? 14.922 35.69 -16.757 1 94.28 675 GLN B CA 1
ATOM 13949 C C . GLN B 1 675 ? 13.542 35.787 -17.403 1 94.28 675 GLN B C 1
ATOM 13951 O O . GLN B 1 675 ? 12.796 36.733 -17.146 1 94.28 675 GLN B O 1
ATOM 13956 N N . ALA B 1 676 ? 13.256 34.842 -18.269 1 94.85 676 ALA B N 1
ATOM 13957 C CA . ALA B 1 676 ? 11.946 34.729 -18.905 1 94.85 676 ALA B CA 1
ATOM 13958 C C . ALA B 1 676 ? 11.457 33.283 -18.902 1 94.85 676 ALA B C 1
ATOM 13960 O O . ALA B 1 676 ? 12.24 32.357 -19.124 1 94.85 676 ALA B O 1
ATOM 13961 N N . ASN B 1 677 ? 10.203 33.106 -18.493 1 94.08 677 ASN B N 1
ATOM 13962 C CA . ASN B 1 677 ? 9.547 31.803 -18.506 1 94.08 677 ASN B CA 1
ATOM 13963 C C . ASN B 1 677 ? 8.24 31.841 -19.292 1 94.08 677 ASN B C 1
ATOM 13965 O O . ASN B 1 677 ? 7.553 32.863 -19.314 1 94.08 677 ASN B O 1
ATOM 13969 N N . ILE B 1 678 ? 7.965 30.744 -19.913 1 95.41 678 ILE B N 1
ATOM 13970 C CA . ILE B 1 678 ? 6.658 30.563 -20.534 1 95.41 678 ILE B CA 1
ATOM 13971 C C . ILE B 1 678 ? 6.174 29.132 -20.31 1 95.41 678 ILE B C 1
ATOM 13973 O O . ILE B 1 678 ? 6.968 28.19 -20.341 1 95.41 678 ILE B O 1
ATOM 13977 N N . ARG B 1 679 ? 4.961 28.983 -19.92 1 95.01 679 ARG B N 1
ATOM 13978 C CA . ARG B 1 679 ? 4.362 27.669 -19.708 1 95.01 679 ARG B CA 1
ATOM 13979 C C . ARG B 1 679 ? 2.985 27.584 -20.359 1 95.01 679 ARG B C 1
ATOM 13981 O O . ARG B 1 679 ? 2.187 28.518 -20.26 1 95.01 679 ARG B O 1
ATOM 13988 N N . HIS B 1 680 ? 2.732 26.558 -21.132 1 96.21 680 HIS B N 1
ATOM 13989 C CA . HIS B 1 680 ? 1.473 26.213 -21.782 1 96.21 680 HIS B CA 1
ATOM 13990 C C . HIS B 1 680 ? 0.854 24.967 -21.159 1 96.21 680 HIS B C 1
ATOM 13992 O O . HIS B 1 680 ? 1.285 23.846 -21.441 1 96.21 680 HIS B O 1
ATOM 13998 N N . ASP B 1 681 ? -0.259 25.195 -20.38 1 96.16 681 ASP B N 1
ATOM 13999 C CA . ASP B 1 681 ? -0.847 24.129 -19.574 1 96.16 681 ASP B CA 1
ATOM 14000 C C . ASP B 1 681 ? -2.18 23.669 -20.159 1 96.16 681 ASP B C 1
ATOM 14002 O O . ASP B 1 681 ? -2.973 24.488 -20.63 1 96.16 681 ASP B O 1
ATOM 14006 N N . GLY B 1 682 ? -2.365 22.342 -20.164 1 95.7 682 GLY B N 1
ATOM 14007 C CA . GLY B 1 682 ? -3.65 21.733 -20.468 1 95.7 682 GLY B CA 1
ATOM 14008 C C . GLY B 1 682 ? -4.25 20.986 -19.292 1 95.7 682 GLY B C 1
ATOM 14009 O O . GLY B 1 682 ? -3.537 20.301 -18.557 1 95.7 682 GLY B O 1
ATOM 14010 N N . SER B 1 683 ? -5.643 21.223 -19.065 1 94.18 683 SER B N 1
ATOM 14011 C CA . SER B 1 683 ? -6.336 20.552 -17.97 1 94.18 683 SER B CA 1
ATOM 14012 C C . SER B 1 683 ? -7.556 19.788 -18.473 1 94.18 683 SER B C 1
ATOM 14014 O O . SER B 1 683 ? -8.318 20.298 -19.297 1 94.18 683 SER B O 1
ATOM 14016 N N . SER B 1 684 ? -7.754 18.574 -17.974 1 92.98 684 SER B N 1
ATOM 14017 C CA . SER B 1 684 ? -8.909 17.767 -18.353 1 92.98 684 SER B CA 1
ATOM 14018 C C . SER B 1 684 ? -10.186 18.29 -17.705 1 92.98 684 SER B C 1
ATOM 14020 O O . SER B 1 684 ? -11.29 17.896 -18.088 1 92.98 684 SER B O 1
ATOM 14022 N N . ARG B 1 685 ? -10.159 19.195 -16.788 1 91.38 685 ARG B N 1
ATOM 14023 C CA . ARG B 1 685 ? -11.319 19.717 -16.074 1 91.38 685 ARG B CA 1
ATOM 14024 C C . ARG B 1 685 ? -12.127 20.662 -16.958 1 91.38 685 ARG B C 1
ATOM 14026 O O . ARG B 1 685 ? -13.294 20.939 -16.676 1 91.38 685 ARG B O 1
ATOM 14033 N N . PHE B 1 686 ? -11.489 21.141 -18.038 1 92.65 686 PHE B N 1
ATOM 14034 C CA . PHE B 1 686 ? -12.146 22.048 -18.972 1 92.65 686 PHE B CA 1
ATOM 14035 C C . PHE B 1 686 ? -12.544 21.316 -20.248 1 92.65 686 PHE B C 1
ATOM 14037 O O . PHE B 1 686 ? -11.941 20.301 -20.602 1 92.65 686 PHE B O 1
ATOM 14044 N N . ALA B 1 687 ? -13.641 21.96 -20.966 1 93.24 687 ALA B N 1
ATOM 14045 C CA . ALA B 1 687 ? -14.046 21.445 -22.272 1 93.24 687 ALA B CA 1
ATOM 14046 C C . ALA B 1 687 ? -12.889 21.502 -23.266 1 93.24 687 ALA B C 1
ATOM 14048 O O . ALA B 1 687 ? -11.994 22.34 -23.139 1 93.24 687 ALA B O 1
ATOM 14049 N N . LYS B 1 688 ? -12.815 20.746 -24.296 1 93.14 688 LYS B N 1
ATOM 14050 C CA . LYS B 1 688 ? -11.718 20.594 -25.247 1 93.14 688 LYS B CA 1
ATOM 14051 C C . LYS B 1 688 ? -11.343 21.934 -25.873 1 93.14 688 LYS B C 1
ATOM 14053 O O . LYS B 1 688 ? -10.164 22.209 -26.105 1 93.14 688 LYS B O 1
ATOM 14058 N N . LYS B 1 689 ? -12.38 22.771 -26.15 1 92.11 689 LYS B N 1
ATOM 14059 C CA . LYS B 1 689 ? -12.162 24.045 -26.829 1 92.11 689 LYS B CA 1
ATOM 14060 C C . LYS B 1 689 ? -11.521 25.065 -25.891 1 92.11 689 LYS B C 1
ATOM 14062 O O . LYS B 1 689 ? -10.967 26.069 -26.343 1 92.11 689 LYS B O 1
ATOM 14067 N N . HIS B 1 690 ? -11.42 24.88 -24.506 1 91.87 690 HIS B N 1
ATOM 14068 C CA . HIS B 1 690 ? -10.979 25.872 -23.532 1 91.87 690 HIS B CA 1
ATOM 14069 C C . HIS B 1 690 ? -9.928 25.292 -22.592 1 91.87 690 HIS B C 1
ATOM 14071 O O . HIS B 1 690 ? -9.557 25.927 -21.602 1 91.87 690 HIS B O 1
ATOM 14077 N N . ARG B 1 691 ? -9.385 24.175 -22.786 1 93.05 691 ARG B N 1
ATOM 14078 C CA . ARG B 1 691 ? -8.593 23.444 -21.802 1 93.05 691 ARG B CA 1
ATOM 14079 C C . ARG B 1 691 ? -7.161 23.966 -21.754 1 93.05 691 ARG B C 1
ATOM 14081 O O . ARG B 1 691 ? -6.456 23.769 -20.763 1 93.05 691 ARG B O 1
ATOM 14088 N N . TRP B 1 692 ? -6.657 24.739 -22.777 1 95.27 692 TRP B N 1
ATOM 14089 C CA . TRP B 1 692 ? -5.258 25.154 -22.828 1 95.27 692 TRP B CA 1
ATOM 14090 C C . TRP B 1 692 ? -5.11 26.618 -22.429 1 95.27 692 TRP B C 1
ATOM 14092 O O . TRP B 1 692 ? -5.938 27.455 -22.796 1 95.27 692 TRP B O 1
ATOM 14102 N N . GLY B 1 693 ? -4.122 26.981 -21.543 1 94.21 693 GLY B N 1
ATOM 14103 C CA . GLY B 1 693 ? -3.747 28.331 -21.154 1 94.21 693 GLY B CA 1
ATOM 14104 C C . GLY B 1 693 ? -2.253 28.581 -21.231 1 94.21 693 GLY B C 1
ATOM 14105 O O . GLY B 1 693 ? -1.453 27.68 -20.97 1 94.21 693 GLY B O 1
ATOM 14106 N N . THR B 1 694 ? -1.852 29.789 -21.618 1 95.5 694 THR B N 1
ATOM 14107 C CA . THR B 1 694 ? -0.452 30.19 -21.699 1 95.5 694 THR B CA 1
ATOM 14108 C C . THR B 1 694 ? -0.132 31.254 -20.652 1 95.5 694 THR B C 1
ATOM 14110 O O . THR B 1 694 ? -0.825 32.269 -20.56 1 95.5 694 THR B O 1
ATOM 14113 N N . PHE B 1 695 ? 0.946 31.128 -19.938 1 95.15 695 PHE B N 1
ATOM 14114 C CA . PHE B 1 695 ? 1.263 31.983 -18.8 1 95.15 695 PHE B CA 1
ATOM 14115 C C . PHE B 1 695 ? 2.729 32.399 -18.827 1 95.15 695 PHE B C 1
ATOM 14117 O O . PHE B 1 695 ? 3.604 31.637 -18.41 1 95.15 695 PHE B O 1
ATOM 14124 N N . PRO B 1 696 ? 3.061 33.547 -19.168 1 95.07 696 PRO B N 1
ATOM 14125 C CA . PRO B 1 696 ? 4.436 34.047 -19.225 1 95.07 696 PRO B CA 1
ATOM 14126 C C . PRO B 1 696 ? 4.861 34.754 -17.94 1 95.07 696 PRO B C 1
ATOM 14128 O O . PRO B 1 696 ? 4.009 35.209 -17.171 1 95.07 696 PRO B O 1
ATOM 14131 N N . SER B 1 697 ? 6.079 34.864 -17.647 1 95.03 697 SER B N 1
ATOM 14132 C CA . SER B 1 697 ? 6.655 35.625 -16.544 1 95.03 697 SER B CA 1
ATOM 14133 C C . SER B 1 697 ? 8.041 36.153 -16.9 1 95.03 697 SER B C 1
ATOM 14135 O O . SER B 1 697 ? 8.774 35.521 -17.663 1 95.03 697 SER B O 1
ATOM 14137 N N . PHE B 1 698 ? 8.393 37.332 -16.35 1 95.03 698 PHE B N 1
ATOM 14138 C CA . PHE B 1 698 ? 9.653 38.023 -16.596 1 95.03 698 PHE B CA 1
ATOM 14139 C C . PHE B 1 698 ? 10.24 38.558 -15.295 1 95.03 698 PHE B C 1
ATOM 14141 O O . PHE B 1 698 ? 9.5 38.943 -14.387 1 95.03 698 PHE B O 1
ATOM 14148 N N . SER B 1 699 ? 11.525 38.539 -15.213 1 95.67 699 SER B N 1
ATOM 14149 C CA . SER B 1 699 ? 12.215 39.175 -14.095 1 95.67 699 SER B CA 1
ATOM 14150 C C . SER B 1 699 ? 13.543 39.781 -14.537 1 95.67 699 SER B C 1
ATOM 14152 O O . SER B 1 699 ? 14.169 39.294 -15.481 1 95.67 699 SER B O 1
ATOM 14154 N N . ALA B 1 700 ? 13.971 40.819 -13.934 1 96.36 700 ALA B N 1
ATOM 14155 C CA . ALA B 1 700 ? 15.226 41.517 -14.198 1 96.36 700 ALA B CA 1
ATOM 14156 C C . ALA B 1 700 ? 15.901 41.943 -12.897 1 96.36 700 ALA B C 1
ATOM 14158 O O . ALA B 1 700 ? 15.226 42.267 -11.917 1 96.36 700 ALA B O 1
ATOM 14159 N N . GLY B 1 701 ? 17.161 41.845 -12.874 1 96.28 701 GLY B N 1
ATOM 14160 C CA . GLY B 1 701 ? 17.969 42.28 -11.746 1 96.28 701 GLY B CA 1
ATOM 14161 C C . GLY B 1 701 ? 19.184 43.09 -12.159 1 96.28 701 GLY B C 1
ATOM 14162 O O . GLY B 1 701 ? 19.774 42.839 -13.212 1 96.28 701 GLY B O 1
ATOM 14163 N N . TRP B 1 702 ? 19.522 44.12 -11.378 1 97.24 702 TRP B N 1
ATOM 14164 C CA . TRP B 1 702 ? 20.682 44.985 -11.566 1 97.24 702 TRP B CA 1
ATOM 14165 C C . TRP B 1 702 ? 21.542 45.025 -10.307 1 97.24 702 TRP B C 1
ATOM 14167 O O . TRP B 1 702 ? 21.112 45.536 -9.27 1 97.24 702 TRP B O 1
ATOM 14177 N N . VAL B 1 703 ? 22.701 44.439 -10.456 1 95.94 703 VAL B N 1
ATOM 14178 C CA . VAL B 1 703 ? 23.637 44.439 -9.336 1 95.94 703 VAL B CA 1
ATOM 14179 C C . VAL B 1 703 ? 24.494 45.702 -9.38 1 95.94 703 VAL B C 1
ATOM 14181 O O . VAL B 1 703 ? 25.596 45.694 -9.934 1 95.94 703 VAL B O 1
ATOM 14184 N N . LEU B 1 704 ? 24.181 46.664 -8.687 1 95.24 704 LEU B N 1
ATOM 14185 C CA . LEU B 1 704 ? 24.809 47.98 -8.72 1 95.24 704 LEU B CA 1
ATOM 14186 C C . LEU B 1 704 ? 26.214 47.927 -8.129 1 95.24 704 LEU B C 1
ATOM 14188 O O . LEU B 1 704 ? 27.101 48.67 -8.557 1 95.24 704 LEU B O 1
ATOM 14192 N N . SER B 1 705 ? 26.403 47.084 -7.188 1 92.33 705 SER B N 1
ATOM 14193 C CA . SER B 1 705 ? 27.705 46.995 -6.534 1 92.33 705 SER B CA 1
ATOM 14194 C C . SER B 1 705 ? 28.78 46.52 -7.506 1 92.33 705 SER B C 1
ATOM 14196 O O . SER B 1 705 ? 29.973 46.715 -7.262 1 92.33 705 SER B O 1
ATOM 14198 N N . GLU B 1 706 ? 28.353 45.845 -8.553 1 90.12 706 GLU B N 1
ATOM 14199 C CA . GLU B 1 706 ? 29.314 45.334 -9.526 1 90.12 706 GLU B CA 1
ATOM 14200 C C . GLU B 1 706 ? 29.592 46.361 -10.62 1 90.12 706 GLU B C 1
ATOM 14202 O O . GLU B 1 706 ? 30.458 46.151 -11.471 1 90.12 706 GLU B O 1
ATOM 14207 N N . GLU B 1 707 ? 28.983 47.546 -10.575 1 93.56 707 GLU B N 1
ATOM 14208 C CA . GLU B 1 707 ? 29.261 48.625 -11.519 1 93.56 707 GLU B CA 1
ATOM 14209 C C . GLU B 1 707 ? 30.584 49.312 -11.197 1 93.56 707 GLU B C 1
ATOM 14211 O O . GLU B 1 707 ? 30.927 49.494 -10.027 1 93.56 707 GLU B O 1
ATOM 14216 N N . ASN B 1 708 ? 31.167 49.86 -12.224 1 90.3 708 ASN B N 1
ATOM 14217 C CA . ASN B 1 708 ? 32.452 50.528 -12.046 1 90.3 708 ASN B CA 1
ATOM 14218 C C . ASN B 1 708 ? 32.315 51.79 -11.199 1 90.3 708 ASN B C 1
ATOM 14220 O O . ASN B 1 708 ? 33.185 52.089 -10.379 1 90.3 708 ASN B O 1
ATOM 14224 N N . PHE B 1 709 ? 31.345 52.464 -11.428 1 92.52 709 PHE B N 1
ATOM 14225 C CA . PHE B 1 709 ? 31.179 53.711 -10.692 1 92.52 709 PHE B CA 1
ATOM 14226 C C . PHE B 1 709 ? 30.979 53.441 -9.206 1 92.52 709 PHE B C 1
ATOM 14228 O O . PHE B 1 709 ? 31.418 54.226 -8.362 1 92.52 709 PHE B O 1
ATOM 14235 N N . MET B 1 710 ? 30.344 52.396 -8.868 1 91.78 710 MET B N 1
ATOM 14236 C CA . MET B 1 710 ? 30.123 52.066 -7.463 1 91.78 710 MET B CA 1
ATOM 14237 C C . MET B 1 710 ? 31.39 51.499 -6.831 1 91.78 710 MET B C 1
ATOM 14239 O O . MET B 1 710 ? 31.678 51.763 -5.663 1 91.78 710 MET B O 1
ATOM 14243 N N . LYS B 1 711 ? 32.038 50.67 -7.593 1 87.05 711 LYS B N 1
ATOM 14244 C CA . LYS B 1 711 ? 33.299 50.128 -7.095 1 87.05 711 LYS B CA 1
ATOM 14245 C C . LYS B 1 711 ? 34.318 51.238 -6.852 1 87.05 711 LYS B C 1
ATOM 14247 O O . LYS B 1 711 ? 35.122 51.158 -5.921 1 87.05 711 LYS B O 1
ATOM 14252 N N . ASN B 1 712 ? 34.275 52.335 -7.58 1 88.73 712 ASN B N 1
ATOM 14253 C CA . ASN B 1 712 ? 35.212 53.449 -7.477 1 88.73 712 ASN B CA 1
ATOM 14254 C C . ASN B 1 712 ? 34.923 54.312 -6.252 1 88.73 712 ASN B C 1
ATOM 14256 O O . ASN B 1 712 ? 35.786 55.068 -5.802 1 88.73 712 ASN B O 1
ATOM 14260 N N . LEU B 1 713 ? 33.788 54.144 -5.777 1 91.22 713 LEU B N 1
ATOM 14261 C CA . LEU B 1 713 ? 33.446 54.906 -4.581 1 91.22 713 LEU B CA 1
ATOM 14262 C C . LEU B 1 713 ? 34.121 54.315 -3.348 1 91.22 713 LEU B C 1
ATOM 14264 O O . LEU B 1 713 ? 34.212 54.973 -2.309 1 91.22 713 LEU B O 1
ATOM 14268 N N . ASN B 1 714 ? 34.676 53.103 -3.416 1 83.82 714 ASN B N 1
ATOM 14269 C CA . ASN B 1 714 ? 35.393 52.385 -2.368 1 83.82 714 ASN B CA 1
ATOM 14270 C C . ASN B 1 714 ? 34.632 52.416 -1.045 1 83.82 714 ASN B C 1
ATOM 14272 O O . ASN B 1 714 ? 35.209 52.715 0.001 1 83.82 714 ASN B O 1
ATOM 14276 N N . TRP B 1 715 ? 33.338 52.351 -1.078 1 91.07 715 TRP B N 1
ATOM 14277 C CA . TRP B 1 715 ? 32.537 52.252 0.138 1 91.07 715 TRP B CA 1
ATOM 14278 C C . TRP B 1 715 ? 32.761 50.912 0.83 1 91.07 715 TRP B C 1
ATOM 14280 O O . TRP B 1 715 ? 32.095 49.923 0.512 1 91.07 715 TRP B O 1
ATOM 14290 N N . ASP B 1 716 ? 33.579 50.848 1.862 1 83.07 716 ASP B N 1
ATOM 14291 C CA . ASP B 1 716 ? 33.964 49.607 2.528 1 83.07 716 ASP B CA 1
ATOM 14292 C C . ASP B 1 716 ? 32.798 49.027 3.325 1 83.07 716 ASP B C 1
ATOM 14294 O O . ASP B 1 716 ? 32.774 47.83 3.618 1 83.07 716 ASP B O 1
ATOM 14298 N N . TRP B 1 717 ? 31.786 49.856 3.644 1 89.06 717 TRP B N 1
ATOM 14299 C CA . TRP B 1 717 ? 30.682 49.385 4.474 1 89.06 717 TRP B CA 1
ATOM 14300 C C . TRP B 1 717 ? 29.605 48.721 3.623 1 89.06 717 TRP B C 1
ATOM 14302 O O . TRP B 1 717 ? 28.737 48.018 4.145 1 89.06 717 TRP B O 1
ATOM 14312 N N . LEU B 1 718 ? 29.603 48.894 2.289 1 93.05 718 LEU B N 1
ATOM 14313 C CA . LEU B 1 718 ? 28.639 48.287 1.378 1 93.05 718 LEU B CA 1
ATOM 14314 C C . LEU B 1 718 ? 29.255 47.101 0.645 1 93.05 718 LEU B C 1
ATOM 14316 O O . LEU B 1 718 ? 30.217 47.263 -0.11 1 93.05 718 LEU B O 1
ATOM 14320 N N . SER B 1 719 ? 28.717 45.908 0.894 1 88.66 719 SER B N 1
ATOM 14321 C CA . SER B 1 719 ? 29.278 44.692 0.315 1 88.66 719 SER B CA 1
ATOM 14322 C C . SER B 1 719 ? 28.551 44.304 -0.968 1 88.66 719 SER B C 1
ATOM 14324 O O . SER B 1 719 ? 29.161 43.767 -1.895 1 88.66 719 SER B O 1
ATOM 14326 N N . PHE B 1 720 ? 27.323 44.488 -1.066 1 91.48 720 PHE B N 1
ATOM 14327 C CA . PHE B 1 720 ? 26.49 44.031 -2.172 1 91.48 720 PHE B CA 1
ATOM 14328 C C . PHE B 1 720 ? 25.208 44.851 -2.26 1 91.48 720 PHE B C 1
ATOM 14330 O O . PHE B 1 720 ? 24.61 45.188 -1.237 1 91.48 720 PHE B O 1
ATOM 14337 N N . LEU B 1 721 ? 24.784 45.308 -3.397 1 95.42 721 LEU B N 1
ATOM 14338 C CA . LEU B 1 721 ? 23.537 46.026 -3.64 1 95.42 721 LEU B CA 1
ATOM 14339 C C . LEU B 1 721 ? 22.9 45.581 -4.952 1 95.42 721 LEU B C 1
ATOM 14341 O O . LEU B 1 721 ? 23.516 45.69 -6.014 1 95.42 721 LEU B O 1
ATOM 14345 N N . LYS B 1 722 ? 21.674 45.093 -4.873 1 95.89 722 LYS B N 1
ATOM 14346 C CA . LYS B 1 722 ? 20.942 44.627 -6.047 1 95.89 722 LYS B CA 1
ATOM 14347 C C . LYS B 1 722 ? 19.481 45.062 -5.993 1 95.89 722 LYS B C 1
ATOM 14349 O O . LYS B 1 722 ? 18.843 44.984 -4.94 1 95.89 722 LYS B O 1
ATOM 14354 N N . ILE B 1 723 ? 18.978 45.574 -7.105 1 96.85 723 ILE B N 1
ATOM 14355 C CA . ILE B 1 723 ? 17.553 45.838 -7.272 1 96.85 723 ILE B CA 1
ATOM 14356 C C . ILE B 1 723 ? 16.961 44.858 -8.282 1 96.85 723 ILE B C 1
ATOM 14358 O O . ILE B 1 723 ? 17.62 44.487 -9.256 1 96.85 723 ILE B O 1
ATOM 14362 N N . ARG B 1 724 ? 15.821 44.404 -7.991 1 95.66 724 ARG B N 1
ATOM 14363 C CA . ARG B 1 724 ? 15.194 43.458 -8.908 1 95.66 724 ARG B CA 1
ATOM 14364 C C . ARG B 1 724 ? 13.704 43.748 -9.059 1 95.66 724 ARG B C 1
ATOM 14366 O O . ARG B 1 724 ? 13.087 44.336 -8.168 1 95.66 724 ARG B O 1
ATOM 14373 N N . ALA B 1 725 ? 13.084 43.318 -10.136 1 96.28 725 ALA B N 1
ATOM 14374 C CA . ALA B 1 725 ? 11.666 43.449 -10.462 1 96.28 725 ALA B CA 1
ATOM 14375 C C . ALA B 1 725 ? 11.159 42.221 -11.212 1 96.28 725 ALA B C 1
ATOM 14377 O O . ALA B 1 725 ? 11.869 41.662 -12.052 1 96.28 725 ALA B O 1
ATOM 14378 N N . THR B 1 726 ? 9.983 41.822 -10.84 1 95.86 726 THR B N 1
ATOM 14379 C CA . THR B 1 726 ? 9.399 40.642 -11.467 1 95.86 726 THR B CA 1
ATOM 14380 C C . THR B 1 726 ? 7.944 40.897 -11.851 1 95.86 726 THR B C 1
ATOM 14382 O O . THR B 1 726 ? 7.248 41.669 -11.187 1 95.86 726 THR B O 1
ATOM 14385 N N . TRP B 1 727 ? 7.484 40.269 -12.936 1 95.58 727 TRP B N 1
ATOM 14386 C CA . TRP B 1 727 ? 6.089 40.229 -13.361 1 95.58 727 TRP B CA 1
ATOM 14387 C C . TRP B 1 727 ? 5.746 38.877 -13.977 1 95.58 727 TRP B C 1
ATOM 14389 O O . TRP B 1 727 ? 6.575 38.271 -14.661 1 95.58 727 TRP B O 1
ATOM 14399 N N . GLY B 1 728 ? 4.531 38.446 -13.749 1 94.65 728 GLY B N 1
ATOM 14400 C CA . GLY B 1 728 ? 4.095 37.235 -14.425 1 94.65 728 GLY B CA 1
ATOM 14401 C C . GLY B 1 728 ? 2.64 36.894 -14.161 1 94.65 728 GLY B C 1
ATOM 14402 O O . GLY B 1 728 ? 1.994 37.521 -13.319 1 94.65 728 GLY B O 1
ATOM 14403 N N . ALA B 1 729 ? 2.157 35.94 -14.952 1 93.64 729 ALA B N 1
ATOM 14404 C CA . ALA B 1 729 ? 0.792 35.437 -14.823 1 93.64 729 ALA B CA 1
ATOM 14405 C C . ALA B 1 729 ? 0.782 33.926 -14.61 1 93.64 729 ALA B C 1
ATOM 14407 O O . ALA B 1 729 ? 1.577 33.203 -15.215 1 93.64 729 ALA B O 1
ATOM 14408 N N . LEU B 1 730 ? -0.098 33.498 -13.749 1 92.56 730 LEU B N 1
ATOM 14409 C CA . LEU B 1 730 ? -0.273 32.074 -13.485 1 92.56 730 LEU B CA 1
ATOM 14410 C C . LEU B 1 730 ? -1.745 31.683 -13.568 1 92.56 730 LEU B C 1
ATOM 14412 O O . LEU B 1 730 ? -2.62 32.458 -13.176 1 92.56 730 LEU B O 1
ATOM 14416 N N . GLY B 1 731 ? -1.968 30.488 -14.041 1 89.94 731 GLY B N 1
ATOM 14417 C CA . GLY B 1 731 ? -3.327 29.977 -14.122 1 89.94 731 GLY B CA 1
ATOM 14418 C C . GLY B 1 731 ? -3.713 29.118 -12.933 1 89.94 731 GLY B C 1
ATOM 14419 O O . GLY B 1 731 ? -2.846 28.61 -12.219 1 89.94 731 GLY B O 1
ATOM 14420 N N . ASN B 1 732 ? -5.063 28.99 -12.683 1 88.83 732 ASN B N 1
ATOM 14421 C CA . ASN B 1 732 ? -5.644 28.11 -11.674 1 88.83 732 ASN B CA 1
ATOM 14422 C C . ASN B 1 732 ? -6.804 27.296 -12.24 1 88.83 732 ASN B C 1
ATOM 14424 O O . ASN B 1 732 ? -7.757 27.86 -12.781 1 88.83 732 ASN B O 1
ATOM 14428 N N . GLU B 1 733 ? -6.667 26.03 -12.149 1 84.65 733 GLU B N 1
ATOM 14429 C CA . GLU B 1 733 ? -7.706 25.163 -12.696 1 84.65 733 GLU B CA 1
ATOM 14430 C C . GLU B 1 733 ? -8.478 24.457 -11.585 1 84.65 733 GLU B C 1
ATOM 14432 O O . GLU B 1 733 ? -9.262 23.544 -11.85 1 84.65 733 GLU B O 1
ATOM 14437 N N . ARG B 1 734 ? -8.324 24.78 -10.282 1 76.83 734 ARG B N 1
ATOM 14438 C CA . ARG B 1 734 ? -8.98 24.09 -9.176 1 76.83 734 ARG B CA 1
ATOM 14439 C C . ARG B 1 734 ? -10.415 24.577 -9.001 1 76.83 734 ARG B C 1
ATOM 14441 O O . ARG B 1 734 ? -10.747 25.194 -7.987 1 76.83 734 ARG B O 1
ATOM 14448 N N . ILE B 1 735 ? -11.326 24.221 -9.892 1 69.33 735 ILE B N 1
ATOM 14449 C CA . ILE B 1 735 ? -12.692 24.728 -9.958 1 69.33 735 ILE B CA 1
ATOM 14450 C C . ILE B 1 735 ? -13.679 23.569 -9.834 1 69.33 735 ILE B C 1
ATOM 14452 O O . ILE B 1 735 ? -14.821 23.667 -10.289 1 69.33 735 ILE B O 1
ATOM 14456 N N . GLY B 1 736 ? -13.279 22.565 -9.284 1 74.83 736 GLY B N 1
ATOM 14457 C CA . GLY B 1 736 ? -14.128 21.385 -9.304 1 74.83 736 GLY B CA 1
ATOM 14458 C C . GLY B 1 736 ? -13.873 20.486 -10.499 1 74.83 736 GLY B C 1
ATOM 14459 O O . GLY B 1 736 ? -13.111 20.843 -11.4 1 74.83 736 GLY B O 1
ATOM 14460 N N . ASP B 1 737 ? -14.65 19.403 -10.557 1 82.53 737 ASP B N 1
ATOM 14461 C CA . ASP B 1 737 ? -14.336 18.439 -11.608 1 82.53 737 ASP B CA 1
ATOM 14462 C C . ASP B 1 737 ? -15.385 18.475 -12.717 1 82.53 737 ASP B C 1
ATOM 14464 O O . ASP B 1 737 ? -16.564 18.209 -12.472 1 82.53 737 ASP B O 1
ATOM 14468 N N . PHE B 1 738 ? -15.115 18.925 -13.917 1 87.47 738 PHE B N 1
ATOM 14469 C CA . PHE B 1 738 ? -15.8 18.84 -15.201 1 87.47 738 PHE B CA 1
ATOM 14470 C C . PHE B 1 738 ? -17.08 19.667 -15.188 1 87.47 738 PHE B C 1
ATOM 14472 O O . PHE B 1 738 ? -18.152 19.167 -15.536 1 87.47 738 PHE B O 1
ATOM 14479 N N . PRO B 1 739 ? -17.016 20.847 -14.84 1 85.14 739 PRO B N 1
ATOM 14480 C CA . PRO B 1 739 ? -18.221 21.68 -14.821 1 85.14 739 PRO B CA 1
ATOM 14481 C C . PRO B 1 739 ? -18.876 21.801 -16.196 1 85.14 739 PRO B C 1
ATOM 14483 O O . PRO B 1 739 ? -20.039 22.2 -16.296 1 85.14 739 PRO B O 1
ATOM 14486 N N . TYR B 1 740 ? -18.176 21.437 -17.243 1 88.33 740 TYR B N 1
ATOM 14487 C CA . TYR B 1 740 ? -18.679 21.55 -18.607 1 88.33 740 TYR B CA 1
ATOM 14488 C C . TYR B 1 740 ? -19.567 20.363 -18.961 1 88.33 740 TYR B C 1
ATOM 14490 O O . TYR B 1 740 ? -20.268 20.385 -19.975 1 88.33 740 TYR B O 1
ATOM 14498 N N . MET B 1 741 ? -19.56 19.414 -18.104 1 88.13 741 MET B N 1
ATOM 14499 C CA . MET B 1 741 ? -20.364 18.227 -18.384 1 88.13 741 MET B CA 1
ATOM 14500 C C . MET B 1 741 ? -21.653 18.239 -17.57 1 88.13 741 MET B C 1
ATOM 14502 O O . MET B 1 741 ? -21.66 18.674 -16.416 1 88.13 741 MET B O 1
ATOM 14506 N N . SER B 1 742 ? -22.703 17.722 -18.279 1 85.3 742 SER B N 1
ATOM 14507 C CA . SER B 1 742 ? -23.939 17.467 -17.546 1 85.3 742 SER B CA 1
ATOM 14508 C C . SER B 1 742 ? -23.863 16.154 -16.773 1 85.3 742 SER B C 1
ATOM 14510 O O . SER B 1 742 ? -23.679 15.089 -17.365 1 85.3 742 SER B O 1
ATOM 14512 N N . THR B 1 743 ? -23.842 16.264 -15.513 1 83.06 743 THR B N 1
ATOM 14513 C CA . THR B 1 743 ? -23.751 15.065 -14.687 1 83.06 743 THR B CA 1
ATOM 14514 C C . THR B 1 743 ? -25.118 14.696 -14.118 1 83.06 743 THR B C 1
ATOM 14516 O O . THR B 1 743 ? -25.951 15.571 -13.873 1 83.06 743 THR B O 1
ATOM 14519 N N . ILE B 1 744 ? -25.361 13.378 -14.126 1 84.92 744 ILE B N 1
ATOM 14520 C CA . ILE B 1 744 ? -26.556 12.856 -13.472 1 84.92 744 ILE B CA 1
ATOM 14521 C C . ILE B 1 744 ? -26.195 12.319 -12.089 1 84.92 744 ILE B C 1
ATOM 14523 O O . ILE B 1 744 ? -25.32 11.46 -11.959 1 84.92 744 ILE B O 1
ATOM 14527 N N . ALA B 1 745 ? -26.834 12.893 -11.073 1 82.83 745 ALA B N 1
ATOM 14528 C CA . ALA B 1 745 ? -26.63 12.439 -9.7 1 82.83 745 ALA B CA 1
ATOM 14529 C C . ALA B 1 745 ? -27.775 11.538 -9.245 1 82.83 745 ALA B C 1
ATOM 14531 O O . ALA B 1 745 ? -28.947 11.851 -9.468 1 82.83 745 ALA B O 1
ATOM 14532 N N . PHE B 1 746 ? -27.385 10.391 -8.725 1 79.12 746 PHE B N 1
ATOM 14533 C CA . PHE B 1 746 ? -28.384 9.492 -8.158 1 79.12 746 PHE B CA 1
ATOM 14534 C C . PHE B 1 746 ? -28.654 9.834 -6.698 1 79.12 746 PHE B C 1
ATOM 14536 O O . PHE B 1 746 ? -27.76 10.301 -5.989 1 79.12 746 PHE B O 1
ATOM 14543 N N . GLY B 1 747 ? -29.897 9.849 -6.396 1 75.11 747 GLY B N 1
ATOM 14544 C CA . GLY B 1 747 ? -30.321 10.08 -5.024 1 75.11 747 GLY B CA 1
ATOM 14545 C C . GLY B 1 747 ? -31.402 9.121 -4.564 1 75.11 747 GLY B C 1
ATOM 14546 O O . GLY B 1 747 ? -31.827 8.246 -5.322 1 75.11 747 GLY B O 1
ATOM 14547 N N . ASN B 1 748 ? -31.532 9.088 -3.238 1 72.53 748 ASN B N 1
ATOM 14548 C CA . ASN B 1 748 ? -32.623 8.327 -2.636 1 72.53 748 ASN B CA 1
ATOM 14549 C C . ASN B 1 748 ? -33.704 9.246 -2.076 1 72.53 748 ASN B C 1
ATOM 14551 O O . ASN B 1 748 ? -33.403 10.198 -1.354 1 72.53 748 ASN B O 1
ATOM 14555 N N . THR B 1 749 ? -34.866 9.033 -2.7 1 76.11 749 THR B N 1
ATOM 14556 C CA . THR B 1 749 ? -35.971 9.867 -2.241 1 76.11 749 THR B CA 1
ATOM 14557 C C . THR B 1 749 ? -37.029 9.024 -1.535 1 76.11 749 THR B C 1
ATOM 14559 O O . THR B 1 749 ? -37.191 7.84 -1.839 1 76.11 749 THR B O 1
ATOM 14562 N N . ILE B 1 750 ? -37.619 9.617 -0.556 1 77.22 750 ILE B N 1
ATOM 14563 C CA . ILE B 1 750 ? -38.714 9.008 0.191 1 77.22 750 ILE B CA 1
ATOM 14564 C C . ILE B 1 750 ? -40.042 9.319 -0.495 1 77.22 750 ILE B C 1
ATOM 14566 O O . ILE B 1 750 ? -40.34 10.479 -0.788 1 77.22 750 ILE B O 1
ATOM 14570 N N . PHE B 1 751 ? -40.631 8.206 -0.875 1 77.84 751 PHE B N 1
ATOM 14571 C CA . PHE B 1 751 ? -41.96 8.344 -1.458 1 77.84 751 PHE B CA 1
ATOM 14572 C C . PHE B 1 751 ? -43.032 7.884 -0.478 1 77.84 751 PHE B C 1
ATOM 14574 O O . PHE B 1 751 ? -42.784 7.012 0.357 1 77.84 751 PHE B O 1
ATOM 14581 N N . TYR B 1 752 ? -44.008 8.698 -0.367 1 80.98 752 TYR B N 1
ATOM 14582 C CA . TYR B 1 752 ? -45.192 8.277 0.374 1 80.98 752 TYR B CA 1
ATOM 14583 C C . TYR B 1 752 ? -46.286 7.798 -0.573 1 80.98 752 TYR B C 1
ATOM 14585 O O . TYR B 1 752 ? -46.757 8.557 -1.422 1 80.98 752 TYR B O 1
ATOM 14593 N N . GLN B 1 753 ? -46.364 6.479 -0.567 1 77.23 753 GLN B N 1
ATOM 14594 C CA . GLN B 1 753 ? -47.428 5.874 -1.361 1 77.23 753 GLN B CA 1
ATOM 14595 C C . GLN B 1 753 ? -48.191 4.827 -0.553 1 77.23 753 GLN B C 1
ATOM 14597 O O . GLN B 1 753 ? -47.594 4.081 0.226 1 77.23 753 GLN B O 1
ATOM 14602 N N . ASN B 1 754 ? -49.468 4.644 -0.918 1 76.83 754 ASN B N 1
ATOM 14603 C CA . ASN B 1 754 ? -50.363 3.673 -0.298 1 76.83 754 ASN B CA 1
ATOM 14604 C C . ASN B 1 754 ? -50.162 3.61 1.213 1 76.83 754 ASN B C 1
ATOM 14606 O O . ASN B 1 754 ? -50.039 2.524 1.782 1 76.83 754 ASN B O 1
ATOM 14610 N N . ASN B 1 755 ? -50.038 4.869 1.895 1 75.34 755 ASN B N 1
ATOM 14611 C CA . ASN B 1 755 ? -49.912 5.051 3.337 1 75.34 755 ASN B CA 1
ATOM 14612 C C . ASN B 1 755 ? -48.587 4.5 3.858 1 75.34 755 ASN B C 1
ATOM 14614 O O . ASN B 1 755 ? -48.479 4.137 5.03 1 75.34 755 ASN B O 1
ATOM 14618 N N . GLY B 1 756 ? -47.685 4.171 2.918 1 73.25 756 GLY B N 1
ATOM 14619 C CA . GLY B 1 756 ? -46.366 3.697 3.306 1 73.25 756 GLY B CA 1
ATOM 14620 C C . GLY B 1 756 ? -45.239 4.54 2.74 1 73.25 756 GLY B C 1
ATOM 14621 O O . GLY B 1 756 ? -45.421 5.239 1.741 1 73.25 756 GLY B O 1
ATOM 14622 N N . ILE B 1 757 ? -44.225 4.694 3.546 1 76.7 757 ILE B N 1
ATOM 14623 C CA . ILE B 1 757 ? -42.994 5.354 3.125 1 76.7 757 ILE B CA 1
ATOM 14624 C C . ILE B 1 757 ? -42.085 4.349 2.42 1 76.7 757 ILE B C 1
ATOM 14626 O O . ILE B 1 757 ? -41.858 3.247 2.925 1 76.7 757 ILE B O 1
ATOM 14630 N N . TYR B 1 758 ? -41.912 4.639 1.134 1 74.72 758 TYR B N 1
ATOM 14631 C CA . TYR B 1 758 ? -40.938 3.766 0.488 1 74.72 758 TYR B CA 1
ATOM 14632 C C . TYR B 1 758 ? -39.807 4.576 -0.134 1 74.72 758 TYR B C 1
ATOM 14634 O O . TYR B 1 758 ? -39.961 5.773 -0.39 1 74.72 758 TYR B O 1
ATOM 14642 N N . PHE B 1 759 ? -38.635 3.997 -0.208 1 72.13 759 PHE B N 1
ATOM 14643 C CA . PHE B 1 759 ? -37.437 4.606 -0.776 1 72.13 759 PHE B CA 1
ATOM 14644 C C . PHE B 1 759 ? -37.201 4.111 -2.198 1 72.13 759 PHE B C 1
ATOM 14646 O O . PHE B 1 759 ? -37.42 2.935 -2.497 1 72.13 759 PHE B O 1
ATOM 14653 N N . ASP B 1 760 ? -37.008 5.056 -3.092 1 76.05 760 ASP B N 1
ATOM 14654 C CA . ASP B 1 760 ? -36.609 4.646 -4.435 1 76.05 760 ASP B CA 1
ATOM 14655 C C . ASP B 1 760 ? -35.433 5.481 -4.936 1 76.05 760 ASP B C 1
ATOM 14657 O O . ASP B 1 760 ? -35.205 6.593 -4.458 1 76.05 760 ASP B O 1
ATOM 14661 N N . GLN B 1 761 ? -34.672 4.911 -5.854 1 77.03 761 GLN B N 1
ATOM 14662 C CA . GLN B 1 761 ? -33.544 5.603 -6.468 1 77.03 761 GLN B CA 1
ATOM 14663 C C . GLN B 1 761 ? -34.02 6.652 -7.47 1 77.03 761 GLN B C 1
ATOM 14665 O O . GLN B 1 761 ? -34.962 6.411 -8.228 1 77.03 761 GLN B O 1
ATOM 14670 N N . THR B 1 762 ? -33.627 7.807 -7.366 1 81.95 762 THR B N 1
ATOM 14671 C CA . THR B 1 762 ? -33.872 8.892 -8.309 1 81.95 762 THR B CA 1
ATOM 14672 C C . THR B 1 762 ? -32.592 9.261 -9.054 1 81.95 762 THR B C 1
ATOM 14674 O O . THR B 1 762 ? -31.497 8.86 -8.654 1 81.95 762 THR B O 1
ATOM 14677 N N . ALA B 1 763 ? -32.67 9.816 -10.214 1 83.98 763 ALA B N 1
ATOM 14678 C CA . ALA B 1 763 ? -31.56 10.395 -10.967 1 83.98 763 ALA B CA 1
ATOM 14679 C C . ALA B 1 763 ? -31.942 11.753 -11.548 1 83.98 763 ALA B C 1
ATOM 14681 O O . ALA B 1 763 ? -33.068 11.941 -12.015 1 83.98 763 ALA B O 1
ATOM 14682 N N . SER B 1 764 ? -31.146 12.726 -11.313 1 86.07 764 SER B N 1
ATOM 14683 C CA . SER B 1 764 ? -31.418 14.052 -11.859 1 86.07 764 SER B CA 1
ATOM 14684 C C . SER B 1 764 ? -30.128 14.766 -12.246 1 86.07 764 SER B C 1
ATOM 14686 O O . SER B 1 764 ? -29.063 14.477 -11.696 1 86.07 764 SER B O 1
ATOM 14688 N N . GLN B 1 765 ? -30.285 15.665 -13.203 1 87.14 765 GLN B N 1
ATOM 14689 C CA . GLN B 1 765 ? -29.234 16.65 -13.437 1 87.14 765 GLN B CA 1
ATOM 14690 C C . GLN B 1 765 ? -29.298 17.777 -12.409 1 87.14 765 GLN B C 1
ATOM 14692 O O . GLN B 1 765 ? -30.308 18.476 -12.308 1 87.14 765 GLN B O 1
ATOM 14697 N N . GLN B 1 766 ? -28.345 17.972 -11.652 1 82.57 766 GLN B N 1
ATOM 14698 C CA . GLN B 1 766 ? -28.416 18.93 -10.554 1 82.57 766 GLN B CA 1
ATOM 14699 C C . GLN B 1 766 ? -27.702 20.231 -10.911 1 82.57 766 GLN B C 1
ATOM 14701 O O . GLN B 1 766 ? -28.051 21.297 -10.401 1 82.57 766 GLN B O 1
ATOM 14706 N N . LYS B 1 767 ? -26.706 20.212 -11.785 1 82.55 767 LYS B N 1
ATOM 14707 C CA . LYS B 1 767 ? -25.94 21.411 -12.113 1 82.55 767 LYS B CA 1
ATOM 14708 C C . LYS B 1 767 ? -26.012 21.718 -13.606 1 82.55 767 LYS B C 1
ATOM 14710 O O . LYS B 1 767 ? -25.991 20.806 -14.435 1 82.55 767 LYS B O 1
ATOM 14715 N N . TYR B 1 768 ? -26.144 23.068 -13.853 1 87.15 768 TYR B N 1
ATOM 14716 C CA . TYR B 1 768 ? -26.096 23.516 -15.24 1 87.15 768 TYR B CA 1
ATOM 14717 C C . TYR B 1 768 ? -24.68 23.42 -15.795 1 87.15 768 TYR B C 1
ATOM 14719 O O . TYR B 1 768 ? -23.726 23.879 -15.162 1 87.15 768 TYR B O 1
ATOM 14727 N N . ALA B 1 769 ? -24.559 22.788 -16.924 1 87.73 769 ALA B N 1
ATOM 14728 C CA . ALA B 1 769 ? -23.244 22.643 -17.543 1 87.73 769 ALA B CA 1
ATOM 14729 C C . ALA B 1 769 ? -22.828 23.927 -18.255 1 87.73 769 ALA B C 1
ATOM 14731 O O . ALA B 1 769 ? -23.605 24.496 -19.026 1 87.73 769 ALA B O 1
ATOM 14732 N N . ILE B 1 770 ? -21.707 24.45 -17.948 1 88.1 770 ILE B N 1
ATOM 14733 C CA . ILE B 1 770 ? -21.148 25.63 -18.598 1 88.1 770 ILE B CA 1
ATOM 14734 C C . ILE B 1 770 ? -19.898 25.242 -19.385 1 88.1 770 ILE B C 1
ATOM 14736 O O . ILE B 1 770 ? -18.823 25.065 -18.808 1 88.1 770 ILE B O 1
ATOM 14740 N N . GLU B 1 771 ? -19.973 25.338 -20.573 1 89.44 771 GLU B N 1
ATOM 14741 C CA . GLU B 1 771 ? -18.891 24.853 -21.425 1 89.44 771 GLU B CA 1
ATOM 14742 C C . GLU B 1 771 ? -17.754 25.868 -21.506 1 89.44 771 GLU B C 1
ATOM 14744 O O . GLU B 1 771 ? -16.604 25.501 -21.754 1 89.44 771 GLU B O 1
ATOM 14749 N N . ASN B 1 772 ? -18.02 27.132 -21.244 1 88.8 772 ASN B N 1
ATOM 14750 C CA . ASN B 1 772 ? -17.018 28.155 -21.522 1 88.8 772 ASN B CA 1
ATOM 14751 C C . ASN B 1 772 ? -16.245 28.54 -20.264 1 88.8 772 ASN B C 1
ATOM 14753 O O . ASN B 1 772 ? -15.592 29.583 -20.226 1 88.8 772 ASN B O 1
ATOM 14757 N N . VAL B 1 773 ? -16.372 27.712 -19.256 1 89.93 773 VAL B N 1
ATOM 14758 C CA . VAL B 1 773 ? -15.543 27.926 -18.074 1 89.93 773 VAL B CA 1
ATOM 14759 C C . VAL B 1 773 ? -14.071 27.734 -18.433 1 89.93 773 VAL B C 1
ATOM 14761 O O . VAL B 1 773 ? -13.723 26.818 -19.182 1 89.93 773 VAL B O 1
ATOM 14764 N N . THR B 1 774 ? -13.293 28.69 -17.982 1 89.77 774 THR B N 1
ATOM 14765 C CA . THR B 1 774 ? -11.876 28.66 -18.328 1 89.77 774 THR B CA 1
ATOM 14766 C C . THR B 1 774 ? -11.014 28.95 -17.102 1 89.77 774 THR B C 1
ATOM 14768 O O . THR B 1 774 ? -11.492 28.874 -15.968 1 89.77 774 THR B O 1
ATOM 14771 N N . TRP B 1 775 ? -9.738 29.325 -17.312 1 91.19 775 TRP B N 1
ATOM 14772 C CA . TRP B 1 775 ? -8.733 29.469 -16.264 1 91.19 775 TRP B CA 1
ATOM 14773 C C . TRP B 1 775 ? -8.973 30.735 -15.449 1 91.19 775 TRP B C 1
ATOM 14775 O O . TRP B 1 775 ? -9.328 31.779 -16.002 1 91.19 775 TRP B O 1
ATOM 14785 N N . GLU B 1 776 ? -8.839 30.573 -14.104 1 91.59 776 GLU B N 1
ATOM 14786 C CA . GLU B 1 776 ? -8.554 31.731 -13.262 1 91.59 776 GLU B CA 1
ATOM 14787 C C . GLU B 1 776 ? -7.115 32.204 -13.443 1 91.59 776 GLU B C 1
ATOM 14789 O O . GLU B 1 776 ? -6.194 31.39 -13.533 1 91.59 776 GLU B O 1
ATOM 14794 N N . LYS B 1 777 ? -6.806 33.575 -13.519 1 91.46 777 LYS B N 1
ATOM 14795 C CA . LYS B 1 777 ? -5.472 34.11 -13.773 1 91.46 777 LYS B CA 1
ATOM 14796 C C . LYS B 1 777 ? -5.036 35.053 -12.655 1 91.46 777 LYS B C 1
ATOM 14798 O O . LYS B 1 777 ? -5.775 35.966 -12.282 1 91.46 777 LYS B O 1
ATOM 14803 N N . THR B 1 778 ? -3.927 34.805 -12.123 1 92.72 778 THR B N 1
ATOM 14804 C CA . THR B 1 778 ? -3.327 35.686 -11.127 1 92.72 778 THR B CA 1
ATOM 14805 C C . THR B 1 778 ? -2.09 36.378 -11.693 1 92.72 778 THR B C 1
ATOM 14807 O O . THR B 1 778 ? -1.11 35.719 -12.045 1 92.72 778 THR B O 1
ATOM 14810 N N . GLU B 1 779 ? -2.133 37.662 -11.781 1 94.34 779 GLU B N 1
ATOM 14811 C CA . GLU B 1 779 ? -0.988 38.468 -12.194 1 94.34 779 GLU B CA 1
ATOM 14812 C C . GLU B 1 779 ? -0.244 39.029 -10.985 1 94.34 779 GLU B C 1
ATOM 14814 O O . GLU B 1 779 ? -0.849 39.652 -10.111 1 94.34 779 GLU B O 1
ATOM 14819 N N . SER B 1 780 ? 0.99 38.796 -10.947 1 94.81 780 SER B N 1
ATOM 14820 C CA . SER B 1 780 ? 1.789 39.211 -9.798 1 94.81 780 SER B CA 1
ATOM 14821 C C . SER B 1 780 ? 2.934 40.124 -10.223 1 94.81 780 SER B C 1
ATOM 14823 O O . SER B 1 780 ? 3.59 39.876 -11.237 1 94.81 780 SER B O 1
ATOM 14825 N N . THR B 1 781 ? 3.154 41.213 -9.529 1 95.96 781 THR B N 1
ATOM 14826 C CA . THR B 1 781 ? 4.278 42.131 -9.674 1 95.96 781 THR B CA 1
ATOM 14827 C C . THR B 1 781 ? 5.047 42.256 -8.362 1 95.96 781 THR B C 1
ATOM 14829 O O . THR B 1 781 ? 4.446 42.316 -7.288 1 95.96 781 THR B O 1
ATOM 14832 N N . ASP B 1 782 ? 6.324 42.297 -8.437 1 96.94 782 ASP B N 1
ATOM 14833 C CA . ASP B 1 782 ? 7.173 42.373 -7.253 1 96.94 782 ASP B CA 1
ATOM 14834 C C . ASP B 1 782 ? 8.392 43.257 -7.506 1 96.94 782 ASP B C 1
ATOM 14836 O O . ASP B 1 782 ? 9.002 43.191 -8.575 1 96.94 782 ASP B O 1
ATOM 14840 N N . ILE B 1 783 ? 8.731 44.139 -6.596 1 97.39 783 ILE B N 1
ATOM 14841 C CA . ILE B 1 783 ? 9.958 44.927 -6.573 1 97.39 783 ILE B CA 1
ATOM 14842 C C . ILE B 1 783 ? 10.756 44.602 -5.312 1 97.39 783 ILE B C 1
ATOM 14844 O O . ILE B 1 783 ? 10.219 44.64 -4.203 1 97.39 783 ILE B O 1
ATOM 14848 N N . GLY B 1 784 ? 11.957 44.262 -5.554 1 96.29 784 GLY B N 1
ATOM 14849 C CA . GLY B 1 784 ? 12.764 43.818 -4.429 1 96.29 784 GLY B CA 1
ATOM 14850 C C . GLY B 1 784 ? 14.091 44.544 -4.322 1 96.29 784 GLY B C 1
ATOM 14851 O O . GLY B 1 784 ? 14.581 45.101 -5.307 1 96.29 784 GLY B O 1
ATOM 14852 N N . LEU B 1 785 ? 14.652 44.546 -3.151 1 96.16 785 LEU B N 1
ATOM 14853 C CA . LEU B 1 785 ? 15.943 45.131 -2.807 1 96.16 785 LEU B CA 1
ATOM 14854 C C . LEU B 1 785 ? 16.762 44.175 -1.946 1 96.16 785 LEU B C 1
ATOM 14856 O O . LEU B 1 785 ? 16.26 43.643 -0.953 1 96.16 785 LEU B O 1
ATOM 14860 N N . ASP B 1 786 ? 17.936 43.891 -2.382 1 95.46 786 ASP B N 1
ATOM 14861 C CA . ASP B 1 786 ? 18.882 43.083 -1.619 1 95.46 786 ASP B CA 1
ATOM 14862 C C . ASP B 1 786 ? 20.147 43.876 -1.296 1 95.46 786 ASP B C 1
ATOM 14864 O O . ASP B 1 786 ? 20.861 44.31 -2.202 1 95.46 786 ASP B O 1
ATOM 14868 N N . ILE B 1 787 ? 20.459 43.998 -0.006 1 95.12 787 ILE B N 1
ATOM 14869 C CA . ILE B 1 787 ? 21.61 44.792 0.409 1 95.12 787 ILE B CA 1
ATOM 14870 C C . ILE B 1 787 ? 22.399 44.038 1.477 1 95.12 787 ILE B C 1
ATOM 14872 O O . ILE B 1 787 ? 21.814 43.385 2.345 1 95.12 787 ILE B O 1
ATOM 14876 N N . SER B 1 788 ? 23.627 44.02 1.362 1 93.94 788 SER B N 1
ATOM 14877 C CA . SER B 1 788 ? 24.512 43.496 2.396 1 93.94 788 SER B CA 1
ATOM 14878 C C . SER B 1 788 ? 25.54 44.539 2.823 1 93.94 788 SER B C 1
ATOM 14880 O O . SER B 1 788 ? 26.073 45.272 1.988 1 93.94 788 SER B O 1
ATOM 14882 N N . PHE B 1 789 ? 25.847 44.591 4.183 1 94.14 789 PHE B N 1
ATOM 14883 C CA . PHE B 1 789 ? 26.781 45.555 4.753 1 94.14 789 PHE B CA 1
ATOM 14884 C C . PHE B 1 789 ? 27.854 44.849 5.573 1 94.14 789 PHE B C 1
ATOM 14886 O O . PHE B 1 789 ? 27.656 43.718 6.022 1 94.14 789 PHE B O 1
ATOM 14893 N N . LEU B 1 790 ? 29.013 45.475 5.804 1 91.85 790 LEU B N 1
ATOM 14894 C CA . LEU B 1 790 ? 30.062 45.106 6.748 1 91.85 790 LEU B CA 1
ATOM 14895 C C . LEU B 1 790 ? 30.545 43.682 6.495 1 91.85 790 LEU B C 1
ATOM 14897 O O . LEU B 1 790 ? 30.537 42.848 7.404 1 91.85 790 LEU B O 1
ATOM 14901 N N . ASN B 1 791 ? 30.91 43.408 5.267 1 83.7 791 ASN B N 1
ATOM 14902 C CA . ASN B 1 791 ? 31.391 42.105 4.818 1 83.7 791 ASN B CA 1
ATOM 14903 C C . ASN B 1 791 ? 30.323 41.027 4.978 1 83.7 791 ASN B C 1
ATOM 14905 O O . ASN B 1 791 ? 30.595 39.953 5.517 1 83.7 791 ASN B O 1
ATOM 14909 N N . ASN B 1 792 ? 29.058 41.427 4.699 1 84.72 792 ASN B N 1
ATOM 14910 C CA . ASN B 1 792 ? 27.899 40.545 4.624 1 84.72 792 ASN B CA 1
ATOM 14911 C C . ASN B 1 792 ? 27.447 40.094 6.01 1 84.72 792 ASN B C 1
ATOM 14913 O O . ASN B 1 792 ? 26.703 39.12 6.138 1 84.72 792 ASN B O 1
ATOM 14917 N N . ARG B 1 793 ? 27.944 40.752 7.139 1 89.91 793 ARG B N 1
ATOM 14918 C CA . ARG B 1 793 ? 27.478 40.427 8.484 1 89.91 793 ARG B CA 1
ATOM 14919 C C . ARG B 1 793 ? 26.031 40.864 8.682 1 89.91 793 ARG B C 1
ATOM 14921 O O . ARG B 1 793 ? 25.281 40.228 9.427 1 89.91 793 ARG B O 1
ATOM 14928 N N . LEU B 1 794 ? 25.752 41.992 8.033 1 94.27 794 LEU B N 1
ATOM 14929 C CA . LEU B 1 794 ? 24.374 42.471 8.047 1 94.27 794 LEU B CA 1
ATOM 14930 C C . LEU B 1 794 ? 23.734 42.323 6.671 1 94.27 794 LEU B C 1
ATOM 14932 O O . LEU B 1 794 ? 24.232 42.877 5.687 1 94.27 794 LEU B O 1
ATOM 14936 N N . ARG B 1 795 ? 22.714 41.671 6.576 1 93.49 795 ARG B N 1
ATOM 14937 C CA . ARG B 1 795 ? 21.992 41.463 5.326 1 93.49 795 ARG B CA 1
ATOM 14938 C C . ARG B 1 795 ? 20.538 41.904 5.453 1 93.49 795 ARG B C 1
ATOM 14940 O O . ARG B 1 795 ? 19.876 41.599 6.448 1 93.49 795 ARG B O 1
ATOM 14947 N N . VAL B 1 796 ? 20.061 42.592 4.449 1 95.36 796 VAL B N 1
ATOM 14948 C CA . VAL B 1 796 ? 18.691 43.094 4.427 1 95.36 796 VAL B CA 1
ATOM 14949 C C . VAL B 1 796 ? 18.042 42.769 3.083 1 95.36 796 VAL B C 1
ATOM 14951 O O . VAL B 1 796 ? 18.601 43.074 2.027 1 95.36 796 VAL B O 1
ATOM 14954 N N . ASN B 1 797 ? 16.957 42.109 3.133 1 94.4 797 ASN B N 1
ATOM 14955 C CA . ASN B 1 797 ? 16.135 41.829 1.961 1 94.4 797 ASN B CA 1
ATOM 14956 C C . ASN B 1 797 ? 14.719 42.375 2.126 1 94.4 797 ASN B C 1
ATOM 14958 O O . ASN B 1 797 ? 14.053 42.092 3.123 1 94.4 797 ASN B O 1
ATOM 14962 N N . GLY B 1 798 ? 14.25 43.105 1.192 1 95.75 798 GLY B N 1
ATOM 14963 C CA . GLY B 1 798 ? 12.915 43.681 1.221 1 95.75 798 GLY B CA 1
ATOM 14964 C C . GLY B 1 798 ? 12.166 43.518 -0.088 1 95.75 798 GLY B C 1
ATOM 14965 O O . GLY B 1 798 ? 12.762 43.594 -1.164 1 95.75 798 GLY B O 1
ATOM 14966 N N . ASP B 1 799 ? 10.894 43.33 -0.012 1 97.04 799 ASP B N 1
ATOM 14967 C CA . ASP B 1 799 ? 10.046 43.187 -1.191 1 97.04 799 ASP B CA 1
ATOM 14968 C C . ASP B 1 799 ? 8.729 43.939 -1.014 1 97.04 799 ASP B C 1
ATOM 14970 O O . ASP B 1 799 ? 8.172 43.976 0.085 1 97.04 799 ASP B O 1
ATOM 14974 N N . TYR B 1 800 ? 8.317 44.558 -2.018 1 97.64 800 TYR B N 1
ATOM 14975 C CA . TYR B 1 800 ? 6.957 45.063 -2.175 1 97.64 800 TYR B CA 1
ATOM 14976 C C . TYR B 1 800 ? 6.263 44.4 -3.359 1 97.64 800 TYR B C 1
ATOM 14978 O O . TYR B 1 800 ? 6.839 44.292 -4.444 1 97.64 800 TYR B O 1
ATOM 14986 N N . TYR B 1 801 ? 5.016 43.915 -3.109 1 96.87 801 TYR B N 1
ATOM 14987 C CA . TYR B 1 801 ? 4.378 43.14 -4.167 1 96.87 801 TYR B CA 1
ATOM 14988 C C . TYR B 1 801 ? 2.887 43.447 -4.245 1 96.87 801 TYR B C 1
ATOM 14990 O O . TYR B 1 801 ? 2.294 43.928 -3.276 1 96.87 801 TYR B O 1
ATOM 14998 N N . TRP B 1 802 ? 2.238 43.17 -5.324 1 96 802 TRP B N 1
ATOM 14999 C CA . TRP B 1 802 ? 0.788 43.181 -5.487 1 96 802 TRP B CA 1
ATOM 15000 C C . TRP B 1 802 ? 0.345 42.126 -6.495 1 96 802 TRP B C 1
ATOM 15002 O O . TRP B 1 802 ? 1.021 41.897 -7.501 1 96 802 TRP B O 1
ATOM 15012 N N . LYS B 1 803 ? -0.67 41.356 -6.19 1 95.77 803 LYS B N 1
ATOM 15013 C CA . LYS B 1 803 ? -1.281 40.291 -6.98 1 95.77 803 LYS B CA 1
ATOM 15014 C C . LYS B 1 803 ? -2.721 40.636 -7.347 1 95.77 803 LYS B C 1
ATOM 15016 O O . LYS B 1 803 ? -3.494 41.084 -6.497 1 95.77 803 LYS B O 1
ATOM 15021 N N . ASN B 1 804 ? -3.013 40.471 -8.616 1 95.76 804 ASN B N 1
ATOM 15022 C CA . ASN B 1 804 ? -4.378 40.642 -9.101 1 95.76 804 ASN B CA 1
ATOM 15023 C C . ASN B 1 804 ? -4.924 39.353 -9.707 1 95.76 804 ASN B C 1
ATOM 15025 O O . ASN B 1 804 ? -4.396 38.858 -10.705 1 95.76 804 ASN B O 1
ATOM 15029 N N . THR B 1 805 ? -5.923 38.802 -9.112 1 94.31 805 THR B N 1
ATOM 15030 C CA . THR B 1 805 ? -6.577 37.603 -9.626 1 94.31 805 THR B CA 1
ATOM 15031 C C . THR B 1 805 ? -7.854 37.964 -10.378 1 94.31 805 THR B C 1
ATOM 15033 O O . THR B 1 805 ? -8.72 38.66 -9.844 1 94.31 805 THR B O 1
ATOM 15036 N N . LYS B 1 806 ? -7.911 37.497 -11.592 1 93.52 806 LYS B N 1
ATOM 15037 C CA . LYS B 1 806 ? -9.063 37.762 -12.449 1 93.52 806 LYS B CA 1
ATOM 15038 C C . LYS B 1 806 ? -9.745 36.464 -12.871 1 93.52 806 LYS B C 1
ATOM 15040 O O . LYS B 1 806 ? -9.144 35.389 -12.8 1 93.52 806 LYS B O 1
ATOM 15045 N N . ASP B 1 807 ? -11.013 36.559 -13.28 1 91.13 807 ASP B N 1
ATOM 15046 C CA . ASP B 1 807 ? -11.819 35.449 -13.78 1 91.13 807 ASP B CA 1
ATOM 15047 C C . ASP B 1 807 ? -11.928 34.336 -12.74 1 91.13 807 ASP B C 1
ATOM 15049 O O . ASP B 1 807 ? -11.778 33.157 -13.067 1 91.13 807 ASP B O 1
ATOM 15053 N N . MET B 1 808 ? -12.088 34.806 -11.501 1 90.02 808 MET B N 1
ATOM 15054 C CA . MET B 1 808 ? -12.248 33.807 -10.448 1 90.02 808 MET B CA 1
ATOM 15055 C C . MET B 1 808 ? -13.514 32.986 -10.664 1 90.02 808 MET B C 1
ATOM 15057 O O . MET B 1 808 ? -14.503 33.49 -11.199 1 90.02 808 MET B O 1
ATOM 15061 N N . LEU B 1 809 ? -13.459 31.772 -10.31 1 79.85 809 LEU B N 1
ATOM 15062 C CA . LEU B 1 809 ? -14.636 30.921 -10.441 1 79.85 809 LEU B CA 1
ATOM 15063 C C . LEU B 1 809 ? -15.598 31.14 -9.278 1 79.85 809 LEU B C 1
ATOM 15065 O O . LEU B 1 809 ? -15.214 30.998 -8.115 1 79.85 809 LEU B O 1
ATOM 15069 N N . LEU B 1 810 ? -16.733 31.568 -9.602 1 81.38 810 LEU B N 1
ATOM 15070 C CA . LEU B 1 810 ? -17.783 31.847 -8.628 1 81.38 810 LEU B CA 1
ATOM 15071 C C . LEU B 1 810 ? -19.101 31.208 -9.051 1 81.38 810 LEU B C 1
ATOM 15073 O O . LEU B 1 810 ? -19.43 31.182 -10.24 1 81.38 810 LEU B O 1
ATOM 15077 N N . ALA B 1 811 ? -19.733 30.685 -8.017 1 80.64 811 ALA B N 1
ATOM 15078 C CA . ALA B 1 811 ? -21.1 30.246 -8.287 1 80.64 811 ALA B CA 1
ATOM 15079 C C . ALA B 1 811 ? -22.021 31.439 -8.532 1 80.64 811 ALA B C 1
ATOM 15081 O O . ALA B 1 811 ? -22.253 32.247 -7.63 1 80.64 811 ALA B O 1
ATOM 15082 N N . MET B 1 812 ? -22.436 31.622 -9.762 1 79.99 812 MET B N 1
ATOM 15083 C CA . MET B 1 812 ? -23.304 32.738 -10.125 1 79.99 812 MET B CA 1
ATOM 15084 C C . MET B 1 812 ? -24.766 32.401 -9.854 1 79.99 812 MET B C 1
ATOM 15086 O O . MET B 1 812 ? -25.258 31.357 -10.288 1 79.99 812 MET B O 1
ATOM 15090 N N . ALA B 1 813 ? -25.379 33.287 -9.138 1 78.54 813 ALA B N 1
ATOM 15091 C CA . ALA B 1 813 ? -26.786 33.068 -8.814 1 78.54 813 ALA B CA 1
ATOM 15092 C C . ALA B 1 813 ? -27.648 33.087 -10.073 1 78.54 813 ALA B C 1
ATOM 15094 O O . ALA B 1 813 ? -27.532 33.995 -10.899 1 78.54 813 ALA B O 1
ATOM 15095 N N . ILE B 1 814 ? -28.375 32.062 -10.294 1 81.64 814 ILE B N 1
ATOM 15096 C CA . ILE B 1 814 ? -29.333 31.981 -11.392 1 81.64 814 ILE B CA 1
ATOM 15097 C C . ILE B 1 814 ? -30.749 31.858 -10.834 1 81.64 814 ILE B C 1
ATOM 15099 O O . ILE B 1 814 ? -30.935 31.488 -9.672 1 81.64 814 ILE B O 1
ATOM 15103 N N . PRO B 1 815 ? -31.751 32.089 -11.664 1 85.17 815 PRO B N 1
ATOM 15104 C CA . PRO B 1 815 ? -33.124 31.967 -11.169 1 85.17 815 PRO B CA 1
ATOM 15105 C C . PRO B 1 815 ? -33.494 30.53 -10.806 1 85.17 815 PRO B C 1
ATOM 15107 O O . PRO B 1 815 ? -33.142 29.596 -11.531 1 85.17 815 PRO B O 1
ATOM 15110 N N . ASP B 1 816 ? -34.179 30.287 -9.857 1 85.12 816 ASP B N 1
ATOM 15111 C CA . ASP B 1 816 ? -34.525 28.974 -9.321 1 85.12 816 ASP B CA 1
ATOM 15112 C C . ASP B 1 816 ? -35.436 28.212 -10.281 1 85.12 816 ASP B C 1
ATOM 15114 O O . ASP B 1 816 ? -35.476 26.98 -10.261 1 85.12 816 ASP B O 1
ATOM 15118 N N . PHE B 1 817 ? -36.134 28.891 -11.129 1 86.45 817 PHE B N 1
ATOM 15119 C CA . PHE B 1 817 ? -37.098 28.231 -12.001 1 86.45 817 PHE B CA 1
ATOM 15120 C C . PHE B 1 817 ? -36.387 27.392 -13.056 1 86.45 817 PHE B C 1
ATOM 15122 O O . PHE B 1 817 ? -37.006 26.543 -13.702 1 86.45 817 PHE B O 1
ATOM 15129 N N . LEU B 1 818 ? -35.14 27.503 -13.162 1 86.41 818 LEU B N 1
ATOM 15130 C CA . LEU B 1 818 ? -34.375 26.674 -14.087 1 86.41 818 LEU B CA 1
ATOM 15131 C C . LEU B 1 818 ? -34.144 25.283 -13.507 1 86.41 818 LEU B C 1
ATOM 15133 O O . LEU B 1 818 ? -33.8 24.351 -14.238 1 86.41 818 LEU B O 1
ATOM 15137 N N . GLY B 1 819 ? -34.615 25.137 -11.92 1 85.57 819 GLY B N 1
ATOM 15138 C CA . GLY B 1 819 ? -34.507 23.846 -11.259 1 85.57 819 GLY B CA 1
ATOM 15139 C C . GLY B 1 819 ? -33.071 23.418 -11.019 1 85.57 819 GLY B C 1
ATOM 15140 O O . GLY B 1 819 ? -32.813 22.266 -10.664 1 85.57 819 GLY B O 1
ATOM 15141 N N . PHE B 1 820 ? -31.895 24.269 -11.514 1 88.6 820 PHE B N 1
ATOM 15142 C CA . PHE B 1 820 ? -30.487 23.933 -11.333 1 88.6 820 PHE B CA 1
ATOM 15143 C C . PHE B 1 820 ? -29.888 24.721 -10.175 1 88.6 820 PHE B C 1
ATOM 15145 O O . PHE B 1 820 ? -30.382 25.795 -9.826 1 88.6 820 PHE B O 1
ATOM 15152 N N . SER B 1 821 ? -28.823 24.12 -9.573 1 85.27 821 SER B N 1
ATOM 15153 C CA . SER B 1 821 ? -28.002 24.884 -8.639 1 85.27 821 SER B CA 1
ATOM 15154 C C . SER B 1 821 ? -27.117 25.885 -9.373 1 85.27 821 SER B C 1
ATOM 15156 O O . SER B 1 821 ? -26.909 25.769 -10.582 1 85.27 821 SER B O 1
ATOM 15158 N N . ASP B 1 822 ? -26.636 26.908 -8.691 1 82.96 822 ASP B N 1
ATOM 15159 C CA . ASP B 1 822 ? -25.778 27.951 -9.245 1 82.96 822 ASP B CA 1
ATOM 15160 C C . ASP B 1 822 ? -24.547 27.349 -9.918 1 82.96 822 ASP B C 1
ATOM 15162 O O . ASP B 1 822 ? -23.803 26.588 -9.296 1 82.96 822 ASP B O 1
ATOM 15166 N N . PRO B 1 823 ? -24.424 27.678 -11.189 1 83.69 823 PRO B N 1
ATOM 15167 C CA . PRO B 1 823 ? -23.241 27.162 -11.88 1 83.69 823 PRO B CA 1
ATOM 15168 C C . PRO B 1 823 ? -21.984 27.978 -11.589 1 83.69 823 PRO B C 1
ATOM 15170 O O . PRO B 1 823 ? -22.077 29.16 -11.248 1 83.69 823 PRO B O 1
ATOM 15173 N N . ASP B 1 824 ? -20.835 27.37 -11.714 1 82.47 824 ASP B N 1
ATOM 15174 C CA . ASP B 1 824 ? -19.563 28.073 -11.576 1 82.47 824 ASP B CA 1
ATOM 15175 C C . ASP B 1 824 ? -19.179 28.774 -12.877 1 82.47 824 ASP B C 1
ATOM 15177 O O . ASP B 1 824 ? -19.175 28.156 -13.944 1 82.47 824 ASP B O 1
ATOM 15181 N N . VAL B 1 825 ? -18.982 30.087 -12.857 1 85.22 825 VAL B N 1
ATOM 15182 C CA . VAL B 1 825 ? -18.576 30.869 -14.02 1 85.22 825 VAL B CA 1
ATOM 15183 C C . VAL B 1 825 ? -17.343 31.703 -13.677 1 85.22 825 VAL B C 1
ATOM 15185 O O . VAL B 1 825 ? -17.051 31.936 -12.502 1 85.22 825 VAL B O 1
ATOM 15188 N N . ASN B 1 826 ? -16.675 32.196 -14.755 1 88.88 826 ASN B N 1
ATOM 15189 C CA . ASN B 1 826 ? -15.552 33.11 -14.574 1 88.88 826 ASN B CA 1
ATOM 15190 C C . ASN B 1 826 ? -16.027 34.54 -14.333 1 88.88 826 ASN B C 1
ATOM 15192 O O . ASN B 1 826 ? -16.342 35.262 -15.281 1 88.88 826 ASN B O 1
ATOM 15196 N N . ALA B 1 827 ? -16.141 35.141 -13.104 1 82.99 827 ALA B N 1
ATOM 15197 C CA . ALA B 1 827 ? -16.689 36.48 -12.905 1 82.99 827 ALA B CA 1
ATOM 15198 C C . ALA B 1 827 ? -16.037 37.167 -11.708 1 82.99 827 ALA B C 1
ATOM 15200 O O . ALA B 1 827 ? -16.265 38.354 -11.465 1 82.99 827 ALA B O 1
ATOM 15201 N N . GLY B 1 828 ? -15.033 36.837 -11.045 1 88.41 828 GLY B N 1
ATOM 15202 C CA . GLY B 1 828 ? -14.544 37.447 -9.819 1 88.41 828 GLY B CA 1
ATOM 15203 C C . GLY B 1 828 ? -13.144 38.014 -9.952 1 88.41 828 GLY B C 1
ATOM 15204 O O . GLY B 1 828 ? -12.363 37.563 -10.793 1 88.41 828 GLY B O 1
ATOM 15205 N N . LYS B 1 829 ? -12.979 39.174 -9.164 1 93.96 829 LYS B N 1
ATOM 15206 C CA . LYS B 1 829 ? -11.652 39.776 -9.081 1 93.96 829 LYS B CA 1
ATOM 15207 C C . LYS B 1 829 ? -11.226 39.968 -7.628 1 93.96 829 LYS B C 1
ATOM 15209 O O . LYS B 1 829 ? -12.066 40.178 -6.751 1 93.96 829 LYS B O 1
ATOM 15214 N N . MET B 1 830 ? -9.97 39.862 -7.386 1 94.92 830 MET B N 1
ATOM 15215 C CA . MET B 1 830 ? -9.378 40.065 -6.066 1 94.92 830 MET B CA 1
ATOM 15216 C C . MET B 1 830 ? -7.974 40.648 -6.183 1 94.92 830 MET B C 1
ATOM 15218 O O . MET B 1 830 ? -7.265 40.38 -7.155 1 94.92 830 MET B O 1
ATOM 15222 N N . SER B 1 831 ? -7.645 41.489 -5.252 1 95.95 831 SER B N 1
ATOM 15223 C CA . SER B 1 831 ? -6.3 42.054 -5.227 1 95.95 831 SER B CA 1
ATOM 15224 C C . SER B 1 831 ? -5.629 41.827 -3.876 1 95.95 831 SER B C 1
ATOM 15226 O O . SER B 1 831 ? -6.276 41.927 -2.832 1 95.95 831 SER B O 1
ATOM 15228 N N . THR B 1 832 ? -4.385 41.487 -3.847 1 96.53 832 THR B N 1
ATOM 15229 C CA . THR B 1 832 ? -3.578 41.315 -2.644 1 96.53 832 THR B CA 1
ATOM 15230 C C . THR B 1 832 ? -2.28 42.111 -2.745 1 96.53 832 THR B C 1
ATOM 15232 O O . THR B 1 832 ? -1.541 41.983 -3.723 1 96.53 832 THR B O 1
ATOM 15235 N N . LYS B 1 833 ? -2.028 42.934 -1.768 1 97 833 LYS B N 1
ATOM 15236 C CA . LYS B 1 833 ? -0.806 43.73 -1.7 1 97 833 LYS B CA 1
ATOM 15237 C C . LYS B 1 833 ? -0.094 43.531 -0.365 1 97 833 LYS B C 1
ATOM 15239 O O . LYS B 1 833 ? -0.738 43.287 0.657 1 97 833 LYS B O 1
ATOM 15244 N N . GLY B 1 834 ? 1.197 43.586 -0.42 1 97.44 834 GLY B N 1
ATOM 15245 C CA . GLY B 1 834 ? 1.925 43.401 0.825 1 97.44 834 GLY B CA 1
ATOM 15246 C C . GLY B 1 834 ? 3.386 43.796 0.727 1 97.44 834 GLY B C 1
ATOM 15247 O O . GLY B 1 834 ? 3.84 44.261 -0.32 1 97.44 834 GLY B O 1
ATOM 15248 N N . TYR B 1 835 ? 4.112 43.769 1.785 1 97.24 835 TYR B N 1
ATOM 15249 C CA . TYR B 1 835 ? 5.547 44.021 1.866 1 97.24 835 TYR B CA 1
ATOM 15250 C C . TYR B 1 835 ? 6.219 43.043 2.822 1 97.24 835 TYR B C 1
ATOM 15252 O O . TYR B 1 835 ? 5.563 42.462 3.689 1 97.24 835 TYR B O 1
ATOM 15260 N N . GLU B 1 836 ? 7.443 42.854 2.624 1 97.78 836 GLU B N 1
ATOM 15261 C CA . GLU B 1 836 ? 8.264 41.914 3.38 1 97.78 836 GLU B CA 1
ATOM 15262 C C . GLU B 1 836 ? 9.636 42.505 3.692 1 97.78 836 GLU B C 1
ATOM 15264 O O . GLU B 1 836 ? 10.195 43.25 2.884 1 97.78 836 GLU B O 1
ATOM 15269 N N . LEU B 1 837 ? 10.114 42.121 4.828 1 97.51 837 LEU B N 1
ATOM 15270 C CA . LEU B 1 837 ? 11.449 42.525 5.254 1 97.51 837 LEU B CA 1
ATOM 15271 C C . LEU B 1 837 ? 12.147 41.393 6.001 1 97.51 837 LEU B C 1
ATOM 15273 O O . LEU B 1 837 ? 11.537 40.732 6.844 1 97.51 837 LEU B O 1
ATOM 15277 N N . ASN B 1 838 ? 13.287 41.095 5.652 1 96.3 838 ASN B N 1
ATOM 15278 C CA . ASN B 1 838 ? 14.158 40.153 6.346 1 96.3 838 ASN B CA 1
ATOM 15279 C C . ASN B 1 838 ? 15.501 40.786 6.699 1 96.3 838 ASN B C 1
ATOM 15281 O O . ASN B 1 838 ? 16.181 41.335 5.831 1 96.3 838 ASN B O 1
ATOM 15285 N N . VAL B 1 839 ? 15.93 40.761 7.946 1 96.6 839 VAL B N 1
ATOM 15286 C CA . VAL B 1 839 ? 17.196 41.308 8.422 1 96.6 839 VAL B CA 1
ATOM 15287 C C . VAL B 1 839 ? 17.964 40.238 9.195 1 96.6 839 VAL B C 1
ATOM 15289 O O . VAL B 1 839 ? 17.406 39.58 10.076 1 96.6 839 VAL B O 1
ATOM 15292 N N . SER B 1 840 ? 19.082 40.042 8.82 1 94.12 840 SER B N 1
ATOM 15293 C CA . SER B 1 840 ? 19.898 39.048 9.51 1 94.12 840 SER B CA 1
ATOM 15294 C C . SER B 1 840 ? 21.268 39.611 9.87 1 94.12 840 SER B C 1
ATOM 15296 O O . SER B 1 840 ? 21.861 40.361 9.091 1 94.12 840 SER B O 1
ATOM 15298 N N . TRP B 1 841 ? 21.758 39.318 11.034 1 94.53 841 TRP B N 1
ATOM 15299 C CA . TRP B 1 841 ? 23.081 39.671 11.538 1 94.53 841 TRP B CA 1
ATOM 15300 C C . TRP B 1 841 ? 23.819 38.436 12.043 1 94.53 841 TRP B C 1
ATOM 15302 O O . TRP B 1 841 ? 23.285 37.674 12.853 1 94.53 841 TRP B O 1
ATOM 15312 N N . ASN B 1 842 ? 24.893 38.108 11.593 1 90.05 842 ASN B N 1
ATOM 15313 C CA . ASN B 1 842 ? 25.745 37.018 12.057 1 90.05 842 ASN B CA 1
ATOM 15314 C C . ASN B 1 842 ? 27.178 37.487 12.292 1 90.05 842 ASN B C 1
ATOM 15316 O O . ASN B 1 842 ? 27.737 38.221 11.475 1 90.05 842 ASN B O 1
ATOM 15320 N N . ASP B 1 843 ? 27.813 37.105 13.443 1 88.82 843 ASP B N 1
ATOM 15321 C CA . ASP B 1 843 ? 29.181 37.491 13.775 1 88.82 843 ASP B CA 1
ATOM 15322 C C . ASP B 1 843 ? 29.775 36.559 14.829 1 88.82 843 ASP B C 1
ATOM 15324 O O . ASP B 1 843 ? 29.103 35.638 15.3 1 88.82 843 ASP B O 1
ATOM 15328 N N . HIS B 1 844 ? 31.027 36.636 15.052 1 86.76 844 HIS B N 1
ATOM 15329 C CA . HIS B 1 844 ? 31.705 35.855 16.08 1 86.76 844 HIS B CA 1
ATOM 15330 C C . HIS B 1 844 ? 32.782 36.679 16.777 1 86.76 844 HIS B C 1
ATOM 15332 O O . HIS B 1 844 ? 33.368 37.581 16.173 1 86.76 844 HIS B O 1
ATOM 15338 N N . ILE B 1 845 ? 33.068 36.494 18.082 1 91.31 845 ILE B N 1
ATOM 15339 C CA . ILE B 1 845 ? 34.143 37.045 18.9 1 91.31 845 ILE B CA 1
ATOM 15340 C C . ILE B 1 845 ? 34.91 35.911 19.577 1 91.31 845 ILE B C 1
ATOM 15342 O O . ILE B 1 845 ? 34.457 35.363 20.584 1 91.31 845 ILE B O 1
ATOM 15346 N N . GLY B 1 846 ? 35.965 35.542 19.16 1 82.68 846 GLY B N 1
ATOM 15347 C CA . GLY B 1 846 ? 36.673 34.369 19.647 1 82.68 846 GLY B CA 1
ATOM 15348 C C . GLY B 1 846 ? 35.879 33.086 19.491 1 82.68 846 GLY B C 1
ATOM 15349 O O . GLY B 1 846 ? 35.44 32.751 18.389 1 82.68 846 GLY B O 1
ATOM 15350 N N . ASP B 1 847 ? 35.665 32.617 20.703 1 83.56 847 ASP B N 1
ATOM 15351 C CA . ASP B 1 847 ? 34.942 31.349 20.695 1 83.56 847 ASP B CA 1
ATOM 15352 C C . ASP B 1 847 ? 33.434 31.576 20.756 1 83.56 847 ASP B C 1
ATOM 15354 O O . ASP B 1 847 ? 32.653 30.629 20.646 1 83.56 847 ASP B O 1
ATOM 15358 N N . PHE B 1 848 ? 32.7 33.385 20.673 1 90.32 848 PHE B N 1
ATOM 15359 C CA . PHE B 1 848 ? 31.284 33.715 20.786 1 90.32 848 PHE B CA 1
ATOM 15360 C C . PHE B 1 848 ? 30.708 34.098 19.428 1 90.32 848 PHE B C 1
ATOM 15362 O O . PHE B 1 848 ? 31.163 35.058 18.803 1 90.32 848 PHE B O 1
ATOM 15369 N N . SER B 1 849 ? 30.148 32.733 19.091 1 90.19 849 SER B N 1
ATOM 15370 C CA . S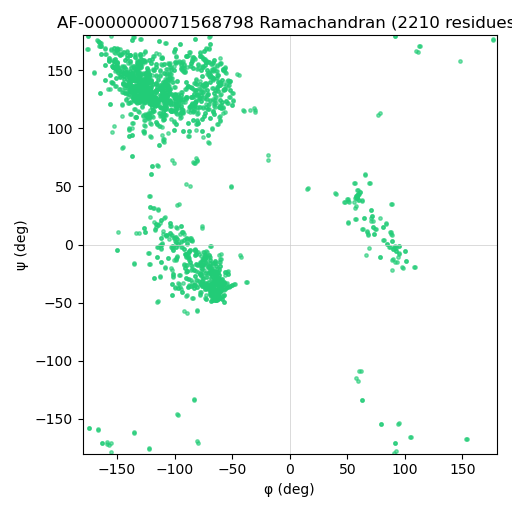ER B 1 849 ? 29.414 33.022 17.863 1 90.19 849 SER B CA 1
ATOM 15371 C C . SER B 1 849 ? 27.981 33.447 18.163 1 90.19 849 SER B C 1
ATOM 15373 O O . SER B 1 849 ? 27.345 32.908 19.072 1 90.19 849 SER B O 1
ATOM 15375 N N . TYR B 1 850 ? 27.48 34.447 17.548 1 91.36 850 TYR B N 1
ATOM 15376 C CA . TYR B 1 850 ? 26.109 34.893 17.768 1 91.36 850 TYR B CA 1
ATOM 15377 C C . TYR B 1 850 ? 25.46 35.326 16.459 1 91.36 850 TYR B C 1
ATOM 15379 O O . TYR B 1 850 ? 26.129 35.87 15.577 1 91.36 850 TYR B O 1
ATOM 15387 N N . GLY B 1 851 ? 24.238 34.963 16.229 1 93.3 851 GLY B N 1
ATOM 15388 C CA . GLY B 1 851 ? 23.434 35.291 15.063 1 93.3 851 GLY B CA 1
ATOM 15389 C C . GLY B 1 851 ? 21.994 35.624 15.405 1 93.3 851 GLY B C 1
ATOM 15390 O O . GLY B 1 851 ? 21.406 35.013 16.301 1 93.3 851 GLY B O 1
ATOM 15391 N N . ILE B 1 852 ? 21.465 36.681 14.765 1 95.03 852 ILE B N 1
ATOM 15392 C CA . ILE B 1 852 ? 20.069 37.071 14.925 1 95.03 852 ILE B CA 1
ATOM 15393 C C . ILE B 1 852 ? 19.432 37.284 13.553 1 95.03 852 ILE B C 1
ATOM 15395 O O . ILE B 1 852 ? 20.044 37.88 12.664 1 95.03 852 ILE B O 1
ATOM 15399 N N . ALA B 1 853 ? 18.356 36.674 13.283 1 94.42 853 ALA B N 1
ATOM 15400 C CA . ALA B 1 853 ? 17.565 36.884 12.073 1 94.42 853 ALA B CA 1
ATOM 15401 C C . ALA B 1 853 ? 16.12 37.233 12.416 1 94.42 853 ALA B C 1
ATOM 15403 O O . ALA B 1 853 ? 15.487 36.557 13.231 1 94.42 853 ALA B O 1
ATOM 15404 N N . ILE B 1 854 ? 15.644 38.321 11.887 1 96.68 854 ILE B N 1
ATOM 15405 C CA . ILE B 1 854 ? 14.277 38.77 12.123 1 96.68 854 ILE B CA 1
ATOM 15406 C C . ILE B 1 854 ? 13.568 38.991 10.789 1 96.68 854 ILE B C 1
ATOM 15408 O O . ILE B 1 854 ? 14.177 39.464 9.827 1 96.68 854 ILE B O 1
ATOM 15412 N N . ASN B 1 855 ? 12.354 38.627 10.725 1 96.58 855 ASN B N 1
ATOM 15413 C CA . ASN B 1 855 ? 11.548 38.878 9.535 1 96.58 855 ASN B CA 1
ATOM 15414 C C . ASN B 1 855 ? 10.212 39.525 9.889 1 96.58 855 ASN B C 1
ATOM 15416 O O . ASN B 1 855 ? 9.725 39.38 11.012 1 96.58 855 ASN B O 1
ATOM 15420 N N . PHE B 1 856 ? 9.732 40.227 8.945 1 97.7 856 PHE B N 1
ATOM 15421 C CA . PHE B 1 856 ? 8.485 40.971 9.076 1 97.7 856 PHE B CA 1
ATOM 15422 C C . PHE B 1 856 ? 7.719 40.98 7.759 1 97.7 856 PHE B C 1
ATOM 15424 O O . PHE B 1 856 ? 8.318 41.095 6.687 1 97.7 856 PHE B O 1
ATOM 15431 N N . SER B 1 857 ? 6.437 40.81 7.845 1 97.96 857 SER B N 1
ATOM 15432 C CA . SER B 1 857 ? 5.625 40.891 6.635 1 97.96 857 SER B CA 1
ATOM 15433 C C . SER B 1 857 ? 4.198 41.322 6.955 1 97.96 857 SER B C 1
ATOM 15435 O O . SER B 1 857 ? 3.726 41.139 8.079 1 97.96 857 SER B O 1
ATOM 15437 N N . ASP B 1 858 ? 3.558 41.824 5.982 1 97.6 858 ASP B N 1
ATOM 15438 C CA . ASP B 1 858 ? 2.148 42.196 6.059 1 97.6 858 ASP B CA 1
ATOM 15439 C C . ASP B 1 858 ? 1.49 42.145 4.682 1 97.6 858 ASP B C 1
ATOM 15441 O O . ASP B 1 858 ? 2.167 42.274 3.66 1 97.6 858 ASP B O 1
ATOM 15445 N N . PHE B 1 859 ? 0.216 41.911 4.671 1 97.24 859 PHE B N 1
ATOM 15446 C CA . PHE B 1 859 ? -0.528 41.879 3.418 1 97.24 859 PHE B CA 1
ATOM 15447 C C . PHE B 1 859 ? -1.98 42.286 3.64 1 97.24 859 PHE B C 1
ATOM 15449 O O . PHE B 1 859 ? -2.483 42.224 4.763 1 97.24 859 PHE B O 1
ATOM 15456 N N . THR B 1 860 ? -2.64 42.683 2.621 1 96.92 860 THR B N 1
ATOM 15457 C CA . THR B 1 860 ? -4.076 42.934 2.577 1 96.92 860 THR B CA 1
ATOM 15458 C C . THR B 1 860 ? -4.69 42.335 1.315 1 96.92 860 THR B C 1
ATOM 15460 O O . THR B 1 860 ? -4.21 42.583 0.206 1 96.92 860 THR B O 1
ATOM 15463 N N . SER B 1 861 ? -5.632 41.541 1.506 1 96.53 861 SER B N 1
ATOM 15464 C CA . SER B 1 861 ? -6.394 40.971 0.399 1 96.53 861 SER B CA 1
ATOM 15465 C C . SER B 1 861 ? -7.78 41.6 0.301 1 96.53 861 SER B C 1
ATOM 15467 O O . SER B 1 861 ? -8.591 41.474 1.221 1 96.53 861 SER B O 1
ATOM 15469 N N . LYS B 1 862 ? -8.083 42.165 -0.782 1 96.55 862 LYS B N 1
ATOM 15470 C CA . LYS B 1 862 ? -9.341 42.882 -0.964 1 96.55 862 LYS B CA 1
ATOM 15471 C C . LYS B 1 862 ? -10.162 42.274 -2.097 1 96.55 862 LYS B C 1
ATOM 15473 O O . LYS B 1 862 ? -9.617 41.915 -3.142 1 96.55 862 LYS B O 1
ATOM 15478 N N . MET B 1 863 ? -11.422 42.25 -1.843 1 95.65 863 MET B N 1
ATOM 15479 C CA . MET B 1 863 ? -12.337 41.737 -2.858 1 95.65 863 MET B CA 1
ATOM 15480 C C . MET B 1 863 ? -12.663 42.812 -3.89 1 95.65 863 MET B C 1
ATOM 15482 O O . MET B 1 863 ? -12.944 43.957 -3.532 1 95.65 863 MET B O 1
ATOM 15486 N N . GLY B 1 864 ? -12.581 42.433 -5.115 1 94.61 864 GLY B N 1
ATOM 15487 C CA . GLY B 1 864 ? -13.023 43.297 -6.198 1 94.61 864 GLY B CA 1
ATOM 15488 C C . GLY B 1 864 ? -14.424 42.977 -6.683 1 94.61 864 GLY B C 1
ATOM 15489 O O . GLY B 1 864 ? -15.283 42.574 -5.896 1 94.61 864 GLY B O 1
ATOM 15490 N N . ASP B 1 865 ? -14.668 43.132 -7.934 1 92.5 865 ASP B N 1
ATOM 15491 C CA . ASP B 1 865 ? -15.98 42.901 -8.531 1 92.5 865 ASP B CA 1
ATOM 15492 C C . ASP B 1 865 ? -16.365 41.425 -8.457 1 92.5 865 ASP B C 1
ATOM 15494 O O . ASP B 1 865 ? -15.612 40.558 -8.905 1 92.5 865 ASP B O 1
ATOM 15498 N N . LEU B 1 866 ? -17.501 41.113 -7.886 1 91.83 866 LEU B N 1
ATOM 15499 C CA . LEU B 1 866 ? -18.012 39.752 -7.765 1 91.83 866 LEU B CA 1
ATOM 15500 C C . LEU B 1 866 ? -19.319 39.591 -8.534 1 91.83 866 LEU B C 1
ATOM 15502 O O . LEU B 1 866 ? -20.112 38.695 -8.238 1 91.83 866 LEU B O 1
ATOM 15506 N N . GLN B 1 867 ? -19.575 40.597 -9.355 1 86.67 867 GLN B N 1
ATOM 15507 C CA . GLN B 1 867 ? -20.76 40.579 -10.207 1 86.67 867 GLN B CA 1
ATOM 15508 C C . GLN B 1 867 ? -22.033 40.45 -9.376 1 86.67 867 GLN B C 1
ATOM 15510 O O . GLN B 1 867 ? -22.892 39.616 -9.672 1 86.67 867 GLN B O 1
ATOM 15515 N N . GLY B 1 868 ? -22.09 41.345 -7.943 1 82.05 868 GLY B N 1
ATOM 15516 C CA . GLY B 1 868 ? -23.282 41.406 -7.112 1 82.05 868 GLY B CA 1
ATOM 15517 C C . GLY B 1 868 ? -23.344 40.299 -6.077 1 82.05 868 GLY B C 1
ATOM 15518 O O . GLY B 1 868 ? -24.179 40.336 -5.171 1 82.05 868 GLY B O 1
ATOM 15519 N N . THR B 1 869 ? -22.395 39.018 -6.512 1 85.24 869 THR B N 1
ATOM 15520 C CA . THR B 1 869 ? -22.386 37.925 -5.546 1 85.24 869 THR B CA 1
ATOM 15521 C C . THR B 1 869 ? -21.806 38.387 -4.212 1 85.24 869 THR B C 1
ATOM 15523 O O . THR B 1 869 ? -20.837 39.148 -4.181 1 85.24 869 THR B O 1
ATOM 15526 N N . GLN B 1 870 ? -22.476 37.975 -3.135 1 87.84 870 GLN B N 1
ATOM 15527 C CA . GLN B 1 870 ? -21.999 38.274 -1.789 1 87.84 870 GLN B CA 1
ATOM 15528 C C . GLN B 1 870 ? -22.088 37.046 -0.888 1 87.84 870 GLN B C 1
ATOM 15530 O O . GLN B 1 870 ? -23.041 36.269 -0.981 1 87.84 870 GLN B O 1
ATOM 15535 N N . PHE B 1 871 ? -21.105 36.826 -0.247 1 89.96 871 PHE B N 1
ATOM 15536 C CA . PHE B 1 871 ? -21.11 35.825 0.813 1 89.96 871 PHE B CA 1
ATOM 15537 C C . PHE B 1 871 ? -21.234 36.486 2.181 1 89.96 871 PHE B C 1
ATOM 15539 O O . PHE B 1 871 ? -20.28 37.093 2.672 1 89.96 871 PHE B O 1
ATOM 15546 N N . LEU B 1 872 ? -22.364 36.362 2.733 1 90.22 872 LEU B N 1
ATOM 15547 C CA . LEU B 1 872 ? -22.661 37.124 3.941 1 90.22 872 LEU B CA 1
ATOM 15548 C C . LEU B 1 872 ? -22.662 36.219 5.169 1 90.22 872 LEU B C 1
ATOM 15550 O O . LEU B 1 872 ? -23.111 35.073 5.1 1 90.22 872 LEU B O 1
ATOM 15554 N N . GLY B 1 873 ? -22.134 36.592 6.22 1 93.26 873 GLY B N 1
ATOM 15555 C CA . GLY B 1 873 ? -22.07 36.017 7.554 1 93.26 873 GLY B CA 1
ATOM 15556 C C . GLY B 1 873 ? -21.405 36.93 8.566 1 93.26 873 GLY B C 1
ATOM 15557 O O . GLY B 1 873 ? -21.503 38.155 8.463 1 93.26 873 GLY B O 1
ATOM 15558 N N . ASP B 1 874 ? -20.935 36.343 9.593 1 95.6 874 ASP B N 1
ATOM 15559 C CA . ASP B 1 874 ? -20.164 37.146 10.537 1 95.6 874 ASP B CA 1
ATOM 15560 C C . ASP B 1 874 ? -18.885 37.675 9.891 1 95.6 874 ASP B C 1
ATOM 15562 O O . ASP B 1 874 ? -18.325 38.677 10.34 1 95.6 874 ASP B O 1
ATOM 15566 N N . LYS B 1 875 ? -18.448 36.912 8.913 1 96.51 875 LYS B N 1
ATOM 15567 C CA . LYS B 1 875 ? -17.41 37.33 7.976 1 96.51 875 LYS B CA 1
ATOM 15568 C C . LYS B 1 875 ? -17.955 37.415 6.554 1 96.51 875 LYS B C 1
ATOM 15570 O O . LYS B 1 875 ? -18.827 36.633 6.169 1 96.51 875 LYS B O 1
ATOM 15575 N N . VAL B 1 876 ? -17.444 38.375 5.826 1 95.27 876 VAL B N 1
ATOM 15576 C CA . VAL B 1 876 ? -18.076 38.578 4.527 1 95.27 876 VAL B CA 1
ATOM 15577 C C . VAL B 1 876 ? -17.014 38.585 3.43 1 95.27 876 VAL B C 1
ATOM 15579 O O . VAL B 1 876 ? -15.834 38.818 3.703 1 95.27 876 VAL B O 1
ATOM 15582 N N . LYS B 1 877 ? -17.412 38.273 2.262 1 94.31 877 LYS B N 1
ATOM 15583 C CA . LYS B 1 877 ? -16.727 38.48 0.989 1 94.31 877 LYS B CA 1
ATOM 15584 C C . LYS B 1 877 ? -17.621 39.218 -0.003 1 94.31 877 LYS B C 1
ATOM 15586 O O . LYS B 1 877 ? -18.501 38.616 -0.621 1 94.31 877 LYS B O 1
ATOM 15591 N N . MET B 1 878 ? -17.444 40.505 -0.111 1 93.37 878 MET B N 1
ATOM 15592 C CA . MET B 1 878 ? -18.206 41.341 -1.033 1 93.37 878 MET B CA 1
ATOM 15593 C C . MET B 1 878 ? -17.32 42.417 -1.652 1 93.37 878 MET B C 1
ATOM 15595 O O . MET B 1 878 ? -16.201 42.647 -1.191 1 93.37 878 MET B O 1
ATOM 15599 N N . GLU B 1 879 ? -17.743 42.987 -2.691 1 93.59 879 GLU B N 1
ATOM 15600 C CA . GLU B 1 879 ? -16.948 44.001 -3.378 1 93.59 879 GLU B CA 1
ATOM 15601 C C . GLU B 1 879 ? -16.549 45.127 -2.428 1 93.59 879 GLU B C 1
ATOM 15603 O O . GLU B 1 879 ? -17.399 45.694 -1.739 1 93.59 879 GLU B O 1
ATOM 15608 N N . GLY B 1 880 ? -15.278 45.372 -2.32 1 93.88 880 GLY B N 1
ATOM 15609 C CA . GLY B 1 880 ? -14.771 46.452 -1.489 1 93.88 880 GLY B CA 1
ATOM 15610 C C . GLY B 1 880 ? -14.307 45.985 -0.122 1 93.88 880 GLY B C 1
ATOM 15611 O O . GLY B 1 880 ? -13.576 46.699 0.569 1 93.88 880 GLY B O 1
ATOM 15612 N N . SER B 1 881 ? -14.717 44.883 0.329 1 96.42 881 SER B N 1
ATOM 15613 C CA . SER B 1 881 ? -14.302 44.356 1.625 1 96.42 881 SER B CA 1
ATOM 15614 C C . SER B 1 881 ? -12.955 43.646 1.527 1 96.42 881 SER B C 1
ATOM 15616 O O . SER B 1 881 ? -12.533 43.252 0.438 1 96.42 881 SER B O 1
ATOM 15618 N N . GLU B 1 882 ? -12.328 43.505 2.613 1 96.62 882 GLU B N 1
ATOM 15619 C CA . GLU B 1 882 ? -11.228 42.549 2.698 1 96.62 882 GLU B CA 1
ATOM 15620 C C . GLU B 1 882 ? -11.744 41.114 2.725 1 96.62 882 GLU B C 1
ATOM 15622 O O . GLU B 1 882 ? -12.929 40.879 2.971 1 96.62 882 GLU B O 1
ATOM 15627 N N . PHE B 1 883 ? -10.927 40.187 2.371 1 95.78 883 PHE B N 1
ATOM 15628 C CA . PHE B 1 883 ? -11.299 38.778 2.437 1 95.78 883 PHE B CA 1
ATOM 15629 C C . PHE B 1 883 ? -11.646 38.377 3.866 1 95.78 883 PHE B C 1
ATOM 15631 O O . PHE B 1 883 ? -10.816 38.498 4.769 1 95.78 883 PHE B O 1
ATOM 15638 N N . ASN B 1 884 ? -12.825 37.925 4.131 1 95.84 884 ASN B N 1
ATOM 15639 C CA . ASN B 1 884 ? -13.334 37.491 5.428 1 95.84 884 ASN B CA 1
ATOM 15640 C C . ASN B 1 884 ? -13.271 38.615 6.458 1 95.84 884 ASN B C 1
ATOM 15642 O O . ASN B 1 884 ? -12.753 38.424 7.56 1 95.84 884 ASN B O 1
ATOM 15646 N N . GLU B 1 885 ? -13.703 39.733 6.078 1 97.2 885 GLU B N 1
ATOM 15647 C CA . GLU B 1 885 ? -13.761 40.875 6.985 1 97.2 885 GLU B CA 1
ATOM 15648 C C . GLU B 1 885 ? -14.927 40.746 7.962 1 97.2 885 GLU B C 1
ATOM 15650 O O . GLU B 1 885 ? -16.007 40.282 7.59 1 97.2 885 GLU B O 1
ATOM 15655 N N . TRP B 1 886 ? -14.669 41.065 9.207 1 97.91 886 TRP B N 1
ATOM 15656 C CA . TRP B 1 886 ? -15.757 41.047 10.179 1 97.91 886 TRP B CA 1
ATOM 15657 C C . TRP B 1 886 ? -16.887 41.976 9.749 1 97.91 886 TRP B C 1
ATOM 15659 O O . TRP B 1 886 ? -16.64 43.079 9.256 1 97.91 886 TRP B O 1
ATOM 15669 N N . TYR B 1 887 ? -18.104 41.502 9.816 1 97.57 887 TYR B N 1
ATOM 15670 C CA . TYR B 1 887 ? -19.308 42.214 9.405 1 97.57 887 TYR B CA 1
ATOM 15671 C C . TYR B 1 887 ? -20.4 42.094 10.462 1 97.57 887 TYR B C 1
ATOM 15673 O O . TYR B 1 887 ? -20.861 40.991 10.765 1 97.57 887 TYR B O 1
ATOM 15681 N N . GLY B 1 888 ? -20.664 43.2 11.123 1 97.23 888 GLY B N 1
ATOM 15682 C CA . GLY B 1 888 ? -21.63 43.178 12.209 1 97.23 888 GLY B CA 1
ATOM 15683 C C . GLY B 1 888 ? -22.066 44.563 12.649 1 97.23 888 GLY B C 1
ATOM 15684 O O . GLY B 1 888 ? -22.019 45.512 11.864 1 97.23 888 GLY B O 1
ATOM 15685 N N . TYR B 1 889 ? -22.594 44.725 13.841 1 97.33 889 TYR B N 1
ATOM 15686 C CA . TYR B 1 889 ? -23.191 45.955 14.349 1 97.33 889 TYR B CA 1
ATOM 15687 C C . TYR B 1 889 ? -22.16 46.795 15.093 1 97.33 889 TYR B C 1
ATOM 15689 O O . TYR B 1 889 ? -21.158 46.269 15.581 1 97.33 889 TYR B O 1
ATOM 15697 N N . VAL B 1 890 ? -22.357 48.12 15.109 1 97.49 890 VAL B N 1
ATOM 15698 C CA . VAL B 1 890 ? -21.596 49.018 15.971 1 97.49 890 VAL B CA 1
ATOM 15699 C C . VAL B 1 890 ? -22.314 49.184 17.308 1 97.49 890 VAL B C 1
ATOM 15701 O O . VAL B 1 890 ? -23.507 49.493 17.344 1 97.49 890 VAL B O 1
ATOM 15704 N N . SER B 1 891 ? -21.609 48.925 18.348 1 97.14 891 SER B N 1
ATOM 15705 C CA . SER B 1 891 ? -22.217 48.953 19.674 1 97.14 891 SER B CA 1
ATOM 15706 C C . SER B 1 891 ? -22.095 50.334 20.309 1 97.14 891 SER B C 1
ATOM 15708 O O . SER B 1 891 ? -21.197 51.104 19.964 1 97.14 891 SER B O 1
ATOM 15710 N N . ASP B 1 892 ? -23.017 50.702 21.095 1 95.28 892 ASP B N 1
ATOM 15711 C CA . ASP B 1 892 ? -23.014 51.929 21.886 1 95.28 892 ASP B CA 1
ATOM 15712 C C . ASP B 1 892 ? -23.139 51.622 23.376 1 95.28 892 ASP B C 1
ATOM 15714 O O . ASP B 1 892 ? -23.992 52.19 24.062 1 95.28 892 ASP B O 1
ATOM 15718 N N . GLY B 1 893 ? -22.39 50.549 23.854 1 94.96 893 GLY B N 1
ATOM 15719 C CA . GLY B 1 893 ? -22.366 50.161 25.255 1 94.96 893 GLY B CA 1
ATOM 15720 C C . GLY B 1 893 ? -23.583 49.358 25.673 1 94.96 893 GLY B C 1
ATOM 15721 O O . GLY B 1 893 ? -24.142 48.605 24.873 1 94.96 893 GLY B O 1
ATOM 15722 N N . LEU B 1 894 ? -23.949 49.402 27.013 1 97.32 894 LEU B N 1
ATOM 15723 C CA . LEU B 1 894 ? -25.106 48.718 27.579 1 97.32 894 LEU B CA 1
ATOM 15724 C C . LEU B 1 894 ? -26.244 49.7 27.84 1 97.32 894 LEU B C 1
ATOM 15726 O O . LEU B 1 894 ? -26.008 50.897 28.014 1 97.32 894 LEU B O 1
ATOM 15730 N N . PHE B 1 895 ? -27.437 49.255 27.773 1 97.2 895 PHE B N 1
ATOM 15731 C CA . PHE B 1 895 ? -28.551 50.049 28.278 1 97.2 895 PHE B CA 1
ATOM 15732 C C . PHE B 1 895 ? -28.451 50.222 29.789 1 97.2 895 PHE B C 1
ATOM 15734 O O . PHE B 1 895 ? -28.599 49.256 30.541 1 97.2 895 PHE B O 1
ATOM 15741 N N . LEU B 1 896 ? -28.212 51.414 30.25 1 96.01 896 LEU B N 1
ATOM 15742 C CA . LEU B 1 896 ? -27.945 51.605 31.671 1 96.01 896 LEU B CA 1
ATOM 15743 C C . LEU B 1 896 ? -29.121 52.292 32.358 1 96.01 896 LEU B C 1
ATOM 15745 O O . LEU B 1 896 ? -29.256 52.225 33.582 1 96.01 896 LEU B O 1
ATOM 15749 N N . THR B 1 897 ? -30.023 53.009 31.474 1 95.23 897 THR B N 1
ATOM 15750 C CA . THR B 1 897 ? -31.154 53.724 32.056 1 95.23 897 THR B CA 1
ATOM 15751 C C . THR B 1 897 ? -32.446 53.386 31.318 1 95.23 897 THR B C 1
ATOM 15753 O O . THR B 1 897 ? -32.417 53.012 30.144 1 95.23 897 THR B O 1
ATOM 15756 N N . GLU B 1 898 ? -33.55 53.521 31.994 1 94.45 898 GLU B N 1
ATOM 15757 C CA . GLU B 1 898 ? -34.86 53.266 31.404 1 94.45 898 GLU B CA 1
ATOM 15758 C C . GLU B 1 898 ? -35.144 54.228 30.254 1 94.45 898 GLU B C 1
ATOM 15760 O O . GLU B 1 898 ? -35.81 53.863 29.283 1 94.45 898 GLU B O 1
ATOM 15765 N N . GLU B 1 899 ? -34.634 55.424 30.448 1 95.06 899 GLU B N 1
ATOM 15766 C CA . GLU B 1 899 ? -34.823 56.421 29.397 1 95.06 899 GLU B CA 1
ATOM 15767 C C . GLU B 1 899 ? -34.123 56.002 28.107 1 95.06 899 GLU B C 1
ATOM 15769 O O . GLU B 1 899 ? -34.703 56.091 27.023 1 95.06 899 GLU B O 1
ATOM 15774 N N . ASP B 1 900 ? -32.949 55.599 28.368 1 94.09 900 ASP B N 1
ATOM 15775 C CA . ASP B 1 900 ? -32.179 55.13 27.22 1 94.09 900 ASP B CA 1
ATOM 15776 C C . ASP B 1 900 ? -32.819 53.891 26.598 1 94.09 900 ASP B C 1
ATOM 15778 O O . ASP B 1 900 ? -32.872 53.762 25.373 1 94.09 900 ASP B O 1
ATOM 15782 N N . LEU B 1 901 ? -33.156 52.888 27.725 1 95.4 901 LEU B N 1
ATOM 15783 C CA . LEU B 1 901 ? -33.81 51.669 27.263 1 95.4 901 LEU B CA 1
ATOM 15784 C C . LEU B 1 901 ? -35.082 51.995 26.488 1 95.4 901 LEU B C 1
ATOM 15786 O O . LEU B 1 901 ? -35.383 51.349 25.481 1 95.4 901 LEU B O 1
ATOM 15790 N N . LYS B 1 902 ? -35.913 53.074 26.502 1 93.64 902 LYS B N 1
ATOM 15791 C CA . LYS B 1 902 ? -37.18 53.437 25.874 1 93.64 902 LYS B CA 1
ATOM 15792 C C . LYS B 1 902 ? -36.95 54.195 24.57 1 93.64 902 LYS B C 1
ATOM 15794 O O . LYS B 1 902 ? -37.708 54.035 23.611 1 93.64 902 LYS B O 1
ATOM 15799 N N . ASN B 1 903 ? -35.892 55 24.47 1 92.46 903 ASN B N 1
ATOM 15800 C CA . ASN B 1 903 ? -35.754 55.957 23.377 1 92.46 903 ASN B CA 1
ATOM 15801 C C . ASN B 1 903 ? -34.757 55.471 22.33 1 92.46 903 ASN B C 1
ATOM 15803 O O . ASN B 1 903 ? -34.554 56.13 21.308 1 92.46 903 ASN B O 1
ATOM 15807 N N . SER B 1 904 ? -34.132 54.361 22.504 1 94.28 904 SER B N 1
ATOM 15808 C CA . SER B 1 904 ? -33.112 53.871 21.583 1 94.28 904 SER B CA 1
ATOM 15809 C C . SER B 1 904 ? -33.635 52.709 20.746 1 94.28 904 SER B C 1
ATOM 15811 O O . SER B 1 904 ? -34.462 51.923 21.213 1 94.28 904 SER B O 1
ATOM 15813 N N . PRO B 1 905 ? -33.16 52.58 19.476 1 94.21 905 PRO B N 1
ATOM 15814 C CA . PRO B 1 905 ? -33.53 51.422 18.659 1 94.21 905 PRO B CA 1
ATOM 15815 C C . PRO B 1 905 ? -32.949 50.114 19.191 1 94.21 905 PRO B C 1
ATOM 15817 O O . PRO B 1 905 ? -31.878 50.114 19.803 1 94.21 905 PRO B O 1
ATOM 15820 N N . LYS B 1 906 ? -33.676 49.002 18.927 1 94.22 906 LYS B N 1
ATOM 15821 C CA . LYS B 1 906 ? -33.271 47.685 19.412 1 94.22 906 LYS B CA 1
ATOM 15822 C C . LYS B 1 906 ? -33.34 46.644 18.298 1 94.22 906 LYS B C 1
ATOM 15824 O O . LYS B 1 906 ? -34.128 46.782 17.36 1 94.22 906 LYS B O 1
ATOM 15829 N N . ILE B 1 907 ? -32.465 45.632 18.345 1 91.33 907 ILE B N 1
ATOM 15830 C CA . ILE B 1 907 ? -32.541 44.486 17.446 1 91.33 907 ILE B CA 1
ATOM 15831 C C . ILE B 1 907 ? -33.798 43.673 17.751 1 91.33 907 ILE B C 1
ATOM 15833 O O . ILE B 1 907 ? -34.477 43.202 16.836 1 91.33 907 ILE B O 1
ATOM 15837 N N . ASN B 1 908 ? -34.01 43.407 19.019 1 89.82 908 ASN B N 1
ATOM 15838 C CA . ASN B 1 908 ? -35.16 42.691 19.56 1 89.82 908 ASN B CA 1
ATOM 15839 C C . ASN B 1 908 ? -35.905 43.529 20.596 1 89.82 908 ASN B C 1
ATOM 15841 O O . ASN B 1 908 ? -35.445 43.674 21.73 1 89.82 908 ASN B O 1
ATOM 15845 N N . ASP B 1 909 ? -37.078 44.01 20.303 1 85.63 909 ASP B N 1
ATOM 15846 C CA . ASP B 1 909 ? -37.825 44.918 21.169 1 85.63 909 ASP B CA 1
ATOM 15847 C C . ASP B 1 909 ? -38.442 44.17 22.348 1 85.63 909 ASP B C 1
ATOM 15849 O O . ASP B 1 909 ? -38.54 44.711 23.451 1 85.63 909 ASP B O 1
ATOM 15853 N N . LYS B 1 910 ? -38.842 42.966 22.062 1 89.32 910 LYS B N 1
ATOM 15854 C CA . LYS B 1 910 ? -39.633 42.231 23.044 1 89.32 910 LYS B CA 1
ATOM 15855 C C . LYS B 1 910 ? -38.782 41.827 24.244 1 89.32 910 LYS B C 1
ATOM 15857 O O . LYS B 1 910 ? -39.243 41.881 25.386 1 89.32 910 LYS B O 1
ATOM 15862 N N . ASN B 1 911 ? -37.54 41.504 24.1 1 92.02 911 ASN B N 1
ATOM 15863 C CA . ASN B 1 911 ? -36.786 40.879 25.182 1 92.02 911 ASN B CA 1
ATOM 15864 C C . ASN B 1 911 ? -35.652 41.777 25.667 1 92.02 911 ASN B C 1
ATOM 15866 O O . ASN B 1 911 ? -34.969 41.452 26.64 1 92.02 911 ASN B O 1
ATOM 15870 N N . THR B 1 912 ? -35.458 42.96 25.057 1 95.85 912 THR B N 1
ATOM 15871 C CA . THR B 1 912 ? -34.348 43.833 25.422 1 95.85 912 THR B CA 1
ATOM 15872 C C . THR B 1 912 ? -34.628 44.539 26.746 1 95.85 912 THR B C 1
ATOM 15874 O O . THR B 1 912 ? -35.716 45.081 26.949 1 95.85 912 THR B O 1
ATOM 15877 N N . GLN B 1 913 ? -33.655 44.52 27.683 1 95.61 913 GLN B N 1
ATOM 15878 C CA . GLN B 1 913 ? -33.766 45.115 29.01 1 95.61 913 GLN B CA 1
ATOM 15879 C C . GLN B 1 913 ? -32.487 45.855 29.391 1 95.61 913 GLN B C 1
ATOM 15881 O O . GLN B 1 913 ? -31.533 45.896 28.611 1 95.61 913 GLN B O 1
ATOM 15886 N N . LEU B 1 914 ? -32.582 46.513 30.629 1 95.78 914 LEU B N 1
ATOM 15887 C CA . LEU B 1 914 ? -31.368 47.134 31.148 1 95.78 914 LEU B CA 1
ATOM 15888 C C . LEU B 1 914 ? -30.244 46.11 31.272 1 95.78 914 LEU B C 1
ATOM 15890 O O . LEU B 1 914 ? -30.477 44.974 31.691 1 95.78 914 LEU B O 1
ATOM 15894 N N . GLY B 1 915 ? -29.073 46.512 30.799 1 97.09 915 GLY B N 1
ATOM 15895 C CA . GLY B 1 915 ? -27.917 45.633 30.883 1 97.09 915 GLY B CA 1
ATOM 15896 C C . GLY B 1 915 ? -27.609 44.927 29.576 1 97.09 915 GLY B C 1
ATOM 15897 O O . GLY B 1 915 ? -26.547 44.318 29.429 1 97.09 915 GLY B O 1
ATOM 15898 N N . ASP B 1 916 ? -28.545 44.944 28.615 1 97.72 916 ASP B N 1
ATOM 15899 C CA . ASP B 1 916 ? -28.293 44.372 27.296 1 97.72 916 ASP B CA 1
ATOM 15900 C C . ASP B 1 916 ? -27.441 45.309 26.444 1 97.72 916 ASP B C 1
ATOM 15902 O O . ASP B 1 916 ? -27.302 46.492 26.762 1 97.72 916 ASP B O 1
ATOM 15906 N N . ILE B 1 917 ? -26.93 44.761 25.393 1 97.52 917 ILE B N 1
ATOM 15907 C CA . ILE B 1 917 ? -26.049 45.549 24.538 1 97.52 917 ILE B CA 1
ATOM 15908 C C . ILE B 1 917 ? -26.882 46.47 23.649 1 97.52 917 ILE B C 1
ATOM 15910 O O . ILE B 1 917 ? -27.884 46.044 23.069 1 97.52 917 ILE B O 1
ATOM 15914 N N . LYS B 1 918 ? -26.438 47.701 23.586 1 96.3 918 LYS B N 1
ATOM 15915 C CA . LYS B 1 918 ? -27.058 48.713 22.737 1 96.3 918 LYS B CA 1
ATOM 15916 C C . LYS B 1 918 ? -26.314 48.85 21.412 1 96.3 918 LYS B C 1
ATOM 15918 O O . LYS B 1 918 ? -25.086 48.954 21.391 1 96.3 918 LYS B O 1
ATOM 15923 N N . TYR B 1 919 ? -27.068 48.785 20.285 1 96.8 919 TYR B N 1
ATOM 15924 C CA . TYR B 1 919 ? -26.474 48.921 18.96 1 96.8 919 TYR B CA 1
ATOM 15925 C C . TYR B 1 919 ? -26.909 50.224 18.299 1 96.8 919 TYR B C 1
ATOM 15927 O O . TYR B 1 919 ? -27.984 50.75 18.597 1 96.8 919 TYR B O 1
ATOM 15935 N N . LYS B 1 920 ? -26.089 50.689 17.398 1 96.08 920 LYS B N 1
ATOM 15936 C CA . LYS B 1 920 ? -26.379 51.944 16.71 1 96.08 920 LYS B CA 1
ATOM 15937 C C . LYS B 1 920 ? -27.193 51.7 15.443 1 96.08 920 LYS B C 1
ATOM 15939 O O . LYS B 1 920 ? -26.943 50.738 14.713 1 96.08 920 LYS B O 1
ATOM 15944 N N . ASP B 1 921 ? -28.155 52.417 15.26 1 96.04 921 ASP B N 1
ATOM 15945 C CA . ASP B 1 921 ? -28.867 52.484 13.988 1 96.04 921 ASP B CA 1
ATOM 15946 C C . ASP B 1 921 ? -28.083 53.3 12.962 1 96.04 921 ASP B C 1
ATOM 15948 O O . ASP B 1 921 ? -27.981 54.522 13.08 1 96.04 921 ASP B O 1
ATOM 15952 N N . ILE B 1 922 ? -27.583 52.679 12.091 1 95.38 922 ILE B N 1
ATOM 15953 C CA . ILE B 1 922 ? -26.652 53.324 11.171 1 95.38 922 ILE B CA 1
ATOM 15954 C C . ILE B 1 922 ? -27.387 53.736 9.898 1 95.38 922 ILE B C 1
ATOM 15956 O O . ILE B 1 922 ? -27.084 54.775 9.307 1 95.38 922 ILE B O 1
ATOM 15960 N N . SER B 1 923 ? -28.346 52.865 9.467 1 94.4 923 SER B N 1
ATOM 15961 C CA . SER B 1 923 ? -29.007 53.144 8.196 1 94.4 923 SER B CA 1
ATOM 15962 C C . SER B 1 923 ? -30.392 52.507 8.142 1 94.4 923 SER B C 1
ATOM 15964 O O . SER B 1 923 ? -30.826 51.87 9.104 1 94.4 923 SER B O 1
ATOM 15966 N N . GLY B 1 924 ? -31.219 52.648 7.014 1 92.6 924 GLY B N 1
ATOM 15967 C CA . GLY B 1 924 ? -32.524 52.085 6.708 1 92.6 924 GLY B CA 1
ATOM 15968 C C . GLY B 1 924 ? -32.802 51.996 5.22 1 92.6 924 GLY B C 1
ATOM 15969 O O . GLY B 1 924 ? -31.915 52.248 4.401 1 92.6 924 GLY B O 1
ATOM 15970 N N . PRO B 1 925 ? -34.07 51.669 4.884 1 91.36 925 PRO B N 1
ATOM 15971 C CA . PRO B 1 925 ? -34.457 51.507 3.481 1 91.36 925 PRO B CA 1
ATOM 15972 C C . PRO B 1 925 ? -34.168 52.75 2.642 1 91.36 925 PRO B C 1
ATOM 15974 O O . PRO B 1 925 ? -33.896 52.64 1.443 1 91.36 925 PRO B O 1
ATOM 15977 N N . ASP B 1 926 ? -34.097 53.988 3.383 1 91.3 926 ASP B N 1
ATOM 15978 C CA . ASP B 1 926 ? -33.837 55.246 2.691 1 91.3 926 ASP B CA 1
ATOM 15979 C C . ASP B 1 926 ? -32.403 55.716 2.925 1 91.3 926 ASP B C 1
ATOM 15981 O O . ASP B 1 926 ? -32.039 56.831 2.544 1 91.3 926 ASP B O 1
ATOM 15985 N N . GLY B 1 927 ? -31.53 54.985 3.592 1 91.18 927 GLY B N 1
ATOM 15986 C CA . GLY B 1 927 ? -30.122 55.292 3.789 1 91.18 927 GLY B CA 1
ATOM 15987 C C . GLY B 1 927 ? -29.858 56.104 5.042 1 91.18 927 GLY B C 1
ATOM 15988 O O . GLY B 1 927 ? -28.736 56.564 5.265 1 91.18 927 GLY B O 1
ATOM 15989 N N . VAL B 1 928 ? -30.898 56.441 5.718 1 93.63 928 VAL B N 1
ATOM 15990 C CA . VAL B 1 928 ? -30.769 57.171 6.975 1 93.63 928 VAL B CA 1
ATOM 15991 C C . VAL B 1 928 ? -31.328 56.331 8.121 1 93.63 928 VAL B C 1
ATOM 15993 O O . VAL B 1 928 ? -32.166 55.453 7.903 1 93.63 928 VAL B O 1
ATOM 15996 N N . PRO B 1 929 ? -30.777 56.538 9.256 1 94.25 929 PRO B N 1
ATOM 15997 C CA . PRO B 1 929 ? -31.311 55.781 10.39 1 94.25 929 PRO B CA 1
ATOM 15998 C C . PRO B 1 929 ? -32.833 55.86 10.488 1 94.25 929 PRO B C 1
ATOM 16000 O O . PRO B 1 929 ? -33.41 56.94 10.338 1 94.25 929 PRO B O 1
ATOM 16003 N N . ASP B 1 930 ? -33.511 54.816 10.615 1 92.43 930 ASP B N 1
ATOM 16004 C CA . ASP B 1 930 ? -34.97 54.777 10.613 1 92.43 930 ASP B CA 1
ATOM 16005 C C . ASP B 1 930 ? -35.511 54.396 11.989 1 92.43 930 ASP B C 1
ATOM 16007 O O . ASP B 1 930 ? -36.688 54.055 12.127 1 92.43 930 ASP B O 1
ATOM 16011 N N . GLY B 1 931 ? -34.711 54.267 12.942 1 91.7 931 GLY B N 1
ATOM 16012 C CA . GLY B 1 931 ? -35.136 53.961 14.299 1 91.7 931 GLY B CA 1
ATOM 16013 C C . GLY B 1 931 ? -35.237 52.472 14.571 1 91.7 931 GLY B C 1
ATOM 16014 O O . GLY B 1 931 ? -35.683 52.061 15.644 1 91.7 931 GLY B O 1
ATOM 16015 N N . LYS B 1 932 ? -34.757 51.666 13.567 1 91.97 932 LYS B N 1
ATOM 16016 C CA . LYS B 1 932 ? -34.752 50.213 13.713 1 91.97 932 LYS B CA 1
ATOM 16017 C C . LYS B 1 932 ? -33.379 49.632 13.385 1 91.97 932 LYS B C 1
ATOM 16019 O O . LYS B 1 932 ? -32.67 50.153 12.521 1 91.97 932 LYS B O 1
ATOM 16024 N N . ILE B 1 933 ? -33.009 48.621 14.122 1 95.06 933 ILE B N 1
ATOM 16025 C CA . ILE B 1 933 ? -31.774 47.907 13.816 1 95.06 933 ILE B CA 1
ATOM 16026 C C . ILE B 1 933 ? -32.084 46.682 12.96 1 95.06 933 ILE B C 1
ATOM 16028 O O . ILE B 1 933 ? -32.755 45.752 13.414 1 95.06 933 ILE B O 1
ATOM 16032 N N . SER B 1 934 ? -31.684 46.624 11.749 1 91.93 934 SER B N 1
ATOM 16033 C CA . SER B 1 934 ? -31.914 45.503 10.843 1 91.93 934 SER B CA 1
ATOM 16034 C C . SER B 1 934 ? -30.598 44.947 10.307 1 91.93 934 SER B C 1
ATOM 16036 O O . SER B 1 934 ? -29.623 45.685 10.153 1 91.93 934 SER B O 1
ATOM 16038 N N . PRO B 1 935 ? -30.545 43.58 10.103 1 91.61 935 PRO B N 1
ATOM 16039 C CA . PRO B 1 935 ? -29.326 42.973 9.563 1 91.61 935 PRO B CA 1
ATOM 16040 C C . PRO B 1 935 ? -28.976 43.493 8.17 1 91.61 935 PRO B C 1
ATOM 16042 O O . PRO B 1 935 ? -27.801 43.526 7.797 1 91.61 935 PRO B O 1
ATOM 16045 N N . GLU B 1 936 ? -29.949 43.931 7.431 1 89.69 936 GLU B N 1
ATOM 16046 C CA . GLU B 1 936 ? -29.778 44.338 6.04 1 89.69 936 GLU B CA 1
ATOM 16047 C C . GLU B 1 936 ? -29.121 45.713 5.944 1 89.69 936 GLU B C 1
ATOM 16049 O O . GLU B 1 936 ? -28.34 45.971 5.026 1 89.69 936 GLU B O 1
ATOM 16054 N N . TYR B 1 937 ? -29.4 46.577 6.961 1 93.56 937 TYR B N 1
ATOM 16055 C CA . TYR B 1 937 ? -29.019 47.967 6.732 1 93.56 937 TYR B CA 1
ATOM 16056 C C . TYR B 1 937 ? -28.051 48.451 7.805 1 93.56 937 TYR B C 1
ATOM 16058 O O . TYR B 1 937 ? -27.358 49.454 7.617 1 93.56 937 TYR B O 1
ATOM 16066 N N . ASP B 1 938 ? -27.984 47.764 8.861 1 95.69 938 ASP B N 1
ATOM 16067 C CA . ASP B 1 938 ? -27.276 48.36 9.99 1 95.69 938 ASP B CA 1
ATOM 16068 C C . ASP B 1 938 ? -25.973 47.616 10.275 1 95.69 938 ASP B C 1
ATOM 16070 O O . ASP B 1 938 ? -25.252 47.955 11.216 1 95.69 938 ASP B O 1
ATOM 16074 N N . ARG B 1 939 ? -25.607 46.561 9.629 1 96.87 939 ARG B N 1
ATOM 16075 C CA . ARG B 1 939 ? -24.305 45.916 9.761 1 96.87 939 ARG B CA 1
ATOM 16076 C C . ARG B 1 939 ? -23.251 46.633 8.923 1 96.87 939 ARG B C 1
ATOM 16078 O O . ARG B 1 939 ? -23.541 47.1 7.819 1 96.87 939 ARG B O 1
ATOM 16085 N N . VAL B 1 940 ? -22.086 46.797 9.469 1 96 940 VAL B N 1
ATOM 16086 C CA . VAL B 1 940 ? -21.001 47.488 8.78 1 96 940 VAL B CA 1
ATOM 16087 C C . VAL B 1 940 ? -19.733 46.638 8.83 1 96 940 VAL B C 1
ATOM 16089 O O . VAL B 1 940 ? -19.65 45.68 9.602 1 96 940 VAL B O 1
ATOM 16092 N N . LEU B 1 941 ? -18.775 46.935 7.974 1 96.65 941 LEU B N 1
ATOM 16093 C CA . LEU B 1 941 ? -17.456 46.315 8.013 1 96.65 941 LEU B CA 1
ATOM 16094 C C . LEU B 1 941 ? -16.678 46.768 9.244 1 96.65 941 LEU B C 1
ATOM 16096 O O . LEU B 1 941 ? -16.552 47.968 9.497 1 96.65 941 LEU B O 1
ATOM 16100 N N . LEU B 1 942 ? -16.247 45.843 10.048 1 97.37 942 LEU B N 1
ATOM 16101 C CA . LEU B 1 942 ? -15.66 46.155 11.346 1 97.37 942 LEU B CA 1
ATOM 16102 C C . LEU B 1 942 ? -14.15 45.942 11.326 1 97.37 942 LEU B C 1
ATOM 16104 O O . LEU B 1 942 ? -13.501 45.966 12.375 1 97.37 942 LEU B O 1
ATOM 16108 N N . GLY B 1 943 ? -13.645 45.709 10.202 1 95.54 943 GLY B N 1
ATOM 16109 C CA . GLY B 1 943 ? -12.207 45.524 10.098 1 95.54 943 GLY B CA 1
ATOM 16110 C C . GLY B 1 943 ? -11.813 44.107 9.723 1 95.54 943 GLY B C 1
ATOM 16111 O O . GLY B 1 943 ? -12.61 43.178 9.865 1 95.54 943 GLY B O 1
ATOM 16112 N N . SER B 1 944 ? -10.579 43.895 9.434 1 95.11 944 SER B N 1
ATOM 16113 C CA . SER B 1 944 ? -10.055 42.638 8.908 1 95.11 944 SER B CA 1
ATOM 16114 C C . SER B 1 944 ? -10.025 41.559 9.985 1 95.11 944 SER B C 1
ATOM 16116 O O . SER B 1 944 ? -9.685 41.834 11.138 1 95.11 944 SER B O 1
ATOM 16118 N N . SER B 1 945 ? -10.428 40.344 9.601 1 95.95 945 SER B N 1
ATOM 16119 C CA . SER B 1 945 ? -10.31 39.205 10.506 1 95.95 945 SER B CA 1
ATOM 16120 C C . SER B 1 945 ? -8.951 38.528 10.368 1 95.95 945 SER B C 1
ATOM 16122 O O . SER B 1 945 ? -8.583 37.689 11.194 1 95.95 945 SER B O 1
ATOM 16124 N N . LEU B 1 946 ? -8.163 38.873 9.386 1 95.23 946 LEU B N 1
ATOM 16125 C CA . LEU B 1 946 ? -6.866 38.256 9.131 1 95.23 946 LEU B CA 1
ATOM 16126 C C . LEU B 1 946 ? -5.772 38.933 9.95 1 95.23 946 LEU B C 1
ATOM 16128 O O . LEU B 1 946 ? -5.882 40.114 10.285 1 95.23 946 LEU B O 1
ATOM 16132 N N . PRO B 1 947 ? -4.743 38.219 10.244 1 95.59 947 PRO B N 1
ATOM 16133 C CA . PRO B 1 947 ? -3.642 38.816 11.004 1 95.59 947 PRO B CA 1
ATOM 16134 C C . PRO B 1 947 ? -2.835 39.82 10.183 1 95.59 947 PRO B C 1
ATOM 16136 O O . PRO B 1 947 ? -2.661 39.637 8.975 1 95.59 947 PRO B O 1
ATOM 16139 N N . HIS B 1 948 ? -2.315 40.856 10.858 1 96.34 948 HIS B N 1
ATOM 16140 C CA . HIS B 1 948 ? -1.436 41.869 10.284 1 96.34 948 HIS B CA 1
ATOM 16141 C C . HIS B 1 948 ? -0.13 41.972 11.064 1 96.34 948 HIS B C 1
ATOM 16143 O O . HIS B 1 948 ? -0.103 41.727 12.272 1 96.34 948 HIS B O 1
ATOM 16149 N N . PHE B 1 949 ? 0.866 42.286 10.356 1 97.23 949 PHE B N 1
ATOM 16150 C CA . PHE B 1 949 ? 2.197 42.48 10.919 1 97.23 949 PHE B CA 1
ATOM 16151 C C . PHE B 1 949 ? 2.743 41.172 11.481 1 97.23 949 PHE B C 1
ATOM 16153 O O . PHE B 1 949 ? 3.031 41.076 12.676 1 97.23 949 PHE B O 1
ATOM 16160 N N . LEU B 1 950 ? 2.859 40.247 10.625 1 97.75 950 LEU B N 1
ATOM 16161 C CA . LEU B 1 950 ? 3.468 38.969 10.978 1 97.75 950 LEU B CA 1
ATOM 16162 C C . LEU B 1 950 ? 4.975 39.117 11.16 1 97.75 950 LEU B C 1
ATOM 16164 O O . LEU B 1 950 ? 5.635 39.803 10.376 1 97.75 950 LEU B O 1
ATOM 16168 N N . TYR B 1 951 ? 5.474 38.582 12.207 1 97.35 951 TYR B N 1
ATOM 16169 C CA . TYR B 1 951 ? 6.916 38.66 12.408 1 97.35 951 TYR B CA 1
ATOM 16170 C C . TYR B 1 951 ? 7.449 37.38 13.039 1 97.35 951 TYR B C 1
ATOM 16172 O O . TYR B 1 951 ? 6.683 36.588 13.593 1 97.35 951 TYR B O 1
ATOM 16180 N N . GLY B 1 952 ? 8.621 37.083 12.937 1 96.62 952 GLY B N 1
ATOM 16181 C CA . GLY B 1 952 ? 9.338 35.954 13.507 1 96.62 952 GLY B CA 1
ATOM 16182 C C . GLY B 1 952 ? 10.846 36.113 13.447 1 96.62 952 GLY B C 1
ATOM 16183 O O . GLY B 1 952 ? 11.35 37.109 12.924 1 96.62 952 GLY B O 1
ATOM 16184 N N . GLY B 1 953 ? 11.484 35.209 14.036 1 94.54 953 GLY B N 1
ATOM 16185 C CA . GLY B 1 953 ? 12.936 35.281 14.021 1 94.54 953 GLY B CA 1
ATOM 16186 C C . GLY B 1 953 ? 13.596 34.177 14.826 1 94.54 953 GLY B C 1
ATOM 16187 O O . GLY B 1 953 ? 12.913 33.322 15.394 1 94.54 953 GLY B O 1
ATOM 16188 N N . ASN B 1 954 ? 14.843 34.194 14.746 1 93.98 954 ASN B N 1
ATOM 16189 C CA . ASN B 1 954 ? 15.654 33.233 15.486 1 93.98 954 ASN B CA 1
ATOM 16190 C C . ASN B 1 954 ? 16.923 33.877 16.037 1 93.98 954 ASN B C 1
ATOM 16192 O O . ASN B 1 954 ? 17.44 34.834 15.458 1 93.98 954 ASN B O 1
ATOM 16196 N N . ILE B 1 955 ? 17.405 33.427 17.161 1 95.47 955 ILE B N 1
ATOM 16197 C CA . ILE B 1 955 ? 18.655 33.807 17.809 1 95.47 955 ILE B CA 1
ATOM 16198 C C . ILE B 1 955 ? 19.508 32.565 18.054 1 95.47 955 ILE B C 1
ATOM 16200 O O . ILE B 1 955 ? 19.031 31.578 18.619 1 95.47 955 ILE B O 1
ATOM 16204 N N . ASN B 1 956 ? 20.659 32.599 17.602 1 93.04 956 ASN B N 1
ATOM 16205 C CA . ASN B 1 956 ? 21.596 31.5 17.808 1 93.04 956 ASN B CA 1
ATOM 16206 C C . ASN B 1 956 ? 22.859 31.968 18.526 1 93.04 956 ASN B C 1
ATOM 16208 O O . ASN B 1 956 ? 23.473 32.959 18.128 1 93.04 956 ASN B O 1
ATOM 16212 N N . LEU B 1 957 ? 23.237 31.286 19.587 1 94.92 957 LEU B N 1
ATOM 16213 C CA . LEU B 1 957 ? 24.451 31.547 20.353 1 94.92 957 LEU B CA 1
ATOM 16214 C C . LEU B 1 957 ? 25.281 30.277 20.507 1 94.92 957 LEU B C 1
ATOM 16216 O O . LEU B 1 957 ? 24.73 29.188 20.686 1 94.92 957 LEU B O 1
ATOM 16220 N N . GLY B 1 958 ? 26.528 30.437 20.269 1 92.11 958 GLY B N 1
ATOM 16221 C CA . GLY B 1 958 ? 27.446 29.33 20.483 1 92.11 958 GLY B CA 1
ATOM 16222 C C . GLY B 1 958 ? 28.707 29.736 21.222 1 92.11 958 GLY B C 1
ATOM 16223 O O . GLY B 1 958 ? 29.246 30.821 20.992 1 92.11 958 GLY B O 1
ATOM 16224 N N . TYR B 1 959 ? 29.471 29.056 22.002 1 92.8 959 TYR B N 1
ATOM 16225 C CA . TYR B 1 959 ? 30.732 29.225 22.717 1 92.8 959 TYR B CA 1
ATOM 16226 C C . TYR B 1 959 ? 31.422 27.883 22.929 1 92.8 959 TYR B C 1
ATOM 16228 O O . TYR B 1 959 ? 30.985 27.076 23.753 1 92.8 959 TYR B O 1
ATOM 16236 N N . LYS B 1 960 ? 32.125 27.508 22.48 1 88.98 960 LYS B N 1
ATOM 16237 C CA . LYS B 1 960 ? 32.839 26.235 22.502 1 88.98 960 LYS B CA 1
ATOM 16238 C C . LYS B 1 960 ? 31.9 25.073 22.192 1 88.98 960 LYS B C 1
ATOM 16240 O O . LYS B 1 960 ? 31.265 25.045 21.135 1 88.98 960 LYS B O 1
ATOM 16245 N N . ASN B 1 961 ? 31.567 24.194 23.312 1 90.12 961 ASN B N 1
ATOM 16246 C CA . ASN B 1 961 ? 30.775 22.996 23.055 1 90.12 961 ASN B CA 1
ATOM 16247 C C . ASN B 1 961 ? 29.305 23.21 23.405 1 90.12 961 ASN B C 1
ATOM 16249 O O . ASN B 1 961 ? 28.49 22.297 23.264 1 90.12 961 ASN B O 1
ATOM 16253 N N . PHE B 1 962 ? 28.923 24.45 23.746 1 94.89 962 PHE B N 1
ATOM 16254 C CA . PHE B 1 962 ? 27.541 24.774 24.078 1 94.89 962 PHE B CA 1
ATOM 16255 C C . PHE B 1 962 ? 26.885 25.566 22.953 1 94.89 962 PHE B C 1
ATOM 16257 O O . PHE B 1 962 ? 27.521 26.427 22.34 1 94.89 962 PHE B O 1
ATOM 16264 N N . ASP B 1 963 ? 25.658 25.327 22.618 1 92.74 963 ASP B N 1
ATOM 16265 C CA . ASP B 1 963 ? 24.889 26.129 21.671 1 92.74 963 ASP B CA 1
ATOM 16266 C C . ASP B 1 963 ? 23.482 26.402 22.198 1 92.74 963 ASP B C 1
ATOM 16268 O O . ASP B 1 963 ? 22.908 25.573 22.907 1 92.74 963 ASP B O 1
ATOM 16272 N N . LEU B 1 964 ? 22.386 28.118 21.739 1 94.01 964 LEU B N 1
ATOM 16273 C CA . LEU B 1 964 ? 21.048 28.558 22.119 1 94.01 964 LEU B CA 1
ATOM 16274 C C . LEU B 1 964 ? 20.313 29.157 20.925 1 94.01 964 LEU B C 1
ATOM 16276 O O . LEU B 1 964 ? 20.834 30.051 20.254 1 94.01 964 LEU B O 1
ATOM 16280 N N . SER B 1 965 ? 19.711 28.023 20.829 1 93.94 965 SER B N 1
ATOM 16281 C CA . SER B 1 965 ? 18.881 28.515 19.734 1 93.94 965 SER B CA 1
ATOM 16282 C C . SER B 1 965 ? 17.492 28.909 20.227 1 93.94 965 SER B C 1
ATOM 16284 O O . SER B 1 965 ? 16.852 28.156 20.963 1 93.94 965 SER B O 1
ATOM 16286 N N . LEU B 1 966 ? 17.093 30.056 19.919 1 95.65 966 LEU B N 1
ATOM 16287 C CA . LEU B 1 966 ? 15.764 30.56 20.244 1 95.65 966 LEU B CA 1
ATOM 16288 C C . LEU B 1 966 ? 15.009 30.957 18.98 1 95.65 966 LEU B C 1
ATOM 16290 O O . LEU B 1 966 ? 15.565 31.621 18.102 1 95.65 966 LEU B O 1
ATOM 16294 N N . ALA B 1 967 ? 13.828 30.49 18.855 1 95.32 967 ALA B N 1
ATOM 16295 C CA . ALA B 1 967 ? 12.942 30.901 17.769 1 95.32 967 ALA B CA 1
ATOM 16296 C C . ALA B 1 967 ? 11.661 31.526 18.313 1 95.32 967 ALA B C 1
ATOM 16298 O O . ALA B 1 967 ? 11.1 31.048 19.302 1 95.32 967 ALA B O 1
ATOM 16299 N N . PHE B 1 968 ? 11.219 32.623 17.754 1 96.08 968 PHE B N 1
ATOM 16300 C CA . PHE B 1 968 ? 9.987 33.273 18.185 1 96.08 968 PHE B CA 1
ATOM 16301 C C . PHE B 1 968 ? 9.131 33.659 16.985 1 96.08 968 PHE B C 1
ATOM 16303 O O . PHE B 1 968 ? 9.621 33.708 15.856 1 96.08 968 PHE B O 1
ATOM 16310 N N . GLN B 1 969 ? 7.891 33.907 17.155 1 96.46 969 GLN B N 1
ATOM 16311 C CA . GLN B 1 969 ? 6.91 34.313 16.154 1 96.46 969 GLN B CA 1
ATOM 16312 C C . GLN B 1 969 ? 5.762 35.09 16.792 1 96.46 969 GLN B C 1
ATOM 16314 O O . GLN B 1 969 ? 5.427 34.867 17.958 1 96.46 969 GLN B O 1
ATOM 16319 N N . GLY B 1 970 ? 5.149 35.937 16.003 1 96.37 970 GLY B N 1
ATOM 16320 C CA . GLY B 1 970 ? 4.02 36.673 16.551 1 96.37 970 GLY B CA 1
ATOM 16321 C C . GLY B 1 970 ? 3.173 37.344 15.487 1 96.37 970 GLY B C 1
ATOM 16322 O O . GLY B 1 970 ? 3.499 37.288 14.299 1 96.37 970 GLY B O 1
ATOM 16323 N N . VAL B 1 971 ? 2.104 37.821 15.903 1 97.14 971 VAL B N 1
ATOM 16324 C CA . VAL B 1 971 ? 1.152 38.635 15.155 1 97.14 971 VAL B CA 1
ATOM 16325 C C . VAL B 1 971 ? 0.974 39.986 15.845 1 97.14 971 VAL B C 1
ATOM 16327 O O . VAL B 1 971 ? 0.618 40.046 17.024 1 97.14 971 VAL B O 1
ATOM 16330 N N . GLY B 1 972 ? 1.268 41.048 15.082 1 96.56 972 GLY B N 1
ATOM 16331 C CA . GLY B 1 972 ? 1.223 42.375 15.674 1 96.56 972 GLY B CA 1
ATOM 16332 C C . GLY B 1 972 ? -0.189 42.873 15.916 1 96.56 972 GLY B C 1
ATOM 16333 O O . GLY B 1 972 ? -0.444 43.581 16.893 1 96.56 972 GLY B O 1
ATOM 16334 N N . LYS B 1 973 ? -1.045 42.512 15.023 1 95.42 973 LYS B N 1
ATOM 16335 C CA . LYS B 1 973 ? -2.431 42.957 15.145 1 95.42 973 LYS B CA 1
ATOM 16336 C C . LYS B 1 973 ? -3.388 41.953 14.511 1 95.42 973 LYS B C 1
ATOM 16338 O O . LYS B 1 973 ? -3.114 41.421 13.433 1 95.42 973 LYS B O 1
ATOM 16343 N N . GLN B 1 974 ? -4.442 41.709 15.213 1 94.61 974 GLN B N 1
ATOM 16344 C CA . GLN B 1 974 ? -5.551 40.91 14.704 1 94.61 974 GLN B CA 1
ATOM 16345 C C . GLN B 1 974 ? -6.851 41.248 15.428 1 94.61 974 GLN B C 1
ATOM 16347 O O . GLN B 1 974 ? -6.908 41.214 16.659 1 94.61 974 GLN B O 1
ATOM 16352 N N . ASN B 1 975 ? -7.809 41.676 14.679 1 96.01 975 ASN B N 1
ATOM 16353 C CA . ASN B 1 975 ? -9.133 41.8 15.279 1 96.01 975 ASN B CA 1
ATOM 16354 C C . ASN B 1 975 ? -9.752 40.434 15.559 1 96.01 975 ASN B C 1
ATOM 16356 O O . ASN B 1 975 ? -10.352 39.825 14.671 1 96.01 975 ASN B O 1
ATOM 16360 N N . ALA B 1 976 ? -9.561 39.966 16.791 1 96.4 976 ALA B N 1
ATOM 16361 C CA . ALA B 1 976 ? -10.116 38.672 17.179 1 96.4 976 ALA B CA 1
ATOM 16362 C C . ALA B 1 976 ? -11.478 38.838 17.847 1 96.4 976 ALA B C 1
ATOM 16364 O O . ALA B 1 976 ? -11.792 39.908 18.373 1 96.4 976 ALA B O 1
ATOM 16365 N N . ARG B 1 977 ? -12.293 37.859 17.722 1 96.83 977 ARG B N 1
ATOM 16366 C CA . ARG B 1 977 ? -13.62 37.879 18.328 1 96.83 977 ARG B CA 1
ATOM 16367 C C . ARG B 1 977 ? -13.654 37.038 19.6 1 96.83 977 ARG B C 1
ATOM 16369 O O . ARG B 1 977 ? -13.164 35.907 19.615 1 96.83 977 ARG B O 1
ATOM 16376 N N . LEU B 1 978 ? -14.133 37.59 20.671 1 96.29 978 LEU B N 1
ATOM 16377 C CA . LEU B 1 978 ? -14.526 36.751 21.798 1 96.29 978 LEU B CA 1
ATOM 16378 C C . LEU B 1 978 ? -15.661 35.811 21.406 1 96.29 978 LEU B C 1
ATOM 16380 O O . LEU B 1 978 ? -16.82 36.226 21.335 1 96.29 978 LEU B O 1
ATOM 16384 N N . ALA B 1 979 ? -15.336 34.594 21.206 1 94.51 979 ALA B N 1
ATOM 16385 C CA . ALA B 1 979 ? -16.326 33.613 20.771 1 94.51 979 ALA B CA 1
ATOM 16386 C C . ALA B 1 979 ? -17.38 33.38 21.849 1 94.51 979 ALA B C 1
ATOM 16388 O O . ALA B 1 979 ? -17.142 33.656 23.028 1 94.51 979 ALA B O 1
ATOM 16389 N N . ARG B 1 980 ? -18.505 32.883 21.391 1 94.58 980 ARG B N 1
ATOM 16390 C CA . ARG B 1 980 ? -19.601 32.606 22.314 1 94.58 980 ARG B CA 1
ATOM 16391 C C . ARG B 1 980 ? -19.17 31.619 23.394 1 94.58 980 ARG B C 1
ATOM 16393 O O . ARG B 1 980 ? -19.559 31.753 24.556 1 94.58 980 ARG B O 1
ATOM 16400 N N . GLU B 1 981 ? -18.355 30.721 23.032 1 93.35 981 GLU B N 1
ATOM 16401 C CA . GLU B 1 981 ? -17.883 29.684 23.945 1 93.35 981 GLU B CA 1
ATOM 16402 C C . GLU B 1 981 ? -17.057 30.282 25.08 1 93.35 981 GLU B C 1
ATOM 16404 O O . GLU B 1 981 ? -16.911 29.668 26.139 1 93.35 981 GLU B O 1
ATOM 16409 N N . MET B 1 982 ? -16.606 31.495 24.95 1 94.92 982 MET B N 1
ATOM 16410 C CA . MET B 1 982 ? -15.719 32.114 25.93 1 94.92 982 MET B CA 1
ATOM 16411 C C . MET B 1 982 ? -16.511 32.947 26.932 1 94.92 982 MET B C 1
ATOM 16413 O O . MET B 1 982 ? -16.064 33.159 28.061 1 94.92 982 MET B O 1
ATOM 16417 N N . VAL B 1 983 ? -17.755 33.453 26.481 1 95.5 983 VAL B N 1
ATOM 16418 C CA . VAL B 1 983 ? -18.33 34.506 27.312 1 95.5 983 VAL B CA 1
ATOM 16419 C C . VAL B 1 983 ? -19.817 34.238 27.531 1 95.5 983 VAL B C 1
ATOM 16421 O O . VAL B 1 983 ? -20.433 34.816 28.429 1 95.5 983 VAL B O 1
ATOM 16424 N N . GLU B 1 984 ? -20.405 33.346 26.696 1 95.96 984 GLU B N 1
ATOM 16425 C CA . GLU B 1 984 ? -21.84 33.113 26.832 1 95.96 984 GLU B CA 1
ATOM 16426 C C . GLU B 1 984 ? -22.157 32.349 28.115 1 95.96 984 GLU B C 1
ATOM 16428 O O . GLU B 1 984 ? -21.619 31.264 28.346 1 95.96 984 GLU B O 1
ATOM 16433 N N . PRO B 1 985 ? -22.951 32.942 28.971 1 95.91 985 PRO B N 1
ATOM 16434 C CA . PRO B 1 985 ? -23.343 32.222 30.185 1 95.91 985 PRO B CA 1
ATOM 16435 C C . PRO B 1 985 ? -24.405 31.157 29.922 1 95.91 985 PRO B C 1
ATOM 16437 O O . PRO B 1 985 ? -25.246 31.324 29.034 1 95.91 985 PRO B O 1
ATOM 16440 N N . PHE B 1 986 ? -24.318 30.063 30.64 1 95.63 986 PHE B N 1
ATOM 16441 C CA . PHE B 1 986 ? -25.395 29.081 30.707 1 95.63 986 PHE B CA 1
ATOM 16442 C C . PHE B 1 986 ? -25.71 28.528 29.323 1 95.63 986 PHE B C 1
ATOM 16444 O O . PHE B 1 986 ? -26.874 28.474 28.921 1 95.63 986 PHE B O 1
ATOM 16451 N N . ARG B 1 987 ? -24.738 28.249 28.58 1 93.83 987 ARG B N 1
ATOM 16452 C CA . ARG B 1 987 ? -24.892 27.685 27.243 1 93.83 987 ARG B CA 1
ATOM 16453 C C . ARG B 1 987 ? -25.792 26.454 27.269 1 93.83 987 ARG B C 1
ATOM 16455 O O . ARG B 1 987 ? -25.7 25.63 28.182 1 93.83 987 ARG B O 1
ATOM 16462 N N . ASN B 1 988 ? -26.655 26.317 26.247 1 91.27 988 ASN B N 1
ATOM 16463 C CA . ASN B 1 988 ? -27.589 25.208 26.089 1 91.27 988 ASN B CA 1
ATOM 16464 C C . ASN B 1 988 ? -28.606 25.165 27.226 1 91.27 988 ASN B C 1
ATOM 16466 O O . ASN B 1 988 ? -29.257 24.142 27.444 1 91.27 988 ASN B O 1
ATOM 16470 N N . ASN B 1 989 ? -28.699 26.226 27.998 1 93.16 989 ASN B N 1
ATOM 16471 C CA . ASN B 1 989 ? -29.662 26.436 29.074 1 93.16 989 ASN B CA 1
ATOM 16472 C C . ASN B 1 989 ? -29.343 25.571 30.289 1 93.16 989 ASN B C 1
ATOM 16474 O O . ASN B 1 989 ? -30.226 25.278 31.097 1 93.16 989 ASN B O 1
ATOM 16478 N N . TYR B 1 990 ? -28.159 25.022 30.347 1 94.41 990 TYR B N 1
ATOM 16479 C CA . TYR B 1 990 ? -27.729 24.316 31.548 1 94.41 990 TYR B CA 1
ATOM 16480 C C . TYR B 1 990 ? -26.218 24.408 31.724 1 94.41 990 TYR B C 1
ATOM 16482 O O . TYR B 1 990 ? -25.67 23.915 32.712 1 94.41 990 TYR B O 1
ATOM 16490 N N . GLY B 1 991 ? -25.496 25 30.764 1 95.59 991 GLY B N 1
ATOM 16491 C CA . GLY B 1 991 ? -24.042 25.04 30.756 1 95.59 991 GLY B CA 1
ATOM 16492 C C . GLY B 1 991 ? -23.464 25.941 31.832 1 95.59 991 GLY B C 1
ATOM 16493 O O . GLY B 1 991 ? -24.193 26.705 32.467 1 95.59 991 GLY B O 1
ATOM 16494 N N . ASN B 1 992 ? -22.182 25.831 32.011 1 95.81 992 ASN B N 1
ATOM 16495 C CA . ASN B 1 992 ? -21.482 26.583 33.047 1 95.81 992 ASN B CA 1
ATOM 16496 C C . ASN B 1 992 ? -21.323 28.051 32.664 1 95.81 992 ASN B C 1
ATOM 16498 O O . ASN B 1 992 ? -21.674 28.449 31.552 1 95.81 992 ASN B O 1
ATOM 16502 N N . PHE B 1 993 ? -20.949 28.827 33.661 1 97.03 993 PHE B N 1
ATOM 16503 C CA . PHE B 1 993 ? -20.62 30.23 33.44 1 97.03 993 PHE B CA 1
ATOM 16504 C C . PHE B 1 993 ? -19.111 30.423 33.347 1 97.03 993 PHE B C 1
ATOM 16506 O O . PHE B 1 993 ? -18.368 29.977 34.224 1 97.03 993 PHE B O 1
ATOM 16513 N N . PRO B 1 994 ? -18.641 31.062 32.288 1 95.95 994 PRO B N 1
ATOM 16514 C CA . PRO B 1 994 ? -17.208 31.361 32.227 1 95.95 994 PRO B CA 1
ATOM 16515 C C . PRO B 1 994 ? -16.744 32.255 33.374 1 95.95 994 PRO B C 1
ATOM 16517 O O . PRO B 1 994 ? -17.419 33.23 33.715 1 95.95 994 PRO B O 1
ATOM 16520 N N . ALA B 1 995 ? -15.632 31.993 33.964 1 95.62 995 ALA B N 1
ATOM 16521 C CA . ALA B 1 995 ? -15.131 32.727 35.123 1 95.62 995 ALA B CA 1
ATOM 16522 C C . ALA B 1 995 ? -14.838 34.181 34.766 1 95.62 995 ALA B C 1
ATOM 16524 O O . ALA B 1 995 ? -14.951 35.07 35.614 1 95.62 995 ALA B O 1
ATOM 16525 N N . ILE B 1 996 ? -14.598 34.47 33.562 1 94.78 996 ILE B N 1
ATOM 16526 C CA . ILE B 1 996 ? -14.157 35.793 33.135 1 94.78 996 ILE B CA 1
ATOM 16527 C C . ILE B 1 996 ? -15.308 36.788 33.264 1 94.78 996 ILE B C 1
ATOM 16529 O O . ILE B 1 996 ? -15.083 37.992 33.405 1 94.78 996 ILE B O 1
ATOM 16533 N N . ILE B 1 997 ? -16.556 36.285 33.225 1 96.44 997 ILE B N 1
ATOM 16534 C CA . ILE B 1 997 ? -17.661 37.236 33.258 1 96.44 997 ILE B CA 1
ATOM 16535 C C . ILE B 1 997 ? -18.082 37.488 34.704 1 96.44 997 ILE B C 1
ATOM 16537 O O . ILE B 1 997 ? -18.784 38.46 34.993 1 96.44 997 ILE B O 1
ATOM 16541 N N . ASP B 1 998 ? -17.725 36.577 35.577 1 96.17 998 ASP B N 1
ATOM 16542 C CA . ASP B 1 998 ? -18.138 36.702 36.971 1 96.17 998 ASP B CA 1
ATOM 16543 C C . ASP B 1 998 ? -17.627 38.005 37.581 1 96.17 998 ASP B C 1
ATOM 16545 O O . ASP B 1 998 ? -16.422 38.265 37.583 1 96.17 998 ASP B O 1
ATOM 16549 N N . GLY B 1 999 ? -18.518 38.737 38.041 1 94.49 999 GLY B N 1
ATOM 16550 C CA . GLY B 1 999 ? -18.181 39.998 38.682 1 94.49 999 GLY B CA 1
ATOM 16551 C C . GLY B 1 999 ? -18.009 41.14 37.698 1 94.49 999 GLY B C 1
ATOM 16552 O O . GLY B 1 999 ? -17.793 42.285 38.1 1 94.49 999 GLY B O 1
ATOM 16553 N N . ASN B 1 1000 ? -18.178 40.897 36.441 1 96.18 1000 ASN B N 1
ATOM 16554 C CA . ASN B 1 1000 ? -17.909 41.916 35.432 1 96.18 1000 ASN B CA 1
ATOM 16555 C C . ASN B 1 1000 ? -19.109 42.124 34.513 1 96.18 1000 ASN B C 1
ATOM 16557 O O . ASN B 1 1000 ? -18.983 42.737 33.451 1 96.18 1000 ASN B O 1
ATOM 16561 N N . TYR B 1 1001 ? -20.214 41.613 34.932 1 97.9 1001 TYR B N 1
ATOM 16562 C CA . TYR B 1 1001 ? -21.414 41.753 34.115 1 97.9 1001 TYR B CA 1
ATOM 16563 C C . TYR B 1 1001 ? -22.419 42.687 34.777 1 97.9 1001 TYR B C 1
ATOM 16565 O O . TYR B 1 1001 ? -22.304 42.99 35.967 1 97.9 1001 TYR B O 1
ATOM 16573 N N . TRP B 1 1002 ? -23.333 43.192 33.989 1 97.99 1002 TRP B N 1
ATOM 16574 C CA . TRP B 1 1002 ? -24.438 43.983 34.521 1 97.99 1002 TRP B CA 1
ATOM 16575 C C . TRP B 1 1002 ? -25.367 43.119 35.368 1 97.99 1002 TRP B C 1
ATOM 16577 O O . TRP B 1 1002 ? -25.665 41.978 35.006 1 97.99 1002 TRP B O 1
ATOM 16587 N N . SER B 1 1003 ? -25.747 43.587 36.491 1 97.64 1003 SER B N 1
ATOM 16588 C CA . SER B 1 1003 ? -26.631 42.845 37.384 1 97.64 1003 SER B CA 1
ATOM 16589 C C . SER B 1 1003 ? -27.6 43.777 38.102 1 97.64 1003 SER B C 1
ATOM 16591 O O . SER B 1 1003 ? -27.228 44.886 38.494 1 97.64 1003 SER B O 1
ATOM 16593 N N . PRO B 1 1004 ? -28.863 43.319 38.3 1 95.2 1004 PRO B N 1
ATOM 16594 C CA . PRO B 1 1004 ? -29.775 44.103 39.136 1 95.2 1004 PRO B CA 1
ATOM 16595 C C . PRO B 1 1004 ? -29.322 44.18 40.592 1 95.2 1004 PRO B C 1
ATOM 16597 O O . PRO B 1 1004 ? -29.828 45.006 41.356 1 95.2 1004 PRO B O 1
ATOM 16600 N N . TYR B 1 1005 ? -28.396 43.321 40.929 1 95.26 1005 TYR B N 1
ATOM 16601 C CA . TYR B 1 1005 ? -27.914 43.29 42.305 1 95.26 1005 TYR B CA 1
ATOM 16602 C C . TYR B 1 1005 ? -26.732 44.234 42.491 1 95.26 1005 TYR B C 1
ATOM 16604 O O . TYR B 1 1005 ? -26.273 44.45 43.615 1 95.26 1005 TYR B O 1
ATOM 16612 N N . ASN B 1 1006 ? -26.245 44.778 41.424 1 97.04 1006 ASN B N 1
ATOM 16613 C CA . ASN B 1 1006 ? -25.123 45.709 41.467 1 97.04 1006 ASN B CA 1
ATOM 16614 C C . ASN B 1 1006 ? -25.596 47.15 41.64 1 97.04 1006 ASN B C 1
ATOM 16616 O O . ASN B 1 1006 ? -26.747 47.47 41.338 1 97.04 1006 ASN B O 1
ATOM 16620 N N . THR B 1 1007 ? -24.702 48.062 42.056 1 96.05 1007 THR B N 1
ATOM 16621 C CA . THR B 1 1007 ? -24.976 49.494 42.096 1 96.05 1007 THR B CA 1
ATOM 16622 C C . THR B 1 1007 ? -24.901 50.098 40.697 1 96.05 1007 THR B C 1
ATOM 16624 O O . THR B 1 1007 ? -24.376 49.474 39.773 1 96.05 1007 THR B O 1
ATOM 16627 N N . ASP B 1 1008 ? -25.446 51.196 40.579 1 94.52 1008 ASP B N 1
ATOM 16628 C CA . ASP B 1 1008 ? -25.393 51.891 39.297 1 94.52 1008 ASP B CA 1
ATOM 16629 C C . ASP B 1 1008 ? -23.949 52.127 38.859 1 94.52 1008 ASP B C 1
ATOM 16631 O O . ASP B 1 1008 ? -23.639 52.074 37.667 1 94.52 1008 ASP B O 1
ATOM 16635 N N . GLU B 1 1009 ? -23.097 52.367 39.879 1 95.55 1009 GLU B N 1
ATOM 16636 C CA . GLU B 1 1009 ? -21.683 52.589 39.589 1 95.55 1009 GLU B CA 1
ATOM 16637 C C . GLU B 1 1009 ? -21.019 51.315 39.074 1 95.55 1009 GLU B C 1
ATOM 16639 O O . GLU B 1 1009 ? -20.218 51.362 38.138 1 95.55 1009 GLU B O 1
ATOM 16644 N N . GLN B 1 1010 ? -21.393 50.228 39.639 1 96.32 1010 GLN B N 1
ATOM 16645 C CA . GLN B 1 1010 ? -20.862 48.938 39.212 1 96.32 1010 GLN B CA 1
ATOM 16646 C C . GLN B 1 1010 ? -21.359 48.573 37.816 1 96.32 1010 GLN B C 1
ATOM 16648 O O . GLN B 1 1010 ? -20.597 48.056 36.996 1 96.32 1010 GLN B O 1
ATOM 16653 N N . ASN B 1 1011 ? -22.566 48.75 37.525 1 97.07 1011 ASN B N 1
ATOM 16654 C CA . ASN B 1 1011 ? -23.166 48.456 36.228 1 97.07 1011 ASN B CA 1
ATOM 16655 C C . ASN B 1 1011 ? -22.6 49.355 35.132 1 97.07 1011 ASN B C 1
ATOM 16657 O O . ASN B 1 1011 ? -22.499 48.942 33.975 1 97.07 1011 ASN B O 1
ATOM 16661 N N . ALA B 1 1012 ? -22.185 50.583 35.539 1 95.42 1012 ALA B N 1
ATOM 16662 C CA . ALA B 1 1012 ? -21.656 51.535 34.565 1 95.42 1012 ALA B CA 1
ATOM 16663 C C . ALA B 1 1012 ? -20.317 51.061 34.007 1 95.42 1012 ALA B C 1
ATOM 16665 O O . ALA B 1 1012 ? -19.95 51.407 32.881 1 95.42 1012 ALA B O 1
ATOM 16666 N N . VAL B 1 1013 ? -19.668 50.256 34.824 1 95.27 1013 VAL B N 1
ATOM 16667 C CA . VAL B 1 1013 ? -18.35 49.814 34.382 1 95.27 1013 VAL B CA 1
ATOM 16668 C C . VAL B 1 1013 ? -18.407 48.343 33.976 1 95.27 1013 VAL B C 1
ATOM 16670 O O . VAL B 1 1013 ? -17.372 47.721 33.725 1 95.27 1013 VAL B O 1
ATOM 16673 N N . ALA B 1 1014 ? -19.625 47.753 33.924 1 96.99 1014 ALA B N 1
ATOM 16674 C CA . ALA B 1 1014 ? -19.775 46.352 33.54 1 96.99 1014 ALA B CA 1
ATOM 16675 C C . ALA B 1 1014 ? -19.294 46.121 32.11 1 96.99 1014 ALA B C 1
ATOM 16677 O O . ALA B 1 1014 ? -19.592 46.913 31.213 1 96.99 1014 ALA B O 1
ATOM 16678 N N . LYS B 1 1015 ? -18.48 45.071 31.944 1 95.98 1015 LYS B N 1
ATOM 16679 C CA . LYS B 1 1015 ? -17.906 44.756 30.639 1 95.98 1015 LYS B CA 1
ATOM 16680 C C . LYS B 1 1015 ? -18.813 43.815 29.852 1 95.98 1015 LYS B C 1
ATOM 16682 O O . LYS B 1 1015 ? -18.751 43.769 28.621 1 95.98 1015 LYS B O 1
ATOM 16687 N N . TYR B 1 1016 ? -19.585 42.989 30.559 1 97.95 1016 TYR B N 1
ATOM 16688 C CA . TYR B 1 1016 ? -20.442 42.002 29.913 1 97.95 1016 TYR B CA 1
ATOM 16689 C C . TYR B 1 1016 ? -21.912 42.287 30.196 1 97.95 1016 TYR B C 1
ATOM 16691 O O . TYR B 1 1016 ? -22.248 42.901 31.211 1 97.95 1016 TYR B O 1
ATOM 16699 N N . PRO B 1 1017 ? -22.817 41.873 29.277 1 97.9 1017 PRO B N 1
ATOM 16700 C CA . PRO B 1 1017 ? -24.246 42.141 29.457 1 97.9 1017 PRO B CA 1
ATOM 16701 C C . PRO B 1 1017 ? -24.858 41.335 30.6 1 97.9 1017 PRO B C 1
ATOM 16703 O O . PRO B 1 1017 ? -24.182 40.497 31.202 1 97.9 1017 PRO B O 1
ATOM 16706 N N . ARG B 1 1018 ? -26.102 41.688 30.866 1 97.46 1018 ARG B N 1
ATOM 16707 C CA . ARG B 1 1018 ? -26.793 40.961 31.926 1 97.46 1018 ARG B CA 1
ATOM 16708 C C . ARG B 1 1018 ? -26.894 39.475 31.595 1 97.46 1018 ARG B C 1
ATOM 16710 O O . ARG B 1 1018 ? -26.815 39.087 30.428 1 97.46 1018 ARG B O 1
ATOM 16717 N N . LEU B 1 1019 ? -27.033 38.65 32.577 1 97.82 1019 LEU B N 1
ATOM 16718 C CA . LEU B 1 1019 ? -27.253 37.223 32.367 1 97.82 1019 LEU B CA 1
ATOM 16719 C C . LEU B 1 1019 ? -28.656 36.962 31.829 1 97.82 1019 LEU B C 1
ATOM 16721 O O . LEU B 1 1019 ? -29.647 37.293 32.484 1 97.82 1019 LEU B O 1
ATOM 16725 N N . THR B 1 1020 ? -28.717 36.417 30.606 1 96.01 1020 THR B N 1
ATOM 16726 C CA . THR B 1 1020 ? -30.024 36.131 30.026 1 96.01 1020 THR B CA 1
ATOM 16727 C C . THR B 1 1020 ? -29.92 35.029 28.975 1 96.01 1020 THR B C 1
ATOM 16729 O O . THR B 1 1020 ? -28.907 34.92 28.281 1 96.01 1020 THR B O 1
ATOM 16732 N N . HIS B 1 1021 ? -30.9 34.223 28.861 1 94.01 1021 HIS B N 1
ATOM 16733 C CA . HIS B 1 1021 ? -31.013 33.233 27.796 1 94.01 1021 HIS B CA 1
ATOM 16734 C C . HIS B 1 1021 ? -31.969 33.705 26.705 1 94.01 1021 HIS B C 1
ATOM 16736 O O . HIS B 1 1021 ? -31.86 33.28 25.552 1 94.01 1021 HIS B O 1
ATOM 16742 N N . VAL B 1 1022 ? -32.918 34.563 26.993 1 93.19 1022 VAL B N 1
ATOM 16743 C CA . VAL B 1 1022 ? -34.004 34.918 26.085 1 93.19 1022 VAL B CA 1
ATOM 16744 C C . VAL B 1 1022 ? -33.511 35.944 25.067 1 93.19 1022 VAL B C 1
ATOM 16746 O O . VAL B 1 1022 ? -34.051 36.041 23.963 1 93.19 1022 VAL B O 1
ATOM 16749 N N . ASN B 1 1023 ? -32.543 36.776 25.482 1 95.18 1023 ASN B N 1
ATOM 16750 C CA . ASN B 1 1023 ? -32.05 37.786 24.552 1 95.18 1023 ASN B CA 1
ATOM 16751 C C . ASN B 1 1023 ? -30.615 37.499 24.122 1 95.18 1023 ASN B C 1
ATOM 16753 O O . ASN B 1 1023 ? -29.885 38.412 23.729 1 95.18 1023 ASN B O 1
ATOM 16757 N N . LYS B 1 1024 ? -30.175 36.284 24.248 1 95.16 1024 LYS B N 1
ATOM 16758 C CA . LYS B 1 1024 ? -28.789 35.936 23.946 1 95.16 1024 LYS B CA 1
ATOM 16759 C C . LYS B 1 1024 ? -28.462 36.203 22.48 1 95.16 1024 LYS B C 1
ATOM 16761 O O . LYS B 1 1024 ? -27.329 36.555 22.145 1 95.16 1024 LYS B O 1
ATOM 16766 N N . SER B 1 1025 ? -29.435 36.022 21.514 1 94.28 1025 SER B N 1
ATOM 16767 C CA . SER B 1 1025 ? -29.186 36.222 20.09 1 94.28 1025 SER B CA 1
ATOM 16768 C C . SER B 1 1025 ? -28.776 37.661 19.797 1 94.28 1025 SER B C 1
ATOM 16770 O O . SER B 1 1025 ? -27.935 37.908 18.93 1 94.28 1025 SER B O 1
ATOM 16772 N N . SER B 1 1026 ? -29.379 38.606 20.513 1 95.42 1026 SER B N 1
ATOM 16773 C CA . SER B 1 1026 ? -29.044 40.014 20.324 1 95.42 1026 SER B CA 1
ATOM 16774 C C . SER B 1 1026 ? -27.735 40.369 21.021 1 95.42 1026 SER B C 1
ATOM 16776 O O . SER B 1 1026 ? -26.905 41.092 20.465 1 95.42 1026 SER B O 1
ATOM 16778 N N . ASN B 1 1027 ? -27.567 39.877 22.224 1 97.07 1027 ASN B N 1
ATOM 16779 C CA . ASN B 1 1027 ? -26.388 40.216 23.012 1 97.07 1027 ASN B CA 1
ATOM 16780 C C . ASN B 1 1027 ? -25.112 39.669 22.377 1 97.07 1027 ASN B C 1
ATOM 16782 O O . ASN B 1 1027 ? -24.033 40.237 22.553 1 97.07 1027 ASN B O 1
ATOM 16786 N N . TYR B 1 1028 ? -25.209 38.564 21.683 1 96.86 1028 TYR B N 1
ATOM 16787 C CA . TYR B 1 1028 ? -23.995 37.946 21.161 1 96.86 1028 TYR B CA 1
ATOM 16788 C C . TYR B 1 1028 ? -23.976 37.983 19.638 1 96.86 1028 TYR B C 1
ATOM 16790 O O . TYR B 1 1028 ? -23.269 37.199 19.001 1 96.86 1028 TYR B O 1
ATOM 16798 N N . ALA B 1 1029 ? -24.788 38.798 19.03 1 95.63 1029 ALA B N 1
ATOM 16799 C CA . ALA B 1 1029 ? -24.681 39.082 17.601 1 95.63 1029 ALA B CA 1
ATOM 16800 C C . ALA B 1 1029 ? -23.305 39.642 17.254 1 95.63 1029 ALA B C 1
ATOM 16802 O O . ALA B 1 1029 ? -22.659 40.281 18.089 1 95.63 1029 ALA B O 1
ATOM 16803 N N . MET B 1 1030 ? -22.87 39.384 16.051 1 96.87 1030 MET B N 1
ATOM 16804 C CA . MET B 1 1030 ? -21.557 39.88 15.648 1 96.87 1030 MET B CA 1
ATOM 16805 C C . MET B 1 1030 ? -21.509 41.403 15.706 1 96.87 1030 MET B C 1
ATOM 16807 O O . MET B 1 1030 ? -22.317 42.079 15.066 1 96.87 1030 MET B O 1
ATOM 16811 N N . SER B 1 1031 ? -20.683 42.034 16.496 1 97.12 1031 SER B N 1
ATOM 16812 C CA . SER B 1 1031 ? -20.52 43.474 16.666 1 97.12 1031 SER B CA 1
ATOM 16813 C C . SER B 1 1031 ? -19.107 43.821 17.121 1 97.12 1031 SER B C 1
ATOM 16815 O O . SER B 1 1031 ? -18.325 42.933 17.467 1 97.12 1031 SER B O 1
ATOM 16817 N N . ASP B 1 1032 ? -18.775 45.085 17.094 1 97.14 1032 ASP B N 1
ATOM 16818 C CA . ASP B 1 1032 ? -17.459 45.538 17.535 1 97.14 1032 ASP B CA 1
ATOM 16819 C C . ASP B 1 1032 ? -17.307 45.392 19.048 1 97.14 1032 ASP B C 1
ATOM 16821 O O . ASP B 1 1032 ? -16.197 45.482 19.576 1 97.14 1032 ASP B O 1
ATOM 16825 N N . TYR B 1 1033 ? -18.493 45.084 19.784 1 97.19 1033 TYR B N 1
ATOM 16826 C CA . TYR B 1 1033 ? -18.458 44.878 21.228 1 97.19 1033 TYR B CA 1
ATOM 16827 C C . TYR B 1 1033 ? -17.561 43.701 21.589 1 97.19 1033 TYR B C 1
ATOM 16829 O O . TYR B 1 1033 ? -16.926 43.697 22.646 1 97.19 1033 TYR B O 1
ATOM 16837 N N . TRP B 1 1034 ? -17.508 42.73 20.756 1 97.28 1034 TRP B N 1
ATOM 16838 C CA . TRP B 1 1034 ? -16.859 41.459 21.061 1 97.28 1034 TRP B CA 1
ATOM 16839 C C . TRP B 1 1034 ? -15.484 41.38 20.405 1 97.28 1034 TRP B C 1
ATOM 16841 O O . TRP B 1 1034 ? -14.798 40.36 20.509 1 97.28 1034 TRP B O 1
ATOM 16851 N N . LEU B 1 1035 ? -15.059 42.392 19.653 1 97.33 1035 LEU B N 1
ATOM 16852 C CA . LEU B 1 1035 ? -13.765 42.38 18.98 1 97.33 1035 LEU B CA 1
ATOM 16853 C C . LEU B 1 1035 ? -12.675 42.937 19.89 1 97.33 1035 LEU B C 1
ATOM 16855 O O . LEU B 1 1035 ? -12.916 43.877 20.651 1 97.33 1035 LEU B O 1
ATOM 16859 N N . PHE B 1 1036 ? -11.578 42.351 19.956 1 96.06 1036 PHE B N 1
ATOM 16860 C CA . PHE B 1 1036 ? -10.42 42.809 20.715 1 96.06 1036 PHE B CA 1
ATOM 16861 C C . PHE B 1 1036 ? -9.13 42.54 19.95 1 96.06 1036 PHE B C 1
ATOM 16863 O O . PHE B 1 1036 ? -9.146 41.875 18.912 1 96.06 1036 PHE B O 1
ATOM 16870 N N . ASN B 1 1037 ? -8.12 43.095 20.346 1 95.34 1037 ASN B N 1
ATOM 16871 C CA . ASN B 1 1037 ? -6.823 42.877 19.713 1 95.34 1037 ASN B CA 1
ATOM 16872 C C . ASN B 1 1037 ? -6.249 41.509 20.07 1 95.34 1037 ASN B C 1
ATOM 16874 O O . ASN B 1 1037 ? -5.847 41.278 21.212 1 95.34 1037 ASN B O 1
ATOM 16878 N N . GLY B 1 1038 ? -6.188 40.644 19.137 1 96.09 1038 GLY B N 1
ATOM 16879 C CA . GLY B 1 1038 ? -5.69 39.297 19.361 1 96.09 1038 GLY B CA 1
ATOM 16880 C C . GLY B 1 1038 ? -4.217 39.142 19.03 1 96.09 1038 GLY B C 1
ATOM 16881 O O . GLY B 1 1038 ? -3.736 38.026 18.826 1 96.09 1038 GLY B O 1
ATOM 16882 N N . GLY B 1 1039 ? -3.453 40.167 18.897 1 96.67 1039 GLY B N 1
ATOM 16883 C CA . GLY B 1 1039 ? -2.019 40.08 18.668 1 96.67 1039 GLY B CA 1
ATOM 16884 C C . GLY B 1 1039 ? -1.287 39.312 19.753 1 96.67 1039 GLY B C 1
ATOM 16885 O O . GLY B 1 1039 ? -1.728 39.281 20.904 1 96.67 1039 GLY B O 1
ATOM 16886 N N . TYR B 1 1040 ? -0.175 38.668 19.45 1 97.23 1040 TYR B N 1
ATOM 16887 C CA . TYR B 1 1040 ? 0.563 37.9 20.446 1 97.23 1040 TYR B CA 1
ATOM 16888 C C . TYR B 1 1040 ? 2.021 37.732 20.035 1 97.23 1040 TYR B C 1
ATOM 16890 O O . TYR B 1 1040 ? 2.383 37.997 18.887 1 97.23 1040 TYR B O 1
ATOM 16898 N N . PHE B 1 1041 ? 2.83 37.433 20.932 1 97.59 1041 PHE B N 1
ATOM 16899 C CA . PHE B 1 1041 ? 4.225 37.03 20.799 1 97.59 1041 PHE B CA 1
ATOM 16900 C C . PHE B 1 1041 ? 4.468 35.687 21.478 1 97.59 1041 PHE B C 1
ATOM 16902 O O . PHE B 1 1041 ? 4.09 35.494 22.636 1 97.59 1041 PHE B O 1
ATOM 16909 N N . ARG B 1 1042 ? 5.049 34.771 20.794 1 97.18 1042 ARG B N 1
ATOM 16910 C CA . ARG B 1 1042 ? 5.264 33.439 21.348 1 97.18 1042 ARG B CA 1
ATOM 16911 C C . ARG B 1 1042 ? 6.707 32.989 21.149 1 97.18 1042 ARG B C 1
ATOM 16913 O O . ARG B 1 1042 ? 7.281 33.182 20.075 1 97.18 1042 ARG B O 1
ATOM 16920 N N . LEU B 1 1043 ? 7.256 32.434 22.198 1 96.74 1043 LEU B N 1
ATOM 16921 C CA . LEU B 1 1043 ? 8.511 31.705 22.051 1 96.74 1043 LEU B CA 1
ATOM 16922 C C . LEU B 1 1043 ? 8.265 30.305 21.499 1 96.74 1043 LEU B C 1
ATOM 16924 O O . LEU B 1 1043 ? 7.837 29.41 22.231 1 96.74 1043 LEU B O 1
ATOM 16928 N N . LYS B 1 1044 ? 8.55 30.106 20.301 1 95.26 1044 LYS B N 1
ATOM 16929 C CA . LYS B 1 1044 ? 8.193 28.879 19.595 1 95.26 1044 LYS B CA 1
ATOM 16930 C C . LYS B 1 1044 ? 9.114 27.729 19.99 1 95.26 1044 LYS B C 1
ATOM 16932 O O . LYS B 1 1044 ? 8.716 26.563 19.941 1 95.26 1044 LYS B O 1
ATOM 16937 N N . ASN B 1 1045 ? 10.396 28.078 20.214 1 95.4 1045 ASN B N 1
ATOM 16938 C CA . ASN B 1 1045 ? 11.324 27.009 20.567 1 95.4 1045 ASN B CA 1
ATOM 16939 C C . ASN B 1 1045 ? 12.576 27.555 21.247 1 95.4 1045 ASN B C 1
ATOM 16941 O O . ASN B 1 1045 ? 13.052 28.638 20.904 1 95.4 1045 ASN B O 1
ATOM 16945 N N . ILE B 1 1046 ? 13.062 26.878 22.196 1 96.29 1046 ILE B N 1
ATOM 16946 C CA . ILE B 1 1046 ? 14.365 27.106 22.812 1 96.29 1046 ILE B CA 1
ATOM 16947 C C . ILE B 1 1046 ? 15.099 25.777 22.975 1 96.29 1046 ILE B C 1
ATOM 16949 O O . ILE B 1 1046 ? 14.527 24.802 23.469 1 96.29 1046 ILE B O 1
ATOM 16953 N N . THR B 1 1047 ? 16.254 25.699 22.513 1 95.58 1047 THR B N 1
ATOM 16954 C CA . THR B 1 1047 ? 17.036 24.47 22.588 1 95.58 1047 THR B CA 1
ATOM 16955 C C . THR B 1 1047 ? 18.433 24.75 23.134 1 95.58 1047 THR B C 1
ATOM 16957 O O . THR B 1 1047 ? 19.14 25.623 22.626 1 95.58 1047 THR B O 1
ATOM 16960 N N . LEU B 1 1048 ? 18.805 24.047 24.144 1 96.52 1048 LEU B N 1
ATOM 16961 C CA . LEU B 1 1048 ? 20.154 24.056 24.7 1 96.52 1048 LEU B CA 1
ATOM 16962 C C . LEU B 1 1048 ? 20.857 22.727 24.442 1 96.52 1048 LEU B C 1
ATOM 16964 O O . LEU B 1 1048 ? 20.318 21.664 24.757 1 96.52 1048 LEU B O 1
ATOM 16968 N N . GLY B 1 1049 ? 21.993 22.856 23.833 1 95.53 1049 GLY B N 1
ATOM 16969 C CA . GLY B 1 1049 ? 22.71 21.636 23.496 1 95.53 1049 GLY B CA 1
ATOM 16970 C C . GLY B 1 1049 ? 24.157 21.65 23.953 1 95.53 1049 GLY B C 1
ATOM 16971 O O . GLY B 1 1049 ? 24.746 22.717 24.135 1 95.53 1049 GLY B O 1
ATOM 16972 N N . TYR B 1 1050 ? 24.67 20.484 24.196 1 95.99 1050 TYR B N 1
ATOM 16973 C CA . TYR B 1 1050 ? 26.072 20.246 24.52 1 95.99 1050 TYR B CA 1
ATOM 16974 C C . TYR B 1 1050 ? 26.646 19.121 23.666 1 95.99 1050 TYR B C 1
ATOM 16976 O O . TYR B 1 1050 ? 26.103 18.013 23.642 1 95.99 1050 TYR B O 1
ATOM 16984 N N . THR B 1 1051 ? 27.646 19.459 23.01 1 93.06 1051 THR B N 1
ATOM 16985 C CA . THR B 1 1051 ? 28.355 18.46 22.218 1 93.06 1051 THR B CA 1
ATOM 16986 C C . THR B 1 1051 ? 29.595 17.964 22.956 1 93.06 1051 THR B C 1
ATOM 16988 O O . THR B 1 1051 ? 30.479 18.754 23.297 1 93.06 1051 THR B O 1
ATOM 16991 N N . PHE B 1 1052 ? 29.728 16.715 23.129 1 93.92 1052 PHE B N 1
ATOM 16992 C CA . PHE B 1 1052 ? 30.856 16.14 23.851 1 93.92 1052 PHE B CA 1
ATOM 16993 C C . PHE B 1 1052 ? 32.148 16.307 23.06 1 93.92 1052 PHE B C 1
ATOM 16995 O O . PHE B 1 1052 ? 32.149 16.194 21.832 1 93.92 1052 PHE B O 1
ATOM 17002 N N . PRO B 1 1053 ? 33.233 16.537 23.754 1 90.35 1053 PRO B N 1
ATOM 17003 C CA . PRO B 1 1053 ? 34.52 16.67 23.068 1 90.35 1053 PRO B CA 1
ATOM 17004 C C . PRO B 1 1053 ? 34.908 15.413 22.292 1 90.35 1053 PRO B C 1
ATOM 17006 O O . PRO B 1 1053 ? 34.672 14.297 22.761 1 90.35 1053 PRO B O 1
ATOM 17009 N N . LYS B 1 1054 ? 35.394 15.613 21.233 1 83.18 1054 LYS B N 1
ATOM 17010 C CA . LYS B 1 1054 ? 35.762 14.526 20.331 1 83.18 1054 LYS B CA 1
ATOM 17011 C C . LYS B 1 1054 ? 36.705 13.539 21.014 1 83.18 1054 LYS B C 1
ATOM 17013 O O . LYS B 1 1054 ? 36.664 12.339 20.734 1 83.18 1054 LYS B O 1
ATOM 17018 N N . GLU B 1 1055 ? 37.591 14.082 21.925 1 82.82 1055 GLU B N 1
ATOM 17019 C CA . GLU B 1 1055 ? 38.563 13.24 22.617 1 82.82 1055 GLU B CA 1
ATOM 17020 C C . GLU B 1 1055 ? 37.869 12.171 23.456 1 82.82 1055 GLU B C 1
ATOM 17022 O O . GLU B 1 1055 ? 38.311 11.022 23.496 1 82.82 1055 GLU B O 1
ATOM 17027 N N . TRP B 1 1056 ? 36.819 12.594 24.064 1 88.03 1056 TRP B N 1
ATOM 17028 C CA . TRP B 1 1056 ? 36.069 11.651 24.886 1 88.03 1056 TRP B CA 1
ATOM 17029 C C . TRP B 1 1056 ? 35.373 10.607 24.02 1 88.03 1056 TRP B C 1
ATOM 17031 O O . TRP B 1 1056 ? 35.311 9.43 24.384 1 88.03 1056 TRP B O 1
ATOM 17041 N N . MET B 1 1057 ? 34.854 11.087 22.924 1 84.41 1057 MET B N 1
ATOM 17042 C CA . MET B 1 1057 ? 34.061 10.217 22.06 1 84.41 1057 MET B CA 1
ATOM 17043 C C . MET B 1 1057 ? 34.946 9.191 21.361 1 84.41 1057 MET B C 1
ATOM 17045 O O . MET B 1 1057 ? 34.564 8.028 21.22 1 84.41 1057 MET B O 1
ATOM 17049 N N . ASN B 1 1058 ? 36.098 9.639 21.022 1 79.25 1058 ASN B N 1
ATOM 17050 C CA . ASN B 1 1058 ? 37.034 8.726 20.375 1 79.25 1058 ASN B CA 1
ATOM 17051 C C . ASN B 1 1058 ? 37.432 7.581 21.302 1 79.25 1058 ASN B C 1
ATOM 17053 O O . ASN B 1 1058 ? 37.676 6.463 20.845 1 79.25 1058 ASN B O 1
ATOM 17057 N N . ALA B 1 1059 ? 37.468 8.071 22.671 1 75.53 1059 ALA B N 1
ATOM 17058 C CA . ALA B 1 1059 ? 37.874 7.095 23.679 1 75.53 1059 ALA B CA 1
ATOM 17059 C C . ALA B 1 1059 ? 36.883 5.937 23.751 1 75.53 1059 ALA B C 1
ATOM 17061 O O . ALA B 1 1059 ? 37.244 4.827 24.15 1 75.53 1059 ALA B O 1
ATOM 17062 N N . ILE B 1 1060 ? 35.661 6.108 23.299 1 77.95 1060 ILE B N 1
ATOM 17063 C CA . ILE B 1 1060 ? 34.655 5.059 23.428 1 77.95 1060 ILE B CA 1
ATOM 17064 C C . ILE B 1 1060 ? 34.21 4.598 22.042 1 77.95 1060 ILE B C 1
ATOM 17066 O O . ILE B 1 1060 ? 33.184 3.929 21.903 1 77.95 1060 ILE B O 1
ATOM 17070 N N . GLY B 1 1061 ? 34.879 4.928 20.716 1 77.04 1061 GLY B N 1
ATOM 17071 C CA . GLY B 1 1061 ? 34.627 4.5 19.35 1 77.04 1061 GLY B CA 1
ATOM 17072 C C . GLY B 1 1061 ? 33.458 5.22 18.705 1 77.04 1061 GLY B C 1
ATOM 17073 O O . GLY B 1 1061 ? 32.784 4.665 17.835 1 77.04 1061 GLY B O 1
ATOM 17074 N N . ILE B 1 1062 ? 33.106 6.401 19.191 1 84.8 1062 ILE B N 1
ATOM 17075 C CA . ILE B 1 1062 ? 32.015 7.217 18.669 1 84.8 1062 ILE B CA 1
ATOM 17076 C C . ILE B 1 1062 ? 32.577 8.49 18.04 1 84.8 1062 ILE B C 1
ATOM 17078 O O . ILE B 1 1062 ? 33.538 9.07 18.551 1 84.8 1062 ILE B O 1
ATOM 17082 N N . LYS B 1 1063 ? 32.049 8.857 16.835 1 81.56 1063 LYS B N 1
ATOM 17083 C CA . LYS B 1 1063 ? 32.532 10.053 16.149 1 81.56 1063 LYS B CA 1
ATOM 17084 C C . LYS B 1 1063 ? 32.069 11.32 16.862 1 81.56 1063 LYS B C 1
ATOM 17086 O O . LYS B 1 1063 ? 32.762 12.339 16.84 1 81.56 1063 LYS B O 1
ATOM 17091 N N . GLY B 1 1064 ? 30.865 11.263 17.341 1 88.26 1064 GLY B N 1
ATOM 17092 C CA . GLY B 1 1064 ? 30.337 12.43 18.03 1 88.26 1064 GLY B CA 1
ATOM 17093 C C . GLY B 1 1064 ? 29.033 12.156 18.754 1 88.26 1064 GLY B C 1
ATOM 17094 O O . GLY B 1 1064 ? 28.276 11.264 18.365 1 88.26 1064 GLY B O 1
ATOM 17095 N N . ALA B 1 1065 ? 28.887 12.859 19.807 1 92.59 1065 ALA B N 1
ATOM 17096 C CA . ALA B 1 1065 ? 27.645 12.764 20.57 1 92.59 1065 ALA B CA 1
ATOM 17097 C C . ALA B 1 1065 ? 27.205 14.136 21.075 1 92.59 1065 ALA B C 1
ATOM 17099 O O . ALA B 1 1065 ? 28.039 14.957 21.464 1 92.59 1065 ALA B O 1
ATOM 17100 N N . ARG B 1 1066 ? 25.995 14.319 20.996 1 94.44 1066 ARG B N 1
ATOM 17101 C CA . ARG B 1 1066 ? 25.396 15.574 21.438 1 94.44 1066 ARG B CA 1
ATOM 17102 C C . ARG B 1 1066 ? 24.139 15.319 22.265 1 94.44 1066 ARG B C 1
ATOM 17104 O O . ARG B 1 1066 ? 23.331 14.453 21.924 1 94.44 1066 ARG B O 1
ATOM 17111 N N . ILE B 1 1067 ? 24.022 15.934 23.436 1 96.17 1067 ILE B N 1
ATOM 17112 C CA . ILE B 1 1067 ? 22.793 15.919 24.222 1 96.17 1067 ILE B CA 1
ATOM 17113 C C . ILE B 1 1067 ? 22.147 17.302 24.197 1 96.17 1067 ILE B C 1
ATOM 17115 O O . ILE B 1 1067 ? 22.837 18.314 24.052 1 96.17 1067 ILE B O 1
ATOM 17119 N N . TYR B 1 1068 ? 20.853 17.303 24.241 1 95.53 1068 TYR B N 1
ATOM 17120 C CA . TYR B 1 1068 ? 20.2 18.607 24.228 1 95.53 1068 TYR B CA 1
ATOM 17121 C C . TYR B 1 1068 ? 18.853 18.55 24.937 1 95.53 1068 TYR B C 1
ATOM 17123 O O . TYR B 1 1068 ? 18.293 17.469 25.134 1 95.53 1068 TYR B O 1
ATOM 17131 N N . ALA B 1 1069 ? 18.386 19.639 25.37 1 96.94 1069 ALA B N 1
ATOM 17132 C CA . ALA B 1 1069 ? 17.047 19.885 25.9 1 96.94 1069 ALA B CA 1
ATOM 17133 C C . ALA B 1 1069 ? 16.329 20.965 25.097 1 96.94 1069 ALA B C 1
ATOM 17135 O O . ALA B 1 1069 ? 16.939 21.96 24.699 1 96.94 1069 ALA B O 1
ATOM 17136 N N . SER B 1 1070 ? 15.14 20.701 24.746 1 96.15 1070 SER B N 1
ATOM 17137 C CA . SER B 1 1070 ? 14.373 21.632 23.924 1 96.15 1070 SER B CA 1
ATOM 17138 C C . SER B 1 1070 ? 12.969 21.834 24.483 1 96.15 1070 SER B C 1
ATOM 17140 O O . SER B 1 1070 ? 12.352 20.892 24.984 1 96.15 1070 SER B O 1
ATOM 17142 N N . ALA B 1 1071 ? 12.475 23.03 24.429 1 96.45 1071 ALA B N 1
ATOM 17143 C CA . ALA B 1 1071 ? 11.106 23.369 24.811 1 96.45 1071 ALA B CA 1
ATOM 17144 C C . ALA B 1 1071 ? 10.423 24.197 23.727 1 96.45 1071 ALA B C 1
ATOM 17146 O O . ALA B 1 1071 ? 11.029 25.109 23.16 1 96.45 1071 ALA B O 1
ATOM 17147 N N . SER B 1 1072 ? 9.236 23.825 23.406 1 95.35 1072 SER B N 1
ATOM 17148 C CA . SER B 1 1072 ? 8.462 24.555 22.406 1 95.35 1072 SER B CA 1
ATOM 17149 C C . SER B 1 1072 ? 7.212 25.177 23.02 1 95.35 1072 SER B C 1
ATOM 17151 O O . SER B 1 1072 ? 6.558 24.562 23.865 1 95.35 1072 SER B O 1
ATOM 17153 N N . ASP B 1 1073 ? 6.893 26.373 22.666 1 95.97 1073 ASP B N 1
ATOM 17154 C CA . ASP B 1 1073 ? 5.708 27.109 23.097 1 95.97 1073 ASP B CA 1
ATOM 17155 C C . ASP B 1 1073 ? 5.707 27.308 24.611 1 95.97 1073 ASP B C 1
ATOM 17157 O O . ASP B 1 1073 ? 4.7 27.052 25.275 1 95.97 1073 ASP B O 1
ATOM 17161 N N . LEU B 1 1074 ? 6.794 27.677 25.131 1 94.32 1074 LEU B N 1
ATOM 17162 C CA . LEU B 1 1074 ? 7 27.788 26.571 1 94.32 1074 LEU B CA 1
ATOM 17163 C C . LEU B 1 1074 ? 6.166 28.924 27.154 1 94.32 1074 LEU B C 1
ATOM 17165 O O . LEU B 1 1074 ? 5.659 28.817 28.273 1 94.32 1074 LEU B O 1
ATOM 17169 N N . PHE B 1 1075 ? 6.062 30.022 26.385 1 93.68 1075 PHE B N 1
ATOM 17170 C CA . PHE B 1 1075 ? 5.178 31.079 26.862 1 93.68 1075 PHE B CA 1
ATOM 17171 C C . PHE B 1 1075 ? 4.62 31.885 25.696 1 93.68 1075 PHE B C 1
ATOM 17173 O O . PHE B 1 1075 ? 5.135 31.809 24.578 1 93.68 1075 PHE B O 1
ATOM 17180 N N . CYS B 1 1076 ? 3.65 32.615 25.93 1 96.48 1076 CYS B N 1
ATOM 17181 C CA . CYS B 1 1076 ? 2.929 33.453 24.979 1 96.48 1076 CYS B CA 1
ATOM 17182 C C . CYS B 1 1076 ? 2.442 34.736 25.643 1 96.48 1076 CYS B C 1
ATOM 17184 O O . CYS B 1 1076 ? 1.753 34.689 26.664 1 96.48 1076 CYS B O 1
ATOM 17186 N N . LEU B 1 1077 ? 2.892 35.851 25.11 1 96.93 1077 LEU B N 1
ATOM 17187 C CA . LEU B 1 1077 ? 2.373 37.145 25.542 1 96.93 1077 LEU B CA 1
ATOM 17188 C C . LEU B 1 1077 ? 1.213 37.588 24.657 1 96.93 1077 LEU B C 1
ATOM 17190 O O . LEU B 1 1077 ? 1.382 37.771 23.45 1 96.93 1077 LEU B O 1
ATOM 17194 N N . SER B 1 1078 ? 0.089 37.659 25.17 1 96.36 1078 SER B N 1
ATOM 17195 C CA . SER B 1 1078 ? -1.098 38.037 24.411 1 96.36 1078 SER B CA 1
ATOM 17196 C C . SER B 1 1078 ? -2.121 38.74 25.299 1 96.36 1078 SER B C 1
ATOM 17198 O O . SER B 1 1078 ? -1.989 38.741 26.525 1 96.36 1078 SER B O 1
ATOM 17200 N N . LYS B 1 1079 ? -3.09 39.311 24.721 1 93.16 1079 LYS B N 1
ATOM 17201 C CA . LYS B 1 1079 ? -4.198 39.94 25.435 1 93.16 1079 LYS B CA 1
ATOM 17202 C C . LYS B 1 1079 ? -5.446 39.063 25.397 1 93.16 1079 LYS B C 1
ATOM 17204 O O . LYS B 1 1079 ? -6.551 39.534 25.674 1 93.16 1079 LYS B O 1
ATOM 17209 N N . TYR B 1 1080 ? -5.242 37.846 25.05 1 95.04 1080 TYR B N 1
ATOM 17210 C CA . TYR B 1 1080 ? -6.359 36.908 25.081 1 95.04 1080 TYR B CA 1
ATOM 17211 C C . TYR B 1 1080 ? -6.83 36.667 26.51 1 95.04 1080 TYR B C 1
ATOM 17213 O O . TYR B 1 1080 ? -6.039 36.75 27.453 1 95.04 1080 TYR B O 1
ATOM 17221 N N . PRO B 1 1081 ? -8.104 36.396 26.605 1 93.06 1081 PRO B N 1
ATOM 17222 C CA . PRO B 1 1081 ? -8.588 36.116 27.958 1 93.06 1081 PRO B CA 1
ATOM 17223 C C . PRO B 1 1081 ? -7.845 34.96 28.623 1 93.06 1081 PRO B C 1
ATOM 17225 O O . PRO B 1 1081 ? -7.379 34.045 27.938 1 93.06 1081 PRO B O 1
ATOM 17228 N N . LYS B 1 1082 ? -7.792 35.053 29.917 1 90.61 1082 LYS B N 1
ATOM 17229 C CA . LYS B 1 1082 ? -7.111 34.011 30.679 1 90.61 1082 LYS B CA 1
ATOM 17230 C C . LYS B 1 1082 ? -7.708 32.637 30.387 1 90.61 1082 LYS B C 1
ATOM 17232 O O . LYS B 1 1082 ? -8.93 32.478 30.361 1 90.61 1082 LYS B O 1
ATOM 17237 N N . GLY B 1 1083 ? -6.853 31.722 30.154 1 91.97 1083 GLY B N 1
ATOM 17238 C CA . GLY B 1 1083 ? -7.27 30.352 29.901 1 91.97 1083 GLY B CA 1
ATOM 17239 C C . GLY B 1 1083 ? -7.414 30.035 28.424 1 91.97 1083 GLY B C 1
ATOM 17240 O O . GLY B 1 1083 ? -7.618 28.878 28.049 1 91.97 1083 GLY B O 1
ATOM 17241 N N . TRP B 1 1084 ? -7.3 31.043 27.623 1 94.85 1084 TRP B N 1
ATOM 17242 C CA . TRP B 1 1084 ? -7.418 30.821 26.185 1 94.85 1084 TRP B CA 1
ATOM 17243 C C . TRP B 1 1084 ? -6.113 31.159 25.473 1 94.85 1084 TRP B C 1
ATOM 17245 O O . TRP B 1 1084 ? -5.434 32.124 25.833 1 94.85 1084 TRP B O 1
ATOM 17255 N N . ASP B 1 1085 ? -5.788 30.35 24.547 1 95.3 1085 ASP B N 1
ATOM 17256 C CA . ASP B 1 1085 ? -4.591 30.534 23.732 1 95.3 1085 ASP B CA 1
ATOM 17257 C C . ASP B 1 1085 ? -4.939 31.133 22.372 1 95.3 1085 ASP B C 1
ATOM 17259 O O . ASP B 1 1085 ? -5.922 30.733 21.744 1 95.3 1085 ASP B O 1
ATOM 17263 N N . PRO B 1 1086 ? -4.208 32.103 21.879 1 95.4 1086 PRO B N 1
ATOM 17264 C CA . PRO B 1 1086 ? -4.531 32.778 20.62 1 95.4 1086 PRO B CA 1
ATOM 17265 C C . PRO B 1 1086 ? -4.525 31.831 19.423 1 95.4 1086 PRO B C 1
ATOM 17267 O O . PRO B 1 1086 ? -5.134 32.128 18.392 1 95.4 1086 PRO B O 1
ATOM 17270 N N . GLU B 1 1087 ? -3.878 30.682 19.457 1 94.81 1087 GLU B N 1
ATOM 17271 C CA . GLU B 1 1087 ? -3.785 29.766 18.324 1 94.81 1087 GLU B CA 1
ATOM 17272 C C . GLU B 1 1087 ? -4.751 28.595 18.479 1 94.81 1087 GLU B C 1
ATOM 17274 O O . GLU B 1 1087 ? -4.85 27.743 17.594 1 94.81 1087 GLU B O 1
ATOM 17279 N N . MET B 1 1088 ? -5.418 28.481 19.51 1 93.63 1088 MET B N 1
ATOM 17280 C CA . MET B 1 1088 ? -6.273 27.335 19.803 1 93.63 1088 MET B CA 1
ATOM 17281 C C . MET B 1 1088 ? -7.711 27.603 19.369 1 93.63 1088 MET B C 1
ATOM 17283 O O . MET B 1 1088 ? -8.264 28.665 19.66 1 93.63 1088 MET B O 1
ATOM 17287 N N . GLY B 1 1089 ? -8.305 26.696 18.671 1 91.48 1089 GLY B N 1
ATOM 17288 C CA . GLY B 1 1089 ? -9.742 26.769 18.462 1 91.48 1089 GLY B CA 1
ATOM 17289 C C . GLY B 1 1089 ? -10.541 26.574 19.736 1 91.48 1089 GLY B C 1
ATOM 17290 O O . GLY B 1 1089 ? -10.109 25.861 20.644 1 91.48 1089 GLY B O 1
ATOM 17291 N N . VAL B 1 1090 ? -11.688 27.049 19.753 1 90.63 1090 VAL B N 1
ATOM 17292 C CA . VAL B 1 1090 ? -12.463 27.127 20.986 1 90.63 1090 VAL B CA 1
ATOM 17293 C C . VAL B 1 1090 ? -12.909 25.728 21.406 1 90.63 1090 VAL B C 1
ATOM 17295 O O . VAL B 1 1090 ? -13.194 25.487 22.581 1 90.63 1090 VAL B O 1
ATOM 17298 N N . SER B 1 1091 ? -13.081 24.827 20.455 1 91.11 1091 SER B N 1
ATOM 17299 C CA . SER B 1 1091 ? -13.519 23.477 20.793 1 91.11 1091 SER B CA 1
ATOM 17300 C C . SER B 1 1091 ? -12.451 22.446 20.443 1 91.11 1091 SER B C 1
ATOM 17302 O O . SER B 1 1091 ? -12.732 21.247 20.39 1 91.11 1091 SER B O 1
ATOM 17304 N N . GLU B 1 1092 ? -11.303 22.965 20.269 1 93.16 1092 GLU B N 1
ATOM 17305 C CA . GLU B 1 1092 ? -10.266 22.079 19.75 1 93.16 1092 GLU B CA 1
ATOM 17306 C C . GLU B 1 1092 ? -9.351 21.586 20.867 1 93.16 1092 GLU B C 1
ATOM 17308 O O . GLU B 1 1092 ? -9.419 22.079 21.995 1 93.16 1092 GLU B O 1
ATOM 17313 N N . TYR B 1 1093 ? -8.569 20.591 20.591 1 95.46 1093 TYR B N 1
ATOM 17314 C CA . TYR B 1 1093 ? -7.468 20.134 21.432 1 95.46 1093 TYR B CA 1
ATOM 17315 C C . TYR B 1 1093 ? -6.519 21.28 21.759 1 95.46 1093 TYR B C 1
ATOM 17317 O O . TYR B 1 1093 ? -6.223 22.114 20.9 1 95.46 1093 TYR B O 1
ATOM 17325 N N . PRO B 1 1094 ? -6.074 21.427 22.913 1 94.99 1094 PRO B N 1
ATOM 17326 C CA . PRO B 1 1094 ? -5.27 22.582 23.317 1 94.99 1094 PRO B CA 1
ATOM 17327 C C . PRO B 1 1094 ? -3.898 22.61 22.645 1 94.99 1094 PRO B C 1
ATOM 17329 O O . PRO B 1 1094 ? -3.388 21.566 22.232 1 94.99 1094 PRO B O 1
ATOM 17332 N N . ILE B 1 1095 ? -3.39 23.804 22.566 1 96.06 1095 ILE B N 1
ATOM 17333 C CA . ILE B 1 1095 ? -1.97 23.959 22.27 1 96.06 1095 ILE B CA 1
ATOM 17334 C C . ILE B 1 1095 ? -1.14 23.479 23.458 1 96.06 1095 ILE B C 1
ATOM 17336 O O . ILE B 1 1095 ? -1.506 23.709 24.613 1 96.06 1095 ILE B O 1
ATOM 17340 N N . THR B 1 1096 ? -0.054 22.804 23.194 1 96.22 1096 THR B N 1
ATOM 17341 C CA . THR B 1 1096 ? 0.74 22.236 24.278 1 96.22 1096 THR B CA 1
ATOM 17342 C C . THR B 1 1096 ? 2.174 22.755 24.228 1 96.22 1096 THR B C 1
ATOM 17344 O O . THR B 1 1096 ? 2.678 23.101 23.158 1 96.22 1096 THR B O 1
ATOM 17347 N N . THR B 1 1097 ? 2.744 22.9 25.373 1 96.28 1097 THR B N 1
ATOM 17348 C CA . THR B 1 1097 ? 4.189 23.028 25.523 1 96.28 1097 THR B CA 1
ATOM 17349 C C . THR B 1 1097 ? 4.862 21.659 25.462 1 96.28 1097 THR B C 1
ATOM 17351 O O . THR B 1 1097 ? 4.462 20.733 26.171 1 96.28 1097 THR B O 1
ATOM 17354 N N . SER B 1 1098 ? 5.812 21.606 24.64 1 95.75 1098 SER B N 1
ATOM 17355 C CA . SER B 1 1098 ? 6.573 20.365 24.534 1 95.75 1098 SER B CA 1
ATOM 17356 C C . SER B 1 1098 ? 7.949 20.504 25.177 1 95.75 1098 SER B C 1
ATOM 17358 O O . SER B 1 1098 ? 8.693 21.436 24.868 1 95.75 1098 SER B O 1
ATOM 17360 N N . ILE B 1 1099 ? 8.278 19.613 26.064 1 96.92 1099 ILE B N 1
ATOM 17361 C CA . ILE B 1 1099 ? 9.608 19.529 26.659 1 96.92 1099 ILE B CA 1
ATOM 17362 C C . ILE B 1 1099 ? 10.277 18.221 26.243 1 96.92 1099 ILE B C 1
ATOM 17364 O O . ILE B 1 1099 ? 9.769 17.136 26.536 1 96.92 1099 ILE B O 1
ATOM 17368 N N . LEU B 1 1100 ? 11.409 18.403 25.649 1 96.71 1100 LEU B N 1
ATOM 17369 C CA . LEU B 1 1100 ? 12.058 17.229 25.077 1 96.71 1100 LEU B CA 1
ATOM 17370 C C . LEU B 1 1100 ? 13.504 17.123 25.55 1 96.71 1100 LEU B C 1
ATOM 17372 O O . LEU B 1 1100 ? 14.201 18.134 25.661 1 96.71 1100 LEU B O 1
ATOM 17376 N N . LEU B 1 1101 ? 13.931 15.914 25.824 1 97.48 1101 LEU B N 1
ATOM 17377 C CA . LEU B 1 1101 ? 15.327 15.531 25.997 1 97.48 1101 LEU B CA 1
ATOM 17378 C C . LEU B 1 1101 ? 15.791 14.636 24.853 1 97.48 1101 LEU B C 1
ATOM 17380 O O . LEU B 1 1101 ? 15.07 13.726 24.438 1 97.48 1101 LEU B O 1
ATOM 17384 N N . GLY B 1 1102 ? 16.885 15.11 24.328 1 96.63 1102 GLY B N 1
ATOM 17385 C CA . GLY B 1 1102 ? 17.324 14.356 23.164 1 96.63 1102 GLY B CA 1
ATOM 17386 C C . GLY B 1 1102 ? 18.802 14.016 23.196 1 96.63 1102 GLY B C 1
ATOM 17387 O O . GLY B 1 1102 ? 19.575 14.651 23.916 1 96.63 1102 GLY B O 1
ATOM 17388 N N . VAL B 1 1103 ? 19.165 12.988 22.48 1 95.87 1103 VAL B N 1
ATOM 17389 C CA . VAL B 1 1103 ? 20.541 12.548 22.28 1 95.87 1103 VAL B CA 1
ATOM 17390 C C . VAL B 1 1103 ? 20.784 12.266 20.799 1 95.87 1103 VAL B C 1
ATOM 17392 O O . VAL B 1 1103 ? 19.908 11.741 20.109 1 95.87 1103 VAL B O 1
ATOM 17395 N N . SER B 1 1104 ? 21.836 12.739 20.306 1 93.91 1104 SER B N 1
ATOM 17396 C CA . SER B 1 1104 ? 22.302 12.437 18.956 1 93.91 1104 SER B CA 1
ATOM 17397 C C . SER B 1 1104 ? 23.677 11.778 18.981 1 93.91 1104 SER B C 1
ATOM 17399 O O . SER B 1 1104 ? 24.62 12.318 19.562 1 93.91 1104 SER B O 1
ATOM 17401 N N . VAL B 1 1105 ? 23.787 10.675 18.419 1 92.99 1105 VAL B N 1
ATOM 17402 C CA . VAL B 1 1105 ? 25.043 9.932 18.411 1 92.99 1105 VAL B CA 1
ATOM 17403 C C . VAL B 1 1105 ? 25.46 9.637 16.971 1 92.99 1105 VAL B C 1
ATOM 17405 O O . VAL B 1 1105 ? 24.657 9.146 16.174 1 92.99 1105 VAL B O 1
ATOM 17408 N N . ASN B 1 1106 ? 26.607 9.995 16.697 1 88.81 1106 ASN B N 1
ATOM 17409 C CA . ASN B 1 1106 ? 27.18 9.752 15.377 1 88.81 1106 ASN B CA 1
ATOM 17410 C C . ASN B 1 1106 ? 28.299 8.716 15.434 1 88.81 1106 ASN B C 1
ATOM 17412 O O . ASN B 1 1106 ? 29.217 8.832 16.248 1 88.81 1106 ASN B O 1
ATOM 17416 N N . PHE B 1 1107 ? 28.297 7.863 14.6 1 86.63 1107 PHE B N 1
ATOM 17417 C CA . PHE B 1 1107 ? 29.301 6.807 14.533 1 86.63 1107 PHE B CA 1
ATOM 17418 C C . PHE B 1 1107 ? 30.103 6.904 13.241 1 86.63 1107 PHE B C 1
ATOM 17420 O O . PHE B 1 1107 ? 29.607 7.409 12.232 1 86.63 1107 PHE B O 1
#

Radius of gyration: 44.48 Å; Cα contacts (8 Å, |Δi|>4): 5950; chains: 2; bounding box: 134×121×101 Å

Foldseek 3Di:
DPVVPPPVPPPPPDPFDDDDDDDDAFFWDWDAFAFLLVVQVVLCVGQVAAEAEDPPFFRSRPGDTQGGGRHDSVVSVCRSCVPGQWDWDQDPVRYIYTYGDDDPPQQPFAWEKEAEAAPLRQGQFQWWKAFVPDPQIDGAHNRRMDIGGRHHLQTWIWTGDVQFDTDTHGSVNPRYDYHHTYRCPVQQQDWDDFQVDIDGNLQDFFDKDKDFLVQLVQLVDLFSLVSCPFPTFQWHWFFFFDAFPDYTPAIFGQDAFEPPDLGAFEAEQNHTDDRSQDGSNFFGMKMKGRFCQGQPQVFFRGLRTYIYTYGDWADAADWWKKKKKKKWKWAFFFFFDFDFDLVFQQQLLQQVCLQPVVCDSQNPHDPCCSVCLVVVCVVPCQQRPFDLLCVLFFARIWMKMKMKIWTWDHRPFKTKIKMWMWIKTAARGPWWIKIKIKIKMWMKGDDDPFKIKIKIKMKMKMKTKAQPADQQLVSLWQGRRFDCAAPVGFGDCRPVQARSRQCRVFQFMKMKMKMKIKMKMKMWGHPDPQKIKIKMKMKMKMKMKIKTWTEQGFGDDNVDRVDTPGTHDPPCPRNKIKIKMKIKMKMKMKIKIKMWGWDDDPNFKTKIKMKMKMKMKMKIKMKMKMAIHAPDRPDRDPVRGDPVGIDMDMDMDMWMKIKIKMKMWIGGNSFKTKMKMKMWMAIPQAAPVARIDIKIKIKIKGWCCSDPVNVVVVPQFWDTKMKMKMKIKHWHDPQDHNLQDFDKDKDWDWDQDPNDTDIDIDIDRAADHDRNAHIKMKMKMKIKIWTATDNRQKIKIKMWMKIKIFQHWDQDDDDCVVVYGGGTGRFWMKMKIKMKMKIKGWDADNLKTKIKIKMKMFMWMATAGRPPDKDDDCFIHDHGGTHRFGKFFAWDAFQLDPVCLVQAAAADNPSHDGQAIHTDQQQDPVGHRPRYDDSVRGIDGPGHQDFGIKMKMWMWTGGHQKIKIWIKIKTPWGFDFPDCLQAQDCPPVNTTGRPVQVQQGAGPVDDSVSSVRRLAGRNYDVCVCRRRTNYSSGIDTWIKMWTAKIKMKGKDDCVVCVVSVFRTKMKMKMKGRPDMGGPDDGSDDSSHDSSDHGYIIMIMIMMMTMD/DPPVVPPVPPPPPDAFDDDDDDDDAFFWDWDAFAFLLRCQVVLCVGQVAAEAEDPPFFRSRPGDTQGGGRHDSVVSVCRSCPPGQWDWDQDPVRYIYTYGDDDPPQQPFAWEKEAEAAPQQQGQFQKWKAFVPDPQIDGAHNRRMDIGGRHHLQTWIWTGDVQFDTDTHGSVNPRYDYHHTYRCPVQQQDWDDFQVDIDGNLQDQFDKDKDFLVQLVQLVDLFSLVSCPFPTFQWHWFFFFDAFPDYTPAIFGQDAFEPPDLGAFEAEQNHTDDRSQDGSNFFGMKMKGRFCQGQPQVFFRGLRTYIYTYGDWADAADWWKKKKKKKWKWAFFFFFDFDFDLVFQQQLLQQVCLQPVVCDSQNPHDPCCSVCLVVVCVVACQQRPFDLLCVLFFARIWMKMKMKMWTWDHHPFKTKIKMWMWIKTAARGPWWIKIKIKIKMWMKGDDDPFKIKIKIKMKMKMKTKAQPADQQLVSLWQGRRFDCAAPVGFGDCRPVQARSRQCRVFQFMKMKMKMKIKMKMKMWGHPDPQKIKIKMKMKMKMKMKIKTWTEQGFGDDNVDRVDTPGTHDPPCPRNKIKIKMKIKMKMKMKIKIKMWGWDDDPNFKTKIKMKMKMKMKMKIKMKMKMAMHAPDRPDRDPVRGDPVGIDMDMDMDMWMKIKIKMKMWIGGNSFKTKMKMKMWMAIPQAAPVARIDIKIKIKIKGWCCSDPVNVVVVPQFWDTKMKMKMKIKHWHDPQDHNLQDFDKDKDWDWDQDPNDTDIDIDIDRAADHDRNAHIKMKMKMKIKIWTATDNRQKIKIKMWMKIKIFQHWDQDDDDCVVVYGGGTGRWWMKMKIKMKMKIKGWDADNLKTKIKIKMKMFMWMATATPVPDKDDDCFIHDHGGTHRFGKFFAWDAFQLDVVCLPQAAAADNPSHDGQAIGTDQQQDPVGHRPRYDDSVRGIDGPGHQDFGIKMKMWMWIGGDFKIKIWIKIKTPWGFDFPDCSQAQDCPPVNTTGRPVQVQQGAGPVDDSVSSVRRLAGRNYDVCVCRRRTNYSSGIDTWIKMWTAKIKMKGKDDCVVQVVSPFRTKMKMKMKGRPDMGGPDDGSDDSSHDSSGHGYIIMIMIMMMTMD

Nearest PDB structures (foldseek):
  6slj-assembly1_A  TM=8.350E-01  e=2.082E-75  Porphyromonas gingivalis W83
  6sli-assembly1_B  TM=8.366E-01  e=2.374E-74  Porphyromonas gingivalis W83
  6sml-assembly1_B  TM=8.332E-01  e=2.096E-74  Porphyromonas gingivalis W83
  6sm3-assembly1_B  TM=8.217E-01  e=9.311E-75  Porphyromonas gingivalis W83
  5fq8-assembly1_B  TM=7.959E-01  e=2.191E-67  Bacteroides thetaiotaomicron

Organism: Bacteroides uniformis (strain ATCC 8492 / DSM 6597 / CCUG 4942 / CIP 103695 / JCM 5828 / KCTC 5204 / NCTC 13054 / VPI 0061) (NCBI:txid411479)

pLDDT: mean 87.55, std 14.31, range [18.32, 98.13]